Protein 2Y7C (pdb70)

GO terms:
  GO:0009307 DNA restriction-modification system (P, IDA)

Sequence (1734 aa):
MSAGKLPEGWVIAPVSTVTTLIRGVTYKKEQAINYLKDDYLPLIRANNIQNGKFDTTDLVFVPKNLVKESQKISPEDIVIAMSSGSKSVVGKSAHQHLPFECSFGAFCGVLRPEKLIFSGFIAHFTKSSLYRNKISSLSAGANINNIKPASFDLINIPIPPLAEQKIIAEKLDTLLAQVDSTKARFEQIPQILKRFRQAVLGGAVNGKLTEKWRNFEPQHSVFKKLNFESILTELRNGLSSKPNESGVGHPILRISSVRAGHVDQNDIRFLECSESELNRHKLQDGDLLFTRYNGSLEFVGVCGLLKKLQHQNLLYPDKLIRARLTKDALPEYIEIFFSSPSARNAMMNCVKTTSGQKGISGKDIKSQVVLLPPVKEQAEIVRRVEQLFAYADTIEKQVNNALARVNNLTQSILAKAFRGELTAQWRAENPDLISGENSAAALLEKIKAERAASGGKKASRKKSMNNNDLVAKLWKLCDNLRDGGVSYQNYVNELASLLFLKMCKETGQEAEYLPEGYRWDDLKSRIGQEQLQFYRKMLVHLGEDDKKLVQAVFHNVSTTITEPKQITALVSNMDSLDWYNGAHGKSRDDFGDMYEGLLQKNANETKSGAGQYFTPRPLIKTIIHLLKPQPREVVQDPAAGTAGFLIEADRYVKSQTNDLDDLDGDTQDFQIHRAFIGLELVPGTRRLALMNCLLHDIEGNLDHGGAIRLGNTLGSDGENLPKAHIVATNPPFGSAAGTNITRTFVHPTSNKQLCFMQHIIETLHPGGRAAVVVPDNVLFEGGKGTDIRRDLMDKCHLHTILRLPTGIFYAQGVKTNVLFFTKGTVANPNQDKNCTDDVWVYDLRTNMPSFGKRTPFTDEHLQPFERVYGEDPHGLSPRTEGEWSFNAEETEVADSEENKNTDQHLATSRWRKFSREWIRTAKSDSLDISWLKDKDSIDADSLPEPDVLAAEAMGELVQALSELDALMRELGASDEADLQRQLLEEAFGGVKEMNNNDLVAKLWKLCDNLRDGGVSYQNYVNELASLLFLKMCKETGQEAEYLPEGYRWDDLKSRIGQEQLQFYRKMLVHLGEDDKKLVQAVFHNVSTTITEPKQITALVSNMDSLDWYNGAHGKSRDDFGDMYEGLLQKNANETKSGAGQYFTPRPLIKTIIHLLKPQPREVVQDPAAGTAGFLIEADRYVKSQTNDLDDLDGDTQDFQIHRAFIGLELVPGTRRLALMNCLLHDIEGNLDHGGAIRLGNTLGSDGENLPKAHIVATNPPFGSAAGTNITRTFVHPTSNKQLCFMQHIIETLHPGGRAAVVVPDNVLFEGGKGTDIRRDLMDKCHLHTILRLPTGIFYAQGVKTNVLFFTKGTVANPNQDKNCTDDVWVYDLRTNMPSFGKRTPFTDEHLQPFERVYGEDPHGLSPRTEGEWSFNAEETEVADSEENKNTDQHLATSRWRKFSREWIRTAKSDSLDISWLKDKDSIDADSLPEPDVLAAEAMGELVQALSELDALMRELGASDEADLQRQLLEEAFGGVKEMTYNNVFDHAYEMLKENIRYDDIRDTDDLHDAIHMAADNAVPHYYADIFSVMASEGIDLEFEDSGLMPDTKDVIRILQARIYEQLTIDLWEDAEDLLNEYLEEVEEMTYNNVFDHAYEMLKENIRYDDIRDTDDLHDAIHMAADNAVPHYYADIFSVMASEGIDLEFEDSGLMPDTKDVIRILQARIYEQLTIDLWEDAEDLLNEYLEEVEE

Nearest PDB structures (foldseek):
  2y7h-assembly1_C  TM=9.717E-01  e=1.255E-92  Escherichia coli
  2ar0-assembly2_B  TM=6.757E-01  e=3.805E-83  Escherichia coli
  2okc-assembly1_A  TM=9.040E-01  e=1.571E-35  Bacteroides thetaiotaomicron VPI-5482
  2okc-assembly2_B  TM=9.062E-01  e=6.030E-34  Bacteroides thetaiotaomicron VPI-5482
  5ybb-assembly1_B  TM=7.138E-01  e=5.751E-27  Caldanaerobacter subterraneus subsp. tengcongensis MB4

Foldseek 3Di:
DPLDDFADQKDWDFVLVQFPDKDFWADFDPPDPVQQPPADAAEAELVQLVPPAREDGDGGTHVVSVVVTRKDWAAAQWKKWFWDDDPLEQIGIHGHHDGTHTYHGRMMTTGGDPLSAHSLLVNVVSVDVSVRVVRCVVPSDPPRSTQDSVNNRRDIDMGAHSLLSVVLSVVLVVLVVVLVVLVVVLVVLVVVLLVCLVCCFAENPDPAWDQDPPGIHRPQKDKDFQVVFKPKDAFADFDPPDCVQQPDPAAAAAVVVLVVAADAHHPGGTHPVRCVVVVFDWFAFQWKKKFFAPCDVKPFIGIYGYHDDVPHTHTYHRRMMTIDGPDLDHSLLVRSNRNRCVVRVVRCVVPPRDPPMRGDDPVSRRRDIHMHDGSVSSVVSSVVSVVSVVVSVVSVVVSVVSVVVSVVVCVVCSRVSSYPVVSPDQDDPDPVQCVPVVSVVVSNVVSVVVVVVVCVVDVSSRVD/DAQDPVLVLLVVLCVLVVVQQHDLLCSLVQVVVLVVLLVCVVVVPVVVVDPPCQGLCNLLVDAFPVNLVSVQVSLVVQLDDPCLLSNLLSNVRGDRGHGRNSVNVNNVSCNPPDCVVADPPRPPLVVLVSSVNSSQVLCLAQVNVVLQPHDPLLVLLLFLQLLVDEQPFAEEEAACQLPSNVLNNLVSHCVVCVNCVNDDPVSNVCSQAPRAAYEHADPSRVSNSLVNCVSSNRAYDSVQSGRYHYDACLAPVVVVDAAGQEYEYEDGDDQDDPHDNHDDFPQDDSRPQLSVVRSNLVRYQQFHKYKYKAFLCLQPPDDRSLVSLQQCQFQKAWAEKEWDAAPQGSPGPTTMMIIIITGAEPVGSGGRGNRYWKHKYFYLYALADNDDPVRHDHNVSCVQVSVQQANDSRSPHDHDQAAQPNNLLLWQWDQFPVLPVHWLRRSSTRIDMDTPVCCCPRVVRGRSDDTTRHDPDDDDPDDDRVCSSHSVSVVVQVVLVVVVVVVCVVVVDDPDPVVVVVSCVVSVVVSVD/DAQDPVLVLLVVLCVLVVVQQHDLLCSLVQVVVLVVLLVCVVVVPVVVVDPPCQGLCNLLVDAFPVNLVSVQVSLVVQLDDPCLLSNLLSNVRGDRGHGRNSVNVNNVSCNPPDCVVADPPRPPLVVLVSSVNSSQVLCLAQVNVVLQPHDPLLVLLLFLQLLVDEQPFAEEEAACQLPSNVLNNLVSHCVVCVNCVNDDPVSNVCSQAPRAAYEHADPSRVSNSLVNCVSSNRAYDSVQSGRYHYDACLAPVVVVDAAGQEYEYEDGDDQDDPHDNHDDFPQDDSRPQLSVVRSNLVRYQQFHKYKYKAFQCLQDPDDCSLVSLQQCQFQKAWAEKEWDAAPQGSPGPTTMMIIIITGAENVGSGGRGNRYWKHKYFYLYALADNDDPVRHDHNVSCVQVSVQQANDSRSPHDHDQAAQPNNLLLWQWDQFPVLPVHWLRRSSTRIDMDTPVCCCPRVVRGRSDDTTRHDPDDDDPDDDRVCSSHSVSVVVQVVLVVVVVVVCVVVVDDPDPVVVVVSCVVSVVVSVD/DELVQLLVQLLVQLLVVCVVVVDQDPVPSVVSQLVSNVVRQDDDQVVLVVHQVHPDFDLDDPDCVLADPDPPPSVRSSSRSSRSSSVVVSVCVVVSSVCVVPPDDD/DELVQLLVQLLVQLLVVCVVVVDQDPVPSVVSQLVSNVVRQDDDDVVLVVHQVHPDFDLDDPDCVLADPDPPPSVRSSSRSSRSSSVVSSVCVVVSSVCVVPPDDD

Structure (mmCIF, N/CA/C/O backbone):
data_2Y7C
#
_entry.id   2Y7C
#
_cell.length_a   1.000
_cell.length_b   1.000
_cell.length_c   1.000
_cell.angle_alpha   90.00
_cell.angle_beta   90.00
_cell.angle_gamma   90.00
#
_symmetry.space_group_name_H-M   'P 1'
#
loop_
_entity.id
_entity.type
_entity.pdbx_description
1 polymer 'TYPE-1 RESTRICTION ENZYME ECOKI SPECIFICITY PROTEIN'
2 polymer 'TYPE I RESTRICTION ENZYME ECOKI M PROTEIN'
3 polymer 'GENE 0.3 PROTEIN'
#
loop_
_atom_site.group_PDB
_atom_site.id
_atom_site.type_symbol
_atom_site.label_atom_id
_atom_site.label_alt_id
_atom_site.label_comp_id
_atom_site.label_asym_id
_atom_site.label_entity_id
_atom_site.label_seq_id
_atom_site.pdbx_PDB_ins_code
_atom_site.Cartn_x
_atom_site.Cartn_y
_atom_site.Cartn_z
_atom_site.occupancy
_atom_site.B_iso_or_equiv
_atom_site.auth_seq_id
_atom_site.auth_comp_id
_atom_site.auth_asym_id
_atom_site.auth_atom_id
_atom_site.pdbx_PDB_model_num
ATOM 1 N N . MET A 1 1 ? -36.290 19.064 36.730 1.00 55.28 1 MET A N 1
ATOM 2 C CA . MET A 1 1 ? -35.910 18.234 35.567 1.00 55.28 1 MET A CA 1
ATOM 3 C C . MET A 1 1 ? -35.412 19.114 34.470 1.00 55.28 1 MET A C 1
ATOM 4 O O . MET A 1 1 ? -36.002 20.152 34.174 1.00 55.28 1 MET A O 1
ATOM 9 N N . SER A 1 2 ? -34.285 18.722 33.851 1.00 37.39 2 SER A N 1
ATOM 10 C CA . SER A 1 2 ? -33.694 19.519 32.819 1.00 37.39 2 SER A CA 1
ATOM 11 C C . SER A 1 2 ? -32.751 18.613 32.101 1.00 37.39 2 SER A C 1
ATOM 12 O O . SER A 1 2 ? -33.139 17.544 31.632 1.00 37.39 2 SER A O 1
ATOM 15 N N . ALA A 1 3 ? -31.476 19.029 31.991 1.00 19.25 3 ALA A N 1
ATOM 16 C CA . ALA A 1 3 ? -30.513 18.208 31.326 1.00 19.25 3 ALA A CA 1
ATOM 17 C C . ALA A 1 3 ? -30.502 16.918 32.073 1.00 19.25 3 ALA A C 1
ATOM 18 O O . ALA A 1 3 ? -30.455 15.842 31.479 1.00 19.25 3 ALA A O 1
ATOM 20 N N . GLY A 1 4 ? -30.567 17.001 33.413 1.00 9.26 4 GLY A N 1
ATOM 21 C CA . GLY A 1 4 ? -30.602 15.822 34.222 1.00 9.26 4 GLY A CA 1
ATOM 22 C C . GLY A 1 4 ? -31.340 16.195 35.463 1.00 9.26 4 GLY A C 1
ATOM 23 O O . GLY A 1 4 ? -31.730 17.351 35.629 1.00 9.26 4 GLY A O 1
ATOM 24 N N . LYS A 1 5 ? -31.560 15.224 36.369 1.00 73.96 5 LYS A N 1
ATOM 25 C CA . LYS A 1 5 ? -32.249 15.568 37.574 1.00 73.96 5 LYS A CA 1
ATOM 26 C C . LYS A 1 5 ? -31.390 16.585 38.241 1.00 73.96 5 LYS A C 1
ATOM 27 O O . LYS A 1 5 ? -30.189 16.380 38.412 1.00 73.96 5 LYS A O 1
ATOM 33 N N . LEU A 1 6 ? -31.984 17.733 38.615 1.00 95.95 6 LEU A N 1
ATOM 34 C CA . LEU A 1 6 ? -31.165 18.742 39.208 1.00 95.95 6 LEU A CA 1
ATOM 35 C C . LEU A 1 6 ? -31.848 19.171 40.465 1.00 95.95 6 LEU A C 1
ATOM 36 O O . LEU A 1 6 ? -33.074 19.192 40.579 1.00 95.95 6 LEU A O 1
ATOM 41 N N . PRO A 1 7 ? -31.021 19.464 41.422 1.00 85.33 7 PRO A N 1
ATOM 42 C CA . PRO A 1 7 ? -31.493 19.857 42.719 1.00 85.33 7 PRO A CA 1
ATOM 43 C C . PRO A 1 7 ? -32.056 21.244 42.813 1.00 85.33 7 PRO A C 1
ATOM 44 O O . PRO A 1 7 ? -31.918 22.038 41.886 1.00 85.33 7 PRO A O 1
ATOM 48 N N . GLU A 1 8 ? -32.707 21.522 43.961 1.00 88.82 8 GLU A N 1
ATOM 49 C CA . GLU A 1 8 ? -33.397 22.734 44.299 1.00 88.82 8 GLU A CA 1
ATOM 50 C C . GLU A 1 8 ? -32.492 23.913 44.243 1.00 88.82 8 GLU A C 1
ATOM 51 O O . GLU A 1 8 ? -32.818 24.925 43.625 1.00 88.82 8 GLU A O 1
ATOM 57 N N . GLY A 1 9 ? -31.312 23.798 44.864 1.00 31.43 9 GLY A N 1
ATOM 58 C CA . GLY A 1 9 ? -30.439 24.921 44.989 1.00 31.43 9 GLY A CA 1
ATOM 59 C C . GLY A 1 9 ? -29.980 25.409 43.655 1.00 31.43 9 GLY A C 1
ATOM 60 O O . GLY A 1 9 ? -29.811 26.612 43.457 1.00 31.43 9 GLY A O 1
ATOM 61 N N . TRP A 1 10 ? -29.764 24.494 42.696 1.00 140.55 10 TRP A N 1
ATOM 62 C CA . TRP A 1 10 ? -29.012 24.913 41.553 1.00 140.55 10 TRP A CA 1
ATOM 63 C C . TRP A 1 10 ? -29.881 25.356 40.448 1.00 140.55 10 TRP A C 1
ATOM 64 O O . TRP A 1 10 ? -31.083 25.103 40.398 1.00 140.55 10 TRP A O 1
ATOM 75 N N . VAL A 1 11 ? -29.220 26.068 39.525 1.00 36.55 11 VAL A N 1
ATOM 76 C CA . VAL A 1 11 ? -29.821 26.581 38.348 1.00 36.55 11 VAL A CA 1
ATOM 77 C C . VAL A 1 11 ? -29.000 26.065 37.221 1.00 36.55 11 VAL A C 1
ATOM 78 O O . VAL A 1 11 ? -27.827 25.734 37.393 1.00 36.55 11 VAL A O 1
ATOM 82 N N . ILE A 1 12 ? -29.620 25.953 36.037 1.00 75.77 12 ILE A N 1
ATOM 83 C CA . ILE A 1 12 ? -28.884 25.513 34.900 1.00 75.77 12 ILE A CA 1
ATOM 84 C C . ILE A 1 12 ? -28.626 26.761 34.142 1.00 75.77 12 ILE A C 1
ATOM 85 O O . ILE A 1 12 ? -29.550 27.416 33.663 1.00 75.77 12 ILE A O 1
ATOM 90 N N . ALA A 1 13 ? -27.347 27.140 34.034 1.00 30.38 13 ALA A N 1
ATOM 91 C CA . ALA A 1 13 ? -27.055 28.354 33.349 1.00 30.38 13 ALA A CA 1
ATOM 92 C C . ALA A 1 13 ? -26.208 27.991 32.180 1.00 30.38 13 ALA A C 1
ATOM 93 O O . ALA A 1 13 ? -25.506 26.980 32.182 1.00 30.38 13 ALA A O 1
ATOM 95 N N . PRO A 1 14 ? -26.304 28.790 31.161 1.00 52.29 14 PRO A N 1
ATOM 96 C CA . PRO A 1 14 ? -25.504 28.539 29.999 1.00 52.29 14 PRO A CA 1
ATOM 97 C C . PRO A 1 14 ? -24.086 28.876 30.316 1.00 52.29 14 PRO A C 1
ATOM 98 O O . PRO A 1 14 ? -23.856 29.689 31.209 1.00 52.29 14 PRO A O 1
ATOM 102 N N . VAL A 1 15 ? -23.119 28.249 29.621 1.00 36.32 15 VAL A N 1
ATOM 103 C CA . VAL A 1 15 ? -21.745 28.550 29.880 1.00 36.32 15 VAL A CA 1
ATOM 104 C C . VAL A 1 15 ? -21.499 29.968 29.502 1.00 36.32 15 VAL A C 1
ATOM 105 O O . VAL A 1 15 ? -20.714 30.655 30.149 1.00 36.32 15 VAL A O 1
ATOM 109 N N . SER A 1 16 ? -22.169 30.452 28.443 1.00 27.36 16 SER A N 1
ATOM 110 C CA . SER A 1 16 ? -21.934 31.792 27.992 1.00 27.36 16 SER A CA 1
ATOM 111 C C . SER A 1 16 ? -22.251 32.757 29.092 1.00 27.36 16 SER A C 1
ATOM 112 O O . SER A 1 16 ? -21.478 33.680 29.348 1.00 27.36 16 SER A O 1
ATOM 115 N N . THR A 1 17 ? -23.389 32.574 29.788 1.00 96.86 17 THR A N 1
ATOM 116 C CA . THR A 1 17 ? -23.740 33.529 30.802 1.00 96.86 17 THR A CA 1
ATOM 117 C C . THR A 1 17 ? -22.703 33.516 31.884 1.00 96.86 17 THR A C 1
ATOM 118 O O . THR A 1 17 ? -22.244 34.564 32.333 1.00 96.86 17 THR A O 1
ATOM 122 N N . VAL A 1 18 ? -22.305 32.309 32.318 1.00 70.13 18 VAL A N 1
ATOM 123 C CA . VAL A 1 18 ? -21.358 32.110 33.376 1.00 70.13 18 VAL A CA 1
ATOM 124 C C . VAL A 1 18 ? -19.965 32.451 32.969 1.00 70.13 18 VAL A C 1
ATOM 125 O O . VAL A 1 18 ? -19.146 32.653 33.852 1.00 70.13 18 VAL A O 1
ATOM 129 N N . THR A 1 19 ? -19.627 32.481 31.662 1.00 112.91 19 THR A N 1
ATOM 130 C CA . THR A 1 19 ? -18.263 32.676 31.234 1.00 112.91 19 THR A CA 1
ATOM 131 C C . THR A 1 19 ? -18.035 34.092 30.794 1.00 112.91 19 THR A C 1
ATOM 132 O O . THR A 1 19 ? -18.882 34.700 30.142 1.00 112.91 19 THR A O 1
ATOM 136 N N . THR A 1 20 ? -16.871 34.662 31.182 1.00 108.55 20 THR A N 1
ATOM 137 C CA . THR A 1 20 ? -16.538 36.009 30.817 1.00 108.55 20 THR A CA 1
ATOM 138 C C . THR A 1 20 ? -16.283 36.116 29.341 1.00 108.55 20 THR A C 1
ATOM 139 O O . THR A 1 20 ? -16.837 36.997 28.684 1.00 108.55 20 THR A O 1
ATOM 143 N N . LEU A 1 21 ? -15.453 35.219 28.764 1.00 52.37 21 LEU A N 1
ATOM 144 C CA . LEU A 1 21 ? -15.152 35.364 27.364 1.00 52.37 21 LEU A CA 1
ATOM 145 C C . LEU A 1 21 ? -15.009 34.013 26.739 1.00 52.37 21 LEU A C 1
ATOM 146 O O . LEU A 1 21 ? -14.358 33.127 27.291 1.00 52.37 21 LEU A O 1
ATOM 151 N N . ILE A 1 22 ? -15.642 33.819 25.564 1.00 43.91 22 ILE A N 1
ATOM 152 C CA . ILE A 1 22 ? -15.470 32.602 24.825 1.00 43.91 22 ILE A CA 1
ATOM 153 C C . ILE A 1 22 ? -15.116 33.019 23.429 1.00 43.91 22 ILE A C 1
ATOM 154 O O . ILE A 1 22 ? -15.900 33.699 22.771 1.00 43.91 22 ILE A O 1
ATOM 159 N N . ARG A 1 23 ? -13.918 32.637 22.937 1.00 79.63 23 ARG A N 1
ATOM 160 C CA . ARG A 1 23 ? -13.555 33.045 21.607 1.00 79.63 23 ARG A CA 1
ATOM 161 C C . ARG A 1 23 ? -12.585 32.047 21.054 1.00 79.63 23 ARG A C 1
ATOM 162 O O . ARG A 1 23 ? -11.994 31.262 21.791 1.00 79.63 23 ARG A O 1
ATOM 170 N N . GLY A 1 24 ? -12.417 32.050 19.715 1.00 19.40 24 GLY A N 1
ATOM 171 C CA . GLY A 1 24 ? -11.510 31.143 19.071 1.00 19.40 24 GLY A CA 1
ATOM 172 C C . GLY A 1 24 ? -10.181 31.821 18.934 1.00 19.40 24 GLY A C 1
ATOM 173 O O . GLY A 1 24 ? -9.967 32.913 19.460 1.00 19.40 24 GLY A O 1
ATOM 174 N N . VAL A 1 25 ? -9.252 31.171 18.203 1.00 67.62 25 VAL A N 1
ATOM 175 C CA . VAL A 1 25 ? -7.932 31.693 17.977 1.00 67.62 25 VAL A CA 1
ATOM 176 C C . VAL A 1 25 ? -7.703 31.513 16.498 1.00 67.62 25 VAL A C 1
ATOM 177 O O . VAL A 1 25 ? -8.542 30.922 15.822 1.00 67.62 25 VAL A O 1
ATOM 181 N N . THR A 1 26 ? -6.593 32.034 15.925 1.00 109.16 26 THR A N 1
ATOM 182 C CA . THR A 1 26 ? -6.457 31.887 14.500 1.00 109.16 26 THR A CA 1
ATOM 183 C C . THR A 1 26 ? -5.099 31.347 14.149 1.00 109.16 26 THR A C 1
ATOM 184 O O . THR A 1 26 ? -4.317 30.966 15.018 1.00 109.16 26 THR A O 1
ATOM 188 N N . TYR A 1 27 ? -4.801 31.292 12.829 1.00 53.53 27 TYR A N 1
ATOM 189 C CA . TYR A 1 27 ? -3.574 30.720 12.341 1.00 53.53 27 TYR A CA 1
ATOM 190 C C . TYR A 1 27 ? -2.772 31.803 11.682 1.00 53.53 27 TYR A C 1
ATOM 191 O O . TYR A 1 27 ? -3.293 32.626 10.929 1.00 53.53 27 TYR A O 1
ATOM 200 N N . LYS A 1 28 ? -1.462 31.817 11.996 1.00 131.21 28 LYS A N 1
ATOM 201 C CA . LYS A 1 28 ? -0.471 32.751 11.539 1.00 131.21 28 LYS A CA 1
ATOM 202 C C . LYS A 1 28 ? -0.011 32.363 10.171 1.00 131.21 28 LYS A C 1
ATOM 203 O O . LYS A 1 28 ? -0.174 31.223 9.745 1.00 131.21 28 LYS A O 1
ATOM 209 N N . LYS A 1 29 ? 0.571 33.331 9.431 1.00 56.78 29 LYS A N 1
ATOM 210 C CA . LYS A 1 29 ? 1.069 33.011 8.126 1.00 56.78 29 LYS A CA 1
ATOM 211 C C . LYS A 1 29 ? 2.337 32.253 8.346 1.00 56.78 29 LYS A C 1
ATOM 212 O O . LYS A 1 29 ? 3.319 32.784 8.862 1.00 56.78 29 LYS A O 1
ATOM 218 N N . GLU A 1 30 ? 2.330 30.968 7.950 1.00 29.20 30 GLU A N 1
ATOM 219 C CA . GLU A 1 30 ? 3.441 30.086 8.154 1.00 29.20 30 GLU A CA 1
ATOM 220 C C . GLU A 1 30 ? 4.604 30.520 7.318 1.00 29.20 30 GLU A C 1
ATOM 221 O O . GLU A 1 30 ? 5.754 30.405 7.736 1.00 29.20 30 GLU A O 1
ATOM 227 N N . GLN A 1 31 ? 4.327 31.054 6.116 1.00 41.89 31 GLN A N 1
ATOM 228 C CA . GLN A 1 31 ? 5.378 31.355 5.189 1.00 41.89 31 GLN A CA 1
ATOM 229 C C . GLN A 1 31 ? 6.339 32.343 5.781 1.00 41.89 31 GLN A C 1
ATOM 230 O O . GLN A 1 31 ? 7.550 32.182 5.636 1.00 41.89 31 GLN A O 1
ATOM 236 N N . ALA A 1 32 ? 5.847 33.385 6.479 1.00 31.83 32 ALA A N 1
ATOM 237 C CA . ALA A 1 32 ? 6.774 34.369 6.966 1.00 31.83 32 ALA A CA 1
ATOM 238 C C . ALA A 1 32 ? 7.655 33.777 8.027 1.00 31.83 32 ALA A C 1
ATOM 239 O O . ALA A 1 32 ? 7.189 33.104 8.946 1.00 31.83 32 ALA A O 1
ATOM 241 N N . ILE A 1 33 ? 8.976 34.017 7.887 1.00 37.79 33 ILE A N 1
ATOM 242 C CA . ILE A 1 33 ? 10.001 33.579 8.796 1.00 37.79 33 ILE A CA 1
ATOM 243 C C . ILE A 1 33 ? 9.931 34.345 10.083 1.00 37.79 33 ILE A C 1
ATOM 244 O O . ILE A 1 33 ? 10.089 33.781 11.164 1.00 37.79 33 ILE A O 1
ATOM 249 N N . ASN A 1 34 ? 9.667 35.660 9.986 1.00 51.55 34 ASN A N 1
ATOM 250 C CA . ASN A 1 34 ? 9.718 36.556 11.107 1.00 51.55 34 ASN A CA 1
ATOM 251 C C . ASN A 1 34 ? 8.765 36.104 12.161 1.00 51.55 34 ASN A C 1
ATOM 252 O O . ASN A 1 34 ? 9.045 36.246 13.352 1.00 51.55 34 ASN A O 1
ATOM 257 N N . TYR A 1 35 ? 7.608 35.548 11.769 1.00 50.79 35 TYR A N 1
ATOM 258 C CA . TYR A 1 35 ? 6.663 35.204 12.787 1.00 50.79 35 TYR A CA 1
ATOM 259 C C . TYR A 1 35 ? 7.252 34.184 13.718 1.00 50.79 35 TYR A C 1
ATOM 260 O O . TYR A 1 35 ? 7.135 34.334 14.927 1.00 50.79 35 TYR A O 1
ATOM 269 N N . LEU A 1 36 ? 7.852 33.093 13.201 1.00 94.25 36 LEU A N 1
ATOM 270 C CA . LEU A 1 36 ? 8.435 32.076 14.043 1.00 94.25 36 LEU A CA 1
ATOM 271 C C . LEU A 1 36 ? 9.765 32.466 14.638 1.00 94.25 36 LEU A C 1
ATOM 272 O O . LEU A 1 36 ? 10.040 32.175 15.801 1.00 94.25 36 LEU A O 1
ATOM 277 N N . LYS A 1 37 ? 10.617 33.160 13.858 1.00 52.74 37 LYS A N 1
ATOM 278 C CA . LYS A 1 37 ? 11.996 33.392 14.206 1.00 52.74 37 LYS A CA 1
ATOM 279 C C . LYS A 1 37 ? 12.158 33.914 15.604 1.00 52.74 37 LYS A C 1
ATOM 280 O O . LYS A 1 37 ? 11.447 34.819 16.038 1.00 52.74 37 LYS A O 1
ATOM 286 N N . ASP A 1 38 ? 13.128 33.313 16.337 1.00 52.65 38 ASP A N 1
ATOM 287 C CA . ASP A 1 38 ? 13.532 33.681 17.670 1.00 52.65 38 ASP A CA 1
ATOM 288 C C . ASP A 1 38 ? 12.335 34.010 18.503 1.00 52.65 38 ASP A C 1
ATOM 289 O O . ASP A 1 38 ? 12.112 35.171 18.845 1.00 52.65 38 ASP A O 1
ATOM 294 N N . ASP A 1 39 ? 11.520 32.995 18.857 1.00 74.39 39 ASP A N 1
ATOM 295 C CA . ASP A 1 39 ? 10.319 33.284 19.584 1.00 74.39 39 ASP A CA 1
ATOM 296 C C . ASP A 1 39 ? 10.393 32.964 21.050 1.00 74.39 39 ASP A C 1
ATOM 297 O O . ASP A 1 39 ? 10.801 31.877 21.455 1.00 74.39 39 ASP A O 1
ATOM 302 N N . TYR A 1 40 ? 10.013 33.967 21.871 1.00 62.98 40 TYR A N 1
ATOM 303 C CA . TYR A 1 40 ? 9.825 33.923 23.293 1.00 62.98 40 TYR A CA 1
ATOM 304 C C . TYR A 1 40 ? 8.551 33.196 23.709 1.00 62.98 40 TYR A C 1
ATOM 305 O O . TYR A 1 40 ? 8.582 32.405 24.651 1.00 62.98 40 TYR A O 1
ATOM 314 N N . LEU A 1 41 ? 7.397 33.417 23.017 1.00 125.67 41 LEU A N 1
ATOM 315 C CA . LEU A 1 41 ? 6.106 32.977 23.528 1.00 125.67 41 LEU A CA 1
ATOM 316 C C . LEU A 1 41 ? 5.628 31.680 22.915 1.00 125.67 41 LEU A C 1
ATOM 317 O O . LEU A 1 41 ? 5.286 31.588 21.741 1.00 125.67 41 LEU A O 1
ATOM 322 N N . PRO A 1 42 ? 5.488 30.679 23.736 1.00 67.86 42 PRO A N 1
ATOM 323 C CA . PRO A 1 42 ? 5.118 29.360 23.285 1.00 67.86 42 PRO A CA 1
ATOM 324 C C . PRO A 1 42 ? 3.880 29.329 22.424 1.00 67.86 42 PRO A C 1
ATOM 325 O O . PRO A 1 42 ? 2.919 30.035 22.726 1.00 67.86 42 PRO A O 1
ATOM 329 N N . LEU A 1 43 ? 3.890 28.502 21.352 1.00 46.53 43 LEU A N 1
ATOM 330 C CA . LEU A 1 43 ? 2.781 28.339 20.444 1.00 46.53 43 LEU A CA 1
ATOM 331 C C . LEU A 1 43 ? 2.273 26.937 20.586 1.00 46.53 43 LEU A C 1
ATOM 332 O O . LEU A 1 43 ? 3.053 25.988 20.563 1.00 46.53 43 LEU A O 1
ATOM 337 N N . ILE A 1 44 ? 0.941 26.749 20.691 1.00 47.19 44 ILE A N 1
ATOM 338 C CA . ILE A 1 44 ? 0.481 25.410 20.929 1.00 47.19 44 ILE A CA 1
ATOM 339 C C . ILE A 1 44 ? -0.405 24.942 19.821 1.00 47.19 44 ILE A C 1
ATOM 340 O O . ILE A 1 44 ? -1.129 25.717 19.199 1.00 47.19 44 ILE A O 1
ATOM 345 N N . ARG A 1 45 ? -0.333 23.622 19.551 1.00 105.19 45 ARG A N 1
ATOM 346 C CA . ARG A 1 45 ? -1.123 22.967 18.551 1.00 105.19 45 ARG A CA 1
ATOM 347 C C . ARG A 1 45 ? -2.039 22.036 19.281 1.00 105.19 45 ARG A C 1
ATOM 348 O O . ARG A 1 45 ? -1.920 21.861 20.491 1.00 105.19 45 ARG A O 1
ATOM 356 N N . ALA A 1 46 ? -2.960 21.391 18.536 1.00 36.08 46 ALA A N 1
ATOM 357 C CA . ALA A 1 46 ? -4.007 20.567 19.077 1.00 36.08 46 ALA A CA 1
ATOM 358 C C . ALA A 1 46 ? -3.417 19.463 19.893 1.00 36.08 46 ALA A C 1
ATOM 359 O O . ALA A 1 46 ? -3.956 19.096 20.937 1.00 36.08 46 ALA A O 1
ATOM 361 N N . ASN A 1 47 ? -2.274 18.925 19.452 1.00 42.44 47 ASN A N 1
ATOM 362 C CA . ASN A 1 47 ? -1.664 17.808 20.110 1.00 42.44 47 ASN A CA 1
ATOM 363 C C . ASN A 1 47 ? -1.361 18.152 21.537 1.00 42.44 47 ASN A C 1
ATOM 364 O O . ASN A 1 47 ? -1.451 17.295 22.414 1.00 42.44 47 ASN A O 1
ATOM 369 N N . ASN A 1 48 ? -1.013 19.420 21.817 1.00 49.28 48 ASN A N 1
ATOM 370 C CA . ASN A 1 48 ? -0.573 19.781 23.134 1.00 49.28 48 ASN A CA 1
ATOM 371 C C . ASN A 1 48 ? -1.600 19.445 24.177 1.00 49.28 48 ASN A C 1
ATOM 372 O O . ASN A 1 48 ? -1.257 18.833 25.189 1.00 49.28 48 ASN A O 1
ATOM 377 N N . ILE A 1 49 ? -2.888 19.799 23.982 1.00 45.10 49 ILE A N 1
ATOM 378 C CA . ILE A 1 49 ? -3.829 19.506 25.032 1.00 45.10 49 ILE A CA 1
ATOM 379 C C . ILE A 1 49 ? -3.937 18.033 25.214 1.00 45.10 49 ILE A C 1
ATOM 380 O O . ILE A 1 49 ? -4.010 17.545 26.340 1.00 45.10 49 ILE A O 1
ATOM 385 N N . GLN A 1 50 ? -3.947 17.282 24.102 1.00 42.49 50 GLN A N 1
ATOM 386 C CA . GLN A 1 50 ? -4.160 15.872 24.193 1.00 42.49 50 GLN A CA 1
ATOM 387 C C . GLN A 1 50 ? -3.072 15.257 25.017 1.00 42.49 50 GLN A C 1
ATOM 388 O O . GLN A 1 50 ? -3.339 14.364 25.819 1.00 42.49 50 GLN A O 1
ATOM 394 N N . ASN A 1 51 ? -1.816 15.721 24.872 1.00 44.25 51 ASN A N 1
ATOM 395 C CA . ASN A 1 51 ? -0.779 15.063 25.614 1.00 44.25 51 ASN A CA 1
ATOM 396 C C . ASN A 1 51 ? -0.601 15.707 26.957 1.00 44.25 51 ASN A C 1
ATOM 397 O O . ASN A 1 51 ? 0.018 16.765 27.076 1.00 44.25 51 ASN A O 1
ATOM 402 N N . GLY A 1 52 ? -1.162 15.070 28.004 1.00 22.88 52 GLY A N 1
ATOM 403 C CA . GLY A 1 52 ? -0.954 15.454 29.374 1.00 22.88 52 GLY A CA 1
ATOM 404 C C . GLY A 1 52 ? -1.549 16.792 29.665 1.00 22.88 52 GLY A C 1
ATOM 405 O O . GLY A 1 52 ? -2.302 17.354 28.872 1.00 22.88 52 GLY A O 1
ATOM 406 N N . LYS A 1 53 ? -1.192 17.327 30.854 1.00 56.54 53 LYS A N 1
ATOM 407 C CA . LYS A 1 53 ? -1.611 18.618 31.314 1.00 56.54 53 LYS A CA 1
ATOM 408 C C . LYS A 1 53 ? -0.789 19.562 30.497 1.00 56.54 53 LYS A C 1
ATOM 409 O O . LYS A 1 53 ? 0.226 19.151 29.939 1.00 56.54 53 LYS A O 1
ATOM 415 N N . PHE A 1 54 ? -1.187 20.844 30.366 1.00 147.03 54 PHE A N 1
ATOM 416 C CA . PHE A 1 54 ? -0.405 21.615 29.445 1.00 147.03 54 PHE A CA 1
ATOM 417 C C . PHE A 1 54 ? 0.739 22.296 30.124 1.00 147.03 54 PHE A C 1
ATOM 418 O O . PHE A 1 54 ? 0.610 23.440 30.559 1.00 147.03 54 PHE A O 1
ATOM 426 N N . ASP A 1 55 ? 1.863 21.579 30.326 1.00 79.50 55 ASP A N 1
ATOM 427 C CA . ASP A 1 55 ? 3.077 22.216 30.749 1.00 79.50 55 ASP A CA 1
ATOM 428 C C . ASP A 1 55 ? 3.934 22.621 29.570 1.00 79.50 55 ASP A C 1
ATOM 429 O O . ASP A 1 55 ? 4.546 23.687 29.578 1.00 79.50 55 ASP A O 1
ATOM 434 N N . THR A 1 56 ? 3.977 21.779 28.503 1.00 47.35 56 THR A N 1
ATOM 435 C CA . THR A 1 56 ? 4.956 21.951 27.453 1.00 47.35 56 THR A CA 1
ATOM 436 C C . THR A 1 56 ? 4.320 22.336 26.154 1.00 47.35 56 THR A C 1
ATOM 437 O O . THR A 1 56 ? 3.158 22.033 25.893 1.00 47.35 56 THR A O 1
ATOM 441 N N . THR A 1 57 ? 5.116 23.023 25.299 1.00 107.64 57 THR A N 1
ATOM 442 C CA . THR A 1 57 ? 4.677 23.522 24.025 1.00 107.64 57 THR A CA 1
ATOM 443 C C . THR A 1 57 ? 5.545 22.961 22.930 1.00 107.64 57 THR A C 1
ATOM 444 O O . THR A 1 57 ? 6.771 23.052 22.982 1.00 107.64 57 THR A O 1
ATOM 448 N N . ASP A 1 58 ? 4.917 22.328 21.912 1.00 42.01 58 ASP A N 1
ATOM 449 C CA . ASP A 1 58 ? 5.648 21.763 20.808 1.00 42.01 58 ASP A CA 1
ATOM 450 C C . ASP A 1 58 ? 6.218 22.833 19.920 1.00 42.01 58 ASP A C 1
ATOM 451 O O . ASP A 1 58 ? 7.389 22.778 19.552 1.00 42.01 58 ASP A O 1
ATOM 456 N N . LEU A 1 59 ? 5.408 23.855 19.569 1.00 49.90 59 LEU A N 1
ATOM 457 C CA . LEU A 1 59 ? 5.860 24.857 18.642 1.00 49.90 59 LEU A CA 1
ATOM 458 C C . LEU A 1 59 ? 6.059 26.147 19.365 1.00 49.90 59 LEU A C 1
ATOM 459 O O . LEU A 1 59 ? 5.662 26.304 20.518 1.00 49.90 59 LEU A O 1
ATOM 464 N N . VAL A 1 60 ? 6.711 27.103 18.675 1.00 54.52 60 VAL A N 1
ATOM 465 C CA . VAL A 1 60 ? 7.073 28.358 19.261 1.00 54.52 60 VAL A CA 1
ATOM 466 C C . VAL A 1 60 ? 6.502 29.442 18.368 1.00 54.52 60 VAL A C 1
ATOM 467 O O . VAL A 1 60 ? 6.582 29.341 17.145 1.00 54.52 60 VAL A O 1
ATOM 471 N N . PHE A 1 61 ? 5.896 30.503 18.962 1.00 136.10 61 PHE A N 1
ATOM 472 C CA . PHE A 1 61 ? 5.180 31.528 18.223 1.00 136.10 61 PHE A CA 1
ATOM 473 C C . PHE A 1 61 ? 5.603 32.903 18.691 1.00 136.10 61 PHE A C 1
ATOM 474 O O . PHE A 1 61 ? 5.413 33.247 19.855 1.00 136.10 61 PHE A O 1
ATOM 482 N N . VAL A 1 62 ? 6.161 33.754 17.798 1.00 54.33 62 VAL A N 1
ATOM 483 C CA . VAL A 1 62 ? 6.703 35.036 18.208 1.00 54.33 62 VAL A CA 1
ATOM 484 C C . VAL A 1 62 ? 5.608 36.045 18.378 1.00 54.33 62 VAL A C 1
ATOM 485 O O . VAL A 1 62 ? 4.520 35.929 17.816 1.00 54.33 62 VAL A O 1
ATOM 489 N N . PRO A 1 63 ? 5.893 37.021 19.209 1.00 62.01 63 PRO A N 1
ATOM 490 C CA . PRO A 1 63 ? 4.982 38.105 19.444 1.00 62.01 63 PRO A CA 1
ATOM 491 C C . PRO A 1 63 ? 4.725 38.910 18.210 1.00 62.01 63 PRO A C 1
ATOM 492 O O . PRO A 1 63 ? 3.648 39.496 18.112 1.00 62.01 63 PRO A O 1
ATOM 496 N N . LYS A 1 64 ? 5.686 38.984 17.268 1.00 28.72 64 LYS A N 1
ATOM 497 C CA . LYS A 1 64 ? 5.399 39.703 16.061 1.00 28.72 64 LYS A CA 1
ATOM 498 C C . LYS A 1 64 ? 4.285 38.956 15.424 1.00 28.72 64 LYS A C 1
ATOM 499 O O . LYS A 1 64 ? 3.331 39.529 14.901 1.00 28.72 64 LYS A O 1
ATOM 505 N N . ASN A 1 65 ? 4.394 37.619 15.487 1.00 44.51 65 ASN A N 1
ATOM 506 C CA . ASN A 1 65 ? 3.419 36.749 14.914 1.00 44.51 65 ASN A CA 1
ATOM 507 C C . ASN A 1 65 ? 2.132 36.994 15.639 1.00 44.51 65 ASN A C 1
ATOM 508 O O . ASN A 1 65 ? 1.060 36.992 15.037 1.00 44.51 65 ASN A O 1
ATOM 513 N N . LEU A 1 66 ? 2.215 37.228 16.963 1.00 31.86 66 LEU A N 1
ATOM 514 C CA . LEU A 1 66 ? 1.040 37.420 17.768 1.00 31.86 66 LEU A CA 1
ATOM 515 C C . LEU A 1 66 ? 0.317 38.638 17.295 1.00 31.86 66 LEU A C 1
ATOM 516 O O . LEU A 1 66 ? -0.903 38.621 17.138 1.00 31.86 66 LEU A O 1
ATOM 521 N N . VAL A 1 67 ? 1.058 39.730 17.032 1.00 23.02 67 VAL A N 1
ATOM 522 C CA . VAL A 1 67 ? 0.426 40.955 16.641 1.00 23.02 67 VAL A CA 1
ATOM 523 C C . VAL A 1 67 ? -0.309 40.729 15.364 1.00 23.02 67 VAL A C 1
ATOM 524 O O . VAL A 1 67 ? -1.474 41.107 15.241 1.00 23.02 67 VAL A O 1
ATOM 528 N N . LYS A 1 68 ? 0.338 40.085 14.375 1.00 46.31 68 LYS A N 1
ATOM 529 C CA . LYS A 1 68 ? -0.355 39.894 13.138 1.00 46.31 68 LYS A CA 1
ATOM 530 C C . LYS A 1 68 ? -1.044 38.574 13.216 1.00 46.31 68 LYS A C 1
ATOM 531 O O . LYS A 1 68 ? -0.614 37.599 12.600 1.00 46.31 68 LYS A O 1
ATOM 537 N N . GLU A 1 69 ? -2.149 38.512 13.984 1.00 64.86 69 GLU A N 1
ATOM 538 C CA . GLU A 1 69 ? -2.863 37.275 14.062 1.00 64.86 69 GLU A CA 1
ATOM 539 C C . GLU A 1 69 ? -3.940 37.444 15.091 1.00 64.86 69 GLU A C 1
ATOM 540 O O . GLU A 1 69 ? -3.851 38.302 15.968 1.00 64.86 69 GLU A O 1
ATOM 546 N N . SER A 1 70 ? -5.004 36.626 14.983 1.00 32.28 70 SER A N 1
ATOM 547 C CA . SER A 1 70 ? -6.124 36.644 15.881 1.00 32.28 70 SER A CA 1
ATOM 548 C C . SER A 1 70 ? -5.708 36.071 17.201 1.00 32.28 70 SER A C 1
ATOM 549 O O . SER A 1 70 ? -6.345 36.319 18.223 1.00 32.28 70 SER A O 1
ATOM 552 N N . GLN A 1 71 ? -4.613 35.290 17.210 1.00 56.49 71 GLN A N 1
ATOM 553 C CA . GLN A 1 71 ? -4.156 34.619 18.396 1.00 56.49 71 GLN A CA 1
ATOM 554 C C . GLN A 1 71 ? -3.924 35.643 19.467 1.00 56.49 71 GLN A C 1
ATOM 555 O O . GLN A 1 71 ? -3.369 36.710 19.211 1.00 56.49 71 GLN A O 1
ATOM 561 N N . LYS A 1 72 ? -4.377 35.338 20.705 1.00 65.24 72 LYS A N 1
ATOM 562 C CA . LYS A 1 72 ? -4.241 36.252 21.806 1.00 65.24 72 LYS A CA 1
ATOM 563 C C . LYS A 1 72 ? -3.552 35.543 22.930 1.00 65.24 72 LYS A C 1
ATOM 564 O O . LYS A 1 72 ? -3.299 34.343 22.864 1.00 65.24 72 LYS A O 1
ATOM 570 N N . ILE A 1 73 ? -3.218 36.296 23.999 1.00 37.73 73 ILE A N 1
ATOM 571 C CA . ILE A 1 73 ? -2.525 35.733 25.123 1.00 37.73 73 ILE A CA 1
ATOM 572 C C . ILE A 1 73 ? -3.544 35.263 26.114 1.00 37.73 73 ILE A C 1
ATOM 573 O O . ILE A 1 73 ? -4.402 36.028 26.553 1.00 37.73 73 ILE A O 1
ATOM 578 N N . SER A 1 74 ? -3.481 33.965 26.478 1.00 33.04 74 SER A N 1
ATOM 579 C CA . SER A 1 74 ? -4.396 33.407 27.433 1.00 33.04 74 SER A CA 1
ATOM 580 C C . SER A 1 74 ? -3.820 33.576 28.802 1.00 33.04 74 SER A C 1
ATOM 581 O O . SER A 1 74 ? -2.606 33.668 28.971 1.00 33.04 74 SER A O 1
ATOM 584 N N . PRO A 1 75 ? -4.688 33.635 29.778 1.00 66.31 75 PRO A N 1
ATOM 585 C CA . PRO A 1 75 ? -4.270 33.761 31.153 1.00 66.31 75 PRO A CA 1
ATOM 586 C C . PRO A 1 75 ? -3.885 32.435 31.733 1.00 66.31 75 PRO A C 1
ATOM 587 O O . PRO A 1 75 ? -4.250 31.406 31.169 1.00 66.31 75 PRO A O 1
ATOM 591 N N . GLU A 1 76 ? -3.150 32.449 32.864 1.00 27.65 76 GLU A N 1
ATOM 592 C CA . GLU A 1 76 ? -2.720 31.249 33.522 1.00 27.65 76 GLU A CA 1
ATOM 593 C C . GLU A 1 76 ? -3.906 30.650 34.202 1.00 27.65 76 GLU A C 1
ATOM 594 O O . GLU A 1 76 ? -4.915 31.319 34.419 1.00 27.65 76 GLU A O 1
ATOM 600 N N . ASP A 1 77 ? -3.808 29.349 34.541 1.00 37.70 77 ASP A N 1
ATOM 601 C CA . ASP A 1 77 ? -4.881 28.664 35.199 1.00 37.70 77 ASP A CA 1
ATOM 602 C C . ASP A 1 77 ? -6.125 28.856 34.392 1.00 37.70 77 ASP A C 1
ATOM 603 O O . ASP A 1 77 ? -7.176 29.207 34.925 1.00 37.70 77 ASP A O 1
ATOM 608 N N . ILE A 1 78 ? -6.026 28.616 33.069 1.00 33.63 78 ILE A N 1
ATOM 609 C CA . ILE A 1 78 ? -7.149 28.778 32.192 1.00 33.63 78 ILE A CA 1
ATOM 610 C C . ILE A 1 78 ? -7.422 27.464 31.529 1.00 33.63 78 ILE A C 1
ATOM 611 O O . ILE A 1 78 ? -6.508 26.679 31.281 1.00 33.63 78 ILE A O 1
ATOM 616 N N . VAL A 1 79 ? -8.714 27.185 31.256 1.00 29.20 79 VAL A N 1
ATOM 617 C CA . VAL A 1 79 ? -9.115 25.965 30.611 1.00 29.20 79 VAL A CA 1
ATOM 618 C C . VAL A 1 79 ? -8.993 26.160 29.129 1.00 29.20 79 VAL A C 1
ATOM 619 O O . VAL A 1 79 ? -9.213 27.258 28.622 1.00 29.20 79 VAL A O 1
ATOM 623 N N . ILE A 1 80 ? -8.617 25.093 28.392 1.00 43.83 80 ILE A N 1
ATOM 624 C CA . ILE A 1 80 ? -8.462 25.228 26.970 1.00 43.83 80 ILE A CA 1
ATOM 625 C C . ILE A 1 80 ? -9.144 24.062 26.309 1.00 43.83 80 ILE A C 1
ATOM 626 O O . ILE A 1 80 ? -9.218 22.976 26.884 1.00 43.83 80 ILE A O 1
ATOM 631 N N . ALA A 1 81 ? -9.684 24.261 25.084 1.00 30.66 81 ALA A N 1
ATOM 632 C CA . ALA A 1 81 ? -10.388 23.198 24.410 1.00 30.66 81 ALA A CA 1
ATOM 633 C C . ALA A 1 81 ? -9.871 23.073 23.006 1.00 30.66 81 ALA A C 1
ATOM 634 O O . ALA A 1 81 ? -9.341 24.030 22.445 1.00 30.66 81 ALA A O 1
ATOM 636 N N . MET A 1 82 ? -9.996 21.861 22.409 1.00 89.04 82 MET A N 1
ATOM 637 C CA . MET A 1 82 ? -9.547 21.661 21.056 1.00 89.04 82 MET A CA 1
ATOM 638 C C . MET A 1 82 ? -10.750 21.399 20.203 1.00 89.04 82 MET A C 1
ATOM 639 O O . MET A 1 82 ? -11.497 20.448 20.429 1.00 89.04 82 MET A O 1
ATOM 644 N N . SER A 1 83 ? -10.985 22.275 19.205 1.00 33.27 83 SER A N 1
ATOM 645 C CA . SER A 1 83 ? -12.121 22.146 18.337 1.00 33.27 83 SER A CA 1
ATOM 646 C C . SER A 1 83 ? -11.991 20.938 17.464 1.00 33.27 83 SER A C 1
ATOM 647 O O . SER A 1 83 ? -12.865 20.072 17.459 1.00 33.27 83 SER A O 1
ATOM 650 N N . SER A 1 84 ? -10.882 20.846 16.707 1.00 31.92 84 SER A N 1
ATOM 651 C CA . SER A 1 84 ? -10.741 19.777 15.761 1.00 31.92 84 SER A CA 1
ATOM 652 C C . SER A 1 84 ? -10.192 18.560 16.425 1.00 31.92 84 SER A C 1
ATOM 653 O O . SER A 1 84 ? -9.548 18.635 17.470 1.00 31.92 84 SER A O 1
ATOM 656 N N . GLY A 1 85 ? -10.484 17.391 15.823 1.00 30.98 85 GLY A N 1
ATOM 657 C CA . GLY A 1 85 ? -9.962 16.135 16.268 1.00 30.98 85 GLY A CA 1
ATOM 658 C C . GLY A 1 85 ? -10.892 15.583 17.294 1.00 30.98 85 GLY A C 1
ATOM 659 O O . GLY A 1 85 ? -10.948 16.091 18.413 1.00 30.98 85 GLY A O 1
ATOM 660 N N . SER A 1 86 ? -11.641 14.517 16.942 1.00 52.95 86 SER A N 1
ATOM 661 C CA . SER A 1 86 ? -12.481 13.921 17.938 1.00 52.95 86 SER A CA 1
ATOM 662 C C . SER A 1 86 ? -13.349 12.884 17.294 1.00 52.95 86 SER A C 1
ATOM 663 O O . SER A 1 86 ? -13.235 12.617 16.098 1.00 52.95 86 SER A O 1
ATOM 666 N N . LYS A 1 87 ? -14.238 12.253 18.095 1.00 61.45 87 LYS A N 1
ATOM 667 C CA . LYS A 1 87 ? -15.126 11.267 17.557 1.00 61.45 87 LYS A CA 1
ATOM 668 C C . LYS A 1 87 ? -16.259 12.043 16.985 1.00 61.45 87 LYS A C 1
ATOM 669 O O . LYS A 1 87 ? -17.400 11.931 17.426 1.00 61.45 87 LYS A O 1
ATOM 675 N N . SER A 1 88 ? -15.919 12.850 15.970 1.00 83.61 88 SER A N 1
ATOM 676 C CA . SER A 1 88 ? -16.776 13.707 15.214 1.00 83.61 88 SER A CA 1
ATOM 677 C C . SER A 1 88 ? -17.209 14.888 16.040 1.00 83.61 88 SER A C 1
ATOM 678 O O . SER A 1 88 ? -17.637 15.875 15.442 1.00 83.61 88 SER A O 1
ATOM 681 N N . VAL A 1 89 ? -17.099 14.870 17.400 1.00 176.27 89 VAL A N 1
ATOM 682 C CA . VAL A 1 89 ? -17.470 16.094 18.078 1.00 176.27 89 VAL A CA 1
ATOM 683 C C . VAL A 1 89 ? -17.306 16.063 19.595 1.00 176.27 89 VAL A C 1
ATOM 684 O O . VAL A 1 89 ? -18.204 16.504 20.309 1.00 176.27 89 VAL A O 1
ATOM 688 N N . VAL A 1 90 ? -16.219 15.518 20.183 1.00 92.69 90 VAL A N 1
ATOM 689 C CA . VAL A 1 90 ? -16.110 15.611 21.628 1.00 92.69 90 VAL A CA 1
ATOM 690 C C . VAL A 1 90 ? -15.538 16.907 22.155 1.00 92.69 90 VAL A C 1
ATOM 691 O O . VAL A 1 90 ? -16.249 17.703 22.768 1.00 92.69 90 VAL A O 1
ATOM 695 N N . GLY A 1 91 ? -14.235 17.171 21.863 1.00 39.13 91 GLY A N 1
ATOM 696 C CA . GLY A 1 91 ? -13.494 18.302 22.387 1.00 39.13 91 GLY A CA 1
ATOM 697 C C . GLY A 1 91 ? -12.609 17.830 23.516 1.00 39.13 91 GLY A C 1
ATOM 698 O O . GLY A 1 91 ? -13.028 17.042 24.362 1.00 39.13 91 GLY A O 1
ATOM 699 N N . LYS A 1 92 ? -11.352 18.331 23.561 1.00 85.64 92 LYS A N 1
ATOM 700 C CA . LYS A 1 92 ? -10.387 17.976 24.575 1.00 85.64 92 LYS A CA 1
ATOM 701 C C . LYS A 1 92 ? -10.246 19.170 25.477 1.00 85.64 92 LYS A C 1
ATOM 702 O O . LYS A 1 92 ? -10.591 20.284 25.084 1.00 85.64 92 LYS A O 1
ATOM 708 N N . SER A 1 93 ? -9.756 18.972 26.724 1.00 32.24 93 SER A N 1
ATOM 709 C CA . SER A 1 93 ? -9.624 20.089 27.628 1.00 32.24 93 SER A CA 1
ATOM 710 C C . SER A 1 93 ? -8.292 20.014 28.324 1.00 32.24 93 SER A C 1
ATOM 711 O O . SER A 1 93 ? -7.673 18.953 28.384 1.00 32.24 93 SER A O 1
ATOM 714 N N . ALA A 1 94 ? -7.807 21.165 28.854 1.00 30.32 94 ALA A N 1
ATOM 715 C CA . ALA A 1 94 ? -6.546 21.195 29.551 1.00 30.32 94 ALA A CA 1
ATOM 716 C C . ALA A 1 94 ? -6.470 22.450 30.374 1.00 30.32 94 ALA A C 1
ATOM 717 O O . ALA A 1 94 ? -7.290 23.355 30.226 1.00 30.32 94 ALA A O 1
ATOM 719 N N . HIS A 1 95 ? -5.473 22.516 31.289 1.00 43.60 95 HIS A N 1
ATOM 720 C CA . HIS A 1 95 ? -5.267 23.651 32.149 1.00 43.60 95 HIS A CA 1
ATOM 721 C C . HIS A 1 95 ? -3.849 24.092 31.915 1.00 43.60 95 HIS A C 1
ATOM 722 O O . HIS A 1 95 ? -2.970 23.258 31.711 1.00 43.60 95 HIS A O 1
ATOM 729 N N . GLN A 1 96 ? -3.582 25.417 31.916 1.00 57.80 96 GLN A N 1
ATOM 730 C CA . GLN A 1 96 ? -2.238 25.846 31.629 1.00 57.80 96 GLN A CA 1
ATOM 731 C C . GLN A 1 96 ? -1.637 26.533 32.822 1.00 57.80 96 GLN A C 1
ATOM 732 O O . GLN A 1 96 ? -2.003 27.660 33.159 1.00 57.80 96 GLN A O 1
ATOM 738 N N . HIS A 1 97 ? -0.706 25.836 33.509 1.00 43.49 97 HIS A N 1
ATOM 739 C CA . HIS A 1 97 ? 0.002 26.364 34.648 1.00 43.49 97 HIS A CA 1
ATOM 740 C C . HIS A 1 97 ? 1.011 27.391 34.230 1.00 43.49 97 HIS A C 1
ATOM 741 O O . HIS A 1 97 ? 1.130 28.443 34.855 1.00 43.49 97 HIS A O 1
ATOM 748 N N . LEU A 1 98 ? 1.751 27.110 33.138 1.00 72.83 98 LEU A N 1
ATOM 749 C CA . LEU A 1 98 ? 2.830 27.942 32.681 1.00 72.83 98 LEU A CA 1
ATOM 750 C C . LEU A 1 98 ? 2.307 29.289 32.285 1.00 72.83 98 LEU A C 1
ATOM 751 O O . LEU A 1 98 ? 1.105 29.439 32.074 1.00 72.83 98 LEU A O 1
ATOM 756 N N . PRO A 1 99 ? 3.173 30.290 32.210 1.00 79.60 99 PRO A N 1
ATOM 757 C CA . PRO A 1 99 ? 2.758 31.642 31.962 1.00 79.60 99 PRO A CA 1
ATOM 758 C C . PRO A 1 99 ? 1.876 31.715 30.764 1.00 79.60 99 PRO A C 1
ATOM 759 O O . PRO A 1 99 ? 1.808 30.746 30.010 1.00 79.60 99 PRO A O 1
ATOM 763 N N . PHE A 1 100 ? 1.175 32.858 30.620 1.00 64.27 100 PHE A N 1
ATOM 764 C CA . PHE A 1 100 ? 0.212 33.118 29.590 1.00 64.27 100 PHE A CA 1
ATOM 765 C C . PHE A 1 100 ? 0.770 32.605 28.302 1.00 64.27 100 PHE A C 1
ATOM 766 O O . PHE A 1 100 ? 1.929 32.850 27.969 1.00 64.27 100 PHE A O 1
ATOM 774 N N . GLU A 1 101 ? -0.059 31.848 27.552 1.00 50.17 101 GLU A N 1
ATOM 775 C CA . GLU A 1 101 ? 0.396 31.217 26.348 1.00 50.17 101 GLU A CA 1
ATOM 776 C C . GLU A 1 101 ? -0.614 31.467 25.269 1.00 50.17 101 GLU A C 1
ATOM 777 O O . GLU A 1 101 ? -1.698 31.986 25.532 1.00 50.17 101 GLU A O 1
ATOM 783 N N . CYS A 1 102 ? -0.266 31.122 24.009 1.00 36.71 102 CYS A N 1
ATOM 784 C CA . CYS A 1 102 ? -1.157 31.357 22.904 1.00 36.71 102 CYS A CA 1
ATOM 785 C C . CYS A 1 102 ? -1.419 30.053 22.209 1.00 36.71 102 CYS A C 1
ATOM 786 O O . CYS A 1 102 ? -0.779 29.043 22.505 1.00 36.71 102 CYS A O 1
ATOM 789 N N . SER A 1 103 ? -2.388 30.041 21.267 1.00 45.79 103 SER A N 1
ATOM 790 C CA . SER A 1 103 ? -2.711 28.816 20.589 1.00 45.79 103 SER A CA 1
ATOM 791 C C . SER A 1 103 ? -3.187 29.137 19.202 1.00 45.79 103 SER A C 1
ATOM 792 O O . SER A 1 103 ? -3.070 30.270 18.743 1.00 45.79 103 SER A O 1
ATOM 795 N N . PHE A 1 104 ? -3.722 28.121 18.484 1.00 65.40 104 PHE A N 1
ATOM 796 C CA . PHE A 1 104 ? -4.176 28.314 17.138 1.00 65.40 104 PHE A CA 1
ATOM 797 C C . PHE A 1 104 ? -5.671 28.198 17.107 1.00 65.40 104 PHE A C 1
ATOM 798 O O . PHE A 1 104 ? -6.328 28.163 18.146 1.00 65.40 104 PHE A O 1
ATOM 806 N N . GLY A 1 105 ? -6.244 28.153 15.888 1.00 28.87 105 GLY A N 1
ATOM 807 C CA . GLY A 1 105 ? -7.664 28.213 15.675 1.00 28.87 105 GLY A CA 1
ATOM 808 C C . GLY A 1 105 ? -8.387 27.096 16.360 1.00 28.87 105 GLY A C 1
ATOM 809 O O . GLY A 1 105 ? -9.474 27.305 16.897 1.00 28.87 105 GLY A O 1
ATOM 810 N N . ALA A 1 106 ? -7.827 25.875 16.364 1.00 27.02 106 ALA A N 1
ATOM 811 C CA . ALA A 1 106 ? -8.560 24.781 16.931 1.00 27.02 106 ALA A CA 1
ATOM 812 C C . ALA A 1 106 ? -8.828 25.044 18.382 1.00 27.02 106 ALA A C 1
ATOM 813 O O . ALA A 1 106 ? -9.939 24.820 18.860 1.00 27.02 106 ALA A O 1
ATOM 815 N N . PHE A 1 107 ? -7.824 25.552 19.121 1.00 70.50 107 PHE A N 1
ATOM 816 C CA . PHE A 1 107 ? -7.982 25.764 20.533 1.00 70.50 107 PHE A CA 1
ATOM 817 C C . PHE A 1 107 ? -8.921 26.892 20.787 1.00 70.50 107 PHE A C 1
ATOM 818 O O . PHE A 1 107 ? -8.997 27.847 20.016 1.00 70.50 107 PHE A O 1
ATOM 826 N N . CYS A 1 108 ? -9.684 26.781 21.894 1.00 34.24 108 CYS A N 1
ATOM 827 C CA . CYS A 1 108 ? -10.569 27.834 22.292 1.00 34.24 108 CYS A CA 1
ATOM 828 C C . CYS A 1 108 ? -10.274 28.133 23.728 1.00 34.24 108 CYS A C 1
ATOM 829 O O . CYS A 1 108 ? -10.472 27.287 24.599 1.00 34.24 108 CYS A O 1
ATOM 832 N N . GLY A 1 109 ? -9.770 29.351 24.015 1.00 20.62 109 GLY A N 1
ATOM 833 C CA . GLY A 1 109 ? -9.491 29.700 25.378 1.00 20.62 109 GLY A CA 1
ATOM 834 C C . GLY A 1 109 ? -10.798 30.027 26.028 1.00 20.62 109 GLY A C 1
ATOM 835 O O . GLY A 1 109 ? -11.683 30.602 25.399 1.00 20.62 109 GLY A O 1
ATOM 836 N N . VAL A 1 110 ? -10.955 29.669 27.319 1.00 85.18 110 VAL A N 1
ATOM 837 C CA . VAL A 1 110 ? -12.179 30.005 27.989 1.00 85.18 110 VAL A CA 1
ATOM 838 C C . VAL A 1 110 ? -11.827 30.550 29.337 1.00 85.18 110 VAL A C 1
ATOM 839 O O . VAL A 1 110 ? -10.967 30.009 30.030 1.00 85.18 110 VAL A O 1
ATOM 843 N N . LEU A 1 111 ? -12.484 31.657 29.737 1.00 45.87 111 LEU A N 1
ATOM 844 C CA . LEU A 1 111 ? -12.218 32.231 31.027 1.00 45.87 111 LEU A CA 1
ATOM 845 C C . LEU A 1 111 ? -13.483 32.250 31.816 1.00 45.87 111 LEU A C 1
ATOM 846 O O . LEU A 1 111 ? -14.544 32.631 31.323 1.00 45.87 111 LEU A O 1
ATOM 851 N N . ARG A 1 112 ? -13.380 31.801 33.080 1.00 99.93 112 ARG A N 1
ATOM 852 C CA . ARG A 1 112 ? -14.466 31.806 34.007 1.00 99.93 112 ARG A CA 1
ATOM 853 C C . ARG A 1 112 ? -14.394 33.101 34.757 1.00 99.93 112 ARG A C 1
ATOM 854 O O . ARG A 1 112 ? -13.322 33.627 35.050 1.00 99.93 112 ARG A O 1
ATOM 862 N N . PRO A 1 113 ? -15.546 33.623 35.040 1.00 66.32 113 PRO A N 1
ATOM 863 C CA . PRO A 1 113 ? -15.633 34.818 35.823 1.00 66.32 113 PRO A CA 1
ATOM 864 C C . PRO A 1 113 ? -15.217 34.540 37.225 1.00 66.32 113 PRO A C 1
ATOM 865 O O . PRO A 1 113 ? -15.358 33.405 37.681 1.00 66.32 113 PRO A O 1
ATOM 869 N N . GLU A 1 114 ? -14.689 35.564 37.919 1.00 36.76 114 GLU A N 1
ATOM 870 C CA . GLU A 1 114 ? -14.179 35.355 39.237 1.00 36.76 114 GLU A CA 1
ATOM 871 C C . GLU A 1 114 ? -15.301 35.028 40.164 1.00 36.76 114 GLU A C 1
ATOM 872 O O . GLU A 1 114 ? -16.313 35.725 40.229 1.00 36.76 114 GLU A O 1
ATOM 878 N N . LYS A 1 115 ? -15.120 33.914 40.894 1.00 54.67 115 LYS A N 1
ATOM 879 C CA . LYS A 1 115 ? -16.014 33.418 41.898 1.00 54.67 115 LYS A CA 1
ATOM 880 C C . LYS A 1 115 ? -17.290 32.967 41.260 1.00 54.67 115 LYS A C 1
ATOM 881 O O . LYS A 1 115 ? -18.099 32.305 41.909 1.00 54.67 115 LYS A O 1
ATOM 887 N N . LEU A 1 116 ? -17.516 33.293 39.972 1.00 52.45 116 LEU A N 1
ATOM 888 C CA . LEU A 1 116 ? -18.731 32.823 39.379 1.00 52.45 116 LEU A CA 1
ATOM 889 C C . LEU A 1 116 ? -18.615 31.348 39.169 1.00 52.45 116 LEU A C 1
ATOM 890 O O . LEU A 1 116 ? -19.478 30.579 39.591 1.00 52.45 116 LEU A O 1
ATOM 895 N N . ILE A 1 117 ? -17.509 30.919 38.521 1.00 86.12 117 ILE A N 1
ATOM 896 C CA . ILE A 1 117 ? -17.297 29.527 38.250 1.00 86.12 117 ILE A CA 1
ATOM 897 C C . ILE A 1 117 ? -15.830 29.242 38.358 1.00 86.12 117 ILE A C 1
ATOM 898 O O . ILE A 1 117 ? -14.999 30.078 38.005 1.00 86.12 117 ILE A O 1
ATOM 903 N N . PHE A 1 118 ? -15.473 28.041 38.865 1.00 46.59 118 PHE A N 1
ATOM 904 C CA . PHE A 1 118 ? -14.094 27.665 39.025 1.00 46.59 118 PHE A CA 1
ATOM 905 C C . PHE A 1 118 ? -13.614 26.977 37.785 1.00 46.59 118 PHE A C 1
ATOM 906 O O . PHE A 1 118 ? -14.384 26.331 37.075 1.00 46.59 118 PHE A O 1
ATOM 914 N N . SER A 1 119 ? -12.306 27.136 37.487 1.00 26.23 119 SER A N 1
ATOM 915 C CA . SER A 1 119 ? -11.684 26.498 36.362 1.00 26.23 119 SER A CA 1
ATOM 916 C C . SER A 1 119 ? -11.656 25.028 36.627 1.00 26.23 119 SER A C 1
ATOM 917 O O . SER A 1 119 ? -11.933 24.216 35.746 1.00 26.23 119 SER A O 1
ATOM 920 N N . GLY A 1 120 ? -11.322 24.650 37.873 1.00 11.43 120 GLY A N 1
ATOM 921 C CA . GLY A 1 120 ? -11.197 23.262 38.206 1.00 11.43 120 GLY A CA 1
ATOM 922 C C . GLY A 1 120 ? -12.524 22.595 38.038 1.00 11.43 120 GLY A C 1
ATOM 923 O O . GLY A 1 120 ? -12.605 21.478 37.530 1.00 11.43 120 GLY A O 1
ATOM 924 N N . PHE A 1 121 ? -13.606 23.269 38.468 1.00 31.75 121 PHE A N 1
ATOM 925 C CA . PHE A 1 121 ? -14.909 22.675 38.407 1.00 31.75 121 PHE A CA 1
ATOM 926 C C . PHE A 1 121 ? -15.267 22.422 36.975 1.00 31.75 121 PHE A C 1
ATOM 927 O O . PHE A 1 121 ? -15.734 21.340 36.627 1.00 31.75 121 PHE A O 1
ATOM 935 N N . ILE A 1 122 ? -15.035 23.418 36.096 1.00 67.85 122 ILE A N 1
ATOM 936 C CA . ILE A 1 122 ? -15.419 23.300 34.718 1.00 67.85 122 ILE A CA 1
ATOM 937 C C . ILE A 1 122 ? -14.647 22.209 34.041 1.00 67.85 122 ILE A C 1
ATOM 938 O O . ILE A 1 122 ? -15.208 21.446 33.257 1.00 67.85 122 ILE A O 1
ATOM 943 N N . ALA A 1 123 ? -13.337 22.089 34.333 1.00 23.83 123 ALA A N 1
ATOM 944 C CA . ALA A 1 123 ? -12.525 21.145 33.619 1.00 23.83 123 ALA A CA 1
ATOM 945 C C . ALA A 1 123 ? -13.065 19.761 33.809 1.00 23.83 123 ALA A C 1
ATOM 946 O O . ALA A 1 123 ? -13.199 19.009 32.845 1.00 23.83 123 ALA A O 1
ATOM 948 N N . HIS A 1 124 ? -13.407 19.388 35.055 1.00 30.66 124 HIS A N 1
ATOM 949 C CA . HIS A 1 124 ? -13.918 18.069 35.297 1.00 30.66 124 HIS A CA 1
ATOM 950 C C . HIS A 1 124 ? -15.246 17.936 34.621 1.00 30.66 124 HIS A C 1
ATOM 951 O O . HIS A 1 124 ? -15.571 16.886 34.069 1.00 30.66 124 HIS A O 1
ATOM 958 N N . PHE A 1 125 ? -16.040 19.021 34.637 1.00 43.74 125 PHE A N 1
ATOM 959 C CA . PHE A 1 125 ? -17.387 18.989 34.145 1.00 43.74 125 PHE A CA 1
ATOM 960 C C . PHE A 1 125 ? -17.357 18.623 32.688 1.00 43.74 125 PHE A C 1
ATOM 961 O O . PHE A 1 125 ? -18.112 17.760 32.244 1.00 43.74 125 PHE A O 1
ATOM 969 N N . THR A 1 126 ? -16.467 19.265 31.904 1.00 91.40 126 THR A N 1
ATOM 970 C CA . THR A 1 126 ? -16.373 19.013 30.491 1.00 91.40 126 THR A CA 1
ATOM 971 C C . THR A 1 126 ? -15.913 17.606 30.276 1.00 91.40 126 THR A C 1
ATOM 972 O O . THR A 1 126 ? -16.362 16.929 29.351 1.00 91.40 126 THR A O 1
ATOM 976 N N . LYS A 1 127 ? -15.012 17.128 31.150 1.00 29.29 127 LYS A N 1
ATOM 977 C CA . LYS A 1 127 ? -14.421 15.827 31.031 1.00 29.29 127 LYS A CA 1
ATOM 978 C C . LYS A 1 127 ? -15.496 14.786 31.094 1.00 29.29 127 LYS A C 1
ATOM 979 O O . LYS A 1 127 ? -15.413 13.767 30.412 1.00 29.29 127 LYS A O 1
ATOM 985 N N . SER A 1 128 ? -16.546 15.023 31.903 1.00 29.15 128 SER A N 1
ATOM 986 C CA . SER A 1 128 ? -17.566 14.032 32.099 1.00 29.15 128 SER A CA 1
ATOM 987 C C . SER A 1 128 ? -18.127 13.596 30.781 1.00 29.15 128 SER A C 1
ATOM 988 O O . SER A 1 128 ? -18.195 14.363 29.820 1.00 29.15 128 SER A O 1
ATOM 991 N N . SER A 1 129 ? -18.523 12.307 30.722 1.00 22.54 129 SER A N 1
ATOM 992 C CA . SER A 1 129 ? -19.075 11.682 29.553 1.00 22.54 129 SER A CA 1
ATOM 993 C C . SER A 1 129 ? -20.421 12.274 29.282 1.00 22.54 129 SER A C 1
ATOM 994 O O . SER A 1 129 ? -20.868 12.319 28.137 1.00 22.54 129 SER A O 1
ATOM 997 N N . LEU A 1 130 ? -21.094 12.763 30.337 1.00 82.84 130 LEU A N 1
ATOM 998 C CA . LEU A 1 130 ? -22.403 13.326 30.186 1.00 82.84 130 LEU A CA 1
ATOM 999 C C . LEU A 1 130 ? -22.228 14.470 29.246 1.00 82.84 130 LEU A C 1
ATOM 1000 O O . LEU A 1 130 ? -23.066 14.727 28.384 1.00 82.84 130 LEU A O 1
ATOM 1005 N N . TYR A 1 131 ? -21.090 15.170 29.387 1.00 36.11 131 TYR A N 1
ATOM 1006 C CA . TYR A 1 131 ? -20.765 16.301 28.573 1.00 36.11 131 TYR A CA 1
ATOM 1007 C C . TYR A 1 131 ? -20.702 15.850 27.147 1.00 36.11 131 TYR A C 1
ATOM 1008 O O . TYR A 1 131 ? -21.218 16.518 26.252 1.00 36.11 131 TYR A O 1
ATOM 1017 N N . ARG A 1 132 ? -20.081 14.683 26.901 1.00 81.22 132 ARG A N 1
ATOM 1018 C CA . ARG A 1 132 ? -19.902 14.198 25.563 1.00 81.22 132 ARG A CA 1
ATOM 1019 C C . ARG A 1 132 ? -21.240 13.967 24.930 1.00 81.22 132 ARG A C 1
ATOM 1020 O O . ARG A 1 132 ? -21.453 14.313 23.769 1.00 81.22 132 ARG A O 1
ATOM 1028 N N . ASN A 1 133 ? -22.185 13.386 25.692 1.00 37.62 133 ASN A N 1
ATOM 1029 C CA . ASN A 1 133 ? -23.474 13.037 25.166 1.00 37.62 133 ASN A CA 1
ATOM 1030 C C . ASN A 1 133 ? -24.195 14.276 24.733 1.00 37.62 133 ASN A C 1
ATOM 1031 O O . ASN A 1 133 ? -24.841 14.294 23.687 1.00 37.62 133 ASN A O 1
ATOM 1036 N N . LYS A 1 134 ? -24.082 15.360 25.519 1.00 49.58 134 LYS A N 1
ATOM 1037 C CA . LYS A 1 134 ? -24.825 16.554 25.235 1.00 49.58 134 LYS A CA 1
ATOM 1038 C C . LYS A 1 134 ? -24.461 17.051 23.870 1.00 49.58 134 LYS A C 1
ATOM 1039 O O . LYS A 1 134 ? -25.334 17.364 23.062 1.00 49.58 134 LYS A O 1
ATOM 1045 N N . ILE A 1 135 ? -23.150 17.115 23.570 1.00 32.96 135 ILE A N 1
ATOM 1046 C CA . ILE A 1 135 ? -22.683 17.620 22.310 1.00 32.96 135 ILE A CA 1
ATOM 1047 C C . ILE A 1 135 ? -23.112 16.713 21.199 1.00 32.96 135 ILE A C 1
ATOM 1048 O O . ILE A 1 135 ? -23.504 17.172 20.128 1.00 32.96 135 ILE A O 1
ATOM 1053 N N . SER A 1 136 ? -23.067 15.390 21.433 1.00 30.19 136 SER A N 1
ATOM 1054 C CA . SER A 1 136 ? -23.357 14.444 20.395 1.00 30.19 136 SER A CA 1
ATOM 1055 C C . SER A 1 136 ? -24.745 14.684 19.897 1.00 30.19 136 SER A C 1
ATOM 1056 O O . SER A 1 136 ? -25.084 14.297 18.780 1.00 30.19 136 SER A O 1
ATOM 1059 N N . SER A 1 137 ? -25.583 15.354 20.705 1.00 22.81 137 SER A N 1
ATOM 1060 C CA . SER A 1 137 ? -26.942 15.577 20.305 1.00 22.81 137 SER A CA 1
ATOM 1061 C C . SER A 1 137 ? -26.937 16.359 19.030 1.00 22.81 137 SER A C 1
ATOM 1062 O O . SER A 1 137 ? -27.821 16.189 18.192 1.00 22.81 137 SER A O 1
ATOM 1065 N N . LEU A 1 138 ? -25.925 17.226 18.831 1.00 94.90 138 LEU A N 1
ATOM 1066 C CA . LEU A 1 138 ? -25.922 18.025 17.641 1.00 94.90 138 LEU A CA 1
ATOM 1067 C C . LEU A 1 138 ? -25.877 17.123 16.450 1.00 94.90 138 LEU A C 1
ATOM 1068 O O . LEU A 1 138 ? -26.659 17.318 15.520 1.00 94.90 138 LEU A O 1
ATOM 1073 N N . SER A 1 139 ? -24.961 16.125 16.469 1.00 151.46 139 SER A N 1
ATOM 1074 C CA . SER A 1 139 ? -24.760 15.122 15.449 1.00 151.46 139 SER A CA 1
ATOM 1075 C C . SER A 1 139 ? -23.498 15.474 14.727 1.00 151.46 139 SER A C 1
ATOM 1076 O O . SER A 1 139 ? -22.844 16.463 15.054 1.00 151.46 139 SER A O 1
ATOM 1079 N N . ALA A 1 140 ? -23.108 14.657 13.728 1.00 36.90 140 ALA A N 1
ATOM 1080 C CA . ALA A 1 140 ? -21.912 14.936 12.991 1.00 36.90 140 ALA A CA 1
ATOM 1081 C C . ALA A 1 140 ? -22.119 16.258 12.330 1.00 36.90 140 ALA A C 1
ATOM 1082 O O . ALA A 1 140 ? -21.239 17.117 12.351 1.00 36.90 140 ALA A O 1
ATOM 1084 N N . GLY A 1 141 ? -23.314 16.460 11.742 1.00 10.94 141 GLY A N 1
ATOM 1085 C CA . GLY A 1 141 ? -23.622 17.713 11.116 1.00 10.94 141 GLY A CA 1
ATOM 1086 C C . GLY A 1 141 ? -23.066 17.689 9.731 1.00 10.94 141 GLY A C 1
ATOM 1087 O O . GLY A 1 141 ? -22.389 16.741 9.338 1.00 10.94 141 GLY A O 1
ATOM 1088 N N . ALA A 1 142 ? -23.349 18.752 8.952 1.00 30.80 142 ALA A N 1
ATOM 1089 C CA . ALA A 1 142 ? -22.836 18.805 7.618 1.00 30.80 142 ALA A CA 1
ATOM 1090 C C . ALA A 1 142 ? -21.932 19.990 7.519 1.00 30.80 142 ALA A C 1
ATOM 1091 O O . ALA A 1 142 ? -22.278 21.097 7.926 1.00 30.80 142 ALA A O 1
ATOM 1093 N N . ASN A 1 143 ? -20.722 19.753 6.982 1.00 69.48 143 ASN A N 1
ATOM 1094 C CA . ASN A 1 143 ? -19.723 20.751 6.732 1.00 69.48 143 ASN A CA 1
ATOM 1095 C C . ASN A 1 143 ? -19.151 21.230 8.029 1.00 69.48 143 ASN A C 1
ATOM 1096 O O . ASN A 1 143 ? -18.033 21.740 8.068 1.00 69.48 143 ASN A O 1
ATOM 1101 N N . ILE A 1 144 ? -19.871 21.034 9.146 1.00 115.59 144 ILE A N 1
ATOM 1102 C CA . ILE A 1 144 ? -19.293 21.447 10.388 1.00 115.59 144 ILE A CA 1
ATOM 1103 C C . ILE A 1 144 ? -19.180 20.203 11.198 1.00 115.59 144 ILE A C 1
ATOM 1104 O O . ILE A 1 144 ? -20.101 19.848 11.931 1.00 115.59 144 ILE A O 1
ATOM 1109 N N . ASN A 1 145 ? -18.040 19.495 11.092 1.00 121.50 145 ASN A N 1
ATOM 1110 C CA . ASN A 1 145 ? -17.921 18.303 11.875 1.00 121.50 145 ASN A CA 1
ATOM 1111 C C . ASN A 1 145 ? -17.011 18.611 13.016 1.00 121.50 145 ASN A C 1
ATOM 1112 O O . ASN A 1 145 ? -16.033 17.905 13.262 1.00 121.50 145 ASN A O 1
ATOM 1117 N N . ASN A 1 146 ? -17.349 19.672 13.774 1.00 64.35 146 ASN A N 1
ATOM 1118 C CA . ASN A 1 146 ? -16.548 20.081 14.889 1.00 64.35 146 ASN A CA 1
ATOM 1119 C C . ASN A 1 146 ? -17.492 20.657 15.894 1.00 64.35 146 ASN A C 1
ATOM 1120 O O . ASN A 1 146 ? -18.708 20.600 15.715 1.00 64.35 146 ASN A O 1
ATOM 1125 N N . ILE A 1 147 ? -16.953 21.208 17.000 1.00 83.22 147 ILE A N 1
ATOM 1126 C CA . ILE A 1 147 ? -17.815 21.835 17.956 1.00 83.22 147 ILE A CA 1
ATOM 1127 C C . ILE A 1 147 ? -17.730 23.306 17.705 1.00 83.22 147 ILE A C 1
ATOM 1128 O O . ILE A 1 147 ? -16.669 23.917 17.814 1.00 83.22 147 ILE A O 1
ATOM 1133 N N . LYS A 1 148 ? -18.867 23.910 17.311 1.00 33.35 148 LYS A N 1
ATOM 1134 C CA . LYS A 1 148 ? -18.877 25.310 17.010 1.00 33.35 148 LYS A CA 1
ATOM 1135 C C . LYS A 1 148 ? -18.888 26.044 18.309 1.00 33.35 148 LYS A C 1
ATOM 1136 O O . LYS A 1 148 ? -19.648 25.721 19.221 1.00 33.35 148 LYS A O 1
ATOM 1142 N N . PRO A 1 149 ? -18.042 27.030 18.407 1.00 51.68 149 PRO A N 1
ATOM 1143 C CA . PRO A 1 149 ? -17.928 27.808 19.609 1.00 51.68 149 PRO A CA 1
ATOM 1144 C C . PRO A 1 149 ? -19.281 28.339 19.957 1.00 51.68 149 PRO A C 1
ATOM 1145 O O . PRO A 1 149 ? -19.574 28.487 21.143 1.00 51.68 149 PRO A O 1
ATOM 1149 N N . ALA A 1 150 ? -20.106 28.659 18.943 1.00 15.98 150 ALA A N 1
ATOM 1150 C CA . ALA A 1 150 ? -21.414 29.188 19.196 1.00 15.98 150 ALA A CA 1
ATOM 1151 C C . ALA A 1 150 ? -22.212 28.143 19.906 1.00 15.98 150 ALA A C 1
ATOM 1152 O O . ALA A 1 150 ? -22.920 28.435 20.869 1.00 15.98 150 ALA A O 1
ATOM 1154 N N . SER A 1 151 ? -22.096 26.885 19.448 1.00 17.08 151 SER A N 1
ATOM 1155 C CA . SER A 1 151 ? -22.840 25.804 20.025 1.00 17.08 151 SER A CA 1
ATOM 1156 C C . SER A 1 151 ? -22.366 25.602 21.429 1.00 17.08 151 SER A C 1
ATOM 1157 O O . SER A 1 151 ? -23.141 25.243 22.313 1.00 17.08 151 SER A O 1
ATOM 1160 N N . PHE A 1 152 ? -21.066 25.851 21.667 1.00 30.89 152 PHE A N 1
ATOM 1161 C CA . PHE A 1 152 ? -20.471 25.628 22.952 1.00 30.89 152 PHE A CA 1
ATOM 1162 C C . PHE A 1 152 ? -21.120 26.525 23.961 1.00 30.89 152 PHE A C 1
ATOM 1163 O O . PHE A 1 152 ? -21.435 26.097 25.069 1.00 30.89 152 PHE A O 1
ATOM 1171 N N . ASP A 1 153 ? -21.357 27.795 23.595 1.00 31.78 153 ASP A N 1
ATOM 1172 C CA . ASP A 1 153 ? -21.889 28.767 24.510 1.00 31.78 153 ASP A CA 1
ATOM 1173 C C . ASP A 1 153 ? -23.261 28.358 24.959 1.00 31.78 153 ASP A C 1
ATOM 1174 O O . ASP A 1 153 ? -23.634 28.581 26.110 1.00 31.78 153 ASP A O 1
ATOM 1179 N N . LEU A 1 154 ? -24.040 27.732 24.059 1.00 99.43 154 LEU A N 1
ATOM 1180 C CA . LEU A 1 154 ? -25.416 27.394 24.312 1.00 99.43 154 LEU A CA 1
ATOM 1181 C C . LEU A 1 154 ? -25.501 26.445 25.472 1.00 99.43 154 LEU A C 1
ATOM 1182 O O . LEU A 1 154 ? -26.410 26.571 26.291 1.00 99.43 154 LEU A O 1
ATOM 1187 N N . ILE A 1 155 ? -24.538 25.502 25.573 1.00 76.54 155 ILE A N 1
ATOM 1188 C CA . ILE A 1 155 ? -24.473 24.435 26.547 1.00 76.54 155 ILE A CA 1
ATOM 1189 C C . ILE A 1 155 ? -25.046 24.827 27.873 1.00 76.54 155 ILE A C 1
ATOM 1190 O O . ILE A 1 155 ? -24.817 25.929 28.369 1.00 76.54 155 ILE A O 1
ATOM 1195 N N . ASN A 1 156 ? -25.843 23.911 28.467 1.00 50.99 156 ASN A N 1
ATOM 1196 C CA . ASN A 1 156 ? -26.448 24.150 29.745 1.00 50.99 156 ASN A CA 1
ATOM 1197 C C . ASN A 1 156 ? -25.747 23.290 30.748 1.00 50.99 156 ASN A C 1
ATOM 1198 O O . ASN A 1 156 ? -25.641 22.076 30.575 1.00 50.99 156 ASN A O 1
ATOM 1203 N N . ILE A 1 157 ? -25.229 23.917 31.825 1.00 78.01 157 ILE A N 1
ATOM 1204 C CA . ILE A 1 157 ? -24.563 23.195 32.868 1.00 78.01 157 ILE A CA 1
ATOM 1205 C C . ILE A 1 157 ? -25.130 23.671 34.171 1.00 78.01 157 ILE A C 1
ATOM 1206 O O . ILE A 1 157 ? -25.521 24.829 34.305 1.00 78.01 157 ILE A O 1
ATOM 1211 N N . PRO A 1 158 ? -25.221 22.792 35.134 1.00 76.24 158 PRO A N 1
ATOM 1212 C CA . PRO A 1 158 ? -25.753 23.171 36.419 1.00 76.24 158 PRO A CA 1
ATOM 1213 C C . PRO A 1 158 ? -24.774 23.997 37.196 1.00 76.24 158 PRO A C 1
ATOM 1214 O O . PRO A 1 158 ? -23.571 23.822 37.009 1.00 76.24 158 PRO A O 1
ATOM 1218 N N . ILE A 1 159 ? -25.262 24.912 38.063 1.00 84.58 159 ILE A N 1
ATOM 1219 C CA . ILE A 1 159 ? -24.364 25.738 38.819 1.00 84.58 159 ILE A CA 1
ATOM 1220 C C . ILE A 1 159 ? -24.623 25.564 40.285 1.00 84.58 159 ILE A C 1
ATOM 1221 O O . ILE A 1 159 ? -25.725 25.773 40.791 1.00 84.58 159 ILE A O 1
ATOM 1226 N N . PRO A 1 160 ? -23.587 25.127 40.944 1.00 106.59 160 PRO A N 1
ATOM 1227 C CA . PRO A 1 160 ? -23.575 24.976 42.382 1.00 106.59 160 PRO A CA 1
ATOM 1228 C C . PRO A 1 160 ? -23.214 26.256 43.053 1.00 106.59 160 PRO A C 1
ATOM 1229 O O . PRO A 1 160 ? -22.769 27.202 42.408 1.00 106.59 160 PRO A O 1
ATOM 1233 N N . PRO A 1 161 ? -23.399 26.252 44.335 1.00 79.50 161 PRO A N 1
ATOM 1234 C CA . PRO A 1 161 ? -22.949 27.342 45.126 1.00 79.50 161 PRO A CA 1
ATOM 1235 C C . PRO A 1 161 ? -21.460 27.384 45.032 1.00 79.50 161 PRO A C 1
ATOM 1236 O O . PRO A 1 161 ? -20.838 26.347 44.799 1.00 79.50 161 PRO A O 1
ATOM 1240 N N . LEU A 1 162 ? -20.878 28.582 45.200 1.00 88.95 162 LEU A N 1
ATOM 1241 C CA . LEU A 1 162 ? -19.475 28.760 44.999 1.00 88.95 162 LEU A CA 1
ATOM 1242 C C . LEU A 1 162 ? -18.730 27.907 45.975 1.00 88.95 162 LEU A C 1
ATOM 1243 O O . LEU A 1 162 ? -17.750 27.256 45.613 1.00 88.95 162 LEU A O 1
ATOM 1248 N N . ALA A 1 163 ? -19.190 27.862 47.239 1.00 24.22 163 ALA A N 1
ATOM 1249 C CA . ALA A 1 163 ? -18.470 27.135 48.246 1.00 24.22 163 ALA A CA 1
ATOM 1250 C C . ALA A 1 163 ? -18.401 25.678 47.890 1.00 24.22 163 ALA A C 1
ATOM 1251 O O . ALA A 1 163 ? -17.339 25.065 47.980 1.00 24.22 163 ALA A O 1
ATOM 1253 N N . GLU A 1 164 ? -19.527 25.079 47.454 1.00 72.49 164 GLU A N 1
ATOM 1254 C CA . GLU A 1 164 ? -19.548 23.671 47.167 1.00 72.49 164 GLU A CA 1
ATOM 1255 C C . GLU A 1 164 ? -18.696 23.339 45.993 1.00 72.49 164 GLU A C 1
ATOM 1256 O O . GLU A 1 164 ? -18.107 22.260 45.945 1.00 72.49 164 GLU A O 1
ATOM 1262 N N . GLN A 1 165 ? -18.609 24.241 45.002 1.00 41.74 165 GLN A N 1
ATOM 1263 C CA . GLN A 1 165 ? -17.864 23.890 43.831 1.00 41.74 165 GLN A CA 1
ATOM 1264 C C . GLN A 1 165 ? -16.452 23.600 44.227 1.00 41.74 165 GLN A C 1
ATOM 1265 O O . GLN A 1 165 ? -15.849 22.655 43.719 1.00 41.74 165 GLN A O 1
ATOM 1271 N N . LYS A 1 166 ? -15.885 24.392 45.153 1.00 32.36 166 LYS A N 1
ATOM 1272 C CA . LYS A 1 166 ? -14.528 24.144 45.551 1.00 32.36 166 LYS A CA 1
ATOM 1273 C C . LYS A 1 166 ? -14.435 22.806 46.218 1.00 32.36 166 LYS A C 1
ATOM 1274 O O . LYS A 1 166 ? -13.520 22.035 45.936 1.00 32.36 166 LYS A O 1
ATOM 1280 N N . ILE A 1 167 ? -15.389 22.483 47.114 1.00 28.95 167 ILE A N 1
ATOM 1281 C CA . ILE A 1 167 ? -15.285 21.257 47.854 1.00 28.95 167 ILE A CA 1
ATOM 1282 C C . ILE A 1 167 ? -15.382 20.085 46.925 1.00 28.95 167 ILE A C 1
ATOM 1283 O O . ILE A 1 167 ? -14.612 19.134 47.038 1.00 28.95 167 ILE A O 1
ATOM 1288 N N . ILE A 1 168 ? -16.325 20.137 45.965 1.00 37.10 168 ILE A N 1
ATOM 1289 C CA . ILE A 1 168 ? -16.556 19.040 45.069 1.00 37.10 168 ILE A CA 1
ATOM 1290 C C . ILE A 1 168 ? -15.314 18.815 44.265 1.00 37.10 168 ILE A C 1
ATOM 1291 O O . ILE A 1 168 ? -14.837 17.689 44.132 1.00 37.10 168 ILE A O 1
ATOM 1296 N N . ALA A 1 169 ? -14.745 19.910 43.729 1.00 19.80 169 ALA A N 1
ATOM 1297 C CA . ALA A 1 169 ? -13.605 19.842 42.861 1.00 19.80 169 ALA A CA 1
ATOM 1298 C C . ALA A 1 169 ? -12.450 19.251 43.604 1.00 19.80 169 ALA A C 1
ATOM 1299 O O . ALA A 1 169 ? -11.710 18.434 43.060 1.00 19.80 169 ALA A O 1
ATOM 1301 N N . GLU A 1 170 ? -12.277 19.639 44.879 1.00 20.49 170 GLU A N 1
ATOM 1302 C CA . GLU A 1 170 ? -11.148 19.183 45.636 1.00 20.49 170 GLU A CA 1
ATOM 1303 C C . GLU A 1 170 ? -11.203 17.695 45.760 1.00 20.49 170 GLU A C 1
ATOM 1304 O O . GLU A 1 170 ? -10.184 17.017 45.636 1.00 20.49 170 GLU A O 1
ATOM 1310 N N . LYS A 1 171 ? -12.406 17.141 45.993 1.00 23.51 171 LYS A N 1
ATOM 1311 C CA . LYS A 1 171 ? -12.538 15.728 46.197 1.00 23.51 171 LYS A CA 1
ATOM 1312 C C . LYS A 1 171 ? -12.094 15.008 44.962 1.00 23.51 171 LYS A C 1
ATOM 1313 O O . LYS A 1 171 ? -11.356 14.028 45.039 1.00 23.51 171 LYS A O 1
ATOM 1319 N N . LEU A 1 172 ? -12.514 15.486 43.777 1.00 28.87 172 LEU A N 1
ATOM 1320 C CA . LEU A 1 172 ? -12.155 14.822 42.558 1.00 28.87 172 LEU A CA 1
ATOM 1321 C C . LEU A 1 172 ? -10.671 14.901 42.387 1.00 28.87 172 LEU A C 1
ATOM 1322 O O . LEU A 1 172 ? -10.034 13.940 41.959 1.00 28.87 172 LEU A O 1
ATOM 1327 N N . ASP A 1 173 ? -10.081 16.058 42.740 1.00 23.74 173 ASP A N 1
ATOM 1328 C CA . ASP A 1 173 ? -8.677 16.274 42.541 1.00 23.74 173 ASP A CA 1
ATOM 1329 C C . ASP A 1 173 ? -7.900 15.268 43.332 1.00 23.74 173 ASP A C 1
ATOM 1330 O O . ASP A 1 173 ? -6.929 14.699 42.834 1.00 23.74 173 ASP A O 1
ATOM 1335 N N . THR A 1 174 ? -8.315 14.999 44.583 1.00 84.97 174 THR A N 1
ATOM 1336 C CA . THR A 1 174 ? -7.557 14.097 45.401 1.00 84.97 174 THR A CA 1
ATOM 1337 C C . THR A 1 174 ? -7.567 12.738 44.774 1.00 84.97 174 THR A C 1
ATOM 1338 O O . THR A 1 174 ? -6.545 12.053 44.754 1.00 84.97 174 THR A O 1
ATOM 1342 N N . LEU A 1 175 ? -8.720 12.314 44.225 1.00 26.26 175 LEU A N 1
ATOM 1343 C CA . LEU A 1 175 ? -8.823 11.003 43.654 1.00 26.26 175 LEU A CA 1
ATOM 1344 C C . LEU A 1 175 ? -7.860 10.898 42.515 1.00 26.26 175 LEU A C 1
ATOM 1345 O O . LEU A 1 175 ? -7.173 9.888 42.364 1.00 26.26 175 LEU A O 1
ATOM 1350 N N . LEU A 1 176 ? -7.769 11.955 41.689 1.00 25.69 176 LEU A N 1
ATOM 1351 C CA . LEU A 1 176 ? -6.905 11.915 40.546 1.00 25.69 176 LEU A CA 1
ATOM 1352 C C . LEU A 1 176 ? -5.498 11.752 41.023 1.00 25.69 176 LEU A C 1
ATOM 1353 O O . LEU A 1 176 ? -4.713 11.020 40.428 1.00 25.69 176 LEU A O 1
ATOM 1358 N N . ALA A 1 177 ? -5.141 12.437 42.124 1.00 16.60 177 ALA A N 1
ATOM 1359 C CA . ALA A 1 177 ? -3.801 12.353 42.626 1.00 16.60 177 ALA A CA 1
ATOM 1360 C C . ALA A 1 177 ? -3.520 10.941 43.036 1.00 16.60 177 ALA A C 1
ATOM 1361 O O . ALA A 1 177 ? -2.436 10.418 42.785 1.00 16.60 177 ALA A O 1
ATOM 1363 N N . GLN A 1 178 ? -4.509 10.278 43.665 1.00 32.31 178 GLN A N 1
ATOM 1364 C CA . GLN A 1 178 ? -4.306 8.956 44.185 1.00 32.31 178 GLN A CA 1
ATOM 1365 C C . GLN A 1 178 ? -3.961 8.018 43.075 1.00 32.31 178 GLN A C 1
ATOM 1366 O O . GLN A 1 178 ? -3.040 7.212 43.206 1.00 32.31 178 GLN A O 1
ATOM 1372 N N . VAL A 1 179 ? -4.673 8.101 41.936 1.00 21.09 179 VAL A N 1
ATOM 1373 C CA . VAL A 1 179 ? -4.389 7.179 40.878 1.00 21.09 179 VAL A CA 1
ATOM 1374 C C . VAL A 1 179 ? -2.984 7.418 40.434 1.00 21.09 179 VAL A C 1
ATOM 1375 O O . VAL A 1 179 ? -2.249 6.479 40.134 1.00 21.09 179 VAL A O 1
ATOM 1379 N N . ASP A 1 180 ? -2.572 8.697 40.384 1.00 20.70 180 ASP A N 1
ATOM 1380 C CA . ASP A 1 180 ? -1.248 9.022 39.945 1.00 20.70 180 ASP A CA 1
ATOM 1381 C C . ASP A 1 180 ? -0.266 8.423 40.904 1.00 20.70 180 ASP A C 1
ATOM 1382 O O . ASP A 1 180 ? 0.753 7.866 40.495 1.00 20.70 180 ASP A O 1
ATOM 1387 N N . SER A 1 181 ? -0.562 8.505 42.216 1.00 22.22 181 SER A N 1
ATOM 1388 C CA . SER A 1 181 ? 0.345 8.030 43.223 1.00 22.22 181 SER A CA 1
ATOM 1389 C C . SER A 1 181 ? 0.562 6.559 43.060 1.00 22.22 181 SER A C 1
ATOM 1390 O O . SER A 1 181 ? 1.700 6.089 43.077 1.00 22.22 181 SER A O 1
ATOM 1393 N N . THR A 1 182 ? -0.526 5.789 42.880 1.00 84.99 182 THR A N 1
ATOM 1394 C CA . THR A 1 182 ? -0.393 4.365 42.772 1.00 84.99 182 THR A CA 1
ATOM 1395 C C . THR A 1 182 ? 0.417 4.060 41.557 1.00 84.99 182 THR A C 1
ATOM 1396 O O . THR A 1 182 ? 1.251 3.158 41.564 1.00 84.99 182 THR A O 1
ATOM 1400 N N . LYS A 1 183 ? 0.199 4.832 40.478 1.00 19.96 183 LYS A N 1
ATOM 1401 C CA . LYS A 1 183 ? 0.884 4.595 39.243 1.00 19.96 183 LYS A CA 1
ATOM 1402 C C . LYS A 1 183 ? 2.353 4.746 39.474 1.00 19.96 183 LYS A C 1
ATOM 1403 O O . LYS A 1 183 ? 3.151 3.969 38.950 1.00 19.96 183 LYS A O 1
ATOM 1409 N N . ALA A 1 184 ? 2.754 5.748 40.279 1.00 17.68 184 ALA A N 1
ATOM 1410 C CA . ALA A 1 184 ? 4.151 5.986 40.500 1.00 17.68 184 ALA A CA 1
ATOM 1411 C C . ALA A 1 184 ? 4.759 4.788 41.159 1.00 17.68 184 ALA A C 1
ATOM 1412 O O . ALA A 1 184 ? 5.833 4.335 40.767 1.00 17.68 184 ALA A O 1
ATOM 1414 N N . ARG A 1 185 ? 4.072 4.227 42.171 1.00 48.49 185 ARG A N 1
ATOM 1415 C CA . ARG A 1 185 ? 4.599 3.099 42.881 1.00 48.49 185 ARG A CA 1
ATOM 1416 C C . ARG A 1 185 ? 4.681 1.956 41.924 1.00 48.49 185 ARG A C 1
ATOM 1417 O O . ARG A 1 185 ? 5.640 1.184 41.933 1.00 48.49 185 ARG A O 1
ATOM 1425 N N . PHE A 1 186 ? 3.671 1.845 41.046 1.00 33.39 186 PHE A N 1
ATOM 1426 C CA . PHE A 1 186 ? 3.594 0.766 40.111 1.00 33.39 186 PHE A CA 1
ATOM 1427 C C . PHE A 1 186 ? 4.796 0.792 39.229 1.00 33.39 186 PHE A C 1
ATOM 1428 O O . PHE A 1 186 ? 5.430 -0.236 39.023 1.00 33.39 186 PHE A O 1
ATOM 1436 N N . GLU A 1 187 ? 5.174 1.966 38.699 1.00 19.54 187 GLU A N 1
ATOM 1437 C CA . GLU A 1 187 ? 6.291 1.992 37.797 1.00 19.54 187 GLU A CA 1
ATOM 1438 C C . GLU A 1 187 ? 7.519 1.544 38.523 1.00 19.54 187 GLU A C 1
ATOM 1439 O O . GLU A 1 187 ? 8.324 0.782 37.990 1.00 19.54 187 GLU A O 1
ATOM 1445 N N . GLN A 1 188 ? 7.680 1.996 39.777 1.00 37.78 188 GLN A N 1
ATOM 1446 C CA . GLN A 1 188 ? 8.870 1.719 40.525 1.00 37.78 188 GLN A CA 1
ATOM 1447 C C . GLN A 1 188 ? 9.012 0.252 40.782 1.00 37.78 188 GLN A C 1
ATOM 1448 O O . GLN A 1 188 ? 10.118 -0.281 40.718 1.00 37.78 188 GLN A O 1
ATOM 1454 N N . ILE A 1 189 ? 7.904 -0.458 41.063 1.00 102.62 189 ILE A N 1
ATOM 1455 C CA . ILE A 1 189 ? 8.061 -1.834 41.431 1.00 102.62 189 ILE A CA 1
ATOM 1456 C C . ILE A 1 189 ? 8.695 -2.665 40.344 1.00 102.62 189 ILE A C 1
ATOM 1457 O O . ILE A 1 189 ? 9.585 -3.442 40.684 1.00 102.62 189 ILE A O 1
ATOM 1462 N N . PRO A 1 190 ? 8.373 -2.603 39.076 1.00 64.17 190 PRO A N 1
ATOM 1463 C CA . PRO A 1 190 ? 9.137 -3.423 38.182 1.00 64.17 190 PRO A CA 1
ATOM 1464 C C . PRO A 1 190 ? 10.559 -2.987 38.084 1.00 64.17 190 PRO A C 1
ATOM 1465 O O . PRO A 1 190 ? 11.399 -3.809 37.725 1.00 64.17 190 PRO A O 1
ATOM 1469 N N . GLN A 1 191 ? 10.862 -1.705 38.362 1.00 33.25 191 GLN A N 1
ATOM 1470 C CA . GLN A 1 191 ? 12.238 -1.315 38.278 1.00 33.25 191 GLN A CA 1
ATOM 1471 C C . GLN A 1 191 ? 12.977 -2.054 39.343 1.00 33.25 191 GLN A C 1
ATOM 1472 O O . GLN A 1 191 ? 14.053 -2.603 39.109 1.00 33.25 191 GLN A O 1
ATOM 1478 N N . ILE A 1 192 ? 12.383 -2.104 40.549 1.00 25.30 192 ILE A N 1
ATOM 1479 C CA . ILE A 1 192 ? 12.989 -2.736 41.682 1.00 25.30 192 ILE A CA 1
ATOM 1480 C C . ILE A 1 192 ? 13.098 -4.201 41.407 1.00 25.30 192 ILE A C 1
ATOM 1481 O O . ILE A 1 192 ? 14.117 -4.827 41.696 1.00 25.30 192 ILE A O 1
ATOM 1486 N N . LEU A 1 193 ? 12.039 -4.781 40.815 1.00 81.79 193 LEU A N 1
ATOM 1487 C CA . LEU A 1 193 ? 11.984 -6.188 40.553 1.00 81.79 193 LEU A CA 1
ATOM 1488 C C . LEU A 1 193 ? 13.129 -6.507 39.647 1.00 81.79 193 LEU A C 1
ATOM 1489 O O . LEU A 1 193 ? 13.787 -7.535 39.801 1.00 81.79 193 LEU A O 1
ATOM 1494 N N . LYS A 1 194 ? 13.408 -5.615 38.682 1.00 115.22 194 LYS A N 1
ATOM 1495 C CA . LYS A 1 194 ? 14.451 -5.858 37.730 1.00 115.22 194 LYS A CA 1
ATOM 1496 C C . LYS A 1 194 ? 15.748 -5.983 38.468 1.00 115.22 194 LYS A C 1
ATOM 1497 O O . LYS A 1 194 ? 16.560 -6.856 38.167 1.00 115.22 194 LYS A O 1
ATOM 1503 N N . ARG A 1 195 ? 15.966 -5.114 39.474 1.00 46.67 195 ARG A N 1
ATOM 1504 C CA . ARG A 1 195 ? 17.201 -5.101 40.208 1.00 46.67 195 ARG A CA 1
ATOM 1505 C C . ARG A 1 195 ? 17.376 -6.395 40.942 1.00 46.67 195 ARG A C 1
ATOM 1506 O O . ARG A 1 195 ? 18.472 -6.952 40.965 1.00 46.67 195 ARG A O 1
ATOM 1514 N N . PHE A 1 196 ? 16.295 -6.923 41.546 1.00 44.52 196 PHE A N 1
ATOM 1515 C CA . PHE A 1 196 ? 16.409 -8.134 42.310 1.00 44.52 196 PHE A CA 1
ATOM 1516 C C . PHE A 1 196 ? 16.852 -9.216 41.389 1.00 44.52 196 PHE A C 1
ATOM 1517 O O . PHE A 1 196 ? 17.670 -10.062 41.750 1.00 44.52 196 PHE A O 1
ATOM 1525 N N . ARG A 1 197 ? 16.323 -9.197 40.158 1.00 79.86 197 ARG A N 1
ATOM 1526 C CA . ARG A 1 197 ? 16.566 -10.247 39.220 1.00 79.86 197 ARG A CA 1
ATOM 1527 C C . ARG A 1 197 ? 18.045 -10.414 39.053 1.00 79.86 197 ARG A C 1
ATOM 1528 O O . ARG A 1 197 ? 18.563 -11.521 39.181 1.00 79.86 197 ARG A O 1
ATOM 1536 N N . GLN A 1 198 ? 18.773 -9.316 38.777 1.00 37.16 198 GLN A N 1
ATOM 1537 C CA . GLN A 1 198 ? 20.185 -9.443 38.558 1.00 37.16 198 GLN A CA 1
ATOM 1538 C C . GLN A 1 198 ? 20.897 -9.832 39.819 1.00 37.16 198 GLN A C 1
ATOM 1539 O O . GLN A 1 198 ? 21.680 -10.783 39.829 1.00 37.16 198 GLN A O 1
ATOM 1545 N N . ALA A 1 199 ? 20.626 -9.112 40.925 1.00 33.04 199 ALA A N 1
ATOM 1546 C CA . ALA A 1 199 ? 21.360 -9.307 42.145 1.00 33.04 199 ALA A CA 1
ATOM 1547 C C . ALA A 1 199 ? 21.121 -10.653 42.749 1.00 33.04 199 ALA A C 1
ATOM 1548 O O . ALA A 1 199 ? 22.064 -11.349 43.123 1.00 33.04 199 ALA A O 1
ATOM 1550 N N . VAL A 1 200 ? 19.846 -11.067 42.843 1.00 30.55 200 VAL A N 1
ATOM 1551 C CA . VAL A 1 200 ? 19.532 -12.288 43.525 1.00 30.55 200 VAL A CA 1
ATOM 1552 C C . VAL A 1 200 ? 20.132 -13.451 42.811 1.00 30.55 200 VAL A C 1
ATOM 1553 O O . VAL A 1 200 ? 20.750 -14.314 43.434 1.00 30.55 200 VAL A O 1
ATOM 1557 N N . LEU A 1 201 ? 19.979 -13.507 41.477 1.00 45.16 201 LEU A N 1
ATOM 1558 C CA . LEU A 1 201 ? 20.438 -14.682 40.800 1.00 45.16 201 LEU A CA 1
ATOM 1559 C C . LEU A 1 201 ? 21.919 -14.837 40.967 1.00 45.16 201 LEU A C 1
ATOM 1560 O O . LEU A 1 201 ? 22.384 -15.852 41.482 1.00 45.16 201 LEU A O 1
ATOM 1565 N N . GLY A 1 202 ? 22.705 -13.826 40.548 1.00 31.08 202 GLY A N 1
ATOM 1566 C CA . GLY A 1 202 ? 24.130 -13.970 40.633 1.00 31.08 202 GLY A CA 1
ATOM 1567 C C . GLY A 1 202 ? 24.602 -13.935 42.054 1.00 31.08 202 GLY A C 1
ATOM 1568 O O . GLY A 1 202 ? 25.351 -14.807 42.492 1.00 31.08 202 GLY A O 1
ATOM 1569 N N . GLY A 1 203 ? 24.173 -12.904 42.808 1.00 60.22 203 GLY A N 1
ATOM 1570 C CA . GLY A 1 203 ? 24.653 -12.713 44.147 1.00 60.22 203 GLY A CA 1
ATOM 1571 C C . GLY A 1 203 ? 24.172 -13.785 45.067 1.00 60.22 203 GLY A C 1
ATOM 1572 O O . GLY A 1 203 ? 24.954 -14.347 45.831 1.00 60.22 203 GLY A O 1
ATOM 1573 N N . ALA A 1 204 ? 22.860 -14.097 45.037 1.00 207.61 204 ALA A N 1
ATOM 1574 C CA . ALA A 1 204 ? 22.360 -15.081 45.954 1.00 207.61 204 ALA A CA 1
ATOM 1575 C C . ALA A 1 204 ? 22.501 -14.519 47.338 1.00 207.61 204 ALA A C 1
ATOM 1576 O O . ALA A 1 204 ? 23.031 -13.425 47.524 1.00 207.61 204 ALA A O 1
ATOM 1578 N N . VAL A 1 205 ? 21.977 -15.230 48.357 1.00 86.49 205 VAL A N 1
ATOM 1579 C CA . VAL A 1 205 ? 22.175 -14.745 49.693 1.00 86.49 205 VAL A CA 1
ATOM 1580 C C . VAL A 1 205 ? 23.328 -15.519 50.261 1.00 86.49 205 VAL A C 1
ATOM 1581 O O . VAL A 1 205 ? 23.258 -16.738 50.414 1.00 86.49 205 VAL A O 1
ATOM 1585 N N . ASN A 1 206 ? 24.440 -14.820 50.570 1.00 150.81 206 ASN A N 1
ATOM 1586 C CA . ASN A 1 206 ? 25.620 -15.486 51.048 1.00 150.81 206 ASN A CA 1
ATOM 1587 C C . ASN A 1 206 ? 26.484 -14.483 51.742 1.00 150.81 206 ASN A C 1
ATOM 1588 O O . ASN A 1 206 ? 26.270 -14.156 52.908 1.00 150.81 206 ASN A O 1
ATOM 1593 N N . GLY A 1 207 ? 27.491 -13.955 51.012 1.00 45.05 207 GLY A N 1
ATOM 1594 C CA . GLY A 1 207 ? 28.426 -13.023 51.573 1.00 45.05 207 GLY A CA 1
ATOM 1595 C C . GLY A 1 207 ? 29.818 -13.476 51.248 1.00 45.05 207 GLY A C 1
ATOM 1596 O O . GLY A 1 207 ? 30.709 -12.646 51.082 1.00 45.05 207 GLY A O 1
ATOM 1597 N N . LYS A 1 208 ? 30.062 -14.797 51.143 1.00 41.64 208 LYS A N 1
ATOM 1598 C CA . LYS A 1 208 ? 31.379 -15.199 50.734 1.00 41.64 208 LYS A CA 1
ATOM 1599 C C . LYS A 1 208 ? 31.261 -15.646 49.314 1.00 41.64 208 LYS A C 1
ATOM 1600 O O . LYS A 1 208 ? 30.402 -16.461 48.983 1.00 41.64 208 LYS A O 1
ATOM 1606 N N . LEU A 1 209 ? 32.119 -15.103 48.425 1.00 80.47 209 LEU A N 1
ATOM 1607 C CA . LEU A 1 209 ? 32.026 -15.468 47.041 1.00 80.47 209 LEU A CA 1
ATOM 1608 C C . LEU A 1 209 ? 33.406 -15.722 46.515 1.00 80.47 209 LEU A C 1
ATOM 1609 O O . LEU A 1 209 ? 34.399 -15.332 47.127 1.00 80.47 209 LEU A O 1
ATOM 1614 N N . THR A 1 210 ? 33.491 -16.416 45.358 1.00 91.54 210 THR A N 1
ATOM 1615 C CA . THR A 1 210 ? 34.755 -16.710 44.745 1.00 91.54 210 THR A CA 1
ATOM 1616 C C . THR A 1 210 ? 34.618 -16.475 43.271 1.00 91.54 210 THR A C 1
ATOM 1617 O O . THR A 1 210 ? 33.521 -16.221 42.773 1.00 91.54 210 THR A O 1
ATOM 1621 N N . GLU A 1 211 ? 35.750 -16.530 42.539 1.00 22.55 211 GLU A N 1
ATOM 1622 C CA . GLU A 1 211 ? 35.717 -16.348 41.115 1.00 22.55 211 GLU A CA 1
ATOM 1623 C C . GLU A 1 211 ? 35.149 -17.597 40.528 1.00 22.55 211 GLU A C 1
ATOM 1624 O O . GLU A 1 211 ? 35.307 -18.682 41.088 1.00 22.55 211 GLU A O 1
ATOM 1630 N N . LYS A 1 212 ? 34.449 -17.472 39.384 1.00 34.09 212 LYS A N 1
ATOM 1631 C CA . LYS A 1 212 ? 33.844 -18.632 38.800 1.00 34.09 212 LYS A CA 1
ATOM 1632 C C . LYS A 1 212 ? 33.962 -18.534 37.317 1.00 34.09 212 LYS A C 1
ATOM 1633 O O . LYS A 1 212 ? 34.310 -17.488 36.772 1.00 34.09 212 LYS A O 1
ATOM 1639 N N . TRP A 1 213 ? 33.688 -19.656 36.624 1.00 38.19 213 TRP A N 1
ATOM 1640 C CA . TRP A 1 213 ? 33.763 -19.671 35.198 1.00 38.19 213 TRP A CA 1
ATOM 1641 C C . TRP A 1 213 ? 32.728 -18.696 34.736 1.00 38.19 213 TRP A C 1
ATOM 1642 O O . TRP A 1 213 ? 32.987 -17.862 33.869 1.00 38.19 213 TRP A O 1
ATOM 1653 N N . ARG A 1 214 ? 31.520 -18.769 35.332 1.00 73.17 214 ARG A N 1
ATOM 1654 C CA . ARG A 1 214 ? 30.472 -17.861 34.966 1.00 73.17 214 ARG A CA 1
ATOM 1655 C C . ARG A 1 214 ? 30.374 -16.804 36.019 1.00 73.17 214 ARG A C 1
ATOM 1656 O O . ARG A 1 214 ? 29.643 -16.962 36.996 1.00 73.17 214 ARG A O 1
ATOM 1664 N N . ASN A 1 215 ? 31.100 -15.687 35.814 1.00 173.49 215 ASN A N 1
ATOM 1665 C CA . ASN A 1 215 ? 31.069 -14.529 36.662 1.00 173.49 215 ASN A CA 1
ATOM 1666 C C . ASN A 1 215 ? 31.314 -14.887 38.099 1.00 173.49 215 ASN A C 1
ATOM 1667 O O . ASN A 1 215 ? 31.491 -16.049 38.462 1.00 173.49 215 ASN A O 1
ATOM 1672 N N . PHE A 1 216 ? 31.373 -13.843 38.951 1.00 91.00 216 PHE A N 1
ATOM 1673 C CA . PHE A 1 216 ? 31.598 -13.939 40.365 1.00 91.00 216 PHE A CA 1
ATOM 1674 C C . PHE A 1 216 ? 30.346 -14.544 40.930 1.00 91.00 216 PHE A C 1
ATOM 1675 O O . PHE A 1 216 ? 29.242 -14.176 40.531 1.00 91.00 216 PHE A O 1
ATOM 1683 N N . GLU A 1 217 ? 30.481 -15.508 41.868 1.00 51.92 217 GLU A N 1
ATOM 1684 C CA . GLU A 1 217 ? 29.315 -16.188 42.366 1.00 51.92 217 GLU A CA 1
ATOM 1685 C C . GLU A 1 217 ? 29.589 -16.598 43.787 1.00 51.92 217 GLU A C 1
ATOM 1686 O O . GLU A 1 217 ? 30.706 -16.447 44.279 1.00 51.92 217 GLU A O 1
ATOM 1692 N N . PRO A 1 218 ? 28.586 -17.088 44.475 1.00 59.88 218 PRO A N 1
ATOM 1693 C CA . PRO A 1 218 ? 28.803 -17.518 45.831 1.00 59.88 218 PRO A CA 1
ATOM 1694 C C . PRO A 1 218 ? 29.680 -18.726 45.917 1.00 59.88 218 PRO A C 1
ATOM 1695 O O . PRO A 1 218 ? 29.692 -19.533 44.988 1.00 59.88 218 PRO A O 1
ATOM 1699 N N . GLN A 1 219 ? 30.431 -18.844 47.028 1.00 31.39 219 GLN A N 1
ATOM 1700 C CA . GLN A 1 219 ? 31.364 -19.911 47.256 1.00 31.39 219 GLN A CA 1
ATOM 1701 C C . GLN A 1 219 ? 30.623 -21.205 47.379 1.00 31.39 219 GLN A C 1
ATOM 1702 O O . GLN A 1 219 ? 31.052 -22.225 46.845 1.00 31.39 219 GLN A O 1
ATOM 1708 N N . HIS A 1 220 ? 29.474 -21.189 48.080 1.00 29.32 220 HIS A N 1
ATOM 1709 C CA . HIS A 1 220 ? 28.718 -22.387 48.309 1.00 29.32 220 HIS A CA 1
ATOM 1710 C C . HIS A 1 220 ? 28.204 -22.928 47.012 1.00 29.32 220 HIS A C 1
ATOM 1711 O O . HIS A 1 220 ? 28.201 -24.140 46.801 1.00 29.32 220 HIS A O 1
ATOM 1718 N N . SER A 1 221 ? 27.771 -22.045 46.092 1.00 25.75 221 SER A N 1
ATOM 1719 C CA . SER A 1 221 ? 27.175 -22.512 44.869 1.00 25.75 221 SER A CA 1
ATOM 1720 C C . SER A 1 221 ? 28.185 -23.294 44.088 1.00 25.75 221 SER A C 1
ATOM 1721 O O . SER A 1 221 ? 29.388 -23.175 44.301 1.00 25.75 221 SER A O 1
ATOM 1724 N N . VAL A 1 222 ? 27.683 -24.145 43.165 1.00 31.10 222 VAL A N 1
ATOM 1725 C CA . VAL A 1 222 ? 28.518 -24.986 42.354 1.00 31.10 222 VAL A CA 1
ATOM 1726 C C . VAL A 1 222 ? 28.103 -24.760 40.928 1.00 31.10 222 VAL A C 1
ATOM 1727 O O . VAL A 1 222 ? 27.029 -24.215 40.670 1.00 31.10 222 VAL A O 1
ATOM 1731 N N . PHE A 1 223 ? 28.956 -25.154 39.957 1.00 47.43 223 PHE A N 1
ATOM 1732 C CA . PHE A 1 223 ? 28.653 -24.919 38.573 1.00 47.43 223 PHE A CA 1
ATOM 1733 C C . PHE A 1 223 ? 28.395 -26.213 37.865 1.00 47.43 223 PHE A C 1
ATOM 1734 O O . PHE A 1 223 ? 28.997 -27.239 38.172 1.00 47.43 223 PHE A O 1
ATOM 1742 N N . LYS A 1 224 ? 27.450 -26.181 36.898 1.00 37.22 224 LYS A N 1
ATOM 1743 C CA . LYS A 1 224 ? 27.130 -27.328 36.094 1.00 37.22 224 LYS A CA 1
ATOM 1744 C C . LYS A 1 224 ? 26.498 -26.839 34.825 1.00 37.22 224 LYS A C 1
ATOM 1745 O O . LYS A 1 224 ? 26.215 -25.649 34.678 1.00 37.22 224 LYS A O 1
ATOM 1751 N N . LYS A 1 225 ? 26.279 -27.756 33.858 1.00 30.84 225 LYS A N 1
ATOM 1752 C CA . LYS A 1 225 ? 25.662 -27.397 32.613 1.00 30.84 225 LYS A CA 1
ATOM 1753 C C . LYS A 1 225 ? 24.246 -27.878 32.664 1.00 30.84 225 LYS A C 1
ATOM 1754 O O . LYS A 1 225 ? 23.873 -28.651 33.545 1.00 30.84 225 LYS A O 1
ATOM 1760 N N . LEU A 1 226 ? 23.412 -27.404 31.716 1.00 33.12 226 LEU A N 1
ATOM 1761 C CA . LEU A 1 226 ? 22.016 -27.736 31.687 1.00 33.12 226 LEU A CA 1
ATOM 1762 C C . LEU A 1 226 ? 21.852 -29.202 31.469 1.00 33.12 226 LEU A C 1
ATOM 1763 O O . LEU A 1 226 ? 20.997 -29.835 32.088 1.00 33.12 226 LEU A O 1
ATOM 1768 N N . ASN A 1 227 ? 22.684 -29.795 30.594 1.00 44.09 227 ASN A N 1
ATOM 1769 C CA . ASN A 1 227 ? 22.506 -31.181 30.281 1.00 44.09 227 ASN A CA 1
ATOM 1770 C C . ASN A 1 227 ? 22.658 -31.980 31.532 1.00 44.09 227 ASN A C 1
ATOM 1771 O O . ASN A 1 227 ? 21.934 -32.951 31.743 1.00 44.09 227 ASN A O 1
ATOM 1776 N N . PHE A 1 228 ? 23.600 -31.589 32.411 1.00 40.28 228 PHE A N 1
ATOM 1777 C CA . PHE A 1 228 ? 23.814 -32.381 33.585 1.00 40.28 228 PHE A CA 1
ATOM 1778 C C . PHE A 1 228 ? 22.539 -32.447 34.373 1.00 40.28 228 PHE A C 1
ATOM 1779 O O . PHE A 1 228 ? 22.034 -33.532 34.662 1.00 40.28 228 PHE A O 1
ATOM 1787 N N . GLU A 1 229 ? 21.980 -31.275 34.730 1.00 44.87 229 GLU A N 1
ATOM 1788 C CA . GLU A 1 229 ? 20.818 -31.201 35.571 1.00 44.87 229 GLU A CA 1
ATOM 1789 C C . GLU A 1 229 ? 19.559 -31.644 34.881 1.00 44.87 229 GLU A C 1
ATOM 1790 O O . GLU A 1 229 ? 18.754 -32.363 35.474 1.00 44.87 229 GLU A O 1
ATOM 1796 N N . SER A 1 230 ? 19.353 -31.251 33.608 1.00 35.93 230 SER A N 1
ATOM 1797 C CA . SER A 1 230 ? 18.075 -31.507 32.994 1.00 35.93 230 SER A CA 1
ATOM 1798 C C . SER A 1 230 ? 18.251 -32.289 31.730 1.00 35.93 230 SER A C 1
ATOM 1799 O O . SER A 1 230 ? 19.364 -32.478 31.239 1.00 35.93 230 SER A O 1
ATOM 1802 N N . ILE A 1 231 ? 17.117 -32.783 31.186 1.00 30.53 231 ILE A N 1
ATOM 1803 C CA . ILE A 1 231 ? 17.098 -33.549 29.973 1.00 30.53 231 ILE A CA 1
ATOM 1804 C C . ILE A 1 231 ? 16.322 -32.756 28.967 1.00 30.53 231 ILE A C 1
ATOM 1805 O O . ILE A 1 231 ? 15.309 -32.141 29.295 1.00 30.53 231 ILE A O 1
ATOM 1810 N N . LEU A 1 232 ? 16.799 -32.736 27.706 1.00 88.37 232 LEU A N 1
ATOM 1811 C CA . LEU A 1 232 ? 16.168 -31.961 26.673 1.00 88.37 232 LEU A CA 1
ATOM 1812 C C . LEU A 1 232 ? 15.345 -32.896 25.839 1.00 88.37 232 LEU A C 1
ATOM 1813 O O . LEU A 1 232 ? 15.768 -34.012 25.541 1.00 88.37 232 LEU A O 1
ATOM 1818 N N . THR A 1 233 ? 14.121 -32.465 25.461 1.00 92.86 233 THR A N 1
ATOM 1819 C CA . THR A 1 233 ? 13.275 -33.273 24.623 1.00 92.86 233 THR A CA 1
ATOM 1820 C C . THR A 1 233 ? 12.899 -32.459 23.417 1.00 92.86 233 THR A C 1
ATOM 1821 O O . THR A 1 233 ? 12.648 -31.260 23.521 1.00 92.86 233 THR A O 1
ATOM 1825 N N . GLU A 1 234 ? 12.874 -33.105 22.228 1.00 66.22 234 GLU A N 1
ATOM 1826 C CA . GLU A 1 234 ? 12.533 -32.443 20.996 1.00 66.22 234 GLU A CA 1
ATOM 1827 C C . GLU A 1 234 ? 11.114 -32.800 20.665 1.00 66.22 234 GLU A C 1
ATOM 1828 O O . GLU A 1 234 ? 10.536 -33.682 21.297 1.00 66.22 234 GLU A O 1
ATOM 1834 N N . LEU A 1 235 ? 10.484 -32.115 19.682 1.00 121.93 235 LEU A N 1
ATOM 1835 C CA . LEU A 1 235 ? 9.093 -32.424 19.517 1.00 121.93 235 LEU A CA 1
ATOM 1836 C C . LEU A 1 235 ? 8.660 -32.223 18.080 1.00 121.93 235 LEU A C 1
ATOM 1837 O O . LEU A 1 235 ? 9.251 -31.424 17.355 1.00 121.93 235 LEU A O 1
ATOM 1842 N N . ARG A 1 236 ? 7.624 -32.978 17.621 1.00 61.98 236 ARG A N 1
ATOM 1843 C CA . ARG A 1 236 ? 7.129 -32.910 16.262 1.00 61.98 236 ARG A CA 1
ATOM 1844 C C . ARG A 1 236 ? 5.640 -32.656 16.269 1.00 61.98 236 ARG A C 1
ATOM 1845 O O . ARG A 1 236 ? 4.962 -32.875 17.272 1.00 61.98 236 ARG A O 1
ATOM 1853 N N . ASN A 1 237 ? 5.098 -32.174 15.123 1.00 54.08 237 ASN A N 1
ATOM 1854 C CA . ASN A 1 237 ? 3.709 -31.810 14.977 1.00 54.08 237 ASN A CA 1
ATOM 1855 C C . ASN A 1 237 ? 2.982 -32.904 14.250 1.00 54.08 237 ASN A C 1
ATOM 1856 O O . ASN A 1 237 ? 3.581 -33.670 13.497 1.00 54.08 237 ASN A O 1
ATOM 1861 N N . GLY A 1 238 ? 1.654 -33.005 14.475 1.00 16.39 238 GLY A N 1
ATOM 1862 C CA . GLY A 1 238 ? 0.851 -34.013 13.835 1.00 16.39 238 GLY A CA 1
ATOM 1863 C C . GLY A 1 238 ? 0.532 -33.553 12.446 1.00 16.39 238 GLY A C 1
ATOM 1864 O O . GLY A 1 238 ? 0.642 -32.370 12.128 1.00 16.39 238 GLY A O 1
ATOM 1865 N N . LEU A 1 239 ? 0.116 -34.497 11.578 1.00 93.65 239 LEU A N 1
ATOM 1866 C CA . LEU A 1 239 ? -0.199 -34.144 10.224 1.00 93.65 239 LEU A CA 1
ATOM 1867 C C . LEU A 1 239 ? -1.560 -33.512 10.274 1.00 93.65 239 LEU A C 1
ATOM 1868 O O . LEU A 1 239 ? -2.463 -34.015 10.940 1.00 93.65 239 LEU A O 1
ATOM 1873 N N . SER A 1 240 ? -1.736 -32.374 9.576 1.00 28.60 240 SER A N 1
ATOM 1874 C CA . SER A 1 240 ? -2.971 -31.639 9.581 1.00 28.60 240 SER A CA 1
ATOM 1875 C C . SER A 1 240 ? -4.038 -32.381 8.833 1.00 28.60 240 SER A C 1
ATOM 1876 O O . SER A 1 240 ? -5.224 -32.246 9.131 1.00 28.60 240 SER A O 1
ATOM 1879 N N . SER A 1 241 ? -3.638 -33.207 7.851 1.00 29.88 241 SER A N 1
ATOM 1880 C CA . SER A 1 241 ? -4.563 -33.855 6.967 1.00 29.88 241 SER A CA 1
ATOM 1881 C C . SER A 1 241 ? -5.505 -34.743 7.721 1.00 29.88 241 SER A C 1
ATOM 1882 O O . SER A 1 241 ? -6.689 -34.795 7.392 1.00 29.88 241 SER A O 1
ATOM 1885 N N . LYS A 1 242 ? -5.027 -35.456 8.758 1.00 41.06 242 LYS A N 1
ATOM 1886 C CA . LYS A 1 242 ? -5.898 -36.393 9.415 1.00 41.06 242 LYS A CA 1
ATOM 1887 C C . LYS A 1 242 ? -6.724 -35.689 10.447 1.00 41.06 242 LYS A C 1
ATOM 1888 O O . LYS A 1 242 ? -6.214 -35.008 11.335 1.00 41.06 242 LYS A O 1
ATOM 1894 N N . PRO A 1 243 ? -8.018 -35.822 10.295 1.00 65.55 243 PRO A N 1
ATOM 1895 C CA . PRO A 1 243 ? -8.978 -35.269 11.213 1.00 65.55 243 PRO A CA 1
ATOM 1896 C C . PRO A 1 243 ? -9.031 -36.028 12.500 1.00 65.55 243 PRO A C 1
ATOM 1897 O O . PRO A 1 243 ? -9.534 -35.490 13.484 1.00 65.55 243 PRO A O 1
ATOM 1901 N N . ASN A 1 244 ? -8.533 -37.278 12.516 1.00 36.72 244 ASN A N 1
ATOM 1902 C CA . ASN A 1 244 ? -8.602 -38.085 13.699 1.00 36.72 244 ASN A CA 1
ATOM 1903 C C . ASN A 1 244 ? -7.813 -37.387 14.754 1.00 36.72 244 ASN A C 1
ATOM 1904 O O . ASN A 1 244 ? -8.194 -37.355 15.922 1.00 36.72 244 ASN A O 1
ATOM 1909 N N . GLU A 1 245 ? -6.675 -36.803 14.344 1.00 31.68 245 GLU A N 1
ATOM 1910 C CA . GLU A 1 245 ? -5.808 -36.107 15.243 1.00 31.68 245 GLU A CA 1
ATOM 1911 C C . GLU A 1 245 ? -6.541 -34.905 15.769 1.00 31.68 245 GLU A C 1
ATOM 1912 O O . GLU A 1 245 ? -6.389 -34.540 16.935 1.00 31.68 245 GLU A O 1
ATOM 1918 N N . SER A 1 246 ? -7.370 -34.275 14.909 1.00 37.68 246 SER A N 1
ATOM 1919 C CA . SER A 1 246 ? -8.053 -33.035 15.181 1.00 37.68 246 SER A CA 1
ATOM 1920 C C . SER A 1 246 ? -9.043 -33.119 16.311 1.00 37.68 246 SER A C 1
ATOM 1921 O O . SER A 1 246 ? -9.148 -32.171 17.084 1.00 37.68 246 SER A O 1
ATOM 1924 N N . GLY A 1 247 ? -9.827 -34.209 16.449 1.00 35.81 247 GLY A N 1
ATOM 1925 C CA . GLY A 1 247 ? -10.742 -34.225 17.564 1.00 35.81 247 GLY A CA 1
ATOM 1926 C C . GLY A 1 247 ? -9.861 -34.250 18.770 1.00 35.81 247 GLY A C 1
ATOM 1927 O O . GLY A 1 247 ? -8.835 -34.927 18.752 1.00 35.81 247 GLY A O 1
ATOM 1928 N N . VAL A 1 248 ? -10.199 -33.539 19.871 1.00 121.48 248 VAL A N 1
ATOM 1929 C CA . VAL A 1 248 ? -9.179 -33.519 20.885 1.00 121.48 248 VAL A CA 1
ATOM 1930 C C . VAL A 1 248 ? -9.763 -33.597 22.286 1.00 121.48 248 VAL A C 1
ATOM 1931 O O . VAL A 1 248 ? -10.598 -34.459 22.558 1.00 121.48 248 VAL A O 1
ATOM 1935 N N . GLY A 1 249 ? -9.359 -32.685 23.203 1.00 215.58 249 GLY A N 1
ATOM 1936 C CA . GLY A 1 249 ? -9.596 -32.770 24.613 1.00 215.58 249 GLY A CA 1
ATOM 1937 C C . GLY A 1 249 ? -8.261 -32.743 25.335 1.00 215.58 249 GLY A C 1
ATOM 1938 O O . GLY A 1 249 ? -8.237 -32.770 26.564 1.00 215.58 249 GLY A O 1
ATOM 1939 N N . HIS A 1 250 ? -7.109 -32.703 24.608 1.00 86.35 250 HIS A N 1
ATOM 1940 C CA . HIS A 1 250 ? -5.803 -32.637 25.246 1.00 86.35 250 HIS A CA 1
ATOM 1941 C C . HIS A 1 250 ? -5.025 -31.475 24.678 1.00 86.35 250 HIS A C 1
ATOM 1942 O O . HIS A 1 250 ? -4.914 -31.338 23.463 1.00 86.35 250 HIS A O 1
ATOM 1949 N N . PRO A 1 251 ? -4.443 -30.656 25.527 1.00 74.07 251 PRO A N 1
ATOM 1950 C CA . PRO A 1 251 ? -3.760 -29.462 25.072 1.00 74.07 251 PRO A CA 1
ATOM 1951 C C . PRO A 1 251 ? -2.464 -29.644 24.328 1.00 74.07 251 PRO A C 1
ATOM 1952 O O . PRO A 1 251 ? -1.687 -30.529 24.683 1.00 74.07 251 PRO A O 1
ATOM 1956 N N . ILE A 1 252 ? -2.228 -28.806 23.289 1.00 100.26 252 ILE A N 1
ATOM 1957 C CA . ILE A 1 252 ? -0.995 -28.759 22.541 1.00 100.26 252 ILE A CA 1
ATOM 1958 C C . ILE A 1 252 ? -0.608 -27.305 22.491 1.00 100.26 252 ILE A C 1
ATOM 1959 O O . ILE A 1 252 ? -1.325 -26.500 21.904 1.00 100.26 252 ILE A O 1
ATOM 1964 N N . LEU A 1 253 ? 0.547 -26.911 23.070 1.00 104.56 253 LEU A N 1
ATOM 1965 C CA . LEU A 1 253 ? 0.812 -25.496 23.186 1.00 104.56 253 LEU A CA 1
ATOM 1966 C C . LEU A 1 253 ? 1.890 -25.038 22.252 1.00 104.56 253 LEU A C 1
ATOM 1967 O O . LEU A 1 253 ? 3.051 -25.419 22.389 1.00 104.56 253 LEU A O 1
ATOM 1972 N N . ARG A 1 254 ? 1.515 -24.144 21.308 1.00 62.11 254 ARG A N 1
ATOM 1973 C CA . ARG A 1 254 ? 2.396 -23.585 20.316 1.00 62.11 254 ARG A CA 1
ATOM 1974 C C . ARG A 1 254 ? 3.008 -22.328 20.854 1.00 62.11 254 ARG A C 1
ATOM 1975 O O . ARG A 1 254 ? 2.656 -21.855 21.931 1.00 62.11 254 ARG A O 1
ATOM 1983 N N . ILE A 1 255 ? 3.946 -21.746 20.083 1.00 40.50 255 ILE A N 1
ATOM 1984 C CA . ILE A 1 255 ? 4.659 -20.563 20.476 1.00 40.50 255 ILE A CA 1
ATOM 1985 C C . ILE A 1 255 ? 3.667 -19.473 20.722 1.00 40.50 255 ILE A C 1
ATOM 1986 O O . ILE A 1 255 ? 3.843 -18.664 21.631 1.00 40.50 255 ILE A O 1
ATOM 1991 N N . SER A 1 256 ? 2.594 -19.419 19.910 1.00 22.77 256 SER A N 1
ATOM 1992 C CA . SER A 1 256 ? 1.627 -18.368 20.041 1.00 22.77 256 SER A CA 1
ATOM 1993 C C . SER A 1 256 ? 1.074 -18.384 21.433 1.00 22.77 256 SER A C 1
ATOM 1994 O O . SER A 1 256 ? 0.917 -17.331 22.049 1.00 22.77 256 SER A O 1
ATOM 1997 N N . SER A 1 257 ? 0.773 -19.579 21.975 1.00 20.53 257 SER A N 1
ATOM 1998 C CA . SER A 1 257 ? 0.219 -19.649 23.297 1.00 20.53 257 SER A CA 1
ATOM 1999 C C . SER A 1 257 ? 1.236 -19.126 24.258 1.00 20.53 257 SER A C 1
ATOM 2000 O O . SER A 1 257 ? 0.895 -18.477 25.246 1.00 20.53 257 SER A O 1
ATOM 2003 N N . VAL A 1 258 ? 2.526 -19.386 23.975 1.00 19.90 258 VAL A N 1
ATOM 2004 C CA . VAL A 1 258 ? 3.595 -18.968 24.834 1.00 19.90 258 VAL A CA 1
ATOM 2005 C C . VAL A 1 258 ? 3.560 -17.478 24.908 1.00 19.90 258 VAL A C 1
ATOM 2006 O O . VAL A 1 258 ? 3.778 -16.893 25.968 1.00 19.90 258 VAL A O 1
ATOM 2010 N N . ARG A 1 259 ? 3.260 -16.825 23.774 1.00 55.31 259 ARG A N 1
ATOM 2011 C CA . ARG A 1 259 ? 3.222 -15.394 23.740 1.00 55.31 259 ARG A CA 1
ATOM 2012 C C . ARG A 1 259 ? 2.186 -14.954 24.722 1.00 55.31 259 ARG A C 1
ATOM 2013 O O . ARG A 1 259 ? 2.358 -13.950 25.411 1.00 55.31 259 ARG A O 1
ATOM 2021 N N . ALA A 1 260 ? 1.079 -15.714 24.827 1.00 23.26 260 ALA A N 1
ATOM 2022 C CA . ALA A 1 260 ? 0.013 -15.321 25.698 1.00 23.26 260 ALA A CA 1
ATOM 2023 C C . ALA A 1 260 ? 0.523 -15.234 27.104 1.00 23.26 260 ALA A C 1
ATOM 2024 O O . ALA A 1 260 ? 0.243 -14.258 27.800 1.00 23.26 260 ALA A O 1
ATOM 2026 N N . GLY A 1 261 ? 1.305 -16.230 27.571 1.00 20.23 261 GLY A N 1
ATOM 2027 C CA . GLY A 1 261 ? 1.778 -16.117 28.921 1.00 20.23 261 GLY A CA 1
ATOM 2028 C C . GLY A 1 261 ? 1.737 -17.466 29.572 1.00 20.23 261 GLY A C 1
ATOM 2029 O O . GLY A 1 261 ? 1.988 -18.487 28.935 1.00 20.23 261 GLY A O 1
ATOM 2030 N N . HIS A 1 262 ? 1.411 -17.482 30.882 1.00 50.21 262 HIS A N 1
ATOM 2031 C CA . HIS A 1 262 ? 1.356 -18.686 31.667 1.00 50.21 262 HIS A CA 1
ATOM 2032 C C . HIS A 1 262 ? 0.373 -19.578 30.977 1.00 50.21 262 HIS A C 1
ATOM 2033 O O . HIS A 1 262 ? -0.630 -19.099 30.452 1.00 50.21 262 HIS A O 1
ATOM 2040 N N . VAL A 1 263 ? 0.637 -20.906 30.930 1.00 73.88 263 VAL A N 1
ATOM 2041 C CA . VAL A 1 263 ? -0.246 -21.700 30.126 1.00 73.88 263 VAL A CA 1
ATOM 2042 C C . VAL A 1 263 ? -0.802 -22.906 30.825 1.00 73.88 263 VAL A C 1
ATOM 2043 O O . VAL A 1 263 ? -0.087 -23.860 31.136 1.00 73.88 263 VAL A O 1
ATOM 2047 N N . ASP A 1 264 ? -2.103 -22.852 31.179 1.00 67.09 264 ASP A N 1
ATOM 2048 C CA . ASP A 1 264 ? -2.807 -24.026 31.606 1.00 67.09 264 ASP A CA 1
ATOM 2049 C C . ASP A 1 264 ? -3.379 -24.734 30.401 1.00 67.09 264 ASP A C 1
ATOM 2050 O O . ASP A 1 264 ? -3.374 -25.964 30.328 1.00 67.09 264 ASP A O 1
ATOM 2055 N N . GLN A 1 265 ? -3.875 -23.950 29.408 1.00 60.54 265 GLN A N 1
ATOM 2056 C CA . GLN A 1 265 ? -4.615 -24.469 28.279 1.00 60.54 265 GLN A CA 1
ATOM 2057 C C . GLN A 1 265 ? -4.060 -23.905 27.001 1.00 60.54 265 GLN A C 1
ATOM 2058 O O . GLN A 1 265 ? -3.242 -22.987 27.021 1.00 60.54 265 GLN A O 1
ATOM 2064 N N . ASN A 1 266 ? -4.487 -24.476 25.847 1.00 44.82 266 ASN A N 1
ATOM 2065 C CA . ASN A 1 266 ? -4.057 -23.998 24.560 1.00 44.82 266 ASN A CA 1
ATOM 2066 C C . ASN A 1 266 ? -5.246 -23.887 23.654 1.00 44.82 266 ASN A C 1
ATOM 2067 O O . ASN A 1 266 ? -6.273 -24.531 23.867 1.00 44.82 266 ASN A O 1
ATOM 2072 N N . ASP A 1 267 ? -5.122 -23.034 22.615 1.00 30.49 267 ASP A N 1
ATOM 2073 C CA . ASP A 1 267 ? -6.151 -22.774 21.645 1.00 30.49 267 ASP A CA 1
ATOM 2074 C C . ASP A 1 267 ? -6.461 -24.029 20.886 1.00 30.49 267 ASP A C 1
ATOM 2075 O O . ASP A 1 267 ? -7.627 -24.371 20.697 1.00 30.49 267 ASP A O 1
ATOM 2080 N N . ILE A 1 268 ? -5.422 -24.764 20.445 1.00 37.40 268 ILE A N 1
ATOM 2081 C CA . ILE A 1 268 ? -5.650 -25.955 19.677 1.00 37.40 268 ILE A CA 1
ATOM 2082 C C . ILE A 1 268 ? -5.181 -27.091 20.517 1.00 37.40 268 ILE A C 1
ATOM 2083 O O . ILE A 1 268 ? -4.276 -26.937 21.335 1.00 37.40 268 ILE A O 1
ATOM 2088 N N . ARG A 1 269 ? -5.817 -28.266 20.356 1.00 75.77 269 ARG A N 1
ATOM 2089 C CA . ARG A 1 269 ? -5.483 -29.376 21.196 1.00 75.77 269 ARG A CA 1
ATOM 2090 C C . ARG A 1 269 ? -5.237 -30.586 20.327 1.00 75.77 269 ARG A C 1
ATOM 2091 O O . ARG A 1 269 ? -5.631 -30.592 19.162 1.00 75.77 269 ARG A O 1
ATOM 2099 N N . PHE A 1 270 ? -4.529 -31.631 20.843 1.00 99.58 270 PHE A N 1
ATOM 2100 C CA . PHE A 1 270 ? -4.267 -32.781 20.006 1.00 99.58 270 PHE A CA 1
ATOM 2101 C C . PHE A 1 270 ? -4.807 -34.016 20.702 1.00 99.58 270 PHE A C 1
ATOM 2102 O O . PHE A 1 270 ? -4.886 -34.079 21.928 1.00 99.58 270 PHE A O 1
ATOM 2110 N N . LEU A 1 271 ? -5.215 -35.037 19.918 1.00 120.10 271 LEU A N 1
ATOM 2111 C CA . LEU A 1 271 ? -5.885 -36.204 20.443 1.00 120.10 271 LEU A CA 1
ATOM 2112 C C . LEU A 1 271 ? -4.868 -37.224 20.896 1.00 120.10 271 LEU A C 1
ATOM 2113 O O . LEU A 1 271 ? -3.705 -37.182 20.502 1.00 120.10 271 LEU A O 1
ATOM 2118 N N . GLU A 1 272 ? -5.308 -38.159 21.772 1.00 38.03 272 GLU A N 1
ATOM 2119 C CA . GLU A 1 272 ?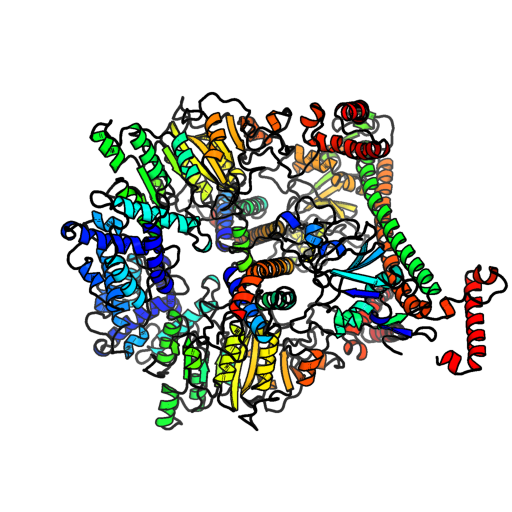 -4.528 -39.240 22.324 1.00 38.03 272 GLU A CA 1
ATOM 2120 C C . GLU A 1 272 ? -4.063 -40.112 21.201 1.00 38.03 272 GLU A C 1
ATOM 2121 O O . GLU A 1 272 ? -2.934 -40.599 21.208 1.00 38.03 272 GLU A O 1
ATOM 2127 N N . CYS A 1 273 ? -4.923 -40.340 20.192 1.00 20.11 273 CYS A N 1
ATOM 2128 C CA . CYS A 1 273 ? -4.522 -41.185 19.109 1.00 20.11 273 CYS A CA 1
ATOM 2129 C C . CYS A 1 273 ? -3.326 -40.544 18.490 1.00 20.11 273 CYS A C 1
ATOM 2130 O O . CYS A 1 273 ? -2.367 -41.219 18.118 1.00 20.11 273 CYS A O 1
ATOM 2133 N N . SER A 1 274 ? -3.352 -39.203 18.380 1.00 27.71 274 SER A N 1
ATOM 2134 C CA . SER A 1 274 ? -2.259 -38.496 17.784 1.00 27.71 274 SER A CA 1
ATOM 2135 C C . SER A 1 274 ? -1.021 -38.714 18.604 1.00 27.71 274 SER A C 1
ATOM 2136 O O . SER A 1 274 ? 0.051 -38.964 18.054 1.00 27.71 274 SER A O 1
ATOM 2139 N N . GLU A 1 275 ? -1.126 -38.651 19.948 1.00 40.43 275 GLU A N 1
ATOM 2140 C CA . GLU A 1 275 ? 0.066 -38.753 20.748 1.00 40.43 275 GLU A CA 1
ATOM 2141 C C . GLU A 1 275 ? 0.691 -40.099 20.578 1.00 40.43 275 GLU A C 1
ATOM 2142 O O . GLU A 1 275 ? 1.906 -40.205 20.433 1.00 40.43 275 GLU A O 1
ATOM 2148 N N . SER A 1 276 ? -0.122 -41.170 20.602 1.00 29.77 276 SER A N 1
ATOM 2149 C CA . SER A 1 276 ? 0.436 -42.487 20.529 1.00 29.77 276 SER A CA 1
ATOM 2150 C C . SER A 1 276 ? 1.094 -42.711 19.200 1.00 29.77 276 SER A C 1
ATOM 2151 O O . SER A 1 276 ? 2.265 -43.082 19.138 1.00 29.77 276 SER A O 1
ATOM 2154 N N . GLU A 1 277 ? 0.361 -42.473 18.095 1.00 35.10 277 GLU A N 1
ATOM 2155 C CA . GLU A 1 277 ? 0.900 -42.776 16.799 1.00 35.10 277 GLU A CA 1
ATOM 2156 C C . GLU A 1 277 ? 2.096 -41.922 16.520 1.00 35.10 277 GLU A C 1
ATOM 2157 O O . GLU A 1 277 ? 3.145 -42.421 16.116 1.00 35.10 277 GLU A O 1
ATOM 2163 N N . LEU A 1 278 ? 1.962 -40.605 16.749 1.00 94.52 278 LEU A N 1
ATOM 2164 C CA . LEU A 1 278 ? 2.999 -39.645 16.496 1.00 94.52 278 LEU A CA 1
ATOM 2165 C C . LEU A 1 278 ? 4.131 -39.832 17.463 1.00 94.52 278 LEU A C 1
ATOM 2166 O O . LEU A 1 278 ? 5.284 -39.561 17.128 1.00 94.52 278 LEU A O 1
ATOM 2171 N N . ASN A 1 279 ? 3.840 -40.331 18.680 1.00 66.06 279 ASN A N 1
ATOM 2172 C CA . ASN A 1 279 ? 4.846 -40.471 19.698 1.00 66.06 279 ASN A CA 1
ATOM 2173 C C . ASN A 1 279 ? 5.276 -39.118 20.172 1.00 66.06 279 ASN A C 1
ATOM 2174 O O . ASN A 1 279 ? 6.467 -38.840 20.302 1.00 66.06 279 ASN A O 1
ATOM 2179 N N . ARG A 1 280 ? 4.293 -38.236 20.446 1.00 55.42 280 ARG A N 1
ATOM 2180 C CA . ARG A 1 280 ? 4.562 -36.921 20.952 1.00 55.42 280 ARG A CA 1
ATOM 2181 C C . ARG A 1 280 ? 4.983 -37.070 22.381 1.00 55.42 280 ARG A C 1
ATOM 2182 O O . ARG A 1 280 ? 4.699 -38.083 23.018 1.00 55.42 280 ARG A O 1
ATOM 2190 N N . HIS A 1 281 ? 5.699 -36.061 22.919 1.00 32.48 281 HIS A N 1
ATOM 2191 C CA . HIS A 1 281 ? 6.149 -36.136 24.280 1.00 32.48 281 HIS A CA 1
ATOM 2192 C C . HIS A 1 281 ? 5.141 -35.444 25.144 1.00 32.48 281 HIS A C 1
ATOM 2193 O O . HIS A 1 281 ? 4.790 -34.288 24.913 1.00 32.48 281 HIS A O 1
ATOM 2200 N N . LYS A 1 282 ? 4.636 -36.168 26.163 1.00 37.99 282 LYS A N 1
ATOM 2201 C CA . LYS A 1 282 ? 3.668 -35.636 27.078 1.00 37.99 282 LYS A CA 1
ATOM 2202 C C . LYS A 1 282 ? 4.432 -34.927 28.151 1.00 37.99 282 LYS A C 1
ATOM 2203 O O . LYS A 1 282 ? 5.566 -35.294 28.455 1.00 37.99 282 LYS A O 1
ATOM 2209 N N . LEU A 1 283 ? 3.841 -33.872 28.747 1.00 54.28 283 LEU A N 1
ATOM 2210 C CA . LEU A 1 283 ? 4.578 -33.149 29.742 1.00 54.28 283 LEU A CA 1
ATOM 2211 C C . LEU A 1 283 ? 3.789 -33.180 31.012 1.00 54.28 283 LEU A C 1
ATOM 2212 O O . LEU A 1 283 ? 2.568 -33.019 30.999 1.00 54.28 283 LEU A O 1
ATOM 2217 N N . GLN A 1 284 ? 4.471 -33.412 32.151 1.00 80.04 284 GLN A N 1
ATOM 2218 C CA . GLN A 1 284 ? 3.800 -33.374 33.417 1.00 80.04 284 GLN A CA 1
ATOM 2219 C C . GLN A 1 284 ? 3.814 -31.957 33.888 1.00 80.04 284 GLN A C 1
ATOM 2220 O O . GLN A 1 284 ? 4.505 -31.111 33.323 1.00 80.04 284 GLN A O 1
ATOM 2226 N N . ASP A 1 285 ? 3.022 -31.657 34.935 1.00 31.22 285 ASP A N 1
ATOM 2227 C CA . ASP A 1 285 ? 2.914 -30.310 35.410 1.00 31.22 285 ASP A CA 1
ATOM 2228 C C . ASP A 1 285 ? 4.183 -29.895 36.063 1.00 31.22 285 ASP A C 1
ATOM 2229 O O . ASP A 1 285 ? 5.013 -30.718 36.448 1.00 31.22 285 ASP A O 1
ATOM 2234 N N . GLY A 1 286 ? 4.356 -28.565 36.174 1.00 13.18 286 GLY A N 1
ATOM 2235 C CA . GLY A 1 286 ? 5.485 -28.003 36.845 1.00 13.18 286 GLY A CA 1
ATOM 2236 C C . GLY A 1 286 ? 6.661 -28.098 35.935 1.00 13.18 286 GLY A C 1
ATOM 2237 O O . GLY A 1 286 ? 7.790 -27.828 36.340 1.00 13.18 286 GLY A O 1
ATOM 2238 N N . ASP A 1 287 ? 6.430 -28.486 34.668 1.00 62.65 287 ASP A N 1
ATOM 2239 C CA . ASP A 1 287 ? 7.546 -28.620 33.783 1.00 62.65 287 ASP A CA 1
ATOM 2240 C C . ASP A 1 287 ? 7.890 -27.267 33.244 1.00 62.65 287 ASP A C 1
ATOM 2241 O O . ASP A 1 287 ? 7.143 -26.306 33.420 1.00 62.65 287 ASP A O 1
ATOM 2246 N N . LEU A 1 288 ? 9.061 -27.165 32.581 1.00 50.47 288 LEU A N 1
ATOM 2247 C CA . LEU A 1 288 ? 9.535 -25.922 32.041 1.00 50.47 288 LEU A CA 1
ATOM 2248 C C . LEU A 1 288 ? 9.208 -25.912 30.578 1.00 50.47 288 LEU A C 1
ATOM 2249 O O . LEU A 1 288 ? 9.212 -26.958 29.930 1.00 50.47 288 LEU A O 1
ATOM 2254 N N . LEU A 1 289 ? 8.896 -24.720 30.021 1.00 59.81 289 LEU A N 1
ATOM 2255 C CA . LEU A 1 289 ? 8.521 -24.633 28.635 1.00 59.81 289 LEU A CA 1
ATOM 2256 C C . LEU A 1 289 ? 9.459 -23.639 27.992 1.00 59.81 289 LEU A C 1
ATOM 2257 O O . LEU A 1 289 ? 9.880 -22.685 28.643 1.00 59.81 289 LEU A O 1
ATOM 2262 N N . PHE A 1 290 ? 9.832 -23.838 26.703 1.00 58.05 290 PHE A N 1
ATOM 2263 C CA . PHE A 1 290 ? 10.752 -22.925 26.061 1.00 58.05 290 PHE A CA 1
ATOM 2264 C C . PHE A 1 290 ? 10.331 -22.760 24.621 1.00 58.05 290 PHE A C 1
ATOM 2265 O O . PHE A 1 290 ? 9.605 -23.598 24.090 1.00 58.05 290 PHE A O 1
ATOM 2273 N N . THR A 1 291 ? 10.770 -21.662 23.949 1.00 133.72 291 THR A N 1
ATOM 2274 C CA . THR A 1 291 ? 10.368 -21.416 22.581 1.00 133.72 291 THR A CA 1
ATOM 2275 C C . THR A 1 291 ? 11.522 -21.636 21.638 1.00 133.72 291 THR A C 1
ATOM 2276 O O . THR A 1 291 ? 12.584 -21.029 21.753 1.00 133.72 291 THR A O 1
ATOM 2280 N N . ARG A 1 292 ? 11.346 -22.617 20.735 1.00 117.79 292 ARG A N 1
ATOM 2281 C CA . ARG A 1 292 ? 12.253 -23.022 19.696 1.00 117.79 292 ARG A CA 1
ATOM 2282 C C . ARG A 1 292 ? 12.157 -22.247 18.405 1.00 117.79 292 ARG A C 1
ATOM 2283 O O . ARG A 1 292 ? 13.101 -22.288 17.621 1.00 117.79 292 ARG A O 1
ATOM 2291 N N . TYR A 1 293 ? 11.020 -21.592 18.078 1.00 139.20 293 TYR A N 1
ATOM 2292 C CA . TYR A 1 293 ? 10.962 -20.979 16.772 1.00 139.20 293 TYR A CA 1
ATOM 2293 C C . TYR A 1 293 ? 10.478 -19.576 16.801 1.00 139.20 293 TYR A C 1
ATOM 2294 O O . TYR A 1 293 ? 10.105 -19.023 17.834 1.00 139.20 293 TYR A O 1
ATOM 2303 N N . ASN A 1 294 ? 10.545 -18.960 15.599 1.00 63.07 294 ASN A N 1
ATOM 2304 C CA . ASN A 1 294 ? 10.210 -17.595 15.328 1.00 63.07 294 ASN A CA 1
ATOM 2305 C C . ASN A 1 294 ? 11.192 -16.780 16.089 1.00 63.07 294 ASN A C 1
ATOM 2306 O O . ASN A 1 294 ? 11.027 -15.571 16.252 1.00 63.07 294 ASN A O 1
ATOM 2311 N N . GLY A 1 295 ? 12.274 -17.454 16.528 1.00 34.14 295 GLY A N 1
ATOM 2312 C CA . GLY A 1 295 ? 13.302 -16.861 17.309 1.00 34.14 295 GLY A CA 1
ATOM 2313 C C . GLY A 1 295 ? 12.618 -16.126 18.402 1.00 34.14 295 GLY A C 1
ATOM 2314 O O . GLY A 1 295 ? 12.037 -16.698 19.324 1.00 34.14 295 GLY A O 1
ATOM 2315 N N . SER A 1 296 ? 12.703 -14.799 18.268 1.00 66.00 296 SER A N 1
ATOM 2316 C CA . SER A 1 296 ? 12.183 -13.780 19.117 1.00 66.00 296 SER A CA 1
ATOM 2317 C C . SER A 1 296 ? 12.834 -12.596 18.503 1.00 66.00 296 SER A C 1
ATOM 2318 O O . SER A 1 296 ? 12.777 -12.438 17.284 1.00 66.00 296 SER A O 1
ATOM 2321 N N . LEU A 1 297 ? 13.445 -11.705 19.297 1.00 79.67 297 LEU A N 1
ATOM 2322 C CA . LEU A 1 297 ? 14.221 -10.747 18.578 1.00 79.67 297 LEU A CA 1
ATOM 2323 C C . LEU A 1 297 ? 15.434 -11.533 18.198 1.00 79.67 297 LEU A C 1
ATOM 2324 O O . LEU A 1 297 ? 16.423 -11.559 18.929 1.00 79.67 297 LEU A O 1
ATOM 2329 N N . GLU A 1 298 ? 15.371 -12.200 17.027 1.00 184.69 298 GLU A N 1
ATOM 2330 C CA . GLU A 1 298 ? 16.423 -13.071 16.593 1.00 184.69 298 GLU A CA 1
ATOM 2331 C C . GLU A 1 298 ? 16.792 -13.989 17.715 1.00 184.69 298 GLU A C 1
ATOM 2332 O O . GLU A 1 298 ? 16.009 -14.219 18.634 1.00 184.69 298 GLU A O 1
ATOM 2338 N N . PHE A 1 299 ? 18.004 -14.565 17.626 1.00 98.19 299 PHE A N 1
ATOM 2339 C CA . PHE A 1 299 ? 18.514 -15.532 18.556 1.00 98.19 299 PHE A CA 1
ATOM 2340 C C . PHE A 1 299 ? 18.390 -14.971 19.950 1.00 98.19 299 PHE A C 1
ATOM 2341 O O . PHE A 1 299 ? 19.205 -14.150 20.366 1.00 98.19 299 PHE A O 1
ATOM 2349 N N . VAL A 1 300 ? 17.363 -15.449 20.706 1.00 52.31 300 VAL A N 1
ATOM 2350 C CA . VAL A 1 300 ? 17.070 -15.061 22.070 1.00 52.31 300 VAL A CA 1
ATOM 2351 C C . VAL A 1 300 ? 16.143 -16.153 22.576 1.00 52.31 300 VAL A C 1
ATOM 2352 O O . VAL A 1 300 ? 15.789 -17.045 21.809 1.00 52.31 300 VAL A O 1
ATOM 2356 N N . GLY A 1 301 ? 15.729 -16.141 23.869 1.00 24.62 301 GLY A N 1
ATOM 2357 C CA . GLY A 1 301 ? 14.888 -17.205 24.363 1.00 24.62 301 GLY A CA 1
ATOM 2358 C C . GLY A 1 301 ? 13.628 -16.659 24.983 1.00 24.62 301 GLY A C 1
ATOM 2359 O O . GLY A 1 301 ? 13.568 -15.499 25.388 1.00 24.62 301 GLY A O 1
ATOM 2360 N N . VAL A 1 302 ? 12.580 -17.518 25.059 1.00 36.57 302 VAL A N 1
ATOM 2361 C CA . VAL A 1 302 ? 11.308 -17.203 25.662 1.00 36.57 302 VAL A CA 1
ATOM 2362 C C . VAL A 1 302 ? 10.967 -18.357 26.566 1.00 36.57 302 VAL A C 1
ATOM 2363 O O . VAL A 1 302 ? 11.432 -19.473 26.337 1.00 36.57 302 VAL A O 1
ATOM 2367 N N . CYS A 1 303 ? 10.157 -18.134 27.632 1.00 39.19 303 CYS A N 1
ATOM 2368 C CA . CYS A 1 303 ? 9.886 -19.233 28.527 1.00 39.19 303 CYS A CA 1
ATOM 2369 C C . CYS A 1 303 ? 8.482 -19.141 29.070 1.00 39.19 303 CYS A C 1
ATOM 2370 O O . CYS A 1 303 ? 7.799 -18.132 28.895 1.00 39.19 303 CYS A O 1
ATOM 2373 N N . GLY A 1 304 ? 8.015 -20.229 29.733 1.00 18.65 304 GLY A N 1
ATOM 2374 C CA . GLY A 1 304 ? 6.711 -20.304 30.347 1.00 18.65 304 GLY A CA 1
ATOM 2375 C C . GLY A 1 304 ? 6.690 -21.542 31.203 1.00 18.65 304 GLY A C 1
ATOM 2376 O O . GLY A 1 304 ? 7.513 -22.437 31.021 1.00 18.65 304 GLY A O 1
ATOM 2377 N N . LEU A 1 305 ? 5.741 -21.629 32.165 1.00 97.46 305 LEU A N 1
ATOM 2378 C CA . LEU A 1 305 ? 5.688 -22.774 33.041 1.00 97.46 305 LEU A CA 1
ATOM 2379 C C . LEU A 1 305 ? 4.303 -23.354 32.908 1.00 97.46 305 LEU A C 1
ATOM 2380 O O . LEU A 1 305 ? 3.318 -22.616 32.905 1.00 97.46 305 LEU A O 1
ATOM 2385 N N . LEU A 1 306 ? 4.186 -24.693 32.771 1.00 77.66 306 LEU A N 1
ATOM 2386 C CA . LEU A 1 306 ? 2.900 -25.325 32.589 1.00 77.66 306 LEU A CA 1
ATOM 2387 C C . LEU A 1 306 ? 2.192 -25.456 33.908 1.00 77.66 306 LEU A C 1
ATOM 2388 O O . LEU A 1 306 ? 2.810 -25.707 34.941 1.00 77.66 306 LEU A O 1
ATOM 2393 N N . LYS A 1 307 ? 0.850 -25.304 33.897 1.00 43.51 307 LYS A N 1
ATOM 2394 C CA . LYS A 1 307 ? 0.084 -25.403 35.111 1.00 43.51 307 LYS A CA 1
ATOM 2395 C C . LYS A 1 307 ? -0.818 -26.594 35.031 1.00 43.51 307 LYS A C 1
ATOM 2396 O O . LYS A 1 307 ? -1.375 -26.887 33.974 1.00 43.51 307 LYS A O 1
ATOM 2402 N N . LYS A 1 308 ? -0.969 -27.331 36.153 1.00 100.97 308 LYS A N 1
ATOM 2403 C CA . LYS A 1 308 ? -1.922 -28.403 36.140 1.00 100.97 308 LYS A CA 1
ATOM 2404 C C . LYS A 1 308 ? -2.249 -28.765 37.554 1.00 100.97 308 LYS A C 1
ATOM 2405 O O . LYS A 1 308 ? -1.436 -28.600 38.461 1.00 100.97 308 LYS A O 1
ATOM 2411 N N . LEU A 1 309 ? -3.483 -29.258 37.760 1.00 137.41 309 LEU A N 1
ATOM 2412 C CA . LEU A 1 309 ? -3.896 -29.837 39.002 1.00 137.41 309 LEU A CA 1
ATOM 2413 C C . LEU A 1 309 ? -3.890 -31.273 38.565 1.00 137.41 309 LEU A C 1
ATOM 2414 O O . LEU A 1 309 ? -3.513 -31.536 37.425 1.00 137.41 309 LEU A O 1
ATOM 2419 N N . GLN A 1 310 ? -4.285 -32.265 39.380 1.00 91.71 310 GLN A N 1
ATOM 2420 C CA . GLN A 1 310 ? -4.143 -33.610 38.887 1.00 91.71 310 GLN A CA 1
ATOM 2421 C C . GLN A 1 310 ? -5.114 -33.864 37.762 1.00 91.71 310 GLN A C 1
ATOM 2422 O O . GLN A 1 310 ? -5.246 -34.995 37.300 1.00 91.71 310 GLN A O 1
ATOM 2428 N N . HIS A 1 311 ? -5.851 -32.834 37.309 1.00 81.16 311 HIS A N 1
ATOM 2429 C CA . HIS A 1 311 ? -6.762 -32.972 36.210 1.00 81.16 311 HIS A CA 1
ATOM 2430 C C . HIS A 1 311 ? -6.117 -32.920 34.845 1.00 81.16 311 HIS A C 1
ATOM 2431 O O . HIS A 1 311 ? -6.513 -33.683 33.966 1.00 81.16 311 HIS A O 1
ATOM 2438 N N . GLN A 1 312 ? -5.103 -32.052 34.608 1.00 69.45 312 GLN A N 1
ATOM 2439 C CA . GLN A 1 312 ? -4.674 -31.890 33.237 1.00 69.45 312 GLN A CA 1
ATOM 2440 C C . GLN A 1 312 ? -3.172 -31.884 33.106 1.00 69.45 312 GLN A C 1
ATOM 2441 O O . GLN A 1 312 ? -2.444 -31.820 34.094 1.00 69.45 312 GLN A O 1
ATOM 2447 N N . ASN A 1 313 ? -2.686 -32.001 31.845 1.00 75.83 313 ASN A N 1
ATOM 2448 C CA . ASN A 1 313 ? -1.288 -31.985 31.481 1.00 75.83 313 ASN A CA 1
ATOM 2449 C C . ASN A 1 313 ? -1.173 -31.449 30.071 1.00 75.83 313 ASN A C 1
ATOM 2450 O O . ASN A 1 313 ? -2.180 -31.339 29.374 1.00 75.83 313 ASN A O 1
ATOM 2455 N N . LEU A 1 314 ? 0.050 -31.077 29.615 1.00 103.39 314 LEU A N 1
ATOM 2456 C CA . LEU A 1 314 ? 0.165 -30.434 28.324 1.00 103.39 314 LEU A CA 1
ATOM 2457 C C . LEU A 1 314 ? 1.247 -31.043 27.467 1.00 103.39 314 LEU A C 1
ATOM 2458 O O . LEU A 1 314 ? 2.241 -31.569 27.967 1.00 103.39 314 LEU A O 1
ATOM 2463 N N . LEU A 1 315 ? 1.035 -30.994 26.127 1.00 117.26 315 LEU A N 1
ATOM 2464 C CA . LEU A 1 315 ? 1.942 -31.458 25.101 1.00 117.26 315 LEU A CA 1
ATOM 2465 C C . LEU A 1 315 ? 2.085 -30.282 24.154 1.00 117.26 315 LEU A C 1
ATOM 2466 O O . LEU A 1 315 ? 1.181 -29.451 24.083 1.00 117.26 315 LEU A O 1
ATOM 2471 N N . TYR A 1 316 ? 3.217 -30.148 23.418 1.00 77.88 316 TYR A N 1
ATOM 2472 C CA . TYR A 1 316 ? 3.397 -28.992 22.564 1.00 77.88 316 TYR A CA 1
ATOM 2473 C C . TYR A 1 316 ? 3.886 -29.397 21.192 1.00 77.88 316 TYR A C 1
ATOM 2474 O O . TYR A 1 316 ? 3.915 -30.578 20.868 1.00 77.88 316 TYR A O 1
ATOM 2483 N N . PRO A 1 317 ? 4.119 -28.423 20.332 1.00 85.69 317 PRO A N 1
ATOM 2484 C CA . PRO A 1 317 ? 4.644 -28.655 18.995 1.00 85.69 317 PRO A CA 1
ATOM 2485 C C . PRO A 1 317 ? 6.146 -28.599 18.884 1.00 85.69 317 PRO A C 1
ATOM 2486 O O . PRO A 1 317 ? 6.826 -28.448 19.898 1.00 85.69 317 PRO A O 1
ATOM 2490 N N . ASP A 1 318 ? 6.667 -28.704 17.637 1.00 59.25 318 ASP A N 1
ATOM 2491 C CA . ASP A 1 318 ? 8.073 -28.689 17.305 1.00 59.25 318 ASP A CA 1
ATOM 2492 C C . ASP A 1 318 ? 8.636 -27.371 17.705 1.00 59.25 318 ASP A C 1
ATOM 2493 O O . ASP A 1 318 ? 9.775 -27.271 18.159 1.00 59.25 318 ASP A O 1
ATOM 2498 N N . LYS A 1 319 ? 7.822 -26.319 17.542 1.00 61.53 319 LYS A N 1
ATOM 2499 C CA . LYS A 1 319 ? 8.235 -24.967 17.728 1.00 61.53 319 LYS A CA 1
ATOM 2500 C C . LYS A 1 319 ? 8.695 -24.780 19.135 1.00 61.53 319 LYS A C 1
ATOM 2501 O O . LYS A 1 319 ? 9.494 -23.891 19.408 1.00 61.53 319 LYS A O 1
ATOM 2507 N N . LEU A 1 320 ? 8.190 -25.595 20.078 1.00 107.54 320 LEU A N 1
ATOM 2508 C CA . LEU A 1 320 ? 8.523 -25.414 21.463 1.00 107.54 320 LEU A CA 1
ATOM 2509 C C . LEU A 1 320 ? 9.472 -26.512 21.893 1.00 107.54 320 LEU A C 1
ATOM 2510 O O . LEU A 1 320 ? 9.551 -27.552 21.240 1.00 107.54 320 LEU A O 1
ATOM 2515 N N . ILE A 1 321 ? 10.274 -26.270 22.963 1.00 45.39 321 ILE A N 1
ATOM 2516 C CA . ILE A 1 321 ? 11.206 -27.245 23.489 1.00 45.39 321 ILE A CA 1
ATOM 2517 C C . ILE A 1 321 ? 10.927 -27.401 24.960 1.00 45.39 321 ILE A C 1
ATOM 2518 O O . ILE A 1 321 ? 10.519 -26.447 25.622 1.00 45.39 321 ILE A O 1
ATOM 2523 N N . ARG A 1 322 ? 11.141 -28.616 25.517 1.00 74.02 322 ARG A N 1
ATOM 2524 C CA . ARG A 1 322 ? 10.798 -28.874 26.893 1.00 74.02 322 ARG A CA 1
ATOM 2525 C C . ARG A 1 322 ? 12.019 -29.285 27.662 1.00 74.02 322 ARG A C 1
ATOM 2526 O O . ARG A 1 322 ? 12.985 -29.793 27.095 1.00 74.02 322 ARG A O 1
ATOM 2534 N N . ALA A 1 323 ? 12.004 -29.048 28.995 1.00 29.84 323 ALA A N 1
ATOM 2535 C CA . ALA A 1 323 ? 13.099 -29.459 29.834 1.00 29.84 323 ALA A CA 1
ATOM 2536 C C . ALA A 1 323 ? 12.523 -30.138 31.043 1.00 29.84 323 ALA A C 1
ATOM 2537 O O . ALA A 1 323 ? 11.525 -29.690 31.603 1.00 29.84 323 ALA A O 1
ATOM 2539 N N . ARG A 1 324 ? 13.145 -31.257 31.477 1.00 85.68 324 ARG A N 1
ATOM 2540 C CA . ARG A 1 324 ? 12.670 -31.955 32.641 1.00 85.68 324 ARG A CA 1
ATOM 2541 C C . ARG A 1 324 ? 13.797 -32.053 33.622 1.00 85.68 324 ARG A C 1
ATOM 2542 O O . ARG A 1 324 ? 14.916 -32.418 33.265 1.00 85.68 324 ARG A O 1
ATOM 2550 N N . LEU A 1 325 ? 13.515 -31.720 34.900 1.00 36.53 325 LEU A N 1
ATOM 2551 C CA . LEU A 1 325 ? 14.517 -31.740 35.931 1.00 36.53 325 LEU A CA 1
ATOM 2552 C C . LEU A 1 325 ? 14.753 -33.152 36.360 1.00 36.53 325 LEU A C 1
ATOM 2553 O O . LEU A 1 325 ? 13.817 -33.942 36.474 1.00 36.53 325 LEU A O 1
ATOM 2558 N N . THR A 1 326 ? 16.033 -33.511 36.589 1.00 100.13 326 THR A N 1
ATOM 2559 C CA . THR A 1 326 ? 16.329 -34.821 37.085 1.00 100.13 326 THR A CA 1
ATOM 2560 C C . THR A 1 326 ? 15.832 -34.913 38.495 1.00 100.13 326 THR A C 1
ATOM 2561 O O . THR A 1 326 ? 15.181 -35.887 38.869 1.00 100.13 326 THR A O 1
ATOM 2565 N N . LYS A 1 327 ? 16.113 -33.878 39.316 1.00 93.81 327 LYS A N 1
ATOM 2566 C CA . LYS A 1 327 ? 15.693 -33.897 40.688 1.00 93.81 327 LYS A CA 1
ATOM 2567 C C . LYS A 1 327 ? 15.869 -32.525 41.266 1.00 93.81 327 LYS A C 1
ATOM 2568 O O . LYS A 1 327 ? 15.268 -31.565 40.785 1.00 93.81 327 LYS A O 1
ATOM 2574 N N . ASP A 1 328 ? 16.705 -32.433 42.327 1.00 62.27 328 ASP A N 1
ATOM 2575 C CA . ASP A 1 328 ? 17.016 -31.266 43.106 1.00 62.27 328 ASP A CA 1
ATOM 2576 C C . ASP A 1 328 ? 17.040 -30.065 42.218 1.00 62.27 328 ASP A C 1
ATOM 2577 O O . ASP A 1 328 ? 18.052 -29.750 41.595 1.00 62.27 328 ASP A O 1
ATOM 2582 N N . ALA A 1 329 ? 15.889 -29.366 42.149 1.00 33.78 329 ALA A N 1
ATOM 2583 C CA . ALA A 1 329 ? 15.792 -28.159 41.386 1.00 33.78 329 ALA A CA 1
ATOM 2584 C C . ALA A 1 329 ? 14.433 -27.586 41.634 1.00 33.78 329 ALA A C 1
ATOM 2585 O O . ALA A 1 329 ? 13.508 -28.303 42.012 1.00 33.78 329 ALA A O 1
ATOM 2587 N N . LEU A 1 330 ? 14.285 -26.259 41.446 1.00 100.43 330 LEU A N 1
ATOM 2588 C CA . LEU A 1 330 ? 13.002 -25.639 41.606 1.00 100.43 330 LEU A CA 1
ATOM 2589 C C . LEU A 1 330 ? 12.720 -24.977 40.288 1.00 100.43 330 LEU A C 1
ATOM 2590 O O . LEU A 1 330 ? 13.399 -24.032 39.890 1.00 100.43 330 LEU A O 1
ATOM 2595 N N . PRO A 1 331 ? 11.722 -25.473 39.609 1.00 61.50 331 PRO A N 1
ATOM 2596 C CA . PRO A 1 331 ? 11.372 -25.031 38.282 1.00 61.50 331 PRO A CA 1
ATOM 2597 C C . PRO A 1 331 ? 11.133 -23.558 38.162 1.00 61.50 331 PRO A C 1
ATOM 2598 O O . PRO A 1 331 ? 11.540 -22.976 37.158 1.00 61.50 331 PRO A O 1
ATOM 2602 N N . GLU A 1 332 ? 10.468 -22.930 39.149 1.00 61.59 332 GLU A N 1
ATOM 2603 C CA . GLU A 1 332 ? 10.161 -21.535 39.026 1.00 61.59 332 GLU A CA 1
ATOM 2604 C C . GLU A 1 332 ? 11.435 -20.753 38.994 1.00 61.59 332 GLU A C 1
ATOM 2605 O O . GLU A 1 332 ? 11.567 -19.801 38.227 1.00 61.59 332 GLU A O 1
ATOM 2611 N N . TYR A 1 333 ? 12.419 -21.150 39.820 1.00 32.74 333 TYR A N 1
ATOM 2612 C CA . TYR A 1 333 ? 13.659 -20.433 39.903 1.00 32.74 333 TYR A CA 1
ATOM 2613 C C . TYR A 1 333 ? 14.346 -20.472 38.575 1.00 32.74 333 TYR A C 1
ATOM 2614 O O . TYR A 1 333 ? 14.836 -19.454 38.090 1.00 32.74 333 TYR A O 1
ATOM 2623 N N . ILE A 1 334 ? 14.392 -21.654 37.940 1.00 31.82 334 ILE A N 1
ATOM 2624 C CA . ILE A 1 334 ? 15.098 -21.788 36.701 1.00 31.82 334 ILE A CA 1
ATOM 2625 C C . ILE A 1 334 ? 14.428 -20.959 35.643 1.00 31.82 334 ILE A C 1
ATOM 2626 O O . ILE A 1 334 ? 15.099 -20.307 34.844 1.00 31.82 334 ILE A O 1
ATOM 2631 N N . GLU A 1 335 ? 13.080 -20.949 35.624 1.00 25.09 335 GLU A N 1
ATOM 2632 C CA . GLU A 1 335 ? 12.352 -20.256 34.597 1.00 25.09 335 GLU A CA 1
ATOM 2633 C C . GLU A 1 335 ? 12.704 -18.806 34.625 1.00 25.09 335 GLU A C 1
ATOM 2634 O O . GLU A 1 335 ? 12.951 -18.202 33.582 1.00 25.09 335 GLU A O 1
ATOM 2640 N N . ILE A 1 336 ? 12.755 -18.203 35.826 1.00 64.13 336 ILE A N 1
ATOM 2641 C CA . ILE A 1 336 ? 13.043 -16.802 35.907 1.00 64.13 336 ILE A CA 1
ATOM 2642 C C . ILE A 1 336 ? 14.426 -16.580 35.381 1.00 64.13 336 ILE A C 1
ATOM 2643 O O . ILE A 1 336 ? 14.685 -15.603 34.679 1.00 64.13 336 ILE A O 1
ATOM 2648 N N . PHE A 1 337 ? 15.349 -17.508 35.695 1.00 35.02 337 PHE A N 1
ATOM 2649 C CA . PHE A 1 337 ? 16.726 -17.386 35.319 1.00 35.02 337 PHE A CA 1
ATOM 2650 C C . PHE A 1 337 ? 16.829 -17.320 33.824 1.00 35.02 337 PHE A C 1
ATOM 2651 O O . PHE A 1 337 ? 17.557 -16.485 33.290 1.00 35.02 337 PHE A O 1
ATOM 2659 N N . PHE A 1 338 ? 16.097 -18.187 33.098 1.00 39.39 338 PHE A N 1
ATOM 2660 C CA . PHE A 1 338 ? 16.220 -18.198 31.666 1.00 39.39 338 PHE A CA 1
ATOM 2661 C C . PHE A 1 338 ? 15.805 -16.876 31.103 1.00 39.39 338 PHE A C 1
ATOM 2662 O O . PHE A 1 338 ? 16.512 -16.291 30.284 1.00 39.39 338 PHE A O 1
ATOM 2670 N N . SER A 1 339 ? 14.649 -16.360 31.551 1.00 31.40 339 SER A N 1
ATOM 2671 C CA . SER A 1 339 ? 14.100 -15.164 30.982 1.00 31.40 339 SER A CA 1
ATOM 2672 C C . SER A 1 339 ? 14.994 -14.003 31.268 1.00 31.40 339 SER A C 1
ATOM 2673 O O . SER A 1 339 ? 14.913 -12.983 30.586 1.00 31.40 339 SER A O 1
ATOM 2676 N N . SER A 1 340 ? 15.883 -14.122 32.275 1.00 31.39 340 SER A N 1
ATOM 2677 C CA . SER A 1 340 ? 16.703 -12.999 32.632 1.00 31.39 340 SER A CA 1
ATOM 2678 C C . SER A 1 340 ? 17.490 -12.576 31.433 1.00 31.39 340 SER A C 1
ATOM 2679 O O . SER A 1 340 ? 17.833 -13.371 30.558 1.00 31.39 340 SER A O 1
ATOM 2682 N N . PRO A 1 341 ? 17.735 -11.296 31.383 1.00 53.58 341 PRO A N 1
ATOM 2683 C CA . PRO A 1 341 ? 18.472 -10.719 30.292 1.00 53.58 341 PRO A CA 1
ATOM 2684 C C . PRO A 1 341 ? 19.903 -11.147 30.266 1.00 53.58 341 PRO A C 1
ATOM 2685 O O . PRO A 1 341 ? 20.519 -11.074 29.202 1.00 53.58 341 PRO A O 1
ATOM 2689 N N . SER A 1 342 ? 20.461 -11.580 31.410 1.00 15.52 342 SER A N 1
ATOM 2690 C CA . SER A 1 342 ? 21.837 -11.980 31.421 1.00 15.52 342 SER A CA 1
ATOM 2691 C C . SER A 1 342 ? 21.958 -13.142 30.493 1.00 15.52 342 SER A C 1
ATOM 2692 O O . SER A 1 342 ? 22.921 -13.255 29.737 1.00 15.52 342 SER A O 1
ATOM 2695 N N . ALA A 1 343 ? 20.950 -14.030 30.524 1.00 17.30 343 ALA A N 1
ATOM 2696 C CA . ALA A 1 343 ? 20.948 -15.198 29.697 1.00 17.30 343 ALA A CA 1
ATOM 2697 C C . ALA A 1 343 ? 20.916 -14.764 28.268 1.00 17.30 343 ALA A C 1
ATOM 2698 O O . ALA A 1 343 ? 21.589 -15.345 27.418 1.00 17.30 343 ALA A O 1
ATOM 2700 N N . ARG A 1 344 ? 20.137 -13.709 27.969 1.00 79.85 344 ARG A N 1
ATOM 2701 C CA . ARG A 1 344 ? 19.969 -13.283 26.611 1.00 79.85 344 ARG A CA 1
ATOM 2702 C C . ARG A 1 344 ? 21.303 -12.906 26.046 1.00 79.85 344 ARG A C 1
ATOM 2703 O O . ARG A 1 344 ? 21.648 -13.304 24.935 1.00 79.85 344 ARG A O 1
ATOM 2711 N N . ASN A 1 345 ? 22.097 -12.134 26.812 1.00 40.14 345 ASN A N 1
ATOM 2712 C CA . ASN A 1 345 ? 23.358 -11.643 26.328 1.00 40.14 345 ASN A CA 1
ATOM 2713 C C . ASN A 1 345 ? 24.299 -12.779 26.077 1.00 40.14 345 ASN A C 1
ATOM 2714 O O . ASN A 1 345 ? 24.956 -12.830 25.038 1.00 40.14 345 ASN A O 1
ATOM 2719 N N . ALA A 1 346 ? 24.375 -13.739 27.016 1.00 20.23 346 ALA A N 1
ATOM 2720 C CA . ALA A 1 346 ? 25.333 -14.801 26.888 1.00 20.23 346 ALA A CA 1
ATOM 2721 C C . ALA A 1 346 ? 25.045 -15.585 25.648 1.00 20.23 346 ALA A C 1
ATOM 2722 O O . ALA A 1 346 ? 25.954 -15.918 24.889 1.00 20.23 346 ALA A O 1
ATOM 2724 N N . MET A 1 347 ? 23.758 -15.881 25.402 1.00 27.72 347 MET A N 1
ATOM 2725 C CA . MET A 1 347 ? 23.377 -16.681 24.275 1.00 27.72 347 MET A CA 1
ATOM 2726 C C . MET A 1 347 ? 23.755 -15.959 23.019 1.00 27.72 347 MET A C 1
ATOM 2727 O O . MET A 1 347 ? 24.293 -16.555 22.087 1.00 27.72 347 MET A O 1
ATOM 2732 N N . MET A 1 348 ? 23.494 -14.640 22.975 1.00 23.82 348 MET A N 1
ATOM 2733 C CA . MET A 1 348 ? 23.761 -13.858 21.800 1.00 23.82 348 MET A CA 1
ATOM 2734 C C . MET A 1 348 ? 25.233 -13.829 21.528 1.00 23.82 348 MET A C 1
ATOM 2735 O O . MET A 1 348 ? 25.659 -13.952 20.382 1.00 23.82 348 MET A O 1
ATOM 2740 N N . ASN A 1 349 ? 26.060 -13.667 22.576 1.00 36.04 349 ASN A N 1
ATOM 2741 C CA . ASN A 1 349 ? 27.471 -13.573 22.341 1.00 36.04 349 ASN A CA 1
ATOM 2742 C C . ASN A 1 349 ? 27.955 -14.868 21.776 1.00 36.04 349 ASN A C 1
ATOM 2743 O O . ASN A 1 349 ? 28.697 -14.887 20.796 1.00 36.04 349 ASN A O 1
ATOM 2748 N N . CYS A 1 350 ? 27.524 -15.996 22.371 1.00 22.04 350 CYS A N 1
ATOM 2749 C CA . CYS A 1 350 ? 28.017 -17.259 21.912 1.00 22.04 350 CYS A CA 1
ATOM 2750 C C . CYS A 1 350 ? 27.627 -17.427 20.482 1.00 22.04 350 CYS A C 1
ATOM 2751 O O . CYS A 1 350 ? 28.466 -17.739 19.639 1.00 22.04 350 CYS A O 1
ATOM 2754 N N . VAL A 1 351 ? 26.341 -17.201 20.158 1.00 32.05 351 VAL A N 1
ATOM 2755 C CA . VAL A 1 351 ? 25.948 -17.373 18.793 1.00 32.05 351 VAL A CA 1
ATOM 2756 C C . VAL A 1 351 ? 25.348 -16.097 18.307 1.00 32.05 351 VAL A C 1
ATOM 2757 O O . VAL A 1 351 ? 24.402 -15.576 18.897 1.00 32.05 351 VAL A O 1
ATOM 2761 N N . LYS A 1 352 ? 25.900 -15.569 17.200 1.00 38.54 352 LYS A N 1
ATOM 2762 C CA . LYS A 1 352 ? 25.401 -14.376 16.583 1.00 38.54 352 LYS A CA 1
ATOM 2763 C C . LYS A 1 352 ? 24.389 -14.832 15.588 1.00 38.54 352 LYS A C 1
ATOM 2764 O O . LYS A 1 352 ? 24.182 -16.031 15.415 1.00 38.54 352 LYS A O 1
ATOM 2770 N N . THR A 1 353 ? 23.705 -13.883 14.922 1.00 113.13 353 THR A N 1
ATOM 2771 C CA . THR A 1 353 ? 22.753 -14.314 13.945 1.00 113.13 353 THR A CA 1
ATOM 2772 C C . THR A 1 353 ? 23.521 -15.050 12.897 1.00 113.13 353 THR A C 1
ATOM 2773 O O . THR A 1 353 ? 24.506 -14.551 12.355 1.00 113.13 353 THR A O 1
ATOM 2777 N N . THR A 1 354 ? 23.090 -16.291 12.611 1.00 104.59 354 THR A N 1
ATOM 2778 C CA . THR A 1 354 ? 23.757 -17.111 11.647 1.00 104.59 354 THR A CA 1
ATOM 2779 C C . THR A 1 354 ? 22.685 -17.787 10.865 1.00 104.59 354 THR A C 1
ATOM 2780 O O . THR A 1 354 ? 21.516 -17.418 10.964 1.00 104.59 354 THR A O 1
ATOM 2784 N N . SER A 1 355 ? 23.063 -18.785 10.043 1.00 24.34 355 SER A N 1
ATOM 2785 C CA . SER A 1 355 ? 22.078 -19.472 9.265 1.00 24.34 355 SER A CA 1
ATOM 2786 C C . SER A 1 355 ? 21.090 -20.025 10.234 1.00 24.34 355 SER A C 1
ATOM 2787 O O . SER A 1 355 ? 19.890 -19.793 10.103 1.00 24.34 355 SER A O 1
ATOM 2790 N N . GLY A 1 356 ? 21.570 -20.769 11.248 1.00 27.65 356 GLY A N 1
ATOM 2791 C CA . GLY A 1 356 ? 20.650 -21.232 12.240 1.00 27.65 356 GLY A CA 1
ATOM 2792 C C . GLY A 1 356 ? 20.341 -20.040 13.078 1.00 27.65 356 GLY A C 1
ATOM 2793 O O . GLY A 1 356 ? 21.167 -19.597 13.875 1.00 27.65 356 GLY A O 1
ATOM 2794 N N . GLN A 1 357 ? 19.121 -19.495 12.938 1.00 71.03 357 GLN A N 1
ATOM 2795 C CA . GLN A 1 357 ? 18.791 -18.312 13.671 1.00 71.03 357 GLN A CA 1
ATOM 2796 C C . GLN A 1 357 ? 17.318 -18.341 13.916 1.00 71.03 357 GLN A C 1
ATOM 2797 O O . GLN A 1 357 ? 16.599 -19.132 13.310 1.00 71.03 357 GLN A O 1
ATOM 2803 N N . LYS A 1 358 ? 16.833 -17.479 14.830 1.00 115.11 358 LYS A N 1
ATOM 2804 C CA . LYS A 1 358 ? 15.438 -17.489 15.159 1.00 115.11 358 LYS A CA 1
ATOM 2805 C C . LYS A 1 358 ? 15.110 -18.826 15.739 1.00 115.11 358 LYS A C 1
ATOM 2806 O O . LYS A 1 358 ? 13.994 -19.322 15.586 1.00 115.11 358 LYS A O 1
ATOM 2812 N N . GLY A 1 359 ? 16.080 -19.444 16.444 1.00 14.65 359 GLY A N 1
ATOM 2813 C CA . GLY A 1 359 ? 15.816 -20.720 17.044 1.00 14.65 359 GLY A CA 1
ATOM 2814 C C . GLY A 1 359 ? 16.992 -21.074 17.898 1.00 14.65 359 GLY A C 1
ATOM 2815 O O . GLY A 1 359 ? 18.074 -20.511 17.751 1.00 14.65 359 GLY A O 1
ATOM 2816 N N . ILE A 1 360 ? 16.797 -22.038 18.821 1.00 28.20 360 ILE A N 1
ATOM 2817 C CA . ILE A 1 360 ? 17.852 -22.461 19.691 1.00 28.20 360 ILE A CA 1
ATOM 2818 C C . ILE A 1 360 ? 18.091 -23.911 19.431 1.00 28.20 360 ILE A C 1
ATOM 2819 O O . ILE A 1 360 ? 17.154 -24.703 19.352 1.00 28.20 360 ILE A O 1
ATOM 2824 N N . SER A 1 361 ? 19.371 -24.291 19.260 1.00 15.58 361 SER A N 1
ATOM 2825 C CA . SER A 1 361 ? 19.675 -25.668 19.014 1.00 15.58 361 SER A CA 1
ATOM 2826 C C . SER A 1 361 ? 19.654 -26.376 20.329 1.00 15.58 361 SER A C 1
ATOM 2827 O O . SER A 1 361 ? 19.788 -25.760 21.385 1.00 15.58 361 SER A O 1
ATOM 2830 N N . GLY A 1 362 ? 19.463 -27.708 20.285 1.00 10.68 362 GLY A N 1
ATOM 2831 C CA . GLY A 1 362 ? 19.421 -28.501 21.476 1.00 10.68 362 GLY A CA 1
ATOM 2832 C C . GLY A 1 362 ? 20.765 -28.442 22.128 1.00 10.68 362 GLY A C 1
ATOM 2833 O O . GLY A 1 362 ? 20.875 -28.395 23.352 1.00 10.68 362 GLY A O 1
ATOM 2834 N N . LYS A 1 363 ? 21.834 -28.457 21.314 1.00 16.89 363 LYS A N 1
ATOM 2835 C CA . LYS A 1 363 ? 23.163 -28.456 21.847 1.00 16.89 363 LYS A CA 1
ATOM 2836 C C . LYS A 1 363 ? 23.370 -27.192 22.617 1.00 16.89 363 LYS A C 1
ATOM 2837 O O . LYS A 1 363 ? 23.952 -27.206 23.702 1.00 16.89 363 LYS A O 1
ATOM 2843 N N . ASP A 1 364 ? 22.880 -26.061 22.081 1.00 22.33 364 ASP A N 1
ATOM 2844 C CA . ASP A 1 364 ? 23.106 -24.800 22.720 1.00 22.33 364 ASP A CA 1
ATOM 2845 C C . ASP A 1 364 ? 22.484 -24.809 24.082 1.00 22.33 364 ASP A C 1
ATOM 2846 O O . ASP A 1 364 ? 23.109 -24.389 25.054 1.00 22.33 364 ASP A O 1
ATOM 2851 N N . ILE A 1 365 ? 21.241 -25.312 24.198 1.00 29.44 365 ILE A N 1
ATOM 2852 C CA . ILE A 1 365 ? 20.568 -25.273 25.464 1.00 29.44 365 ILE A CA 1
ATOM 2853 C C . ILE A 1 365 ? 21.283 -26.136 26.460 1.00 29.44 365 ILE A C 1
ATOM 2854 O O . ILE A 1 365 ? 21.485 -25.731 27.605 1.00 29.44 365 ILE A O 1
ATOM 2859 N N . LYS A 1 366 ? 21.702 -27.347 26.052 1.00 26.33 366 LYS A N 1
ATOM 2860 C CA . LYS A 1 366 ? 22.317 -28.256 26.978 1.00 26.33 366 LYS A CA 1
ATOM 2861 C C . LYS A 1 366 ? 23.597 -27.679 27.501 1.00 26.33 366 LYS A C 1
ATOM 2862 O O . LYS A 1 366 ? 23.871 -27.745 28.700 1.00 26.33 366 LYS A O 1
ATOM 2868 N N . SER A 1 367 ? 24.408 -27.081 26.610 1.00 33.87 367 SER A N 1
ATOM 2869 C CA . SER A 1 367 ? 25.701 -26.564 26.964 1.00 33.87 367 SER A CA 1
ATOM 2870 C C . SER A 1 367 ? 25.553 -25.350 27.828 1.00 33.87 367 SER A C 1
ATOM 2871 O O . SER A 1 367 ? 26.520 -24.906 28.446 1.00 33.87 367 SER A O 1
ATOM 2874 N N . GLN A 1 368 ? 24.334 -24.787 27.914 1.00 49.38 368 GLN A N 1
ATOM 2875 C CA . GLN A 1 368 ? 24.151 -23.551 28.619 1.00 49.38 368 GLN A CA 1
ATOM 2876 C C . GLN A 1 368 ? 24.648 -23.658 30.031 1.00 49.38 368 GLN A C 1
ATOM 2877 O O . GLN A 1 368 ? 24.551 -24.701 30.676 1.00 49.38 368 GLN A O 1
ATOM 2883 N N . VAL A 1 369 ? 25.228 -22.536 30.512 1.00 41.58 369 VAL A N 1
ATOM 2884 C CA . VAL A 1 369 ? 25.814 -22.352 31.815 1.00 41.58 369 VAL A CA 1
ATOM 2885 C C . VAL A 1 369 ? 24.726 -22.069 32.807 1.00 41.58 369 VAL A C 1
ATOM 2886 O O . VAL A 1 369 ? 23.777 -21.348 32.505 1.00 41.58 369 VAL A O 1
ATOM 2890 N N . VAL A 1 370 ? 24.825 -22.654 34.026 1.00 87.67 370 VAL A N 1
ATOM 2891 C CA . VAL A 1 370 ? 23.837 -22.380 35.035 1.00 87.67 370 VAL A CA 1
ATOM 2892 C C . VAL A 1 370 ? 24.437 -22.615 36.394 1.00 87.67 370 VAL A C 1
ATOM 2893 O O . VAL A 1 370 ? 25.366 -23.406 36.549 1.00 87.67 370 VAL A O 1
ATOM 2897 N N . LEU A 1 371 ? 23.920 -21.896 37.417 1.00 98.93 371 LEU A N 1
ATOM 2898 C CA . LEU A 1 371 ? 24.368 -22.032 38.779 1.00 98.93 371 LEU A CA 1
ATOM 2899 C C . LEU A 1 371 ? 23.515 -23.062 39.454 1.00 98.93 371 LEU A C 1
ATOM 2900 O O . LEU A 1 371 ? 22.386 -23.312 39.034 1.00 98.93 371 LEU A O 1
ATOM 2905 N N . LEU A 1 372 ? 24.045 -23.714 40.515 1.00 109.04 372 LEU A N 1
ATOM 2906 C CA . LEU A 1 372 ? 23.250 -24.682 41.222 1.00 109.04 372 LEU A CA 1
ATOM 2907 C C . LEU A 1 372 ? 23.267 -24.330 42.679 1.00 109.04 372 LEU A C 1
ATOM 2908 O O . LEU A 1 372 ? 24.227 -24.613 43.397 1.00 109.04 372 LEU A O 1
ATOM 2913 N N . PRO A 1 373 ? 22.214 -23.699 43.119 1.00 63.97 373 PRO A N 1
ATOM 2914 C CA . PRO A 1 373 ? 22.095 -23.374 44.521 1.00 63.97 373 PRO A CA 1
ATOM 2915 C C . PRO A 1 373 ? 21.524 -24.543 45.263 1.00 63.97 373 PRO A C 1
ATOM 2916 O O . PRO A 1 373 ? 21.133 -25.519 44.625 1.00 63.97 373 PRO A O 1
ATOM 2920 N N . PRO A 1 374 ? 21.470 -24.470 46.565 1.00 74.68 374 PRO A N 1
ATOM 2921 C CA . PRO A 1 374 ? 20.873 -25.518 47.347 1.00 74.68 374 PRO A CA 1
ATOM 2922 C C . PRO A 1 374 ? 19.386 -25.457 47.168 1.00 74.68 374 PRO A C 1
ATOM 2923 O O . PRO A 1 374 ? 18.882 -24.421 46.740 1.00 74.68 374 PRO A O 1
ATOM 2927 N N . VAL A 1 375 ? 18.674 -26.555 47.488 1.00 31.34 375 VAL A N 1
ATOM 2928 C CA . VAL A 1 375 ? 17.259 -26.637 47.261 1.00 31.34 375 VAL A CA 1
ATOM 2929 C C . VAL A 1 375 ? 16.558 -25.560 48.027 1.00 31.34 375 VAL A C 1
ATOM 2930 O O . VAL A 1 375 ? 15.728 -24.837 47.478 1.00 31.34 375 VAL A O 1
ATOM 2934 N N . LYS A 1 376 ? 16.891 -25.412 49.321 1.00 60.14 376 LYS A N 1
ATOM 2935 C CA . LYS A 1 376 ? 16.179 -24.493 50.158 1.00 60.14 376 LYS A CA 1
ATOM 2936 C C . LYS A 1 376 ? 16.350 -23.096 49.661 1.00 60.14 376 LYS A C 1
ATOM 2937 O O . LYS A 1 376 ? 15.386 -22.336 49.589 1.00 60.14 376 LYS A O 1
ATOM 2943 N N . GLU A 1 377 ? 17.584 -22.723 49.277 1.00 23.51 377 GLU A N 1
ATOM 2944 C CA . GLU A 1 377 ? 17.829 -21.373 48.864 1.00 23.51 377 GLU A CA 1
ATOM 2945 C C . GLU A 1 377 ? 17.037 -21.090 47.628 1.00 23.51 377 GLU A C 1
ATOM 2946 O O . GLU A 1 377 ? 16.490 -20.002 47.468 1.00 23.51 377 GLU A O 1
ATOM 2952 N N . GLN A 1 378 ? 16.941 -22.081 46.722 1.00 23.65 378 GLN A N 1
ATOM 2953 C CA . GLN A 1 378 ? 16.264 -21.875 45.475 1.00 23.65 378 GLN A CA 1
ATOM 2954 C C . GLN A 1 378 ? 14.831 -21.546 45.747 1.00 23.65 378 GLN A C 1
ATOM 2955 O O . GLN A 1 378 ? 14.263 -20.655 45.115 1.00 23.65 378 GLN A O 1
ATOM 2961 N N . ALA A 1 379 ? 14.205 -22.253 46.706 1.00 18.76 379 ALA A N 1
ATOM 2962 C CA . ALA A 1 379 ? 12.817 -22.035 46.996 1.00 18.76 379 ALA A CA 1
ATOM 2963 C C . ALA A 1 379 ? 12.628 -20.637 47.496 1.00 18.76 379 ALA A C 1
ATOM 2964 O O . ALA A 1 379 ? 11.684 -19.953 47.105 1.00 18.76 379 ALA A O 1
ATOM 2966 N N . GLU A 1 380 ? 13.541 -20.171 48.367 1.00 22.05 380 GLU A N 1
ATOM 2967 C CA . GLU A 1 380 ? 13.396 -18.877 48.967 1.00 22.05 380 GLU A CA 1
ATOM 2968 C C . GLU A 1 380 ? 13.445 -17.822 47.907 1.00 22.05 380 GLU A C 1
ATOM 2969 O O . GLU A 1 380 ? 12.629 -16.901 47.906 1.00 22.05 380 GLU A O 1
ATOM 2975 N N . ILE A 1 381 ? 14.391 -17.938 46.957 1.00 23.41 381 ILE A N 1
ATOM 2976 C CA . ILE A 1 381 ? 14.530 -16.936 45.940 1.00 23.41 381 ILE A CA 1
ATOM 2977 C C . ILE A 1 381 ? 13.283 -16.914 45.112 1.00 23.41 381 ILE A C 1
ATOM 2978 O O . ILE A 1 381 ? 12.747 -15.848 44.809 1.00 23.41 381 ILE A O 1
ATOM 2983 N N . VAL A 1 382 ? 12.780 -18.105 44.737 1.00 21.72 382 VAL A N 1
ATOM 2984 C CA . VAL A 1 382 ? 11.635 -18.215 43.876 1.00 21.72 382 VAL A CA 1
ATOM 2985 C C . VAL A 1 382 ? 10.432 -17.618 44.531 1.00 21.72 382 VAL A C 1
ATOM 2986 O O . VAL A 1 382 ? 9.667 -16.895 43.894 1.00 21.72 382 VAL A O 1
ATOM 2990 N N . ARG A 1 383 ? 10.239 -17.890 45.833 1.00 79.75 383 ARG A N 1
ATOM 2991 C CA . ARG A 1 383 ? 9.047 -17.451 46.497 1.00 79.75 383 ARG A CA 1
ATOM 2992 C C . ARG A 1 383 ? 9.009 -15.956 46.444 1.00 79.75 383 ARG A C 1
ATOM 2993 O O . ARG A 1 383 ? 7.965 -15.360 46.182 1.00 79.75 383 ARG A O 1
ATOM 3001 N N . ARG A 1 384 ? 10.168 -15.314 46.678 1.00 56.35 384 ARG A N 1
ATOM 3002 C CA . ARG A 1 384 ? 10.250 -13.883 46.716 1.00 56.35 384 ARG A CA 1
ATOM 3003 C C . ARG A 1 384 ? 9.882 -13.312 45.381 1.00 56.35 384 ARG A C 1
ATOM 3004 O O . ARG A 1 384 ? 9.079 -12.384 45.296 1.00 56.35 384 ARG A O 1
ATOM 3012 N N . VAL A 1 385 ? 10.450 -13.870 44.293 1.00 24.88 385 VAL A N 1
ATOM 3013 C CA . VAL A 1 385 ? 10.226 -13.331 42.980 1.00 24.88 385 VAL A CA 1
ATOM 3014 C C . VAL A 1 385 ? 8.779 -13.447 42.615 1.00 24.88 385 VAL A C 1
ATOM 3015 O O . VAL A 1 385 ? 8.174 -12.488 42.138 1.00 24.88 385 VAL A O 1
ATOM 3019 N N . GLU A 1 386 ? 8.180 -14.627 42.850 1.00 20.73 386 GLU A N 1
ATOM 3020 C CA . GLU A 1 386 ? 6.823 -14.861 42.451 1.00 20.73 386 GLU A CA 1
ATOM 3021 C C . GLU A 1 386 ? 5.914 -13.951 43.210 1.00 20.73 386 GLU A C 1
ATOM 3022 O O . GLU A 1 386 ? 4.957 -13.413 42.656 1.00 20.73 386 GLU A O 1
ATOM 3028 N N . GLN A 1 387 ? 6.204 -13.742 44.506 1.00 30.96 387 GLN A N 1
ATOM 3029 C CA . GLN A 1 387 ? 5.351 -12.938 45.332 1.00 30.96 387 GLN A CA 1
ATOM 3030 C C . GLN A 1 387 ? 5.326 -11.539 44.802 1.00 30.96 387 GLN A C 1
ATOM 3031 O O . GLN A 1 387 ? 4.274 -10.902 44.770 1.00 30.96 387 GLN A O 1
ATOM 3037 N N . LEU A 1 388 ? 6.488 -11.026 44.354 1.00 80.99 388 LEU A N 1
ATOM 3038 C CA . LEU A 1 388 ? 6.572 -9.672 43.886 1.00 80.99 388 LEU A CA 1
ATOM 3039 C C . LEU A 1 388 ? 5.687 -9.539 42.685 1.00 80.99 388 LEU A C 1
ATOM 3040 O O . LEU A 1 388 ? 4.958 -8.557 42.552 1.00 80.99 388 LEU A O 1
ATOM 3045 N N . PHE A 1 389 ? 5.703 -10.541 41.787 1.00 32.59 389 PHE A N 1
ATOM 3046 C CA . PHE A 1 389 ? 4.911 -10.448 40.595 1.00 32.59 389 PHE A CA 1
ATOM 3047 C C . PHE A 1 389 ? 3.472 -10.344 40.979 1.00 32.59 389 PHE A C 1
ATOM 3048 O O . PHE A 1 389 ? 2.724 -9.566 40.389 1.00 32.59 389 PHE A O 1
ATOM 3056 N N . ALA A 1 390 ? 3.046 -11.122 41.987 1.00 17.58 390 ALA A N 1
ATOM 3057 C CA . ALA A 1 390 ? 1.673 -11.107 42.394 1.00 17.58 390 ALA A CA 1
ATOM 3058 C C . ALA A 1 390 ? 1.327 -9.726 42.855 1.00 17.58 390 ALA A C 1
ATOM 3059 O O . ALA A 1 390 ? 0.243 -9.224 42.568 1.00 17.58 390 ALA A O 1
ATOM 3061 N N . TYR A 1 391 ? 2.258 -9.064 43.568 1.00 28.28 391 TYR A N 1
ATOM 3062 C CA . TYR A 1 391 ? 1.995 -7.758 44.101 1.00 28.28 391 TYR A CA 1
ATOM 3063 C C . TYR A 1 391 ? 1.715 -6.813 42.977 1.00 28.28 391 TYR A C 1
ATOM 3064 O O . TYR A 1 391 ? 0.798 -5.997 43.055 1.00 28.28 391 TYR A O 1
ATOM 3073 N N . ALA A 1 392 ? 2.491 -6.897 41.886 1.00 18.31 392 ALA A N 1
ATOM 3074 C CA . ALA A 1 392 ? 2.282 -5.979 40.807 1.00 18.31 392 ALA A CA 1
ATOM 3075 C C . ALA A 1 392 ? 0.886 -6.171 40.309 1.00 18.31 392 ALA A C 1
ATOM 3076 O O . ALA A 1 392 ? 0.193 -5.208 39.984 1.00 18.31 392 ALA A O 1
ATOM 3078 N N . ASP A 1 393 ? 0.426 -7.431 40.236 1.00 21.17 393 ASP A N 1
ATOM 3079 C CA . ASP A 1 393 ? -0.889 -7.690 39.726 1.00 21.17 393 ASP A CA 1
ATOM 3080 C C . ASP A 1 393 ? -1.915 -7.073 40.625 1.00 21.17 393 ASP A C 1
ATOM 3081 O O . ASP A 1 393 ? -2.870 -6.457 40.151 1.00 21.17 393 ASP A O 1
ATOM 3086 N N . THR A 1 394 ? -1.740 -7.197 41.955 1.00 85.92 394 THR A N 1
ATOM 3087 C CA . THR A 1 394 ? -2.745 -6.715 42.859 1.00 85.92 394 THR A CA 1
ATOM 3088 C C . THR A 1 394 ? -2.880 -5.231 42.725 1.00 85.92 394 THR A C 1
ATOM 3089 O O . THR A 1 394 ? -3.993 -4.707 42.734 1.00 85.92 394 THR A O 1
ATOM 3093 N N . ILE A 1 395 ? -1.753 -4.510 42.583 1.00 27.54 395 ILE A N 1
ATOM 3094 C CA . ILE A 1 395 ? -1.831 -3.080 42.501 1.00 27.54 395 ILE A CA 1
ATOM 3095 C C . ILE A 1 395 ? -2.608 -2.710 41.280 1.00 27.54 395 ILE A C 1
ATOM 3096 O O . ILE A 1 395 ? -3.413 -1.782 41.310 1.00 27.54 395 ILE A O 1
ATOM 3101 N N . GLU A 1 396 ? -2.397 -3.438 40.166 1.00 24.37 396 GLU A N 1
ATOM 3102 C CA . GLU A 1 396 ? -3.088 -3.089 38.958 1.00 24.37 396 GLU A CA 1
ATOM 3103 C C . GLU A 1 396 ? -4.555 -3.163 39.228 1.00 24.37 396 GLU A C 1
ATOM 3104 O O . GLU A 1 396 ? -5.311 -2.275 38.840 1.00 24.37 396 GLU A O 1
ATOM 3110 N N . LYS A 1 397 ? -4.994 -4.229 39.921 1.00 17.82 397 LYS A N 1
ATOM 3111 C CA . LYS A 1 397 ? -6.389 -4.427 40.184 1.00 17.82 397 LYS A CA 1
ATOM 3112 C C . LYS A 1 397 ? -6.891 -3.310 41.041 1.00 17.82 397 LYS A C 1
ATOM 3113 O O . LYS A 1 397 ? -7.992 -2.806 40.828 1.00 17.82 397 LYS A O 1
ATOM 3119 N N . GLN A 1 398 ? -6.085 -2.878 42.026 1.00 26.81 398 GLN A N 1
ATOM 3120 C CA . GLN A 1 398 ? -6.526 -1.848 42.921 1.00 26.81 398 GLN A CA 1
ATOM 3121 C C . GLN A 1 398 ? -6.792 -0.615 42.121 1.00 26.81 398 GLN A C 1
ATOM 3122 O O . GLN A 1 398 ? -7.792 0.069 42.333 1.00 26.81 398 GLN A O 1
ATOM 3128 N N . VAL A 1 399 ? -5.906 -0.314 41.158 1.00 18.02 399 VAL A N 1
ATOM 3129 C CA . VAL A 1 399 ? -6.052 0.874 40.373 1.00 18.02 399 VAL A CA 1
ATOM 3130 C C . VAL A 1 399 ? -7.342 0.795 39.626 1.00 18.02 399 VAL A C 1
ATOM 3131 O O . VAL A 1 399 ? -8.075 1.779 39.531 1.00 18.02 399 VAL A O 1
ATOM 3135 N N . ASN A 1 400 ? -7.664 -0.394 39.086 1.00 38.80 400 ASN A N 1
ATOM 3136 C CA . ASN A 1 400 ? -8.841 -0.533 38.279 1.00 38.80 400 ASN A CA 1
ATOM 3137 C C . ASN A 1 400 ? -10.062 -0.216 39.084 1.00 38.80 400 ASN A C 1
ATOM 3138 O O . ASN A 1 400 ? -10.919 0.544 38.636 1.00 38.80 400 ASN A O 1
ATOM 3143 N N . ASN A 1 401 ? -10.171 -0.770 40.305 1.00 36.88 401 ASN A N 1
ATOM 3144 C CA . ASN A 1 401 ? -11.355 -0.537 41.080 1.00 36.88 401 ASN A CA 1
ATOM 3145 C C . ASN A 1 401 ? -11.450 0.911 41.439 1.00 36.88 401 ASN A C 1
ATOM 3146 O O . ASN A 1 401 ? -12.538 1.483 41.440 1.00 36.88 401 ASN A O 1
ATOM 3151 N N . ALA A 1 402 ? -10.307 1.554 41.736 1.00 16.49 402 ALA A N 1
ATOM 3152 C CA . ALA A 1 402 ? -10.333 2.934 42.126 1.00 16.49 402 ALA A CA 1
ATOM 3153 C C . ALA A 1 402 ? -10.908 3.726 40.999 1.00 16.49 402 ALA A C 1
ATOM 3154 O O . ALA A 1 402 ? -11.715 4.629 41.212 1.00 16.49 402 ALA A O 1
ATOM 3156 N N . LEU A 1 403 ? -10.521 3.391 39.756 1.00 22.18 403 LEU A N 1
ATOM 3157 C CA . LEU A 1 403 ? -10.998 4.130 38.627 1.00 22.18 403 LEU A CA 1
ATOM 3158 C C . LEU A 1 403 ? -12.484 3.983 38.572 1.00 22.18 403 LEU A C 1
ATOM 3159 O O . LEU A 1 403 ? -13.205 4.952 38.338 1.00 22.18 403 LEU A O 1
ATOM 3164 N N . ALA A 1 404 ? -12.981 2.755 38.806 1.00 15.51 404 ALA A N 1
ATOM 3165 C CA . ALA A 1 404 ? -14.388 2.493 38.745 1.00 15.51 404 ALA A CA 1
ATOM 3166 C C . ALA A 1 404 ? -15.070 3.301 39.801 1.00 15.51 404 ALA A C 1
ATOM 3167 O O . ALA A 1 404 ? -16.141 3.862 39.573 1.00 15.51 404 ALA A O 1
ATOM 3169 N N . ARG A 1 405 ? -14.444 3.397 40.987 1.00 44.50 405 ARG A N 1
ATOM 3170 C CA . ARG A 1 405 ? -15.028 4.090 42.098 1.00 44.50 405 ARG A CA 1
ATOM 3171 C C . ARG A 1 405 ? -15.253 5.516 41.718 1.00 44.50 405 ARG A C 1
ATOM 3172 O O . ARG A 1 405 ? -16.298 6.090 42.020 1.00 44.50 405 ARG A O 1
ATOM 3180 N N . VAL A 1 406 ? -14.279 6.123 41.020 1.00 18.25 406 VAL A N 1
ATOM 3181 C CA . VAL A 1 406 ? -14.401 7.507 40.675 1.00 18.25 406 VAL A CA 1
ATOM 3182 C C . VAL A 1 406 ? -15.623 7.680 39.834 1.00 18.25 406 VAL A C 1
ATOM 3183 O O . VAL A 1 406 ? -16.388 8.623 40.024 1.00 18.25 406 VAL A O 1
ATOM 3187 N N . ASN A 1 407 ? -15.851 6.749 38.889 1.00 38.71 407 ASN A N 1
ATOM 3188 C CA . ASN A 1 407 ? -16.963 6.878 37.993 1.00 38.71 407 ASN A CA 1
ATOM 3189 C C . ASN A 1 407 ? -18.237 6.870 38.783 1.00 38.71 407 ASN A C 1
ATOM 3190 O O . ASN A 1 407 ? -19.125 7.688 38.550 1.00 38.71 407 ASN A O 1
ATOM 3195 N N . ASN A 1 408 ? -18.363 5.944 39.749 1.00 40.20 408 ASN A N 1
ATOM 3196 C CA . ASN A 1 408 ? -19.583 5.850 40.499 1.00 40.20 408 ASN A CA 1
ATOM 3197 C C . ASN A 1 408 ? -19.774 7.084 41.328 1.00 40.20 408 ASN A C 1
ATOM 3198 O O . ASN A 1 408 ? -20.856 7.668 41.346 1.00 40.20 408 ASN A O 1
ATOM 3203 N N . LEU A 1 409 ? -18.706 7.527 42.017 1.00 85.64 409 LEU A N 1
ATOM 3204 C CA . LEU A 1 409 ? -18.793 8.635 42.927 1.00 85.64 409 LEU A CA 1
ATOM 3205 C C . LEU A 1 409 ? -19.151 9.860 42.152 1.00 85.64 409 LEU A C 1
ATOM 3206 O O . LEU A 1 409 ? -19.966 10.667 42.599 1.00 85.64 409 LEU A O 1
ATOM 3211 N N . THR A 1 410 ? -18.567 10.028 40.953 1.00 89.56 410 THR A N 1
ATOM 3212 C CA . THR A 1 410 ? -18.801 11.234 40.215 1.00 89.56 410 THR A CA 1
ATOM 3213 C C . THR A 1 410 ? -20.261 11.347 39.909 1.00 89.56 410 THR A C 1
ATOM 3214 O O . THR A 1 410 ? -20.825 12.438 39.966 1.00 89.56 410 THR A O 1
ATOM 3218 N N . GLN A 1 411 ? -20.917 10.218 39.581 1.00 40.69 411 GLN A N 1
ATOM 3219 C CA . GLN A 1 411 ? -22.304 10.260 39.214 1.00 40.69 411 GLN A CA 1
ATOM 3220 C C . GLN A 1 411 ? -23.132 10.768 40.357 1.00 40.69 411 GLN A C 1
ATOM 3221 O O . GLN A 1 411 ? -23.980 11.639 40.168 1.00 40.69 411 GLN A O 1
ATOM 3227 N N . SER A 1 412 ? -22.906 10.245 41.577 1.00 30.78 412 SER A N 1
ATOM 3228 C CA . SER A 1 412 ? -23.709 10.631 42.707 1.00 30.78 412 SER A CA 1
ATOM 3229 C C . SER A 1 412 ? -23.469 12.062 43.074 1.00 30.78 412 SER A C 1
ATOM 3230 O O . SER A 1 412 ? -24.411 12.839 43.224 1.00 30.78 412 SER A O 1
ATOM 3233 N N . ILE A 1 413 ? -22.186 12.448 43.207 1.00 61.78 413 ILE A N 1
ATOM 3234 C CA . ILE A 1 413 ? -21.805 13.755 43.663 1.00 61.78 413 ILE A CA 1
ATOM 3235 C C . ILE A 1 413 ? -22.247 14.791 42.704 1.00 61.78 413 ILE A C 1
ATOM 3236 O O . ILE A 1 413 ? -22.492 15.920 43.115 1.00 61.78 413 ILE A O 1
ATOM 3241 N N . LEU A 1 414 ? -22.281 14.480 41.396 1.00 44.08 414 LEU A N 1
ATOM 3242 C CA . LEU A 1 414 ? -22.721 15.506 40.508 1.00 44.08 414 LEU A CA 1
ATOM 3243 C C . LEU A 1 414 ? -24.096 15.884 40.940 1.00 44.08 414 LEU A C 1
ATOM 3244 O O . LEU A 1 414 ? -24.373 17.064 41.108 1.00 44.08 414 LEU A O 1
ATOM 3249 N N . ALA A 1 415 ? -24.986 14.913 41.195 1.00 42.20 415 ALA A N 1
ATOM 3250 C CA . ALA A 1 415 ? -26.303 15.303 41.607 1.00 42.20 415 ALA A CA 1
ATOM 3251 C C . ALA A 1 415 ? -26.310 15.914 42.987 1.00 42.20 415 ALA A C 1
ATOM 3252 O O . ALA A 1 415 ? -26.886 16.980 43.193 1.00 42.20 415 ALA A O 1
ATOM 3254 N N . LYS A 1 416 ? -25.649 15.247 43.962 1.00 103.85 416 LYS A N 1
ATOM 3255 C CA . LYS A 1 416 ? -25.671 15.613 45.360 1.00 103.85 416 LYS A CA 1
ATOM 3256 C C . LYS A 1 416 ? -24.926 16.872 45.673 1.00 103.85 416 LYS A C 1
ATOM 3257 O O . LYS A 1 416 ? -25.362 17.680 46.491 1.00 103.85 416 LYS A O 1
ATOM 3263 N N . ALA A 1 417 ? -23.770 17.071 45.037 1.00 42.97 417 ALA A N 1
ATOM 3264 C CA . ALA A 1 417 ? -22.970 18.237 45.240 1.00 42.97 417 ALA A CA 1
ATOM 3265 C C . ALA A 1 417 ? -23.833 19.359 44.812 1.00 42.97 417 ALA A C 1
ATOM 3266 O O . ALA A 1 417 ? -23.779 20.437 45.395 1.00 42.97 417 ALA A O 1
ATOM 3268 N N . PHE A 1 418 ? -24.655 19.088 43.780 1.00 112.98 418 PHE A N 1
ATOM 3269 C CA . PHE A 1 418 ? -25.607 19.999 43.226 1.00 112.98 418 PHE A CA 1
ATOM 3270 C C . PHE A 1 418 ? -26.690 20.243 44.239 1.00 112.98 418 PHE A C 1
ATOM 3271 O O . PHE A 1 418 ? -27.512 21.136 44.080 1.00 112.98 418 PHE A O 1
ATOM 3279 N N . ARG A 1 419 ? -26.885 19.399 45.257 1.00 97.16 419 ARG A N 1
ATOM 3280 C CA . ARG A 1 419 ? -27.901 19.878 46.159 1.00 97.16 419 ARG A CA 1
ATOM 3281 C C . ARG A 1 419 ? -27.290 20.840 47.146 1.00 97.16 419 ARG A C 1
ATOM 3282 O O . ARG A 1 419 ? -26.111 20.752 47.484 1.00 97.16 419 ARG A O 1
ATOM 3290 N N . GLY A 1 420 ? -28.108 21.789 47.649 1.00 25.87 420 GLY A N 1
ATOM 3291 C CA . GLY A 1 420 ? -27.690 22.804 48.578 1.00 25.87 420 GLY A CA 1
ATOM 3292 C C . GLY A 1 420 ? -27.237 22.135 49.832 1.00 25.87 420 GLY A C 1
ATOM 3293 O O . GLY A 1 420 ? -26.376 22.646 50.547 1.00 25.87 420 GLY A O 1
ATOM 3294 N N . GLU A 1 421 ? -27.815 20.958 50.124 1.00 34.69 421 GLU A N 1
ATOM 3295 C CA . GLU A 1 421 ? -27.535 20.251 51.338 1.00 34.69 421 GLU A CA 1
ATOM 3296 C C . GLU A 1 421 ? -26.057 20.043 51.432 1.00 34.69 421 GLU A C 1
ATOM 3297 O O . GLU A 1 421 ? -25.495 20.090 52.524 1.00 34.69 421 GLU A O 1
ATOM 3303 N N . LEU A 1 422 ? -25.385 19.818 50.289 1.00 89.00 422 LEU A N 1
ATOM 3304 C CA . LEU A 1 422 ? -23.973 19.570 50.301 1.00 89.00 422 LEU A CA 1
ATOM 3305 C C . LEU A 1 422 ? -23.211 20.746 50.842 1.00 89.00 422 LEU A C 1
ATOM 3306 O O . LEU A 1 422 ? -22.244 20.545 51.575 1.00 89.00 422 LEU A O 1
ATOM 3311 N N . THR A 1 423 ? -23.607 21.999 50.523 1.00 39.51 423 THR A N 1
ATOM 3312 C CA . THR A 1 423 ? -22.851 23.102 51.069 1.00 39.51 423 THR A CA 1
ATOM 3313 C C . THR A 1 423 ? -22.944 23.029 52.560 1.00 39.51 423 THR A C 1
ATOM 3314 O O . THR A 1 423 ? -21.936 23.056 53.265 1.00 39.51 423 THR A O 1
ATOM 3318 N N . ALA A 1 424 ? -24.181 22.910 53.072 1.00 20.26 424 ALA A N 1
ATOM 3319 C CA . ALA A 1 424 ? -24.382 22.935 54.486 1.00 20.26 424 ALA A CA 1
ATOM 3320 C C . ALA A 1 424 ? -23.872 21.664 55.067 1.00 20.26 424 ALA A C 1
ATOM 3321 O O . ALA A 1 424 ? -23.907 20.611 54.435 1.00 20.26 424 ALA A O 1
ATOM 3323 N N . GLN A 1 425 ? -23.353 21.747 56.304 1.00 28.80 425 GLN A N 1
ATOM 3324 C CA . GLN A 1 425 ? -22.898 20.573 56.978 1.00 28.80 425 GLN A CA 1
ATOM 3325 C C . GLN A 1 425 ? -24.087 20.017 57.685 1.00 28.80 425 GLN A C 1
ATOM 3326 O O . GLN A 1 425 ? -25.088 20.704 57.873 1.00 28.80 425 GLN A O 1
ATOM 3332 N N . TRP A 1 426 ? -24.013 18.735 58.081 1.00 52.56 426 TRP A N 1
ATOM 3333 C CA . TRP A 1 426 ? -25.141 18.154 58.740 1.00 52.56 426 TRP A CA 1
ATOM 3334 C C . TRP A 1 426 ? -25.248 18.784 60.085 1.00 52.56 426 TRP A C 1
ATOM 3335 O O . TRP A 1 426 ? -24.245 19.082 60.732 1.00 52.56 426 TRP A O 1
ATOM 3346 N N . ARG A 1 427 ? -26.494 19.025 60.530 1.00 56.24 427 ARG A N 1
ATOM 3347 C CA . ARG A 1 427 ? -26.711 19.667 61.790 1.00 56.24 427 ARG A CA 1
ATOM 3348 C C . ARG A 1 427 ? -26.263 18.729 62.859 1.00 56.24 427 ARG A C 1
ATOM 3349 O O . ARG A 1 427 ? -26.726 17.593 62.938 1.00 56.24 427 ARG A O 1
ATOM 3357 N N . ALA A 1 428 ? -25.318 19.185 63.704 1.00 30.03 428 ALA A N 1
ATOM 3358 C CA . ALA A 1 428 ? -24.891 18.359 64.791 1.00 30.03 428 ALA A CA 1
ATOM 3359 C C . ALA A 1 428 ? -24.259 19.254 65.800 1.00 30.03 428 ALA A C 1
ATOM 3360 O O . ALA A 1 428 ? -23.498 20.159 65.456 1.00 30.03 428 ALA A O 1
ATOM 3362 N N . GLU A 1 429 ? -24.588 19.039 67.086 1.00 25.45 429 GLU A N 1
ATOM 3363 C CA . GLU A 1 429 ? -23.990 19.823 68.122 1.00 25.45 429 GLU A CA 1
ATOM 3364 C C . GLU A 1 429 ? -22.560 19.414 68.259 1.00 25.45 429 GLU A C 1
ATOM 3365 O O . GLU A 1 429 ? -21.678 20.256 68.424 1.00 25.45 429 GLU A O 1
ATOM 3371 N N . ASN A 1 430 ? -22.289 18.097 68.173 1.00 30.68 430 ASN A N 1
ATOM 3372 C CA . ASN A 1 430 ? -20.949 17.632 68.376 1.00 30.68 430 ASN A CA 1
ATOM 3373 C C . ASN A 1 430 ? -20.457 16.995 67.118 1.00 30.68 430 ASN A C 1
ATOM 3374 O O . ASN A 1 430 ? -21.209 16.416 66.336 1.00 30.68 430 ASN A O 1
ATOM 3379 N N . PRO A 1 431 ? -19.179 17.147 66.921 1.00 53.08 431 PRO A N 1
ATOM 3380 C CA . PRO A 1 431 ? -18.521 16.560 65.786 1.00 53.08 431 PRO A CA 1
ATOM 3381 C C . PRO A 1 431 ? -18.463 15.074 65.934 1.00 53.08 431 PRO A C 1
ATOM 3382 O O . PRO A 1 431 ? -18.172 14.387 64.958 1.00 53.08 431 PRO A O 1
ATOM 3386 N N . ASP A 1 432 ? -18.723 14.564 67.148 1.00 30.55 432 ASP A N 1
ATOM 3387 C CA . ASP A 1 432 ? -18.646 13.160 67.426 1.00 30.55 432 ASP A CA 1
ATOM 3388 C C . ASP A 1 432 ? -19.681 12.443 66.624 1.00 30.55 432 ASP A C 1
ATOM 3389 O O . ASP A 1 432 ? -19.500 11.279 66.271 1.00 30.55 432 ASP A O 1
ATOM 3394 N N . LEU A 1 433 ? -20.797 13.119 66.306 1.00 34.88 433 LEU A N 1
ATOM 3395 C CA . LEU A 1 433 ? -21.867 12.455 65.621 1.00 34.88 433 LEU A CA 1
ATOM 3396 C C . LEU A 1 433 ? -21.338 11.894 64.333 1.00 34.88 433 LEU A C 1
ATOM 3397 O O . LEU A 1 433 ? -21.579 10.732 64.013 1.00 34.88 433 LEU A O 1
ATOM 3402 N N . ILE A 1 434 ? -20.592 12.711 63.569 1.00 35.46 434 ILE A N 1
ATOM 3403 C CA . ILE A 1 434 ? -20.044 12.298 62.308 1.00 35.46 434 ILE A CA 1
ATOM 3404 C C . ILE A 1 434 ? -18.971 11.269 62.502 1.00 35.46 434 ILE A C 1
ATOM 3405 O O . ILE A 1 434 ? -18.859 10.330 61.716 1.00 35.46 434 ILE A O 1
ATOM 3410 N N . SER A 1 435 ? -18.162 11.412 63.568 1.00 34.44 435 SER A N 1
ATOM 3411 C CA . SER A 1 435 ? -16.982 10.608 63.742 1.00 34.44 435 SER A CA 1
ATOM 3412 C C . SER A 1 435 ? -17.289 9.147 63.631 1.00 34.44 435 SER A C 1
ATOM 3413 O O . SER A 1 435 ? -16.605 8.433 62.898 1.00 34.44 435 SER A O 1
ATOM 3416 N N . GLY A 1 436 ? -18.327 8.646 64.326 1.00 15.49 436 GLY A N 1
ATOM 3417 C CA . GLY A 1 436 ? -18.578 7.236 64.229 1.00 15.49 436 GLY A CA 1
ATOM 3418 C C . GLY A 1 436 ? -18.949 6.951 62.811 1.00 15.49 436 GLY A C 1
ATOM 3419 O O . GLY A 1 436 ? -19.593 7.767 62.154 1.00 15.49 436 GLY A O 1
ATOM 3420 N N . GLU A 1 437 ? -18.541 5.774 62.297 1.00 23.76 437 GLU A N 1
ATOM 3421 C CA . GLU A 1 437 ? -18.855 5.457 60.937 1.00 23.76 437 GLU A CA 1
ATOM 3422 C C . GLU A 1 437 ? -20.340 5.359 60.822 1.00 23.76 437 GLU A C 1
ATOM 3423 O O . GLU A 1 437 ? -20.953 5.992 59.964 1.00 23.76 437 GLU A O 1
ATOM 3429 N N . ASN A 1 438 ? -20.957 4.560 61.713 1.00 25.11 438 ASN A N 1
ATOM 3430 C CA . ASN A 1 438 ? -22.375 4.363 61.700 1.00 25.11 438 ASN A CA 1
ATOM 3431 C C . ASN A 1 438 ? -23.053 5.616 62.149 1.00 25.11 438 ASN A C 1
ATOM 3432 O O . ASN A 1 438 ? -24.065 6.028 61.583 1.00 25.11 438 ASN A O 1
ATOM 3437 N N . SER A 1 439 ? -22.484 6.268 63.178 1.00 21.85 439 SER A N 1
ATOM 3438 C CA . SER A 1 439 ? -23.103 7.410 63.781 1.00 21.85 439 SER A CA 1
ATOM 3439 C C . SER A 1 439 ? -23.260 8.497 62.769 1.00 21.85 439 SER A C 1
ATOM 3440 O O . SER A 1 439 ? -24.295 9.163 62.725 1.00 21.85 439 SER A O 1
ATOM 3443 N N . ALA A 1 440 ? -22.248 8.698 61.910 1.00 16.87 440 ALA A N 1
ATOM 3444 C CA . ALA A 1 440 ? -22.321 9.774 60.969 1.00 16.87 440 ALA A CA 1
ATOM 3445 C C . ALA A 1 440 ? -23.495 9.550 60.074 1.00 16.87 440 ALA A C 1
ATOM 3446 O O . ALA A 1 440 ? -24.255 10.475 59.792 1.00 16.87 440 ALA A O 1
ATOM 3448 N N . ALA A 1 441 ? -23.689 8.298 59.624 1.00 15.23 441 ALA A N 1
ATOM 3449 C CA . ALA A 1 441 ? -24.761 8.010 58.718 1.00 15.23 441 ALA A CA 1
ATOM 3450 C C . ALA A 1 441 ? -26.060 8.298 59.397 1.00 15.23 441 ALA A C 1
ATOM 3451 O O . ALA A 1 441 ? -26.963 8.885 58.804 1.00 15.23 441 ALA A O 1
ATOM 3453 N N . ALA A 1 442 ? -26.177 7.909 60.680 1.00 15.06 442 ALA A N 1
ATOM 3454 C CA . ALA A 1 442 ? -27.408 8.080 61.391 1.00 15.06 442 ALA A CA 1
ATOM 3455 C C . ALA A 1 442 ? -27.723 9.537 61.480 1.00 15.06 442 ALA A C 1
ATOM 3456 O O . ALA A 1 442 ? -28.868 9.945 61.293 1.00 15.06 442 ALA A O 1
ATOM 3458 N N . LEU A 1 443 ? -26.701 10.368 61.745 1.00 24.36 443 LEU A N 1
ATOM 3459 C CA . LEU A 1 443 ? -26.925 11.772 61.911 1.00 24.36 443 LEU A CA 1
ATOM 3460 C C . LEU A 1 443 ? -27.455 12.321 60.626 1.00 24.36 443 LEU A C 1
ATOM 3461 O O . LEU A 1 443 ? -28.367 13.147 60.620 1.00 24.36 443 LEU A O 1
ATOM 3466 N N . LEU A 1 444 ? -26.903 11.850 59.496 1.00 79.07 444 LEU A N 1
ATOM 3467 C CA . LEU A 1 444 ? -27.287 12.349 58.210 1.00 79.07 444 LEU A CA 1
ATOM 3468 C C . LEU A 1 444 ? -28.744 12.068 58.032 1.00 79.07 444 LEU A C 1
ATOM 3469 O O . LEU A 1 444 ? -29.502 12.933 57.598 1.00 79.07 444 LEU A O 1
ATOM 3474 N N . GLU A 1 445 ? -29.177 10.848 58.392 1.00 19.79 445 GLU A N 1
ATOM 3475 C CA . GLU A 1 445 ? -30.540 10.466 58.168 1.00 19.79 445 GLU A CA 1
ATOM 3476 C C . GLU A 1 445 ? -31.449 11.345 58.963 1.00 19.79 445 GLU A C 1
ATOM 3477 O O . GLU A 1 445 ? -32.463 11.820 58.453 1.00 19.79 445 GLU A O 1
ATOM 3483 N N . LYS A 1 446 ? -31.099 11.608 60.234 1.00 17.23 446 LYS A N 1
ATOM 3484 C CA . LYS A 1 446 ? -31.963 12.389 61.070 1.00 17.23 446 LYS A CA 1
ATOM 3485 C C . LYS A 1 446 ? -32.089 13.766 60.505 1.00 17.23 446 LYS A C 1
ATOM 3486 O O . LYS A 1 446 ? -33.183 14.327 60.457 1.00 17.23 446 LYS A O 1
ATOM 3492 N N . ILE A 1 447 ? -30.968 14.340 60.038 1.00 68.37 447 ILE A N 1
ATOM 3493 C CA . ILE A 1 447 ? -30.992 15.685 59.544 1.00 68.37 447 ILE A CA 1
ATOM 3494 C C . ILE A 1 447 ? -31.895 15.742 58.357 1.00 68.37 447 ILE A C 1
ATOM 3495 O O . ILE A 1 447 ? -32.707 16.657 58.228 1.00 68.37 447 ILE A O 1
ATOM 3500 N N . LYS A 1 448 ? -31.790 14.744 57.465 1.00 22.05 448 LYS A N 1
ATOM 3501 C CA . LYS A 1 448 ? -32.559 14.760 56.256 1.00 22.05 448 LYS A CA 1
ATOM 3502 C C . LYS A 1 448 ? -34.014 14.771 56.592 1.00 22.05 448 LYS A C 1
ATOM 3503 O O . LYS A 1 448 ? -34.776 15.566 56.043 1.00 22.05 448 LYS A O 1
ATOM 3509 N N . ALA A 1 449 ? -34.439 13.900 57.524 1.00 19.37 449 ALA A N 1
ATOM 3510 C CA . ALA A 1 449 ? -35.837 13.809 57.829 1.00 19.37 449 ALA A CA 1
ATOM 3511 C C . ALA A 1 449 ? -36.314 15.106 58.398 1.00 19.37 449 ALA A C 1
ATOM 3512 O O . ALA A 1 449 ? -37.363 15.616 58.008 1.00 19.37 449 ALA A O 1
ATOM 3514 N N . GLU A 1 450 ? -35.537 15.691 59.327 1.00 18.52 450 GLU A N 1
ATOM 3515 C CA . GLU A 1 450 ? -35.965 16.894 59.979 1.00 18.52 450 GLU A CA 1
ATOM 3516 C C . GLU A 1 450 ? -36.049 18.001 58.981 1.00 18.52 450 GLU A C 1
ATOM 3517 O O . GLU A 1 450 ? -37.010 18.768 58.974 1.00 18.52 450 GLU A O 1
ATOM 3523 N N . ARG A 1 451 ? -35.048 18.098 58.090 1.00 19.03 451 ARG A N 1
ATOM 3524 C CA . ARG A 1 451 ? -35.011 19.178 57.151 1.00 19.03 451 ARG A CA 1
ATOM 3525 C C . ARG A 1 451 ? -36.208 19.086 56.263 1.00 19.03 451 ARG A C 1
ATOM 3526 O O . ARG A 1 451 ? -36.858 20.091 55.977 1.00 19.03 451 ARG A O 1
ATOM 3534 N N . ALA A 1 452 ? -36.544 17.863 55.819 1.00 14.26 452 ALA A N 1
ATOM 3535 C CA . ALA A 1 452 ? -37.647 17.692 54.920 1.00 14.26 452 ALA A CA 1
ATOM 3536 C C . ALA A 1 452 ? -38.897 18.142 55.604 1.00 14.26 452 ALA A C 1
ATOM 3537 O O . ALA A 1 452 ? -39.734 18.811 55.000 1.00 14.26 452 ALA A O 1
ATOM 3539 N N . ALA A 1 453 ? -39.047 17.800 56.895 1.00 15.11 453 ALA A N 1
ATOM 3540 C CA . ALA A 1 453 ? -40.249 18.143 57.596 1.00 15.11 453 ALA A CA 1
ATOM 3541 C C . ALA A 1 453 ? -40.384 19.631 57.624 1.00 15.11 453 ALA A C 1
ATOM 3542 O O . ALA A 1 453 ? -41.465 20.167 57.386 1.00 15.11 453 ALA A O 1
ATOM 3544 N N . SER A 1 454 ? -39.277 20.343 57.898 1.00 15.15 454 SER A N 1
ATOM 3545 C CA . SER A 1 454 ? -39.328 21.774 57.977 1.00 15.15 454 SER A CA 1
ATOM 3546 C C . SER A 1 454 ? -39.667 22.303 56.621 1.00 15.15 454 SER A C 1
ATOM 3547 O O . SER A 1 454 ? -40.397 23.284 56.488 1.00 15.15 454 SER A O 1
ATOM 3550 N N . GLY A 1 455 ? -39.153 21.636 55.574 1.00 20.49 455 GLY A N 1
ATOM 3551 C CA . GLY A 1 455 ? -39.366 22.033 54.212 1.00 20.49 455 GLY A CA 1
ATOM 3552 C C . GLY A 1 455 ? -40.827 21.945 53.924 1.00 20.49 455 GLY A C 1
ATOM 3553 O O . GLY A 1 455 ? -41.365 22.711 53.127 1.00 20.49 455 GLY A O 1
ATOM 3554 N N . GLY A 1 456 ? -41.506 20.996 54.586 1.00 27.33 456 GLY A N 1
ATOM 3555 C CA . GLY A 1 456 ? -42.890 20.715 54.354 1.00 27.33 456 GLY A CA 1
ATOM 3556 C C . GLY A 1 456 ? -43.694 21.955 54.576 1.00 27.33 456 GLY A C 1
ATOM 3557 O O . GLY A 1 456 ? -44.750 22.119 53.968 1.00 27.33 456 GLY A O 1
ATOM 3558 N N . LYS A 1 457 ? -43.223 22.852 55.463 1.00 29.78 457 LYS A N 1
ATOM 3559 C CA . LYS A 1 457 ? -43.980 24.027 55.786 1.00 29.78 457 LYS A CA 1
ATOM 3560 C C . LYS A 1 457 ? -44.304 24.761 54.525 1.00 29.78 457 LYS A C 1
ATOM 3561 O O . LYS A 1 457 ? -45.455 25.137 54.309 1.00 29.78 457 LYS A O 1
ATOM 3567 N N . LYS A 1 458 ? -43.316 24.977 53.636 1.00 30.60 458 LYS A N 1
ATOM 3568 C CA . LYS A 1 458 ? -43.673 25.656 52.426 1.00 30.60 458 LYS A CA 1
ATOM 3569 C C . LYS A 1 458 ? -43.289 24.801 51.266 1.00 30.60 458 LYS A C 1
ATOM 3570 O O . LYS A 1 458 ? -42.231 24.175 51.247 1.00 30.60 458 LYS A O 1
ATOM 3576 N N . ALA A 1 459 ? -44.177 24.759 50.257 1.00 18.84 459 ALA A N 1
ATOM 3577 C CA . ALA A 1 459 ? -43.970 23.983 49.072 1.00 18.84 459 ALA A CA 1
ATOM 3578 C C . ALA A 1 459 ? -42.776 24.534 48.367 1.00 18.84 459 ALA A C 1
ATOM 3579 O O . ALA A 1 459 ? -41.977 23.793 47.799 1.00 18.84 459 ALA A O 1
ATOM 3581 N N . SER A 1 460 ? -42.618 25.866 48.418 1.00 25.30 460 SER A N 1
ATOM 3582 C CA . SER A 1 460 ? -41.583 26.532 47.688 1.00 25.30 460 SER A CA 1
ATOM 3583 C C . SER A 1 460 ? -40.250 25.996 48.092 1.00 25.30 460 SER A C 1
ATOM 3584 O O . SER A 1 460 ? -39.343 25.935 47.264 1.00 25.30 460 SER A O 1
ATOM 3587 N N . ARG A 1 461 ? -40.093 25.583 49.363 1.00 51.31 461 ARG A N 1
ATOM 3588 C CA . ARG A 1 461 ? -38.800 25.125 49.776 1.00 51.31 461 ARG A CA 1
ATOM 3589 C C . ARG A 1 461 ? -38.413 23.964 48.919 1.00 51.31 461 ARG A C 1
ATOM 3590 O O . ARG A 1 461 ? -37.330 23.958 48.341 1.00 51.31 461 ARG A O 1
ATOM 3598 N N . LYS A 1 462 ? -39.288 22.951 48.807 1.00 30.49 462 LYS A N 1
ATOM 3599 C CA . LYS A 1 462 ? -39.000 21.806 47.990 1.00 30.49 462 LYS A CA 1
ATOM 3600 C C . LYS A 1 462 ? -39.073 22.168 46.534 1.00 30.49 462 LYS A C 1
ATOM 3601 O O . LYS A 1 462 ? -38.221 21.776 45.738 1.00 30.49 462 LYS A O 1
ATOM 3607 N N . LYS A 1 463 ? -40.103 22.954 46.170 1.00 34.91 463 LYS A N 1
ATOM 3608 C CA . LYS A 1 463 ? -40.431 23.278 44.808 1.00 34.91 463 LYS A CA 1
ATOM 3609 C C . LYS A 1 463 ? -39.352 24.039 44.113 1.00 34.91 463 LYS A C 1
ATOM 3610 O O . LYS A 1 463 ? -39.021 23.725 42.971 1.00 34.91 463 LYS A O 1
ATOM 3616 N N . SER A 1 464 ? -38.778 25.064 44.768 1.00 14.32 464 SER A N 1
ATOM 3617 C CA . SER A 1 464 ? -37.827 25.898 44.090 1.00 14.32 464 SER A CA 1
ATOM 3618 C C . SER A 1 464 ? -36.682 25.080 43.505 1.00 14.32 464 SER A C 1
ATOM 3619 O O . SER A 1 464 ? -36.619 23.844 43.753 1.00 14.32 464 SER A O 1
ATOM 3623 N N . MET B 2 1 ? -23.693 -25.445 -21.843 1.00 125.72 1 MET B N 1
ATOM 3624 C CA . MET B 2 1 ? -23.360 -24.025 -21.595 1.00 125.72 1 MET B CA 1
ATOM 3625 C C . MET B 2 1 ? -22.067 -23.925 -20.862 1.00 125.72 1 MET B C 1
ATOM 3626 O O . MET B 2 1 ? -21.329 -22.952 -21.006 1.00 125.72 1 MET B O 1
ATOM 3631 N N . ASN B 2 2 ? -21.749 -24.963 -20.069 1.00 36.33 2 ASN B N 1
ATOM 3632 C CA . ASN B 2 2 ? -20.530 -24.962 -19.320 1.00 36.33 2 ASN B CA 1
ATOM 3633 C C . ASN B 2 2 ? -19.423 -25.035 -20.313 1.00 36.33 2 ASN B C 1
ATOM 3634 O O . ASN B 2 2 ? -19.649 -25.325 -21.488 1.00 36.33 2 ASN B O 1
ATOM 3639 N N . ASN B 2 3 ? -18.189 -24.726 -19.872 1.00 47.21 3 ASN B N 1
ATOM 3640 C CA . ASN B 2 3 ? -17.095 -24.795 -20.791 1.00 47.21 3 ASN B CA 1
ATOM 3641 C C . ASN B 2 3 ? -16.956 -26.231 -21.158 1.00 47.21 3 ASN B C 1
ATOM 3642 O O . ASN B 2 3 ? -17.113 -27.118 -20.320 1.00 47.21 3 ASN B O 1
ATOM 3647 N N . ASN B 2 4 ? -16.665 -26.493 -22.444 1.00 75.57 4 ASN B N 1
ATOM 3648 C CA . ASN B 2 4 ? -16.548 -27.849 -22.884 1.00 75.57 4 ASN B CA 1
ATOM 3649 C C . ASN B 2 4 ? -15.316 -27.970 -23.708 1.00 75.57 4 ASN B C 1
ATOM 3650 O O . ASN B 2 4 ? -14.332 -27.263 -23.501 1.00 75.57 4 ASN B O 1
ATOM 3655 N N . ASP B 2 5 ? -15.430 -29.006 -24.555 1.00 10.00 5 ASP B N 1
ATOM 3656 C CA . ASP B 2 5 ? -14.449 -29.418 -25.562 1.00 10.00 5 ASP B CA 1
ATOM 3657 C C . ASP B 2 5 ? -14.030 -28.232 -26.426 1.00 10.00 5 ASP B C 1
ATOM 3658 O O . ASP B 2 5 ? -12.872 -28.124 -26.830 1.00 10.00 5 ASP B O 1
ATOM 3663 N N . LEU B 2 6 ? -14.992 -27.356 -26.712 1.00 10.00 6 LEU B N 1
ATOM 3664 C CA . LEU B 2 6 ? -14.736 -26.172 -27.524 1.00 10.00 6 LEU B CA 1
ATOM 3665 C C . LEU B 2 6 ? -13.946 -25.155 -26.708 1.00 10.00 6 LEU B C 1
ATOM 3666 O O . LEU B 2 6 ? -12.992 -24.554 -27.201 1.00 10.00 6 LEU B O 1
ATOM 3671 N N . VAL B 2 7 ? -14.351 -24.971 -25.453 1.00 10.00 7 VAL B N 1
ATOM 3672 C CA . VAL B 2 7 ? -13.683 -24.036 -24.561 1.00 10.00 7 VAL B CA 1
ATOM 3673 C C . VAL B 2 7 ? -12.256 -24.475 -24.277 1.00 10.00 7 VAL B C 1
ATOM 3674 O O . VAL B 2 7 ? -11.348 -23.647 -24.158 1.00 10.00 7 VAL B O 1
ATOM 3678 N N . ALA B 2 8 ? -12.050 -25.780 -24.159 1.00 10.00 8 ALA B N 1
ATOM 3679 C CA . ALA B 2 8 ? -10.714 -26.291 -23.901 1.00 10.00 8 ALA B CA 1
ATOM 3680 C C . ALA B 2 8 ? -9.853 -26.115 -25.153 1.00 10.00 8 ALA B C 1
ATOM 3681 O O . ALA B 2 8 ? -8.647 -25.869 -25.064 1.00 10.00 8 ALA B O 1
ATOM 3683 N N . LYS B 2 9 ? -10.496 -26.221 -26.314 1.00 10.00 9 LYS B N 1
ATOM 3684 C CA . LYS B 2 9 ? -9.830 -26.084 -27.611 1.00 10.00 9 LYS B CA 1
ATOM 3685 C C . LYS B 2 9 ? -9.430 -24.628 -27.873 1.00 10.00 9 LYS B C 1
ATOM 3686 O O . LYS B 2 9 ? -8.400 -24.350 -28.489 1.00 10.00 9 LYS B O 1
ATOM 3692 N N . LEU B 2 10 ? -10.259 -23.704 -27.399 1.00 10.00 10 LEU B N 1
ATOM 3693 C CA . LEU B 2 10 ? -9.993 -22.288 -27.541 1.00 10.00 10 LEU B CA 1
ATOM 3694 C C . LEU B 2 10 ? -8.891 -21.908 -26.578 1.00 10.00 10 LEU B C 1
ATOM 3695 O O . LEU B 2 10 ? -8.061 -21.061 -26.878 1.00 10.00 10 LEU B O 1
ATOM 3700 N N . TRP B 2 11 ? -8.889 -22.548 -25.416 1.00 10.00 11 TRP B N 1
ATOM 3701 C CA . TRP B 2 11 ? -7.892 -22.285 -24.390 1.00 10.00 11 TRP B CA 1
ATOM 3702 C C . TRP B 2 11 ? -6.479 -22.593 -24.895 1.00 10.00 11 TRP B C 1
ATOM 3703 O O . TRP B 2 11 ? -5.562 -21.800 -24.698 1.00 10.00 11 TRP B O 1
ATOM 3714 N N . LYS B 2 12 ? -6.309 -23.751 -25.531 1.00 10.00 12 LYS B N 1
ATOM 3715 C CA . LYS B 2 12 ? -5.003 -24.160 -26.040 1.00 10.00 12 LYS B CA 1
ATOM 3716 C C . LYS B 2 12 ? -4.405 -23.127 -26.974 1.00 10.00 12 LYS B C 1
ATOM 3717 O O . LYS B 2 12 ? -3.194 -22.921 -26.990 1.00 10.00 12 LYS B O 1
ATOM 3723 N N . LEU B 2 13 ? -5.254 -22.476 -27.752 1.00 10.00 13 LEU B N 1
ATOM 3724 C CA . LEU B 2 13 ? -4.794 -21.459 -28.672 1.00 10.00 13 LEU B CA 1
ATOM 3725 C C . LEU B 2 13 ? -4.245 -20.260 -27.897 1.00 10.00 13 LEU B C 1
ATOM 3726 O O . LEU B 2 13 ? -3.269 -19.638 -28.316 1.00 10.00 13 LEU B O 1
ATOM 3731 N N . CYS B 2 14 ? -4.874 -19.931 -26.773 1.00 10.00 14 CYS B N 1
ATOM 3732 C CA . CYS B 2 14 ? -4.426 -18.798 -25.965 1.00 10.00 14 CYS B CA 1
ATOM 3733 C C . CYS B 2 14 ? -2.993 -18.978 -25.475 1.00 10.00 14 CYS B C 1
ATOM 3734 O O . CYS B 2 14 ? -2.375 -18.045 -24.962 1.00 10.00 14 CYS B O 1
ATOM 3737 N N . ASP B 2 15 ? -2.471 -20.184 -25.637 1.00 10.00 15 ASP B N 1
ATOM 3738 C CA . ASP B 2 15 ? -1.110 -20.460 -25.221 1.00 10.00 15 ASP B CA 1
ATOM 3739 C C . ASP B 2 15 ? -0.168 -19.691 -26.143 1.00 10.00 15 ASP B C 1
ATOM 3740 O O . ASP B 2 15 ? 0.926 -19.295 -25.746 1.00 10.00 15 ASP B O 1
ATOM 3745 N N . ASN B 2 16 ? -0.600 -19.481 -27.380 1.00 10.00 16 ASN B N 1
ATOM 3746 C CA . ASN B 2 16 ? 0.201 -18.753 -28.344 1.00 10.00 16 ASN B CA 1
ATOM 3747 C C . ASN B 2 16 ? 0.150 -17.278 -28.010 1.00 10.00 16 ASN B C 1
ATOM 3748 O O . ASN B 2 16 ? 1.142 -16.560 -28.134 1.00 10.00 16 ASN B O 1
ATOM 3753 N N . LEU B 2 17 ? -1.025 -16.833 -27.580 1.00 10.00 17 LEU B N 1
ATOM 3754 C CA . LEU B 2 17 ? -1.239 -15.442 -27.207 1.00 10.00 17 LEU B CA 1
ATOM 3755 C C . LEU B 2 17 ? -0.439 -15.108 -25.960 1.00 10.00 17 LEU B C 1
ATOM 3756 O O . LEU B 2 17 ? 0.144 -14.025 -25.839 1.00 10.00 17 LEU B O 1
ATOM 3761 N N . ARG B 2 18 ? -0.440 -16.045 -25.021 1.00 10.00 18 ARG B N 1
ATOM 3762 C CA . ARG B 2 18 ? 0.291 -15.881 -23.777 1.00 10.00 18 ARG B CA 1
ATOM 3763 C C . ARG B 2 18 ? 1.770 -15.692 -24.087 1.00 10.00 18 ARG B C 1
ATOM 3764 O O . ARG B 2 18 ? 2.409 -14.739 -23.634 1.00 10.00 18 ARG B O 1
ATOM 3772 N N . ASP B 2 19 ? 2.303 -16.609 -24.881 1.00 10.00 19 ASP B N 1
ATOM 3773 C CA . ASP B 2 19 ? 3.699 -16.562 -25.251 1.00 10.00 19 ASP B CA 1
ATOM 3774 C C . ASP B 2 19 ? 3.929 -15.635 -26.438 1.00 10.00 19 ASP B C 1
ATOM 3775 O O . ASP B 2 19 ? 4.985 -15.665 -27.061 1.00 10.00 19 ASP B O 1
ATOM 3780 N N . GLY B 2 20 ? 2.933 -14.811 -26.751 1.00 10.00 20 GLY B N 1
ATOM 3781 C CA . GLY B 2 20 ? 3.066 -13.885 -27.862 1.00 10.00 20 GLY B CA 1
ATOM 3782 C C . GLY B 2 20 ? 3.078 -12.444 -27.380 1.00 10.00 20 GLY B C 1
ATOM 3783 O O . GLY B 2 20 ? 3.272 -11.507 -28.156 1.00 10.00 20 GLY B O 1
ATOM 3784 N N . GLY B 2 21 ? 2.874 -12.281 -26.075 1.00 10.00 21 GLY B N 1
ATOM 3785 C CA . GLY B 2 21 ? 2.861 -10.960 -25.475 1.00 10.00 21 GLY B CA 1
ATOM 3786 C C . GLY B 2 21 ? 1.473 -10.548 -25.020 1.00 10.00 21 GLY B C 1
ATOM 3787 O O . GLY B 2 21 ? 1.304 -9.535 -24.340 1.00 10.00 21 GLY B O 1
ATOM 3788 N N . VAL B 2 22 ? 0.471 -11.341 -25.382 1.00 10.00 22 VAL B N 1
ATOM 3789 C CA . VAL B 2 22 ? -0.897 -11.023 -25.021 1.00 10.00 22 VAL B CA 1
ATOM 3790 C C . VAL B 2 22 ? -1.218 -11.371 -23.571 1.00 10.00 22 VAL B C 1
ATOM 3791 O O . VAL B 2 22 ? -0.779 -12.396 -23.052 1.00 10.00 22 VAL B O 1
ATOM 3795 N N . SER B 2 23 ? -1.977 -10.492 -22.922 1.00 10.00 23 SER B N 1
ATOM 3796 C CA . SER B 2 23 ? -2.382 -10.683 -21.534 1.00 10.00 23 SER B CA 1
ATOM 3797 C C . SER B 2 23 ? -3.591 -11.612 -21.455 1.00 10.00 23 SER B C 1
ATOM 3798 O O . SER B 2 23 ? -4.261 -11.843 -22.458 1.00 10.00 23 SER B O 1
ATOM 3801 N N . TYR B 2 24 ? -3.866 -12.144 -20.269 1.00 10.00 24 TYR B N 1
ATOM 3802 C CA . TYR B 2 24 ? -4.999 -13.039 -20.071 1.00 10.00 24 TYR B CA 1
ATOM 3803 C C . TYR B 2 24 ? -6.316 -12.283 -20.230 1.00 10.00 24 TYR B C 1
ATOM 3804 O O . TYR B 2 24 ? -7.375 -12.880 -20.431 1.00 10.00 24 TYR B O 1
ATOM 3813 N N . GLN B 2 25 ? -6.248 -10.960 -20.140 1.00 10.00 25 GLN B N 1
ATOM 3814 C CA . GLN B 2 25 ? -7.436 -10.133 -20.263 1.00 10.00 25 GLN B CA 1
ATOM 3815 C C . GLN B 2 25 ? -7.853 -9.935 -21.713 1.00 10.00 25 GLN B C 1
ATOM 3816 O O . GLN B 2 25 ? -9.030 -9.752 -22.000 1.00 10.00 25 GLN B O 1
ATOM 3822 N N . ASN B 2 26 ? -6.899 -9.989 -22.636 1.00 10.00 26 ASN B N 1
ATOM 3823 C CA . ASN B 2 26 ? -7.228 -9.785 -24.042 1.00 10.00 26 ASN B CA 1
ATOM 3824 C C . ASN B 2 26 ? -7.306 -11.040 -24.892 1.00 10.00 26 ASN B C 1
ATOM 3825 O O . ASN B 2 26 ? -7.474 -10.956 -26.106 1.00 10.00 26 ASN B O 1
ATOM 3830 N N . TYR B 2 27 ? -7.191 -12.199 -24.255 1.00 10.00 27 TYR B N 1
ATOM 3831 C CA . TYR B 2 27 ? -7.254 -13.455 -24.967 1.00 10.00 27 TYR B CA 1
ATOM 3832 C C . TYR B 2 27 ? -8.463 -13.508 -25.896 1.00 10.00 27 TYR B C 1
ATOM 3833 O O . TYR B 2 27 ? -8.328 -13.609 -27.119 1.00 10.00 27 TYR B O 1
ATOM 3842 N N . VAL B 2 28 ? -9.647 -13.428 -25.304 1.00 10.00 28 VAL B N 1
ATOM 3843 C CA . VAL B 2 28 ? -10.895 -13.478 -26.049 1.00 10.00 28 VAL B CA 1
ATOM 3844 C C . VAL B 2 28 ? -10.928 -12.485 -27.202 1.00 10.00 28 VAL B C 1
ATOM 3845 O O . VAL B 2 28 ? -11.299 -12.848 -28.318 1.00 10.00 28 VAL B O 1
ATOM 3849 N N . ASN B 2 29 ? -10.527 -11.240 -26.940 1.00 10.00 29 ASN B N 1
ATOM 3850 C CA . ASN B 2 29 ? -10.520 -10.194 -27.969 1.00 10.00 29 ASN B CA 1
ATOM 385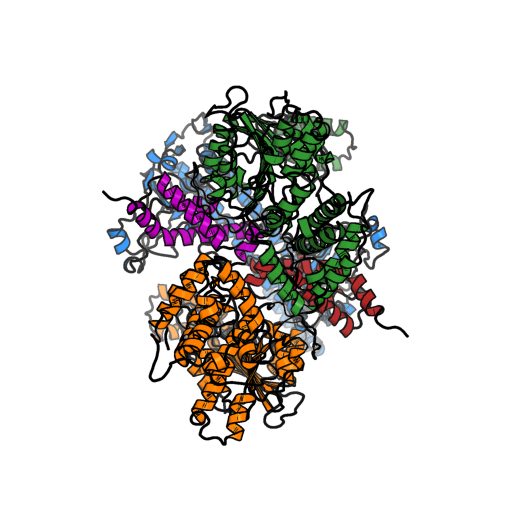1 C C . ASN B 2 29 ? -9.682 -10.591 -29.165 1.00 10.00 29 ASN B C 1
ATOM 3852 O O . ASN B 2 29 ? -10.098 -10.418 -30.306 1.00 10.00 29 ASN B O 1
ATOM 3857 N N . GLU B 2 30 ? -8.491 -11.115 -28.884 1.00 10.00 30 GLU B N 1
ATOM 3858 C CA . GLU B 2 30 ? -7.566 -11.549 -29.927 1.00 10.00 30 GLU B CA 1
ATOM 3859 C C . GLU B 2 30 ? -8.175 -12.672 -30.749 1.00 10.00 30 GLU B C 1
ATOM 3860 O O . GLU B 2 30 ? -8.121 -12.650 -31.975 1.00 10.00 30 GLU B O 1
ATOM 3866 N N . LEU B 2 31 ? -8.748 -13.652 -30.052 1.00 10.00 31 LEU B N 1
ATOM 3867 C CA . LEU B 2 31 ? -9.383 -14.808 -30.675 1.00 10.00 31 LEU B CA 1
ATOM 3868 C C . LEU B 2 31 ? -10.624 -14.465 -31.489 1.00 10.00 31 LEU B C 1
ATOM 3869 O O . LEU B 2 31 ? -10.807 -14.968 -32.598 1.00 10.00 31 LEU B O 1
ATOM 3874 N N . ALA B 2 32 ? -11.481 -13.619 -30.929 1.00 10.00 32 ALA B N 1
ATOM 3875 C CA . ALA B 2 32 ? -12.711 -13.228 -31.597 1.00 10.00 32 ALA B CA 1
ATOM 3876 C C . ALA B 2 32 ? -12.434 -12.664 -32.975 1.00 10.00 32 ALA B C 1
ATOM 3877 O O . ALA B 2 32 ? -13.105 -13.029 -33.947 1.00 10.00 32 ALA B O 1
ATOM 3879 N N . SER B 2 33 ? -11.456 -11.766 -33.048 1.00 10.00 33 SER B N 1
ATOM 3880 C CA . SER B 2 33 ? -11.066 -11.139 -34.311 1.00 10.00 33 SER B CA 1
ATOM 3881 C C . SER B 2 33 ? -10.721 -12.199 -35.348 1.00 10.00 33 SER B C 1
ATOM 3882 O O . SER B 2 33 ? -11.353 -12.301 -36.404 1.00 10.00 33 SER B O 1
ATOM 3885 N N . LEU B 2 34 ? -9.704 -12.990 -35.039 1.00 10.00 34 LEU B N 1
ATOM 3886 C CA . LEU B 2 34 ? -9.274 -14.025 -35.951 1.00 10.00 34 LEU B CA 1
ATOM 3887 C C . LEU B 2 34 ? -10.390 -14.976 -36.300 1.00 10.00 34 LEU B C 1
ATOM 3888 O O . LEU B 2 34 ? -10.575 -15.298 -37.464 1.00 10.00 34 LEU B O 1
ATOM 3893 N N . LEU B 2 35 ? -11.134 -15.433 -35.299 1.00 10.00 35 LEU B N 1
ATOM 3894 C CA . LEU B 2 35 ? -12.219 -16.367 -35.565 1.00 10.00 35 LEU B CA 1
ATOM 3895 C C . LEU B 2 35 ? -13.249 -15.802 -36.515 1.00 10.00 35 LEU B C 1
ATOM 3896 O O . LEU B 2 35 ? -13.767 -16.514 -37.374 1.00 10.00 35 LEU B O 1
ATOM 3901 N N . PHE B 2 36 ? -13.544 -14.521 -36.357 1.00 10.00 36 PHE B N 1
ATOM 3902 C CA . PHE B 2 36 ? -14.526 -13.863 -37.203 1.00 10.00 36 PHE B CA 1
ATOM 3903 C C . PHE B 2 36 ? -14.100 -13.886 -38.664 1.00 10.00 36 PHE B C 1
ATOM 3904 O O . PHE B 2 36 ? -14.878 -14.262 -39.539 1.00 10.00 36 PHE B O 1
ATOM 3912 N N . LEU B 2 37 ? -12.866 -13.467 -38.921 1.00 10.00 37 LEU B N 1
ATOM 3913 C CA . LEU B 2 37 ? -12.323 -13.454 -40.280 1.00 10.00 37 LEU B CA 1
ATOM 3914 C C . LEU B 2 37 ? -12.352 -14.869 -40.870 1.00 10.00 37 LEU B C 1
ATOM 3915 O O . LEU B 2 37 ? -12.711 -15.058 -42.027 1.00 10.00 37 LEU B O 1
ATOM 3920 N N . LYS B 2 38 ? -11.971 -15.849 -40.049 1.00 10.00 38 LYS B N 1
ATOM 3921 C CA . LYS B 2 38 ? -11.940 -17.250 -40.443 1.00 10.00 38 LYS B CA 1
ATOM 3922 C C . LYS B 2 38 ? -13.343 -17.748 -40.767 1.00 10.00 38 LYS B C 1
ATOM 3923 O O . LYS B 2 38 ? -13.546 -18.474 -41.743 1.00 10.00 38 LYS B O 1
ATOM 3929 N N . MET B 2 39 ? -14.313 -17.352 -39.946 1.00 10.00 39 MET B N 1
ATOM 3930 C CA . MET B 2 39 ? -15.704 -17.748 -40.152 1.00 10.00 39 MET B CA 1
ATOM 3931 C C . MET B 2 39 ? -16.291 -17.116 -41.410 1.00 10.00 39 MET B C 1
ATOM 3932 O O . MET B 2 39 ? -17.073 -17.742 -42.119 1.00 10.00 39 MET B O 1
ATOM 3937 N N . CYS B 2 40 ? -15.926 -15.868 -41.685 1.00 10.00 40 CYS B N 1
ATOM 3938 C CA . CYS B 2 40 ? -16.449 -15.216 -42.873 1.00 10.00 40 CYS B CA 1
ATOM 3939 C C . CYS B 2 40 ? -16.022 -15.976 -44.099 1.00 10.00 40 CYS B C 1
ATOM 3940 O O . CYS B 2 40 ? -16.769 -16.080 -45.068 1.00 10.00 40 CYS B O 1
ATOM 3943 N N . LYS B 2 41 ? -14.815 -16.509 -44.076 1.00 10.00 41 LYS B N 1
ATOM 3944 C CA . LYS B 2 41 ? -14.373 -17.251 -45.225 1.00 10.00 41 LYS B CA 1
ATOM 3945 C C . LYS B 2 41 ? -15.213 -18.531 -45.279 1.00 10.00 41 LYS B C 1
ATOM 3946 O O . LYS B 2 41 ? -15.832 -18.812 -46.301 1.00 10.00 41 LYS B O 1
ATOM 3952 N N . GLU B 2 42 ? -15.273 -19.270 -44.171 1.00 10.00 42 GLU B N 1
ATOM 3953 C CA . GLU B 2 42 ? -16.025 -20.520 -44.101 1.00 10.00 42 GLU B CA 1
ATOM 3954 C C . GLU B 2 42 ? -17.472 -20.369 -44.534 1.00 10.00 42 GLU B C 1
ATOM 3955 O O . GLU B 2 42 ? -18.129 -21.329 -44.936 1.00 10.00 42 GLU B O 1
ATOM 3961 N N . THR B 2 43 ? -17.967 -19.150 -44.437 1.00 10.00 43 THR B N 1
ATOM 3962 C CA . THR B 2 43 ? -19.328 -18.855 -44.826 1.00 10.00 43 THR B CA 1
ATOM 3963 C C . THR B 2 43 ? -19.481 -19.015 -46.330 1.00 10.00 43 THR B C 1
ATOM 3964 O O . THR B 2 43 ? -20.546 -19.384 -46.825 1.00 10.00 43 THR B O 1
ATOM 3968 N N . GLY B 2 44 ? -18.407 -18.720 -47.061 1.00 10.00 44 GLY B N 1
ATOM 3969 C CA . GLY B 2 44 ? -18.441 -18.835 -48.508 1.00 10.00 44 GLY B CA 1
ATOM 3970 C C . GLY B 2 44 ? -18.916 -17.577 -49.211 1.00 10.00 44 GLY B C 1
ATOM 3971 O O . GLY B 2 44 ? -19.176 -17.591 -50.417 1.00 10.00 44 GLY B O 1
ATOM 3972 N N . GLN B 2 45 ? -19.030 -16.487 -48.461 1.00 10.00 45 GLN B N 1
ATOM 3973 C CA . GLN B 2 45 ? -19.471 -15.221 -49.031 1.00 10.00 45 GLN B CA 1
ATOM 3974 C C . GLN B 2 45 ? -18.726 -14.066 -48.384 1.00 10.00 45 GLN B C 1
ATOM 3975 O O . GLN B 2 45 ? -19.283 -12.983 -48.232 1.00 10.00 45 GLN B O 1
ATOM 3981 N N . GLU B 2 46 ? -17.475 -14.301 -47.998 1.00 10.00 46 GLU B N 1
ATOM 3982 C CA . GLU B 2 46 ? -16.659 -13.269 -47.358 1.00 10.00 46 GLU B CA 1
ATOM 3983 C C . GLU B 2 46 ? -16.615 -12.013 -48.215 1.00 10.00 46 GLU B C 1
ATOM 3984 O O . GLU B 2 46 ? -16.313 -10.927 -47.731 1.00 10.00 46 GLU B O 1
ATOM 3990 N N . ALA B 2 47 ? -16.933 -12.179 -49.491 1.00 10.00 47 ALA B N 1
ATOM 3991 C CA . ALA B 2 47 ? -16.937 -11.074 -50.430 1.00 10.00 47 ALA B CA 1
ATOM 3992 C C . ALA B 2 47 ? -17.996 -10.040 -50.065 1.00 10.00 47 ALA B C 1
ATOM 3993 O O . ALA B 2 47 ? -17.912 -8.881 -50.467 1.00 10.00 47 ALA B O 1
ATOM 3995 N N . GLU B 2 48 ? -18.987 -10.466 -49.294 1.00 10.00 4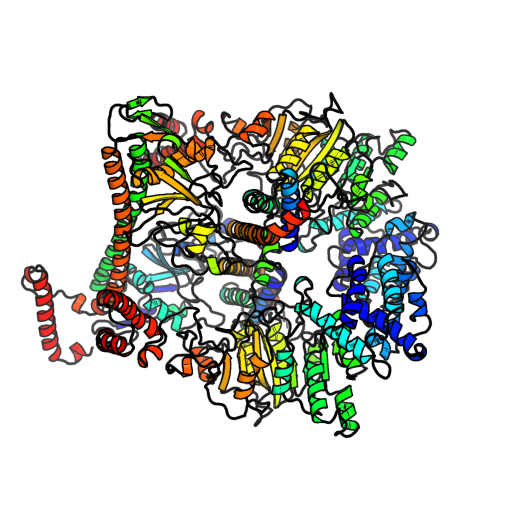8 GLU B N 1
ATOM 3996 C CA . GLU B 2 48 ? -20.074 -9.594 -48.883 1.00 10.00 48 GLU B CA 1
ATOM 3997 C C . GLU B 2 48 ? -19.811 -8.896 -47.556 1.00 10.00 48 GLU B C 1
ATOM 3998 O O . GLU B 2 48 ? -20.349 -7.824 -47.295 1.00 10.00 48 GLU B O 1
ATOM 4004 N N . TYR B 2 49 ? -18.970 -9.507 -46.727 1.00 10.00 49 TYR B N 1
ATOM 4005 C CA . TYR B 2 49 ? -18.643 -8.966 -45.412 1.00 10.00 49 TYR B CA 1
ATOM 4006 C C . TYR B 2 49 ? -17.339 -8.146 -45.368 1.00 10.00 49 TYR B C 1
ATOM 4007 O O . TYR B 2 49 ? -17.321 -6.999 -44.924 1.00 10.00 49 TYR B O 1
ATOM 4016 N N . LEU B 2 50 ? -16.248 -8.750 -45.834 1.00 10.00 50 LEU B N 1
ATOM 4017 C CA . LEU B 2 50 ? -14.938 -8.103 -45.822 1.00 10.00 50 LEU B CA 1
ATOM 4018 C C . LEU B 2 50 ? -14.504 -7.561 -47.174 1.00 10.00 50 LEU B C 1
ATOM 4019 O O . LEU B 2 50 ? -14.811 -8.132 -48.215 1.00 10.00 50 LEU B O 1
ATOM 4024 N N . PRO B 2 51 ? -13.746 -6.463 -47.165 1.00 10.00 51 PRO B N 1
ATOM 4025 C CA . PRO B 2 51 ? -13.248 -5.825 -48.380 1.00 10.00 51 PRO B CA 1
ATOM 4026 C C . PRO B 2 51 ? -12.131 -6.621 -49.007 1.00 10.00 51 PRO B C 1
ATOM 4027 O O . PRO B 2 51 ? -11.360 -7.255 -48.305 1.00 10.00 51 PRO B O 1
ATOM 4031 N N . GLU B 2 52 ? -12.047 -6.586 -50.327 1.00 10.00 52 GLU B N 1
ATOM 4032 C CA . GLU B 2 52 ? -11.002 -7.306 -51.033 1.00 10.00 52 GLU B CA 1
ATOM 4033 C C . GLU B 2 52 ? -9.619 -6.851 -50.539 1.00 10.00 52 GLU B C 1
ATOM 4034 O O . GLU B 2 52 ? -9.438 -5.693 -50.173 1.00 10.00 52 GLU B O 1
ATOM 4040 N N . GLY B 2 53 ? -8.658 -7.773 -50.502 1.00 10.00 53 GLY B N 1
ATOM 4041 C CA . GLY B 2 53 ? -7.323 -7.421 -50.050 1.00 10.00 53 GLY B CA 1
ATOM 4042 C C . GLY B 2 53 ? -7.131 -7.587 -48.560 1.00 10.00 53 GLY B C 1
ATOM 4043 O O . GLY B 2 53 ? -6.001 -7.627 -48.066 1.00 10.00 53 GLY B O 1
ATOM 4044 N N . TYR B 2 54 ? -8.235 -7.696 -47.832 1.00 10.00 54 TYR B N 1
ATOM 4045 C CA . TYR B 2 54 ? -8.175 -7.853 -46.383 1.00 10.00 54 TYR B CA 1
ATOM 4046 C C . TYR B 2 54 ? -9.096 -8.969 -45.909 1.00 10.00 54 TYR B C 1
ATOM 4047 O O . TYR B 2 54 ? -10.027 -8.728 -45.150 1.00 10.00 54 TYR B O 1
ATOM 4056 N N . ARG B 2 55 ? -8.825 -10.191 -46.351 1.00 10.00 55 ARG B N 1
ATOM 4057 C CA . ARG B 2 55 ? -9.628 -11.331 -45.958 1.00 10.00 55 ARG B CA 1
ATOM 4058 C C . ARG B 2 55 ? -8.762 -12.413 -45.339 1.00 10.00 55 ARG B C 1
ATOM 4059 O O . ARG B 2 55 ? -7.547 -12.292 -45.312 1.00 10.00 55 ARG B O 1
ATOM 4067 N N . TRP B 2 56 ? -9.395 -13.473 -44.854 1.00 10.00 56 TRP B N 1
ATOM 4068 C CA . TRP B 2 56 ? -8.678 -14.552 -44.212 1.00 10.00 56 TRP B CA 1
ATOM 4069 C C . TRP B 2 56 ? -7.455 -15.041 -44.980 1.00 10.00 56 TRP B C 1
ATOM 4070 O O . TRP B 2 56 ? -6.392 -15.218 -44.397 1.00 10.00 56 TRP B O 1
ATOM 4081 N N . ASP B 2 57 ? -7.588 -15.264 -46.285 1.00 10.00 57 ASP B N 1
ATOM 4082 C CA . ASP B 2 57 ? -6.445 -15.737 -47.060 1.00 10.00 57 ASP B CA 1
ATOM 4083 C C . ASP B 2 57 ? -5.276 -14.737 -47.060 1.00 10.00 57 ASP B C 1
ATOM 4084 O O . ASP B 2 57 ? -4.118 -15.134 -47.030 1.00 10.00 57 ASP B O 1
ATOM 4089 N N . ASP B 2 58 ? -5.586 -13.450 -47.072 1.00 10.00 58 ASP B N 1
ATOM 4090 C CA . ASP B 2 58 ? -4.557 -12.422 -47.080 1.00 10.00 58 ASP B CA 1
ATOM 4091 C C . ASP B 2 58 ? -3.731 -12.400 -45.794 1.00 10.00 58 ASP B C 1
ATOM 4092 O O . ASP B 2 58 ? -2.572 -12.008 -45.793 1.00 10.00 58 ASP B O 1
ATOM 4097 N N . LEU B 2 59 ? -4.334 -12.825 -44.695 1.00 10.00 59 LEU B N 1
ATOM 4098 C CA . LEU B 2 59 ? -3.655 -12.854 -43.411 1.00 10.00 59 LEU B CA 1
ATOM 4099 C C . LEU B 2 59 ? -3.010 -14.226 -43.191 1.00 10.00 59 LEU B C 1
ATOM 4100 O O . LEU B 2 59 ? -1.833 -14.334 -42.836 1.00 10.00 59 LEU B O 1
ATOM 4105 N N . LYS B 2 60 ? -3.807 -15.270 -43.404 1.00 10.00 60 LYS B N 1
ATOM 4106 C CA . LYS B 2 60 ? -3.392 -16.653 -43.246 1.00 10.00 60 LYS B CA 1
ATOM 4107 C C . LYS B 2 60 ? -2.211 -17.064 -44.131 1.00 10.00 60 LYS B C 1
ATOM 4108 O O . LYS B 2 60 ? -1.389 -17.880 -43.720 1.00 10.00 60 LYS B O 1
ATOM 4114 N N . SER B 2 61 ? -2.113 -16.503 -45.333 1.00 10.00 61 SER B N 1
ATOM 4115 C CA . SER B 2 61 ? -1.038 -16.863 -46.249 1.00 10.00 61 SER B CA 1
ATOM 4116 C C . SER B 2 61 ? 0.301 -16.242 -45.898 1.00 10.00 61 SER B C 1
ATOM 4117 O O . SER B 2 61 ? 1.350 -16.800 -46.211 1.00 10.00 61 SER B O 1
ATOM 4120 N N . ARG B 2 62 ? 0.262 -15.088 -45.252 1.00 10.00 62 ARG B N 1
ATOM 4121 C CA . ARG B 2 62 ? 1.476 -14.378 -44.875 1.00 10.00 62 ARG B CA 1
ATOM 4122 C C . ARG B 2 62 ? 2.186 -15.062 -43.711 1.00 10.00 62 ARG B C 1
ATOM 4123 O O . ARG B 2 62 ? 1.638 -15.976 -43.115 1.00 10.00 62 ARG B O 1
ATOM 4131 N N . ILE B 2 63 ? 3.409 -14.633 -43.389 1.00 10.00 63 ILE B N 1
ATOM 4132 C CA . ILE B 2 63 ? 4.160 -15.251 -42.294 1.00 10.00 63 ILE B CA 1
ATOM 4133 C C . ILE B 2 63 ? 5.123 -14.259 -41.647 1.00 10.00 63 ILE B C 1
ATOM 4134 O O . ILE B 2 63 ? 5.554 -13.298 -42.285 1.00 10.00 63 ILE B O 1
ATOM 4139 N N . GLY B 2 64 ? 5.450 -14.499 -40.379 1.00 10.00 64 GLY B N 1
ATOM 4140 C CA . GLY B 2 64 ? 6.386 -13.652 -39.670 1.00 10.00 64 GLY B CA 1
ATOM 4141 C C . GLY B 2 64 ? 5.999 -12.199 -39.515 1.00 10.00 64 GLY B C 1
ATOM 4142 O O . GLY B 2 64 ? 4.818 -11.872 -39.466 1.00 10.00 64 GLY B O 1
ATOM 4143 N N . GLN B 2 65 ? 6.997 -11.326 -39.433 1.00 10.00 65 GLN B N 1
ATOM 4144 C CA . GLN B 2 65 ? 6.746 -9.903 -39.274 1.00 10.00 65 GLN B CA 1
ATOM 4145 C C . GLN B 2 65 ? 5.926 -9.348 -40.416 1.00 10.00 65 GLN B C 1
ATOM 4146 O O . GLN B 2 65 ? 5.148 -8.414 -40.240 1.00 10.00 65 GLN B O 1
ATOM 4152 N N . GLU B 2 66 ? 6.107 -9.920 -41.595 1.00 10.00 66 GLU B N 1
ATOM 4153 C CA . GLU B 2 66 ? 5.370 -9.473 -42.762 1.00 10.00 66 GLU B CA 1
ATOM 4154 C C . GLU B 2 66 ? 3.872 -9.628 -42.485 1.00 10.00 66 GLU B C 1
ATOM 4155 O O . GLU B 2 66 ? 3.050 -8.885 -43.008 1.00 10.00 66 GLU B O 1
ATOM 4161 N N . GLN B 2 67 ? 3.541 -10.599 -41.636 1.00 10.00 67 GLN B N 1
ATOM 4162 C CA . GLN B 2 67 ? 2.167 -10.905 -41.245 1.00 10.00 67 GLN B CA 1
ATOM 4163 C C . GLN B 2 67 ? 1.636 -10.010 -40.112 1.00 10.00 67 GLN B C 1
ATOM 4164 O O . GLN B 2 67 ? 0.495 -9.554 -40.158 1.00 10.00 67 GLN B O 1
ATOM 4170 N N . LEU B 2 68 ? 2.466 -9.775 -39.101 1.00 10.00 68 LEU B N 1
ATOM 4171 C CA . LEU B 2 68 ? 2.087 -8.939 -37.967 1.00 10.00 68 LEU B CA 1
ATOM 4172 C C . LEU B 2 68 ? 1.845 -7.520 -38.442 1.00 10.00 68 LEU B C 1
ATOM 4173 O O . LEU B 2 68 ? 0.907 -6.862 -38.008 1.00 10.00 68 LEU B O 1
ATOM 4178 N N . GLN B 2 69 ? 2.704 -7.041 -39.326 1.00 10.00 69 GLN B N 1
ATOM 4179 C CA . GLN B 2 69 ? 2.542 -5.696 -39.844 1.00 10.00 69 GLN B CA 1
ATOM 4180 C C . GLN B 2 69 ? 1.330 -5.631 -40.753 1.00 10.00 69 GLN B C 1
ATOM 4181 O O . GLN B 2 69 ? 0.597 -4.649 -40.749 1.00 10.00 69 GLN B O 1
ATOM 4187 N N . PHE B 2 70 ? 1.094 -6.678 -41.529 1.00 10.00 70 PHE B N 1
ATOM 4188 C CA . PHE B 2 70 ? -0.050 -6.659 -42.413 1.00 10.00 70 PHE B CA 1
ATOM 4189 C C . PHE B 2 70 ? -1.295 -6.711 -41.568 1.00 10.00 70 PHE B C 1
ATOM 4190 O O . PHE B 2 70 ? -2.287 -6.060 -41.864 1.00 10.00 70 PHE B O 1
ATOM 4198 N N . TYR B 2 71 ? -1.241 -7.499 -40.504 1.00 10.00 71 TYR B N 1
ATOM 4199 C CA . TYR B 2 71 ? -2.384 -7.638 -39.625 1.00 10.00 71 TYR B CA 1
ATOM 4200 C C . TYR B 2 71 ? -2.753 -6.290 -39.004 1.00 10.00 71 TYR B C 1
ATOM 4201 O O . TYR B 2 71 ? -3.930 -5.931 -38.928 1.00 10.00 71 TYR B O 1
ATOM 4210 N N . ARG B 2 72 ? -1.740 -5.542 -38.578 1.00 10.00 72 ARG B N 1
ATOM 4211 C CA . ARG B 2 72 ? -1.958 -4.223 -37.992 1.00 10.00 72 ARG B CA 1
ATOM 4212 C C . ARG B 2 72 ? -2.693 -3.317 -38.966 1.00 10.00 72 ARG B C 1
ATOM 4213 O O . ARG B 2 72 ? -3.748 -2.769 -38.657 1.00 10.00 72 ARG B O 1
ATOM 4221 N N . LYS B 2 73 ? -2.112 -3.156 -40.150 1.00 10.00 73 LYS B N 1
ATOM 4222 C CA . LYS B 2 73 ? -2.703 -2.333 -41.191 1.00 10.00 73 LYS B CA 1
ATOM 4223 C C . LYS B 2 73 ? -4.124 -2.795 -41.492 1.00 10.00 73 LYS B C 1
ATOM 4224 O O . LYS B 2 73 ? -5.005 -1.997 -41.824 1.00 10.00 73 LYS B O 1
ATOM 4230 N N . MET B 2 74 ? -4.342 -4.095 -41.370 1.00 10.00 74 MET B N 1
ATOM 4231 C CA . MET B 2 74 ? -5.641 -4.676 -41.647 1.00 10.00 74 MET B CA 1
ATOM 4232 C C . MET B 2 74 ? -6.624 -4.325 -40.548 1.00 10.00 74 MET B C 1
ATOM 4233 O O . MET B 2 74 ? -7.780 -4.041 -40.833 1.00 10.00 74 MET B O 1
ATOM 4238 N N . LEU B 2 75 ? -6.172 -4.331 -39.296 1.00 10.00 75 LEU B N 1
ATOM 4239 C CA . LEU B 2 75 ? -7.050 -3.990 -38.181 1.00 10.00 75 LEU B CA 1
ATOM 4240 C C . LEU B 2 75 ? -7.521 -2.552 -38.320 1.00 10.00 75 LEU B C 1
ATOM 4241 O O . LEU B 2 75 ? -8.654 -2.213 -37.986 1.00 10.00 75 LEU B O 1
ATOM 4246 N N . VAL B 2 76 ? -6.640 -1.704 -38.825 1.00 10.00 76 VAL B N 1
ATOM 4247 C CA . VAL B 2 76 ? -6.979 -0.305 -38.988 1.00 10.00 76 VAL B CA 1
ATOM 4248 C C . VAL B 2 76 ? -7.832 -0.079 -40.212 1.00 10.00 76 VAL B C 1
ATOM 4249 O O . VAL B 2 76 ? -8.780 0.703 -40.189 1.00 10.00 76 VAL B O 1
ATOM 4253 N N . HIS B 2 77 ? -7.497 -0.772 -41.285 1.00 10.00 77 HIS B N 1
ATOM 4254 C CA . HIS B 2 77 ? -8.249 -0.606 -42.511 1.00 10.00 77 HIS B CA 1
ATOM 4255 C C . HIS B 2 77 ? -9.702 -1.040 -42.369 1.00 10.00 77 HIS B C 1
ATOM 4256 O O . HIS B 2 77 ? -10.584 -0.429 -42.955 1.00 10.00 77 HIS B O 1
ATOM 4263 N N . LEU B 2 78 ? -9.950 -2.089 -41.597 1.00 10.00 78 LEU B N 1
ATOM 4264 C CA . LEU B 2 78 ? -11.302 -2.594 -41.425 1.00 10.00 78 LEU B CA 1
ATOM 4265 C C . LEU B 2 78 ? -12.133 -1.715 -40.515 1.00 10.00 78 LEU B C 1
ATOM 4266 O O . LEU B 2 78 ? -13.328 -1.548 -40.731 1.00 10.00 78 LEU B O 1
ATOM 4271 N N . GLY B 2 79 ? -11.498 -1.155 -39.496 1.00 10.00 79 GLY B N 1
ATOM 4272 C CA . GLY B 2 79 ? -12.213 -0.317 -38.557 1.00 10.00 79 GLY B CA 1
ATOM 4273 C C . GLY B 2 79 ? -12.465 1.100 -39.031 1.00 10.00 79 GLY B C 1
ATOM 4274 O O . GLY B 2 79 ? -12.883 1.943 -38.247 1.00 10.00 79 GLY B O 1
ATOM 4275 N N . GLU B 2 80 ? -12.214 1.367 -40.309 1.00 10.00 80 GLU B N 1
ATOM 4276 C CA . GLU B 2 80 ? -12.429 2.700 -40.845 1.00 10.00 80 GLU B CA 1
ATOM 4277 C C . GLU B 2 80 ? -12.947 2.697 -42.274 1.00 10.00 80 GLU B C 1
ATOM 4278 O O . GLU B 2 80 ? -12.164 2.579 -43.217 1.00 10.00 80 GLU B O 1
ATOM 4284 N N . ASP B 2 81 ? -14.258 2.835 -42.429 1.00 10.00 81 ASP B N 1
ATOM 4285 C CA . ASP B 2 81 ? -14.887 2.868 -43.750 1.00 10.00 81 ASP B CA 1
ATOM 4286 C C . ASP B 2 81 ? -16.391 3.084 -43.617 1.00 10.00 81 ASP B C 1
ATOM 4287 O O . ASP B 2 81 ? -16.947 3.021 -42.517 1.00 10.00 81 ASP B O 1
ATOM 4292 N N . ASP B 2 82 ? -17.050 3.331 -44.741 1.00 10.00 82 ASP B N 1
ATOM 4293 C CA . ASP B 2 82 ? -18.491 3.576 -44.738 1.00 10.00 82 ASP B CA 1
ATOM 4294 C C . ASP B 2 82 ? -19.319 2.305 -44.489 1.00 10.00 82 ASP B C 1
ATOM 4295 O O . ASP B 2 82 ? -20.485 2.377 -44.073 1.00 10.00 82 ASP B O 1
ATOM 4300 N N . LYS B 2 83 ? -18.707 1.145 -44.754 1.00 10.00 83 LYS B N 1
ATOM 4301 C CA . LYS B 2 83 ? -19.354 -0.157 -44.559 1.00 10.00 83 LYS B CA 1
ATOM 4302 C C . LYS B 2 83 ? -19.478 -0.423 -43.073 1.00 10.00 83 LYS B C 1
ATOM 4303 O O . LYS B 2 83 ? -19.236 -1.532 -42.594 1.00 10.00 83 LYS B O 1
ATOM 4309 N N . LYS B 2 84 ? -19.868 0.625 -42.364 1.00 10.00 84 LYS B N 1
ATOM 4310 C CA . LYS B 2 84 ? -20.030 0.601 -40.928 1.00 10.00 84 LYS B CA 1
ATOM 4311 C C . LYS B 2 84 ? -20.510 -0.738 -40.361 1.00 10.00 84 LYS B C 1
ATOM 4312 O O . LYS B 2 84 ? -20.326 -0.999 -39.172 1.00 10.00 84 LYS B O 1
ATOM 4318 N N . LEU B 2 85 ? -21.108 -1.585 -41.191 1.00 10.00 85 LEU B N 1
ATOM 4319 C CA . LEU B 2 85 ? -21.581 -2.866 -40.688 1.00 10.00 85 LEU B CA 1
ATOM 4320 C C . LEU B 2 85 ? -20.411 -3.606 -40.061 1.00 10.00 85 LEU B C 1
ATOM 4321 O O . LEU B 2 85 ? -20.407 -3.884 -38.864 1.00 10.00 85 LEU B O 1
ATOM 4326 N N . VAL B 2 86 ? -19.414 -3.906 -40.877 1.00 10.00 86 VAL B N 1
ATOM 4327 C CA . VAL B 2 86 ? -18.237 -4.602 -40.397 1.00 10.00 86 VAL B CA 1
ATOM 4328 C C . VAL B 2 86 ? -17.418 -3.664 -39.533 1.00 10.00 86 VAL B C 1
ATOM 4329 O O . VAL B 2 86 ? -16.837 -4.072 -38.533 1.00 10.00 86 VAL B O 1
ATOM 4333 N N . GLN B 2 87 ? -17.379 -2.398 -39.928 1.00 10.00 87 GLN B N 1
ATOM 4334 C CA . GLN B 2 87 ? -16.620 -1.395 -39.204 1.00 10.00 87 GLN B CA 1
ATOM 4335 C C . GLN B 2 87 ? -16.963 -1.375 -37.701 1.00 10.00 87 GLN B C 1
ATOM 4336 O O . GLN B 2 87 ? -16.097 -1.183 -36.855 1.00 10.00 87 GLN B O 1
ATOM 4342 N N . ALA B 2 88 ? -18.115 -1.619 -37.441 1.00 10.00 88 ALA B N 1
ATOM 4343 C CA . ALA B 2 88 ? -18.492 -1.520 -36.060 1.00 10.00 88 ALA B CA 1
ATOM 4344 C C . ALA B 2 88 ? -17.713 -2.529 -35.282 1.00 10.00 88 ALA B C 1
ATOM 4345 O O . ALA B 2 88 ? -17.258 -2.252 -34.174 1.00 10.00 88 ALA B O 1
ATOM 4347 N N . VAL B 2 89 ? -17.477 -3.702 -35.892 1.00 10.00 89 VAL B N 1
ATOM 4348 C CA . VAL B 2 89 ? -16.860 -4.836 -35.222 1.00 10.00 89 VAL B CA 1
ATOM 4349 C C . VAL B 2 89 ? -15.351 -4.685 -35.040 1.00 10.00 89 VAL B C 1
ATOM 4350 O O . VAL B 2 89 ? -14.752 -5.359 -34.209 1.00 10.00 89 VAL B O 1
ATOM 4354 N N . PHE B 2 90 ? -14.746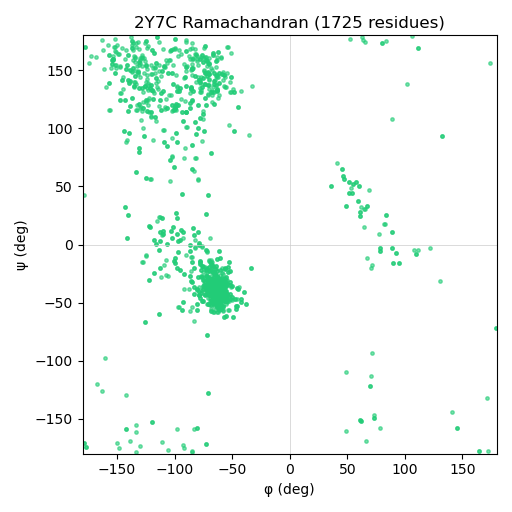 -3.787 -35.812 1.00 10.00 90 PHE B N 1
ATOM 4355 C CA . PHE B 2 90 ? -13.299 -3.556 -35.742 1.00 10.00 90 PHE B CA 1
ATOM 4356 C C . PHE B 2 90 ? -12.918 -2.118 -35.400 1.00 10.00 90 PHE B C 1
ATOM 4357 O O . PHE B 2 90 ? -11.765 -1.705 -35.567 1.00 10.00 90 PHE B O 1
ATOM 4365 N N . HIS B 2 91 ? -13.899 -1.360 -34.921 1.00 10.00 91 HIS B N 1
ATOM 4366 C CA . HIS B 2 91 ? -13.697 0.026 -34.539 1.00 10.00 91 HIS B CA 1
ATOM 4367 C C . HIS B 2 91 ? -12.912 0.085 -33.231 1.00 10.00 91 HIS B C 1
ATOM 4368 O O . HIS B 2 91 ? -13.302 -0.531 -32.234 1.00 10.00 91 HIS B O 1
ATOM 4375 N N . ASN B 2 92 ? -11.801 0.822 -33.244 1.00 10.00 92 ASN B N 1
ATOM 4376 C CA . ASN B 2 92 ? -10.931 0.955 -32.070 1.00 10.00 92 ASN B CA 1
ATOM 4377 C C . ASN B 2 92 ? -10.380 -0.395 -31.648 1.00 10.00 92 ASN B C 1
ATOM 4378 O O . ASN B 2 92 ? -10.026 -0.594 -30.487 1.00 10.00 92 ASN B O 1
ATOM 4383 N N . VAL B 2 93 ? -10.316 -1.326 -32.593 1.00 10.00 93 VAL B N 1
ATOM 4384 C CA . VAL B 2 93 ? -9.809 -2.659 -32.306 1.00 10.00 93 VAL B CA 1
ATOM 4385 C C . VAL B 2 93 ? -8.355 -2.755 -32.729 1.00 10.00 93 VAL B C 1
ATOM 4386 O O . VAL B 2 93 ? -7.977 -2.298 -33.808 1.00 10.00 93 VAL B O 1
ATOM 4390 N N . SER B 2 94 ? -7.535 -3.352 -31.880 1.00 10.00 94 SER B N 1
ATOM 4391 C CA . SER B 2 94 ? -6.124 -3.520 -32.196 1.00 10.00 94 SER B CA 1
ATOM 4392 C C . SER B 2 94 ? -5.574 -4.754 -31.483 1.00 10.00 94 SER B C 1
ATOM 4393 O O . SER B 2 94 ? -6.026 -5.106 -30.395 1.00 10.00 94 SER B O 1
ATOM 4396 N N . THR B 2 95 ? -4.618 -5.429 -32.105 1.00 10.00 95 THR B N 1
ATOM 4397 C CA . THR B 2 95 ? -4.052 -6.627 -31.496 1.00 10.00 95 THR B CA 1
ATOM 4398 C C . THR B 2 95 ? -2.929 -6.301 -30.521 1.00 10.00 95 THR B C 1
ATOM 4399 O O . THR B 2 95 ? -2.245 -5.288 -30.655 1.00 10.00 95 THR B O 1
ATOM 4403 N N . THR B 2 96 ? -2.745 -7.161 -29.535 1.00 10.00 96 THR B N 1
ATOM 4404 C CA . THR B 2 96 ? -1.695 -6.952 -28.553 1.00 10.00 96 THR B CA 1
ATOM 4405 C C . THR B 2 96 ? -0.604 -8.004 -28.726 1.00 10.00 96 THR B C 1
ATOM 4406 O O . THR B 2 96 ? 0.152 -8.295 -27.802 1.00 10.00 96 THR B O 1
ATOM 4410 N N . ILE B 2 97 ? -0.521 -8.568 -29.924 1.00 10.00 97 ILE B N 1
ATOM 4411 C CA . ILE B 2 97 ? 0.477 -9.574 -30.221 1.00 10.00 97 ILE B CA 1
ATOM 4412 C C . ILE B 2 97 ? 1.770 -8.900 -30.644 1.00 10.00 97 ILE B C 1
ATOM 4413 O O . ILE B 2 97 ? 1.757 -7.955 -31.441 1.00 10.00 97 ILE B O 1
ATOM 4418 N N . THR B 2 98 ? 2.887 -9.384 -30.109 1.00 10.00 98 THR B N 1
ATOM 4419 C CA . THR B 2 98 ? 4.194 -8.820 -30.429 1.00 10.00 98 THR B CA 1
ATOM 4420 C C . THR B 2 98 ? 5.143 -9.868 -31.002 1.00 10.00 98 THR B C 1
ATOM 4421 O O . THR B 2 98 ? 6.013 -9.539 -31.807 1.00 10.00 98 THR B O 1
ATOM 4425 N N . GLU B 2 99 ? 4.975 -11.122 -30.584 1.00 10.00 99 GLU B N 1
ATOM 4426 C CA . GLU B 2 99 ? 5.811 -12.212 -31.081 1.00 10.00 99 GLU B CA 1
ATOM 4427 C C . GLU B 2 99 ? 5.313 -12.724 -32.431 1.00 10.00 99 GLU B C 1
ATOM 4428 O O . GLU B 2 99 ? 4.306 -13.435 -32.494 1.00 10.00 99 GLU B O 1
ATOM 4434 N N . PRO B 2 100 ? 6.018 -12.378 -33.526 1.00 10.00 100 PRO B N 1
ATOM 4435 C CA . PRO B 2 100 ? 5.648 -12.796 -34.881 1.00 10.00 100 PRO B CA 1
ATOM 4436 C C . PRO B 2 100 ? 5.493 -14.308 -35.065 1.00 10.00 100 PRO B C 1
ATOM 4437 O O . PRO B 2 100 ? 4.694 -14.762 -35.885 1.00 10.00 100 PRO B O 1
ATOM 4441 N N . LYS B 2 101 ? 6.237 -15.101 -34.312 1.00 10.00 101 LYS B N 1
ATOM 4442 C CA . LYS B 2 101 ? 6.110 -16.546 -34.455 1.00 10.00 101 LYS B CA 1
ATOM 4443 C C . LYS B 2 101 ? 4.789 -17.022 -33.849 1.00 10.00 101 LYS B C 1
ATOM 4444 O O . LYS B 2 101 ? 4.233 -18.034 -34.277 1.00 10.00 101 LYS B O 1
ATOM 4450 N N . GLN B 2 102 ? 4.282 -16.267 -32.874 1.00 10.00 102 GLN B N 1
ATOM 4451 C CA . GLN B 2 102 ? 3.039 -16.599 -32.186 1.00 10.00 102 GLN B CA 1
ATOM 4452 C C . GLN B 2 102 ? 1.768 -16.394 -33.001 1.00 10.00 102 GLN B C 1
ATOM 4453 O O . GLN B 2 102 ? 0.816 -17.170 -32.896 1.00 10.00 102 GLN B O 1
ATOM 4459 N N . ILE B 2 103 ? 1.736 -15.336 -33.797 1.00 10.00 103 ILE B N 1
ATOM 4460 C CA . ILE B 2 103 ? 0.560 -15.083 -34.612 1.00 10.00 103 ILE B CA 1
ATOM 4461 C C . ILE B 2 103 ? 0.476 -16.155 -35.694 1.00 10.00 103 ILE B C 1
ATOM 4462 O O . ILE B 2 103 ? -0.592 -16.710 -35.947 1.00 10.00 103 ILE B O 1
ATOM 4467 N N . THR B 2 104 ? 1.610 -16.456 -36.310 1.00 10.00 104 THR B N 1
ATOM 4468 C CA . THR B 2 104 ? 1.653 -17.470 -37.347 1.00 10.00 104 THR B CA 1
ATOM 4469 C C . THR B 2 104 ? 1.153 -18.799 -36.776 1.00 10.00 104 THR B C 1
ATOM 4470 O O . THR B 2 104 ? 0.438 -19.549 -37.436 1.00 10.00 104 THR B O 1
ATOM 4474 N N . ALA B 2 105 ? 1.516 -19.069 -35.529 1.00 10.00 105 ALA B N 1
ATOM 4475 C CA . ALA B 2 105 ? 1.109 -20.294 -34.852 1.00 10.00 105 ALA B CA 1
ATOM 4476 C C . ALA B 2 105 ? -0.370 -20.285 -34.488 1.00 10.00 105 ALA B C 1
ATOM 4477 O O . ALA B 2 105 ? -1.000 -21.334 -34.362 1.00 10.00 105 ALA B O 1
ATOM 4479 N N . LEU B 2 106 ? -0.919 -19.094 -34.299 1.00 10.00 106 LEU B N 1
ATOM 4480 C CA . LEU B 2 106 ? -2.312 -18.953 -33.913 1.00 10.00 106 LEU B CA 1
ATOM 4481 C C . LEU B 2 106 ? -3.239 -19.095 -35.103 1.00 10.00 106 LEU B C 1
ATOM 4482 O O . LEU B 2 106 ? -4.143 -19.924 -35.107 1.00 10.00 106 LEU B O 1
ATOM 4487 N N . VAL B 2 107 ? -3.008 -18.265 -36.115 1.00 10.00 107 VAL B N 1
ATOM 4488 C CA . VAL B 2 107 ? -3.832 -18.282 -37.308 1.00 10.00 107 VAL B CA 1
ATOM 4489 C C . VAL B 2 107 ? -3.924 -19.667 -37.918 1.00 10.00 107 VAL B C 1
ATOM 4490 O O . VAL B 2 107 ? -5.002 -20.103 -38.294 1.00 10.00 107 VAL B O 1
ATOM 4494 N N . SER B 2 108 ? -2.798 -20.358 -38.013 1.00 10.00 108 SER B N 1
ATOM 4495 C CA . SER B 2 108 ? -2.803 -21.695 -38.595 1.00 10.00 108 SER B CA 1
ATOM 4496 C C . SER B 2 108 ? -3.455 -22.697 -37.664 1.00 10.00 108 SER B C 1
ATOM 4497 O O . SER B 2 108 ? -4.055 -23.679 -38.103 1.00 10.00 108 SER B O 1
ATOM 4500 N N . ASN B 2 109 ? -3.334 -22.447 -36.371 1.00 10.00 109 ASN B N 1
ATOM 4501 C CA . ASN B 2 109 ? -3.919 -23.336 -35.398 1.00 10.00 109 ASN B CA 1
ATOM 4502 C C . ASN B 2 109 ? -5.424 -23.403 -35.556 1.00 10.00 109 ASN B C 1
ATOM 4503 O O . ASN B 2 109 ? -5.993 -24.476 -35.730 1.00 10.00 109 ASN B O 1
ATOM 4508 N N . MET B 2 110 ? -6.075 -22.255 -35.516 1.00 10.00 110 MET B N 1
ATOM 4509 C CA . MET B 2 110 ? -7.518 -22.250 -35.645 1.00 10.00 110 MET B CA 1
ATOM 4510 C C . MET B 2 110 ? -7.993 -22.417 -37.065 1.00 10.00 110 MET B C 1
ATOM 4511 O O . MET B 2 110 ? -9.163 -22.709 -37.302 1.00 10.00 110 MET B O 1
ATOM 4516 N N . ASP B 2 111 ? -7.095 -22.210 -38.014 1.00 10.00 111 ASP B N 1
ATOM 4517 C CA . ASP B 2 111 ? -7.460 -22.376 -39.402 1.00 10.00 111 ASP B CA 1
ATOM 4518 C C . ASP B 2 111 ? -7.828 -23.848 -39.560 1.00 10.00 111 ASP B C 1
ATOM 4519 O O . ASP B 2 111 ? -8.718 -24.201 -40.329 1.00 10.00 111 ASP B O 1
ATOM 4524 N N . SER B 2 112 ? -7.150 -24.707 -38.811 1.00 10.00 112 SER B N 1
ATOM 4525 C CA . SER B 2 112 ? -7.440 -26.123 -38.885 1.00 10.00 112 SER B CA 1
ATOM 4526 C C . SER B 2 112 ? -8.354 -26.592 -37.752 1.00 10.00 112 SER B C 1
ATOM 4527 O O . SER B 2 112 ? -8.315 -27.754 -37.365 1.00 10.00 112 SER B O 1
ATOM 4530 N N . LEU B 2 113 ? -9.175 -25.685 -37.227 1.00 10.00 113 LEU B N 1
ATOM 4531 C CA . LEU B 2 113 ? -10.103 -26.030 -36.154 1.00 10.00 113 LEU B CA 1
ATOM 4532 C C . LEU B 2 113 ? -11.416 -26.477 -36.782 1.00 10.00 113 LEU B C 1
ATOM 4533 O O . LEU B 2 113 ? -11.639 -26.266 -37.980 1.00 10.00 113 LEU B O 1
ATOM 4538 N N . ASP B 2 114 ? -12.275 -27.094 -35.979 1.00 10.00 114 ASP B N 1
ATOM 4539 C CA . ASP B 2 114 ? -13.576 -27.579 -36.439 1.00 10.00 114 ASP B CA 1
ATOM 4540 C C . ASP B 2 114 ? -14.693 -26.630 -35.985 1.00 10.00 114 ASP B C 1
ATOM 4541 O O . ASP B 2 114 ? -14.453 -25.717 -35.193 1.00 10.00 114 ASP B O 1
ATOM 4546 N N . TRP B 2 115 ? -15.652 -26.949 -36.603 1.00 10.00 115 TRP B N 1
ATOM 4547 C CA . TRP B 2 115 ? -16.927 -26.407 -36.218 1.00 10.00 115 TRP B CA 1
ATOM 4548 C C . TRP B 2 115 ? -17.239 -27.125 -34.951 1.00 10.00 115 TRP B C 1
ATOM 4549 O O . TRP B 2 115 ? -18.400 -27.134 -34.569 1.00 10.00 115 TRP B O 1
ATOM 4560 N N . TYR B 2 116 ? -15.841 -27.635 -34.152 1.00 10.00 116 TYR B N 1
ATOM 4561 C CA . TYR B 2 116 ? -16.036 -28.734 -33.236 1.00 10.00 116 TYR B CA 1
ATOM 4562 C C . TYR B 2 116 ? -17.276 -28.508 -32.466 1.00 10.00 116 TYR B C 1
ATOM 4563 O O . TYR B 2 116 ? -18.132 -29.388 -32.393 1.00 10.00 116 TYR B O 1
ATOM 4572 N N . ASN B 2 117 ? -17.446 -27.317 -31.889 1.00 10.00 117 ASN B N 1
ATOM 4573 C CA . ASN B 2 117 ? -18.751 -27.172 -31.351 1.00 10.00 117 ASN B CA 1
ATOM 4574 C C . ASN B 2 117 ? -19.531 -26.599 -32.478 1.00 10.00 117 ASN B C 1
ATOM 4575 O O . ASN B 2 117 ? -19.263 -25.491 -32.941 1.00 10.00 117 ASN B O 1
ATOM 4580 N N . GLY B 2 118 ? -20.500 -27.377 -32.979 1.00 10.00 118 GLY B N 1
ATOM 4581 C CA . GLY B 2 118 ? -21.275 -26.950 -34.098 1.00 10.00 118 GLY B CA 1
ATOM 4582 C C . GLY B 2 118 ? -22.664 -27.425 -33.837 1.00 10.00 118 GLY B C 1
ATOM 4583 O O . GLY B 2 118 ? -23.041 -27.659 -32.691 1.00 10.00 118 GLY B O 1
ATOM 4584 N N . ALA B 2 119 ? -23.472 -27.532 -34.907 1.00 10.00 119 ALA B N 1
ATOM 4585 C CA . ALA B 2 119 ? -24.826 -27.985 -34.783 1.00 10.00 119 ALA B CA 1
ATOM 4586 C C . ALA B 2 119 ? -25.357 -28.038 -36.173 1.00 10.00 119 ALA B C 1
ATOM 4587 O O . ALA B 2 119 ? -24.608 -27.861 -37.132 1.00 10.00 119 ALA B O 1
ATOM 4589 N N . HIS B 2 120 ? -26.659 -28.330 -36.332 1.00 10.00 120 HIS B N 1
ATOM 4590 C CA . HIS B 2 120 ? -27.176 -28.319 -37.666 1.00 10.00 120 HIS B CA 1
ATOM 4591 C C . HIS B 2 120 ? -27.025 -26.914 -38.142 1.00 10.00 120 HIS B C 1
ATOM 4592 O O . HIS B 2 120 ? -27.372 -25.966 -37.436 1.00 10.00 120 HIS B O 1
ATOM 4599 N N . GLY B 2 121 ? -26.479 -26.745 -39.359 1.00 10.00 121 GLY B N 1
ATOM 4600 C CA . GLY B 2 121 ? -26.258 -25.423 -39.859 1.00 10.00 121 GLY B CA 1
ATOM 4601 C C . GLY B 2 121 ? -25.003 -24.955 -39.204 1.00 10.00 121 GLY B C 1
ATOM 4602 O O . GLY B 2 121 ? -24.467 -25.629 -38.324 1.00 10.00 121 GLY B O 1
ATOM 4603 N N . LYS B 2 122 ? -24.492 -23.777 -39.597 1.00 10.00 122 LYS B N 1
ATOM 4604 C CA . LYS B 2 122 ? -23.296 -23.322 -38.963 1.00 10.00 122 LYS B CA 1
ATOM 4605 C C . LYS B 2 122 ? -23.667 -22.936 -37.572 1.00 10.00 122 LYS B C 1
ATOM 4606 O O . LYS B 2 122 ? -24.711 -22.323 -37.351 1.00 10.00 122 LYS B O 1
ATOM 4612 N N . SER B 2 123 ? -22.835 -23.306 -36.578 1.00 10.00 123 SER B N 1
ATOM 4613 C CA . SER B 2 123 ? -23.184 -22.876 -35.263 1.00 10.00 123 SER B CA 1
ATOM 4614 C C . SER B 2 123 ? -22.310 -21.717 -34.950 1.00 10.00 123 SER B C 1
ATOM 4615 O O . SER B 2 123 ? -21.349 -21.821 -34.192 1.00 10.00 123 SER B O 1
ATOM 4618 N N . ARG B 2 124 ? -22.647 -20.564 -35.550 1.00 10.00 124 ARG B N 1
ATOM 4619 C CA . ARG B 2 124 ? -21.930 -19.361 -35.292 1.00 10.00 124 ARG B CA 1
ATOM 4620 C C . ARG B 2 124 ? -22.248 -18.994 -33.887 1.00 10.00 124 ARG B C 1
ATOM 4621 O O . ARG B 2 124 ? -21.414 -18.455 -33.161 1.00 10.00 124 ARG B O 1
ATOM 4629 N N . ASP B 2 125 ? -23.491 -19.307 -33.471 1.00 10.00 125 ASP B N 1
ATOM 4630 C CA . ASP B 2 125 ? -23.970 -18.951 -32.173 1.00 10.00 125 ASP B CA 1
ATOM 4631 C C . ASP B 2 125 ? -23.113 -19.597 -31.142 1.00 10.00 125 ASP B C 1
ATOM 4632 O O . ASP B 2 125 ? -22.798 -18.998 -30.117 1.00 10.00 125 ASP B O 1
ATOM 4637 N N . ASP B 2 126 ? -22.703 -20.845 -31.404 1.00 10.00 126 ASP B N 1
ATOM 4638 C CA . ASP B 2 126 ? -21.944 -21.584 -30.446 1.00 10.00 126 ASP B CA 1
ATOM 4639 C C . ASP B 2 126 ? -20.626 -20.922 -30.187 1.00 10.00 126 ASP B C 1
ATOM 4640 O O . ASP B 2 126 ? -20.211 -20.799 -29.037 1.00 10.00 126 ASP B O 1
ATOM 4645 N N . PHE B 2 127 ? -19.934 -20.453 -31.243 1.00 10.00 127 PHE B N 1
ATOM 4646 C CA . PHE B 2 127 ? -18.633 -19.876 -31.041 1.00 10.00 127 PHE B CA 1
ATOM 4647 C C . PHE B 2 127 ? -18.786 -18.687 -30.157 1.00 10.00 127 PHE B C 1
ATOM 4648 O O . PHE B 2 127 ? -18.002 -18.488 -29.229 1.00 10.00 127 PHE B O 1
ATOM 4656 N N . GLY B 2 128 ? -19.814 -17.865 -30.427 1.00 10.00 128 GLY B N 1
ATOM 4657 C CA . GLY B 2 128 ? -20.030 -16.677 -29.653 1.00 10.00 128 GLY B CA 1
ATOM 4658 C C . GLY B 2 128 ? -20.338 -17.058 -28.237 1.00 10.00 128 GLY B C 1
ATOM 4659 O O . GLY B 2 128 ? -19.884 -16.400 -27.303 1.00 10.00 128 GLY B O 1
ATOM 4660 N N . ASP B 2 129 ? -21.146 -18.118 -28.038 1.00 10.00 129 ASP B N 1
ATOM 4661 C CA . ASP B 2 129 ? -21.526 -18.518 -26.709 1.00 10.00 129 ASP B CA 1
ATOM 4662 C C . ASP B 2 129 ? -20.316 -18.984 -25.958 1.00 10.00 129 ASP B C 1
ATOM 4663 O O . ASP B 2 129 ? -20.123 -18.636 -24.795 1.00 10.00 129 ASP B O 1
ATOM 4668 N N . MET B 2 130 ? -19.460 -19.790 -26.614 1.00 10.00 130 MET B N 1
ATOM 4669 C CA . MET B 2 130 ? -18.293 -20.337 -25.979 1.00 10.00 130 MET B CA 1
ATOM 4670 C C . MET B 2 130 ? -17.382 -19.209 -25.631 1.00 10.00 130 MET B C 1
ATOM 4671 O O . MET B 2 130 ? -16.742 -19.198 -24.581 1.00 10.00 130 MET B O 1
ATOM 4676 N N . TYR B 2 131 ? -17.324 -18.222 -26.532 1.00 10.00 131 TYR B N 1
ATOM 4677 C CA . TYR B 2 131 ? -16.512 -17.048 -26.459 1.00 10.00 131 TYR B CA 1
ATOM 4678 C C . TYR B 2 131 ? -16.897 -16.310 -25.208 1.00 10.00 131 TYR B C 1
ATOM 4679 O O . TYR B 2 131 ? -16.032 -15.880 -24.446 1.00 10.00 131 TYR B O 1
ATOM 4688 N N . GLU B 2 132 ? -18.214 -16.161 -24.955 1.00 10.00 132 GLU B N 1
ATOM 4689 C CA . GLU B 2 132 ? -18.663 -15.450 -23.791 1.00 10.00 132 GLU B CA 1
ATOM 4690 C C . GLU B 2 132 ? -18.266 -16.210 -22.564 1.00 10.00 132 GLU B C 1
ATOM 4691 O O . GLU B 2 132 ? -17.768 -15.629 -21.600 1.00 10.00 132 GLU B O 1
ATOM 4697 N N . GLY B 2 133 ? -18.451 -17.545 -22.576 1.00 10.00 133 GLY B N 1
ATOM 4698 C CA . GLY B 2 133 ? -18.183 -18.350 -21.416 1.00 10.00 133 GLY B CA 1
ATOM 4699 C C . GLY B 2 133 ? -16.731 -18.258 -21.054 1.00 10.00 133 GLY B C 1
ATOM 4700 O O . GLY B 2 133 ? -16.379 -18.187 -19.880 1.00 10.00 133 GLY B O 1
ATOM 4701 N N . LEU B 2 134 ? -15.843 -18.285 -22.065 1.00 10.00 134 LEU B N 1
ATOM 4702 C CA . LEU B 2 134 ? -14.423 -18.243 -21.845 1.00 10.00 134 LEU B CA 1
ATOM 4703 C C . LEU B 2 134 ? -14.054 -16.925 -21.253 1.00 10.00 134 LEU B C 1
ATOM 4704 O O . LEU B 2 134 ? -13.151 -16.822 -20.427 1.00 10.00 134 LEU B O 1
ATOM 4709 N N . LEU B 2 135 ? -14.756 -15.878 -21.699 1.00 10.00 135 LEU B N 1
ATOM 4710 C CA . LEU B 2 135 ? -14.533 -14.530 -21.287 1.00 10.00 135 LEU B CA 1
ATOM 4711 C C . LEU B 2 135 ? -14.843 -14.469 -19.819 1.00 10.00 135 LEU B C 1
ATOM 4712 O O . LEU B 2 135 ? -14.157 -13.774 -19.069 1.00 10.00 135 LEU B O 1
ATOM 4717 N N . GLN B 2 136 ? -15.875 -15.221 -19.379 1.00 10.00 136 GLN B N 1
ATOM 4718 C CA . GLN B 2 136 ? -16.313 -15.278 -18.010 1.00 10.00 136 GLN B CA 1
ATOM 4719 C C . GLN B 2 136 ? -15.205 -15.829 -17.166 1.00 10.00 136 GLN B C 1
ATOM 4720 O O . GLN B 2 136 ? -14.961 -15.338 -16.067 1.00 10.00 136 GLN B O 1
ATOM 4726 N N . LYS B 2 137 ? -14.483 -16.855 -17.648 1.00 10.00 137 LYS B N 1
ATOM 4727 C CA . LYS B 2 137 ? -13.437 -17.397 -16.829 1.00 10.00 137 LYS B CA 1
ATOM 4728 C C . LYS B 2 137 ? -12.438 -16.310 -16.556 1.00 10.00 137 LYS B C 1
ATOM 4729 O O . LYS B 2 137 ? -11.915 -16.202 -15.450 1.00 10.00 137 LYS B O 1
ATOM 4735 N N . ASN B 2 138 ? -12.128 -15.488 -17.575 1.00 10.00 138 ASN B N 1
ATOM 4736 C CA . ASN B 2 138 ? -11.191 -14.405 -17.445 1.00 10.00 138 ASN B CA 1
ATOM 4737 C C . ASN B 2 138 ? -11.762 -13.347 -16.554 1.00 10.00 138 ASN B C 1
ATOM 4738 O O . ASN B 2 138 ? -11.084 -12.808 -15.681 1.00 10.00 138 ASN B O 1
ATOM 4743 N N . ALA B 2 139 ? -13.051 -13.053 -16.743 1.00 10.00 139 ALA B N 1
ATOM 4744 C CA . ALA B 2 139 ? -13.704 -12.036 -15.983 1.00 10.00 139 ALA B CA 1
ATOM 4745 C C . ALA B 2 139 ? -13.597 -12.454 -14.541 1.00 10.00 139 ALA B C 1
ATOM 4746 O O . ALA B 2 139 ? -13.580 -11.619 -13.641 1.00 10.00 139 ALA B O 1
ATOM 4748 N N . ASN B 2 140 ? -13.618 -13.769 -14.262 1.00 10.00 140 ASN B N 1
ATOM 4749 C CA . ASN B 2 140 ? -13.536 -14.307 -12.929 1.00 10.00 140 ASN B CA 1
ATOM 4750 C C . ASN B 2 140 ? -12.129 -14.276 -12.356 1.00 10.00 140 ASN B C 1
ATOM 4751 O O . ASN B 2 140 ? -11.970 -14.294 -11.135 1.00 10.00 140 ASN B O 1
ATOM 4756 N N . GLU B 2 141 ? -11.074 -14.318 -13.206 1.00 10.00 141 GLU B N 1
ATOM 4757 C CA . GLU B 2 141 ? -9.707 -14.414 -12.741 1.00 10.00 141 GLU B CA 1
ATOM 4758 C C . GLU B 2 141 ? -9.209 -13.099 -12.213 1.00 10.00 141 GLU B C 1
ATOM 4759 O O . GLU B 2 141 ? -9.398 -12.047 -12.821 1.00 10.00 141 GLU B O 1
ATOM 4765 N N . THR B 2 142 ? -8.532 -13.153 -11.047 1.00 10.00 142 THR B N 1
ATOM 4766 C CA . THR B 2 142 ? -8.011 -12.006 -10.352 1.00 10.00 142 THR B CA 1
ATOM 4767 C C . THR B 2 142 ? -6.914 -11.333 -11.131 1.00 10.00 142 THR B C 1
ATOM 4768 O O . THR B 2 142 ? -6.998 -10.143 -11.431 1.00 10.00 142 THR B O 1
ATOM 4772 N N . LYS B 2 143 ? -5.838 -12.074 -11.455 1.00 10.00 143 LYS B N 1
ATOM 4773 C CA . LYS B 2 143 ? -4.690 -11.508 -12.112 1.00 10.00 143 LYS B CA 1
ATOM 4774 C C . LYS B 2 143 ? -5.080 -10.598 -13.241 1.00 10.00 143 LYS B C 1
ATOM 4775 O O . LYS B 2 143 ? -4.449 -9.565 -13.454 1.00 10.00 143 LYS B O 1
ATOM 4781 N N . SER B 2 144 ? -6.134 -10.967 -13.990 1.00 10.00 144 SER B N 1
ATOM 4782 C CA . SER B 2 144 ? -6.536 -10.291 -15.195 1.00 10.00 144 SER B CA 1
ATOM 4783 C C . SER B 2 144 ? -6.925 -8.854 -14.980 1.00 10.00 144 SER B C 1
ATOM 4784 O O . SER B 2 144 ? -6.521 -7.986 -15.752 1.00 10.00 144 SER B O 1
ATOM 4787 N N . GLY B 2 145 ? -7.729 -8.544 -13.947 1.00 10.00 145 GLY B N 1
ATOM 4788 C CA . GLY B 2 145 ? -8.161 -7.184 -13.756 1.00 10.00 145 GLY B CA 1
ATOM 4789 C C . GLY B 2 145 ? -9.481 -6.996 -14.467 1.00 10.00 145 GLY B C 1
ATOM 4790 O O . GLY B 2 145 ? -10.133 -5.962 -14.334 1.00 10.00 145 GLY B O 1
ATOM 4791 N N . ALA B 2 146 ? -9.897 -8.018 -15.232 1.00 10.00 146 ALA B N 1
ATOM 4792 C CA . ALA B 2 146 ? -11.115 -8.093 -16.005 1.00 10.00 146 ALA B CA 1
ATOM 4793 C C . ALA B 2 146 ? -12.304 -8.104 -15.090 1.00 10.00 146 ALA B C 1
ATOM 4794 O O . ALA B 2 146 ? -13.420 -7.758 -15.479 1.00 10.00 146 ALA B O 1
ATOM 4796 N N . GLY B 2 147 ? -12.074 -8.541 -13.848 1.00 10.00 147 GLY B N 1
ATOM 4797 C CA . GLY B 2 147 ? -13.064 -8.758 -12.838 1.00 10.00 147 GLY B CA 1
ATOM 4798 C C . GLY B 2 147 ? -13.829 -7.510 -12.625 1.00 10.00 147 GLY B C 1
ATOM 4799 O O . GLY B 2 147 ? -14.917 -7.581 -12.043 1.00 10.00 147 GLY B O 1
ATOM 4800 N N . GLN B 2 148 ? -13.248 -6.356 -13.039 1.00 10.00 148 GLN B N 1
ATOM 4801 C CA . GLN B 2 148 ? -13.903 -5.142 -12.787 1.00 10.00 148 GLN B CA 1
ATOM 4802 C C . GLN B 2 148 ? -15.256 -5.271 -13.376 1.00 10.00 148 GLN B C 1
ATOM 4803 O O . GLN B 2 148 ? -16.240 -5.155 -12.651 1.00 10.00 148 GLN B O 1
ATOM 4809 N N . TYR B 2 149 ? -15.292 -5.772 -14.726 1.00 10.00 149 TYR B N 1
ATOM 4810 C CA . TYR B 2 149 ? -16.644 -5.930 -15.276 1.00 10.00 149 TYR B CA 1
ATOM 4811 C C . TYR B 2 149 ? -17.174 -7.371 -15.249 1.00 10.00 149 TYR B C 1
ATOM 4812 O O . TYR B 2 149 ? -17.366 -8.006 -16.287 1.00 10.00 149 TYR B O 1
ATOM 4821 N N . PHE B 2 150 ? -17.393 -7.874 -14.040 1.00 10.00 150 PHE B N 1
ATOM 4822 C CA . PHE B 2 150 ? -17.932 -9.210 -13.829 1.00 10.00 150 PHE B CA 1
ATOM 4823 C C . PHE B 2 150 ? -19.069 -9.073 -12.838 1.00 10.00 150 PHE B C 1
ATOM 4824 O O . PHE B 2 150 ? -18.924 -8.394 -11.827 1.00 10.00 150 PHE B O 1
ATOM 4832 N N . THR B 2 151 ? -20.196 -9.713 -13.113 1.00 10.00 151 THR B N 1
ATOM 4833 C CA . THR B 2 151 ? -21.328 -9.645 -12.209 1.00 10.00 151 THR B CA 1
ATOM 4834 C C . THR B 2 151 ? -21.908 -11.048 -12.091 1.00 10.00 151 THR B C 1
ATOM 4835 O O . THR B 2 151 ? -22.195 -11.692 -13.090 1.00 10.00 151 THR B O 1
ATOM 4839 N N . PRO B 2 152 ? -22.056 -11.555 -10.864 1.00 10.00 152 PRO B N 1
ATOM 4840 C CA . PRO B 2 152 ? -22.614 -12.894 -10.692 1.00 10.00 152 PRO B CA 1
ATOM 4841 C C . PRO B 2 152 ? -23.853 -13.121 -11.566 1.00 10.00 152 PRO B C 1
ATOM 4842 O O . PRO B 2 152 ? -24.853 -12.428 -11.437 1.00 10.00 152 PRO B O 1
ATOM 4846 N N . ARG B 2 153 ? -23.761 -14.095 -12.466 1.00 10.00 153 ARG B N 1
ATOM 4847 C CA . ARG B 2 153 ? -24.841 -14.460 -13.371 1.00 10.00 153 ARG B CA 1
ATOM 4848 C C . ARG B 2 153 ? -26.162 -14.550 -12.605 1.00 10.00 153 ARG B C 1
ATOM 4849 O O . ARG B 2 153 ? -27.148 -13.913 -12.963 1.00 10.00 153 ARG B O 1
ATOM 4857 N N . PRO B 2 154 ? -26.190 -15.324 -11.516 1.00 10.00 154 PRO B N 1
ATOM 4858 C CA . PRO B 2 154 ? -27.454 -15.417 -10.780 1.00 10.00 154 PRO B CA 1
ATOM 4859 C C . PRO B 2 154 ? -28.032 -14.066 -10.303 1.00 10.00 154 PRO B C 1
ATOM 4860 O O . PRO B 2 154 ? -29.228 -13.955 -10.046 1.00 10.00 154 PRO B O 1
ATOM 4864 N N . LEU B 2 155 ? -27.169 -13.055 -10.201 1.00 10.00 155 LEU B N 1
ATOM 4865 C CA . LEU B 2 155 ? -27.564 -11.725 -9.761 1.00 10.00 155 LEU B CA 1
ATOM 4866 C C . LEU B 2 155 ? -28.227 -11.029 -10.945 1.00 10.00 155 LEU B C 1
ATOM 4867 O O . LEU B 2 155 ? -29.271 -10.382 -10.817 1.00 10.00 155 LEU B O 1
ATOM 4872 N N . ILE B 2 156 ? -27.619 -11.179 -12.111 1.00 10.00 156 ILE B N 1
ATOM 4873 C CA . ILE B 2 156 ? -28.176 -10.584 -13.301 1.00 10.00 156 ILE B CA 1
ATOM 4874 C C . ILE B 2 156 ? -29.556 -11.190 -13.539 1.00 10.00 156 ILE B C 1
ATOM 4875 O O . ILE B 2 156 ? -30.550 -10.474 -13.627 1.00 10.00 156 ILE B O 1
ATOM 4880 N N . LYS B 2 157 ? -29.616 -12.507 -13.636 1.00 10.00 157 LYS B N 1
ATOM 4881 C CA . LYS B 2 157 ? -30.891 -13.158 -13.840 1.00 10.00 157 LYS B CA 1
ATOM 4882 C C . LYS B 2 157 ? -31.934 -12.596 -12.870 1.00 10.00 157 LYS B C 1
ATOM 4883 O O . LYS B 2 157 ? -33.011 -12.158 -13.282 1.00 10.00 157 LYS B O 1
ATOM 4889 N N . THR B 2 158 ? -31.605 -12.593 -11.583 1.00 10.00 158 THR B N 1
ATOM 4890 C CA . THR B 2 158 ? -32.520 -12.108 -10.541 1.00 10.00 158 THR B CA 1
ATOM 4891 C C . THR B 2 158 ? -32.946 -10.658 -10.717 1.00 10.00 158 THR B C 1
ATOM 4892 O O . THR B 2 158 ? -34.111 -10.310 -10.535 1.00 10.00 158 THR B O 1
ATOM 4896 N N . ILE B 2 159 ? -31.989 -9.806 -11.048 1.00 10.00 159 ILE B N 1
ATOM 4897 C CA . ILE B 2 159 ? -32.303 -8.421 -11.239 1.00 10.00 159 ILE B CA 1
ATOM 4898 C C . ILE B 2 159 ? -33.305 -8.268 -12.387 1.00 10.00 159 ILE B C 1
ATOM 4899 O O . ILE B 2 159 ? -34.326 -7.609 -12.224 1.00 10.00 159 ILE B O 1
ATOM 4904 N N . ILE B 2 160 ? -33.058 -8.902 -13.529 1.00 10.00 160 ILE B N 1
ATOM 4905 C CA . ILE B 2 160 ? -33.992 -8.778 -14.645 1.00 10.00 160 ILE B CA 1
ATOM 4906 C C . ILE B 2 160 ? -35.345 -9.426 -14.362 1.00 10.00 160 ILE B C 1
ATOM 4907 O O . ILE B 2 160 ? -36.389 -8.983 -14.847 1.00 10.00 160 ILE B O 1
ATOM 4912 N N . HIS B 2 161 ? -35.315 -10.482 -13.566 1.00 10.00 161 HIS B N 1
ATOM 4913 C CA . HIS B 2 161 ? -36.525 -11.204 -13.203 1.00 10.00 161 HIS B CA 1
ATOM 4914 C C . HIS B 2 161 ? -37.446 -10.332 -12.354 1.00 10.00 161 HIS B C 1
ATOM 4915 O O . HIS B 2 161 ? -38.655 -10.419 -12.476 1.00 10.00 161 HIS B O 1
ATOM 4922 N N . LEU B 2 162 ? -36.865 -9.505 -11.488 1.00 10.00 162 LEU B N 1
ATOM 4923 C CA . LEU B 2 162 ? -37.650 -8.640 -10.634 1.00 10.00 162 LEU B CA 1
ATOM 4924 C C . LEU B 2 162 ? -38.059 -7.346 -11.351 1.00 10.00 162 LEU B C 1
ATOM 4925 O O . LEU B 2 162 ? -38.995 -6.673 -10.928 1.00 10.00 162 LEU B O 1
ATOM 4930 N N . LEU B 2 163 ? -37.362 -6.984 -12.424 1.00 10.00 163 LEU B N 1
ATOM 4931 C CA . LEU B 2 163 ? -37.701 -5.773 -13.162 1.00 10.00 163 LEU B CA 1
ATOM 4932 C C . LEU B 2 163 ? -38.769 -6.108 -14.177 1.00 10.00 163 LEU B C 1
ATOM 4933 O O . LEU B 2 163 ? -39.557 -5.250 -14.557 1.00 10.00 163 LEU B O 1
ATOM 4938 N N . LYS B 2 164 ? -38.792 -7.370 -14.609 1.00 10.00 164 LYS B N 1
ATOM 4939 C CA . LYS B 2 164 ? -39.759 -7.858 -15.604 1.00 10.00 164 LYS B CA 1
ATOM 4940 C C . LYS B 2 164 ? -39.924 -6.915 -16.796 1.00 10.00 164 LYS B C 1
ATOM 4941 O O . LYS B 2 164 ? -40.999 -6.348 -17.007 1.00 10.00 164 LYS B O 1
ATOM 4947 N N . PRO B 2 165 ? -38.859 -6.732 -17.592 1.00 10.00 165 PRO B N 1
ATOM 4948 C CA . PRO B 2 165 ? -38.978 -5.833 -18.742 1.00 10.00 165 PRO B CA 1
ATOM 4949 C C . PRO B 2 165 ? -40.003 -6.318 -19.788 1.00 10.00 165 PRO B C 1
ATOM 4950 O O . PRO B 2 165 ? -40.025 -7.486 -20.180 1.00 10.00 165 PRO B O 1
ATOM 4954 N N . GLN B 2 166 ? -40.853 -5.407 -20.237 1.00 10.00 166 GLN B N 1
ATOM 4955 C CA . GLN B 2 166 ? -41.865 -5.742 -21.226 1.00 10.00 166 GLN B CA 1
ATOM 4956 C C . GLN B 2 166 ? -41.470 -5.205 -22.594 1.00 10.00 166 GLN B C 1
ATOM 4957 O O . GLN B 2 166 ? -40.660 -4.290 -22.697 1.00 10.00 166 GLN B O 1
ATOM 4963 N N . PRO B 2 167 ? -42.031 -5.777 -23.673 1.00 10.00 167 PRO B N 1
ATOM 4964 C CA . PRO B 2 167 ? -41.619 -5.220 -24.966 1.00 10.00 167 PRO B CA 1
ATOM 4965 C C . PRO B 2 167 ? -42.071 -3.766 -25.062 1.00 10.00 167 PRO B C 1
ATOM 4966 O O . PRO B 2 167 ? -42.984 -3.347 -24.351 1.00 10.00 167 PRO B O 1
ATOM 4970 N N . ARG B 2 168 ? -41.405 -3.000 -25.921 1.00 10.00 168 ARG B N 1
ATOM 4971 C CA . ARG B 2 168 ? -41.691 -1.570 -26.114 1.00 10.00 168 ARG B CA 1
ATOM 4972 C C . ARG B 2 168 ? -41.093 -0.705 -25.013 1.00 10.00 168 ARG B C 1
ATOM 4973 O O . ARG B 2 168 ? -41.201 0.517 -25.055 1.00 10.00 168 ARG B O 1
ATOM 4981 N N . GLU B 2 169 ? -40.467 -1.350 -24.027 1.00 10.00 169 GLU B N 1
ATOM 4982 C CA . GLU B 2 169 ? -39.805 -0.634 -22.948 1.00 10.00 169 GLU B CA 1
ATOM 4983 C C . GLU B 2 169 ? -38.321 -0.560 -23.296 1.00 10.00 169 GLU B C 1
ATOM 4984 O O . GLU B 2 169 ? -37.702 -1.554 -23.692 1.00 10.00 169 GLU B O 1
ATOM 4990 N N . VAL B 2 170 ? -37.767 0.637 -23.177 1.00 10.00 170 VAL B N 1
ATOM 4991 C CA . VAL B 2 170 ? -36.370 0.894 -23.459 1.00 10.00 170 VAL B CA 1
ATOM 4992 C C . VAL B 2 170 ? -35.564 0.613 -22.188 1.00 10.00 170 VAL B C 1
ATOM 4993 O O . VAL B 2 170 ? -35.752 1.269 -21.153 1.00 10.00 170 VAL B O 1
ATOM 4997 N N . VAL B 2 171 ? -34.675 -0.369 -22.276 1.00 10.00 171 VAL B N 1
ATOM 4998 C CA . VAL B 2 171 ? -33.824 -0.762 -21.161 1.00 10.00 171 VAL B CA 1
ATOM 4999 C C . VAL B 2 171 ? -32.422 -0.197 -21.369 1.00 10.00 171 VAL B C 1
ATOM 5000 O O . VAL B 2 171 ? -31.755 -0.511 -22.350 1.00 10.00 171 VAL B O 1
ATOM 5004 N N . GLN B 2 172 ? -31.958 0.629 -20.440 1.00 10.00 172 GLN B N 1
ATOM 5005 C CA . GLN B 2 172 ? -30.638 1.221 -20.573 1.00 10.00 172 GLN B CA 1
ATOM 5006 C C . GLN B 2 172 ? -29.598 0.673 -19.589 1.00 10.00 172 GLN B C 1
ATOM 5007 O O . GLN B 2 172 ? -29.938 0.186 -18.512 1.00 10.00 172 GLN B O 1
ATOM 5013 N N . ASP B 2 173 ? -28.327 0.736 -19.985 1.00 10.00 173 ASP B N 1
ATOM 5014 C CA . ASP B 2 173 ? -27.216 0.319 -19.126 1.00 10.00 173 ASP B CA 1
ATOM 5015 C C . ASP B 2 173 ? -26.047 1.300 -19.286 1.00 10.00 173 ASP B C 1
ATOM 5016 O O . ASP B 2 173 ? -25.243 1.161 -20.206 1.00 10.00 173 ASP B O 1
ATOM 5021 N N . PRO B 2 174 ? -25.945 2.298 -18.375 1.00 10.00 174 PRO B N 1
ATOM 5022 C CA . PRO B 2 174 ? -24.907 3.333 -18.364 1.00 10.00 174 PRO B CA 1
ATOM 5023 C C . PRO B 2 174 ? -23.506 2.753 -18.338 1.00 10.00 174 PRO B C 1
ATOM 5024 O O . PRO B 2 174 ? -22.559 3.373 -18.823 1.00 10.00 174 PRO B O 1
ATOM 5028 N N . ALA B 2 175 ? -23.379 1.573 -17.738 1.00 10.00 175 ALA B N 1
ATOM 5029 C CA . ALA B 2 175 ? -22.089 0.909 -17.633 1.00 10.00 175 ALA B CA 1
ATOM 5030 C C . ALA B 2 175 ? -22.212 -0.477 -18.225 1.00 10.00 175 ALA B C 1
ATOM 5031 O O . ALA B 2 175 ? -21.942 -1.478 -17.560 1.00 10.00 175 ALA B O 1
ATOM 5033 N N . ALA B 2 176 ? -22.618 -0.516 -19.489 1.00 10.00 176 ALA B N 1
ATOM 5034 C CA . ALA B 2 176 ? -22.823 -1.753 -20.229 1.00 10.00 176 ALA B CA 1
ATOM 5035 C C . ALA B 2 176 ? -21.823 -2.864 -19.958 1.00 10.00 176 ALA B C 1
ATOM 5036 O O . ALA B 2 176 ? -22.208 -4.001 -19.679 1.00 10.00 176 ALA B O 1
ATOM 5038 N N . GLY B 2 177 ? -20.535 -2.540 -20.044 1.00 10.00 177 GLY B N 1
ATOM 5039 C CA . GLY B 2 177 ? -19.521 -3.554 -19.839 1.00 10.00 177 GLY B CA 1
ATOM 5040 C C . GLY B 2 177 ? -19.617 -4.460 -21.046 1.00 10.00 177 GLY B C 1
ATOM 5041 O O . GLY B 2 177 ? -19.495 -3.995 -22.181 1.00 10.00 177 GLY B O 1
ATOM 5042 N N . THR B 2 178 ? -19.857 -5.744 -20.823 1.00 10.00 178 THR B N 1
ATOM 5043 C CA . THR B 2 178 ? -19.990 -6.665 -21.943 1.00 10.00 178 THR B CA 1
ATOM 5044 C C . THR B 2 178 ? -21.461 -6.893 -22.270 1.00 10.00 178 THR B C 1
ATOM 5045 O O . THR B 2 178 ? -21.814 -7.909 -22.862 1.00 10.00 178 THR B O 1
ATOM 5049 N N . ALA B 2 179 ? -22.310 -5.948 -21.885 1.00 10.00 179 ALA B N 1
ATOM 5050 C CA . ALA B 2 179 ? -23.740 -6.018 -22.144 1.00 10.00 179 ALA B CA 1
ATOM 5051 C C . ALA B 2 179 ? -24.462 -7.167 -21.430 1.00 10.00 179 ALA B C 1
ATOM 5052 O O . ALA B 2 179 ? -25.471 -7.682 -21.912 1.00 10.00 179 ALA B O 1
ATOM 5054 N N . GLY B 2 180 ? -23.964 -7.550 -20.264 1.00 10.00 180 GLY B N 1
ATOM 5055 C CA . GLY B 2 180 ? -24.591 -8.631 -19.530 1.00 10.00 180 GLY B CA 1
ATOM 5056 C C . GLY B 2 180 ? -26.048 -8.414 -19.185 1.00 10.00 180 GLY B C 1
ATOM 5057 O O . GLY B 2 180 ? -26.848 -9.325 -19.364 1.00 10.00 180 GLY B O 1
ATOM 5058 N N . PHE B 2 181 ? -26.404 -7.230 -18.681 1.00 10.00 181 PHE B N 1
ATOM 5059 C CA . PHE B 2 181 ? -27.796 -6.969 -18.300 1.00 10.00 181 PHE B CA 1
ATOM 5060 C C . PHE B 2 181 ? -28.720 -6.850 -19.483 1.00 10.00 181 PHE B C 1
ATOM 5061 O O . PHE B 2 181 ? -29.858 -7.292 -19.424 1.00 10.00 181 PHE B O 1
ATOM 5069 N N . LEU B 2 182 ? -28.238 -6.234 -20.551 1.00 10.00 182 LEU B N 1
ATOM 5070 C CA . LEU B 2 182 ? -29.053 -6.065 -21.725 1.00 10.00 182 LEU B CA 1
ATOM 5071 C C . LEU B 2 182 ? -29.358 -7.408 -22.365 1.00 10.00 182 LEU B C 1
ATOM 5072 O O . LEU B 2 182 ? -30.500 -7.684 -22.736 1.00 10.00 182 LEU B O 1
ATOM 5077 N N . ILE B 2 183 ? -28.342 -8.252 -22.490 1.00 10.00 183 ILE B N 1
ATOM 5078 C CA . ILE B 2 183 ? -28.556 -9.547 -23.107 1.00 10.00 183 ILE B CA 1
ATOM 5079 C C . ILE B 2 183 ? -29.611 -10.298 -22.311 1.00 10.00 183 ILE B C 1
ATOM 5080 O O . ILE B 2 183 ? -30.535 -10.859 -22.882 1.00 10.00 183 ILE B O 1
ATOM 5085 N N . GLU B 2 184 ? -29.496 -10.277 -20.989 1.00 10.00 184 GLU B N 1
ATOM 5086 C CA . GLU B 2 184 ? -30.450 -10.965 -20.134 1.00 10.00 184 GLU B CA 1
ATOM 5087 C C . GLU B 2 184 ? -31.838 -10.352 -20.215 1.00 10.00 184 GLU B C 1
ATOM 5088 O O . GLU B 2 184 ? -32.834 -11.051 -20.143 1.00 10.00 184 GLU B O 1
ATOM 5094 N N . ALA B 2 185 ? -31.910 -9.039 -20.345 1.00 10.00 185 ALA B N 1
ATOM 5095 C CA . ALA B 2 185 ? -33.201 -8.398 -20.421 1.00 10.00 185 ALA B CA 1
ATOM 5096 C C . ALA B 2 185 ? -33.859 -8.821 -21.715 1.00 10.00 185 ALA B C 1
ATOM 5097 O O . ALA B 2 185 ? -35.057 -9.064 -21.770 1.00 10.00 185 ALA B O 1
ATOM 5099 N N . ASP B 2 186 ? -33.068 -8.923 -22.769 1.00 10.00 186 ASP B N 1
ATOM 5100 C CA . ASP B 2 186 ? -33.592 -9.322 -24.056 1.00 10.00 186 ASP B CA 1
ATOM 5101 C C . ASP B 2 186 ? -34.043 -10.778 -23.986 1.00 10.00 186 ASP B C 1
ATOM 5102 O O . ASP B 2 186 ? -35.092 -11.129 -24.516 1.00 10.00 186 ASP B O 1
ATOM 5107 N N . ARG B 2 187 ? -33.261 -11.619 -23.311 1.00 10.00 187 ARG B N 1
ATOM 5108 C CA . ARG B 2 187 ? -33.593 -13.039 -23.179 1.00 10.00 187 ARG B CA 1
ATOM 5109 C C . ARG B 2 187 ? -34.934 -13.206 -22.463 1.00 10.00 187 ARG B C 1
ATOM 5110 O O . ARG B 2 187 ? -35.759 -14.038 -22.842 1.00 10.00 187 ARG B O 1
ATOM 5118 N N . TYR B 2 188 ? -35.136 -12.416 -21.420 1.00 10.00 188 TYR B N 1
ATOM 5119 C CA . TYR B 2 188 ? -36.365 -12.458 -20.658 1.00 10.00 188 TYR B CA 1
ATOM 5120 C C . TYR B 2 188 ? -37.529 -12.051 -21.558 1.00 10.00 188 TYR B C 1
ATOM 5121 O O . TYR B 2 188 ? -38.567 -12.710 -21.586 1.00 10.00 188 TYR B O 1
ATOM 5130 N N . VAL B 2 189 ? -37.366 -10.965 -22.305 1.00 10.00 189 VAL B N 1
ATOM 5131 C CA . VAL B 2 189 ? -38.458 -10.535 -23.171 1.00 10.00 189 VAL B CA 1
ATOM 5132 C C . VAL B 2 189 ? -38.786 -11.604 -24.200 1.00 10.00 189 VAL B C 1
ATOM 5133 O O . VAL B 2 189 ? -39.951 -11.885 -24.456 1.00 10.00 189 VAL B O 1
ATOM 5137 N N . LYS B 2 190 ? -37.764 -12.221 -24.779 1.00 10.00 190 LYS B N 1
ATOM 5138 C CA . LYS B 2 190 ? -38.023 -13.261 -25.758 1.00 10.00 190 LYS B CA 1
ATOM 5139 C C . LYS B 2 190 ? -38.704 -14.476 -25.134 1.00 10.00 190 LYS B C 1
ATOM 5140 O O . LYS B 2 190 ? -39.513 -15.134 -25.775 1.00 10.00 190 LYS B O 1
ATOM 5146 N N . SER B 2 191 ? -38.400 -14.765 -23.875 1.00 10.00 191 SER B N 1
ATOM 5147 C CA . SER B 2 191 ? -38.997 -15.916 -23.222 1.00 10.00 191 SER B CA 1
ATOM 5148 C C . SER B 2 191 ? -40.470 -15.698 -22.887 1.00 10.00 191 SER B C 1
ATOM 5149 O O . SER B 2 191 ? -41.145 -16.601 -22.393 1.00 10.00 191 SER B O 1
ATOM 5152 N N . GLN B 2 192 ? -40.972 -14.501 -23.142 1.00 10.00 192 GLN B N 1
ATOM 5153 C CA . GLN B 2 192 ? -42.358 -14.198 -22.820 1.00 10.00 192 GLN B CA 1
ATOM 5154 C C . GLN B 2 192 ? -43.136 -13.856 -24.069 1.00 10.00 192 GLN B C 1
ATOM 5155 O O . GLN B 2 192 ? -44.308 -13.496 -23.996 1.00 10.00 192 GLN B O 1
ATOM 5161 N N . THR B 2 193 ? -42.483 -13.969 -25.218 1.00 10.00 193 THR B N 1
ATOM 5162 C CA . THR B 2 193 ? -43.127 -13.637 -26.480 1.00 10.00 193 THR B CA 1
ATOM 5163 C C . THR B 2 193 ? -42.753 -14.601 -27.600 1.00 10.00 193 THR B C 1
ATOM 5164 O O . THR B 2 193 ? -42.815 -14.237 -28.772 1.00 10.00 193 THR B O 1
ATOM 5168 N N . ASN B 2 194 ? -42.379 -15.824 -27.250 1.00 10.00 194 ASN B N 1
ATOM 5169 C CA . ASN B 2 194 ? -41.990 -16.786 -28.272 1.00 10.00 194 ASN B CA 1
ATOM 5170 C C . ASN B 2 194 ? -40.945 -16.192 -29.199 1.00 10.00 194 ASN B C 1
ATOM 5171 O O . ASN B 2 194 ? -41.123 -16.194 -30.412 1.00 10.00 194 ASN B O 1
ATOM 5176 N N . ASP B 2 195 ? -39.865 -15.684 -28.629 1.00 10.00 195 ASP B N 1
ATOM 5177 C CA . ASP B 2 195 ? -38.795 -15.083 -29.413 1.00 10.00 195 ASP B CA 1
ATOM 5178 C C . ASP B 2 195 ? -39.278 -13.992 -30.351 1.00 10.00 195 ASP B C 1
ATOM 5179 O O . ASP B 2 195 ? -38.882 -13.931 -31.515 1.00 10.00 195 ASP B O 1
ATOM 5184 N N . LEU B 2 196 ? -40.144 -13.139 -29.818 1.00 10.00 196 LEU B N 1
ATOM 5185 C CA . LEU B 2 196 ? -40.678 -12.011 -30.558 1.00 10.00 196 LEU B CA 1
ATOM 5186 C C . LEU B 2 196 ? -41.782 -12.357 -31.536 1.00 10.00 196 LEU B C 1
ATOM 5187 O O . LEU B 2 196 ? -42.382 -11.464 -32.126 1.00 10.00 196 LEU B O 1
ATOM 5192 N N . ASP B 2 197 ? -42.053 -13.648 -31.700 1.00 10.00 197 ASP B N 1
ATOM 5193 C CA . ASP B 2 197 ? -43.075 -14.098 -32.642 1.00 10.00 197 ASP B CA 1
ATOM 5194 C C . ASP B 2 197 ? -44.505 -13.746 -32.242 1.00 10.00 197 ASP B C 1
ATOM 5195 O O . ASP B 2 197 ? -45.405 -13.812 -33.069 1.00 10.00 197 ASP B O 1
ATOM 5200 N N . ASP B 2 198 ? -44.717 -13.370 -30.988 1.00 10.00 198 ASP B N 1
ATOM 5201 C CA . ASP B 2 198 ? -46.057 -13.012 -30.533 1.00 10.00 198 ASP B CA 1
ATOM 5202 C C . ASP B 2 198 ? -46.320 -11.549 -30.816 1.00 10.00 198 ASP B C 1
ATOM 5203 O O . ASP B 2 198 ? -47.426 -11.055 -30.612 1.00 10.00 198 ASP B O 1
ATOM 5208 N N . LEU B 2 199 ? -45.296 -10.859 -31.287 1.00 10.00 199 LEU B N 1
ATOM 5209 C CA . LEU B 2 199 ? -45.401 -9.435 -31.542 1.00 10.00 199 LEU B CA 1
ATOM 5210 C C . LEU B 2 199 ? -45.415 -9.089 -33.023 1.00 10.00 199 LEU B C 1
ATOM 5211 O O . LEU B 2 199 ? -44.843 -9.800 -33.856 1.00 10.00 199 LEU B O 1
ATOM 5216 N N . ASP B 2 200 ? -46.051 -7.969 -33.352 1.00 10.00 200 ASP B N 1
ATOM 5217 C CA . ASP B 2 200 ? -46.098 -7.546 -34.740 1.00 10.00 200 ASP B CA 1
ATOM 5218 C C . ASP B 2 200 ? -44.732 -7.075 -35.190 1.00 10.00 200 ASP B C 1
ATOM 5219 O O . ASP B 2 200 ? -43.957 -6.533 -34.398 1.00 10.00 200 ASP B O 1
ATOM 5224 N N . GLY B 2 201 ? -44.454 -7.286 -36.468 1.00 10.00 201 GLY B N 1
ATOM 5225 C CA . GLY B 2 201 ? -43.178 -6.905 -37.042 1.00 10.00 201 GLY B CA 1
ATOM 5226 C C . GLY B 2 201 ? -42.628 -5.582 -36.558 1.00 10.00 201 GLY B C 1
ATOM 5227 O O . GLY B 2 201 ? -41.435 -5.477 -36.307 1.00 10.00 201 GLY B O 1
ATOM 5228 N N . ASP B 2 202 ? -43.478 -4.568 -36.411 1.00 10.00 202 ASP B N 1
ATOM 5229 C CA . ASP B 2 202 ? -42.985 -3.272 -35.977 1.00 10.00 202 ASP B CA 1
ATOM 5230 C C . ASP B 2 202 ? -42.431 -3.280 -34.564 1.00 10.00 202 ASP B C 1
ATOM 5231 O O . ASP B 2 202 ? -41.442 -2.606 -34.269 1.00 10.00 202 ASP B O 1
ATOM 5236 N N . THR B 2 203 ? -43.084 -4.018 -33.685 1.00 10.00 203 THR B N 1
ATOM 5237 C CA . THR B 2 203 ? -42.623 -4.102 -32.321 1.00 10.00 203 THR B CA 1
ATOM 5238 C C . THR B 2 203 ? -41.336 -4.914 -32.303 1.00 10.00 203 THR B C 1
ATOM 5239 O O . THR B 2 203 ? -40.448 -4.676 -31.480 1.00 10.00 203 THR B O 1
ATOM 5243 N N . GLN B 2 204 ? -41.236 -5.868 -33.224 1.00 10.00 204 GLN B N 1
ATOM 5244 C CA . GLN B 2 204 ? -40.050 -6.705 -33.310 1.00 10.00 204 GLN B CA 1
ATOM 5245 C C . GLN B 2 204 ? -38.876 -5.833 -33.695 1.00 10.00 204 GLN B C 1
ATOM 5246 O O . GLN B 2 204 ? -37.772 -6.007 -33.185 1.00 10.00 204 GLN B O 1
ATOM 5252 N N . ASP B 2 205 ? -39.127 -4.896 -34.599 1.00 10.00 205 ASP B N 1
ATOM 5253 C CA . ASP B 2 205 ? -38.081 -3.995 -35.027 1.00 10.00 205 ASP B CA 1
ATOM 5254 C C . ASP B 2 205 ? -37.633 -3.102 -33.882 1.00 10.00 205 ASP B C 1
ATOM 5255 O O . ASP B 2 205 ? -36.449 -2.755 -33.767 1.00 10.00 205 ASP B O 1
ATOM 5260 N N . PHE B 2 206 ? -38.584 -2.737 -33.031 1.00 10.00 206 PHE B N 1
ATOM 5261 C CA . PHE B 2 206 ? -38.312 -1.895 -31.880 1.00 10.00 206 PHE B CA 1
ATOM 5262 C C . PHE B 2 206 ? -37.377 -2.634 -30.932 1.00 10.00 206 PHE B C 1
ATOM 5263 O O . PHE B 2 206 ? -36.384 -2.079 -30.476 1.00 10.00 206 PHE B O 1
ATOM 5271 N N . GLN B 2 207 ? -37.719 -3.883 -30.636 1.00 10.00 207 GLN B N 1
ATOM 5272 C CA . GLN B 2 207 ? -36.920 -4.718 -29.756 1.00 10.00 207 GLN B CA 1
ATOM 5273 C C . GLN B 2 207 ? -35.533 -4.981 -30.321 1.00 10.00 207 GLN B C 1
ATOM 5274 O O . GLN B 2 207 ? -34.577 -5.182 -29.582 1.00 10.00 207 GLN B O 1
ATOM 5280 N N . ILE B 2 208 ? -35.431 -4.988 -31.635 1.00 10.00 208 ILE B N 1
ATOM 5281 C CA . ILE B 2 208 ? -34.171 -5.249 -32.277 1.00 10.00 208 ILE B CA 1
ATOM 5282 C C . ILE B 2 208 ? -33.282 -4.036 -32.379 1.00 10.00 208 ILE B C 1
ATOM 5283 O O . ILE B 2 208 ? -32.062 -4.146 -32.235 1.00 10.00 208 ILE B O 1
ATOM 5288 N N . HIS B 2 209 ? -33.884 -2.879 -32.606 1.00 10.00 209 HIS B N 1
ATOM 5289 C CA . HIS B 2 209 ? -33.141 -1.638 -32.779 1.00 10.00 209 HIS B CA 1
ATOM 5290 C C . HIS B 2 209 ? -33.277 -0.569 -31.736 1.00 10.00 209 HIS B C 1
ATOM 5291 O O . HIS B 2 209 ? -32.425 0.299 -31.676 1.00 10.00 209 HIS B O 1
ATOM 5298 N N . ARG B 2 210 ? -34.332 -0.580 -30.935 1.00 10.00 210 ARG B N 1
ATOM 5299 C CA . ARG B 2 210 ? -34.483 0.496 -29.964 1.00 10.00 210 ARG B CA 1
ATOM 5300 C C . ARG B 2 210 ? -34.714 0.109 -28.512 1.00 10.00 210 ARG B C 1
ATOM 5301 O O . ARG B 2 210 ? -34.569 0.939 -27.626 1.00 10.00 210 ARG B O 1
ATOM 5309 N N . ALA B 2 211 ? -35.061 -1.143 -28.266 1.00 10.00 211 ALA B N 1
ATOM 5310 C CA . ALA B 2 211 ? -35.348 -1.581 -26.916 1.00 10.00 211 ALA B CA 1
ATOM 5311 C C . ALA B 2 211 ? -34.181 -1.537 -25.956 1.00 10.00 211 ALA B C 1
ATOM 5312 O O . ALA B 2 211 ? -34.365 -1.240 -24.785 1.00 10.00 211 ALA B O 1
ATOM 5314 N N . PHE B 2 212 ? -32.981 -1.839 -26.435 1.00 10.00 212 PHE B N 1
ATOM 5315 C CA . PHE B 2 212 ? -31.824 -1.865 -25.552 1.00 10.00 212 PHE B CA 1
ATOM 5316 C C . PHE B 2 212 ? -30.714 -0.924 -25.952 1.00 10.00 212 PHE B C 1
ATOM 5317 O O . PHE B 2 212 ? -30.329 -0.832 -27.115 1.00 10.00 212 PHE B O 1
ATOM 5325 N N . ILE B 2 213 ? -30.198 -0.216 -24.958 1.00 10.00 213 ILE B N 1
ATOM 5326 C CA . ILE B 2 213 ? -29.143 0.724 -25.192 1.00 10.00 213 ILE B CA 1
ATOM 5327 C C . ILE B 2 213 ? -28.114 0.644 -24.083 1.00 10.00 213 ILE B C 1
ATOM 5328 O O . ILE B 2 213 ? -28.456 0.474 -22.918 1.00 10.00 213 ILE B O 1
ATOM 5333 N N . GLY B 2 214 ? -26.846 0.752 -24.470 1.00 10.00 214 GLY B N 1
ATOM 5334 C CA . GLY B 2 214 ? -25.765 0.703 -23.512 1.00 10.00 214 GLY B CA 1
ATOM 5335 C C . GLY B 2 214 ? -24.746 1.771 -23.834 1.00 10.00 214 GLY B C 1
ATOM 5336 O O . GLY B 2 214 ? -24.809 2.405 -24.883 1.00 10.00 214 GLY B O 1
ATOM 5337 N N . LEU B 2 215 ? -23.818 1.985 -22.908 1.00 10.00 215 LEU B N 1
ATOM 5338 C CA . LEU B 2 215 ? -22.754 2.954 -23.066 1.00 10.00 215 LEU B CA 1
ATOM 5339 C C . LEU B 2 215 ? -21.527 2.396 -22.328 1.00 10.00 215 LEU B C 1
ATOM 5340 O O . LEU B 2 215 ? -21.605 2.068 -21.152 1.00 10.00 215 LEU B O 1
ATOM 5345 N N . GLU B 2 216 ? -20.410 2.265 -23.041 1.00 10.00 216 GLU B N 1
ATOM 5346 C CA . GLU B 2 216 ? -19.168 1.741 -22.461 1.00 10.00 216 GLU B CA 1
ATOM 5347 C C . GLU B 2 216 ? -18.011 2.694 -22.757 1.00 10.00 216 GLU B C 1
ATOM 5348 O O . GLU B 2 216 ? -17.854 3.167 -23.889 1.00 10.00 216 GLU B O 1
ATOM 5354 N N . LEU B 2 217 ? -17.201 2.965 -21.736 1.00 10.00 217 LEU B N 1
ATOM 5355 C CA . LEU B 2 217 ? -16.067 3.874 -21.878 1.00 10.00 217 LEU B CA 1
ATOM 5356 C C . LEU B 2 217 ? -14.885 3.253 -22.611 1.00 10.00 217 LEU B C 1
ATOM 5357 O O . LEU B 2 217 ? -14.318 3.855 -23.527 1.00 10.00 217 LEU B O 1
ATOM 5362 N N . VAL B 2 218 ? -14.518 2.051 -22.189 1.00 10.00 218 VAL B N 1
ATOM 5363 C CA . VAL B 2 218 ? -13.384 1.359 -22.770 1.00 10.00 218 VAL B CA 1
ATOM 5364 C C . VAL B 2 218 ? -13.706 0.727 -24.117 1.00 10.00 218 VAL B C 1
ATOM 5365 O O . VAL B 2 218 ? -14.410 -0.285 -24.191 1.00 10.00 218 VAL B O 1
ATOM 5369 N N . PRO B 2 219 ? -13.165 1.298 -25.197 1.00 10.00 219 PRO B N 1
ATOM 5370 C CA . PRO B 2 219 ? -13.406 0.783 -26.543 1.00 10.00 219 PRO B CA 1
ATOM 5371 C C . PRO B 2 219 ? -13.171 -0.712 -26.701 1.00 10.00 219 PRO B C 1
ATOM 5372 O O . PRO B 2 219 ? -13.884 -1.380 -27.450 1.00 10.00 219 PRO B O 1
ATOM 5376 N N . GLY B 2 220 ? -12.173 -1.234 -25.999 1.00 10.00 220 GLY B N 1
ATOM 5377 C CA . GLY B 2 220 ? -11.881 -2.654 -26.092 1.00 10.00 220 GLY B CA 1
ATOM 5378 C C . GLY B 2 220 ? -13.057 -3.452 -25.576 1.00 10.00 220 GLY B C 1
ATOM 5379 O O . GLY B 2 220 ? -13.497 -4.411 -26.205 1.00 10.00 220 GLY B O 1
ATOM 5380 N N . THR B 2 221 ? -13.576 -3.050 -24.423 1.00 10.00 221 THR B N 1
ATOM 5381 C CA . THR B 2 221 ? -14.710 -3.733 -23.838 1.00 10.00 221 THR B CA 1
ATOM 5382 C C . THR B 2 221 ? -15.959 -3.537 -24.685 1.00 10.00 221 THR B C 1
ATOM 5383 O O . THR B 2 221 ? -16.713 -4.482 -24.918 1.00 10.00 221 THR B O 1
ATOM 5387 N N . ARG B 2 222 ? -16.179 -2.320 -25.155 1.00 10.00 222 ARG B N 1
ATOM 5388 C CA . ARG B 2 222 ? -17.351 -2.048 -25.978 1.00 10.00 222 ARG B CA 1
ATOM 5389 C C . ARG B 2 222 ? -17.386 -2.965 -27.202 1.00 10.00 222 ARG B C 1
ATOM 5390 O O . ARG B 2 222 ? -18.455 -3.365 -27.661 1.00 10.00 222 ARG B O 1
ATOM 5398 N N . ARG B 2 223 ? -16.209 -3.291 -27.736 1.00 10.00 223 ARG B N 1
ATOM 5399 C CA . ARG B 2 223 ? -16.114 -4.166 -28.899 1.00 10.00 223 ARG B CA 1
ATOM 5400 C C . ARG B 2 223 ? -16.659 -5.543 -28.531 1.00 10.00 223 ARG B C 1
ATOM 5401 O O . ARG B 2 223 ? -17.541 -6.075 -29.198 1.00 10.00 223 ARG B O 1
ATOM 5409 N N . LEU B 2 224 ? -16.122 -6.110 -27.468 1.00 10.00 224 LEU B N 1
ATOM 5410 C CA . LEU B 2 224 ? -16.589 -7.391 -27.012 1.00 10.00 224 LEU B CA 1
ATOM 5411 C C . LEU B 2 224 ? -18.089 -7.329 -26.805 1.00 10.00 224 LEU B C 1
ATOM 5412 O O . LEU B 2 224 ? -18.802 -8.251 -27.178 1.00 10.00 224 LEU B O 1
ATOM 5417 N N . ALA B 2 225 ? -18.571 -6.241 -26.204 1.00 10.00 225 ALA B N 1
ATOM 5418 C CA . ALA B 2 225 ? -20.017 -6.063 -25.934 1.00 10.00 225 ALA B CA 1
ATOM 5419 C C . ALA B 2 225 ? -20.845 -6.030 -27.222 1.00 10.00 225 ALA B C 1
ATOM 5420 O O . ALA B 2 225 ? -21.953 -6.558 -27.273 1.00 10.00 225 ALA B O 1
ATOM 5422 N N . LEU B 2 226 ? -20.275 -5.393 -28.244 1.00 10.00 226 LEU B N 1
ATOM 5423 C CA . LEU B 2 226 ? -20.906 -5.256 -29.536 1.00 10.00 226 LEU B CA 1
ATOM 5424 C C . LEU B 2 226 ? -21.062 -6.603 -30.207 1.00 10.00 226 LEU B C 1
ATOM 5425 O O . LEU B 2 226 ? -22.079 -6.889 -30.845 1.00 10.00 226 LEU B O 1
ATOM 5430 N N . MET B 2 227 ? -20.037 -7.431 -30.078 1.00 10.00 227 MET B N 1
ATOM 5431 C CA . MET B 2 227 ? -20.068 -8.767 -30.669 1.00 10.00 227 MET B CA 1
ATOM 5432 C C . MET B 2 227 ? -21.105 -9.610 -29.929 1.00 10.00 227 MET B C 1
ATOM 5433 O O . MET B 2 227 ? -21.785 -10.453 -30.518 1.00 10.00 227 MET B O 1
ATOM 5438 N N . ASN B 2 228 ? -21.225 -9.361 -28.629 1.00 10.00 228 ASN B N 1
ATOM 5439 C CA . ASN B 2 228 ? -22.163 -10.082 -27.793 1.00 10.00 228 ASN B CA 1
ATOM 5440 C C . ASN B 2 228 ? -23.608 -9.857 -28.236 1.00 10.00 228 ASN B C 1
ATOM 5441 O O . ASN B 2 228 ? -24.356 -10.813 -28.418 1.00 10.00 228 ASN B O 1
ATOM 5446 N N . CYS B 2 229 ? -23.993 -8.597 -28.425 1.00 10.00 229 CYS B N 1
ATOM 5447 C CA . CYS B 2 229 ? -25.354 -8.255 -28.846 1.00 10.00 229 CYS B CA 1
ATOM 5448 C C . CYS B 2 229 ? -25.650 -8.754 -30.232 1.00 10.00 229 CYS B C 1
ATOM 5449 O O . CYS B 2 229 ? -26.730 -9.245 -30.506 1.00 10.00 229 CYS B O 1
ATOM 5452 N N . LEU B 2 230 ? -24.668 -8.578 -31.104 1.00 10.00 230 LEU B N 1
ATOM 5453 C CA . LEU B 2 230 ? -24.759 -8.970 -32.493 1.00 10.00 230 LEU B CA 1
ATOM 5454 C C . LEU B 2 230 ? -25.130 -10.452 -32.637 1.00 10.00 230 LEU B C 1
ATOM 5455 O O . LEU B 2 230 ? -26.041 -10.799 -33.383 1.00 10.00 230 LEU B O 1
ATOM 5460 N N . LEU B 2 231 ? -24.436 -11.325 -31.920 1.00 10.00 231 LEU B N 1
ATOM 5461 C CA . LEU B 2 231 ? -24.747 -12.743 -31.987 1.00 10.00 231 LEU B CA 1
ATOM 5462 C C . LEU B 2 231 ? -26.015 -13.052 -31.187 1.00 10.00 231 LEU B C 1
ATOM 5463 O O . LEU B 2 231 ? -26.466 -14.189 -31.127 1.00 10.00 231 LEU B O 1
ATOM 5468 N N . HIS B 2 232 ? -26.587 -12.038 -30.557 1.00 10.00 232 HIS B N 1
ATOM 5469 C CA . HIS B 2 232 ? -27.811 -12.248 -29.797 1.00 10.00 232 HIS B CA 1
ATOM 5470 C C . HIS B 2 232 ? -28.952 -11.559 -30.528 1.00 10.00 232 HIS B C 1
ATOM 5471 O O . HIS B 2 232 ? -30.067 -11.440 -30.017 1.00 10.00 232 HIS B O 1
ATOM 5478 N N . ASP B 2 233 ? -28.638 -11.109 -31.739 1.00 10.00 233 ASP B N 1
ATOM 5479 C CA . ASP B 2 233 ? -29.595 -10.461 -32.611 1.00 10.00 233 ASP B CA 1
ATOM 5480 C C . ASP B 2 233 ? -30.084 -9.112 -32.120 1.00 10.00 233 ASP B C 1
ATOM 5481 O O . ASP B 2 233 ? -31.234 -8.741 -32.353 1.00 10.00 233 ASP B O 1
ATOM 5486 N N . ILE B 2 234 ? -29.201 -8.384 -31.445 1.00 10.00 234 ILE B N 1
ATOM 5487 C CA . ILE B 2 234 ? -29.512 -7.063 -30.929 1.00 10.00 234 ILE B CA 1
ATOM 5488 C C . ILE B 2 234 ? -28.709 -6.083 -31.768 1.00 10.00 234 ILE B C 1
ATOM 5489 O O . ILE B 2 234 ? -27.516 -5.882 -31.527 1.00 10.00 234 ILE B O 1
ATOM 5494 N N . GLU B 2 235 ? -29.369 -5.484 -32.756 1.00 10.00 235 GLU B N 1
ATOM 5495 C CA . GLU B 2 235 ? -28.699 -4.560 -33.669 1.00 10.00 235 GLU B CA 1
ATOM 5496 C C . GLU B 2 235 ? -28.593 -3.112 -33.192 1.00 10.00 235 GLU B C 1
ATOM 5497 O O . GLU B 2 235 ? -27.619 -2.414 -33.493 1.00 10.00 235 GLU B O 1
ATOM 5503 N N . GLY B 2 236 ? -29.569 -2.646 -32.435 1.00 10.00 236 GLY B N 1
ATOM 5504 C CA . GLY B 2 236 ? -29.468 -1.279 -31.974 1.00 10.00 236 GLY B CA 1
ATOM 5505 C C . GLY B 2 236 ? -29.446 -0.262 -33.099 1.00 10.00 236 GLY B C 1
ATOM 5506 O O . GLY B 2 236 ? -29.990 -0.496 -34.173 1.00 10.00 236 GLY B O 1
ATOM 5507 N N . ASN B 2 237 ? -28.805 0.867 -32.852 1.00 10.00 237 ASN B N 1
ATOM 5508 C CA . ASN B 2 237 ? -28.748 1.963 -33.812 1.00 10.00 237 ASN B CA 1
ATOM 5509 C C . ASN B 2 237 ? -27.433 2.046 -34.595 1.00 10.00 237 ASN B C 1
ATOM 5510 O O . ASN B 2 237 ? -26.374 2.302 -34.029 1.00 10.00 237 ASN B O 1
ATOM 5515 N N . LEU B 2 238 ? -27.523 1.859 -35.905 1.00 10.00 238 LEU B N 1
ATOM 5516 C CA . LEU B 2 238 ? -26.351 1.896 -36.774 1.00 10.00 238 LEU B CA 1
ATOM 5517 C C . LEU B 2 238 ? -25.581 3.188 -36.733 1.00 10.00 238 LEU B C 1
ATOM 5518 O O . LEU B 2 238 ? -24.394 3.212 -37.042 1.00 10.00 238 LEU B O 1
ATOM 5523 N N . ASP B 2 239 ? -26.248 4.271 -36.372 1.00 10.00 239 ASP B N 1
ATOM 5524 C CA . ASP B 2 239 ? -25.581 5.563 -36.300 1.00 10.00 239 ASP B CA 1
ATOM 5525 C C . ASP B 2 239 ? -24.513 5.592 -35.228 1.00 10.00 239 ASP B C 1
ATOM 5526 O O . ASP B 2 239 ? -23.561 6.365 -35.304 1.00 10.00 239 ASP B O 1
ATOM 5531 N N . HIS B 2 240 ? -24.672 4.739 -34.224 1.00 10.00 240 HIS B N 1
ATOM 5532 C CA . HIS B 2 240 ? -23.731 4.702 -33.124 1.00 10.00 240 HIS B CA 1
ATOM 5533 C C . HIS B 2 240 ? -22.932 3.418 -33.073 1.00 10.00 240 HIS B C 1
ATOM 5534 O O . HIS B 2 240 ? -22.241 3.155 -32.089 1.00 10.00 240 HIS B O 1
ATOM 5541 N N . GLY B 2 241 ? -23.030 2.615 -34.127 1.00 10.00 241 GLY B N 1
ATOM 5542 C CA . GLY B 2 241 ? -22.302 1.366 -34.168 1.00 10.00 241 GLY B CA 1
ATOM 5543 C C . GLY B 2 241 ? -23.106 0.170 -33.702 1.00 10.00 241 GLY B C 1
ATOM 5544 O O . GLY B 2 241 ? -22.708 -0.965 -33.967 1.00 10.00 241 GLY B O 1
ATOM 5545 N N . GLY B 2 242 ? -24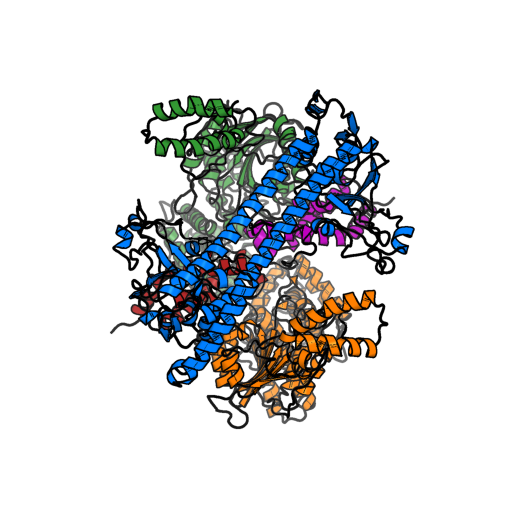.229 0.395 -33.022 1.00 10.00 242 GLY B N 1
ATOM 5546 C CA . GLY B 2 242 ? -25.025 -0.728 -32.551 1.00 10.00 242 GLY B CA 1
ATOM 5547 C C . GLY B 2 242 ? -25.690 -0.454 -31.225 1.00 10.00 242 GLY B C 1
ATOM 5548 O O . GLY B 2 242 ? -25.873 0.704 -30.846 1.00 10.00 242 GLY B O 1
ATOM 5549 N N . ALA B 2 243 ? -26.052 -1.504 -30.501 1.00 10.00 243 ALA B N 1
ATOM 5550 C CA . ALA B 2 243 ? -26.708 -1.319 -29.217 1.00 10.00 243 ALA B CA 1
ATOM 5551 C C . ALA B 2 243 ? -25.842 -0.630 -28.158 1.00 10.00 243 ALA B C 1
ATOM 5552 O O . ALA B 2 243 ? -26.334 0.180 -27.378 1.00 10.00 243 ALA B O 1
ATOM 5554 N N . ILE B 2 244 ? -24.554 -0.958 -28.111 1.00 10.00 244 ILE B N 1
ATOM 5555 C CA . ILE B 2 244 ? -23.690 -0.330 -27.129 1.00 10.00 244 ILE B CA 1
ATOM 5556 C C . ILE B 2 244 ? -22.941 0.829 -27.762 1.00 10.00 244 ILE B C 1
ATOM 5557 O O . ILE B 2 244 ? -22.199 0.659 -28.725 1.00 10.00 244 ILE B O 1
ATOM 5562 N N . ARG B 2 245 ? -23.153 2.022 -27.224 1.00 10.00 245 ARG B N 1
ATOM 5563 C CA . ARG B 2 245 ? -22.471 3.187 -27.733 1.00 10.00 245 ARG B CA 1
ATOM 5564 C C . ARG B 2 245 ? -21.156 3.356 -26.976 1.00 10.00 245 ARG B C 1
ATOM 5565 O O . ARG B 2 245 ? -21.027 2.937 -25.819 1.00 10.00 245 ARG B O 1
ATOM 5573 N N . LEU B 2 246 ? -20.184 3.975 -27.636 1.00 10.00 246 LEU B N 1
ATOM 5574 C CA . LEU B 2 246 ? -18.865 4.211 -27.062 1.00 10.00 246 LEU B CA 1
ATOM 5575 C C . LEU B 2 246 ? -18.765 5.633 -26.523 1.00 10.00 246 LEU B C 1
ATOM 5576 O O . LEU B 2 246 ? -18.938 6.599 -27.269 1.00 10.00 246 LEU B O 1
ATOM 5581 N N . GLY B 2 247 ? -18.481 5.751 -25.228 1.00 10.00 247 GLY B N 1
ATOM 5582 C CA . GLY B 2 247 ? -18.369 7.058 -24.611 1.00 10.00 247 GLY B CA 1
ATOM 5583 C C . GLY B 2 247 ? -18.413 7.085 -23.087 1.00 10.00 247 GLY B C 1
ATOM 5584 O O . GLY B 2 247 ? -18.513 6.053 -22.420 1.00 10.00 247 GLY B O 1
ATOM 5585 N N . ASN B 2 248 ? -18.355 8.300 -22.544 1.00 10.00 248 ASN B N 1
ATOM 5586 C CA . ASN B 2 248 ? -18.359 8.538 -21.105 1.00 10.00 248 ASN B CA 1
ATOM 5587 C C . ASN B 2 248 ? -19.726 8.944 -20.537 1.00 10.00 248 ASN B C 1
ATOM 5588 O O . ASN B 2 248 ? -20.276 9.992 -20.878 1.00 10.00 248 ASN B O 1
ATOM 5593 N N . THR B 2 249 ? -20.256 8.102 -19.651 1.00 10.00 249 THR B N 1
ATOM 5594 C CA . THR B 2 249 ? -21.550 8.351 -19.033 1.00 10.00 249 THR B CA 1
ATOM 5595 C C . THR B 2 249 ? -21.508 9.623 -18.203 1.00 10.00 249 THR B C 1
ATOM 5596 O O . THR B 2 249 ? -22.524 10.297 -18.026 1.00 10.00 249 THR B O 1
ATOM 5600 N N . LEU B 2 250 ? -20.326 9.961 -17.702 1.00 10.00 250 LEU B N 1
ATOM 5601 C CA . LEU B 2 250 ? -20.164 11.172 -16.904 1.00 10.00 250 LEU B CA 1
ATOM 5602 C C . LEU B 2 250 ? -19.709 12.346 -17.784 1.00 10.00 250 LEU B C 1
ATOM 5603 O O . LEU B 2 250 ? -19.308 13.399 -17.285 1.00 10.00 250 LEU B O 1
ATOM 5608 N N . GLY B 2 251 ? -19.789 12.157 -19.094 1.00 10.00 251 GLY B N 1
ATOM 5609 C CA . GLY B 2 251 ? -19.400 13.205 -20.013 1.00 10.00 251 GLY B CA 1
ATOM 5610 C C . GLY B 2 251 ? -20.545 13.643 -20.904 1.00 10.00 251 GLY B C 1
ATOM 5611 O O . GLY B 2 251 ? -21.719 13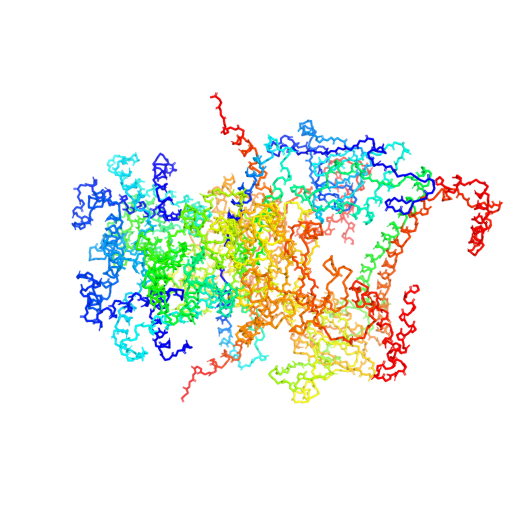.536 -20.545 1.00 10.00 251 GLY B O 1
ATOM 5612 N N . SER B 2 252 ? -20.200 14.133 -22.085 1.00 10.00 252 SER B N 1
ATOM 5613 C CA . SER B 2 252 ? -21.191 14.603 -23.032 1.00 10.00 252 SER B CA 1
ATOM 5614 C C . SER B 2 252 ? -22.067 13.464 -23.506 1.00 10.00 252 SER B C 1
ATOM 5615 O O . SER B 2 252 ? -23.276 13.619 -23.680 1.00 10.00 252 SER B O 1
ATOM 5618 N N . ASP B 2 253 ? -21.452 12.308 -23.712 1.00 10.00 253 ASP B N 1
ATOM 5619 C CA . ASP B 2 253 ? -22.170 11.134 -24.180 1.00 10.00 253 ASP B CA 1
ATOM 5620 C C . ASP B 2 253 ? -23.261 10.709 -23.238 1.00 10.00 253 ASP B C 1
ATOM 5621 O O . ASP B 2 253 ? -24.296 10.212 -23.665 1.00 10.00 253 ASP B O 1
ATOM 5626 N N . GLY B 2 254 ? -23.001 10.892 -21.951 1.00 10.00 254 GLY B N 1
ATOM 5627 C CA . GLY B 2 254 ? -23.975 10.533 -20.948 1.00 10.00 254 GLY B CA 1
ATOM 5628 C C . GLY B 2 254 ? -25.274 11.291 -21.101 1.00 10.00 254 GLY B C 1
ATOM 5629 O O . GLY B 2 254 ? -26.330 10.682 -21.080 1.00 10.00 254 GLY B O 1
ATOM 5630 N N . GLU B 2 255 ? -25.216 12.612 -21.254 1.00 10.00 255 GLU B N 1
ATOM 5631 C CA . GLU B 2 255 ? -26.446 13.366 -21.385 1.00 10.00 255 GLU B CA 1
ATOM 5632 C C . GLU B 2 255 ? -27.070 13.289 -22.762 1.00 10.00 255 GLU B C 1
ATOM 5633 O O . GLU B 2 255 ? -28.238 13.646 -22.944 1.00 10.00 255 GLU B O 1
ATOM 5639 N N . ASN B 2 256 ? -26.305 12.808 -23.733 1.00 10.00 256 ASN B N 1
ATOM 5640 C CA . ASN B 2 256 ? -26.814 12.664 -25.088 1.00 10.00 256 ASN B CA 1
ATOM 5641 C C . ASN B 2 256 ? -27.514 11.322 -25.242 1.00 10.00 256 ASN B C 1
ATOM 5642 O O . ASN B 2 256 ? -28.041 10.992 -26.298 1.00 10.00 256 ASN B O 1
ATOM 5647 N N . LEU B 2 257 ? -27.525 10.549 -24.172 1.00 10.00 257 LEU B N 1
ATOM 5648 C CA . LEU B 2 257 ? -28.140 9.237 -24.195 1.00 10.00 257 LEU B CA 1
ATOM 5649 C C . LEU B 2 257 ? -29.653 9.400 -24.080 1.00 10.00 257 LEU B C 1
ATOM 5650 O O . LEU B 2 257 ? -30.129 10.262 -23.356 1.00 10.00 257 LEU B O 1
ATOM 5655 N N . PRO B 2 258 ? -30.435 8.583 -24.797 1.00 10.00 258 PRO B N 1
ATOM 5656 C CA . PRO B 2 258 ? -31.896 8.696 -24.721 1.00 10.00 258 PRO B CA 1
ATOM 5657 C C . PRO B 2 258 ? -32.480 8.188 -23.412 1.00 10.00 258 PRO B C 1
ATOM 5658 O O . PRO B 2 258 ? -31.941 7.257 -22.814 1.00 10.00 258 PRO B O 1
ATOM 5662 N N . LYS B 2 259 ? -33.583 8.804 -22.970 1.00 10.00 259 LYS B N 1
ATOM 5663 C CA . LYS B 2 259 ? -34.258 8.400 -21.735 1.00 10.00 259 LYS B CA 1
ATOM 5664 C C . LYS B 2 259 ? -34.582 6.906 -21.774 1.00 10.00 259 LYS B C 1
ATOM 5665 O O . LYS B 2 259 ? -34.470 6.266 -22.818 1.00 10.00 259 LYS B O 1
ATOM 5671 N N . ALA B 2 260 ? -35.010 6.354 -20.642 1.00 10.00 260 ALA B N 1
ATOM 5672 C CA . ALA B 2 260 ? -35.306 4.935 -20.584 1.00 10.00 260 ALA B CA 1
ATOM 5673 C C . ALA B 2 260 ? -36.434 4.566 -19.627 1.00 10.00 260 ALA B C 1
ATOM 5674 O O . ALA B 2 260 ? -36.674 5.267 -18.645 1.00 10.00 260 ALA B O 1
ATOM 5676 N N . HIS B 2 261 ? -37.121 3.455 -19.894 1.00 10.00 261 HIS B N 1
ATOM 5677 C CA . HIS B 2 261 ? -38.206 3.022 -19.006 1.00 10.00 261 HIS B CA 1
ATOM 5678 C C . HIS B 2 261 ? -37.642 2.195 -17.854 1.00 10.00 261 HIS B C 1
ATOM 5679 O O . HIS B 2 261 ? -38.160 2.226 -16.734 1.00 10.00 261 HIS B O 1
ATOM 5686 N N . ILE B 2 262 ? -36.560 1.482 -18.148 1.00 10.00 262 ILE B N 1
ATOM 5687 C CA . ILE B 2 262 ? -35.898 0.599 -17.200 1.00 10.00 262 ILE B CA 1
ATOM 5688 C C . ILE B 2 262 ? -34.374 0.789 -17.224 1.00 10.00 262 ILE B C 1
ATOM 5689 O O . ILE B 2 262 ? -33.796 1.048 -18.275 1.00 10.00 262 ILE B O 1
ATOM 5694 N N . VAL B 2 263 ? -33.724 0.657 -16.075 1.00 10.00 263 VAL B N 1
ATOM 5695 C CA . VAL B 2 263 ? -32.268 0.783 -16.003 1.00 10.00 263 VAL B CA 1
ATOM 5696 C C . VAL B 2 263 ? -31.736 -0.302 -15.070 1.00 10.00 263 VAL B C 1
ATOM 5697 O O . VAL B 2 263 ? -32.101 -0.342 -13.895 1.00 10.00 263 VAL B O 1
ATOM 5701 N N . ALA B 2 264 ? -30.893 -1.192 -15.585 1.00 10.00 264 ALA B N 1
ATOM 5702 C CA . ALA B 2 264 ? -30.297 -2.255 -14.770 1.00 10.00 264 ALA B CA 1
ATOM 5703 C C . ALA B 2 264 ? -28.818 -2.115 -15.041 1.00 10.00 264 ALA B C 1
ATOM 5704 O O . ALA B 2 264 ? -28.375 -2.284 -16.170 1.00 10.00 264 ALA B O 1
ATOM 5706 N N . THR B 2 265 ? -28.048 -1.818 -14.014 1.00 10.00 265 THR B N 1
ATOM 5707 C CA . THR B 2 265 ? -26.639 -1.595 -14.239 1.00 10.00 265 THR B CA 1
ATOM 5708 C C . THR B 2 265 ? -25.797 -1.879 -12.991 1.00 10.00 265 THR B C 1
ATOM 5709 O O . THR B 2 265 ? -26.307 -1.902 -11.869 1.00 10.00 265 THR B O 1
ATOM 5713 N N . ASN B 2 266 ? -24.510 -2.134 -13.210 1.00 10.00 266 ASN B N 1
ATOM 5714 C CA . ASN B 2 266 ? -23.556 -2.390 -12.136 1.00 10.00 266 ASN B CA 1
ATOM 5715 C C . ASN B 2 266 ? -22.386 -1.469 -12.473 1.00 10.00 266 ASN B C 1
ATOM 5716 O O . ASN B 2 266 ? -21.390 -1.919 -13.032 1.00 10.00 266 ASN B O 1
ATOM 5721 N N . PRO B 2 267 ? -22.496 -0.164 -12.149 1.00 10.00 267 PRO B N 1
ATOM 5722 C CA . PRO B 2 267 ? -21.406 0.763 -12.455 1.00 10.00 267 PRO B CA 1
ATOM 5723 C C . PRO B 2 267 ? -20.097 0.389 -11.777 1.00 10.00 267 PRO B C 1
ATOM 5724 O O . PRO B 2 267 ? -20.086 -0.365 -10.812 1.00 10.00 267 PRO B O 1
ATOM 5728 N N . PRO B 2 268 ? -18.965 0.919 -12.288 1.00 10.00 268 PRO B N 1
ATOM 5729 C CA . PRO B 2 268 ? -17.636 0.646 -11.745 1.00 10.00 268 PRO B CA 1
ATOM 5730 C C . PRO B 2 268 ? -17.449 1.035 -10.289 1.00 10.00 268 PRO B C 1
ATOM 5731 O O . PRO B 2 268 ? -18.021 2.013 -9.797 1.00 10.00 268 PRO B O 1
ATOM 5735 N N . PHE B 2 269 ? -16.621 0.248 -9.613 1.00 10.00 269 PHE B N 1
ATOM 5736 C CA . PHE B 2 269 ? -16.308 0.472 -8.212 1.00 10.00 269 PHE B CA 1
ATOM 5737 C C . PHE B 2 269 ? -15.005 1.265 -8.135 1.00 10.00 269 PHE B C 1
ATOM 5738 O O . PHE B 2 269 ? -14.283 1.416 -9.130 1.00 10.00 269 PHE B O 1
ATOM 5746 N N . GLY B 2 270 ? -14.717 1.778 -6.943 1.00 10.00 270 GLY B N 1
ATOM 5747 C CA . GLY B 2 270 ? -13.505 2.548 -6.725 1.00 10.00 270 GLY B CA 1
ATOM 5748 C C . GLY B 2 270 ? -13.575 3.916 -7.356 1.00 10.00 270 GLY B C 1
ATOM 5749 O O . GLY B 2 270 ? -14.645 4.517 -7.431 1.00 10.00 270 GLY B O 1
ATOM 5750 N N . SER B 2 271 ? -12.435 4.414 -7.816 1.00 10.00 271 SER B N 1
ATOM 5751 C CA . SER B 2 271 ? -12.408 5.728 -8.438 1.00 10.00 271 SER B CA 1
ATOM 5752 C C . SER B 2 271 ? -12.575 5.622 -9.956 1.00 10.00 271 SER B C 1
ATOM 5753 O O . SER B 2 271 ? -12.475 6.628 -10.666 1.00 10.00 271 SER B O 1
ATOM 5756 N N . ALA B 2 272 ? -12.827 4.400 -10.434 1.00 10.00 272 ALA B N 1
ATOM 5757 C CA . ALA B 2 272 ? -13.025 4.101 -11.864 1.00 10.00 272 ALA B CA 1
ATOM 5758 C C . ALA B 2 272 ? -11.800 4.398 -12.756 1.00 10.00 272 ALA B C 1
ATOM 5759 O O . ALA B 2 272 ? -10.763 4.870 -12.276 1.00 10.00 272 ALA B O 1
ATOM 5761 N N . ALA B 2 273 ? -11.925 4.122 -14.056 1.00 10.00 273 ALA B N 1
ATOM 5762 C CA . ALA B 2 273 ? -10.834 4.363 -14.996 1.00 10.00 273 ALA B CA 1
ATOM 5763 C C . ALA B 2 273 ? -10.788 5.835 -15.398 1.00 10.00 273 ALA B C 1
ATOM 5764 O O . ALA B 2 273 ? -11.290 6.700 -14.678 1.00 10.00 273 ALA B O 1
ATOM 5766 N N . GLY B 2 274 ? -10.178 6.119 -16.549 1.00 10.00 274 GLY B N 1
ATOM 5767 C CA . GLY B 2 274 ? -10.071 7.489 -17.024 1.00 10.00 274 GLY B CA 1
ATOM 5768 C C . GLY B 2 274 ? -11.412 8.077 -17.428 1.00 10.00 274 GLY B C 1
ATOM 5769 O O . GLY B 2 274 ? -11.743 8.160 -18.617 1.00 10.00 274 GLY B O 1
ATOM 5770 N N . THR B 2 275 ? -12.186 8.495 -16.432 1.00 10.00 275 THR B N 1
ATOM 5771 C CA . THR B 2 275 ? -13.500 9.085 -16.666 1.00 10.00 275 THR B CA 1
ATOM 5772 C C . THR B 2 275 ? -13.621 10.448 -15.983 1.00 10.00 275 THR B C 1
ATOM 5773 O O . THR B 2 275 ? -13.969 10.544 -14.806 1.00 10.00 275 THR B O 1
ATOM 5777 N N . ASN B 2 276 ? -13.313 11.498 -16.733 1.00 10.00 276 ASN B N 1
ATOM 5778 C CA . ASN B 2 276 ? -13.402 12.857 -16.219 1.00 10.00 276 ASN B CA 1
ATOM 5779 C C . ASN B 2 276 ? -14.859 13.306 -16.195 1.00 10.00 276 ASN B C 1
ATOM 5780 O O . ASN B 2 276 ? -15.584 13.163 -17.185 1.00 10.00 276 ASN B O 1
ATOM 5785 N N . ILE B 2 277 ? -15.283 13.852 -15.060 1.00 10.00 277 ILE B N 1
ATOM 5786 C CA . ILE B 2 277 ? -16.655 14.307 -14.900 1.00 10.00 277 ILE B CA 1
ATOM 5787 C C . ILE B 2 277 ? -16.839 15.692 -15.503 1.00 10.00 277 ILE B C 1
ATOM 5788 O O . ILE B 2 277 ? -16.947 16.677 -14.788 1.00 10.00 277 ILE B O 1
ATOM 5793 N N . THR B 2 278 ? -16.882 15.760 -16.825 1.00 10.00 278 THR B N 1
ATOM 5794 C CA . THR B 2 278 ? -17.045 17.032 -17.510 1.00 10.00 278 THR B CA 1
ATOM 5795 C C . THR B 2 278 ? -18.512 17.300 -17.807 1.00 10.00 278 THR B C 1
ATOM 5796 O O . THR B 2 278 ? -18.855 17.740 -18.901 1.00 10.00 278 THR B O 1
ATOM 5800 N N . ARG B 2 279 ? -19.378 17.032 -16.838 1.00 10.00 279 ARG B N 1
ATOM 5801 C CA . ARG B 2 279 ? -20.809 17.230 -17.023 1.00 10.00 279 ARG B CA 1
ATOM 5802 C C . ARG B 2 279 ? -21.361 17.792 -15.725 1.00 10.00 279 ARG B C 1
ATOM 5803 O O . ARG B 2 279 ? -20.934 17.403 -14.644 1.00 10.00 279 ARG B O 1
ATOM 5811 N N . THR B 2 280 ? -22.299 18.713 -15.810 1.00 10.00 280 THR B N 1
ATOM 5812 C CA . THR B 2 280 ? -22.822 19.267 -14.581 1.00 10.00 280 THR B CA 1
ATOM 5813 C C . THR B 2 280 ? -24.017 18.474 -14.085 1.00 10.00 280 THR B C 1
ATOM 5814 O O . THR B 2 280 ? -24.876 18.084 -14.871 1.00 10.00 280 THR B O 1
ATOM 5818 N N . PHE B 2 281 ? -24.054 18.216 -12.781 1.00 10.00 281 PHE B N 1
ATOM 5819 C CA . PHE B 2 281 ? -25.163 17.484 -12.193 1.00 10.00 281 PHE B CA 1
ATOM 5820 C C . PHE B 2 281 ? -25.858 18.339 -11.150 1.00 10.00 281 PHE B C 1
ATOM 5821 O O . PHE B 2 281 ? -25.344 19.366 -10.723 1.00 10.00 281 PHE B O 1
ATOM 5829 N N . VAL B 2 282 ? -27.031 17.895 -10.729 1.00 10.00 282 VAL B N 1
ATOM 5830 C CA . VAL B 2 282 ? -27.790 18.628 -9.739 1.00 10.00 282 VAL B CA 1
ATOM 5831 C C . VAL B 2 282 ? -26.948 18.869 -8.478 1.00 10.00 282 VAL B C 1
ATOM 5832 O O . VAL B 2 282 ? -27.148 19.853 -7.763 1.00 10.00 282 VAL B O 1
ATOM 5836 N N . HIS B 2 283 ? -26.008 17.970 -8.218 1.00 10.00 283 HIS B N 1
ATOM 5837 C CA . HIS B 2 283 ? -25.120 18.080 -7.060 1.00 10.00 283 HIS B CA 1
ATOM 5838 C C . HIS B 2 283 ? -23.730 17.603 -7.450 1.00 10.00 283 HIS B C 1
ATOM 5839 O O . HIS B 2 283 ? -23.404 16.431 -7.286 1.00 10.00 283 HIS B O 1
ATOM 5846 N N . PRO B 2 284 ? -22.893 18.512 -7.969 1.00 10.00 284 PRO B N 1
ATOM 5847 C CA . PRO B 2 284 ? -21.525 18.175 -8.388 1.00 10.00 284 PRO B CA 1
ATOM 5848 C C . PRO B 2 284 ? -20.771 17.376 -7.326 1.00 10.00 284 PRO B C 1
ATOM 5849 O O . PRO B 2 284 ? -20.739 17.758 -6.156 1.00 10.00 284 PRO B O 1
ATOM 5853 N N . THR B 2 285 ? -20.153 16.277 -7.733 1.00 10.00 285 THR B N 1
ATOM 5854 C CA . THR B 2 285 ? -19.431 15.429 -6.788 1.00 10.00 285 THR B CA 1
ATOM 5855 C C . THR B 2 285 ? -18.098 14.992 -7.356 1.00 10.00 285 THR B C 1
ATOM 5856 O O . THR B 2 285 ? -17.810 15.235 -8.519 1.00 10.00 285 THR B O 1
ATOM 5860 N N . SER B 2 286 ? -17.290 14.332 -6.532 1.00 10.00 286 SER B N 1
ATOM 5861 C CA . SER B 2 286 ? -15.995 13.859 -6.973 1.00 10.00 286 SER B CA 1
ATOM 5862 C C . SER B 2 286 ? -16.100 12.382 -7.161 1.00 10.00 286 SER B C 1
ATOM 5863 O O . SER B 2 286 ? -15.373 11.790 -7.954 1.00 10.00 286 SER B O 1
ATOM 5866 N N . ASN B 2 287 ? -17.016 11.788 -6.421 1.00 10.00 287 ASN B N 1
ATOM 5867 C CA . ASN B 2 287 ? -17.221 10.365 -6.470 1.00 10.00 287 ASN B CA 1
ATOM 5868 C C . ASN B 2 287 ? -17.839 9.967 -7.791 1.00 10.00 287 ASN B C 1
ATOM 5869 O O . ASN B 2 287 ? -18.791 10.594 -8.253 1.00 10.00 287 ASN B O 1
ATOM 5874 N N . LYS B 2 288 ? -17.300 8.917 -8.397 1.00 10.00 288 LYS B N 1
ATOM 5875 C CA . LYS B 2 288 ? -17.799 8.452 -9.685 1.00 10.00 288 LYS B CA 1
ATOM 5876 C C . LYS B 2 288 ? -19.130 7.716 -9.583 1.00 10.00 288 LYS B C 1
ATOM 5877 O O . LYS B 2 288 ? -19.963 7.805 -10.486 1.00 10.00 288 LYS B O 1
ATOM 5883 N N . GLN B 2 289 ? -19.327 6.992 -8.490 1.00 10.00 289 GLN B N 1
ATOM 5884 C CA . GLN B 2 289 ? -20.552 6.227 -8.316 1.00 10.00 289 GLN B CA 1
ATOM 5885 C C . GLN B 2 289 ? -21.772 7.109 -8.090 1.00 10.00 289 GLN B C 1
ATOM 5886 O O . GLN B 2 289 ? -22.837 6.856 -8.656 1.00 10.00 289 GLN B O 1
ATOM 5892 N N . LEU B 2 290 ? -21.620 8.151 -7.277 1.00 10.00 290 LEU B N 1
ATOM 5893 C CA . LEU B 2 290 ? -22.719 9.068 -7.017 1.00 10.00 290 LEU B CA 1
ATOM 5894 C C . LEU B 2 290 ? -23.079 9.875 -8.267 1.00 10.00 290 LEU B C 1
ATOM 5895 O O . LEU B 2 290 ? -24.150 10.464 -8.348 1.00 10.00 290 LEU B O 1
ATOM 5900 N N . CYS B 2 291 ? -22.169 9.901 -9.237 1.00 10.00 291 CYS B N 1
ATOM 5901 C CA . CYS B 2 291 ? -22.417 10.610 -10.487 1.00 10.00 291 CYS B CA 1
ATOM 5902 C C . CYS B 2 291 ? -23.302 9.732 -11.320 1.00 10.00 291 CYS B C 1
ATOM 5903 O O . CYS B 2 291 ? -24.240 10.213 -11.951 1.00 10.00 291 CYS B O 1
ATOM 5906 N N . PHE B 2 292 ? -22.988 8.446 -11.336 1.00 10.00 292 PHE B N 1
ATOM 5907 C CA . PHE B 2 292 ? -23.800 7.521 -12.084 1.00 10.00 292 PHE B CA 1
ATOM 5908 C C . PHE B 2 292 ? -25.226 7.562 -11.569 1.00 10.00 292 PHE B C 1
ATOM 5909 O O . PHE B 2 292 ? -26.169 7.553 -12.340 1.00 10.00 292 PHE B O 1
ATOM 5917 N N . MET B 2 293 ? -25.374 7.620 -10.259 1.00 10.00 293 MET B N 1
ATOM 5918 C CA . MET B 2 293 ? -26.690 7.666 -9.669 1.00 10.00 293 MET B CA 1
ATOM 5919 C C . MET B 2 293 ? -27.469 8.878 -10.211 1.00 10.00 293 MET B C 1
ATOM 5920 O O . MET B 2 293 ? -28.637 8.771 -10.577 1.00 10.00 293 MET B O 1
ATOM 5925 N N . GLN B 2 294 ? -26.811 10.027 -10.280 1.00 10.00 294 GLN B N 1
ATOM 5926 C CA . GLN B 2 294 ? -27.457 11.224 -10.773 1.00 10.00 294 GLN B CA 1
ATOM 5927 C C . GLN B 2 294 ? -27.876 11.075 -12.225 1.00 10.00 294 GLN B C 1
ATOM 5928 O O . GLN B 2 294 ? -28.937 11.560 -12.632 1.00 10.00 294 GLN B O 1
ATOM 5934 N N . HIS B 2 295 ? -27.054 10.388 -13.010 1.00 10.00 295 HIS B N 1
ATOM 5935 C CA . HIS B 2 295 ? -27.368 10.136 -14.406 1.00 10.00 295 HIS B CA 1
ATOM 5936 C C . HIS B 2 295 ? -28.595 9.233 -14.510 1.00 10.00 295 HIS B C 1
ATOM 5937 O O . HIS B 2 295 ? -29.524 9.511 -15.263 1.00 10.00 295 HIS B O 1
ATOM 5944 N N . ILE B 2 296 ? -28.562 8.129 -13.770 1.00 10.00 296 ILE B N 1
ATOM 5945 C CA . ILE B 2 296 ? -29.651 7.172 -13.772 1.00 10.00 296 ILE B CA 1
ATOM 5946 C C . ILE B 2 296 ? -30.979 7.817 -13.372 1.00 10.00 296 ILE B C 1
ATOM 5947 O O . ILE B 2 296 ? -32.028 7.504 -13.946 1.00 10.00 296 ILE B O 1
ATOM 5952 N N . ILE B 2 297 ? -30.944 8.737 -12.412 1.00 10.00 297 ILE B N 1
ATOM 5953 C CA . ILE B 2 297 ? -32.161 9.416 -11.986 1.00 10.00 297 ILE B CA 1
ATOM 5954 C C . ILE B 2 297 ? -32.717 10.299 -13.100 1.00 10.00 297 ILE B C 1
ATOM 5955 O O . ILE B 2 297 ? -33.934 10.415 -13.261 1.00 10.00 297 ILE B O 1
ATOM 5960 N N . GLU B 2 298 ? -31.807 10.895 -13.865 1.00 10.00 298 GLU B N 1
ATOM 5961 C CA . GLU B 2 298 ? -32.100 11.786 -14.982 1.00 10.00 298 GLU B CA 1
ATOM 5962 C C . GLU B 2 298 ? -32.691 11.126 -16.235 1.00 10.00 298 GLU B C 1
ATOM 5963 O O . GLU B 2 298 ? -33.704 11.595 -16.752 1.00 10.00 298 GLU B O 1
ATOM 5969 N N . THR B 2 299 ? -32.059 10.061 -16.735 1.00 10.00 299 THR B N 1
ATOM 5970 C CA . THR B 2 299 ? -32.550 9.378 -17.938 1.00 10.00 299 THR B CA 1
ATOM 5971 C C . THR B 2 299 ? -33.856 8.642 -17.798 1.00 10.00 299 THR B C 1
ATOM 5972 O O . THR B 2 299 ? -34.521 8.364 -18.786 1.00 10.00 299 THR B O 1
ATOM 5976 N N . LEU B 2 300 ? -34.216 8.278 -16.581 1.00 10.00 300 LEU B N 1
ATOM 5977 C CA . LEU B 2 300 ? -35.446 7.541 -16.411 1.00 10.00 300 LEU B CA 1
ATOM 5978 C C . LEU B 2 300 ? -36.696 8.342 -16.755 1.00 10.00 300 LEU B C 1
ATOM 5979 O O . LEU B 2 300 ? -36.852 9.469 -16.314 1.00 10.00 300 LEU B O 1
ATOM 5984 N N . HIS B 2 301 ? -37.574 7.759 -17.562 1.00 10.00 301 HIS B N 1
ATOM 5985 C CA . HIS B 2 301 ? -38.826 8.411 -17.897 1.00 10.00 301 HIS B CA 1
ATOM 5986 C C . HIS B 2 301 ? -39.620 8.462 -16.607 1.00 10.00 301 HIS B C 1
ATOM 5987 O O . HIS B 2 301 ? -39.312 7.751 -15.648 1.00 10.00 301 HIS B O 1
ATOM 5994 N N . PRO B 2 302 ? -40.652 9.312 -16.550 1.00 10.00 302 PRO B N 1
ATOM 5995 C CA . PRO B 2 302 ? -41.454 9.376 -15.328 1.00 10.00 302 PRO B CA 1
ATOM 5996 C C . PRO B 2 302 ? -42.089 7.988 -15.175 1.00 10.00 302 PRO B C 1
ATOM 5997 O O . PRO B 2 302 ? -42.614 7.439 -16.143 1.00 10.00 302 PRO B O 1
ATOM 6001 N N . GLY B 2 303 ? -42.021 7.420 -13.979 1.00 10.00 303 GLY B N 1
ATOM 6002 C CA . GLY B 2 303 ? -42.587 6.107 -13.787 1.00 10.00 303 GLY B CA 1
ATOM 6003 C C . GLY B 2 303 ? -41.569 5.017 -14.088 1.00 10.00 303 GLY B C 1
ATOM 6004 O O . GLY B 2 303 ? -41.850 3.830 -13.923 1.00 10.00 303 GLY B O 1
ATOM 6005 N N . GLY B 2 304 ? -40.384 5.420 -14.528 1.00 10.00 304 GLY B N 1
ATOM 6006 C CA . GLY B 2 304 ? -39.344 4.458 -14.821 1.00 10.00 304 GLY B CA 1
ATOM 6007 C C . GLY B 2 304 ? -38.933 3.690 -13.582 1.00 10.00 304 GLY B C 1
ATOM 6008 O O . GLY B 2 304 ? -39.270 4.067 -12.449 1.00 10.00 304 GLY B O 1
ATOM 6009 N N . ARG B 2 305 ? -38.207 2.598 -13.792 1.00 10.00 305 ARG B N 1
ATOM 6010 C CA . ARG B 2 305 ? -37.747 1.777 -12.685 1.00 10.00 305 ARG B CA 1
ATOM 6011 C C . ARG B 2 305 ? -36.322 1.332 -12.918 1.00 10.00 305 ARG B C 1
ATOM 6012 O O . ARG B 2 305 ? -35.879 1.177 -14.050 1.00 10.00 305 ARG B O 1
ATOM 6020 N N . ALA B 2 306 ? -35.588 1.140 -11.837 1.00 10.00 306 ALA B N 1
ATOM 6021 C CA . ALA B 2 306 ? -34.208 0.739 -11.958 1.00 10.00 306 ALA B CA 1
ATOM 6022 C C . ALA B 2 306 ? -33.756 -0.134 -10.797 1.00 10.00 306 ALA B C 1
ATOM 6023 O O . ALA B 2 306 ? -34.413 -0.208 -9.757 1.00 10.00 306 ALA B O 1
ATOM 6025 N N . ALA B 2 307 ? -32.631 -0.802 -11.020 1.00 10.00 307 ALA B N 1
ATOM 6026 C CA . ALA B 2 307 ? -31.967 -1.680 -10.056 1.00 10.00 307 ALA B CA 1
ATOM 6027 C C . ALA B 2 307 ? -30.497 -1.350 -10.292 1.00 10.00 307 ALA B C 1
ATOM 6028 O O . ALA B 2 307 ? -29.961 -1.592 -11.373 1.00 10.00 307 ALA B O 1
ATOM 6030 N N . VAL B 2 308 ? -29.856 -0.780 -9.284 1.00 10.00 308 VAL B N 1
ATOM 6031 C CA . VAL B 2 308 ? -28.466 -0.387 -9.418 1.00 10.00 308 VAL B CA 1
ATOM 6032 C C . VAL B 2 308 ? -27.564 -0.994 -8.350 1.00 10.00 308 VAL B C 1
ATOM 6033 O O . VAL B 2 308 ? -27.805 -0.844 -7.146 1.00 10.00 308 VAL B O 1
ATOM 6037 N N . VAL B 2 309 ? -26.524 -1.685 -8.812 1.00 10.00 309 VAL B N 1
ATOM 6038 C CA . VAL B 2 309 ? -25.555 -2.303 -7.917 1.00 10.00 309 VAL B CA 1
ATOM 6039 C C . VAL B 2 309 ? -24.597 -1.223 -7.463 1.00 10.00 309 VAL B C 1
ATOM 6040 O O . VAL B 2 309 ? -23.905 -0.624 -8.285 1.00 10.00 309 VAL B O 1
ATOM 6044 N N . VAL B 2 310 ? -24.526 -0.989 -6.158 1.00 10.00 310 VAL B N 1
ATOM 6045 C CA . VAL B 2 310 ? -23.646 0.049 -5.637 1.00 10.00 310 VAL B CA 1
ATOM 6046 C C . VAL B 2 310 ? -22.809 -0.375 -4.421 1.00 10.00 310 VAL B C 1
ATOM 6047 O O . VAL B 2 310 ? -23.126 -1.356 -3.752 1.00 10.00 310 VAL B O 1
ATOM 6051 N N . PRO B 2 311 ? -21.716 0.362 -4.136 1.00 10.00 311 PRO B N 1
ATOM 6052 C CA . PRO B 2 311 ? -20.824 0.091 -3.004 1.00 10.00 311 PRO B CA 1
ATOM 6053 C C . PRO B 2 311 ? -21.381 0.720 -1.732 1.00 10.00 311 PRO B C 1
ATOM 6054 O O . PRO B 2 311 ? -22.178 1.646 -1.797 1.00 10.00 311 PRO B O 1
ATOM 6058 N N . ASP B 2 312 ? -20.938 0.246 -0.582 1.00 10.00 312 ASP B N 1
ATOM 6059 C CA . ASP B 2 312 ? -21.421 0.803 0.667 1.00 10.00 312 ASP B CA 1
ATOM 6060 C C . ASP B 2 312 ? -21.164 2.309 0.796 1.00 10.00 312 ASP B C 1
ATOM 6061 O O . ASP B 2 312 ? -21.943 3.006 1.427 1.00 10.00 312 ASP B O 1
ATOM 6066 N N . ASN B 2 313 ? -20.091 2.807 0.189 1.00 10.00 313 ASN B N 1
ATOM 6067 C CA . ASN B 2 313 ? -19.743 4.233 0.269 1.00 10.00 313 ASN B CA 1
ATOM 6068 C C . ASN B 2 313 ? -20.900 5.178 -0.074 1.00 10.00 313 ASN B C 1
ATOM 6069 O O . ASN B 2 313 ? -21.172 6.131 0.650 1.00 10.00 313 ASN B O 1
ATOM 6074 N N . VAL B 2 314 ? -21.570 4.898 -1.186 1.00 10.00 314 VAL B N 1
ATOM 6075 C CA . VAL B 2 314 ? -22.711 5.669 -1.665 1.00 10.00 314 VAL B CA 1
ATOM 6076 C C . VAL B 2 314 ? -23.768 5.831 -0.578 1.00 10.00 314 VAL B C 1
ATOM 6077 O O . VAL B 2 314 ? -24.476 6.842 -0.504 1.00 10.00 314 VAL B O 1
ATOM 6081 N N . LEU B 2 315 ? -23.874 4.821 0.269 1.00 10.00 315 LEU B N 1
ATOM 6082 C CA . LEU B 2 315 ? -24.854 4.838 1.340 1.00 10.00 315 LEU B CA 1
ATOM 6083 C C . LEU B 2 315 ? -24.431 5.642 2.561 1.00 10.00 315 LEU B C 1
ATOM 6084 O O . LEU B 2 315 ? -25.256 6.325 3.164 1.00 10.00 315 LEU B O 1
ATOM 6089 N N . PHE B 2 316 ? -23.153 5.565 2.925 1.00 10.00 316 PHE B N 1
ATOM 6090 C CA . PHE B 2 316 ? -22.674 6.270 4.110 1.00 10.00 316 PHE B CA 1
ATOM 6091 C C . PHE B 2 316 ? -21.722 7.458 3.919 1.00 10.00 316 PHE B C 1
ATOM 6092 O O . PHE B 2 316 ? -21.187 7.973 4.896 1.00 10.00 316 PHE B O 1
ATOM 6100 N N . GLU B 2 317 ? -21.509 7.889 2.684 1.00 10.00 317 GLU B N 1
ATOM 6101 C CA . GLU B 2 317 ? -20.615 9.005 2.425 1.00 10.00 317 GLU B CA 1
ATOM 6102 C C . GLU B 2 317 ? -21.229 10.338 2.815 1.00 10.00 317 GLU B C 1
ATOM 6103 O O . GLU B 2 317 ? -22.404 10.581 2.556 1.00 10.00 317 GLU B O 1
ATOM 6109 N N . GLY B 2 318 ? -20.440 11.207 3.439 1.00 10.00 318 GLY B N 1
ATOM 6110 C CA . GLY B 2 318 ? -20.953 12.507 3.832 1.00 10.00 318 GLY B CA 1
ATOM 6111 C C . GLY B 2 318 ? -20.591 13.590 2.830 1.00 10.00 318 GLY B C 1
ATOM 6112 O O . GLY B 2 318 ? -20.293 13.295 1.666 1.00 10.00 318 GLY B O 1
ATOM 6113 N N . GLY B 2 319 ? -20.608 14.843 3.276 1.00 10.00 319 GLY B N 1
ATOM 6114 C CA . GLY B 2 319 ? -20.271 15.948 2.384 1.00 10.00 319 GLY B CA 1
ATOM 6115 C C . GLY B 2 319 ? -21.343 16.214 1.340 1.00 10.00 319 GLY B C 1
ATOM 6116 O O . GLY B 2 319 ? -22.293 16.953 1.596 1.00 10.00 319 GLY B O 1
ATOM 6117 N N . LYS B 2 320 ? -21.202 15.625 0.163 1.00 10.00 320 LYS B N 1
ATOM 6118 C CA . LYS B 2 320 ? -22.189 15.827 -0.873 1.00 10.00 320 LYS B CA 1
ATOM 6119 C C . LYS B 2 320 ? -22.990 14.544 -1.024 1.00 10.00 320 LYS B C 1
ATOM 6120 O O . LYS B 2 320 ? -24.047 14.530 -1.661 1.00 10.00 320 LYS B O 1
ATOM 6126 N N . GLY B 2 321 ? -22.489 13.468 -0.425 1.00 10.00 321 GLY B N 1
ATOM 6127 C CA . GLY B 2 321 ? -23.166 12.181 -0.499 1.00 10.00 321 GLY B CA 1
ATOM 6128 C C . GLY B 2 321 ? -24.544 12.212 0.128 1.00 10.00 321 GLY B C 1
ATOM 6129 O O . GLY B 2 321 ? -25.455 11.512 -0.301 1.00 10.00 321 GLY B O 1
ATOM 6130 N N . THR B 2 322 ? -24.692 13.031 1.158 1.00 10.00 322 THR B N 1
ATOM 6131 C CA . THR B 2 322 ? -25.961 13.164 1.839 1.00 10.00 322 THR B CA 1
ATOM 6132 C C . THR B 2 322 ? -26.966 13.912 0.971 1.00 10.00 322 THR B C 1
ATOM 6133 O O . THR B 2 322 ? -28.149 13.589 0.962 1.00 10.00 322 THR B O 1
ATOM 6137 N N . ASP B 2 323 ? -26.480 14.912 0.244 1.00 10.00 323 ASP B N 1
ATOM 6138 C CA . ASP B 2 323 ? -27.322 15.707 -0.638 1.00 10.00 323 ASP B CA 1
ATOM 6139 C C . ASP B 2 323 ? -27.871 14.872 -1.785 1.00 10.00 323 ASP B C 1
ATOM 6140 O O . ASP B 2 323 ? -29.041 14.977 -2.131 1.00 10.00 323 ASP B O 1
ATOM 6145 N N . ILE B 2 324 ? -27.010 14.054 -2.378 1.00 10.00 324 ILE B N 1
ATOM 6146 C CA . ILE B 2 324 ? -27.402 13.208 -3.495 1.00 10.00 324 ILE B CA 1
ATOM 6147 C C . ILE B 2 324 ? -28.352 12.094 -3.065 1.00 10.00 324 ILE B C 1
ATOM 6148 O O . ILE B 2 324 ? -29.217 11.665 -3.827 1.00 10.00 324 ILE B O 1
ATOM 6153 N N . ARG B 2 325 ? -28.197 11.632 -1.836 1.00 10.00 325 ARG B N 1
ATOM 6154 C CA . ARG B 2 325 ? -29.037 10.572 -1.317 1.00 10.00 325 ARG B CA 1
ATOM 6155 C C . ARG B 2 325 ? -30.417 11.116 -1.021 1.00 10.00 325 ARG B C 1
ATOM 6156 O O . ARG B 2 325 ? -31.413 10.415 -1.148 1.00 10.00 325 ARG B O 1
ATOM 6164 N N . ARG B 2 326 ? -30.463 12.378 -0.622 1.00 10.00 326 ARG B N 1
ATOM 6165 C CA . ARG B 2 326 ? -31.727 13.050 -0.337 1.00 10.00 326 ARG B CA 1
ATOM 6166 C C . ARG B 2 326 ? -32.413 13.384 -1.659 1.00 10.00 326 ARG B C 1
ATOM 6167 O O . ARG B 2 326 ? -33.632 13.437 -1.744 1.00 10.00 326 ARG B O 1
ATOM 6175 N N . ASP B 2 327 ? -31.603 13.625 -2.681 1.00 10.00 327 ASP B N 1
ATOM 6176 C CA . ASP B 2 327 ? -32.100 13.953 -4.001 1.00 10.00 327 ASP B CA 1
ATOM 6177 C C . ASP B 2 327 ? -32.727 12.689 -4.578 1.00 10.00 327 ASP B C 1
ATOM 6178 O O . ASP B 2 327 ? -33.807 12.733 -5.153 1.00 10.00 327 ASP B O 1
ATOM 6183 N N . LEU B 2 328 ? -32.054 11.560 -4.399 1.00 10.00 328 LEU B N 1
ATOM 6184 C CA . LEU B 2 328 ? -32.561 10.298 -4.892 1.00 10.00 328 LEU B CA 1
ATOM 6185 C C . LEU B 2 328 ? -33.917 9.967 -4.272 1.00 10.00 328 LEU B C 1
ATOM 6186 O O . LEU B 2 328 ? -34.860 9.631 -4.977 1.00 10.00 328 LEU B O 1
ATOM 6191 N N . MET B 2 329 ? -34.011 10.056 -2.949 1.00 10.00 329 MET B N 1
ATOM 6192 C CA . MET B 2 329 ? -35.264 9.764 -2.262 1.00 10.00 329 MET B CA 1
ATOM 6193 C C . MET B 2 329 ? -36.321 10.836 -2.479 1.00 10.00 329 MET B C 1
ATOM 6194 O O . MET B 2 329 ? -37.463 10.688 -2.054 1.00 10.00 329 MET B O 1
ATOM 6199 N N . ASP B 2 330 ? -35.945 11.925 -3.135 1.00 10.00 330 ASP B N 1
ATOM 6200 C CA . ASP B 2 330 ? -36.919 12.965 -3.409 1.00 10.00 330 ASP B CA 1
ATOM 6201 C C . ASP B 2 330 ? -37.487 12.691 -4.793 1.00 10.00 330 ASP B C 1
ATOM 6202 O O . ASP B 2 330 ? -38.683 12.520 -4.952 1.00 10.00 330 ASP B O 1
ATOM 6207 N N . LYS B 2 331 ? -36.599 12.615 -5.783 1.00 10.00 331 LYS B N 1
ATOM 6208 C CA . LYS B 2 331 ? -36.973 12.400 -7.169 1.00 10.00 331 LYS B CA 1
ATOM 6209 C C . LYS B 2 331 ? -37.385 10.975 -7.531 1.00 10.00 331 LYS B C 1
ATOM 6210 O O . LYS B 2 331 ? -38.039 10.745 -8.564 1.00 10.00 331 LYS B O 1
ATOM 6216 N N . CYS B 2 332 ? -36.997 10.034 -6.681 1.00 10.00 332 CYS B N 1
ATOM 6217 C CA . CYS B 2 332 ? -37.302 8.623 -6.883 1.00 10.00 332 CYS B CA 1
ATOM 6218 C C . CYS B 2 332 ? -37.937 8.001 -5.669 1.00 10.00 332 CYS B C 1
ATOM 6219 O O . CYS B 2 332 ? -37.825 8.496 -4.547 1.00 10.00 332 CYS B O 1
ATOM 6222 N N . HIS B 2 333 ? -38.580 6.874 -5.913 1.00 10.00 333 HIS B N 1
ATOM 6223 C CA . HIS B 2 333 ? -39.229 6.124 -4.872 1.00 10.00 333 HIS B CA 1
ATOM 6224 C C . HIS B 2 333 ? -38.382 4.884 -4.596 1.00 10.00 333 HIS B C 1
ATOM 6225 O O . HIS B 2 333 ? -38.606 3.810 -5.170 1.00 10.00 333 HIS B O 1
ATOM 6232 N N . LEU B 2 334 ? -37.373 5.049 -3.744 1.00 10.00 334 LEU B N 1
ATOM 6233 C CA . LEU B 2 334 ? -36.490 3.946 -3.376 1.00 10.00 334 LEU B CA 1
ATOM 6234 C C . LEU B 2 334 ? -37.323 3.073 -2.478 1.00 10.00 334 LEU B C 1
ATOM 6235 O O . LEU B 2 334 ? -37.774 3.511 -1.428 1.00 10.00 334 LEU B O 1
ATOM 6240 N N . HIS B 2 335 ? -37.526 1.831 -2.872 1.00 10.00 335 HIS B N 1
ATOM 6241 C CA . HIS B 2 335 ? -38.349 0.954 -2.061 1.00 10.00 335 HIS B CA 1
ATOM 6242 C C . HIS B 2 335 ? -37.637 -0.261 -1.501 1.00 10.00 335 HIS B C 1
ATOM 6243 O O . HIS B 2 335 ? -38.052 -0.804 -0.486 1.00 10.00 335 HIS B O 1
ATOM 6250 N N . THR B 2 336 ? -36.561 -0.692 -2.148 1.00 10.00 336 THR B N 1
ATOM 6251 C CA . THR B 2 336 ? -35.870 -1.877 -1.682 1.00 10.00 336 THR B CA 1
ATOM 6252 C C . THR B 2 336 ? -34.350 -1.778 -1.734 1.00 10.00 336 THR B C 1
ATOM 6253 O O . THR B 2 336 ? -33.779 -1.247 -2.688 1.00 10.00 336 THR B O 1
ATOM 6257 N N . ILE B 2 337 ? -33.705 -2.293 -0.694 1.00 10.00 337 ILE B N 1
ATOM 6258 C CA . ILE B 2 337 ? -32.259 -2.300 -0.641 1.00 10.00 337 ILE B CA 1
ATOM 6259 C C . ILE B 2 337 ? -31.779 -3.692 -0.267 1.00 10.00 337 ILE B C 1
ATOM 6260 O O . ILE B 2 337 ? -32.133 -4.222 0.787 1.00 10.00 337 ILE B O 1
ATOM 6265 N N . LEU B 2 338 ? -30.984 -4.286 -1.148 1.00 10.00 338 LEU B N 1
ATOM 6266 C CA . LEU B 2 338 ? -30.436 -5.615 -0.928 1.00 10.00 338 LEU B CA 1
ATOM 6267 C C . LEU B 2 338 ? -28.953 -5.502 -0.590 1.00 10.00 338 LEU B C 1
ATOM 6268 O O . LEU B 2 338 ? -28.155 -5.035 -1.411 1.00 10.00 338 LEU B O 1
ATOM 6273 N N . ARG B 2 339 ? -28.584 -5.927 0.614 1.00 10.00 339 ARG B N 1
ATOM 6274 C CA . ARG B 2 339 ? -27.194 -5.874 1.055 1.00 10.00 339 ARG B CA 1
ATOM 6275 C C . ARG B 2 339 ? -26.545 -7.205 0.719 1.00 10.00 339 ARG B C 1
ATOM 6276 O O . ARG B 2 339 ? -26.811 -8.205 1.367 1.00 10.00 339 ARG B O 1
ATOM 6284 N N . LEU B 2 340 ? -25.696 -7.202 -0.298 1.00 10.00 340 LEU B N 1
ATOM 6285 C CA . LEU B 2 340 ? -25.041 -8.416 -0.756 1.00 10.00 340 LEU B CA 1
ATOM 6286 C C . LEU B 2 340 ? -23.957 -8.973 0.162 1.00 10.00 340 LEU B C 1
ATOM 6287 O O . LEU B 2 340 ? -23.404 -8.260 0.990 1.00 10.00 340 LEU B O 1
ATOM 6292 N N . PRO B 2 341 ? -23.652 -10.282 0.033 1.00 10.00 341 PRO B N 1
ATOM 6293 C CA . PRO B 2 341 ? -22.625 -10.923 0.860 1.00 10.00 341 PRO B CA 1
ATOM 6294 C C . PRO B 2 341 ? -21.259 -10.450 0.405 1.00 10.00 341 PRO B C 1
ATOM 6295 O O . PRO B 2 341 ? -21.143 -9.544 -0.418 1.00 10.00 341 PRO B O 1
ATOM 6299 N N . THR B 2 342 ? -20.218 -11.071 0.940 1.00 10.00 342 THR B N 1
ATOM 6300 C CA . THR B 2 342 ? -18.865 -10.726 0.530 1.00 10.00 342 THR B CA 1
ATOM 6301 C C . THR B 2 342 ? -18.215 -11.940 -0.113 1.00 10.00 342 THR B C 1
ATOM 6302 O O . THR B 2 342 ? -18.573 -13.085 0.183 1.00 10.00 342 THR B O 1
ATOM 6306 N N . GLY B 2 343 ? -17.275 -11.671 -1.012 1.00 10.00 343 GLY B N 1
ATOM 6307 C CA . GLY B 2 343 ? -16.577 -12.741 -1.702 1.00 10.00 343 GLY B CA 1
ATOM 6308 C C . GLY B 2 343 ? -17.318 -13.318 -2.899 1.00 10.00 343 GLY B C 1
ATOM 6309 O O . GLY B 2 343 ? -16.993 -14.421 -3.354 1.00 10.00 343 GLY B O 1
ATOM 6310 N N . ILE B 2 344 ? -18.308 -12.589 -3.404 1.00 10.00 344 ILE B N 1
ATOM 6311 C CA . ILE B 2 344 ? -19.072 -13.039 -4.563 1.00 10.00 344 ILE B CA 1
ATOM 6312 C C . ILE B 2 344 ? -18.525 -12.335 -5.789 1.00 10.00 344 ILE B C 1
ATOM 6313 O O . ILE B 2 344 ? -18.863 -12.683 -6.909 1.00 10.00 344 ILE B O 1
ATOM 6318 N N . PHE B 2 345 ? -17.685 -11.334 -5.557 1.00 10.00 345 PHE B N 1
ATOM 6319 C CA . PHE B 2 345 ? -17.071 -10.580 -6.642 1.00 10.00 345 PHE B CA 1
ATOM 6320 C C . PHE B 2 345 ? -15.611 -10.967 -6.777 1.00 10.00 345 PHE B C 1
ATOM 6321 O O . PHE B 2 345 ? -14.948 -11.276 -5.781 1.00 10.00 345 PHE B O 1
ATOM 6329 N N . TYR B 2 346 ? -15.111 -10.935 -8.012 1.00 10.00 346 TYR B N 1
ATOM 6330 C CA . TYR B 2 346 ? -13.715 -11.271 -8.278 1.00 10.00 346 TYR B CA 1
ATOM 6331 C C . TYR B 2 346 ? -12.802 -10.461 -7.368 1.00 10.00 346 TYR B C 1
ATOM 6332 O O . TYR B 2 346 ? -11.667 -10.860 -7.111 1.00 10.00 346 TYR B O 1
ATOM 6341 N N . ALA B 2 347 ? -13.309 -9.324 -6.882 1.00 10.00 347 ALA B N 1
ATOM 6342 C CA . ALA B 2 347 ? -12.551 -8.494 -5.959 1.00 10.00 347 ALA B CA 1
ATOM 6343 C C . ALA B 2 347 ? -12.542 -9.292 -4.653 1.00 10.00 347 ALA B C 1
ATOM 6344 O O . ALA B 2 347 ? -12.205 -10.475 -4.660 1.00 10.00 347 ALA B O 1
ATOM 6346 N N . GLN B 2 348 ? -12.930 -8.681 -3.541 1.00 10.00 348 GLN B N 1
ATOM 6347 C CA . GLN B 2 348 ? -12.939 -9.425 -2.281 1.00 10.00 348 GLN B CA 1
ATOM 6348 C C . GLN B 2 348 ? -13.390 -8.568 -1.095 1.00 10.00 348 GLN B C 1
ATOM 6349 O O . GLN B 2 348 ? -14.489 -8.748 -0.562 1.00 10.00 348 GLN B O 1
ATOM 6355 N N . GLY B 2 349 ? -12.519 -7.643 -0.689 1.00 10.00 349 GLY B N 1
ATOM 6356 C CA . GLY B 2 349 ? -12.819 -6.774 0.432 1.00 10.00 349 GLY B CA 1
ATOM 6357 C C . GLY B 2 349 ? -13.726 -5.616 0.064 1.00 10.00 349 GLY B C 1
ATOM 6358 O O . GLY B 2 349 ? -13.381 -4.446 0.265 1.00 10.00 349 GLY B O 1
ATOM 6359 N N . VAL B 2 350 ? -14.887 -5.939 -0.491 1.00 10.00 350 VAL B N 1
ATOM 6360 C CA . VAL B 2 350 ? -15.847 -4.917 -0.880 1.00 10.00 350 VAL B CA 1
ATOM 6361 C C . VAL B 2 350 ? -17.218 -5.249 -0.343 1.00 10.00 350 VAL B C 1
ATOM 6362 O O . VAL B 2 350 ? -17.506 -6.395 -0.005 1.00 10.00 350 VAL B O 1
ATOM 6366 N N . LYS B 2 351 ? -18.057 -4.231 -0.251 1.00 10.00 351 LYS B N 1
ATOM 6367 C CA . LYS B 2 351 ? -19.411 -4.404 0.229 1.00 10.00 351 LYS B CA 1
ATOM 6368 C C . LYS B 2 351 ? -20.331 -3.799 -0.815 1.00 10.00 351 LYS B C 1
ATOM 6369 O O . LYS B 2 351 ? -20.221 -2.614 -1.148 1.00 10.00 351 LYS B O 1
ATOM 6375 N N . THR B 2 352 ? -21.245 -4.603 -1.330 1.00 10.00 352 THR B N 1
ATOM 6376 C CA . THR B 2 352 ? -22.137 -4.120 -2.368 1.00 10.00 352 THR B CA 1
ATOM 6377 C C . THR B 2 352 ? -23.616 -4.278 -2.066 1.00 10.00 352 THR B C 1
ATOM 6378 O O . THR B 2 352 ? -24.022 -5.146 -1.296 1.00 10.00 352 THR B O 1
ATOM 6382 N N . ASN B 2 353 ? -24.418 -3.419 -2.676 1.00 10.00 353 ASN B N 1
ATOM 6383 C CA . ASN B 2 353 ? -25.856 -3.491 -2.485 1.00 10.00 353 ASN B CA 1
ATOM 6384 C C . ASN B 2 353 ? -26.549 -3.307 -3.832 1.00 10.00 353 ASN B C 1
ATOM 6385 O O . ASN B 2 353 ? -25.908 -3.068 -4.857 1.00 10.00 353 ASN B O 1
ATOM 6390 N N . VAL B 2 354 ? -27.865 -3.450 -3.818 1.00 10.00 354 VAL B N 1
ATOM 6391 C CA . VAL B 2 354 ? -28.673 -3.254 -5.014 1.00 10.00 354 VAL B CA 1
ATOM 6392 C C . VAL B 2 354 ? -29.840 -2.383 -4.620 1.00 10.00 354 VAL B C 1
ATOM 6393 O O . VAL B 2 354 ? -30.637 -2.788 -3.795 1.00 10.00 354 VAL B O 1
ATOM 6397 N N . LEU B 2 355 ? -29.937 -1.183 -5.182 1.00 10.00 355 LEU B N 1
ATOM 6398 C CA . LEU B 2 355 ? -31.045 -0.290 -4.866 1.00 10.00 355 LEU B CA 1
ATOM 6399 C C . LEU B 2 355 ? -32.123 -0.472 -5.920 1.00 10.00 355 LEU B C 1
ATOM 6400 O O . LEU B 2 355 ? -31.829 -0.530 -7.117 1.00 10.00 355 LEU B O 1
ATOM 6405 N N . PHE B 2 356 ? -33.368 -0.568 -5.469 1.00 10.00 356 PHE B N 1
ATOM 6406 C CA . PHE B 2 356 ? -34.499 -0.712 -6.375 1.00 10.00 356 PHE B CA 1
ATOM 6407 C C . PHE B 2 356 ? -35.387 0.497 -6.161 1.00 10.00 356 PHE B C 1
ATOM 6408 O O . PHE B 2 356 ? -35.800 0.770 -5.043 1.00 10.00 356 PHE B O 1
ATOM 6416 N N . PHE B 2 357 ? -35.691 1.219 -7.233 1.00 10.00 357 PHE B N 1
ATOM 6417 C CA . PHE B 2 357 ? -36.513 2.409 -7.101 1.00 10.00 357 PHE B CA 1
ATOM 6418 C C . PHE B 2 357 ? -37.199 2.790 -8.383 1.00 10.00 357 PHE B C 1
ATOM 6419 O O . PHE B 2 357 ? -36.809 2.352 -9.455 1.00 10.00 357 PHE B O 1
ATOM 6427 N N . THR B 2 358 ? -38.210 3.639 -8.245 1.00 10.00 358 THR B N 1
ATOM 6428 C CA . THR B 2 358 ? -39.019 4.129 -9.353 1.00 10.00 358 THR B CA 1
ATOM 6429 C C . THR B 2 358 ? -38.848 5.651 -9.516 1.00 10.00 358 THR B C 1
ATOM 6430 O O . THR B 2 358 ? -38.710 6.371 -8.531 1.00 10.00 358 THR B O 1
ATOM 6434 N N . LYS B 2 359 ? -38.836 6.123 -10.763 1.00 10.00 359 LYS B N 1
ATOM 6435 C CA . LYS B 2 359 ? -38.731 7.552 -11.046 1.00 10.00 359 LYS B CA 1
ATOM 6436 C C . LYS B 2 359 ? -40.120 8.144 -10.720 1.00 10.00 359 LYS B C 1
ATOM 6437 O O . LYS B 2 359 ? -41.093 7.850 -11.405 1.00 10.00 359 LYS B O 1
ATOM 6443 N N . GLY B 2 360 ? -40.210 8.974 -9.681 1.00 10.00 360 GLY B N 1
ATOM 6444 C CA . GLY B 2 360 ? -41.503 9.513 -9.298 1.00 10.00 360 GLY B CA 1
ATOM 6445 C C . GLY B 2 360 ? -42.258 8.372 -8.642 1.00 10.00 360 GLY B C 1
ATOM 6446 O O . GLY B 2 360 ? -41.639 7.498 -8.026 1.00 10.00 360 GLY B O 1
ATOM 6447 N N . THR B 2 361 ? -43.578 8.354 -8.748 1.00 10.00 361 THR B N 1
ATOM 6448 C CA . THR B 2 361 ? -44.330 7.253 -8.153 1.00 10.00 361 THR B CA 1
ATOM 6449 C C . THR B 2 361 ? -45.315 6.707 -9.190 1.00 10.00 361 THR B C 1
ATOM 6450 O O . THR B 2 361 ? -45.665 7.384 -10.144 1.00 10.00 361 THR B O 1
ATOM 6454 N N . VAL B 2 362 ? -45.732 5.463 -9.027 1.00 10.00 362 VAL B N 1
ATOM 6455 C CA . VAL B 2 362 ? -46.670 4.878 -9.963 1.00 10.00 362 VAL B CA 1
ATOM 6456 C C . VAL B 2 362 ? -47.909 5.765 -10.074 1.00 10.00 362 VAL B C 1
ATOM 6457 O O . VAL B 2 362 ? -48.400 6.023 -11.172 1.00 10.00 362 VAL B O 1
ATOM 6461 N N . ALA B 2 363 ? -48.400 6.262 -8.947 1.00 10.00 363 ALA B N 1
ATOM 6462 C CA . ALA B 2 363 ? -49.583 7.109 -8.971 1.00 10.00 363 ALA B CA 1
ATOM 6463 C C . ALA B 2 363 ? -49.318 8.474 -9.606 1.00 10.00 363 ALA B C 1
ATOM 6464 O O . ALA B 2 363 ? -50.158 8.999 -10.325 1.00 10.00 363 ALA B O 1
ATOM 6466 N N . ASN B 2 364 ? -48.153 9.046 -9.316 1.00 10.00 364 ASN B N 1
ATOM 6467 C CA . ASN B 2 364 ? -47.782 10.354 -9.837 1.00 10.00 364 ASN B CA 1
ATOM 6468 C C . ASN B 2 364 ? -46.388 10.286 -10.433 1.00 10.00 364 ASN B C 1
ATOM 6469 O O . ASN B 2 364 ? -45.397 10.622 -9.781 1.00 10.00 364 ASN B O 1
ATOM 6474 N N . PRO B 2 365 ? -46.303 9.829 -11.687 1.00 10.00 365 PRO B N 1
ATOM 6475 C CA . PRO B 2 365 ? -45.070 9.674 -12.449 1.00 10.00 365 PRO B CA 1
ATOM 6476 C C . PRO B 2 365 ? -44.216 10.918 -12.508 1.00 10.00 365 PRO B C 1
ATOM 6477 O O . PRO B 2 365 ? -43.045 10.854 -12.872 1.00 10.00 365 PRO B O 1
ATOM 6481 N N . ASN B 2 366 ? -44.774 12.066 -12.158 1.00 10.00 366 ASN B N 1
ATOM 6482 C CA . ASN B 2 366 ? -43.981 13.285 -12.263 1.00 10.00 366 ASN B CA 1
ATOM 6483 C C . ASN B 2 366 ? -43.640 13.938 -10.955 1.00 10.00 366 ASN B C 1
ATOM 6484 O O . ASN B 2 366 ? -43.013 14.988 -10.954 1.00 10.00 366 ASN B O 1
ATOM 6489 N N . GLN B 2 367 ? -44.039 13.317 -9.850 1.00 10.00 367 GLN B N 1
ATOM 6490 C CA . GLN B 2 367 ? -43.765 13.870 -8.537 1.00 10.00 367 GLN B CA 1
ATOM 6491 C C . GLN B 2 367 ? -42.284 14.218 -8.371 1.00 10.00 367 GLN B C 1
ATOM 6492 O O . GLN B 2 367 ? -41.392 13.426 -8.674 1.00 10.00 367 GLN B O 1
ATOM 6498 N N . ASP B 2 368 ? -42.042 15.424 -7.883 1.00 10.00 368 ASP B N 1
ATOM 6499 C CA . ASP B 2 368 ? -40.697 15.949 -7.683 1.00 10.00 368 ASP B CA 1
ATOM 6500 C C . ASP B 2 368 ? -40.131 15.777 -6.288 1.00 10.00 368 ASP B C 1
ATOM 6501 O O . ASP B 2 368 ? -38.913 15.827 -6.096 1.00 10.00 368 ASP B O 1
ATOM 6506 N N . LYS B 2 369 ? -41.013 15.595 -5.315 1.00 10.00 369 LYS B N 1
ATOM 6507 C CA . LYS B 2 369 ? -40.589 15.493 -3.949 1.00 10.00 369 LYS B CA 1
ATOM 6508 C C . LYS B 2 369 ? -41.336 14.464 -3.125 1.00 10.00 369 LYS B C 1
ATOM 6509 O O . LYS B 2 369 ? -42.406 13.984 -3.508 1.00 10.00 369 LYS B O 1
ATOM 6515 N N . ASN B 2 370 ? -40.739 14.115 -1.994 1.00 10.00 370 ASN B N 1
ATOM 6516 C CA . ASN B 2 370 ? -41.320 13.163 -1.059 1.00 10.00 370 ASN B CA 1
ATOM 6517 C C . ASN B 2 370 ? -41.813 11.869 -1.681 1.00 10.00 370 ASN B C 1
ATOM 6518 O O . ASN B 2 370 ? -42.770 11.275 -1.199 1.00 10.00 370 ASN B O 1
ATOM 6523 N N . CYS B 2 371 ? -41.140 11.414 -2.728 1.00 10.00 371 CYS B N 1
ATOM 6524 C CA . CYS B 2 371 ? -41.533 10.189 -3.393 1.00 10.00 371 CYS B CA 1
ATOM 6525 C C . CYS B 2 371 ? -41.312 8.948 -2.553 1.00 10.00 371 CYS B C 1
ATOM 6526 O O . CYS B 2 371 ? -42.093 7.997 -2.603 1.00 10.00 371 CYS B O 1
ATOM 6529 N N . THR B 2 372 ? -40.240 8.955 -1.790 1.00 10.00 372 THR B N 1
ATOM 6530 C CA . THR B 2 372 ? -39.922 7.825 -0.952 1.00 10.00 372 THR B CA 1
ATOM 6531 C C . THR B 2 372 ? -40.635 7.936 0.373 1.00 10.00 372 THR B C 1
ATOM 6532 O O . THR B 2 372 ? -40.662 9.001 0.984 1.00 10.00 372 THR B O 1
ATOM 6536 N N . ASP B 2 373 ? -41.222 6.828 0.811 1.00 10.00 373 ASP B N 1
ATOM 6537 C CA . ASP B 2 373 ? -41.909 6.777 2.094 1.00 10.00 373 ASP B CA 1
ATOM 6538 C C . ASP B 2 373 ? -41.357 5.620 2.940 1.00 10.00 373 ASP B C 1
ATOM 6539 O O . ASP B 2 373 ? -40.731 5.845 3.968 1.00 10.00 373 ASP B O 1
ATOM 6544 N N . ASP B 2 374 ? -41.578 4.390 2.510 1.00 10.00 374 ASP B N 1
ATOM 6545 C CA . ASP B 2 374 ? -41.073 3.254 3.242 1.00 10.00 374 ASP B CA 1
ATOM 6546 C C . ASP B 2 374 ? -39.989 2.543 2.462 1.00 10.00 374 ASP B C 1
ATOM 6547 O O . ASP B 2 374 ? -40.169 2.222 1.282 1.00 10.00 374 ASP B O 1
ATOM 6552 N N . VAL B 2 375 ? -38.867 2.283 3.116 1.00 10.00 375 VAL B N 1
ATOM 6553 C CA . VAL B 2 375 ? -37.783 1.581 2.452 1.00 10.00 375 VAL B CA 1
ATOM 6554 C C . VAL B 2 375 ? -37.592 0.209 3.077 1.00 10.00 375 VAL B C 1
ATOM 6555 O O . VAL B 2 375 ? -37.401 0.094 4.286 1.00 10.00 375 VAL B O 1
ATOM 6559 N N . TRP B 2 376 ? -37.661 -0.826 2.244 1.00 10.00 376 TRP B N 1
ATOM 6560 C CA . TRP B 2 376 ? -37.460 -2.203 2.685 1.00 10.00 376 TRP B CA 1
ATOM 6561 C C . TRP B 2 376 ? -36.029 -2.621 2.438 1.00 10.00 376 TRP B C 1
ATOM 6562 O O . TRP B 2 376 ? -35.497 -2.426 1.344 1.00 10.00 376 TRP B O 1
ATOM 6573 N N . VAL B 2 377 ? -35.412 -3.212 3.455 1.00 10.00 377 VAL B N 1
ATOM 6574 C CA . VAL B 2 377 ? -34.030 -3.655 3.356 1.00 10.00 377 VAL B CA 1
ATOM 6575 C C . VAL B 2 377 ? -33.940 -5.154 3.596 1.00 10.00 377 VAL B C 1
ATOM 6576 O O . VAL B 2 377 ? -34.595 -5.680 4.490 1.00 10.00 377 VAL B O 1
ATOM 6580 N N . TYR B 2 378 ? -33.141 -5.843 2.789 1.00 10.00 378 TYR B N 1
ATOM 6581 C CA . TYR B 2 378 ? -32.964 -7.287 2.950 1.00 10.00 378 TYR B CA 1
ATOM 6582 C C . TYR B 2 378 ? -31.506 -7.600 3.207 1.00 10.00 378 TYR B C 1
ATOM 6583 O O . TYR B 2 378 ? -30.677 -7.476 2.306 1.00 10.00 378 TYR B O 1
ATOM 6592 N N . ASP B 2 379 ? -31.193 -8.019 4.431 1.00 10.00 379 ASP B N 1
ATOM 6593 C CA . ASP B 2 379 ? -29.820 -8.345 4.804 1.00 10.00 379 ASP B CA 1
ATOM 6594 C C . ASP B 2 379 ? -29.439 -9.729 4.310 1.00 10.00 379 ASP B C 1
ATOM 6595 O O . ASP B 2 379 ? -29.797 -10.719 4.930 1.00 10.00 379 ASP B O 1
ATOM 6600 N N . LEU B 2 380 ? -28.722 -9.806 3.204 1.00 10.00 380 LEU B N 1
ATOM 6601 C CA . LEU B 2 380 ? -28.296 -11.094 2.695 1.00 10.00 380 LEU B CA 1
ATOM 6602 C C . LEU B 2 380 ? -26.759 -11.162 2.820 1.00 10.00 380 LEU B C 1
ATOM 6603 O O . LEU B 2 380 ? -26.096 -11.913 2.098 1.00 10.00 380 LEU B O 1
ATOM 6608 N N . ARG B 2 381 ? -26.205 -10.368 3.737 1.00 10.00 381 ARG B N 1
ATOM 6609 C CA . ARG B 2 381 ? -24.759 -10.310 3.940 1.00 10.00 381 ARG B CA 1
ATOM 6610 C C . ARG B 2 381 ? -24.254 -10.845 5.279 1.00 10.00 381 ARG B C 1
ATOM 6611 O O . ARG B 2 381 ? -23.456 -11.787 5.323 1.00 10.00 381 ARG B O 1
ATOM 6619 N N . THR B 2 382 ? -24.706 -10.244 6.373 1.00 10.00 382 THR B N 1
ATOM 6620 C CA . THR B 2 382 ? -24.227 -10.671 7.682 1.00 10.00 382 THR B CA 1
ATOM 6621 C C . THR B 2 382 ? -24.620 -12.099 7.989 1.00 10.00 382 THR B C 1
ATOM 6622 O O . THR B 2 382 ? -25.739 -12.531 7.704 1.00 10.00 382 THR B O 1
ATOM 6626 N N . ASN B 2 383 ? -23.658 -12.835 8.540 1.00 10.00 383 ASN B N 1
ATOM 6627 C CA . ASN B 2 383 ? -23.858 -14.226 8.917 1.00 10.00 383 ASN B CA 1
ATOM 6628 C C . ASN B 2 383 ? -24.232 -15.096 7.714 1.00 10.00 383 ASN B C 1
ATOM 6629 O O . ASN B 2 383 ? -25.199 -15.848 7.755 1.00 10.00 383 ASN B O 1
ATOM 6634 N N . MET B 2 384 ? -23.449 -14.989 6.652 1.00 10.00 384 MET B N 1
ATOM 6635 C CA . MET B 2 384 ? -23.676 -15.746 5.442 1.00 10.00 384 MET B CA 1
ATOM 6636 C C . MET B 2 384 ? -22.500 -16.672 5.215 1.00 10.00 384 MET B C 1
ATOM 6637 O O . MET B 2 384 ? -21.400 -16.410 5.690 1.00 10.00 384 MET B O 1
ATOM 6642 N N . PRO B 2 385 ? -22.716 -17.764 4.470 1.00 10.00 385 PRO B N 1
ATOM 6643 C CA . PRO B 2 385 ? -21.666 -18.741 4.164 1.00 10.00 385 PRO B CA 1
ATOM 6644 C C . PRO B 2 385 ? -20.571 -18.142 3.301 1.00 10.00 385 PRO B C 1
ATOM 6645 O O . PRO B 2 385 ? -20.843 -17.684 2.208 1.00 10.00 385 PRO B O 1
ATOM 6649 N N . SER B 2 386 ? -19.336 -18.155 3.797 1.00 10.00 386 SER B N 1
ATOM 6650 C CA . SER B 2 386 ? -18.184 -17.612 3.062 1.00 10.00 386 SER B CA 1
ATOM 6651 C C . SER B 2 386 ? -18.122 -18.109 1.609 1.00 10.00 386 SER B C 1
ATOM 6652 O O . SER B 2 386 ? -17.611 -19.197 1.342 1.00 10.00 386 SER B O 1
ATOM 6655 N N . PHE B 2 387 ? -18.620 -17.306 0.672 1.00 10.00 387 PHE B N 1
ATOM 6656 C CA . PHE B 2 387 ? -18.636 -17.706 -0.732 1.00 10.00 387 PHE B CA 1
ATOM 6657 C C . PHE B 2 387 ? -17.264 -17.765 -1.406 1.00 10.00 387 PHE B C 1
ATOM 6658 O O . PHE B 2 387 ? -16.362 -16.991 -1.088 1.00 10.00 387 PHE B O 1
ATOM 6666 N N . GLY B 2 388 ? -17.126 -18.698 -2.341 1.00 10.00 388 GLY B N 1
ATOM 6667 C CA . GLY B 2 388 ? -15.884 -18.865 -3.065 1.00 10.00 388 GLY B CA 1
ATOM 6668 C C . GLY B 2 388 ? -16.068 -19.979 -4.072 1.00 10.00 388 GLY B C 1
ATOM 6669 O O . GLY B 2 388 ? -17.193 -20.442 -4.264 1.00 10.00 388 GLY B O 1
ATOM 6670 N N . LYS B 2 389 ? -14.988 -20.418 -4.719 1.00 10.00 389 LYS B N 1
ATOM 6671 C CA . LYS B 2 389 ? -15.093 -21.498 -5.698 1.00 10.00 389 LYS B CA 1
ATOM 6672 C C . LYS B 2 389 ? -15.568 -22.747 -4.975 1.00 10.00 389 LYS B C 1
ATOM 6673 O O . LYS B 2 389 ? -16.112 -23.668 -5.582 1.00 10.00 389 LYS B O 1
ATOM 6679 N N . ARG B 2 390 ? -15.338 -22.775 -3.669 1.00 10.00 390 ARG B N 1
ATOM 6680 C CA . ARG B 2 390 ? -15.758 -23.900 -2.841 1.00 10.00 390 ARG B CA 1
ATOM 6681 C C . ARG B 2 390 ? -17.242 -23.726 -2.532 1.00 10.00 390 ARG B C 1
ATOM 6682 O O . ARG B 2 390 ? -18.037 -24.641 -2.738 1.00 10.00 390 ARG B O 1
ATOM 6690 N N . THR B 2 391 ? -17.594 -22.538 -2.042 1.00 10.00 391 THR B N 1
ATOM 6691 C CA . THR B 2 391 ? -18.978 -22.200 -1.695 1.00 10.00 391 THR B CA 1
ATOM 6692 C C . THR B 2 391 ? -19.473 -21.194 -2.741 1.00 10.00 391 THR B C 1
ATOM 6693 O O . THR B 2 391 ? -19.345 -19.978 -2.553 1.00 10.00 391 THR B O 1
ATOM 6697 N N . PRO B 2 392 ? -20.028 -21.691 -3.860 1.00 10.00 392 PRO B N 1
ATOM 6698 C CA . PRO B 2 392 ? -20.549 -20.872 -4.964 1.00 10.00 392 PRO B CA 1
ATOM 6699 C C . PRO B 2 392 ? -21.848 -20.149 -4.625 1.00 10.00 392 PRO B C 1
ATOM 6700 O O . PRO B 2 392 ? -22.693 -20.672 -3.896 1.00 10.00 392 PRO B O 1
ATOM 6704 N N . PHE B 2 393 ? -21.992 -18.945 -5.167 1.00 10.00 393 PHE B N 1
ATOM 6705 C CA . PHE B 2 393 ? -23.178 -18.117 -4.972 1.00 10.00 393 PHE B CA 1
ATOM 6706 C C . PHE B 2 393 ? -24.138 -18.492 -6.095 1.00 10.00 393 PHE B C 1
ATOM 6707 O O . PHE B 2 393 ? -23.846 -18.254 -7.267 1.00 10.00 393 PHE B O 1
ATOM 6715 N N . THR B 2 394 ? -25.276 -19.085 -5.748 1.00 10.00 394 THR B N 1
ATOM 6716 C CA . THR B 2 394 ? -26.256 -19.506 -6.753 1.00 10.00 394 THR B CA 1
ATOM 6717 C C . THR B 2 394 ? -27.586 -18.772 -6.663 1.00 10.00 394 THR B C 1
ATOM 6718 O O . THR B 2 394 ? -27.791 -17.941 -5.789 1.00 10.00 394 THR B O 1
ATOM 6722 N N . ASP B 2 395 ? -28.491 -19.108 -7.568 1.00 10.00 395 ASP B N 1
ATOM 6723 C CA . ASP B 2 395 ? -29.806 -18.498 -7.604 1.00 10.00 395 ASP B CA 1
ATOM 6724 C C . ASP B 2 395 ? -30.583 -18.874 -6.361 1.00 10.00 395 ASP B C 1
ATOM 6725 O O . ASP B 2 395 ? -31.519 -18.183 -5.968 1.00 10.00 395 ASP B O 1
ATOM 6730 N N . GLU B 2 396 ? -30.206 -19.987 -5.752 1.00 10.00 396 GLU B N 1
ATOM 6731 C CA . GLU B 2 396 ? -30.868 -20.455 -4.548 1.00 10.00 396 GLU B CA 1
ATOM 6732 C C . GLU B 2 396 ? -30.746 -19.433 -3.413 1.00 10.00 396 GLU B C 1
ATOM 6733 O O . GLU B 2 396 ? -31.658 -19.269 -2.597 1.00 10.00 396 GLU B O 1
ATOM 6739 N N . HIS B 2 397 ? -29.613 -18.750 -3.354 1.00 10.00 397 HIS B N 1
ATOM 6740 C CA . HIS B 2 397 ? -29.384 -17.762 -2.307 1.00 10.00 397 HIS B CA 1
ATOM 6741 C C . HIS B 2 397 ? -30.245 -16.509 -2.465 1.00 10.00 397 HIS B C 1
ATOM 6742 O O . HIS B 2 397 ? -30.451 -15.763 -1.512 1.00 10.00 397 HIS B O 1
ATOM 6749 N N . LEU B 2 398 ? -30.748 -16.294 -3.671 1.00 10.00 398 LEU B N 1
ATOM 6750 C CA . LEU B 2 398 ? -31.561 -15.124 -3.952 1.00 10.00 398 LEU B CA 1
ATOM 6751 C C . LEU B 2 398 ? -33.080 -15.369 -3.970 1.00 10.00 398 LEU B C 1
ATOM 6752 O O . LEU B 2 398 ? -33.860 -14.416 -3.922 1.00 10.00 398 LEU B O 1
ATOM 6757 N N . GLN B 2 399 ? -33.498 -16.629 -4.016 1.00 10.00 399 GLN B N 1
ATOM 6758 C CA . GLN B 2 399 ? -34.930 -16.958 -4.037 1.00 10.00 399 GLN B CA 1
ATOM 6759 C C . GLN B 2 399 ? -35.750 -16.415 -2.850 1.00 10.00 399 GLN B C 1
ATOM 6760 O O . GLN B 2 399 ? -36.880 -15.962 -3.030 1.00 10.00 399 GLN B O 1
ATOM 6766 N N . PRO B 2 400 ? -35.209 -16.478 -1.618 1.00 10.00 400 PRO B N 1
ATOM 6767 C CA . PRO B 2 400 ? -35.977 -15.964 -0.479 1.00 10.00 400 PRO B CA 1
ATOM 6768 C C . PRO B 2 400 ? -36.281 -14.486 -0.646 1.00 10.00 400 PRO B C 1
ATOM 6769 O O . PRO B 2 400 ? -37.408 -14.039 -0.432 1.00 10.00 400 PRO B O 1
ATOM 6773 N N . PHE B 2 401 ? -35.249 -13.731 -1.017 1.00 10.00 401 PHE B N 1
ATOM 6774 C CA . PHE B 2 401 ? -35.389 -12.303 -1.206 1.00 10.00 401 PHE B CA 1
ATOM 6775 C C . PHE B 2 401 ? -36.385 -12.011 -2.330 1.00 10.00 401 PHE B C 1
ATOM 6776 O O . PHE B 2 401 ? -37.263 -11.170 -2.176 1.00 10.00 401 PHE B O 1
ATOM 6784 N N . GLU B 2 402 ? -36.259 -12.697 -3.452 1.00 10.00 402 GLU B N 1
ATOM 6785 C CA . GLU B 2 402 ? -37.180 -12.433 -4.519 1.00 10.00 402 GLU B CA 1
ATOM 6786 C C . GLU B 2 402 ? -38.615 -12.817 -4.154 1.00 10.00 402 GLU B C 1
ATOM 6787 O O . GLU B 2 402 ? -39.568 -12.261 -4.700 1.00 10.00 402 GLU B O 1
ATOM 6793 N N . ARG B 2 403 ? -38.786 -13.756 -3.226 1.00 10.00 403 ARG B N 1
ATOM 6794 C CA . ARG B 2 403 ? -40.132 -14.130 -2.796 1.00 10.00 403 ARG B CA 1
ATOM 6795 C C . ARG B 2 403 ? -40.781 -12.987 -2.032 1.00 10.00 403 ARG B C 1
ATOM 6796 O O . ARG B 2 403 ? -41.854 -12.526 -2.409 1.00 10.00 403 ARG B O 1
ATOM 6804 N N . VAL B 2 404 ? -40.136 -12.532 -0.958 1.00 10.00 404 VAL B N 1
ATOM 6805 C CA . VAL B 2 404 ? -40.686 -11.447 -0.157 1.00 10.00 404 VAL B CA 1
ATOM 6806 C C . VAL B 2 404 ? -40.824 -10.164 -0.957 1.00 10.00 404 VAL B C 1
ATOM 6807 O O . VAL B 2 404 ? -41.737 -9.379 -0.713 1.00 10.00 404 VAL B O 1
ATOM 6811 N N . TYR B 2 405 ? -39.923 -9.954 -1.910 1.00 10.00 405 TYR B N 1
ATOM 6812 C CA . TYR B 2 405 ? -39.931 -8.760 -2.756 1.00 10.00 405 TYR B CA 1
ATOM 6813 C C . TYR B 2 405 ? -41.289 -8.463 -3.381 1.00 10.00 405 TYR B C 1
ATOM 6814 O O . TYR B 2 405 ? -41.729 -7.315 -3.394 1.00 10.00 405 TYR B O 1
ATOM 6823 N N . GLY B 2 406 ? -41.930 -9.504 -3.916 1.00 10.00 406 GLY B N 1
ATOM 6824 C CA . GLY B 2 406 ? -43.231 -9.345 -4.544 1.00 10.00 406 GLY B CA 1
ATOM 6825 C C . GLY B 2 406 ? -43.132 -9.561 -6.040 1.00 10.00 406 GLY B C 1
ATOM 6826 O O . GLY B 2 406 ? -42.028 -9.613 -6.576 1.00 10.00 406 GLY B O 1
ATOM 6827 N N . GLU B 2 407 ? -44.266 -9.673 -6.723 1.00 10.00 407 GLU B N 1
ATOM 6828 C CA . GLU B 2 407 ? -44.246 -9.903 -8.164 1.00 10.00 407 GLU B CA 1
ATOM 6829 C C . GLU B 2 407 ? -44.415 -8.610 -8.962 1.00 10.00 407 GLU B C 1
ATOM 6830 O O . GLU B 2 407 ? -44.297 -8.594 -10.188 1.00 10.00 407 GLU B O 1
ATOM 6836 N N . ASP B 2 408 ? -44.684 -7.524 -8.254 1.00 10.00 408 ASP B N 1
ATOM 6837 C CA . ASP B 2 408 ? -44.838 -6.244 -8.880 1.00 10.00 408 ASP B CA 1
ATOM 6838 C C . ASP B 2 408 ? -43.467 -5.608 -9.052 1.00 10.00 408 ASP B C 1
ATOM 6839 O O . ASP B 2 408 ? -42.724 -5.426 -8.081 1.00 10.00 408 ASP B O 1
ATOM 6844 N N . PRO B 2 409 ? -43.116 -5.245 -10.296 1.00 10.00 409 PRO B N 1
ATOM 6845 C CA . PRO B 2 409 ? -41.838 -4.629 -10.646 1.00 10.00 409 PRO B CA 1
ATOM 6846 C C . PRO B 2 409 ? -41.596 -3.263 -10.013 1.00 10.00 409 PRO B C 1
ATOM 6847 O O . PRO B 2 409 ? -40.478 -2.752 -10.040 1.00 10.00 409 PRO B O 1
ATOM 6851 N N . HIS B 2 410 ? -42.640 -2.677 -9.437 1.00 10.00 410 HIS B N 1
ATOM 6852 C CA . HIS B 2 410 ? -42.504 -1.386 -8.779 1.00 10.00 410 HIS B CA 1
ATOM 6853 C C . HIS B 2 410 ? -42.467 -1.558 -7.280 1.00 10.00 410 HIS B C 1
ATOM 6854 O O . HIS B 2 410 ? -42.565 -0.587 -6.548 1.00 10.00 410 HIS B O 1
ATOM 6861 N N . GLY B 2 411 ? -42.316 -2.800 -6.832 1.00 10.00 411 GLY B N 1
ATOM 6862 C CA . GLY B 2 411 ? -42.259 -3.067 -5.411 1.00 10.00 411 GLY B CA 1
ATOM 6863 C C . GLY B 2 411 ? -43.500 -2.623 -4.657 1.00 10.00 411 GLY B C 1
ATOM 6864 O O . GLY B 2 411 ? -43.421 -2.133 -3.522 1.00 10.00 411 GLY B O 1
ATOM 6865 N N . LEU B 2 412 ? -44.651 -2.794 -5.289 1.00 10.00 412 LEU B N 1
ATOM 6866 C CA . LEU B 2 412 ? -45.901 -2.404 -4.680 1.00 10.00 412 LEU B CA 1
ATOM 6867 C C . LEU B 2 412 ? -46.706 -3.609 -4.223 1.00 10.00 412 LEU B C 1
ATOM 6868 O O . LEU B 2 412 ? -47.809 -3.468 -3.694 1.00 10.00 412 LEU B O 1
ATOM 6873 N N . SER B 2 413 ? -46.164 -4.800 -4.427 1.00 10.00 413 SER B N 1
ATOM 6874 C CA . SER B 2 413 ? -46.857 -5.995 -3.978 1.00 10.00 413 SER B CA 1
ATOM 6875 C C . SER B 2 413 ? -46.898 -5.959 -2.452 1.00 10.00 413 SER B C 1
ATOM 6876 O O . SER B 2 413 ? -45.980 -5.434 -1.821 1.00 10.00 413 SER B O 1
ATOM 6879 N N . PRO B 2 414 ? -47.962 -6.505 -1.838 1.00 10.00 414 PRO B N 1
ATOM 6880 C CA . PRO B 2 414 ? -48.030 -6.482 -0.370 1.00 10.00 414 PRO B CA 1
ATOM 6881 C C . PRO B 2 414 ? -46.804 -7.129 0.273 1.00 10.00 414 PRO B C 1
ATOM 6882 O O . PRO B 2 414 ? -46.350 -8.181 -0.167 1.00 10.00 414 PRO B O 1
ATOM 6886 N N . ARG B 2 415 ? -46.263 -6.471 1.295 1.00 10.00 415 ARG B N 1
ATOM 6887 C CA . ARG B 2 415 ? -45.081 -6.937 2.012 1.00 10.00 415 ARG B CA 1
ATOM 6888 C C . ARG B 2 415 ? -45.299 -6.895 3.520 1.00 10.00 415 ARG B C 1
ATOM 6889 O O . ARG B 2 415 ? -46.011 -6.031 4.046 1.00 10.00 415 ARG B O 1
ATOM 6897 N N . THR B 2 416 ? -44.660 -7.827 4.223 1.00 10.00 416 THR B N 1
ATOM 6898 C CA . THR B 2 416 ? -44.766 -7.910 5.678 1.00 10.00 416 THR B CA 1
ATOM 6899 C C . THR B 2 416 ? -43.414 -8.322 6.218 1.00 10.00 416 THR B C 1
ATOM 6900 O O . THR B 2 416 ? -42.875 -9.340 5.808 1.00 10.00 416 THR B O 1
ATOM 6904 N N . GLU B 2 417 ? -42.863 -7.529 7.131 1.00 10.00 417 GLU B N 1
ATOM 6905 C CA . GLU B 2 417 ? -41.561 -7.849 7.703 1.00 10.00 417 GLU B CA 1
ATOM 6906 C C . GLU B 2 417 ? -41.569 -9.286 8.195 1.00 10.00 417 GLU B C 1
ATOM 6907 O O . GLU B 2 417 ? -42.584 -9.769 8.692 1.00 10.00 417 GLU B O 1
ATOM 6913 N N . GLY B 2 418 ? -40.443 -9.972 8.051 1.00 10.00 418 GLY B N 1
ATOM 6914 C CA . GLY B 2 418 ? -40.389 -11.343 8.507 1.00 10.00 418 GLY B CA 1
ATOM 6915 C C . GLY B 2 418 ? -39.801 -12.326 7.525 1.00 10.00 418 GLY B C 1
ATOM 6916 O O . GLY B 2 418 ? -40.498 -12.857 6.664 1.00 10.00 418 GLY B O 1
ATOM 6917 N N . GLU B 2 419 ? -38.506 -12.566 7.654 1.00 10.00 419 GLU B N 1
ATOM 6918 C CA . GLU B 2 419 ? -37.826 -13.518 6.797 1.00 10.00 419 GLU B CA 1
ATOM 6919 C C . GLU B 2 419 ? -36.594 -13.970 7.550 1.00 10.00 419 GLU B C 1
ATOM 6920 O O . GLU B 2 419 ? -35.702 -13.173 7.825 1.00 10.00 419 GLU B O 1
ATOM 6926 N N . TRP B 2 420 ? -36.553 -15.254 7.892 1.00 10.00 420 TRP B N 1
ATOM 6927 C CA . TRP B 2 420 ? -35.437 -15.783 8.664 1.00 10.00 420 TRP B CA 1
ATOM 6928 C C . TRP B 2 420 ? -34.668 -16.905 7.990 1.00 10.00 420 TRP B C 1
ATOM 6929 O O . TRP B 2 420 ? -34.519 -17.990 8.552 1.00 10.00 420 TRP B O 1
ATOM 6940 N N . SER B 2 421 ? -34.161 -16.651 6.797 1.00 10.00 421 SER B N 1
ATOM 6941 C CA . SER B 2 421 ? -33.402 -17.669 6.090 1.00 10.00 421 SER B CA 1
ATOM 6942 C C . SER B 2 421 ? -31.947 -17.667 6.533 1.00 10.00 421 SER B C 1
ATOM 6943 O O . SER B 2 421 ? -31.567 -16.915 7.429 1.00 10.00 421 SER B O 1
ATOM 6946 N N . PHE B 2 422 ? -31.149 -18.536 5.921 1.00 10.00 422 PHE B N 1
ATOM 6947 C CA . PHE B 2 422 ? -29.730 -18.657 6.237 1.00 10.00 422 PHE B CA 1
ATOM 6948 C C . PHE B 2 422 ? -29.399 -18.443 7.714 1.00 10.00 422 PHE B C 1
ATOM 6949 O O . PHE B 2 422 ? -28.517 -17.661 8.055 1.00 10.00 422 PHE B O 1
ATOM 6957 N N . ASN B 2 423 ? -30.120 -19.150 8.578 1.00 10.00 423 ASN B N 1
ATOM 6958 C CA . ASN B 2 423 ? -29.909 -19.073 10.024 1.00 10.00 423 ASN B CA 1
ATOM 6959 C C . ASN B 2 423 ? -29.984 -17.663 10.551 1.00 10.00 423 ASN B C 1
ATOM 6960 O O . ASN B 2 423 ? -29.083 -17.207 11.255 1.00 10.00 423 ASN B O 1
ATOM 6965 N N . ALA B 2 424 ? -31.061 -16.975 10.220 1.00 10.00 424 ALA B N 1
ATOM 6966 C CA . ALA B 2 424 ? -31.237 -15.606 10.672 1.00 10.00 424 ALA B CA 1
ATOM 6967 C C . ALA B 2 424 ? -31.517 -15.578 12.169 1.00 10.00 424 ALA B C 1
ATOM 6968 O O . ALA B 2 424 ? -31.141 -14.633 12.863 1.00 10.00 424 ALA B O 1
ATOM 6970 N N . GLU B 2 425 ? -32.173 -16.629 12.656 1.00 10.00 425 GLU B N 1
ATOM 6971 C CA . GLU B 2 425 ? -32.532 -16.727 14.071 1.00 10.00 425 GLU B CA 1
ATOM 6972 C C . GLU B 2 425 ? -31.338 -16.952 14.987 1.00 10.00 425 GLU B C 1
ATOM 6973 O O . GLU B 2 425 ? -31.392 -16.631 16.176 1.00 10.00 425 GLU B O 1
ATOM 6979 N N . GLU B 2 426 ? -30.256 -17.494 14.429 1.00 10.00 426 GLU B N 1
ATOM 6980 C CA . GLU B 2 426 ? -29.048 -17.768 15.195 1.00 10.00 426 GLU B CA 1
ATOM 6981 C C . GLU B 2 426 ? -28.013 -16.665 15.034 1.00 10.00 426 GLU B C 1
ATOM 6982 O O . GLU B 2 426 ? -26.869 -16.812 15.475 1.00 10.00 426 GLU B O 1
ATOM 6988 N N . THR B 2 427 ? -28.407 -15.560 14.405 1.00 10.00 427 THR B N 1
ATOM 6989 C CA . THR B 2 427 ? -27.487 -14.446 14.193 1.00 10.00 427 THR B CA 1
ATOM 6990 C C . THR B 2 427 ? -27.578 -13.463 15.345 1.00 10.00 427 THR B C 1
ATOM 6991 O O . THR B 2 427 ? -28.650 -13.249 15.908 1.00 10.00 427 THR B O 1
ATOM 6995 N N . GLU B 2 428 ? -26.440 -12.885 15.701 1.00 10.00 428 GLU B N 1
ATOM 6996 C CA . GLU B 2 428 ? -26.379 -11.907 16.784 1.00 10.00 428 GLU B CA 1
ATOM 6997 C C . GLU B 2 428 ? -27.044 -10.594 16.377 1.00 10.00 428 GLU B C 1
ATOM 6998 O O . GLU B 2 428 ? -26.736 -10.033 15.320 1.00 10.00 428 GLU B O 1
ATOM 7004 N N . VAL B 2 429 ? -27.951 -10.103 17.219 1.00 10.00 429 VAL B N 1
ATOM 7005 C CA . VAL B 2 429 ? -28.669 -8.855 16.963 1.00 10.00 429 VAL B CA 1
ATOM 7006 C C . VAL B 2 429 ? -27.851 -7.657 17.461 1.00 10.00 429 VAL B C 1
ATOM 7007 O O . VAL B 2 429 ? -27.334 -7.676 18.574 1.00 10.00 429 VAL B O 1
ATOM 7011 N N . ALA B 2 430 ? -27.740 -6.619 16.639 1.00 10.00 430 ALA B N 1
ATOM 7012 C CA . ALA B 2 430 ? -26.989 -5.428 17.029 1.00 10.00 430 ALA B CA 1
ATOM 7013 C C . ALA B 2 430 ? -27.856 -4.474 17.833 1.00 10.00 430 ALA B C 1
ATOM 7014 O O . ALA B 2 430 ? -29.074 -4.421 17.658 1.00 10.00 430 ALA B O 1
ATOM 7016 N N . ASP B 2 431 ? -27.222 -3.721 18.718 1.00 10.00 431 ASP B N 1
ATOM 7017 C CA . ASP B 2 431 ? -27.931 -2.759 19.541 1.00 10.00 431 ASP B CA 1
ATOM 7018 C C . ASP B 2 431 ? -27.768 -1.390 18.897 1.00 10.00 431 ASP B C 1
ATOM 7019 O O . ASP B 2 431 ? -26.757 -0.714 19.104 1.00 10.00 431 ASP B O 1
ATOM 7024 N N . SER B 2 432 ? -28.763 -0.992 18.108 1.00 10.00 432 SER B N 1
ATOM 7025 C CA . SER B 2 432 ? -28.732 0.294 17.417 1.00 10.00 432 SER B CA 1
ATOM 7026 C C . SER B 2 432 ? -30.135 0.802 17.172 1.00 10.00 432 SER B C 1
ATOM 7027 O O . SER B 2 432 ? -31.105 0.078 17.382 1.00 10.00 432 SER B O 1
ATOM 7030 N N . GLU B 2 433 ? -30.236 2.049 16.735 1.00 10.00 433 GLU B N 1
ATOM 7031 C CA . GLU B 2 433 ? -31.536 2.646 16.480 1.00 10.00 433 GLU B CA 1
ATOM 7032 C C . GLU B 2 433 ? -32.468 1.723 15.694 1.00 10.00 433 GLU B C 1
ATOM 7033 O O . GLU B 2 433 ? -33.674 1.681 15.939 1.00 10.00 433 GLU B O 1
ATOM 7039 N N . GLU B 2 434 ? -31.912 0.982 14.752 1.00 10.00 434 GLU B N 1
ATOM 7040 C CA . GLU B 2 434 ? -32.720 0.092 13.942 1.00 10.00 434 GLU B CA 1
ATOM 7041 C C . GLU B 2 434 ? -33.507 -0.910 14.784 1.00 10.00 434 GLU B C 1
ATOM 7042 O O . GLU B 2 434 ? -34.683 -1.152 14.532 1.00 10.00 434 GLU B O 1
ATOM 7048 N N . ASN B 2 435 ? -32.867 -1.477 15.802 1.00 10.00 435 ASN B N 1
ATOM 7049 C CA . ASN B 2 435 ? -33.535 -2.454 16.652 1.00 10.00 435 ASN B CA 1
ATOM 7050 C C . ASN B 2 435 ? -34.196 -1.878 17.888 1.00 10.00 435 ASN B C 1
ATOM 7051 O O . ASN B 2 435 ? -34.618 -2.616 18.779 1.00 10.00 435 ASN B O 1
ATOM 7056 N N . LYS B 2 436 ? -34.288 -0.559 17.957 1.00 10.00 436 LYS B N 1
ATOM 7057 C CA . LYS B 2 436 ? -34.912 0.077 19.102 1.00 10.00 436 LYS B CA 1
ATOM 7058 C C . LYS B 2 436 ? -36.417 -0.218 19.117 1.00 10.00 436 LYS B C 1
ATOM 7059 O O . LYS B 2 436 ? -37.101 -0.075 18.101 1.00 10.00 436 LYS B O 1
ATOM 7065 N N . ASN B 2 437 ? -36.923 -0.648 20.274 1.00 10.00 437 ASN B N 1
ATOM 7066 C CA . ASN B 2 437 ? -38.343 -0.963 20.429 1.00 10.00 437 ASN B CA 1
ATOM 7067 C C . ASN B 2 437 ? -38.776 -2.088 19.498 1.00 10.00 437 ASN B C 1
ATOM 7068 O O . ASN B 2 437 ? -39.940 -2.158 19.094 1.00 10.00 437 ASN B O 1
ATOM 7073 N N . THR B 2 438 ? -37.842 -2.968 19.161 1.00 10.00 438 THR B N 1
ATOM 7074 C CA . THR B 2 438 ? -38.134 -4.089 18.270 1.00 10.00 438 THR B CA 1
ATOM 7075 C C . THR B 2 438 ? -38.116 -5.419 19.032 1.00 10.00 438 THR B C 1
ATOM 7076 O O . THR B 2 438 ? -37.176 -5.703 19.780 1.00 10.00 438 THR B O 1
ATOM 7080 N N . ASP B 2 439 ? -39.144 -6.235 18.829 1.00 10.00 439 ASP B N 1
ATOM 7081 C CA . ASP B 2 439 ? -39.235 -7.523 19.503 1.00 10.00 439 ASP B CA 1
ATOM 7082 C C . ASP B 2 439 ? -38.213 -8.524 19.008 1.00 10.00 439 ASP B C 1
ATOM 7083 O O . ASP B 2 439 ? -37.740 -8.453 17.877 1.00 10.00 439 ASP B O 1
ATOM 7088 N N . GLN B 2 440 ? -37.895 -9.469 19.877 1.00 10.00 440 GLN B N 1
ATOM 7089 C CA . GLN B 2 440 ? -36.920 -10.508 19.609 1.00 10.00 440 GLN B CA 1
ATOM 7090 C C . GLN B 2 440 ? -36.991 -11.139 18.223 1.00 10.00 440 GLN B C 1
ATOM 7091 O O . GLN B 2 440 ? -35.966 -11.301 17.560 1.00 10.00 440 GLN B O 1
ATOM 7097 N N . HIS B 2 441 ? -38.193 -11.498 17.781 1.00 10.00 441 HIS B N 1
ATOM 7098 C CA . HIS B 2 441 ? -38.365 -12.149 16.482 1.00 10.00 441 HIS B CA 1
ATOM 7099 C C . HIS B 2 441 ? -37.995 -11.281 15.285 1.00 10.00 441 HIS B C 1
ATOM 7100 O O . HIS B 2 441 ? -37.286 -11.724 14.387 1.00 10.00 441 HIS B O 1
ATOM 7107 N N . LEU B 2 442 ? -38.465 -10.041 15.285 1.00 10.00 442 LEU B N 1
ATOM 7108 C CA . LEU B 2 442 ? -38.193 -9.123 14.193 1.00 10.00 442 LEU B CA 1
ATOM 7109 C C . LEU B 2 442 ? -36.724 -8.709 14.118 1.00 10.00 442 LEU B C 1
ATOM 7110 O O . LEU B 2 442 ? -36.157 -8.596 13.037 1.00 10.00 442 LEU B O 1
ATOM 7115 N N . ALA B 2 443 ? -36.110 -8.471 15.269 1.00 10.00 443 ALA B N 1
ATOM 7116 C CA . ALA B 2 443 ? -34.720 -8.047 15.321 1.00 10.00 443 ALA B CA 1
ATOM 7117 C C . ALA B 2 443 ? -33.771 -9.070 14.725 1.00 10.00 443 ALA B C 1
ATOM 7118 O O . ALA B 2 443 ? -32.583 -8.814 14.624 1.00 10.00 443 ALA B O 1
ATOM 7120 N N . THR B 2 444 ? -34.280 -10.232 14.345 1.00 10.00 444 THR B N 1
ATOM 7121 C CA . THR B 2 444 ? -33.411 -11.239 13.759 1.00 10.00 444 THR B CA 1
ATOM 7122 C C . THR B 2 444 ? -33.801 -11.519 12.321 1.00 10.00 444 THR B C 1
ATOM 7123 O O . THR B 2 444 ? -33.196 -12.357 11.660 1.00 10.00 444 THR B O 1
ATOM 7127 N N . SER B 2 445 ? -34.819 -10.814 11.846 1.00 10.00 445 SER B N 1
ATOM 7128 C CA . SER B 2 445 ? -35.307 -10.983 10.482 1.00 10.00 445 SER B CA 1
ATOM 7129 C C . SER B 2 445 ? -34.371 -10.323 9.483 1.00 10.00 445 SER B C 1
ATOM 7130 O O . SER B 2 445 ? -33.806 -9.266 9.761 1.00 10.00 445 SER B O 1
ATOM 7133 N N . ARG B 2 446 ? -34.197 -10.950 8.326 1.00 10.00 446 ARG B N 1
ATOM 7134 C CA . ARG B 2 446 ? -33.342 -10.399 7.280 1.00 10.00 446 ARG B CA 1
ATOM 7135 C C . ARG B 2 446 ? -34.152 -9.407 6.436 1.00 10.00 446 ARG B C 1
ATOM 7136 O O . ARG B 2 446 ? -33.586 -8.662 5.642 1.00 10.00 446 ARG B O 1
ATOM 7144 N N . TRP B 2 447 ? -35.469 -9.397 6.639 1.00 10.00 447 TRP B N 1
ATOM 7145 C CA . TRP B 2 447 ? -36.392 -8.535 5.908 1.00 10.00 447 TRP B CA 1
ATOM 7146 C C . TRP B 2 447 ? -37.085 -7.572 6.868 1.00 10.00 447 TRP B C 1
ATOM 7147 O O . TRP B 2 447 ? -37.921 -7.979 7.685 1.0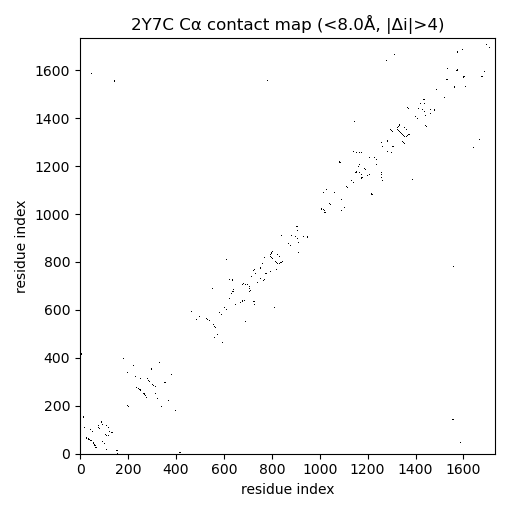0 10.00 447 TRP B O 1
ATOM 7158 N N . ARG B 2 448 ? -36.729 -6.294 6.762 1.00 10.00 448 ARG B N 1
ATOM 7159 C CA . ARG B 2 448 ? -37.300 -5.246 7.611 1.00 10.00 448 ARG B CA 1
ATOM 7160 C C . ARG B 2 448 ? -37.543 -3.929 6.868 1.00 10.00 448 ARG B C 1
ATOM 7161 O O . ARG B 2 448 ? -36.842 -3.617 5.911 1.00 10.00 448 ARG B O 1
ATOM 7169 N N . LYS B 2 449 ? -38.544 -3.164 7.304 1.00 10.00 449 LYS B N 1
ATOM 7170 C CA . LYS B 2 449 ? -38.869 -1.888 6.666 1.00 10.00 449 LYS B CA 1
ATOM 7171 C C . LYS B 2 449 ? -38.538 -0.715 7.582 1.00 10.00 449 LYS B C 1
ATOM 7172 O O . LYS B 2 449 ? -38.607 -0.825 8.805 1.00 10.00 449 LYS B O 1
ATOM 7178 N N . PHE B 2 450 ? -38.177 0.410 6.972 1.00 10.00 450 PHE B N 1
ATOM 7179 C CA . PHE B 2 450 ? -37.845 1.608 7.722 1.00 10.00 450 PHE B CA 1
ATOM 7180 C C . PHE B 2 450 ? -38.506 2.828 7.071 1.00 10.00 450 PHE B C 1
ATOM 7181 O O . PHE B 2 450 ? -38.508 2.980 5.849 1.00 10.00 450 PHE B O 1
ATOM 7189 N N . SER B 2 451 ? -39.075 3.695 7.896 1.00 10.00 451 SER B N 1
ATOM 7190 C CA . SER B 2 451 ? -39.758 4.866 7.379 1.00 10.00 451 SER B CA 1
ATOM 7191 C C . SER B 2 451 ? -38.822 5.987 6.939 1.00 10.00 451 SER B C 1
ATOM 7192 O O . SER B 2 451 ? -37.660 6.049 7.345 1.00 10.00 451 SER B O 1
ATOM 7195 N N . ARG B 2 452 ? -39.342 6.875 6.103 1.00 10.00 452 ARG B N 1
ATOM 7196 C CA . ARG B 2 452 ? -38.568 7.994 5.609 1.00 10.00 452 ARG B CA 1
ATOM 7197 C C . ARG B 2 452 ? -38.180 8.916 6.761 1.00 10.00 452 ARG B C 1
ATOM 7198 O O . ARG B 2 452 ? -37.047 9.385 6.842 1.00 10.00 452 ARG B O 1
ATOM 7206 N N . GLU B 2 453 ? -39.131 9.177 7.648 1.00 10.00 453 GLU B N 1
ATOM 7207 C CA . GLU B 2 453 ? -38.865 10.044 8.776 1.00 10.00 453 GLU B CA 1
ATOM 7208 C C . GLU B 2 453 ? -37.815 9.419 9.668 1.00 10.00 453 GLU B C 1
ATOM 7209 O O . GLU B 2 453 ? -36.997 10.122 10.242 1.00 10.00 453 GLU B O 1
ATOM 7215 N N . TRP B 2 454 ? -37.831 8.095 9.785 1.00 10.00 454 TRP B N 1
ATOM 7216 C CA . TRP B 2 454 ? -36.843 7.429 10.626 1.00 10.00 454 TRP B CA 1
ATOM 7217 C C . TRP B 2 454 ? -35.466 7.609 10.000 1.00 10.00 454 TRP B C 1
ATOM 7218 O O . TRP B 2 454 ? -34.531 8.024 10.671 1.00 10.00 454 TRP B O 1
ATOM 7229 N N . ILE B 2 455 ? -35.341 7.297 8.714 1.00 10.00 455 ILE B N 1
ATOM 7230 C CA . ILE B 2 455 ? -34.070 7.461 8.032 1.00 10.00 455 ILE B CA 1
ATOM 7231 C C . ILE B 2 455 ? -33.582 8.897 8.172 1.00 10.00 455 ILE B C 1
ATOM 7232 O O . ILE B 2 455 ? -32.395 9.141 8.368 1.00 10.00 455 ILE B O 1
ATOM 7237 N N . ARG B 2 456 ? -34.504 9.847 8.075 1.00 10.00 456 ARG B N 1
ATOM 7238 C CA . ARG B 2 456 ? -34.152 11.258 8.194 1.00 10.00 456 ARG B CA 1
ATOM 7239 C C . ARG B 2 456 ? -33.585 11.591 9.567 1.00 10.00 456 ARG B C 1
ATOM 7240 O O . ARG B 2 456 ? -32.510 12.165 9.676 1.00 10.00 456 ARG B O 1
ATOM 7248 N N . THR B 2 457 ? -34.336 11.220 10.597 1.00 10.00 457 THR B N 1
ATOM 7249 C CA . THR B 2 457 ? -33.984 11.454 11.989 1.00 10.00 457 THR B CA 1
ATOM 7250 C C . THR B 2 457 ? -32.846 10.601 12.525 1.00 10.00 457 THR B C 1
ATOM 7251 O O . THR B 2 457 ? -31.712 11.067 12.687 1.00 10.00 457 THR B O 1
ATOM 7255 N N . ALA B 2 458 ? -33.163 9.348 12.830 1.00 10.00 458 ALA B N 1
ATOM 7256 C CA . ALA B 2 458 ? -32.184 8.414 13.363 1.00 10.00 458 ALA B CA 1
ATOM 7257 C C . ALA B 2 458 ? -30.945 8.322 12.499 1.00 10.00 458 ALA B C 1
ATOM 7258 O O . ALA B 2 458 ? -29.834 8.566 12.967 1.00 10.00 458 ALA B O 1
ATOM 7260 N N . LYS B 2 459 ? -31.142 7.990 11.230 1.00 10.00 459 LYS B N 1
ATOM 7261 C CA . LYS B 2 459 ? -30.023 7.825 10.320 1.00 10.00 459 LYS B CA 1
ATOM 7262 C C . LYS B 2 459 ? -29.445 9.073 9.677 1.00 10.00 459 LYS B C 1
ATOM 7263 O O . LYS B 2 459 ? -28.460 8.996 8.947 1.00 10.00 459 LYS B O 1
ATOM 7269 N N . SER B 2 460 ? -30.038 10.224 9.954 1.00 10.00 460 SER B N 1
ATOM 7270 C CA . SER B 2 460 ? -29.532 11.468 9.378 1.00 10.00 460 SER B CA 1
ATOM 7271 C C . SER B 2 460 ? -29.381 11.300 7.867 1.00 10.00 460 SER B C 1
ATOM 7272 O O . SER B 2 460 ? -28.387 11.711 7.268 1.00 10.00 460 SER B O 1
ATOM 7275 N N . ASP B 2 461 ? -30.393 10.699 7.259 1.00 10.00 461 ASP B N 1
ATOM 7276 C CA . ASP B 2 461 ? -30.395 10.474 5.831 1.00 10.00 461 ASP B CA 1
ATOM 7277 C C . ASP B 2 461 ? -29.216 9.673 5.311 1.00 10.00 461 ASP B C 1
ATOM 7278 O O . ASP B 2 461 ? -28.494 10.090 4.399 1.00 10.00 461 ASP B O 1
ATOM 7283 N N . SER B 2 462 ? -29.030 8.505 5.912 1.00 10.00 462 SER B N 1
ATOM 7284 C CA . SER B 2 462 ? -27.994 7.582 5.509 1.00 10.00 462 SER B CA 1
ATOM 7285 C C . SER B 2 462 ? -28.721 6.283 5.246 1.00 10.00 462 SER B C 1
ATOM 7286 O O . SER B 2 462 ? -29.590 5.888 6.022 1.00 10.00 462 SER B O 1
ATOM 7289 N N . LEU B 2 463 ? -28.371 5.616 4.159 1.00 10.00 463 LEU B N 1
ATOM 7290 C CA . LEU B 2 463 ? -29.022 4.365 3.828 1.00 10.00 463 LEU B CA 1
ATOM 7291 C C . LEU B 2 463 ? -28.184 3.150 4.195 1.00 10.00 463 LEU B C 1
ATOM 7292 O O . LEU B 2 463 ? -28.457 2.047 3.747 1.00 10.00 463 LEU B O 1
ATOM 7297 N N . ASP B 2 464 ? -27.165 3.365 5.017 1.00 10.00 464 ASP B N 1
ATOM 7298 C CA . ASP B 2 464 ? -26.309 2.279 5.465 1.00 10.00 464 ASP B CA 1
ATOM 7299 C C . ASP B 2 464 ? -27.007 1.670 6.673 1.00 10.00 464 ASP B C 1
ATOM 7300 O O . ASP B 2 464 ? -26.511 1.728 7.794 1.00 10.00 464 ASP B O 1
ATOM 7305 N N . ILE B 2 465 ? -28.180 1.092 6.415 1.00 10.00 465 ILE B N 1
ATOM 7306 C CA . ILE B 2 465 ? -29.016 0.486 7.440 1.00 10.00 465 ILE B CA 1
ATOM 7307 C C . ILE B 2 465 ? -28.664 -0.965 7.718 1.00 10.00 465 ILE B C 1
ATOM 7308 O O . ILE B 2 465 ? -28.722 -1.817 6.826 1.00 10.00 465 ILE B O 1
ATOM 7313 N N . SER B 2 466 ? -28.332 -1.239 8.972 1.00 10.00 466 SER B N 1
ATOM 7314 C CA . SER B 2 466 ? -27.944 -2.577 9.394 1.00 10.00 466 SER B CA 1
ATOM 7315 C C . SER B 2 466 ? -28.424 -2.831 10.809 1.00 10.00 466 SER B C 1
ATOM 7316 O O . SER B 2 466 ? -28.364 -1.938 11.641 1.00 10.00 466 SER B O 1
ATOM 7319 N N . TRP B 2 467 ? -28.887 -4.045 11.091 1.00 10.00 467 TRP B N 1
ATOM 7320 C CA . TRP B 2 467 ? -29.372 -4.363 12.425 1.00 10.00 467 TRP B CA 1
ATOM 7321 C C . TRP B 2 467 ? -28.973 -5.769 12.854 1.00 10.00 467 TRP B C 1
ATOM 7322 O O . TRP B 2 467 ? -29.631 -6.381 13.679 1.00 10.00 467 TRP B O 1
ATOM 7333 N N . LEU B 2 468 ? -27.940 -7.025 12.100 1.00 76.40 468 LEU B N 1
ATOM 7334 C CA . LEU B 2 468 ? -27.488 -8.268 12.688 1.00 76.40 468 LEU B CA 1
ATOM 7335 C C . LEU B 2 468 ? -25.998 -8.433 12.796 1.00 76.40 468 LEU B C 1
ATOM 7336 O O . LEU B 2 468 ? -25.251 -8.150 11.861 1.00 76.40 468 LEU B O 1
ATOM 7341 N N . LYS B 2 469 ? -25.545 -8.865 14.000 1.00 85.44 469 LYS B N 1
ATOM 7342 C CA . LYS B 2 469 ? -24.184 -9.234 14.299 1.00 85.44 469 LYS B CA 1
ATOM 7343 C C . LYS B 2 469 ? -23.826 -10.594 13.759 1.00 85.44 469 LYS B C 1
ATOM 7344 O O . LYS B 2 469 ? -22.732 -10.780 13.230 1.00 85.44 469 LYS B O 1
ATOM 7350 N N . ASP B 2 470 ? -24.740 -11.582 13.886 1.00 73.39 470 ASP B N 1
ATOM 7351 C CA . ASP B 2 470 ? -24.477 -12.947 13.496 1.00 73.39 470 ASP B CA 1
ATOM 7352 C C . ASP B 2 470 ? -23.149 -13.363 14.049 1.00 73.39 470 ASP B C 1
ATOM 7353 O O . ASP B 2 470 ? -22.259 -13.794 13.315 1.00 73.39 470 ASP B O 1
ATOM 7358 N N . LYS B 2 471 ? -22.990 -13.255 15.383 1.00 99.45 471 LYS B N 1
ATOM 7359 C CA . LYS B 2 471 ? -21.749 -13.590 16.019 1.00 99.45 471 LYS B CA 1
ATOM 7360 C C . LYS B 2 471 ? -21.485 -15.044 15.795 1.00 99.45 471 LYS B C 1
ATOM 7361 O O . LYS B 2 471 ? -22.401 -15.862 15.761 1.00 99.45 471 LYS B O 1
ATOM 7367 N N . ASP B 2 472 ? -20.200 -15.405 15.618 1.00 28.94 472 ASP B N 1
ATOM 7368 C CA . ASP B 2 472 ? -19.890 -16.785 15.401 1.00 28.94 472 ASP B CA 1
ATOM 7369 C C . ASP B 2 472 ? -19.468 -17.361 16.710 1.00 28.94 472 ASP B C 1
ATOM 7370 O O . ASP B 2 472 ? -18.286 -17.361 17.046 1.00 28.94 472 ASP B O 1
ATOM 7375 N N . SER B 2 473 ? -20.440 -17.861 17.497 1.00 23.37 473 SER B N 1
ATOM 7376 C CA . SER B 2 473 ? -20.102 -18.464 18.750 1.00 23.37 473 SER B CA 1
ATOM 7377 C C . SER B 2 473 ? -21.174 -19.453 19.060 1.00 23.37 473 SER B C 1
ATOM 7378 O O . SER B 2 473 ? -22.273 -19.379 18.517 1.00 23.37 473 SER B O 1
ATOM 7381 N N . ILE B 2 474 ? -20.871 -20.426 19.940 1.00 72.81 474 ILE B N 1
ATOM 7382 C CA . ILE B 2 474 ? -21.887 -21.368 20.295 1.00 72.81 474 ILE B CA 1
ATOM 7383 C C . ILE B 2 474 ? -22.238 -21.119 21.727 1.00 72.81 474 ILE B C 1
ATOM 7384 O O . ILE B 2 474 ? -21.410 -21.259 22.627 1.00 72.81 474 ILE B O 1
ATOM 7389 N N . ASP B 2 475 ? -23.492 -20.696 21.966 1.00 44.72 475 ASP B N 1
ATOM 7390 C CA . ASP B 2 475 ? -23.913 -20.412 23.305 1.00 44.72 475 ASP B CA 1
ATOM 7391 C C . ASP B 2 475 ? -25.284 -20.993 23.447 1.00 44.72 475 ASP B C 1
ATOM 7392 O O . ASP B 2 475 ? -26.034 -21.074 22.476 1.00 44.72 475 ASP B O 1
ATOM 7397 N N . ALA B 2 476 ? -25.644 -21.439 24.666 1.00 19.09 476 ALA B N 1
ATOM 7398 C CA . ALA B 2 476 ? -26.956 -21.978 24.854 1.00 19.09 476 ALA B CA 1
ATOM 7399 C C . ALA B 2 476 ? -27.912 -20.863 24.597 1.00 19.09 476 ALA B C 1
ATOM 7400 O O . ALA B 2 476 ? -27.622 -19.702 24.877 1.00 19.09 476 ALA B O 1
ATOM 7402 N N . ASP B 2 477 ? -29.086 -21.192 24.027 1.00 49.78 477 ASP B N 1
ATOM 7403 C CA . ASP B 2 477 ? -30.032 -20.168 23.704 1.00 49.78 477 ASP B CA 1
ATOM 7404 C C . ASP B 2 477 ? -31.146 -20.176 24.706 1.00 49.78 477 ASP B C 1
ATOM 7405 O O . ASP B 2 477 ? -32.269 -20.572 24.406 1.00 49.78 477 ASP B O 1
ATOM 7410 N N . SER B 2 478 ? -30.867 -19.718 25.939 1.00 38.71 478 SER B N 1
ATOM 7411 C CA . SER B 2 478 ? -31.931 -19.666 26.897 1.00 38.71 478 SER B CA 1
ATOM 7412 C C . SER B 2 478 ? -32.011 -18.254 27.373 1.00 38.71 478 SER B C 1
ATOM 7413 O O . SER B 2 478 ? -31.073 -17.749 27.989 1.00 38.71 478 SER B O 1
ATOM 7416 N N . LEU B 2 479 ? -33.131 -17.564 27.088 1.00 104.39 479 LEU B N 1
ATOM 7417 C CA . LEU B 2 479 ? -33.213 -16.212 27.553 1.00 104.39 479 LEU B CA 1
ATOM 7418 C C . LEU B 2 479 ? -34.647 -15.840 27.742 1.00 104.39 479 LEU B C 1
ATOM 7419 O O . LEU B 2 479 ? -35.560 -16.464 27.204 1.00 104.39 479 LEU B O 1
ATOM 7424 N N . PRO B 2 480 ? -34.841 -14.826 28.540 1.00 120.09 480 PRO B N 1
ATOM 7425 C CA . PRO B 2 480 ? -36.164 -14.308 28.748 1.00 120.09 480 PRO B CA 1
ATOM 7426 C C . PRO B 2 480 ? -36.554 -13.516 27.543 1.00 120.09 480 PRO B C 1
ATOM 7427 O O . PRO B 2 480 ? -35.667 -13.076 26.812 1.00 120.09 480 PRO B O 1
ATOM 7431 N N . GLU B 2 481 ? -37.867 -13.332 27.303 1.00 27.49 481 GLU B N 1
ATOM 7432 C CA . GLU B 2 481 ? -38.296 -12.594 26.154 1.00 27.49 481 GLU B CA 1
ATOM 7433 C C . GLU B 2 481 ? -37.853 -11.169 26.281 1.00 27.49 481 GLU B C 1
ATOM 7434 O O . GLU B 2 481 ? -37.376 -10.586 25.308 1.00 27.49 481 GLU B O 1
ATOM 7440 N N . PRO B 2 482 ? -37.985 -10.575 27.435 1.00 83.84 482 PRO B N 1
ATOM 7441 C CA . PRO B 2 482 ? -37.577 -9.205 27.558 1.00 83.84 482 PRO B CA 1
ATOM 7442 C C . PRO B 2 482 ? -36.106 -9.056 27.375 1.00 83.84 482 PRO B C 1
ATOM 7443 O O . PRO B 2 482 ? -35.665 -7.996 26.932 1.00 83.84 482 PRO B O 1
ATOM 7447 N N . ASP B 2 483 ? -35.327 -10.092 27.728 1.00 27.63 483 ASP B N 1
ATOM 7448 C CA . ASP B 2 483 ? -33.905 -10.010 27.583 1.00 27.63 483 ASP B CA 1
ATOM 7449 C C . ASP B 2 483 ? -33.582 -9.940 26.125 1.00 27.63 483 ASP B C 1
ATOM 7450 O O . ASP B 2 483 ? -32.767 -9.125 25.694 1.00 27.63 483 ASP B O 1
ATOM 7455 N N . VAL B 2 484 ? -34.246 -10.792 25.326 1.00 29.08 484 VAL B N 1
ATOM 7456 C CA . VAL B 2 484 ? -33.986 -10.876 23.920 1.00 29.08 484 VAL B CA 1
ATOM 7457 C C . VAL B 2 484 ? -34.385 -9.591 23.266 1.00 29.08 484 VAL B C 1
ATOM 7458 O O . VAL B 2 484 ? -33.714 -9.118 22.351 1.00 29.08 484 VAL B O 1
ATOM 7462 N N . LEU B 2 485 ? -35.494 -8.985 23.731 1.00 38.66 485 LEU B N 1
ATOM 7463 C CA . LEU B 2 485 ? -35.995 -7.798 23.103 1.00 38.66 485 LEU B CA 1
ATOM 7464 C C . LEU B 2 485 ? -34.944 -6.737 23.174 1.00 38.66 485 LEU B C 1
ATOM 7465 O O . LEU B 2 485 ? -34.674 -6.065 22.181 1.00 38.66 485 LEU B O 1
ATOM 7470 N N . ALA B 2 486 ? -34.302 -6.561 24.347 1.00 44.37 486 ALA B N 1
ATOM 7471 C CA . ALA B 2 486 ? -33.312 -5.530 24.417 1.00 44.37 486 ALA B CA 1
ATOM 7472 C C . ALA B 2 486 ? -31.986 -6.149 24.112 1.00 44.37 486 ALA B C 1
ATOM 7473 O O . ALA B 2 486 ? -31.476 -6.972 24.871 1.00 44.37 486 ALA B O 1
ATOM 7475 N N . ALA B 2 487 ? -31.387 -5.749 22.975 1.00 32.28 487 ALA B N 1
ATOM 7476 C CA . ALA B 2 487 ? -30.131 -6.301 22.558 1.00 32.28 487 ALA B CA 1
ATOM 7477 C C . ALA B 2 487 ? -29.077 -5.924 23.550 1.00 32.28 487 ALA B C 1
ATOM 7478 O O . ALA B 2 487 ? -28.250 -6.748 23.938 1.00 32.28 487 ALA B O 1
ATOM 7480 N N . GLU B 2 488 ? -29.098 -4.655 23.989 1.00 92.15 488 GLU B N 1
ATOM 7481 C CA . GLU B 2 488 ? -28.129 -4.116 24.903 1.00 92.15 488 GLU B CA 1
ATOM 7482 C C . GLU B 2 488 ? -28.253 -4.803 26.226 1.00 92.15 488 GLU B C 1
ATOM 7483 O O . GLU B 2 488 ? -27.255 -5.069 26.896 1.00 92.15 488 GLU B O 1
ATOM 7489 N N . ALA B 2 489 ? -29.494 -5.126 26.621 1.00 37.24 489 ALA B N 1
ATOM 7490 C CA . ALA B 2 489 ? -29.789 -5.718 27.893 1.00 37.24 489 ALA B CA 1
ATOM 7491 C C . ALA B 2 489 ? -29.076 -7.024 27.992 1.00 37.24 489 ALA B C 1
ATOM 7492 O O . ALA B 2 489 ? -28.665 -7.436 29.073 1.00 37.24 489 ALA B O 1
ATOM 7494 N N . MET B 2 490 ? -28.885 -7.700 26.848 1.00 36.66 490 MET B N 1
ATOM 7495 C CA . MET B 2 490 ? -28.349 -9.028 26.846 1.00 36.66 490 MET B CA 1
ATOM 7496 C C . MET B 2 490 ? -27.033 -9.046 27.555 1.00 36.66 490 MET B C 1
ATOM 7497 O O . MET B 2 490 ? -26.762 -9.971 28.315 1.00 36.66 490 MET B O 1
ATOM 7502 N N . GLY B 2 491 ? -26.179 -8.029 27.352 1.00 20.05 491 GLY B N 1
ATOM 7503 C CA . GLY B 2 491 ? -24.888 -8.092 27.971 1.00 20.05 491 GLY B CA 1
ATOM 7504 C C . GLY B 2 491 ? -25.041 -8.166 29.461 1.00 20.05 491 GLY B C 1
ATOM 7505 O O . GLY B 2 491 ? -24.365 -8.958 30.113 1.00 20.05 491 GLY B O 1
ATOM 7506 N N . GLU B 2 492 ? -25.925 -7.336 30.045 1.00 68.94 492 GLU B N 1
ATOM 7507 C CA . GLU B 2 492 ? -26.072 -7.344 31.473 1.00 68.94 492 GLU B CA 1
ATOM 7508 C C . GLU B 2 492 ? -26.673 -8.637 31.928 1.00 68.94 492 GLU B C 1
ATOM 7509 O O . GLU B 2 492 ? -26.200 -9.238 32.892 1.00 68.94 492 GLU B O 1
ATOM 7515 N N . LEU B 2 493 ? -27.723 -9.114 31.236 1.00 76.36 493 LEU B N 1
ATOM 7516 C CA . LEU B 2 493 ? -28.371 -10.323 31.655 1.00 76.36 493 LEU B CA 1
ATOM 7517 C C . LEU B 2 493 ? -27.428 -11.473 31.531 1.00 76.36 493 LEU B C 1
ATOM 7518 O O . LEU B 2 493 ? -27.353 -12.313 32.423 1.00 76.36 493 LEU B O 1
ATOM 7523 N N . VAL B 2 494 ? -26.658 -11.521 30.429 1.00 30.31 494 VAL B N 1
ATOM 7524 C CA . VAL B 2 494 ? -25.767 -12.617 30.172 1.00 30.31 494 VAL B CA 1
ATOM 7525 C C . VAL B 2 494 ? -24.744 -12.693 31.256 1.00 30.31 494 VAL B C 1
ATOM 7526 O O . VAL B 2 494 ? -24.331 -13.783 31.649 1.00 30.31 494 VAL B O 1
ATOM 7530 N N . GLN B 2 495 ? -24.315 -11.534 31.782 1.00 66.14 495 GLN B N 1
ATOM 7531 C CA . GLN B 2 495 ? -23.270 -11.521 32.762 1.00 66.14 495 GLN B CA 1
ATOM 7532 C C . GLN B 2 495 ? -23.712 -12.344 33.932 1.00 66.14 495 GLN B C 1
ATOM 7533 O O . GLN B 2 495 ? -22.926 -13.102 34.497 1.00 66.14 495 GLN B O 1
ATOM 7539 N N . ALA B 2 496 ? -24.997 -12.233 34.312 1.00 25.40 496 ALA B N 1
ATOM 7540 C CA . ALA B 2 496 ? -25.529 -12.954 35.434 1.00 25.40 496 ALA B CA 1
ATOM 7541 C C . ALA B 2 496 ? -25.419 -14.420 35.165 1.00 25.40 496 ALA B C 1
ATOM 7542 O O . ALA B 2 496 ? -25.148 -15.203 36.073 1.00 25.40 496 ALA B O 1
ATOM 7544 N N . LEU B 2 497 ? -25.633 -14.831 33.900 1.00 85.20 497 LEU B N 1
ATOM 7545 C CA . LEU B 2 497 ? -25.602 -16.221 33.543 1.00 85.20 497 LEU B CA 1
ATOM 7546 C C . LEU B 2 497 ? -24.242 -16.797 33.791 1.00 85.20 497 LEU B C 1
ATOM 7547 O O . LEU B 2 497 ? -24.124 -17.947 34.211 1.00 85.20 497 LEU B O 1
ATOM 7552 N N . SER B 2 498 ? -23.172 -16.018 33.548 1.00 26.42 498 SER B N 1
ATOM 7553 C CA . SER B 2 498 ? -21.843 -16.544 33.676 1.00 26.42 498 SER B CA 1
ATOM 7554 C C . SER B 2 498 ? -21.623 -17.059 35.064 1.00 26.42 498 SER B C 1
ATOM 7555 O O . SER B 2 498 ? -21.080 -18.149 35.242 1.00 26.42 498 SER B O 1
ATOM 7558 N N . GLU B 2 499 ? -22.037 -16.291 36.088 1.00 75.57 499 GLU B N 1
ATOM 7559 C CA . GLU B 2 499 ? -21.824 -16.681 37.454 1.00 75.57 499 GLU B CA 1
ATOM 7560 C C . GLU B 2 499 ? -22.643 -17.902 37.741 1.00 75.57 499 GLU B C 1
ATOM 7561 O O . GLU B 2 499 ? -22.204 -18.805 38.448 1.00 75.57 499 GLU B O 1
ATOM 7567 N N . LEU B 2 500 ? -23.858 -17.965 37.167 1.00 35.61 500 LEU B N 1
ATOM 7568 C CA . LEU B 2 500 ? -24.785 -19.029 37.428 1.00 35.61 500 LEU B CA 1
ATOM 7569 C C . LEU B 2 500 ? -24.189 -20.337 37.010 1.00 35.61 500 LEU B C 1
ATOM 7570 O O . LEU B 2 500 ? -24.337 -21.339 37.707 1.00 35.61 500 LEU B O 1
ATOM 7575 N N . ASP B 2 501 ? -23.486 -20.360 35.865 1.00 22.07 501 ASP B N 1
ATOM 7576 C CA . ASP B 2 501 ? -22.932 -21.585 35.368 1.00 22.07 501 ASP B CA 1
ATOM 7577 C C . ASP B 2 501 ? -21.953 -22.118 36.365 1.00 22.07 501 ASP B C 1
ATOM 7578 O O . ASP B 2 501 ? -21.907 -23.321 36.611 1.00 22.07 501 ASP B O 1
ATOM 7583 N N . ALA B 2 502 ? -21.150 -21.231 36.979 1.00 20.53 502 ALA B N 1
ATOM 7584 C CA . ALA B 2 502 ? -20.146 -21.679 37.899 1.00 20.53 502 ALA B CA 1
ATOM 7585 C C . ALA B 2 502 ? -20.806 -22.373 39.049 1.00 20.53 502 ALA B C 1
ATOM 7586 O O . ALA B 2 502 ? -20.364 -23.437 39.476 1.00 20.53 502 ALA B O 1
ATOM 7588 N N . LEU B 2 503 ? -21.901 -21.788 39.573 1.00 28.24 503 LEU B N 1
ATOM 7589 C CA . LEU B 2 503 ? -22.580 -22.351 40.705 1.00 28.24 503 LEU B CA 1
ATOM 7590 C C . LEU B 2 503 ? -23.165 -23.670 40.318 1.00 28.24 503 LEU B C 1
ATOM 7591 O O . LEU B 2 503 ? -23.130 -24.626 41.090 1.00 28.24 503 LEU B O 1
ATOM 7596 N N . MET B 2 504 ? -23.706 -23.755 39.089 1.00 23.62 504 MET B N 1
ATOM 7597 C CA . MET B 2 504 ? -24.360 -24.945 38.635 1.00 23.62 504 MET B CA 1
ATOM 7598 C C . MET B 2 504 ? -23.373 -26.067 38.615 1.00 23.62 504 MET B C 1
ATOM 7599 O O . MET B 2 504 ? -23.711 -27.201 38.946 1.00 23.62 504 MET B O 1
ATOM 7604 N N . ARG B 2 505 ? -22.120 -25.777 38.226 1.00 42.71 505 ARG B N 1
ATOM 7605 C CA . ARG B 2 505 ? -21.136 -26.815 38.133 1.00 42.71 505 ARG B CA 1
ATOM 7606 C C . ARG B 2 505 ? -20.942 -27.428 39.483 1.00 42.71 505 ARG B C 1
ATOM 7607 O O . ARG B 2 505 ? -20.864 -28.649 39.610 1.00 42.71 505 ARG B O 1
ATOM 7615 N N . GLU B 2 506 ? -20.868 -26.597 40.537 1.00 17.59 506 GLU B N 1
ATOM 7616 C CA . GLU B 2 506 ? -20.660 -27.129 41.852 1.00 17.59 506 GLU B CA 1
ATOM 7617 C C . GLU B 2 506 ? -21.843 -27.975 42.209 1.00 17.59 506 GLU B C 1
ATOM 7618 O O . GLU B 2 506 ? -21.694 -29.056 42.777 1.00 17.59 506 GLU B O 1
ATOM 7624 N N . LEU B 2 507 ? -23.054 -27.500 41.866 1.00 27.13 507 LEU B N 1
ATOM 7625 C CA . LEU B 2 507 ? -24.260 -28.208 42.188 1.00 27.13 507 LEU B CA 1
ATOM 7626 C C . LEU B 2 507 ? -24.278 -29.511 41.454 1.00 27.13 507 LEU B C 1
ATOM 7627 O O . LEU B 2 507 ? -24.660 -30.537 42.013 1.00 27.13 507 LEU B O 1
ATOM 7632 N N . GLY B 2 508 ? -23.845 -29.515 40.180 1.00 12.81 508 GLY B N 1
ATOM 7633 C CA . GLY B 2 508 ? -23.874 -30.742 39.441 1.00 12.81 508 GLY B CA 1
ATOM 7634 C C . GLY B 2 508 ? -25.249 -30.908 38.886 1.00 12.81 508 GLY B C 1
ATOM 7635 O O . GLY B 2 508 ? -25.693 -32.022 38.617 1.00 12.81 508 GLY B O 1
ATOM 7636 N N . ALA B 2 509 ? -25.964 -29.783 38.695 1.00 17.98 509 ALA B N 1
ATOM 7637 C CA . ALA B 2 509 ? -27.293 -29.863 38.168 1.00 17.98 509 ALA B CA 1
ATOM 7638 C C . ALA B 2 509 ? -27.193 -30.465 36.805 1.00 17.98 509 ALA B C 1
ATOM 7639 O O . ALA B 2 509 ? -26.204 -30.278 36.097 1.00 17.98 509 ALA B O 1
ATOM 7641 N N . SER B 2 510 ? -28.229 -31.234 36.416 1.00 19.66 510 SER B N 1
ATOM 7642 C CA . SER B 2 510 ? -28.227 -31.899 35.145 1.00 19.66 510 SER B CA 1
ATOM 7643 C C . SER B 2 510 ? -28.529 -30.897 34.083 1.00 19.66 510 SER B C 1
ATOM 7644 O O . SER B 2 510 ? -29.021 -29.804 34.356 1.00 19.66 510 SER B O 1
ATOM 7647 N N . ASP B 2 511 ? -28.217 -31.254 32.821 1.00 40.08 511 ASP B N 1
ATOM 7648 C CA . ASP B 2 511 ? -28.466 -30.358 31.735 1.00 40.08 511 ASP B CA 1
ATOM 7649 C C . ASP B 2 511 ? -29.883 -30.532 31.293 1.00 40.08 511 ASP B C 1
ATOM 7650 O O . ASP B 2 511 ? -30.191 -31.292 30.375 1.00 40.08 511 ASP B O 1
ATOM 7655 N N . GLU B 2 512 ? -30.808 -29.816 31.960 1.00 27.73 512 GLU B N 1
ATOM 7656 C CA . GLU B 2 512 ? -32.182 -29.917 31.579 1.00 27.73 512 GLU B CA 1
ATOM 7657 C C . GLU B 2 512 ? -32.744 -28.535 31.564 1.00 27.73 512 GLU B C 1
ATOM 7658 O O . GLU B 2 512 ? -32.270 -27.648 32.273 1.00 27.73 512 GLU B O 1
ATOM 7664 N N . ALA B 2 513 ? -33.770 -28.318 30.721 1.00 17.59 513 ALA B N 1
ATOM 7665 C CA . ALA B 2 513 ? -34.381 -27.032 30.572 1.00 17.59 513 ALA B CA 1
ATOM 7666 C C . ALA B 2 513 ? -35.015 -26.636 31.866 1.00 17.59 513 ALA B C 1
ATOM 7667 O O . ALA B 2 513 ? -34.916 -25.483 32.287 1.00 17.59 513 ALA B O 1
ATOM 7669 N N . ASP B 2 514 ? -35.669 -27.595 32.546 1.00 19.10 514 ASP B N 1
ATOM 7670 C CA . ASP B 2 514 ? -36.378 -27.285 33.752 1.00 19.10 514 ASP B CA 1
ATOM 7671 C C . ASP B 2 514 ? -35.415 -26.755 34.763 1.00 19.10 514 ASP B C 1
ATOM 7672 O O . ASP B 2 514 ? -35.711 -25.785 35.459 1.00 19.10 514 ASP B O 1
ATOM 7677 N N . LEU B 2 515 ? -34.222 -27.367 34.863 1.00 66.86 515 LEU B N 1
ATOM 7678 C CA . LEU B 2 515 ? -33.273 -26.931 35.843 1.00 66.86 515 LEU B CA 1
ATOM 7679 C C . LEU B 2 515 ? -32.865 -25.524 35.548 1.00 66.86 515 LEU B C 1
ATOM 7680 O O . LEU B 2 515 ? -32.738 -24.709 36.460 1.00 66.86 515 LEU B O 1
ATOM 7685 N N . GLN B 2 516 ? -32.654 -25.194 34.262 1.00 64.29 516 GLN B N 1
ATOM 7686 C CA . GLN B 2 516 ? -32.209 -23.876 33.908 1.00 64.29 516 GLN B CA 1
ATOM 7687 C C . GLN B 2 516 ? -33.268 -22.889 34.279 1.00 64.29 516 GLN B C 1
ATOM 7688 O O . GLN B 2 516 ? -32.971 -21.816 34.803 1.00 64.29 516 GLN B O 1
ATOM 7694 N N . ARG B 2 517 ? -34.543 -23.236 34.028 1.00 46.38 517 ARG B N 1
ATOM 7695 C CA . ARG B 2 517 ? -35.620 -22.325 34.280 1.00 46.38 517 ARG B CA 1
ATOM 7696 C C . ARG B 2 517 ? -35.688 -22.018 35.743 1.00 46.38 517 ARG B C 1
ATOM 7697 O O . ARG B 2 517 ? -35.898 -20.867 36.128 1.00 46.38 517 ARG B O 1
ATOM 7705 N N . GLN B 2 518 ? -35.496 -23.034 36.601 1.00 24.39 518 GLN B N 1
ATOM 7706 C CA . GLN B 2 518 ? -35.629 -22.827 38.012 1.00 24.39 518 GLN B CA 1
ATOM 7707 C C . GLN B 2 518 ? -34.609 -21.832 38.472 1.00 24.39 518 GLN B C 1
ATOM 7708 O O . GLN B 2 518 ? -34.929 -20.915 39.229 1.00 24.39 518 GLN B O 1
ATOM 7714 N N . LEU B 2 519 ? -33.351 -21.979 38.016 1.00 31.96 519 LEU B N 1
ATOM 7715 C CA . LEU B 2 519 ? -32.288 -21.111 38.437 1.00 31.96 519 LEU B CA 1
ATOM 7716 C C . LEU B 2 519 ? -32.543 -19.725 37.934 1.00 31.96 519 LEU B C 1
ATOM 7717 O O . LEU B 2 519 ? -32.358 -18.746 38.657 1.00 31.96 519 LEU B O 1
ATOM 7722 N N . LEU B 2 520 ? -33.002 -19.617 36.676 1.00 40.67 520 LEU B N 1
ATOM 7723 C CA . LEU B 2 520 ? -33.206 -18.354 36.031 1.00 40.67 520 LEU B CA 1
ATOM 7724 C C . LEU B 2 520 ? -34.256 -17.601 36.777 1.00 40.67 520 LEU B C 1
ATOM 7725 O O . LEU B 2 520 ? -34.213 -16.376 36.858 1.00 40.67 520 LEU B O 1
ATOM 7730 N N . GLU B 2 521 ? -35.231 -18.325 37.352 1.00 34.62 521 GLU B N 1
ATOM 7731 C CA . GLU B 2 521 ? -36.318 -17.667 38.009 1.00 34.62 521 GLU B CA 1
ATOM 7732 C C . GLU B 2 521 ? -35.772 -16.775 39.082 1.00 34.62 521 GLU B C 1
ATOM 7733 O O . GLU B 2 521 ? -36.184 -15.622 39.189 1.00 34.62 521 GLU B O 1
ATOM 7739 N N . GLU B 2 522 ? -34.862 -17.293 39.934 1.00 41.59 522 GLU B N 1
ATOM 7740 C CA . GLU B 2 522 ? -34.300 -16.487 40.984 1.00 41.59 522 GLU B CA 1
ATOM 7741 C C . GLU B 2 522 ? -33.279 -15.507 40.471 1.00 41.59 522 GLU B C 1
ATOM 7742 O O . GLU B 2 522 ? -33.337 -14.319 40.787 1.00 41.59 522 GLU B O 1
ATOM 7748 N N . ALA B 2 523 ? -32.321 -15.984 39.647 1.00 30.11 523 ALA B N 1
ATOM 7749 C CA . ALA B 2 523 ? -31.216 -15.178 39.200 1.00 30.11 523 ALA B CA 1
ATOM 7750 C C . ALA B 2 523 ? -31.692 -14.040 38.355 1.00 30.11 523 ALA B C 1
ATOM 7751 O O . ALA B 2 523 ? -31.246 -12.904 38.518 1.00 30.11 523 ALA B O 1
ATOM 7753 N N . PHE B 2 524 ? -32.630 -14.320 37.436 1.00 42.55 524 PHE B N 1
ATOM 7754 C CA . PHE B 2 524 ? -33.127 -13.342 36.514 1.00 42.55 524 PHE B CA 1
ATOM 7755 C C . PHE B 2 524 ? -33.782 -12.235 37.275 1.00 42.55 524 PHE B C 1
ATOM 7756 O O . PHE B 2 524 ? -33.540 -11.058 37.010 1.00 42.55 524 PHE B O 1
ATOM 7764 N N . GLY B 2 525 ? -34.616 -12.591 38.264 1.00 15.99 525 GLY B N 1
ATOM 7765 C CA . GLY B 2 525 ? -35.351 -11.623 39.023 1.00 15.99 525 GLY B CA 1
ATOM 7766 C C . GLY B 2 525 ? -34.406 -10.735 39.770 1.00 15.99 525 GLY B C 1
ATOM 7767 O O . GLY B 2 525 ? -34.645 -9.536 39.902 1.00 15.99 525 GLY B O 1
ATOM 7768 N N . GLY B 2 526 ? -33.302 -11.307 40.283 1.00 13.86 526 GLY B N 1
ATOM 7769 C CA . GLY B 2 526 ? -32.400 -10.548 41.100 1.00 13.86 526 GLY B CA 1
ATOM 7770 C C . GLY B 2 526 ? -31.854 -9.392 40.324 1.00 13.86 526 GLY B C 1
ATOM 7771 O O . GLY B 2 526 ? -31.727 -8.290 40.853 1.00 13.86 526 GLY B O 1
ATOM 7772 N N . VAL B 2 527 ? -31.510 -9.613 39.043 1.00 20.14 527 VAL B N 1
ATOM 7773 C CA . VAL B 2 527 ? -30.926 -8.570 38.251 1.00 20.14 527 VAL B CA 1
ATOM 7774 C C . VAL B 2 527 ? -31.905 -7.451 38.119 1.00 20.14 527 VAL B C 1
ATOM 7775 O O . VAL B 2 527 ? -31.533 -6.282 38.176 1.00 20.14 527 VAL B O 1
ATOM 7779 N N . LYS B 2 528 ? -33.199 -7.787 37.962 1.00 46.68 528 LYS B N 1
ATOM 7780 C CA . LYS B 2 528 ? -34.188 -6.775 37.751 1.00 46.68 528 LYS B CA 1
ATOM 7781 C C . LYS B 2 528 ? -34.159 -5.844 38.914 1.00 46.68 528 LYS B C 1
ATOM 7782 O O . LYS B 2 528 ? -34.266 -4.630 38.745 1.00 46.68 528 LYS B O 1
ATOM 7788 N N . GLU B 2 529 ? -34.000 -6.387 40.136 1.00 9.17 529 GLU B N 1
ATOM 7789 C CA . GLU B 2 529 ? -33.976 -5.555 41.303 1.00 9.17 529 GLU B CA 1
ATOM 7790 C C . GLU B 2 529 ? -32.923 -4.465 41.129 1.00 9.17 529 GLU B C 1
ATOM 7791 O O . GLU B 2 529 ? -32.097 -4.563 40.182 1.00 9.17 529 GLU B O 1
ATOM 7798 N N . MET C 2 1 ? 23.742 24.992 -22.160 1.00 125.72 1 MET C N 1
ATOM 7799 C CA . MET C 2 1 ? 23.409 23.571 -21.910 1.00 125.72 1 MET C CA 1
ATOM 7800 C C . MET C 2 1 ? 22.128 23.471 -21.159 1.00 125.72 1 MET C C 1
ATOM 7801 O O . MET C 2 1 ? 21.385 22.500 -21.293 1.00 125.72 1 MET C O 1
ATOM 7806 N N . ASN C 2 2 ? 21.823 24.509 -20.357 1.00 36.33 2 ASN C N 1
ATOM 7807 C CA . ASN C 2 2 ? 20.616 24.508 -19.591 1.00 36.33 2 ASN C CA 1
ATOM 7808 C C . ASN C 2 2 ? 19.495 24.584 -20.567 1.00 36.33 2 ASN C C 1
ATOM 7809 O O . ASN C 2 2 ? 19.703 24.876 -21.745 1.00 36.33 2 ASN C O 1
ATOM 7814 N N . ASN C 2 3 ? 18.266 24.276 -20.110 1.00 47.21 3 ASN C N 1
ATOM 7815 C CA . ASN C 2 3 ? 17.160 24.348 -21.011 1.00 47.21 3 ASN C CA 1
ATOM 7816 C C . ASN C 2 3 ? 17.016 25.784 -21.373 1.00 47.21 3 ASN C C 1
ATOM 7817 O O . ASN C 2 3 ? 17.186 26.669 -20.536 1.00 47.21 3 ASN C O 1
ATOM 7822 N N . ASN C 2 4 ? 16.705 26.051 -22.653 1.00 75.57 4 ASN C N 1
ATOM 7823 C CA . ASN C 2 4 ? 16.583 27.406 -23.090 1.00 75.57 4 ASN C CA 1
ATOM 7824 C C . ASN C 2 4 ? 15.340 27.531 -23.894 1.00 75.57 4 ASN C C 1
ATOM 7825 O O . ASN C 2 4 ? 14.358 26.825 -23.674 1.00 75.57 4 ASN C O 1
ATOM 7830 N N . ASP C 2 5 ? 15.422 28.600 -24.610 1.00 10.00 5 ASP C N 1
ATOM 7831 C CA . ASP C 2 5 ? 14.441 29.009 -25.616 1.00 10.00 5 ASP C CA 1
ATOM 7832 C C . ASP C 2 5 ? 14.022 27.823 -26.478 1.00 10.00 5 ASP C C 1
ATOM 7833 O O . ASP C 2 5 ? 12.865 27.711 -26.883 1.00 10.00 5 ASP C O 1
ATOM 7838 N N . LEU C 2 6 ? 14.983 26.947 -26.762 1.00 10.00 6 LEU C N 1
ATOM 7839 C CA . LEU C 2 6 ? 14.730 25.759 -27.574 1.00 10.00 6 LEU C CA 1
ATOM 7840 C C . LEU C 2 6 ? 13.939 24.744 -26.756 1.00 10.00 6 LEU C C 1
ATOM 7841 O O . LEU C 2 6 ? 12.983 24.142 -27.248 1.00 10.00 6 LEU C O 1
ATOM 7846 N N . VAL C 2 7 ? 14.344 24.565 -25.501 1.00 10.00 7 VAL C N 1
ATOM 7847 C CA . VAL C 2 7 ? 13.674 23.629 -24.604 1.00 10.00 7 VAL C CA 1
ATOM 7848 C C . VAL C 2 7 ? 12.245 24.069 -24.324 1.00 10.00 7 VAL C C 1
ATOM 7849 O O . VAL C 2 7 ? 11.338 23.242 -24.204 1.00 10.00 7 VAL C O 1
ATOM 7853 N N . ALA C 2 8 ? 12.041 25.373 -24.207 1.00 10.00 8 ALA C N 1
ATOM 7854 C CA . ALA C 2 8 ? 10.704 25.887 -23.952 1.00 10.00 8 ALA C CA 1
ATOM 7855 C C . ALA C 2 8 ? 9.845 25.708 -25.204 1.00 10.00 8 ALA C C 1
ATOM 7856 O O . ALA C 2 8 ? 8.638 25.463 -25.116 1.00 10.00 8 ALA C O 1
ATOM 7858 N N . LYS C 2 9 ? 10.487 25.812 -26.364 1.00 10.00 9 LYS C N 1
ATOM 7859 C CA . LYS C 2 9 ? 9.821 25.672 -27.664 1.00 10.00 9 LYS C CA 1
ATOM 7860 C C . LYS C 2 9 ? 9.423 24.216 -27.922 1.00 10.00 9 LYS C C 1
ATOM 7861 O O . LYS C 2 9 ? 8.392 23.938 -28.539 1.00 10.00 9 LYS C O 1
ATOM 7867 N N . LEU C 2 10 ? 10.251 23.294 -27.446 1.00 10.00 10 LEU C N 1
ATOM 7868 C CA . LEU C 2 10 ? 9.984 21.877 -27.586 1.00 10.00 10 LEU C CA 1
ATOM 7869 C C . LEU C 2 10 ? 8.882 21.501 -26.622 1.00 10.00 10 LEU C C 1
ATOM 7870 O O . LEU C 2 10 ? 8.051 20.652 -26.921 1.00 10.00 10 LEU C O 1
ATOM 7875 N N . TRP C 2 11 ? 8.880 22.141 -25.459 1.00 10.00 11 TRP C N 1
ATOM 7876 C CA . TRP C 2 11 ? 7.880 21.881 -24.435 1.00 10.00 11 TRP C CA 1
ATOM 7877 C C . TRP C 2 11 ? 6.470 22.187 -24.941 1.00 10.00 11 TRP C C 1
ATOM 7878 O O . TRP C 2 11 ? 5.553 21.395 -24.744 1.00 10.00 11 TRP C O 1
ATOM 7889 N N . LYS C 2 12 ? 6.299 23.344 -25.580 1.00 10.00 12 LYS C N 1
ATOM 7890 C CA . LYS C 2 12 ? 4.995 23.752 -26.091 1.00 10.00 12 LYS C CA 1
ATOM 7891 C C . LYS C 2 12 ? 4.397 22.718 -27.023 1.00 10.00 12 LYS C C 1
ATOM 7892 O O . LYS C 2 12 ? 3.186 22.512 -27.039 1.00 10.00 12 LYS C O 1
ATOM 7898 N N . LEU C 2 13 ? 5.246 22.067 -27.799 1.00 10.00 13 LEU C N 1
ATOM 7899 C CA . LEU C 2 13 ? 4.786 21.047 -28.719 1.00 10.00 13 LEU C CA 1
ATOM 7900 C C . LEU C 2 13 ? 4.239 19.850 -27.942 1.00 10.00 13 LEU C C 1
ATOM 7901 O O . LEU C 2 13 ? 3.260 19.226 -28.359 1.00 10.00 13 LEU C O 1
ATOM 7906 N N . CYS C 2 14 ? 4.866 19.522 -26.813 1.00 10.00 14 CYS C N 1
ATOM 7907 C CA . CYS C 2 14 ? 4.416 18.390 -26.006 1.00 10.00 14 CYS C CA 1
ATOM 7908 C C . CYS C 2 14 ? 2.984 18.573 -25.517 1.00 10.00 14 CYS C C 1
ATOM 7909 O O . CYS C 2 14 ? 2.364 17.641 -25.001 1.00 10.00 14 CYS C O 1
ATOM 7912 N N . ASP C 2 15 ? 2.462 19.777 -25.681 1.00 10.00 15 ASP C N 1
ATOM 7913 C CA . ASP C 2 15 ? 1.100 20.055 -25.266 1.00 10.00 15 ASP C CA 1
ATOM 7914 C C . ASP C 2 15 ? 0.159 19.285 -26.187 1.00 10.00 15 ASP C C 1
ATOM 7915 O O . ASP C 2 15 ? -0.935 18.888 -25.789 1.00 10.00 15 ASP C O 1
ATOM 7920 N N . ASN C 2 16 ? 0.592 19.071 -27.423 1.00 10.00 16 ASN C N 1
ATOM 7921 C CA . ASN C 2 16 ? -0.209 18.341 -28.388 1.00 10.00 16 ASN C CA 1
ATOM 7922 C C . ASN C 2 16 ? -0.160 16.867 -28.051 1.00 10.00 16 ASN C C 1
ATOM 7923 O O . ASN C 2 16 ? -1.149 16.150 -28.172 1.00 10.00 16 ASN C O 1
ATOM 7928 N N . LEU C 2 17 ? 1.016 16.424 -27.619 1.00 10.00 17 LEU C N 1
ATOM 7929 C CA . LEU C 2 17 ? 1.230 15.034 -27.241 1.00 10.00 17 LEU C CA 1
ATOM 7930 C C . LEU C 2 17 ? 0.429 14.700 -25.996 1.00 10.00 17 LEU C C 1
ATOM 7931 O O . LEU C 2 17 ? -0.156 13.619 -25.873 1.00 10.00 17 LEU C O 1
ATOM 7936 N N . ARG C 2 18 ? 0.428 15.640 -25.060 1.00 10.00 18 ARG C N 1
ATOM 7937 C CA . ARG C 2 18 ? -0.302 15.478 -23.813 1.00 10.00 18 ARG C CA 1
ATOM 7938 C C . ARG C 2 18 ? -1.781 15.290 -24.125 1.00 10.00 18 ARG C C 1
ATOM 7939 O O . ARG C 2 18 ? -2.418 14.337 -23.670 1.00 10.00 18 ARG C O 1
ATOM 7947 N N . ASP C 2 19 ? -2.313 16.206 -24.921 1.00 10.00 19 ASP C N 1
ATOM 7948 C CA . ASP C 2 19 ? -3.711 16.156 -25.292 1.00 10.00 19 ASP C CA 1
ATOM 7949 C C . ASP C 2 19 ? -3.938 15.227 -26.479 1.00 10.00 19 ASP C C 1
ATOM 7950 O O . ASP C 2 19 ? -4.994 15.257 -27.100 1.00 10.00 19 ASP C O 1
ATOM 7955 N N . GLY C 2 20 ? -2.943 14.403 -26.788 1.00 10.00 20 GLY C N 1
ATOM 7956 C CA . GLY C 2 20 ? -3.075 13.474 -27.898 1.00 10.00 20 GLY C CA 1
ATOM 7957 C C . GLY C 2 20 ? -3.088 12.036 -27.411 1.00 10.00 20 GLY C C 1
ATOM 7958 O O . GLY C 2 20 ? -3.281 11.097 -28.187 1.00 10.00 20 GLY C O 1
ATOM 7959 N N . GLY C 2 21 ? -2.886 11.874 -26.108 1.00 10.00 21 GLY C N 1
ATOM 7960 C CA . GLY C 2 21 ? -2.872 10.555 -25.505 1.00 10.00 21 GLY C CA 1
ATOM 7961 C C . GLY C 2 21 ? -1.483 10.143 -25.047 1.00 10.00 21 GLY C C 1
ATOM 7962 O O . GLY C 2 21 ? -1.316 9.131 -24.366 1.00 10.00 21 GLY C O 1
ATOM 7963 N N . VAL C 2 22 ? -0.482 10.935 -25.409 1.00 10.00 22 VAL C N 1
ATOM 7964 C CA . VAL C 2 22 ? 0.886 10.617 -25.049 1.00 10.00 22 VAL C CA 1
ATOM 7965 C C . VAL C 2 22 ? 1.205 10.969 -23.599 1.00 10.00 22 VAL C C 1
ATOM 7966 O O . VAL C 2 22 ? 0.766 11.994 -23.083 1.00 10.00 22 VAL C O 1
ATOM 7970 N N . SER C 2 23 ? 1.964 10.090 -22.948 1.00 10.00 23 SER C N 1
ATOM 7971 C CA . SER C 2 23 ? 2.367 10.284 -21.562 1.00 10.00 23 SER C CA 1
ATOM 7972 C C . SER C 2 23 ? 3.579 11.214 -21.483 1.00 10.00 23 SER C C 1
ATOM 7973 O O . SER C 2 23 ? 4.249 11.443 -22.485 1.00 10.00 23 SER C O 1
ATOM 7976 N N . TYR C 2 24 ? 3.851 11.747 -20.298 1.00 10.00 24 TYR C N 1
ATOM 7977 C CA . TYR C 2 24 ? 4.985 12.642 -20.101 1.00 10.00 24 TYR C CA 1
ATOM 7978 C C . TYR C 2 24 ? 6.302 11.885 -20.259 1.00 10.00 24 TYR C C 1
ATOM 7979 O O . TYR C 2 24 ? 7.363 12.482 -20.458 1.00 10.00 24 TYR C O 1
ATOM 7988 N N . GLN C 2 25 ? 6.235 10.562 -20.166 1.00 10.00 25 GLN C N 1
ATOM 7989 C CA . GLN C 2 25 ? 7.422 9.736 -20.285 1.00 10.00 25 GLN C CA 1
ATOM 7990 C C . GLN C 2 25 ? 7.840 9.535 -21.735 1.00 10.00 25 GLN C C 1
ATOM 7991 O O . GLN C 2 25 ? 9.016 9.353 -22.019 1.00 10.00 25 GLN C O 1
ATOM 7997 N N . ASN C 2 26 ? 6.887 9.586 -22.658 1.00 10.00 26 ASN C N 1
ATOM 7998 C CA . ASN C 2 26 ? 7.216 9.381 -24.066 1.00 10.00 26 ASN C CA 1
ATOM 7999 C C . ASN C 2 26 ? 7.296 10.634 -24.917 1.00 10.00 26 ASN C C 1
ATOM 8000 O O . ASN C 2 26 ? 7.462 10.549 -26.131 1.00 10.00 26 ASN C O 1
ATOM 8005 N N . TYR C 2 27 ? 7.179 11.795 -24.281 1.00 10.00 27 TYR C N 1
ATOM 8006 C CA . TYR C 2 27 ? 7.243 13.050 -24.997 1.00 10.00 27 TYR C CA 1
ATOM 8007 C C . TYR C 2 27 ? 8.452 13.100 -25.925 1.00 10.00 27 TYR C C 1
ATOM 8008 O O . TYR C 2 27 ? 8.319 13.198 -27.146 1.00 10.00 27 TYR C O 1
ATOM 8017 N N . VAL C 2 28 ? 9.635 13.021 -25.330 1.00 10.00 28 VAL C N 1
ATOM 8018 C CA . VAL C 2 28 ? 10.885 13.069 -26.078 1.00 10.00 28 VAL C CA 1
ATOM 8019 C C . VAL C 2 28 ? 10.917 12.075 -27.229 1.00 10.00 28 VAL C C 1
ATOM 8020 O O . VAL C 2 28 ? 11.290 12.435 -28.343 1.00 10.00 28 VAL C O 1
ATOM 8024 N N . ASN C 2 29 ? 10.516 10.831 -26.964 1.00 10.00 29 ASN C N 1
ATOM 8025 C CA . ASN C 2 29 ? 10.512 9.782 -27.988 1.00 10.00 29 ASN C CA 1
ATOM 8026 C C . ASN C 2 29 ? 9.673 10.176 -29.186 1.00 10.00 29 ASN C C 1
ATOM 8027 O O . ASN C 2 29 ? 10.088 10.002 -30.329 1.00 10.00 29 ASN C O 1
ATOM 8032 N N . GLU C 2 30 ? 8.483 10.702 -28.909 1.00 10.00 30 GLU C N 1
ATOM 8033 C CA . GLU C 2 30 ? 7.556 11.134 -29.954 1.00 10.00 30 GLU C CA 1
ATOM 8034 C C . GLU C 2 30 ? 8.166 12.255 -30.776 1.00 10.00 30 GLU C C 1
ATOM 8035 O O . GLU C 2 30 ? 8.114 12.230 -32.002 1.00 10.00 30 GLU C O 1
ATOM 8041 N N . LEU C 2 31 ? 8.740 13.238 -30.079 1.00 10.00 31 LEU C N 1
ATOM 8042 C CA . LEU C 2 31 ? 9.375 14.391 -30.707 1.00 10.00 31 LEU C CA 1
ATOM 8043 C C . LEU C 2 31 ? 10.614 14.046 -31.518 1.00 10.00 31 LEU C C 1
ATOM 8044 O O . LEU C 2 31 ? 10.801 14.547 -32.629 1.00 10.00 31 LEU C O 1
ATOM 8049 N N . ALA C 2 32 ? 11.473 13.202 -30.955 1.00 10.00 32 ALA C N 1
ATOM 8050 C CA . ALA C 2 32 ? 12.704 12.809 -31.624 1.00 10.00 32 ALA C CA 1
ATOM 8051 C C . ALA C 2 32 ? 12.429 12.241 -33.001 1.00 10.00 32 ALA C C 1
ATOM 8052 O O . ALA C 2 32 ? 13.097 12.607 -33.971 1.00 10.00 32 ALA C O 1
ATOM 8054 N N . SER C 2 33 ? 11.448 11.346 -33.071 1.00 10.00 33 SER C N 1
ATOM 8055 C CA . SER C 2 33 ? 11.059 10.717 -34.332 1.00 10.00 33 SER C CA 1
ATOM 8056 C C . SER C 2 33 ? 10.716 11.774 -35.373 1.00 10.00 33 SER C C 1
ATOM 8057 O O . SER C 2 33 ? 11.348 11.872 -36.428 1.00 10.00 33 SER C O 1
ATOM 8060 N N . LEU C 2 34 ? 9.699 12.565 -35.066 1.00 10.00 34 LEU C N 1
ATOM 8061 C CA . LEU C 2 34 ? 9.269 13.597 -35.981 1.00 10.00 34 LEU C CA 1
ATOM 8062 C C . LEU C 2 34 ? 10.384 14.548 -36.331 1.00 10.00 34 LEU C C 1
ATOM 8063 O O . LEU C 2 34 ? 10.571 14.867 -37.495 1.00 10.00 34 LEU C O 1
ATOM 8068 N N . LEU C 2 35 ? 11.129 15.007 -35.330 1.00 10.00 35 LEU C N 1
ATOM 8069 C CA . LEU C 2 35 ? 12.213 15.941 -35.595 1.00 10.00 35 LEU C CA 1
ATOM 8070 C C . LEU C 2 35 ? 13.243 15.374 -36.547 1.00 10.00 35 LEU C C 1
ATOM 8071 O O . LEU C 2 35 ? 13.764 16.082 -37.405 1.00 10.00 35 LEU C O 1
ATOM 8076 N N . PHE C 2 36 ? 13.541 14.093 -36.385 1.00 10.00 36 PHE C N 1
ATOM 8077 C CA . PHE C 2 36 ? 14.522 13.434 -37.229 1.00 10.00 36 PHE C CA 1
ATOM 8078 C C . PHE C 2 36 ? 14.097 13.454 -38.690 1.00 10.00 36 PHE C C 1
ATOM 8079 O O . PHE C 2 36 ? 14.875 13.828 -39.566 1.00 10.00 36 PHE C O 1
ATOM 8087 N N . LEU C 2 37 ? 12.862 13.033 -38.947 1.00 10.00 37 LEU C N 1
ATOM 8088 C CA . LEU C 2 37 ? 12.318 13.019 -40.307 1.00 10.00 37 LEU C CA 1
ATOM 8089 C C . LEU C 2 37 ? 12.350 14.431 -40.897 1.00 10.00 37 LEU C C 1
ATOM 8090 O O . LEU C 2 37 ? 12.710 14.618 -42.057 1.00 10.00 37 LEU C O 1
ATOM 8095 N N . LYS C 2 38 ? 11.968 15.414 -40.081 1.00 10.00 38 LYS C N 1
ATOM 8096 C CA . LYS C 2 38 ? 11.937 16.815 -40.477 1.00 10.00 38 LYS C CA 1
ATOM 8097 C C . LYS C 2 38 ? 13.342 17.312 -40.800 1.00 10.00 38 LYS C C 1
ATOM 8098 O O . LYS C 2 38 ? 13.544 18.036 -41.779 1.00 10.00 38 LYS C O 1
ATOM 8104 N N . MET C 2 39 ? 14.310 16.918 -39.978 1.00 10.00 39 MET C N 1
ATOM 8105 C CA . MET C 2 39 ? 15.701 17.312 -40.184 1.00 10.00 39 MET C CA 1
ATOM 8106 C C . MET C 2 39 ? 16.289 16.677 -41.439 1.00 10.00 39 MET C C 1
ATOM 8107 O O . MET C 2 39 ? 17.072 17.302 -42.150 1.00 10.00 39 MET C O 1
ATOM 8112 N N . CYS C 2 40 ? 15.923 15.431 -41.715 1.00 10.00 40 CYS C N 1
ATOM 8113 C CA . CYS C 2 40 ? 16.448 14.774 -42.901 1.00 10.00 40 CYS C CA 1
ATOM 8114 C C . CYS C 2 40 ? 16.023 15.533 -44.128 1.00 10.00 40 CYS C C 1
ATOM 8115 O O . CYS C 2 40 ? 16.768 15.634 -45.098 1.00 10.00 40 CYS C O 1
ATOM 8118 N N . LYS C 2 41 ? 14.814 16.066 -44.105 1.00 10.00 41 LYS C N 1
ATOM 8119 C CA . LYS C 2 41 ? 14.372 16.809 -45.258 1.00 10.00 41 LYS C CA 1
ATOM 8120 C C . LYS C 2 41 ? 15.213 18.086 -45.314 1.00 10.00 41 LYS C C 1
ATOM 8121 O O . LYS C 2 41 ? 15.833 18.364 -46.333 1.00 10.00 41 LYS C O 1
ATOM 8127 N N . GLU C 2 42 ? 15.273 18.827 -44.206 1.00 10.00 42 GLU C N 1
ATOM 8128 C CA . GLU C 2 42 ? 16.026 20.077 -44.140 1.00 10.00 42 GLU C CA 1
ATOM 8129 C C . GLU C 2 42 ? 17.472 19.926 -44.571 1.00 10.00 42 GLU C C 1
ATOM 8130 O O . GLU C 2 42 ? 18.130 20.885 -44.973 1.00 10.00 42 GLU C O 1
ATOM 8136 N N . THR C 2 43 ? 17.968 18.707 -44.474 1.00 10.00 43 THR C N 1
ATOM 8137 C CA . THR C 2 43 ? 19.328 18.412 -44.859 1.00 10.00 43 THR C CA 1
ATOM 8138 C C . THR C 2 43 ? 19.482 18.566 -46.364 1.00 10.00 43 THR C C 1
ATOM 8139 O O . THR C 2 43 ? 20.548 18.935 -46.858 1.00 10.00 43 THR C O 1
ATOM 8143 N N . GLY C 2 44 ? 18.409 18.270 -47.092 1.00 10.00 44 GLY C N 1
ATOM 8144 C CA . GLY C 2 44 ? 18.443 18.384 -48.541 1.00 10.00 44 GLY C CA 1
ATOM 8145 C C . GLY C 2 44 ? 18.919 17.124 -49.243 1.00 10.00 44 GLY C C 1
ATOM 8146 O O . GLY C 2 44 ? 19.178 17.134 -50.447 1.00 10.00 44 GLY C O 1
ATOM 8147 N N . GLN C 2 45 ? 19.032 16.035 -48.490 1.00 10.00 45 GLN C N 1
ATOM 8148 C CA . GLN C 2 45 ? 19.473 14.768 -49.056 1.00 10.00 45 GLN C CA 1
ATOM 8149 C C . GLN C 2 45 ? 18.727 13.615 -48.409 1.00 10.00 45 GLN C C 1
ATOM 8150 O O . GLN C 2 45 ? 19.282 12.532 -48.253 1.00 10.00 45 GLN C O 1
ATOM 8156 N N . GLU C 2 46 ? 17.476 13.850 -48.023 1.00 10.00 46 GLU C N 1
ATOM 8157 C CA . GLU C 2 46 ? 16.659 12.819 -47.382 1.00 10.00 46 GLU C CA 1
ATOM 8158 C C . GLU C 2 46 ? 16.617 11.563 -48.236 1.00 10.00 46 GLU C C 1
ATOM 8159 O O . GLU C 2 46 ? 16.314 10.477 -47.750 1.00 10.00 46 GLU C O 1
ATOM 8165 N N . ALA C 2 47 ? 16.934 11.728 -49.511 1.00 10.00 47 ALA C N 1
ATOM 8166 C CA . ALA C 2 47 ? 16.937 10.618 -50.449 1.00 10.00 47 ALA C CA 1
ATOM 8167 C C . ALA C 2 47 ? 17.998 9.586 -50.082 1.00 10.00 47 ALA C C 1
ATOM 8168 O O . ALA C 2 47 ? 17.913 8.426 -50.483 1.00 10.00 47 ALA C O 1
ATOM 8170 N N . GLU C 2 48 ? 18.989 10.012 -49.309 1.00 10.00 48 GLU C N 1
ATOM 8171 C CA . GLU C 2 48 ? 20.075 9.142 -48.899 1.00 10.00 48 GLU C CA 1
ATOM 8172 C C . GLU C 2 48 ? 19.812 8.447 -47.571 1.00 10.00 48 GLU C C 1
ATOM 8173 O O . GLU C 2 48 ? 20.349 7.375 -47.306 1.00 10.00 48 GLU C O 1
ATOM 8179 N N . TYR C 2 49 ? 18.969 9.060 -46.742 1.00 10.00 49 TYR C N 1
ATOM 8180 C CA . TYR C 2 49 ? 18.642 8.520 -45.427 1.00 10.00 49 TYR C CA 1
ATOM 8181 C C . TYR C 2 49 ? 17.337 7.701 -45.382 1.00 10.00 49 TYR C C 1
ATOM 8182 O O . TYR C 2 49 ? 17.320 6.555 -44.936 1.00 10.00 49 TYR C O 1
ATOM 8191 N N . LEU C 2 50 ? 16.248 8.304 -45.850 1.00 10.00 50 LEU C N 1
ATOM 8192 C CA . LEU C 2 50 ? 14.936 7.658 -45.837 1.00 10.00 50 LEU C CA 1
ATOM 8193 C C . LEU C 2 50 ? 14.504 7.111 -47.187 1.00 10.00 50 LEU C C 1
ATOM 8194 O O . LEU C 2 50 ? 14.813 7.682 -48.230 1.00 10.00 50 LEU C O 1
ATOM 8199 N N . PRO C 2 51 ? 13.746 6.013 -47.177 1.00 10.00 51 PRO C N 1
ATOM 8200 C CA . PRO C 2 51 ? 13.249 5.375 -48.391 1.00 10.00 51 PRO C CA 1
ATOM 8201 C C . PRO C 2 51 ? 12.133 6.170 -49.021 1.00 10.00 51 PRO C C 1
ATOM 8202 O O . PRO C 2 51 ? 11.360 6.805 -48.319 1.00 10.00 51 PRO C O 1
ATOM 8206 N N . GLU C 2 52 ? 12.048 6.133 -50.341 1.00 10.00 52 GLU C N 1
ATOM 8207 C CA . GLU C 2 52 ? 11.004 6.852 -51.051 1.00 10.00 52 GLU C CA 1
ATOM 8208 C C . GLU C 2 52 ? 9.621 6.398 -50.555 1.00 10.00 52 GLU C C 1
ATOM 8209 O O . GLU C 2 52 ? 9.439 5.240 -50.187 1.00 10.00 52 GLU C O 1
ATOM 8215 N N . GLY C 2 53 ? 8.660 7.318 -50.519 1.00 10.00 53 GLY C N 1
ATOM 8216 C CA . GLY C 2 53 ? 7.325 6.970 -50.069 1.00 10.00 53 GLY C CA 1
ATOM 8217 C C . GLY C 2 53 ? 7.131 7.137 -48.578 1.00 10.00 53 GLY C C 1
ATOM 8218 O O . GLY C 2 53 ? 6.001 7.176 -48.085 1.00 10.00 53 GLY C O 1
ATOM 8219 N N . TYR C 2 54 ? 8.235 7.248 -47.851 1.00 10.00 54 TYR C N 1
ATOM 8220 C CA . TYR C 2 54 ? 8.175 7.407 -46.402 1.00 10.00 54 TYR C CA 1
ATOM 8221 C C . TYR C 2 54 ? 9.095 8.522 -45.929 1.00 10.00 54 TYR C C 1
ATOM 8222 O O . TYR C 2 54 ? 10.025 8.283 -45.169 1.00 10.00 54 TYR C O 1
ATOM 8231 N N . ARG C 2 55 ? 8.824 9.745 -46.372 1.00 10.00 55 ARG C N 1
ATOM 8232 C CA . ARG C 2 55 ? 9.627 10.886 -45.981 1.00 10.00 55 ARG C CA 1
ATOM 8233 C C . ARG C 2 55 ? 8.761 11.967 -45.365 1.00 10.00 55 ARG C C 1
ATOM 8234 O O . ARG C 2 55 ? 7.547 11.849 -45.339 1.00 10.00 55 ARG C O 1
ATOM 8242 N N . TRP C 2 56 ? 9.394 13.030 -44.881 1.00 10.00 56 TRP C N 1
ATOM 8243 C CA . TRP C 2 56 ? 8.678 14.111 -44.242 1.00 10.00 56 TRP C CA 1
ATOM 8244 C C . TRP C 2 56 ? 7.455 14.595 -45.011 1.00 10.00 56 TRP C C 1
ATOM 8245 O O . TRP C 2 56 ? 6.391 14.776 -44.431 1.00 10.00 56 TRP C O 1
ATOM 8256 N N . ASP C 2 57 ? 7.589 14.818 -46.317 1.00 10.00 57 ASP C N 1
ATOM 8257 C CA . ASP C 2 57 ? 6.447 15.290 -47.094 1.00 10.00 57 ASP C CA 1
ATOM 8258 C C . ASP C 2 57 ? 5.277 14.291 -47.093 1.00 10.00 57 ASP C C 1
ATOM 8259 O O . ASP C 2 57 ? 4.117 14.687 -47.065 1.00 10.00 57 ASP C O 1
ATOM 8264 N N . ASP C 2 58 ? 5.587 13.003 -47.101 1.00 10.00 58 ASP C N 1
ATOM 8265 C CA . ASP C 2 58 ? 4.557 11.976 -47.110 1.00 10.00 58 ASP C CA 1
ATOM 8266 C C . ASP C 2 58 ? 3.730 11.955 -45.822 1.00 10.00 58 ASP C C 1
ATOM 8267 O O . ASP C 2 58 ? 2.571 11.565 -45.822 1.00 10.00 58 ASP C O 1
ATOM 8272 N N . LEU C 2 59 ? 4.334 12.382 -44.725 1.00 10.00 59 LEU C N 1
ATOM 8273 C CA . LEU C 2 59 ? 3.654 12.413 -43.441 1.00 10.00 59 LEU C CA 1
ATOM 8274 C C . LEU C 2 59 ? 3.009 13.787 -43.224 1.00 10.00 59 LEU C C 1
ATOM 8275 O O . LEU C 2 59 ? 1.832 13.895 -42.869 1.00 10.00 59 LEU C O 1
ATOM 8280 N N . LYS C 2 60 ? 3.805 14.830 -43.439 1.00 10.00 60 LYS C N 1
ATOM 8281 C CA . LYS C 2 60 ? 3.390 16.213 -43.284 1.00 10.00 60 LYS C CA 1
ATOM 8282 C C . LYS C 2 60 ? 2.212 16.623 -44.170 1.00 10.00 60 LYS C C 1
ATOM 8283 O O . LYS C 2 60 ? 1.388 17.441 -43.760 1.00 10.00 60 LYS C O 1
ATOM 8289 N N . SER C 2 61 ? 2.113 16.059 -45.369 1.00 10.00 61 SER C N 1
ATOM 8290 C CA . SER C 2 61 ? 1.040 16.420 -46.288 1.00 10.00 61 SER C CA 1
ATOM 8291 C C . SER C 2 61 ? -0.300 15.799 -45.938 1.00 10.00 61 SER C C 1
ATOM 8292 O O . SER C 2 61 ? -1.350 16.355 -46.250 1.00 10.00 61 SER C O 1
ATOM 8295 N N . ARG C 2 62 ? -0.262 14.645 -45.287 1.00 10.00 62 ARG C N 1
ATOM 8296 C CA . ARG C 2 62 ? -1.476 13.935 -44.909 1.00 10.00 62 ARG C CA 1
ATOM 8297 C C . ARG C 2 62 ? -2.188 14.622 -43.748 1.00 10.00 62 ARG C C 1
ATOM 8298 O O . ARG C 2 62 ? -1.641 15.535 -43.153 1.00 10.00 62 ARG C O 1
ATOM 8306 N N . ILE C 2 63 ? -3.410 14.195 -43.426 1.00 10.00 63 ILE C N 1
ATOM 8307 C CA . ILE C 2 63 ? -4.160 14.814 -42.332 1.00 10.00 63 ILE C CA 1
ATOM 8308 C C . ILE C 2 63 ? -5.125 13.824 -41.685 1.00 10.00 63 ILE C C 1
ATOM 8309 O O . ILE C 2 63 ? -5.556 12.863 -42.320 1.00 10.00 63 ILE C O 1
ATOM 8314 N N . GLY C 2 64 ? -5.452 14.067 -40.417 1.00 10.00 64 GLY C N 1
ATOM 8315 C CA . GLY C 2 64 ? -6.389 13.222 -39.707 1.00 10.00 64 GLY C CA 1
ATOM 8316 C C . GLY C 2 64 ? -6.002 11.768 -39.549 1.00 10.00 64 GLY C C 1
ATOM 8317 O O . GLY C 2 64 ? -4.822 11.441 -39.501 1.00 10.00 64 GLY C O 1
ATOM 8318 N N . GLN C 2 65 ? -7.001 10.896 -39.466 1.00 10.00 65 GLN C N 1
ATOM 8319 C CA . GLN C 2 65 ? -6.748 9.471 -39.303 1.00 10.00 65 GLN C CA 1
ATOM 8320 C C . GLN C 2 65 ? -5.930 8.914 -40.445 1.00 10.00 65 GLN C C 1
ATOM 8321 O O . GLN C 2 65 ? -5.151 7.983 -40.266 1.00 10.00 65 GLN C O 1
ATOM 8327 N N . GLU C 2 66 ? -6.109 9.484 -41.624 1.00 10.00 66 GLU C N 1
ATOM 8328 C CA . GLU C 2 66 ? -5.372 9.037 -42.789 1.00 10.00 66 GLU C CA 1
ATOM 8329 C C . GLU C 2 66 ? -3.873 9.191 -42.511 1.00 10.00 66 GLU C C 1
ATOM 8330 O O . GLU C 2 66 ? -3.052 8.447 -43.036 1.00 10.00 66 GLU C O 1
ATOM 8336 N N . GLN C 2 67 ? -3.544 10.166 -41.665 1.00 10.00 67 GLN C N 1
ATOM 8337 C CA . GLN C 2 67 ? -2.168 10.473 -41.274 1.00 10.00 67 GLN C CA 1
ATOM 8338 C C . GLN C 2 67 ? -1.639 9.579 -40.139 1.00 10.00 67 GLN C C 1
ATOM 8339 O O . GLN C 2 67 ? -0.498 9.124 -40.183 1.00 10.00 67 GLN C O 1
ATOM 8345 N N . LEU C 2 68 ? -2.469 9.344 -39.125 1.00 10.00 68 LEU C N 1
ATOM 8346 C CA . LEU C 2 68 ? -2.092 8.513 -37.990 1.00 10.00 68 LEU C CA 1
ATOM 8347 C C . LEU C 2 68 ? -1.849 7.092 -38.464 1.00 10.00 68 LEU C C 1
ATOM 8348 O O . LEU C 2 68 ? -0.912 6.435 -38.027 1.00 10.00 68 LEU C O 1
ATOM 8353 N N . GLN C 2 69 ? -2.708 6.609 -39.348 1.00 10.00 69 GLN C N 1
ATOM 8354 C CA . GLN C 2 69 ? -2.544 5.265 -39.863 1.00 10.00 69 GLN C CA 1
ATOM 8355 C C . GLN C 2 69 ? -1.332 5.199 -40.771 1.00 10.00 69 GLN C C 1
ATOM 8356 O O . GLN C 2 69 ? -0.599 4.216 -40.765 1.00 10.00 69 GLN C O 1
ATOM 8362 N N . PHE C 2 70 ? -1.097 6.245 -41.548 1.00 10.00 70 PHE C N 1
ATOM 8363 C CA . PHE C 2 70 ? 0.047 6.224 -42.430 1.00 10.00 70 PHE C CA 1
ATOM 8364 C C . PHE C 2 70 ? 1.293 6.278 -41.584 1.00 10.00 70 PHE C C 1
ATOM 8365 O O . PHE C 2 70 ? 2.283 5.627 -41.883 1.00 10.00 70 PHE C O 1
ATOM 8373 N N . TYR C 2 71 ? 1.239 7.066 -40.525 1.00 10.00 71 TYR C N 1
ATOM 8374 C CA . TYR C 2 71 ? 2.382 7.207 -39.644 1.00 10.00 71 TYR C CA 1
ATOM 8375 C C . TYR C 2 71 ? 2.750 5.861 -39.023 1.00 10.00 71 TYR C C 1
ATOM 8376 O O . TYR C 2 71 ? 3.927 5.501 -38.946 1.00 10.00 71 TYR C O 1
ATOM 8385 N N . ARG C 2 72 ? 1.738 5.112 -38.595 1.00 10.00 72 ARG C N 1
ATOM 8386 C CA . ARG C 2 72 ? 1.954 3.796 -38.006 1.00 10.00 72 ARG C CA 1
ATOM 8387 C C . ARG C 2 72 ? 2.692 2.889 -38.981 1.00 10.00 72 ARG C C 1
ATOM 8388 O O . ARG C 2 72 ? 3.748 2.343 -38.669 1.00 10.00 72 ARG C O 1
ATOM 8396 N N . LYS C 2 73 ? 2.109 2.722 -40.161 1.00 10.00 73 LYS C N 1
ATOM 8397 C CA . LYS C 2 73 ? 2.701 1.896 -41.199 1.00 10.00 73 LYS C CA 1
ATOM 8398 C C . LYS C 2 73 ? 4.122 2.359 -41.500 1.00 10.00 73 LYS C C 1
ATOM 8399 O O . LYS C 2 73 ? 5.002 1.561 -41.833 1.00 10.00 73 LYS C O 1
ATOM 8405 N N . MET C 2 74 ? 4.338 3.661 -41.383 1.00 10.00 74 MET C N 1
ATOM 8406 C CA . MET C 2 74 ? 5.637 4.240 -41.658 1.00 10.00 74 MET C CA 1
ATOM 8407 C C . MET C 2 74 ? 6.621 3.892 -40.559 1.00 10.00 74 MET C C 1
ATOM 8408 O O . MET C 2 74 ? 7.776 3.608 -40.842 1.00 10.00 74 MET C O 1
ATOM 8413 N N . LEU C 2 75 ? 6.166 3.902 -39.307 1.00 10.00 75 LEU C N 1
ATOM 8414 C CA . LEU C 2 75 ? 7.043 3.564 -38.191 1.00 10.00 75 LEU C CA 1
ATOM 8415 C C . LEU C 2 75 ? 7.516 2.124 -38.326 1.00 10.00 75 LEU C C 1
ATOM 8416 O O . LEU C 2 75 ? 8.649 1.789 -37.993 1.00 10.00 75 LEU C O 1
ATOM 8421 N N . VAL C 2 76 ? 6.636 1.275 -38.831 1.00 10.00 76 VAL C N 1
ATOM 8422 C CA . VAL C 2 76 ? 6.975 -0.121 -38.989 1.00 10.00 76 VAL C CA 1
ATOM 8423 C C . VAL C 2 76 ? 7.828 -0.352 -40.211 1.00 10.00 76 VAL C C 1
ATOM 8424 O O . VAL C 2 76 ? 8.776 -1.134 -40.189 1.00 10.00 76 VAL C O 1
ATOM 8428 N N . HIS C 2 77 ? 7.496 0.338 -41.288 1.00 10.00 77 HIS C N 1
ATOM 8429 C CA . HIS C 2 77 ? 8.247 0.170 -42.512 1.00 10.00 77 HIS C CA 1
ATOM 8430 C C . HIS C 2 77 ? 9.701 0.604 -42.370 1.00 10.00 77 HIS C C 1
ATOM 8431 O O . HIS C 2 77 ? 10.583 -0.009 -42.954 1.00 10.00 77 HIS C O 1
ATOM 8438 N N . LEU C 2 78 ? 9.951 1.654 -41.598 1.00 10.00 78 LEU C N 1
ATOM 8439 C CA . LEU C 2 78 ? 11.301 2.157 -41.427 1.00 10.00 78 LEU C CA 1
ATOM 8440 C C . LEU C 2 78 ? 12.133 1.279 -40.516 1.00 10.00 78 LEU C C 1
ATOM 8441 O O . LEU C 2 78 ? 13.325 1.114 -40.731 1.00 10.00 78 LEU C O 1
ATOM 8446 N N . GLY C 2 79 ? 11.495 0.723 -39.495 1.00 10.00 79 GLY C N 1
ATOM 8447 C CA . GLY C 2 79 ? 12.210 -0.115 -38.555 1.00 10.00 79 GLY C CA 1
ATOM 8448 C C . GLY C 2 79 ? 12.460 -1.531 -39.028 1.00 10.00 79 GLY C C 1
ATOM 8449 O O . GLY C 2 79 ? 12.878 -2.375 -38.241 1.00 10.00 79 GLY C O 1
ATOM 8450 N N . GLU C 2 80 ? 12.210 -1.802 -40.302 1.00 10.00 80 GLU C N 1
ATOM 8451 C CA . GLU C 2 80 ? 12.425 -3.135 -40.839 1.00 10.00 80 GLU C CA 1
ATOM 8452 C C . GLU C 2 80 ? 12.944 -3.134 -42.266 1.00 10.00 80 GLU C C 1
ATOM 8453 O O . GLU C 2 80 ? 12.161 -3.020 -43.209 1.00 10.00 80 GLU C O 1
ATOM 8459 N N . ASP C 2 81 ? 14.254 -3.272 -42.420 1.00 10.00 81 ASP C N 1
ATOM 8460 C CA . ASP C 2 81 ? 14.884 -3.309 -43.741 1.00 10.00 81 ASP C CA 1
ATOM 8461 C C . ASP C 2 81 ? 16.387 -3.525 -43.608 1.00 10.00 81 ASP C C 1
ATOM 8462 O O . ASP C 2 81 ? 16.943 -3.460 -42.507 1.00 10.00 81 ASP C O 1
ATOM 8467 N N . ASP C 2 82 ? 17.046 -3.775 -44.731 1.00 10.00 82 ASP C N 1
ATOM 8468 C CA . ASP C 2 82 ? 18.487 -4.019 -44.728 1.00 10.00 82 ASP C CA 1
ATOM 8469 C C . ASP C 2 82 ? 19.316 -2.747 -44.479 1.00 10.00 82 ASP C C 1
ATOM 8470 O O . ASP C 2 82 ? 20.481 -2.819 -44.061 1.00 10.00 82 ASP C O 1
ATOM 8475 N N . LYS C 2 83 ? 18.703 -1.589 -44.747 1.00 10.00 83 LYS C N 1
ATOM 8476 C CA . LYS C 2 83 ? 19.350 -0.287 -44.555 1.00 10.00 83 LYS C CA 1
ATOM 8477 C C . LYS C 2 83 ? 19.474 -0.017 -43.069 1.00 10.00 83 LYS C C 1
ATOM 8478 O O . LYS C 2 83 ? 19.232 1.092 -42.592 1.00 10.00 83 LYS C O 1
ATOM 8484 N N . LYS C 2 84 ? 19.865 -1.064 -42.358 1.00 10.00 84 LYS C N 1
ATOM 8485 C CA . LYS C 2 84 ? 20.025 -1.037 -40.922 1.00 10.00 84 LYS C CA 1
ATOM 8486 C C . LYS C 2 84 ? 20.505 0.302 -40.358 1.00 10.00 84 LYS C C 1
ATOM 8487 O O . LYS C 2 84 ? 20.322 0.566 -39.169 1.00 10.00 84 LYS C O 1
ATOM 8493 N N . LEU C 2 85 ? 21.104 1.148 -41.189 1.00 10.00 85 LEU C N 1
ATOM 8494 C CA . LEU C 2 85 ? 21.576 2.431 -40.688 1.00 10.00 85 LEU C CA 1
ATOM 8495 C C . LEU C 2 85 ? 20.408 3.171 -40.064 1.00 10.00 85 LEU C C 1
ATOM 8496 O O . LEU C 2 85 ? 20.403 3.452 -38.867 1.00 10.00 85 LEU C O 1
ATOM 8501 N N . VAL C 2 86 ? 19.409 3.470 -40.882 1.00 10.00 86 VAL C N 1
ATOM 8502 C CA . VAL C 2 86 ? 18.233 4.170 -40.401 1.00 10.00 86 VAL C CA 1
ATOM 8503 C C . VAL C 2 86 ? 17.411 3.230 -39.536 1.00 10.00 86 VAL C C 1
ATOM 8504 O O . VAL C 2 86 ? 16.831 3.641 -38.537 1.00 10.00 86 VAL C O 1
ATOM 8508 N N . GLN C 2 87 ? 17.374 1.964 -39.929 1.00 10.00 87 GLN C N 1
ATOM 8509 C CA . GLN C 2 87 ? 16.616 0.962 -39.203 1.00 10.00 87 GLN C CA 1
ATOM 8510 C C . GLN C 2 87 ? 16.958 0.945 -37.701 1.00 10.00 87 GLN C C 1
ATOM 8511 O O . GLN C 2 87 ? 16.093 0.755 -36.852 1.00 10.00 87 GLN C O 1
ATOM 8517 N N . ALA C 2 88 ? 18.108 1.187 -37.441 1.00 10.00 88 ALA C N 1
ATOM 8518 C CA . ALA C 2 88 ? 18.487 1.091 -36.059 1.00 10.00 88 ALA C CA 1
ATOM 8519 C C . ALA C 2 88 ? 17.707 2.103 -35.283 1.00 10.00 88 ALA C C 1
ATOM 8520 O O . ALA C 2 88 ? 17.252 1.830 -34.173 1.00 10.00 88 ALA C O 1
ATOM 8522 N N . VAL C 2 89 ? 17.473 3.275 -35.896 1.00 10.00 89 VAL C N 1
ATOM 8523 C CA . VAL C 2 89 ? 16.854 4.412 -35.229 1.00 10.00 89 VAL C CA 1
ATOM 8524 C C . VAL C 2 89 ? 15.344 4.260 -35.047 1.00 10.00 89 VAL C C 1
ATOM 8525 O O . VAL C 2 89 ? 14.746 4.936 -34.217 1.00 10.00 89 VAL C O 1
ATOM 8529 N N . PHE C 2 90 ? 14.740 3.360 -35.819 1.00 10.00 90 PHE C N 1
ATOM 8530 C CA . PHE C 2 90 ? 13.295 3.130 -35.745 1.00 10.00 90 PHE C CA 1
ATOM 8531 C C . PHE C 2 90 ? 12.910 1.693 -35.402 1.00 10.00 90 PHE C C 1
ATOM 8532 O O . PHE C 2 90 ? 11.760 1.281 -35.568 1.00 10.00 90 PHE C O 1
ATOM 8540 N N . HIS C 2 91 ? 13.892 0.935 -34.921 1.00 10.00 91 HIS C N 1
ATOM 8541 C CA . HIS C 2 91 ? 13.691 -0.449 -34.537 1.00 10.00 91 HIS C CA 1
ATOM 8542 C C . HIS C 2 91 ? 12.905 -0.505 -33.228 1.00 10.00 91 HIS C C 1
ATOM 8543 O O . HIS C 2 91 ? 13.295 0.114 -32.234 1.00 10.00 91 HIS C O 1
ATOM 8550 N N . ASN C 2 92 ? 11.794 -1.242 -33.238 1.00 10.00 92 ASN C N 1
ATOM 8551 C CA . ASN C 2 92 ? 10.924 -1.373 -32.068 1.00 10.00 92 ASN C CA 1
ATOM 8552 C C . ASN C 2 92 ? 10.372 -0.023 -31.648 1.00 10.00 92 ASN C C 1
ATOM 8553 O O . ASN C 2 92 ? 10.018 0.178 -30.486 1.00 10.00 92 ASN C O 1
ATOM 8558 N N . VAL C 2 93 ? 10.310 0.906 -32.593 1.00 10.00 93 VAL C N 1
ATOM 8559 C CA . VAL C 2 93 ? 9.803 2.240 -32.309 1.00 10.00 93 VAL C CA 1
ATOM 8560 C C . VAL C 2 93 ? 8.348 2.336 -32.735 1.00 10.00 93 VAL C C 1
ATOM 8561 O O . VAL C 2 93 ? 7.972 1.876 -33.811 1.00 10.00 93 VAL C O 1
ATOM 8565 N N . SER C 2 94 ? 7.528 2.934 -31.885 1.00 10.00 94 SER C N 1
ATOM 8566 C CA . SER C 2 94 ? 6.116 3.103 -32.201 1.00 10.00 94 SER C CA 1
ATOM 8567 C C . SER C 2 94 ? 5.566 4.338 -31.495 1.00 10.00 94 SER C C 1
ATOM 8568 O O . SER C 2 94 ? 6.018 4.693 -30.406 1.00 10.00 94 SER C O 1
ATOM 8571 N N . THR C 2 95 ? 4.613 5.012 -32.116 1.00 10.00 95 THR C N 1
ATOM 8572 C CA . THR C 2 95 ? 4.047 6.210 -31.508 1.00 10.00 95 THR C CA 1
ATOM 8573 C C . THR C 2 95 ? 2.922 5.886 -30.534 1.00 10.00 95 THR C C 1
ATOM 8574 O O . THR C 2 95 ? 2.239 4.874 -30.666 1.00 10.00 95 THR C O 1
ATOM 8578 N N . THR C 2 96 ? 2.738 6.749 -29.549 1.00 10.00 96 THR C N 1
ATOM 8579 C CA . THR C 2 96 ? 1.687 6.543 -28.568 1.00 10.00 96 THR C CA 1
ATOM 8580 C C . THR C 2 96 ? 0.596 7.592 -28.743 1.00 10.00 96 THR C C 1
ATOM 8581 O O . THR C 2 96 ? -0.159 7.886 -27.820 1.00 10.00 96 THR C O 1
ATOM 8585 N N . ILE C 2 97 ? 0.513 8.156 -29.943 1.00 10.00 97 ILE C N 1
ATOM 8586 C CA . ILE C 2 97 ? -0.484 9.160 -30.242 1.00 10.00 97 ILE C CA 1
ATOM 8587 C C . ILE C 2 97 ? -1.776 8.487 -30.664 1.00 10.00 97 ILE C C 1
ATOM 8588 O O . ILE C 2 97 ? -1.762 7.539 -31.458 1.00 10.00 97 ILE C O 1
ATOM 8593 N N . THR C 2 98 ? -2.893 8.970 -30.128 1.00 10.00 98 THR C N 1
ATOM 8594 C CA . THR C 2 98 ? -4.201 8.406 -30.450 1.00 10.00 98 THR C CA 1
ATOM 8595 C C . THR C 2 98 ? -5.149 9.453 -31.025 1.00 10.00 98 THR C C 1
ATOM 8596 O O . THR C 2 98 ? -6.019 9.123 -31.830 1.00 10.00 98 THR C O 1
ATOM 8600 N N . GLU C 2 99 ? -4.982 10.707 -30.610 1.00 10.00 99 GLU C N 1
ATOM 8601 C CA . GLU C 2 99 ? -5.818 11.796 -31.110 1.00 10.00 99 GLU C CA 1
ATOM 8602 C C . GLU C 2 99 ? -5.318 12.306 -32.459 1.00 10.00 99 GLU C C 1
ATOM 8603 O O . GLU C 2 99 ? -4.312 13.016 -32.523 1.00 10.00 99 GLU C O 1
ATOM 8609 N N . PRO C 2 100 ? -6.023 11.960 -33.553 1.00 10.00 100 PRO C N 1
ATOM 8610 C CA . PRO C 2 100 ? -5.652 12.374 -34.908 1.00 10.00 100 PRO C CA 1
ATOM 8611 C C . PRO C 2 100 ? -5.498 13.886 -35.096 1.00 10.00 100 PRO C C 1
ATOM 8612 O O . PRO C 2 100 ? -4.699 14.338 -35.917 1.00 10.00 100 PRO C O 1
ATOM 8616 N N . LYS C 2 101 ? -6.244 14.682 -34.346 1.00 10.00 101 LYS C N 1
ATOM 8617 C CA . LYS C 2 101 ? -6.113 16.123 -34.491 1.00 10.00 101 LYS C CA 1
ATOM 8618 C C . LYS C 2 101 ? -4.794 16.602 -33.885 1.00 10.00 101 LYS C C 1
ATOM 8619 O O . LYS C 2 101 ? -4.238 17.612 -34.314 1.00 10.00 101 LYS C O 1
ATOM 8625 N N . GLN C 2 102 ? -4.290 15.847 -32.909 1.00 10.00 102 GLN C N 1
ATOM 8626 C CA . GLN C 2 102 ? -3.045 16.181 -32.222 1.00 10.00 102 GLN C CA 1
ATOM 8627 C C . GLN C 2 102 ? -1.775 15.974 -33.036 1.00 10.00 102 GLN C C 1
ATOM 8628 O O . GLN C 2 102 ? -0.822 16.751 -32.933 1.00 10.00 102 GLN C O 1
ATOM 8634 N N . ILE C 2 103 ? -1.744 14.915 -33.831 1.00 10.00 103 ILE C N 1
ATOM 8635 C CA . ILE C 2 103 ? -0.565 14.662 -34.643 1.00 10.00 103 ILE C CA 1
ATOM 8636 C C . ILE C 2 103 ? -0.479 15.730 -35.728 1.00 10.00 103 ILE C C 1
ATOM 8637 O O . ILE C 2 103 ? 0.589 16.286 -35.982 1.00 10.00 103 ILE C O 1
ATOM 8642 N N . THR C 2 104 ? -1.615 16.031 -36.344 1.00 10.00 104 THR C N 1
ATOM 8643 C CA . THR C 2 104 ? -1.656 17.041 -37.383 1.00 10.00 104 THR C CA 1
ATOM 8644 C C . THR C 2 104 ? -1.158 18.371 -36.815 1.00 10.00 104 THR C C 1
ATOM 8645 O O . THR C 2 104 ? -0.442 19.121 -37.478 1.00 10.00 104 THR C O 1
ATOM 8649 N N . ALA C 2 105 ? -1.521 18.644 -35.569 1.00 10.00 105 ALA C N 1
ATOM 8650 C CA . ALA C 2 105 ? -1.114 19.871 -34.896 1.00 10.00 105 ALA C CA 1
ATOM 8651 C C . ALA C 2 105 ? 0.366 19.864 -34.528 1.00 10.00 105 ALA C C 1
ATOM 8652 O O . ALA C 2 105 ? 0.997 20.913 -34.406 1.00 10.00 105 ALA C O 1
ATOM 8654 N N . LEU C 2 106 ? 0.914 18.673 -34.339 1.00 10.00 106 LEU C N 1
ATOM 8655 C CA . LEU C 2 106 ? 2.307 18.534 -33.951 1.00 10.00 106 LEU C CA 1
ATOM 8656 C C . LEU C 2 106 ? 3.233 18.671 -35.140 1.00 10.00 106 LEU C C 1
ATOM 8657 O O . LEU C 2 106 ? 4.139 19.501 -35.146 1.00 10.00 106 LEU C O 1
ATOM 8662 N N . VAL C 2 107 ? 3.005 17.840 -36.150 1.00 10.00 107 VAL C N 1
ATOM 8663 C CA . VAL C 2 107 ? 3.829 17.853 -37.344 1.00 10.00 107 VAL C CA 1
ATOM 8664 C C . VAL C 2 107 ? 3.921 19.235 -37.957 1.00 10.00 107 VAL C C 1
ATOM 8665 O O . VAL C 2 107 ? 4.999 19.672 -38.333 1.00 10.00 107 VAL C O 1
ATOM 8669 N N . SER C 2 108 ? 2.793 19.930 -38.054 1.00 10.00 108 SER C N 1
ATOM 8670 C CA . SER C 2 108 ? 2.799 21.263 -38.639 1.00 10.00 108 SER C CA 1
ATOM 8671 C C . SER C 2 108 ? 3.452 22.267 -37.709 1.00 10.00 108 SER C C 1
ATOM 8672 O O . SER C 2 108 ? 4.053 23.249 -38.148 1.00 10.00 108 SER C O 1
ATOM 8675 N N . ASN C 2 109 ? 3.330 22.020 -36.416 1.00 10.00 109 ASN C N 1
ATOM 8676 C CA . ASN C 2 109 ? 3.916 22.913 -35.443 1.00 10.00 109 ASN C CA 1
ATOM 8677 C C . ASN C 2 109 ? 5.419 22.977 -35.603 1.00 10.00 109 ASN C C 1
ATOM 8678 O O . ASN C 2 109 ? 5.989 24.052 -35.777 1.00 10.00 109 ASN C O 1
ATOM 8683 N N . MET C 2 110 ? 6.070 21.831 -35.560 1.00 10.00 110 MET C N 1
ATOM 8684 C CA . MET C 2 110 ? 7.514 21.826 -35.688 1.00 10.00 110 MET C CA 1
ATOM 8685 C C . MET C 2 110 ? 7.989 21.991 -37.109 1.00 10.00 110 MET C C 1
ATOM 8686 O O . MET C 2 110 ? 9.160 22.281 -37.344 1.00 10.00 110 MET C O 1
ATOM 8691 N N . ASP C 2 111 ? 7.090 21.779 -38.058 1.00 10.00 111 ASP C N 1
ATOM 8692 C CA . ASP C 2 111 ? 7.458 21.942 -39.445 1.00 10.00 111 ASP C CA 1
ATOM 8693 C C . ASP C 2 111 ? 7.824 23.415 -39.605 1.00 10.00 111 ASP C C 1
ATOM 8694 O O . ASP C 2 111 ? 8.714 23.766 -40.377 1.00 10.00 111 ASP C O 1
ATOM 8699 N N . SER C 2 112 ? 7.147 24.276 -38.858 1.00 10.00 112 SER C N 1
ATOM 8700 C CA . SER C 2 112 ? 7.437 25.692 -38.937 1.00 10.00 112 SER C CA 1
ATOM 8701 C C . SER C 2 112 ? 8.351 26.162 -37.804 1.00 10.00 112 SER C C 1
ATOM 8702 O O . SER C 2 112 ? 8.313 27.328 -37.419 1.00 10.00 112 SER C O 1
ATOM 8705 N N . LEU C 2 113 ? 9.173 25.258 -37.275 1.00 10.00 113 LEU C N 1
ATOM 8706 C CA . LEU C 2 113 ? 10.100 25.605 -36.203 1.00 10.00 113 LEU C CA 1
ATOM 8707 C C . LEU C 2 113 ? 11.413 26.049 -36.833 1.00 10.00 113 LEU C C 1
ATOM 8708 O O . LEU C 2 113 ? 11.636 25.837 -38.031 1.00 10.00 113 LEU C O 1
ATOM 8713 N N . ASP C 2 114 ? 12.272 26.668 -36.031 1.00 10.00 114 ASP C N 1
ATOM 8714 C CA . ASP C 2 114 ? 13.571 27.152 -36.492 1.00 10.00 114 ASP C CA 1
ATOM 8715 C C . ASP C 2 114 ? 14.689 26.204 -36.036 1.00 10.00 114 ASP C C 1
ATOM 8716 O O . ASP C 2 114 ? 14.449 25.293 -35.241 1.00 10.00 114 ASP C O 1
ATOM 8721 N N . TRP C 2 115 ? 15.649 26.522 -36.654 1.00 10.00 115 TRP C N 1
ATOM 8722 C CA . TRP C 2 115 ? 16.923 25.979 -36.266 1.00 10.00 115 TRP C CA 1
ATOM 8723 C C . TRP C 2 115 ? 17.234 26.700 -35.000 1.00 10.00 115 TRP C C 1
ATOM 8724 O O . TRP C 2 115 ? 18.395 26.712 -34.618 1.00 10.00 115 TRP C O 1
ATOM 8735 N N . TYR C 2 116 ? 15.836 27.212 -34.205 1.00 10.00 116 TYR C N 1
ATOM 8736 C CA . TYR C 2 116 ? 16.031 28.314 -33.290 1.00 10.00 116 TYR C CA 1
ATOM 8737 C C . TYR C 2 116 ? 17.272 28.089 -32.519 1.00 10.00 116 TYR C C 1
ATOM 8738 O O . TYR C 2 116 ? 18.128 28.968 -32.446 1.00 10.00 116 TYR C O 1
ATOM 8747 N N . ASN C 2 117 ? 17.441 26.900 -31.939 1.00 10.00 117 ASN C N 1
ATOM 8748 C CA . ASN C 2 117 ? 18.746 26.756 -31.401 1.00 10.00 117 ASN C CA 1
ATOM 8749 C C . ASN C 2 117 ? 19.525 26.179 -32.525 1.00 10.00 117 ASN C C 1
ATOM 8750 O O . ASN C 2 117 ? 19.257 25.071 -32.987 1.00 10.00 117 ASN C O 1
ATOM 8755 N N . GLY C 2 118 ? 20.496 26.958 -33.029 1.00 10.00 118 GLY C N 1
ATOM 8756 C CA . GLY C 2 118 ? 21.269 26.527 -34.147 1.00 10.00 118 GLY C CA 1
ATOM 8757 C C . GLY C 2 118 ? 22.661 27.002 -33.887 1.00 10.00 118 GLY C C 1
ATOM 8758 O O . GLY C 2 118 ? 23.036 27.238 -32.740 1.00 10.00 118 GLY C O 1
ATOM 8759 N N . ALA C 2 119 ? 23.470 27.108 -34.954 1.00 10.00 119 ALA C N 1
ATOM 8760 C CA . ALA C 2 119 ? 24.822 27.561 -34.832 1.00 10.00 119 ALA C CA 1
ATOM 8761 C C . ALA C 2 119 ? 25.352 27.610 -36.223 1.00 10.00 119 ALA C C 1
ATOM 8762 O O . ALA C 2 119 ? 24.605 27.431 -37.182 1.00 10.00 119 ALA C O 1
ATOM 8764 N N . HIS C 2 120 ? 26.655 27.902 -36.381 1.00 10.00 120 HIS C N 1
ATOM 8765 C CA . HIS C 2 120 ? 27.174 27.889 -37.714 1.00 10.00 120 HIS C CA 1
ATOM 8766 C C . HIS C 2 120 ? 27.022 26.482 -38.189 1.00 10.00 120 HIS C C 1
ATOM 8767 O O . HIS C 2 120 ? 27.368 25.536 -37.481 1.00 10.00 120 HIS C O 1
ATOM 8774 N N . GLY C 2 121 ? 26.477 26.312 -39.405 1.00 10.00 121 GLY C N 1
ATOM 8775 C CA . GLY C 2 121 ? 26.255 24.988 -39.902 1.00 10.00 121 GLY C CA 1
ATOM 8776 C C . GLY C 2 121 ? 24.999 24.521 -39.247 1.00 10.00 121 GLY C C 1
ATOM 8777 O O . GLY C 2 121 ? 24.463 25.196 -38.368 1.00 10.00 121 GLY C O 1
ATOM 8778 N N . LYS C 2 122 ? 24.491 23.344 -39.639 1.00 10.00 122 LYS C N 1
ATOM 8779 C CA . LYS C 2 122 ? 23.292 22.889 -39.005 1.00 10.00 122 LYS C CA 1
ATOM 8780 C C . LYS C 2 122 ? 23.662 22.505 -37.612 1.00 10.00 122 LYS C C 1
ATOM 8781 O O . LYS C 2 122 ? 24.708 21.894 -37.389 1.00 10.00 122 LYS C O 1
ATOM 8787 N N . SER C 2 123 ? 22.831 22.879 -36.620 1.00 10.00 123 SER C N 1
ATOM 8788 C CA . SER C 2 123 ? 23.181 22.450 -35.304 1.00 10.00 123 SER C CA 1
ATOM 8789 C C . SER C 2 123 ? 22.305 21.292 -34.987 1.00 10.00 123 SER C C 1
ATOM 8790 O O . SER C 2 123 ? 21.343 21.398 -34.229 1.00 10.00 123 SER C O 1
ATOM 8793 N N . ARG C 2 124 ? 22.643 20.138 -35.585 1.00 10.00 124 ARG C N 1
ATOM 8794 C CA . ARG C 2 124 ? 21.925 18.936 -35.325 1.00 10.00 124 ARG C CA 1
ATOM 8795 C C . ARG C 2 124 ? 22.243 18.571 -33.920 1.00 10.00 124 ARG C C 1
ATOM 8796 O O . ARG C 2 124 ? 21.409 18.033 -33.193 1.00 10.00 124 ARG C O 1
ATOM 8804 N N . ASP C 2 125 ? 23.487 18.885 -33.504 1.00 10.00 125 ASP C N 1
ATOM 8805 C CA . ASP C 2 125 ? 23.965 18.531 -32.204 1.00 10.00 125 ASP C CA 1
ATOM 8806 C C . ASP C 2 125 ? 23.108 19.181 -31.176 1.00 10.00 125 ASP C C 1
ATOM 8807 O O . ASP C 2 125 ? 22.790 18.585 -30.150 1.00 10.00 125 ASP C O 1
ATOM 8812 N N . ASP C 2 126 ? 22.696 20.427 -31.442 1.00 10.00 126 ASP C N 1
ATOM 8813 C CA . ASP C 2 126 ? 21.937 21.168 -30.485 1.00 10.00 126 ASP C CA 1
ATOM 8814 C C . ASP C 2 126 ? 20.620 20.507 -30.226 1.00 10.00 126 ASP C C 1
ATOM 8815 O O . ASP C 2 126 ? 20.205 20.386 -29.073 1.00 10.00 126 ASP C O 1
ATOM 8820 N N . PHE C 2 127 ? 19.928 20.034 -31.279 1.00 10.00 127 PHE C N 1
ATOM 8821 C CA . PHE C 2 127 ? 18.628 19.460 -31.075 1.00 10.00 127 PHE C CA 1
ATOM 8822 C C . PHE C 2 127 ? 18.780 18.273 -30.189 1.00 10.00 127 PHE C C 1
ATOM 8823 O O . PHE C 2 127 ? 17.996 18.075 -29.262 1.00 10.00 127 PHE C O 1
ATOM 8831 N N . GLY C 2 128 ? 19.809 17.449 -30.459 1.00 10.00 128 GLY C N 1
ATOM 8832 C CA . GLY C 2 128 ? 20.023 16.263 -29.680 1.00 10.00 128 GLY C CA 1
ATOM 8833 C C . GLY C 2 128 ? 20.331 16.647 -28.266 1.00 10.00 128 GLY C C 1
ATOM 8834 O O . GLY C 2 128 ? 19.877 15.989 -27.332 1.00 10.00 128 GLY C O 1
ATOM 8835 N N . ASP C 2 129 ? 21.139 17.707 -28.072 1.00 10.00 129 ASP C N 1
ATOM 8836 C CA . ASP C 2 129 ? 21.519 18.110 -26.742 1.00 10.00 129 ASP C CA 1
ATOM 8837 C C . ASP C 2 129 ? 20.310 18.580 -25.991 1.00 10.00 129 ASP C C 1
ATOM 8838 O O . ASP C 2 129 ? 20.116 18.232 -24.826 1.00 10.00 129 ASP C O 1
ATOM 8843 N N . MET C 2 130 ? 19.453 19.382 -26.650 1.00 10.00 130 MET C N 1
ATOM 8844 C CA . MET C 2 130 ? 18.287 19.929 -26.016 1.00 10.00 130 MET C CA 1
ATOM 8845 C C . MET C 2 130 ? 17.374 18.803 -25.665 1.00 10.00 130 MET C C 1
ATOM 8846 O O . MET C 2 130 ? 16.734 18.796 -24.616 1.00 10.00 130 MET C O 1
ATOM 8851 N N . TYR C 2 131 ? 17.317 17.813 -26.564 1.00 10.00 131 TYR C N 1
ATOM 8852 C CA . TYR C 2 131 ? 16.505 16.640 -26.490 1.00 10.00 131 TYR C CA 1
ATOM 8853 C C . TYR C 2 131 ? 16.889 15.905 -25.238 1.00 10.00 131 TYR C C 1
ATOM 8854 O O . TYR C 2 131 ? 16.023 15.476 -24.475 1.00 10.00 131 TYR C O 1
ATOM 8863 N N . GLU C 2 132 ? 18.207 15.756 -24.984 1.00 10.00 132 GLU C N 1
ATOM 8864 C CA . GLU C 2 132 ? 18.656 15.047 -23.815 1.00 10.00 132 GLU C CA 1
ATOM 8865 C C . GLU C 2 132 ? 18.259 15.812 -22.592 1.00 10.00 132 GLU C C 1
ATOM 8866 O O . GLU C 2 132 ? 17.759 15.231 -21.628 1.00 10.00 132 GLU C O 1
ATOM 8872 N N . GLY C 2 133 ? 18.442 17.146 -22.608 1.00 10.00 133 GLY C N 1
ATOM 8873 C CA . GLY C 2 133 ? 18.173 17.951 -21.450 1.00 10.00 133 GLY C CA 1
ATOM 8874 C C . GLY C 2 133 ? 16.722 17.863 -21.087 1.00 10.00 133 GLY C C 1
ATOM 8875 O O . GLY C 2 133 ? 16.371 17.792 -19.913 1.00 10.00 133 GLY C O 1
ATOM 8876 N N . LEU C 2 134 ? 15.835 17.887 -22.099 1.00 10.00 134 LEU C N 1
ATOM 8877 C CA . LEU C 2 134 ? 14.412 17.846 -21.878 1.00 10.00 134 LEU C CA 1
ATOM 8878 C C . LEU C 2 134 ? 14.044 16.530 -21.285 1.00 10.00 134 LEU C C 1
ATOM 8879 O O . LEU C 2 134 ? 13.142 16.426 -20.458 1.00 10.00 134 LEU C O 1
ATOM 8884 N N . LEU C 2 135 ? 14.749 15.480 -21.728 1.00 10.00 135 LEU C N 1
ATOM 8885 C CA . LEU C 2 135 ? 14.523 14.132 -21.312 1.00 10.00 135 LEU C CA 1
ATOM 8886 C C . LEU C 2 135 ? 14.834 14.075 -19.845 1.00 10.00 135 LEU C C 1
ATOM 8887 O O . LEU C 2 135 ? 14.147 13.383 -19.095 1.00 10.00 135 LEU C O 1
ATOM 8892 N N . GLN C 2 136 ? 15.866 14.828 -19.406 1.00 10.00 136 GLN C N 1
ATOM 8893 C CA . GLN C 2 136 ? 16.303 14.889 -18.038 1.00 10.00 136 GLN C CA 1
ATOM 8894 C C . GLN C 2 136 ? 15.194 15.440 -17.196 1.00 10.00 136 GLN C C 1
ATOM 8895 O O . GLN C 2 136 ? 14.953 14.951 -16.094 1.00 10.00 136 GLN C O 1
ATOM 8901 N N . LYS C 2 137 ? 14.473 16.466 -17.678 1.00 10.00 137 LYS C N 1
ATOM 8902 C CA . LYS C 2 137 ? 13.425 17.010 -16.862 1.00 10.00 137 LYS C CA 1
ATOM 8903 C C . LYS C 2 137 ? 12.427 15.922 -16.586 1.00 10.00 137 LYS C C 1
ATOM 8904 O O . LYS C 2 137 ? 11.905 15.816 -15.481 1.00 10.00 137 LYS C O 1
ATOM 8910 N N . ASN C 2 138 ? 12.118 15.098 -17.603 1.00 10.00 138 ASN C N 1
ATOM 8911 C CA . ASN C 2 138 ? 11.181 14.016 -17.472 1.00 10.00 138 ASN C CA 1
ATOM 8912 C C . ASN C 2 138 ? 11.749 12.961 -16.578 1.00 10.00 138 ASN C C 1
ATOM 8913 O O . ASN C 2 138 ? 11.073 12.423 -15.704 1.00 10.00 138 ASN C O 1
ATOM 8918 N N . ALA C 2 139 ? 13.040 12.666 -16.767 1.00 10.00 139 ALA C N 1
ATOM 8919 C CA . ALA C 2 139 ? 13.692 11.650 -16.004 1.00 10.00 139 ALA C CA 1
ATOM 8920 C C . ALA C 2 139 ? 13.587 12.070 -14.563 1.00 10.00 139 ALA C C 1
ATOM 8921 O O . ALA C 2 139 ? 13.567 11.238 -13.661 1.00 10.00 139 ALA C O 1
ATOM 8923 N N . ASN C 2 140 ? 13.607 13.386 -14.288 1.00 10.00 140 ASN C N 1
ATOM 8924 C CA . ASN C 2 140 ? 13.523 13.929 -12.955 1.00 10.00 140 ASN C CA 1
ATOM 8925 C C . ASN C 2 140 ? 12.118 13.896 -12.383 1.00 10.00 140 ASN C C 1
ATOM 8926 O O . ASN C 2 140 ? 11.957 13.919 -11.162 1.00 10.00 140 ASN C O 1
ATOM 8931 N N . GLU C 2 141 ? 11.062 13.937 -13.232 1.00 10.00 141 GLU C N 1
ATOM 8932 C CA . GLU C 2 141 ? 9.695 14.034 -12.769 1.00 10.00 141 GLU C CA 1
ATOM 8933 C C . GLU C 2 141 ? 9.197 12.720 -12.238 1.00 10.00 141 GLU C C 1
ATOM 8934 O O . GLU C 2 141 ? 9.387 11.667 -12.844 1.00 10.00 141 GLU C O 1
ATOM 8940 N N . THR C 2 142 ? 8.519 12.777 -11.073 1.00 10.00 142 THR C N 1
ATOM 8941 C CA . THR C 2 142 ? 7.998 11.630 -10.376 1.00 10.00 142 THR C CA 1
ATOM 8942 C C . THR C 2 142 ? 6.902 10.957 -11.152 1.00 10.00 142 THR C C 1
ATOM 8943 O O . THR C 2 142 ? 6.985 9.763 -11.446 1.00 10.00 142 THR C O 1
ATOM 8947 N N . LYS C 2 143 ? 5.826 11.696 -11.483 1.00 10.00 143 LYS C N 1
ATOM 8948 C CA . LYS C 2 143 ? 4.680 11.130 -12.139 1.00 10.00 143 LYS C CA 1
ATOM 8949 C C . LYS C 2 143 ? 5.071 10.217 -13.266 1.00 10.00 143 LYS C C 1
ATOM 8950 O O . LYS C 2 143 ? 4.441 9.183 -13.475 1.00 10.00 143 LYS C O 1
ATOM 8956 N N . SER C 2 144 ? 6.126 10.584 -14.015 1.00 10.00 144 SER C N 1
ATOM 8957 C CA . SER C 2 144 ? 6.527 9.905 -15.219 1.00 10.00 144 SER C CA 1
ATOM 8958 C C . SER C 2 144 ? 6.917 8.468 -15.000 1.00 10.00 144 SER C C 1
ATOM 8959 O O . SER C 2 144 ? 6.513 7.598 -15.769 1.00 10.00 144 SER C O 1
ATOM 8962 N N . GLY C 2 145 ? 7.722 8.161 -13.964 1.00 10.00 145 GLY C N 1
ATOM 8963 C CA . GLY C 2 145 ? 8.153 6.800 -13.768 1.00 10.00 145 GLY C CA 1
ATOM 8964 C C . GLY C 2 145 ? 9.473 6.611 -14.479 1.00 10.00 145 GLY C C 1
ATOM 8965 O O . GLY C 2 145 ? 10.126 5.579 -14.343 1.00 10.00 145 GLY C O 1
ATOM 8966 N N . ALA C 2 146 ? 9.889 7.634 -15.246 1.00 10.00 146 ALA C N 1
ATOM 8967 C CA . ALA C 2 146 ? 11.108 7.703 -16.018 1.00 10.00 146 ALA C CA 1
ATOM 8968 C C . ALA C 2 146 ? 12.296 7.717 -15.103 1.00 10.00 146 ALA C C 1
ATOM 8969 O O . ALA C 2 146 ? 13.413 7.372 -15.492 1.00 10.00 146 ALA C O 1
ATOM 8971 N N . GLY C 2 147 ? 12.066 8.158 -13.863 1.00 10.00 147 GLY C N 1
ATOM 8972 C CA . GLY C 2 147 ? 13.057 8.379 -12.854 1.00 10.00 147 GLY C CA 1
ATOM 8973 C C . GLY C 2 147 ? 13.820 7.132 -12.637 1.00 10.00 147 GLY C C 1
ATOM 8974 O O . GLY C 2 147 ? 14.907 7.205 -12.056 1.00 10.00 147 GLY C O 1
ATOM 8975 N N . GLN C 2 148 ? 13.239 5.977 -13.047 1.00 10.00 148 GLN C N 1
ATOM 8976 C CA . GLN C 2 148 ? 13.894 4.764 -12.791 1.00 10.00 148 GLN C CA 1
ATOM 8977 C C . GLN C 2 148 ? 15.248 4.890 -13.382 1.00 10.00 148 GLN C C 1
ATOM 8978 O O . GLN C 2 148 ? 16.231 4.777 -12.653 1.00 10.00 148 GLN C O 1
ATOM 8984 N N . TYR C 2 149 ? 15.284 5.389 -14.733 1.00 10.00 149 TYR C N 1
ATOM 8985 C CA . TYR C 2 149 ? 16.636 5.543 -15.283 1.00 10.00 149 TYR C CA 1
ATOM 8986 C C . TYR C 2 149 ? 17.168 6.985 -15.259 1.00 10.00 149 TYR C C 1
ATOM 8987 O O . TYR C 2 149 ? 17.358 7.618 -16.298 1.00 10.00 149 TYR C O 1
ATOM 8996 N N . PHE C 2 150 ? 17.385 7.492 -14.052 1.00 10.00 150 PHE C N 1
ATOM 8997 C CA . PHE C 2 150 ? 17.923 8.828 -13.844 1.00 10.00 150 PHE C CA 1
ATOM 8998 C C . PHE C 2 150 ? 19.060 8.694 -12.851 1.00 10.00 150 PHE C C 1
ATOM 8999 O O . PHE C 2 150 ? 18.914 8.018 -11.839 1.00 10.00 150 PHE C O 1
ATOM 9007 N N . THR C 2 151 ? 20.185 9.334 -13.128 1.00 10.00 151 THR C N 1
ATOM 9008 C CA . THR C 2 151 ? 21.318 9.269 -12.223 1.00 10.00 151 THR C CA 1
ATOM 9009 C C . THR C 2 151 ? 21.900 10.670 -12.109 1.00 10.00 151 THR C C 1
ATOM 9010 O O . THR C 2 151 ? 22.184 11.314 -13.111 1.00 10.00 151 THR C O 1
ATOM 9014 N N . PRO C 2 152 ? 22.045 11.182 -10.884 1.00 10.00 152 PRO C N 1
ATOM 9015 C CA . PRO C 2 152 ? 22.603 12.521 -10.714 1.00 10.00 152 PRO C CA 1
ATOM 9016 C C . PRO C 2 152 ? 23.844 12.747 -11.591 1.00 10.00 152 PRO C C 1
ATOM 9017 O O . PRO C 2 152 ? 24.842 12.053 -11.458 1.00 10.00 152 PRO C O 1
ATOM 9021 N N . ARG C 2 153 ? 23.749 13.718 -12.492 1.00 10.00 153 ARG C N 1
ATOM 9022 C CA . ARG C 2 153 ? 24.831 14.080 -13.399 1.00 10.00 153 ARG C CA 1
ATOM 9023 C C . ARG C 2 153 ? 26.154 14.173 -12.630 1.00 10.00 153 ARG C C 1
ATOM 9024 O O . ARG C 2 153 ? 27.140 13.535 -12.986 1.00 10.00 153 ARG C O 1
ATOM 9032 N N . PRO C 2 154 ? 26.180 14.950 -11.543 1.00 10.00 154 PRO C N 1
ATOM 9033 C CA . PRO C 2 154 ? 27.445 15.044 -10.807 1.00 10.00 154 PRO C CA 1
ATOM 9034 C C . PRO C 2 154 ? 28.021 13.693 -10.325 1.00 10.00 154 PRO C C 1
ATOM 9035 O O . PRO C 2 154 ? 29.218 13.583 -10.068 1.00 10.00 154 PRO C O 1
ATOM 9039 N N . LEU C 2 155 ? 27.158 12.684 -10.222 1.00 10.00 155 LEU C N 1
ATOM 9040 C CA . LEU C 2 155 ? 27.553 11.355 -9.778 1.00 10.00 155 LEU C CA 1
ATOM 9041 C C . LEU C 2 155 ? 28.217 10.659 -10.959 1.00 10.00 155 LEU C C 1
ATOM 9042 O O . LEU C 2 155 ? 29.260 10.008 -10.831 1.00 10.00 155 LEU C O 1
ATOM 9047 N N . ILE C 2 156 ? 27.608 10.804 -12.127 1.00 10.00 156 ILE C N 1
ATOM 9048 C CA . ILE C 2 156 ? 28.167 10.204 -13.316 1.00 10.00 156 ILE C CA 1
ATOM 9049 C C . ILE C 2 156 ? 29.548 10.811 -13.553 1.00 10.00 156 ILE C C 1
ATOM 9050 O O . ILE C 2 156 ? 30.542 10.093 -13.639 1.00 10.00 156 ILE C O 1
ATOM 9055 N N . LYS C 2 157 ? 29.607 12.127 -13.655 1.00 10.00 157 LYS C N 1
ATOM 9056 C CA . LYS C 2 157 ? 30.881 12.778 -13.859 1.00 10.00 157 LYS C CA 1
ATOM 9057 C C . LYS C 2 157 ? 31.924 12.219 -12.888 1.00 10.00 157 LYS C C 1
ATOM 9058 O O . LYS C 2 157 ? 33.003 11.779 -13.297 1.00 10.00 157 LYS C O 1
ATOM 9064 N N . THR C 2 158 ? 31.595 12.218 -11.600 1.00 10.00 158 THR C N 1
ATOM 9065 C CA . THR C 2 158 ? 32.510 11.736 -10.557 1.00 10.00 158 THR C CA 1
ATOM 9066 C C . THR C 2 158 ? 32.935 10.285 -10.728 1.00 10.00 158 THR C C 1
ATOM 9067 O O . THR C 2 158 ? 34.098 9.939 -10.545 1.00 10.00 158 THR C O 1
ATOM 9071 N N . ILE C 2 159 ? 31.980 9.433 -11.058 1.00 10.00 159 ILE C N 1
ATOM 9072 C CA . ILE C 2 159 ? 32.292 8.045 -11.244 1.00 10.00 159 ILE C CA 1
ATOM 9073 C C . ILE C 2 159 ? 33.296 7.891 -12.392 1.00 10.00 159 ILE C C 1
ATOM 9074 O O . ILE C 2 159 ? 34.317 7.234 -12.225 1.00 10.00 159 ILE C O 1
ATOM 9079 N N . ILE C 2 160 ? 33.049 8.523 -13.536 1.00 10.00 160 ILE C N 1
ATOM 9080 C CA . ILE C 2 160 ? 33.983 8.395 -14.653 1.00 10.00 160 ILE C CA 1
ATOM 9081 C C . ILE C 2 160 ? 35.337 9.044 -14.369 1.00 10.00 160 ILE C C 1
ATOM 9082 O O . ILE C 2 160 ? 36.382 8.600 -14.853 1.00 10.00 160 ILE C O 1
ATOM 9087 N N . HIS C 2 161 ? 35.306 10.104 -13.577 1.00 10.00 161 HIS C N 1
ATOM 9088 C CA . HIS C 2 161 ? 36.514 10.826 -13.215 1.00 10.00 161 HIS C CA 1
ATOM 9089 C C . HIS C 2 161 ? 37.436 9.957 -12.363 1.00 10.00 161 HIS C C 1
ATOM 9090 O O . HIS C 2 161 ? 38.646 10.045 -12.484 1.00 10.00 161 HIS C O 1
ATOM 9097 N N . LEU C 2 162 ? 36.854 9.132 -11.495 1.00 10.00 162 LEU C N 1
ATOM 9098 C CA . LEU C 2 162 ? 37.638 8.268 -10.636 1.00 10.00 162 LEU C CA 1
ATOM 9099 C C . LEU C 2 162 ? 38.050 6.973 -11.351 1.00 10.00 162 LEU C C 1
ATOM 9100 O O . LEU C 2 162 ? 38.986 6.300 -10.928 1.00 10.00 162 LEU C O 1
ATOM 9105 N N . LEU C 2 163 ? 37.354 6.608 -12.423 1.00 10.00 163 LEU C N 1
ATOM 9106 C CA . LEU C 2 163 ? 37.693 5.395 -13.158 1.00 10.00 163 LEU C CA 1
ATOM 9107 C C . LEU C 2 163 ? 38.761 5.726 -14.174 1.00 10.00 163 LEU C C 1
ATOM 9108 O O . LEU C 2 163 ? 39.548 4.867 -14.550 1.00 10.00 163 LEU C O 1
ATOM 9113 N N . LYS C 2 164 ? 38.784 6.987 -14.608 1.00 10.00 164 LYS C N 1
ATOM 9114 C CA . LYS C 2 164 ? 39.752 7.474 -15.605 1.00 10.00 164 LYS C CA 1
ATOM 9115 C C . LYS C 2 164 ? 39.915 6.527 -16.795 1.00 10.00 164 LYS C C 1
ATOM 9116 O O . LYS C 2 164 ? 40.992 5.959 -17.005 1.00 10.00 164 LYS C O 1
ATOM 9122 N N . PRO C 2 165 ? 38.853 6.342 -17.588 1.00 10.00 165 PRO C N 1
ATOM 9123 C CA . PRO C 2 165 ? 38.972 5.439 -18.740 1.00 10.00 165 PRO C CA 1
ATOM 9124 C C . PRO C 2 165 ? 39.998 5.921 -19.783 1.00 10.00 165 PRO C C 1
ATOM 9125 O O . PRO C 2 165 ? 40.021 7.090 -20.178 1.00 10.00 165 PRO C O 1
ATOM 9129 N N . GLN C 2 166 ? 40.848 5.010 -20.231 1.00 10.00 166 GLN C N 1
ATOM 9130 C CA . GLN C 2 166 ? 41.858 5.343 -21.221 1.00 10.00 166 GLN C CA 1
ATOM 9131 C C . GLN C 2 166 ? 41.466 4.801 -22.587 1.00 10.00 166 GLN C C 1
ATOM 9132 O O . GLN C 2 166 ? 40.656 3.887 -22.688 1.00 10.00 166 GLN C O 1
ATOM 9138 N N . PRO C 2 167 ? 42.028 5.370 -23.668 1.00 10.00 167 PRO C N 1
ATOM 9139 C CA . PRO C 2 167 ? 41.614 4.811 -24.958 1.00 10.00 167 PRO C CA 1
ATOM 9140 C C . PRO C 2 167 ? 42.066 3.357 -25.050 1.00 10.00 167 PRO C C 1
ATOM 9141 O O . PRO C 2 167 ? 42.981 2.939 -24.338 1.00 10.00 167 PRO C O 1
ATOM 9145 N N . ARG C 2 168 ? 41.402 2.589 -25.909 1.00 10.00 168 ARG C N 1
ATOM 9146 C CA . ARG C 2 168 ? 41.688 1.156 -26.099 1.00 10.00 168 ARG C CA 1
ATOM 9147 C C . ARG C 2 168 ? 41.090 0.295 -24.993 1.00 10.00 168 ARG C C 1
ATOM 9148 O O . ARG C 2 168 ? 41.196 -0.928 -25.034 1.00 10.00 168 ARG C O 1
ATOM 9156 N N . GLU C 2 169 ? 40.463 0.942 -24.008 1.00 10.00 169 GLU C N 1
ATOM 9157 C CA . GLU C 2 169 ? 39.801 0.231 -22.930 1.00 10.00 169 GLU C CA 1
ATOM 9158 C C . GLU C 2 169 ? 38.318 0.154 -23.277 1.00 10.00 169 GLU C C 1
ATOM 9159 O O . GLU C 2 169 ? 37.700 1.148 -23.677 1.00 10.00 169 GLU C O 1
ATOM 9165 N N . VAL C 2 170 ? 37.764 -1.042 -23.154 1.00 10.00 170 VAL C N 1
ATOM 9166 C CA . VAL C 2 170 ? 36.366 -1.301 -23.437 1.00 10.00 170 VAL C CA 1
ATOM 9167 C C . VAL C 2 170 ? 35.560 -1.016 -22.168 1.00 10.00 170 VAL C C 1
ATOM 9168 O O . VAL C 2 170 ? 35.747 -1.669 -21.131 1.00 10.00 170 VAL C O 1
ATOM 9172 N N . VAL C 2 171 ? 34.670 -0.036 -22.260 1.00 10.00 171 VAL C N 1
ATOM 9173 C CA . VAL C 2 171 ? 33.821 0.361 -21.144 1.00 10.00 171 VAL C CA 1
ATOM 9174 C C . VAL C 2 171 ? 32.418 -0.205 -21.352 1.00 10.00 171 VAL C C 1
ATOM 9175 O O . VAL C 2 171 ? 31.750 0.106 -22.333 1.00 10.00 171 VAL C O 1
ATOM 9179 N N . GLN C 2 172 ? 31.954 -1.027 -20.421 1.00 10.00 172 GLN C N 1
ATOM 9180 C CA . GLN C 2 172 ? 30.633 -1.619 -20.554 1.00 10.00 172 GLN C CA 1
ATOM 9181 C C . GLN C 2 172 ? 29.594 -1.069 -19.572 1.00 10.00 172 GLN C C 1
ATOM 9182 O O . GLN C 2 172 ? 29.934 -0.580 -18.494 1.00 10.00 172 GLN C O 1
ATOM 9188 N N . ASP C 2 173 ? 28.322 -1.134 -19.968 1.00 10.00 173 ASP C N 1
ATOM 9189 C CA . ASP C 2 173 ? 27.210 -0.712 -19.112 1.00 10.00 173 ASP C CA 1
ATOM 9190 C C . ASP C 2 173 ? 26.042 -1.695 -19.268 1.00 10.00 173 ASP C C 1
ATOM 9191 O O . ASP C 2 173 ? 25.237 -1.561 -20.187 1.00 10.00 173 ASP C O 1
ATOM 9196 N N . PRO C 2 174 ? 25.940 -2.690 -18.355 1.00 10.00 174 PRO C N 1
ATOM 9197 C CA . PRO C 2 174 ? 24.902 -3.726 -18.341 1.00 10.00 174 PRO C CA 1
ATOM 9198 C C . PRO C 2 174 ? 23.500 -3.147 -18.316 1.00 10.00 174 PRO C C 1
ATOM 9199 O O . PRO C 2 174 ? 22.553 -3.769 -18.800 1.00 10.00 174 PRO C O 1
ATOM 9203 N N . ALA C 2 175 ? 23.372 -1.964 -17.721 1.00 10.00 175 ALA C N 1
ATOM 9204 C CA . ALA C 2 175 ? 22.084 -1.300 -17.616 1.00 10.00 175 ALA C CA 1
ATOM 9205 C C . ALA C 2 175 ? 22.207 0.083 -18.211 1.00 10.00 175 ALA C C 1
ATOM 9206 O O . ALA C 2 175 ? 21.936 1.087 -17.551 1.00 10.00 175 ALA C O 1
ATOM 9208 N N . ALA C 2 176 ? 22.613 0.120 -19.476 1.00 10.00 176 ALA C N 1
ATOM 9209 C CA . ALA C 2 176 ? 22.818 1.353 -20.221 1.00 10.00 176 ALA C CA 1
ATOM 9210 C C . ALA C 2 176 ? 21.818 2.467 -19.953 1.00 10.00 176 ALA C C 1
ATOM 9211 O O . ALA C 2 176 ? 22.203 3.605 -19.676 1.00 10.00 176 ALA C O 1
ATOM 9213 N N . GLY C 2 177 ? 20.530 2.142 -20.039 1.00 10.00 177 GLY C N 1
ATOM 9214 C CA . GLY C 2 177 ? 19.516 3.156 -19.838 1.00 10.00 177 GLY C CA 1
ATOM 9215 C C . GLY C 2 177 ? 19.613 4.060 -21.047 1.00 10.00 177 GLY C C 1
ATOM 9216 O O . GLY C 2 177 ? 19.491 3.591 -22.179 1.00 10.00 177 GLY C O 1
ATOM 9217 N N . THR C 2 178 ? 19.851 5.343 -20.827 1.00 10.00 178 THR C N 1
ATOM 9218 C CA . THR C 2 178 ? 19.986 6.262 -21.950 1.00 10.00 178 THR C CA 1
ATOM 9219 C C . THR C 2 178 ? 21.457 6.489 -22.278 1.00 10.00 178 THR C C 1
ATOM 9220 O O . THR C 2 178 ? 21.810 7.502 -22.871 1.00 10.00 178 THR C O 1
ATOM 9224 N N . ALA C 2 179 ? 22.306 5.544 -21.890 1.00 10.00 179 ALA C N 1
ATOM 9225 C CA . ALA C 2 179 ? 23.737 5.613 -22.146 1.00 10.00 179 ALA C CA 1
ATOM 9226 C C . ALA C 2 179 ? 24.457 6.766 -21.437 1.00 10.00 179 ALA C C 1
ATOM 9227 O O . ALA C 2 179 ? 25.467 7.279 -21.918 1.00 10.00 179 ALA C O 1
ATOM 9229 N N . GLY C 2 180 ? 23.959 7.152 -20.271 1.00 10.00 180 GLY C N 1
ATOM 9230 C CA . GLY C 2 180 ? 24.584 8.234 -19.538 1.00 10.00 180 GLY C CA 1
ATOM 9231 C C . GLY C 2 180 ? 26.041 8.019 -19.193 1.00 10.00 180 GLY C C 1
ATOM 9232 O O . GLY C 2 180 ? 26.841 8.929 -19.375 1.00 10.00 180 GLY C O 1
ATOM 9233 N N . PHE C 2 181 ? 26.396 6.837 -18.686 1.00 10.00 181 PHE C N 1
ATOM 9234 C CA . PHE C 2 181 ? 27.790 6.575 -18.305 1.00 10.00 181 PHE C CA 1
ATOM 9235 C C . PHE C 2 181 ? 28.713 6.453 -19.486 1.00 10.00 181 PHE C C 1
ATOM 9236 O O . PHE C 2 181 ? 29.852 6.896 -19.427 1.00 10.00 181 PHE C O 1
ATOM 9244 N N . LEU C 2 182 ? 28.232 5.836 -20.552 1.00 10.00 182 LEU C N 1
ATOM 9245 C CA . LEU C 2 182 ? 29.048 5.662 -21.727 1.00 10.00 182 LEU C CA 1
ATOM 9246 C C . LEU C 2 182 ? 29.354 7.004 -22.368 1.00 10.00 182 LEU C C 1
ATOM 9247 O O . LEU C 2 182 ? 30.496 7.279 -22.741 1.00 10.00 182 LEU C O 1
ATOM 9252 N N . ILE C 2 183 ? 28.339 7.849 -22.497 1.00 10.00 183 ILE C N 1
ATOM 9253 C CA . ILE C 2 183 ? 28.552 9.140 -23.118 1.00 10.00 183 ILE C CA 1
ATOM 9254 C C . ILE C 2 183 ? 29.606 9.893 -22.322 1.00 10.00 183 ILE C C 1
ATOM 9255 O O . ILE C 2 183 ? 30.531 10.453 -22.896 1.00 10.00 183 ILE C O 1
ATOM 9260 N N . GLU C 2 184 ? 29.490 9.878 -21.000 1.00 10.00 184 GLU C N 1
ATOM 9261 C CA . GLU C 2 184 ? 30.444 10.567 -20.146 1.00 10.00 184 GLU C CA 1
ATOM 9262 C C . GLU C 2 184 ? 31.832 9.953 -20.227 1.00 10.00 184 GLU C C 1
ATOM 9263 O O . GLU C 2 184 ? 32.828 10.655 -20.155 1.00 10.00 184 GLU C O 1
ATOM 9269 N N . ALA C 2 185 ? 31.906 8.641 -20.353 1.00 10.00 185 ALA C N 1
ATOM 9270 C CA . ALA C 2 185 ? 33.196 8.000 -20.426 1.00 10.00 185 ALA C CA 1
ATOM 9271 C C . ALA C 2 185 ? 33.855 8.419 -21.721 1.00 10.00 185 ALA C C 1
ATOM 9272 O O . ALA C 2 185 ? 35.052 8.661 -21.776 1.00 10.00 185 ALA C O 1
ATOM 9274 N N . ASP C 2 186 ? 33.062 8.519 -22.776 1.00 10.00 186 ASP C N 1
ATOM 9275 C CA . ASP C 2 186 ? 33.588 8.914 -24.064 1.00 10.00 186 ASP C CA 1
ATOM 9276 C C . ASP C 2 186 ? 34.038 10.370 -23.997 1.00 10.00 186 ASP C C 1
ATOM 9277 O O . ASP C 2 186 ? 35.088 10.719 -24.528 1.00 10.00 186 ASP C O 1
ATOM 9282 N N . ARG C 2 187 ? 33.257 11.212 -23.325 1.00 10.00 187 ARG C N 1
ATOM 9283 C CA . ARG C 2 187 ? 33.587 12.635 -23.198 1.00 10.00 187 ARG C CA 1
ATOM 9284 C C . ARG C 2 187 ? 34.930 12.804 -22.482 1.00 10.00 187 ARG C C 1
ATOM 9285 O O . ARG C 2 187 ? 35.756 13.633 -22.861 1.00 10.00 187 ARG C O 1
ATOM 9293 N N . TYR C 2 188 ? 35.130 12.013 -21.436 1.00 10.00 188 TYR C N 1
ATOM 9294 C CA . TYR C 2 188 ? 36.360 12.058 -20.672 1.00 10.00 188 TYR C CA 1
ATOM 9295 C C . TYR C 2 188 ? 37.524 11.651 -21.571 1.00 10.00 188 TYR C C 1
ATOM 9296 O O . TYR C 2 188 ? 38.562 12.307 -21.600 1.00 10.00 188 TYR C O 1
ATOM 9305 N N . VAL C 2 189 ? 37.361 10.562 -22.314 1.00 10.00 189 VAL C N 1
ATOM 9306 C CA . VAL C 2 189 ? 38.454 10.130 -23.179 1.00 10.00 189 VAL C CA 1
ATOM 9307 C C . VAL C 2 189 ? 38.781 11.196 -24.212 1.00 10.00 189 VAL C C 1
ATOM 9308 O O . VAL C 2 189 ? 39.947 11.476 -24.467 1.00 10.00 189 VAL C O 1
ATOM 9312 N N . LYS C 2 190 ? 37.761 11.810 -24.794 1.00 10.00 190 LYS C N 1
ATOM 9313 C CA . LYS C 2 190 ? 38.021 12.850 -25.775 1.00 10.00 190 LYS C CA 1
ATOM 9314 C C . LYS C 2 190 ? 38.700 14.066 -25.153 1.00 10.00 190 LYS C C 1
ATOM 9315 O O . LYS C 2 190 ? 39.508 14.721 -25.797 1.00 10.00 190 LYS C O 1
ATOM 9321 N N . SER C 2 191 ? 38.396 14.358 -23.894 1.00 10.00 191 SER C N 1
ATOM 9322 C CA . SER C 2 191 ? 38.993 15.512 -23.244 1.00 10.00 191 SER C CA 1
ATOM 9323 C C . SER C 2 191 ? 40.464 15.293 -22.910 1.00 10.00 191 SER C C 1
ATOM 9324 O O . SER C 2 191 ? 41.139 16.198 -22.418 1.00 10.00 191 SER C O 1
ATOM 9327 N N . GLN C 2 192 ? 40.969 14.096 -23.161 1.00 10.00 192 GLN C N 1
ATOM 9328 C CA . GLN C 2 192 ? 42.352 13.795 -22.839 1.00 10.00 192 GLN C CA 1
ATOM 9329 C C . GLN C 2 192 ? 43.131 13.449 -24.086 1.00 10.00 192 GLN C C 1
ATOM 9330 O O . GLN C 2 192 ? 44.303 13.090 -24.010 1.00 10.00 192 GLN C O 1
ATOM 9336 N N . THR C 2 193 ? 42.477 13.559 -25.235 1.00 10.00 193 THR C N 1
ATOM 9337 C CA . THR C 2 193 ? 43.125 13.222 -26.495 1.00 10.00 193 THR C CA 1
ATOM 9338 C C . THR C 2 193 ? 42.752 14.182 -27.618 1.00 10.00 193 THR C C 1
ATOM 9339 O O . THR C 2 193 ? 42.812 13.817 -28.789 1.00 10.00 193 THR C O 1
ATOM 9343 N N . ASN C 2 194 ? 42.376 15.407 -27.273 1.00 10.00 194 ASN C N 1
ATOM 9344 C CA . ASN C 2 194 ? 41.989 16.369 -28.296 1.00 10.00 194 ASN C CA 1
ATOM 9345 C C . ASN C 2 194 ? 40.943 15.771 -29.221 1.00 10.00 194 ASN C C 1
ATOM 9346 O O . ASN C 2 194 ? 41.121 15.770 -30.436 1.00 10.00 194 ASN C O 1
ATOM 9351 N N . ASP C 2 195 ? 39.861 15.262 -28.652 1.00 10.00 195 ASP C N 1
ATOM 9352 C CA . ASP C 2 195 ? 38.791 14.661 -29.433 1.00 10.00 195 ASP C CA 1
ATOM 9353 C C . ASP C 2 195 ? 39.277 13.566 -30.368 1.00 10.00 195 ASP C C 1
ATOM 9354 O O . ASP C 2 195 ? 38.880 13.502 -31.533 1.00 10.00 195 ASP C O 1
ATOM 9359 N N . LEU C 2 196 ? 40.142 12.715 -29.834 1.00 10.00 196 LEU C N 1
ATOM 9360 C CA . LEU C 2 196 ? 40.677 11.586 -30.571 1.00 10.00 196 LEU C CA 1
ATOM 9361 C C . LEU C 2 196 ? 41.781 11.929 -31.550 1.00 10.00 196 LEU C C 1
ATOM 9362 O O . LEU C 2 196 ? 42.382 11.035 -32.134 1.00 10.00 196 LEU C O 1
ATOM 9367 N N . ASP C 2 197 ? 42.052 13.220 -31.716 1.00 10.00 197 ASP C N 1
ATOM 9368 C CA . ASP C 2 197 ? 43.073 13.666 -32.660 1.00 10.00 197 ASP C CA 1
ATOM 9369 C C . ASP C 2 197 ? 44.505 13.316 -32.259 1.00 10.00 197 ASP C C 1
ATOM 9370 O O . ASP C 2 197 ? 45.404 13.380 -33.083 1.00 10.00 197 ASP C O 1
ATOM 9375 N N . ASP C 2 198 ? 44.715 12.944 -31.001 1.00 10.00 198 ASP C N 1
ATOM 9376 C CA . ASP C 2 198 ? 46.056 12.589 -30.545 1.00 10.00 198 ASP C CA 1
ATOM 9377 C C . ASP C 2 198 ? 46.318 11.124 -30.822 1.00 10.00 198 ASP C C 1
ATOM 9378 O O . ASP C 2 198 ? 47.426 10.628 -30.619 1.00 10.00 198 ASP C O 1
ATOM 9383 N N . LEU C 2 199 ? 45.295 10.432 -31.291 1.00 10.00 199 LEU C N 1
ATOM 9384 C CA . LEU C 2 199 ? 45.401 9.007 -31.546 1.00 10.00 199 LEU C CA 1
ATOM 9385 C C . LEU C 2 199 ? 45.416 8.657 -33.024 1.00 10.00 199 LEU C C 1
ATOM 9386 O O . LEU C 2 199 ? 44.844 9.367 -33.860 1.00 10.00 199 LEU C O 1
ATOM 9391 N N . ASP C 2 200 ? 46.051 7.535 -33.350 1.00 10.00 200 ASP C N 1
ATOM 9392 C CA . ASP C 2 200 ? 46.098 7.109 -34.738 1.00 10.00 200 ASP C CA 1
ATOM 9393 C C . ASP C 2 200 ? 44.733 6.636 -35.184 1.00 10.00 200 ASP C C 1
ATOM 9394 O O . ASP C 2 200 ? 43.957 6.098 -34.393 1.00 10.00 200 ASP C O 1
ATOM 9399 N N . GLY C 2 201 ? 44.456 6.845 -36.465 1.00 10.00 201 GLY C N 1
ATOM 9400 C CA . GLY C 2 201 ? 43.180 6.462 -37.039 1.00 10.00 201 GLY C CA 1
ATOM 9401 C C . GLY C 2 201 ? 42.629 5.141 -36.550 1.00 10.00 201 GLY C C 1
ATOM 9402 O O . GLY C 2 201 ? 41.438 5.035 -36.301 1.00 10.00 201 GLY C O 1
ATOM 9403 N N . ASP C 2 202 ? 43.480 4.127 -36.402 1.00 10.00 202 ASP C N 1
ATOM 9404 C CA . ASP C 2 202 ? 42.987 2.831 -35.964 1.00 10.00 202 ASP C CA 1
ATOM 9405 C C . ASP C 2 202 ? 42.433 2.843 -34.550 1.00 10.00 202 ASP C C 1
ATOM 9406 O O . ASP C 2 202 ? 41.442 2.170 -34.254 1.00 10.00 202 ASP C O 1
ATOM 9411 N N . THR C 2 203 ? 43.086 3.585 -33.673 1.00 10.00 203 THR C N 1
ATOM 9412 C CA . THR C 2 203 ? 42.623 3.672 -32.311 1.00 10.00 203 THR C CA 1
ATOM 9413 C C . THR C 2 203 ? 41.336 4.485 -32.296 1.00 10.00 203 THR C C 1
ATOM 9414 O O . THR C 2 203 ? 40.447 4.248 -31.471 1.00 10.00 203 THR C O 1
ATOM 9418 N N . GLN C 2 204 ? 41.237 5.435 -33.217 1.00 10.00 204 GLN C N 1
ATOM 9419 C CA . GLN C 2 204 ? 40.050 6.272 -33.307 1.00 10.00 204 GLN C CA 1
ATOM 9420 C C . GLN C 2 204 ? 38.878 5.399 -33.691 1.00 10.00 204 GLN C C 1
ATOM 9421 O O . GLN C 2 204 ? 37.774 5.574 -33.182 1.00 10.00 204 GLN C O 1
ATOM 9427 N N . ASP C 2 205 ? 39.127 4.459 -34.592 1.00 10.00 205 ASP C N 1
ATOM 9428 C CA . ASP C 2 205 ? 38.082 3.556 -35.019 1.00 10.00 205 ASP C CA 1
ATOM 9429 C C . ASP C 2 205 ? 37.633 2.669 -33.870 1.00 10.00 205 ASP C C 1
ATOM 9430 O O . ASP C 2 205 ? 36.450 2.320 -33.757 1.00 10.00 205 ASP C O 1
ATOM 9435 N N . PHE C 2 206 ? 38.585 2.305 -33.019 1.00 10.00 206 PHE C N 1
ATOM 9436 C CA . PHE C 2 206 ? 38.313 1.465 -31.866 1.00 10.00 206 PHE C CA 1
ATOM 9437 C C . PHE C 2 206 ? 37.377 2.207 -30.919 1.00 10.00 206 PHE C C 1
ATOM 9438 O O . PHE C 2 206 ? 36.384 1.654 -30.463 1.00 10.00 206 PHE C O 1
ATOM 9446 N N . GLN C 2 207 ? 37.719 3.456 -30.626 1.00 10.00 207 GLN C N 1
ATOM 9447 C CA . GLN C 2 207 ? 36.921 4.293 -29.749 1.00 10.00 207 GLN C CA 1
ATOM 9448 C C . GLN C 2 207 ? 35.533 4.555 -30.316 1.00 10.00 207 GLN C C 1
ATOM 9449 O O . GLN C 2 207 ? 34.576 4.760 -29.578 1.00 10.00 207 GLN C O 1
ATOM 9455 N N . ILE C 2 208 ? 35.429 4.558 -31.630 1.00 10.00 208 ILE C N 1
ATOM 9456 C CA . ILE C 2 208 ? 34.171 4.818 -32.273 1.00 10.00 208 ILE C CA 1
ATOM 9457 C C . ILE C 2 208 ? 33.282 3.603 -32.373 1.00 10.00 208 ILE C C 1
ATOM 9458 O O . ILE C 2 208 ? 32.064 3.715 -32.228 1.00 10.00 208 ILE C O 1
ATOM 9463 N N . HIS C 2 209 ? 33.886 2.447 -32.595 1.00 10.00 209 HIS C N 1
ATOM 9464 C CA . HIS C 2 209 ? 33.142 1.206 -32.765 1.00 10.00 209 HIS C CA 1
ATOM 9465 C C . HIS C 2 209 ? 33.278 0.139 -31.719 1.00 10.00 209 HIS C C 1
ATOM 9466 O O . HIS C 2 209 ? 32.427 -0.728 -31.658 1.00 10.00 209 HIS C O 1
ATOM 9473 N N . ARG C 2 210 ? 34.331 0.152 -30.919 1.00 10.00 210 ARG C N 1
ATOM 9474 C CA . ARG C 2 210 ? 34.483 -0.921 -29.945 1.00 10.00 210 ARG C CA 1
ATOM 9475 C C . ARG C 2 210 ? 34.712 -0.530 -28.492 1.00 10.00 210 ARG C C 1
ATOM 9476 O O . ARG C 2 210 ? 34.567 -1.357 -27.604 1.00 10.00 210 ARG C O 1
ATOM 9484 N N . ALA C 2 211 ? 35.059 0.723 -28.250 1.00 10.00 211 ALA C N 1
ATOM 9485 C CA . ALA C 2 211 ? 35.347 1.164 -26.901 1.00 10.00 211 ALA C CA 1
ATOM 9486 C C . ALA C 2 211 ? 34.177 1.124 -25.943 1.00 10.00 211 ALA C C 1
ATOM 9487 O O . ALA C 2 211 ? 34.362 0.829 -24.769 1.00 10.00 211 ALA C O 1
ATOM 9489 N N . PHE C 2 212 ? 32.979 1.425 -26.421 1.00 10.00 212 PHE C N 1
ATOM 9490 C CA . PHE C 2 212 ? 31.822 1.452 -25.539 1.00 10.00 212 PHE C CA 1
ATOM 9491 C C . PHE C 2 212 ? 30.710 0.509 -25.936 1.00 10.00 212 PHE C C 1
ATOM 9492 O O . PHE C 2 212 ? 30.327 0.414 -27.100 1.00 10.00 212 PHE C O 1
ATOM 9500 N N . ILE C 2 213 ? 30.196 -0.196 -24.942 1.00 10.00 213 ILE C N 1
ATOM 9501 C CA . ILE C 2 213 ? 29.141 -1.137 -25.174 1.00 10.00 213 ILE C CA 1
ATOM 9502 C C . ILE C 2 213 ? 28.111 -1.053 -24.066 1.00 10.00 213 ILE C C 1
ATOM 9503 O O . ILE C 2 213 ? 28.453 -0.880 -22.900 1.00 10.00 213 ILE C O 1
ATOM 9508 N N . GLY C 2 214 ? 26.842 -1.165 -24.453 1.00 10.00 214 GLY C N 1
ATOM 9509 C CA . GLY C 2 214 ? 25.760 -1.111 -23.496 1.00 10.00 214 GLY C CA 1
ATOM 9510 C C . GLY C 2 214 ? 24.742 -2.180 -23.814 1.00 10.00 214 GLY C C 1
ATOM 9511 O O . GLY C 2 214 ? 24.806 -2.815 -24.863 1.00 10.00 214 GLY C O 1
ATOM 9512 N N . LEU C 2 215 ? 23.815 -2.391 -22.889 1.00 10.00 215 LEU C N 1
ATOM 9513 C CA . LEU C 2 215 ? 22.752 -3.362 -23.044 1.00 10.00 215 LEU C CA 1
ATOM 9514 C C . LEU C 2 215 ? 21.522 -2.801 -22.311 1.00 10.00 215 LEU C C 1
ATOM 9515 O O . LEU C 2 215 ? 21.600 -2.469 -21.135 1.00 10.00 215 LEU C O 1
ATOM 9520 N N . GLU C 2 216 ? 20.406 -2.672 -23.020 1.00 10.00 216 GLU C N 1
ATOM 9521 C CA . GLU C 2 216 ? 19.163 -2.148 -22.445 1.00 10.00 216 GLU C CA 1
ATOM 9522 C C . GLU C 2 216 ? 18.008 -3.100 -22.740 1.00 10.00 216 GLU C C 1
ATOM 9523 O O . GLU C 2 216 ? 17.851 -3.575 -23.868 1.00 10.00 216 GLU C O 1
ATOM 9529 N N . LEU C 2 217 ? 17.194 -3.369 -21.719 1.00 10.00 217 LEU C N 1
ATOM 9530 C CA . LEU C 2 217 ? 16.061 -4.279 -21.857 1.00 10.00 217 LEU C CA 1
ATOM 9531 C C . LEU C 2 217 ? 14.882 -3.661 -22.592 1.00 10.00 217 LEU C C 1
ATOM 9532 O O . LEU C 2 217 ? 14.316 -4.264 -23.507 1.00 10.00 217 LEU C O 1
ATOM 9537 N N . VAL C 2 218 ? 14.514 -2.456 -22.172 1.00 10.00 218 VAL C N 1
ATOM 9538 C CA . VAL C 2 218 ? 13.382 -1.766 -22.757 1.00 10.00 218 VAL C CA 1
ATOM 9539 C C . VAL C 2 218 ? 13.703 -1.137 -24.104 1.00 10.00 218 VAL C C 1
ATOM 9540 O O . VAL C 2 218 ? 14.405 -0.125 -24.182 1.00 10.00 218 VAL C O 1
ATOM 9544 N N . PRO C 2 219 ? 13.163 -1.712 -25.184 1.00 10.00 219 PRO C N 1
ATOM 9545 C CA . PRO C 2 219 ? 13.404 -1.199 -26.530 1.00 10.00 219 PRO C CA 1
ATOM 9546 C C . PRO C 2 219 ? 13.169 0.294 -26.694 1.00 10.00 219 PRO C C 1
ATOM 9547 O O . PRO C 2 219 ? 13.881 0.961 -27.444 1.00 10.00 219 PRO C O 1
ATOM 9551 N N . GLY C 2 220 ? 12.171 0.817 -25.994 1.00 10.00 220 GLY C N 1
ATOM 9552 C CA . GLY C 2 220 ? 11.878 2.239 -26.091 1.00 10.00 220 GLY C CA 1
ATOM 9553 C C . GLY C 2 220 ? 13.054 3.038 -25.577 1.00 10.00 220 GLY C C 1
ATOM 9554 O O . GLY C 2 220 ? 13.496 3.994 -26.208 1.00 10.00 220 GLY C O 1
ATOM 9555 N N . THR C 2 221 ? 13.574 2.638 -24.423 1.00 10.00 221 THR C N 1
ATOM 9556 C CA . THR C 2 221 ? 14.707 3.324 -23.838 1.00 10.00 221 THR C CA 1
ATOM 9557 C C . THR C 2 221 ? 15.955 3.125 -24.685 1.00 10.00 221 THR C C 1
ATOM 9558 O O . THR C 2 221 ? 16.710 4.069 -24.921 1.00 10.00 221 THR C O 1
ATOM 9562 N N . ARG C 2 222 ? 16.176 1.906 -25.150 1.00 10.00 222 ARG C N 1
ATOM 9563 C CA . ARG C 2 222 ? 17.348 1.633 -25.973 1.00 10.00 222 ARG C CA 1
ATOM 9564 C C . ARG C 2 222 ? 17.383 2.548 -27.200 1.00 10.00 222 ARG C C 1
ATOM 9565 O O . ARG C 2 222 ? 18.455 2.946 -27.657 1.00 10.00 222 ARG C O 1
ATOM 9573 N N . ARG C 2 223 ? 16.207 2.871 -27.735 1.00 10.00 223 ARG C N 1
ATOM 9574 C CA . ARG C 2 223 ? 16.111 3.743 -28.901 1.00 10.00 223 ARG C CA 1
ATOM 9575 C C . ARG C 2 223 ? 16.657 5.121 -28.537 1.00 10.00 223 ARG C C 1
ATOM 9576 O O . ARG C 2 223 ? 17.540 5.653 -29.204 1.00 10.00 223 ARG C O 1
ATOM 9584 N N . LEU C 2 224 ? 16.120 5.692 -27.473 1.00 10.00 224 LEU C N 1
ATOM 9585 C CA . LEU C 2 224 ? 16.586 6.973 -27.022 1.00 10.00 224 LEU C CA 1
ATOM 9586 C C . LEU C 2 224 ? 18.087 6.912 -26.813 1.00 10.00 224 LEU C C 1
ATOM 9587 O O . LEU C 2 224 ? 18.800 7.833 -27.190 1.00 10.00 224 LEU C O 1
ATOM 9592 N N . ALA C 2 225 ? 18.569 5.827 -26.211 1.00 10.00 225 ALA C N 1
ATOM 9593 C CA . ALA C 2 225 ? 20.016 5.647 -25.938 1.00 10.00 225 ALA C CA 1
ATOM 9594 C C . ALA C 2 225 ? 20.842 5.611 -27.226 1.00 10.00 225 ALA C C 1
ATOM 9595 O O . ALA C 2 225 ? 21.951 6.139 -27.279 1.00 10.00 225 ALA C O 1
ATOM 9597 N N . LEU C 2 226 ? 20.272 4.973 -28.247 1.00 10.00 226 LEU C N 1
ATOM 9598 C CA . LEU C 2 226 ? 20.906 4.831 -29.539 1.00 10.00 226 LEU C CA 1
ATOM 9599 C C . LEU C 2 226 ? 21.061 6.178 -30.213 1.00 10.00 226 LEU C C 1
ATOM 9600 O O . LEU C 2 226 ? 22.078 6.461 -30.851 1.00 10.00 226 LEU C O 1
ATOM 9605 N N . MET C 2 227 ? 20.036 7.005 -30.086 1.00 10.00 227 MET C N 1
ATOM 9606 C CA . MET C 2 227 ? 20.068 8.338 -30.683 1.00 10.00 227 MET C CA 1
ATOM 9607 C C . MET C 2 227 ? 21.102 9.185 -29.944 1.00 10.00 227 MET C C 1
ATOM 9608 O O . MET C 2 227 ? 21.784 10.027 -30.535 1.00 10.00 227 MET C O 1
ATOM 9613 N N . ASN C 2 228 ? 21.223 8.940 -28.642 1.00 10.00 228 ASN C N 1
ATOM 9614 C CA . ASN C 2 228 ? 22.160 9.663 -27.807 1.00 10.00 228 ASN C CA 1
ATOM 9615 C C . ASN C 2 228 ? 23.604 9.435 -28.249 1.00 10.00 228 ASN C C 1
ATOM 9616 O O . ASN C 2 228 ? 24.354 10.391 -28.432 1.00 10.00 228 ASN C O 1
ATOM 9621 N N . CYS C 2 229 ? 23.991 8.176 -28.436 1.00 10.00 229 CYS C N 1
ATOM 9622 C CA . CYS C 2 229 ? 25.353 7.833 -28.855 1.00 10.00 229 CYS C CA 1
ATOM 9623 C C . CYS C 2 229 ? 25.649 8.328 -30.242 1.00 10.00 229 CYS C C 1
ATOM 9624 O O . CYS C 2 229 ? 26.729 8.819 -30.517 1.00 10.00 229 CYS C O 1
ATOM 9627 N N . LEU C 2 230 ? 24.668 8.149 -31.113 1.00 10.00 230 LEU C N 1
ATOM 9628 C CA . LEU C 2 230 ? 24.759 8.539 -32.505 1.00 10.00 230 LEU C CA 1
ATOM 9629 C C . LEU C 2 230 ? 25.130 10.018 -32.652 1.00 10.00 230 LEU C C 1
ATOM 9630 O O . LEU C 2 230 ? 26.041 10.365 -33.399 1.00 10.00 230 LEU C O 1
ATOM 9635 N N . LEU C 2 231 ? 24.435 10.894 -31.937 1.00 10.00 231 LEU C N 1
ATOM 9636 C CA . LEU C 2 231 ? 24.747 12.311 -32.008 1.00 10.00 231 LEU C CA 1
ATOM 9637 C C . LEU C 2 231 ? 26.014 12.622 -31.209 1.00 10.00 231 LEU C C 1
ATOM 9638 O O . LEU C 2 231 ? 26.465 13.761 -31.150 1.00 10.00 231 LEU C O 1
ATOM 9643 N N . HIS C 2 232 ? 26.587 11.611 -30.577 1.00 10.00 232 HIS C N 1
ATOM 9644 C CA . HIS C 2 232 ? 27.809 11.825 -29.816 1.00 10.00 232 HIS C CA 1
ATOM 9645 C C . HIS C 2 232 ? 28.950 11.133 -30.542 1.00 10.00 232 HIS C C 1
ATOM 9646 O O . HIS C 2 232 ? 30.065 11.014 -30.031 1.00 10.00 232 HIS C O 1
ATOM 9653 N N . ASP C 2 233 ? 28.637 10.679 -31.753 1.00 10.00 233 ASP C N 1
ATOM 9654 C CA . ASP C 2 233 ? 29.595 10.029 -32.624 1.00 10.00 233 ASP C CA 1
ATOM 9655 C C . ASP C 2 233 ? 30.083 8.682 -32.129 1.00 10.00 233 ASP C C 1
ATOM 9656 O O . ASP C 2 233 ? 31.233 8.311 -32.360 1.00 10.00 233 ASP C O 1
ATOM 9661 N N . ILE C 2 234 ? 29.202 7.957 -31.451 1.00 10.00 234 ILE C N 1
ATOM 9662 C CA . ILE C 2 234 ? 29.511 6.634 -30.932 1.00 10.00 234 ILE C CA 1
ATOM 9663 C C . ILE C 2 234 ? 28.709 5.653 -31.770 1.00 10.00 234 ILE C C 1
ATOM 9664 O O . ILE C 2 234 ? 27.516 5.452 -31.529 1.00 10.00 234 ILE C O 1
ATOM 9669 N N . GLU C 2 235 ? 29.366 5.052 -32.754 1.00 10.00 235 GLU C N 1
ATOM 9670 C CA . GLU C 2 235 ? 28.700 4.125 -33.666 1.00 10.00 235 GLU C CA 1
ATOM 9671 C C . GLU C 2 235 ? 28.595 2.677 -33.184 1.00 10.00 235 GLU C C 1
ATOM 9672 O O . GLU C 2 235 ? 27.621 1.979 -33.486 1.00 10.00 235 GLU C O 1
ATOM 9678 N N . GLY C 2 236 ? 29.569 2.213 -32.427 1.00 10.00 236 GLY C N 1
ATOM 9679 C CA . GLY C 2 236 ? 29.468 0.847 -31.962 1.00 10.00 236 GLY C CA 1
ATOM 9680 C C . GLY C 2 236 ? 29.449 -0.171 -33.085 1.00 10.00 236 GLY C C 1
ATOM 9681 O O . GLY C 2 236 ? 29.991 0.058 -34.157 1.00 10.00 236 GLY C O 1
ATOM 9682 N N . ASN C 2 237 ? 28.806 -1.300 -32.834 1.00 10.00 237 ASN C N 1
ATOM 9683 C CA . ASN C 2 237 ? 28.749 -2.397 -33.791 1.00 10.00 237 ASN C CA 1
ATOM 9684 C C . ASN C 2 237 ? 27.436 -2.484 -34.573 1.00 10.00 237 ASN C C 1
ATOM 9685 O O . ASN C 2 237 ? 26.376 -2.739 -34.007 1.00 10.00 237 ASN C O 1
ATOM 9690 N N . LEU C 2 238 ? 27.525 -2.300 -35.886 1.00 10.00 238 LEU C N 1
ATOM 9691 C CA . LEU C 2 238 ? 26.356 -2.339 -36.756 1.00 10.00 238 LEU C CA 1
ATOM 9692 C C . LEU C 2 238 ? 25.583 -3.632 -36.711 1.00 10.00 238 LEU C C 1
ATOM 9693 O O . LEU C 2 238 ? 24.397 -3.656 -37.020 1.00 10.00 238 LEU C O 1
ATOM 9698 N N . ASP C 2 239 ? 26.252 -4.714 -36.347 1.00 10.00 239 ASP C N 1
ATOM 9699 C CA . ASP C 2 239 ? 25.582 -6.005 -36.270 1.00 10.00 239 ASP C CA 1
ATOM 9700 C C . ASP C 2 239 ? 24.515 -6.033 -35.199 1.00 10.00 239 ASP C C 1
ATOM 9701 O O . ASP C 2 239 ? 23.563 -6.806 -35.272 1.00 10.00 239 ASP C O 1
ATOM 9706 N N . HIS C 2 240 ? 24.674 -5.177 -34.198 1.00 10.00 240 HIS C N 1
ATOM 9707 C CA . HIS C 2 240 ? 23.732 -5.137 -33.098 1.00 10.00 240 HIS C CA 1
ATOM 9708 C C . HIS C 2 240 ? 22.933 -3.851 -33.049 1.00 10.00 240 HIS C C 1
ATOM 9709 O O . HIS C 2 240 ? 22.241 -3.587 -32.066 1.00 10.00 240 HIS C O 1
ATOM 9716 N N . GLY C 2 241 ? 23.033 -3.051 -34.107 1.00 10.00 241 GLY C N 1
ATOM 9717 C CA . GLY C 2 241 ? 22.302 -1.805 -34.150 1.00 10.00 241 GLY C CA 1
ATOM 9718 C C . GLY C 2 241 ? 23.107 -0.606 -33.690 1.00 10.00 241 GLY C C 1
ATOM 9719 O O . GLY C 2 241 ? 22.710 0.528 -33.955 1.00 10.00 241 GLY C O 1
ATOM 9720 N N . GLY C 2 242 ? 24.228 -0.828 -33.008 1.00 10.00 242 GLY C N 1
ATOM 9721 C CA . GLY C 2 242 ? 25.027 0.296 -32.541 1.00 10.00 242 GLY C CA 1
ATOM 9722 C C . GLY C 2 242 ? 25.690 0.025 -31.210 1.00 10.00 242 GLY C C 1
ATOM 9723 O O . GLY C 2 242 ? 25.872 -1.132 -30.830 1.00 10.00 242 GLY C O 1
ATOM 9724 N N . ALA C 2 243 ? 26.051 1.078 -30.491 1.00 10.00 243 ALA C N 1
ATOM 9725 C CA . ALA C 2 243 ? 26.708 0.897 -29.205 1.00 10.00 243 ALA C CA 1
ATOM 9726 C C . ALA C 2 243 ? 25.840 0.207 -28.147 1.00 10.00 243 ALA C C 1
ATOM 9727 O O . ALA C 2 243 ? 26.333 -0.599 -27.363 1.00 10.00 243 ALA C O 1
ATOM 9729 N N . ILE C 2 244 ? 24.553 0.538 -28.099 1.00 10.00 244 ILE C N 1
ATOM 9730 C CA . ILE C 2 244 ? 23.688 -0.090 -27.116 1.00 10.00 244 ILE C CA 1
ATOM 9731 C C . ILE C 2 244 ? 22.939 -1.250 -27.746 1.00 10.00 244 ILE C C 1
ATOM 9732 O O . ILE C 2 244 ? 22.199 -1.082 -28.711 1.00 10.00 244 ILE C O 1
ATOM 9737 N N . ARG C 2 245 ? 23.152 -2.440 -27.204 1.00 10.00 245 ARG C N 1
ATOM 9738 C CA . ARG C 2 245 ? 22.469 -3.607 -27.710 1.00 10.00 245 ARG C CA 1
ATOM 9739 C C . ARG C 2 245 ? 21.155 -3.773 -26.952 1.00 10.00 245 ARG C C 1
ATOM 9740 O O . ARG C 2 245 ? 21.026 -3.353 -25.798 1.00 10.00 245 ARG C O 1
ATOM 9748 N N . LEU C 2 246 ? 20.184 -4.393 -27.612 1.00 10.00 246 LEU C N 1
ATOM 9749 C CA . LEU C 2 246 ? 18.863 -4.628 -27.040 1.00 10.00 246 LEU C CA 1
ATOM 9750 C C . LEU C 2 246 ? 18.764 -6.050 -26.496 1.00 10.00 246 LEU C C 1
ATOM 9751 O O . LEU C 2 246 ? 18.936 -7.018 -27.241 1.00 10.00 246 LEU C O 1
ATOM 9756 N N . GLY C 2 247 ? 18.479 -6.164 -25.201 1.00 10.00 247 GLY C N 1
ATOM 9757 C CA . GLY C 2 247 ? 18.368 -7.469 -24.580 1.00 10.00 247 GLY C CA 1
ATOM 9758 C C . GLY C 2 247 ? 18.410 -7.492 -23.057 1.00 10.00 247 GLY C C 1
ATOM 9759 O O . GLY C 2 247 ? 18.509 -6.459 -22.393 1.00 10.00 247 GLY C O 1
ATOM 9760 N N . ASN C 2 248 ? 18.352 -8.705 -22.509 1.00 10.00 248 ASN C N 1
ATOM 9761 C CA . ASN C 2 248 ? 18.355 -8.939 -21.070 1.00 10.00 248 ASN C CA 1
ATOM 9762 C C . ASN C 2 248 ? 19.722 -9.343 -20.500 1.00 10.00 248 ASN C C 1
ATOM 9763 O O . ASN C 2 248 ? 20.273 -10.393 -20.838 1.00 10.00 248 ASN C O 1
ATOM 9768 N N . THR C 2 249 ? 20.252 -8.501 -19.615 1.00 10.00 249 THR C N 1
ATOM 9769 C CA . THR C 2 249 ? 21.544 -8.747 -18.998 1.00 10.00 249 THR C CA 1
ATOM 9770 C C . THR C 2 249 ? 21.503 -10.016 -18.165 1.00 10.00 249 THR C C 1
ATOM 9771 O O . THR C 2 249 ? 22.518 -10.691 -17.984 1.00 10.00 249 THR C O 1
ATOM 9775 N N . LEU C 2 250 ? 20.321 -10.352 -17.662 1.00 10.00 250 LEU C N 1
ATOM 9776 C CA . LEU C 2 250 ? 20.157 -11.563 -16.862 1.00 10.00 250 LEU C CA 1
ATOM 9777 C C . LEU C 2 250 ? 19.703 -12.739 -17.737 1.00 10.00 250 LEU C C 1
ATOM 9778 O O . LEU C 2 250 ? 19.302 -13.788 -17.237 1.00 10.00 250 LEU C O 1
ATOM 9783 N N . GLY C 2 251 ? 19.785 -12.552 -19.049 1.00 10.00 251 GLY C N 1
ATOM 9784 C CA . GLY C 2 251 ? 19.396 -13.603 -19.965 1.00 10.00 251 GLY C CA 1
ATOM 9785 C C . GLY C 2 251 ? 20.541 -14.044 -20.856 1.00 10.00 251 GLY C C 1
ATOM 9786 O O . GLY C 2 251 ? 21.715 -13.934 -20.496 1.00 10.00 251 GLY C O 1
ATOM 9787 N N . SER C 2 252 ? 20.198 -14.537 -22.035 1.00 10.00 252 SER C N 1
ATOM 9788 C CA . SER C 2 252 ? 21.188 -15.009 -22.979 1.00 10.00 252 SER C CA 1
ATOM 9789 C C . SER C 2 252 ? 22.064 -13.872 -23.456 1.00 10.00 252 SER C C 1
ATOM 9790 O O . SER C 2 252 ? 23.273 -14.027 -23.629 1.00 10.00 252 SER C O 1
ATOM 9793 N N . ASP C 2 253 ? 21.449 -12.716 -23.668 1.00 10.00 253 ASP C N 1
ATOM 9794 C CA . ASP C 2 253 ? 22.167 -11.544 -24.135 1.00 10.00 253 ASP C CA 1
ATOM 9795 C C . ASP C 2 253 ? 23.260 -11.116 -23.196 1.00 10.00 253 ASP C C 1
ATOM 9796 O O . ASP C 2 253 ? 24.293 -10.621 -23.622 1.00 10.00 253 ASP C O 1
ATOM 9801 N N . GLY C 2 254 ? 22.999 -11.295 -21.907 1.00 10.00 254 GLY C N 1
ATOM 9802 C CA . GLY C 2 254 ? 23.972 -10.931 -20.904 1.00 10.00 254 GLY C CA 1
ATOM 9803 C C . GLY C 2 254 ? 25.272 -11.693 -21.055 1.00 10.00 254 GLY C C 1
ATOM 9804 O O . GLY C 2 254 ? 26.328 -11.081 -21.036 1.00 10.00 254 GLY C O 1
ATOM 9805 N N . GLU C 2 255 ? 25.212 -13.013 -21.204 1.00 10.00 255 GLU C N 1
ATOM 9806 C CA . GLU C 2 255 ? 26.443 -13.767 -21.334 1.00 10.00 255 GLU C CA 1
ATOM 9807 C C . GLU C 2 255 ? 27.068 -13.694 -22.711 1.00 10.00 255 GLU C C 1
ATOM 9808 O O . GLU C 2 255 ? 28.235 -14.052 -22.889 1.00 10.00 255 GLU C O 1
ATOM 9814 N N . ASN C 2 256 ? 26.301 -13.216 -23.682 1.00 10.00 256 ASN C N 1
ATOM 9815 C CA . ASN C 2 256 ? 26.812 -13.076 -25.039 1.00 10.00 256 ASN C CA 1
ATOM 9816 C C . ASN C 2 256 ? 27.514 -11.734 -25.196 1.00 10.00 256 ASN C C 1
ATOM 9817 O O . ASN C 2 256 ? 28.041 -11.408 -26.253 1.00 10.00 256 ASN C O 1
ATOM 9822 N N . LEU C 2 257 ? 27.523 -10.959 -24.129 1.00 10.00 257 LEU C N 1
ATOM 9823 C CA . LEU C 2 257 ? 28.138 -9.647 -24.153 1.00 10.00 257 LEU C CA 1
ATOM 9824 C C . LEU C 2 257 ? 29.650 -9.809 -24.037 1.00 10.00 257 LEU C C 1
ATOM 9825 O O . LEU C 2 257 ? 30.126 -10.667 -23.311 1.00 10.00 257 LEU C O 1
ATOM 9830 N N . PRO C 2 258 ? 30.432 -8.994 -24.757 1.00 10.00 258 PRO C N 1
ATOM 9831 C CA . PRO C 2 258 ? 31.892 -9.106 -24.681 1.00 10.00 258 PRO C CA 1
ATOM 9832 C C . PRO C 2 258 ? 32.477 -8.596 -23.371 1.00 10.00 258 PRO C C 1
ATOM 9833 O O . PRO C 2 258 ? 31.937 -7.663 -22.778 1.00 10.00 258 PRO C O 1
ATOM 9837 N N . LYS C 2 259 ? 33.579 -9.208 -22.929 1.00 10.00 259 LYS C N 1
ATOM 9838 C CA . LYS C 2 259 ? 34.253 -8.802 -21.694 1.00 10.00 259 LYS C CA 1
ATOM 9839 C C . LYS C 2 259 ? 34.579 -7.307 -21.736 1.00 10.00 259 LYS C C 1
ATOM 9840 O O . LYS C 2 259 ? 34.467 -6.671 -22.782 1.00 10.00 259 LYS C O 1
ATOM 9846 N N . ALA C 2 260 ? 35.005 -6.753 -20.606 1.00 10.00 260 ALA C N 1
ATOM 9847 C CA . ALA C 2 260 ? 35.301 -5.335 -20.550 1.00 10.00 260 ALA C CA 1
ATOM 9848 C C . ALA C 2 260 ? 36.427 -4.962 -19.594 1.00 10.00 260 ALA C C 1
ATOM 9849 O O . ALA C 2 260 ? 36.668 -5.662 -18.612 1.00 10.00 260 ALA C O 1
ATOM 9851 N N . HIS C 2 261 ? 37.116 -3.851 -19.866 1.00 10.00 261 HIS C N 1
ATOM 9852 C CA . HIS C 2 261 ? 38.200 -3.417 -18.977 1.00 10.00 261 HIS C CA 1
ATOM 9853 C C . HIS C 2 261 ? 37.638 -2.588 -17.828 1.00 10.00 261 HIS C C 1
ATOM 9854 O O . HIS C 2 261 ? 38.153 -2.615 -16.708 1.00 10.00 261 HIS C O 1
ATOM 9861 N N . ILE C 2 262 ? 36.555 -1.875 -18.124 1.00 10.00 262 ILE C N 1
ATOM 9862 C CA . ILE C 2 262 ? 35.891 -0.990 -17.180 1.00 10.00 262 ILE C CA 1
ATOM 9863 C C . ILE C 2 262 ? 34.368 -1.179 -17.205 1.00 10.00 262 ILE C C 1
ATOM 9864 O O . ILE C 2 262 ? 33.791 -1.441 -18.254 1.00 10.00 262 ILE C O 1
ATOM 9869 N N . VAL C 2 263 ? 33.717 -1.045 -16.055 1.00 10.00 263 VAL C N 1
ATOM 9870 C CA . VAL C 2 263 ? 32.261 -1.169 -15.984 1.00 10.00 263 VAL C CA 1
ATOM 9871 C C . VAL C 2 263 ? 31.728 -0.082 -15.054 1.00 10.00 263 VAL C C 1
ATOM 9872 O O . VAL C 2 263 ? 32.094 -0.040 -13.879 1.00 10.00 263 VAL C O 1
ATOM 9876 N N . ALA C 2 264 ? 30.886 0.805 -15.572 1.00 10.00 264 ALA C N 1
ATOM 9877 C CA . ALA C 2 264 ? 30.289 1.870 -14.760 1.00 10.00 264 ALA C CA 1
ATOM 9878 C C . ALA C 2 264 ? 28.811 1.731 -15.031 1.00 10.00 264 ALA C C 1
ATOM 9879 O O . ALA C 2 264 ? 28.369 1.896 -16.162 1.00 10.00 264 ALA C O 1
ATOM 9881 N N . THR C 2 265 ? 28.040 1.436 -14.002 1.00 10.00 265 THR C N 1
ATOM 9882 C CA . THR C 2 265 ? 26.632 1.213 -14.232 1.00 10.00 265 THR C CA 1
ATOM 9883 C C . THR C 2 265 ? 25.788 1.500 -12.981 1.00 10.00 265 THR C C 1
ATOM 9884 O O . THR C 2 265 ? 26.297 1.526 -11.860 1.00 10.00 265 THR C O 1
ATOM 9888 N N . ASN C 2 266 ? 24.503 1.755 -13.202 1.00 10.00 266 ASN C N 1
ATOM 9889 C CA . ASN C 2 266 ? 23.547 2.013 -12.129 1.00 10.00 266 ASN C CA 1
ATOM 9890 C C . ASN C 2 266 ? 22.376 1.093 -12.464 1.00 10.00 266 ASN C C 1
ATOM 9891 O O . ASN C 2 266 ? 21.381 1.540 -13.025 1.00 10.00 266 ASN C O 1
ATOM 9896 N N . PRO C 2 267 ? 22.488 -0.211 -12.137 1.00 10.00 267 PRO C N 1
ATOM 9897 C CA . PRO C 2 267 ? 21.398 -1.140 -12.443 1.00 10.00 267 PRO C CA 1
ATOM 9898 C C . PRO C 2 267 ? 20.089 -0.766 -11.765 1.00 10.00 267 PRO C C 1
ATOM 9899 O O . PRO C 2 267 ? 20.076 -0.007 -10.801 1.00 10.00 267 PRO C O 1
ATOM 9903 N N . PRO C 2 268 ? 18.956 -1.298 -12.274 1.00 10.00 268 PRO C N 1
ATOM 9904 C CA . PRO C 2 268 ? 17.627 -1.022 -11.731 1.00 10.00 268 PRO C CA 1
ATOM 9905 C C . PRO C 2 268 ? 17.439 -1.406 -10.276 1.00 10.00 268 PRO C C 1
ATOM 9906 O O . PRO C 2 268 ? 18.010 -2.383 -9.782 1.00 10.00 268 PRO C O 1
ATOM 9910 N N . PHE C 2 269 ? 16.613 -0.619 -9.603 1.00 10.00 269 PHE C N 1
ATOM 9911 C CA . PHE C 2 269 ? 16.296 -0.838 -8.201 1.00 10.00 269 PHE C CA 1
ATOM 9912 C C . PHE C 2 269 ? 14.975 -1.596 -8.121 1.00 10.00 269 PHE C C 1
ATOM 9913 O O . PHE C 2 269 ? 14.201 -1.645 -9.090 1.00 10.00 269 PHE C O 1
ATOM 9921 N N . GLY C 2 270 ? 14.724 -2.194 -6.960 1.00 10.00 270 GLY C N 1
ATOM 9922 C CA . GLY C 2 270 ? 13.499 -2.941 -6.743 1.00 10.00 270 GLY C CA 1
ATOM 9923 C C . GLY C 2 270 ? 13.547 -4.311 -7.373 1.00 10.00 270 GLY C C 1
ATOM 9924 O O . GLY C 2 270 ? 14.625 -4.854 -7.614 1.00 10.00 270 GLY C O 1
ATOM 9925 N N . SER C 2 271 ? 12.377 -4.878 -7.640 1.00 10.00 271 SER C N 1
ATOM 9926 C CA . SER C 2 271 ? 12.329 -6.201 -8.246 1.00 10.00 271 SER C CA 1
ATOM 9927 C C . SER C 2 271 ? 12.513 -6.120 -9.763 1.00 10.00 271 SER C C 1
ATOM 9928 O O . SER C 2 271 ? 12.419 -7.136 -10.457 1.00 10.00 271 SER C O 1
ATOM 9931 N N . ALA C 2 272 ? 12.771 -4.906 -10.259 1.00 10.00 272 ALA C N 1
ATOM 9932 C CA . ALA C 2 272 ? 12.987 -4.631 -11.691 1.00 10.00 272 ALA C CA 1
ATOM 9933 C C . ALA C 2 272 ? 11.765 -4.914 -12.587 1.00 10.00 272 ALA C C 1
ATOM 9934 O O . ALA C 2 272 ? 10.729 -5.397 -12.116 1.00 10.00 272 ALA C O 1
ATOM 9936 N N . ALA C 2 273 ? 11.887 -4.610 -13.879 1.00 10.00 273 ALA C N 1
ATOM 9937 C CA . ALA C 2 273 ? 10.798 -4.836 -14.826 1.00 10.00 273 ALA C CA 1
ATOM 9938 C C . ALA C 2 273 ? 10.757 -6.298 -15.259 1.00 10.00 273 ALA C C 1
ATOM 9939 O O . ALA C 2 273 ? 11.262 -7.178 -14.553 1.00 10.00 273 ALA C O 1
ATOM 9941 N N . GLY C 2 274 ? 10.150 -6.563 -16.416 1.00 10.00 274 GLY C N 1
ATOM 9942 C CA . GLY C 2 274 ? 10.047 -7.921 -16.918 1.00 10.00 274 GLY C CA 1
ATOM 9943 C C . GLY C 2 274 ? 11.390 -8.499 -17.333 1.00 10.00 274 GLY C C 1
ATOM 9944 O O . GLY C 2 274 ? 11.721 -8.553 -18.520 1.00 10.00 274 GLY C O 1
ATOM 9945 N N . THR C 2 275 ? 12.164 -8.931 -16.344 1.00 10.00 275 THR C N 1
ATOM 9946 C CA . THR C 2 275 ? 13.482 -9.516 -16.590 1.00 10.00 275 THR C CA 1
ATOM 9947 C C . THR C 2 275 ? 13.607 -10.889 -15.937 1.00 10.00 275 THR C C 1
ATOM 9948 O O . THR C 2 275 ? 13.956 -11.009 -14.760 1.00 10.00 275 THR C O 1
ATOM 9952 N N . ASN C 2 276 ? 13.303 -11.926 -16.708 1.00 10.00 276 ASN C N 1
ATOM 9953 C CA . ASN C 2 276 ? 13.395 -13.294 -16.219 1.00 10.00 276 ASN C CA 1
ATOM 9954 C C . ASN C 2 276 ? 14.855 -13.740 -16.206 1.00 10.00 276 ASN C C 1
ATOM 9955 O O . ASN C 2 276 ? 15.579 -13.572 -17.191 1.00 10.00 276 ASN C O 1
ATOM 9960 N N . ILE C 2 277 ? 15.280 -14.307 -15.081 1.00 10.00 277 ILE C N 1
ATOM 9961 C CA . ILE C 2 277 ? 16.651 -14.760 -14.929 1.00 10.00 277 ILE C CA 1
ATOM 9962 C C . ILE C 2 277 ? 16.842 -16.131 -15.560 1.00 10.00 277 ILE C C 1
ATOM 9963 O O . ILE C 2 277 ? 16.954 -17.129 -14.865 1.00 10.00 277 ILE C O 1
ATOM 9968 N N . THR C 2 278 ? 16.885 -16.171 -16.884 1.00 10.00 278 THR C N 1
ATOM 9969 C CA . THR C 2 278 ? 17.054 -17.431 -17.594 1.00 10.00 278 THR C CA 1
ATOM 9970 C C . THR C 2 278 ? 18.523 -17.687 -17.896 1.00 10.00 278 THR C C 1
ATOM 9971 O O . THR C 2 278 ? 18.868 -18.103 -18.999 1.00 10.00 278 THR C O 1
ATOM 9975 N N . ARG C 2 279 ? 19.386 -17.435 -16.921 1.00 10.00 279 ARG C N 1
ATOM 9976 C CA . ARG C 2 279 ? 20.820 -17.626 -17.110 1.00 10.00 279 ARG C CA 1
ATOM 9977 C C . ARG C 2 279 ? 21.371 -18.210 -15.824 1.00 10.00 279 ARG C C 1
ATOM 9978 O O . ARG C 2 279 ? 20.942 -17.845 -14.735 1.00 10.00 279 ARG C O 1
ATOM 9986 N N . THR C 2 280 ? 22.312 -19.128 -15.927 1.00 10.00 280 THR C N 1
ATOM 9987 C CA . THR C 2 280 ? 22.838 -19.703 -14.710 1.00 10.00 280 THR C CA 1
ATOM 9988 C C . THR C 2 280 ? 24.029 -18.918 -14.197 1.00 10.00 280 THR C C 1
ATOM 9989 O O . THR C 2 280 ? 24.887 -18.509 -14.975 1.00 10.00 280 THR C O 1
ATOM 9993 N N . PHE C 2 281 ? 24.067 -18.685 -12.887 1.00 10.00 281 PHE C N 1
ATOM 9994 C CA . PHE C 2 281 ? 25.174 -17.962 -12.283 1.00 10.00 281 PHE C CA 1
ATOM 9995 C C . PHE C 2 281 ? 25.870 -18.835 -11.258 1.00 10.00 281 PHE C C 1
ATOM 9996 O O . PHE C 2 281 ? 25.359 -19.872 -10.854 1.00 10.00 281 PHE C O 1
ATOM 10004 N N . VAL C 2 282 ? 27.042 -18.396 -10.829 1.00 10.00 282 VAL C N 1
ATOM 10005 C CA . VAL C 2 282 ? 27.801 -19.145 -9.852 1.00 10.00 282 VAL C CA 1
ATOM 10006 C C . VAL C 2 282 ? 26.961 -19.414 -8.599 1.00 10.00 282 VAL C C 1
ATOM 10007 O O . VAL C 2 282 ? 27.165 -20.413 -7.903 1.00 10.00 282 VAL C O 1
ATOM 10011 N N . HIS C 2 283 ? 26.017 -18.526 -8.321 1.00 10.00 283 HIS C N 1
ATOM 10012 C CA . HIS C 2 283 ? 25.129 -18.660 -7.165 1.00 10.00 283 HIS C CA 1
ATOM 10013 C C . HIS C 2 283 ? 23.733 -18.206 -7.554 1.00 10.00 283 HIS C C 1
ATOM 10014 O O . HIS C 2 283 ? 23.393 -17.036 -7.403 1.00 10.00 283 HIS C O 1
ATOM 10021 N N . PRO C 2 284 ? 22.901 -19.130 -8.055 1.00 10.00 284 PRO C N 1
ATOM 10022 C CA . PRO C 2 284 ? 21.530 -18.816 -8.471 1.00 10.00 284 PRO C CA 1
ATOM 10023 C C . PRO C 2 284 ? 20.772 -18.009 -7.414 1.00 10.00 284 PRO C C 1
ATOM 10024 O O . PRO C 2 284 ? 20.751 -18.375 -6.239 1.00 10.00 284 PRO C O 1
ATOM 10028 N N . THR C 2 285 ? 20.139 -16.925 -7.834 1.00 10.00 285 THR C N 1
ATOM 10029 C CA . THR C 2 285 ? 19.412 -16.070 -6.897 1.00 10.00 285 THR C CA 1
ATOM 10030 C C . THR C 2 285 ? 18.086 -15.631 -7.475 1.00 10.00 285 THR C C 1
ATOM 10031 O O . THR C 2 285 ? 17.765 -15.955 -8.611 1.00 10.00 285 THR C O 1
ATOM 10035 N N . SER C 2 286 ? 17.319 -14.876 -6.694 1.00 10.00 286 SER C N 1
ATOM 10036 C CA . SER C 2 286 ? 16.036 -14.389 -7.152 1.00 10.00 286 SER C CA 1
ATOM 10037 C C . SER C 2 286 ? 16.145 -12.908 -7.300 1.00 10.00 286 SER C C 1
ATOM 10038 O O . SER C 2 286 ? 15.453 -12.299 -8.111 1.00 10.00 286 SER C O 1
ATOM 10041 N N . ASN C 2 287 ? 17.027 -12.330 -6.510 1.00 10.00 287 ASN C N 1
ATOM 10042 C CA . ASN C 2 287 ? 17.233 -10.907 -6.515 1.00 10.00 287 ASN C CA 1
ATOM 10043 C C . ASN C 2 287 ? 17.813 -10.464 -7.840 1.00 10.00 287 ASN C C 1
ATOM 10044 O O . ASN C 2 287 ? 18.696 -11.120 -8.388 1.00 10.00 287 ASN C O 1
ATOM 10049 N N . LYS C 2 288 ? 17.317 -9.345 -8.354 1.00 10.00 288 LYS C N 1
ATOM 10050 C CA . LYS C 2 288 ? 17.785 -8.833 -9.635 1.00 10.00 288 LYS C CA 1
ATOM 10051 C C . LYS C 2 288 ? 19.116 -8.097 -9.537 1.00 10.00 288 LYS C C 1
ATOM 10052 O O . LYS C 2 288 ? 19.950 -8.193 -10.439 1.00 10.00 288 LYS C O 1
ATOM 10058 N N . GLN C 2 289 ? 19.314 -7.365 -8.450 1.00 10.00 289 GLN C N 1
ATOM 10059 C CA . GLN C 2 289 ? 20.541 -6.602 -8.281 1.00 10.00 289 GLN C CA 1
ATOM 10060 C C . GLN C 2 289 ? 21.759 -7.483 -8.051 1.00 10.00 289 GLN C C 1
ATOM 10061 O O . GLN C 2 289 ? 22.823 -7.230 -8.617 1.00 10.00 289 GLN C O 1
ATOM 10067 N N . LEU C 2 290 ? 21.606 -8.523 -7.237 1.00 10.00 290 LEU C N 1
ATOM 10068 C CA . LEU C 2 290 ? 22.705 -9.440 -6.973 1.00 10.00 290 LEU C CA 1
ATOM 10069 C C . LEU C 2 290 ? 23.065 -10.247 -8.222 1.00 10.00 290 LEU C C 1
ATOM 10070 O O . LEU C 2 290 ? 24.135 -10.837 -8.304 1.00 10.00 290 LEU C O 1
ATOM 10075 N N . CYS C 2 291 ? 22.158 -10.275 -9.194 1.00 10.00 291 CYS C N 1
ATOM 10076 C CA . CYS C 2 291 ? 22.404 -10.984 -10.443 1.00 10.00 291 CYS C CA 1
ATOM 10077 C C . CYS C 2 291 ? 23.290 -10.112 -11.276 1.00 10.00 291 CYS C C 1
ATOM 10078 O O . CYS C 2 291 ? 24.229 -10.592 -11.905 1.00 10.00 291 CYS C O 1
ATOM 10081 N N . PHE C 2 292 ? 22.977 -8.824 -11.295 1.00 10.00 292 PHE C N 1
ATOM 10082 C CA . PHE C 2 292 ? 23.789 -7.901 -12.044 1.00 10.00 292 PHE C CA 1
ATOM 10083 C C . PHE C 2 292 ? 25.214 -7.941 -11.529 1.00 10.00 292 PHE C C 1
ATOM 10084 O O . PHE C 2 292 ? 26.156 -7.933 -12.297 1.00 10.00 292 PHE C O 1
ATOM 10092 N N . MET C 2 293 ? 25.364 -7.996 -10.218 1.00 10.00 293 MET C N 1
ATOM 10093 C CA . MET C 2 293 ? 26.680 -8.042 -9.629 1.00 10.00 293 MET C CA 1
ATOM 10094 C C . MET C 2 293 ? 27.457 -9.256 -10.166 1.00 10.00 293 MET C C 1
ATOM 10095 O O . MET C 2 293 ? 28.625 -9.150 -10.532 1.00 10.00 293 MET C O 1
ATOM 10100 N N . GLN C 2 294 ? 26.800 -10.404 -10.233 1.00 10.00 294 GLN C N 1
ATOM 10101 C CA . GLN C 2 294 ? 27.445 -11.601 -10.725 1.00 10.00 294 GLN C CA 1
ATOM 10102 C C . GLN C 2 294 ? 27.867 -11.455 -12.177 1.00 10.00 294 GLN C C 1
ATOM 10103 O O . GLN C 2 294 ? 28.927 -11.940 -12.582 1.00 10.00 294 GLN C O 1
ATOM 10109 N N . HIS C 2 295 ? 27.043 -10.769 -12.964 1.00 10.00 295 HIS C N 1
ATOM 10110 C CA . HIS C 2 295 ? 27.359 -10.521 -14.359 1.00 10.00 295 HIS C CA 1
ATOM 10111 C C . HIS C 2 295 ? 28.587 -9.616 -14.462 1.00 10.00 295 HIS C C 1
ATOM 10112 O O . HIS C 2 295 ? 29.516 -9.896 -15.215 1.00 10.00 295 HIS C O 1
ATOM 10119 N N . ILE C 2 296 ? 28.552 -8.511 -13.726 1.00 10.00 296 ILE C N 1
ATOM 10120 C CA . ILE C 2 296 ? 29.641 -7.555 -13.727 1.00 10.00 296 ILE C CA 1
ATOM 10121 C C . ILE C 2 296 ? 30.970 -8.201 -13.325 1.00 10.00 296 ILE C C 1
ATOM 10122 O O . ILE C 2 296 ? 32.018 -7.888 -13.900 1.00 10.00 296 ILE C O 1
ATOM 10127 N N . ILE C 2 297 ? 30.935 -9.117 -12.364 1.00 10.00 297 ILE C N 1
ATOM 10128 C CA . ILE C 2 297 ? 32.151 -9.797 -11.937 1.00 10.00 297 ILE C CA 1
ATOM 10129 C C . ILE C 2 297 ? 32.708 -10.683 -13.048 1.00 10.00 297 ILE C C 1
ATOM 10130 O O . ILE C 2 297 ? 33.925 -10.797 -13.210 1.00 10.00 297 ILE C O 1
ATOM 10135 N N . GLU C 2 298 ? 31.798 -11.278 -13.813 1.00 10.00 298 GLU C N 1
ATOM 10136 C CA . GLU C 2 298 ? 32.091 -12.172 -14.930 1.00 10.00 298 GLU C CA 1
ATOM 10137 C C . GLU C 2 298 ? 32.682 -11.515 -16.184 1.00 10.00 298 GLU C C 1
ATOM 10138 O O . GLU C 2 298 ? 33.696 -11.983 -16.698 1.00 10.00 298 GLU C O 1
ATOM 10144 N N . THR C 2 299 ? 32.051 -10.450 -16.685 1.00 10.00 299 THR C N 1
ATOM 10145 C CA . THR C 2 299 ? 32.543 -9.769 -17.889 1.00 10.00 299 THR C CA 1
ATOM 10146 C C . THR C 2 299 ? 33.848 -9.032 -17.749 1.00 10.00 299 THR C C 1
ATOM 10147 O O . THR C 2 299 ? 34.515 -8.757 -18.738 1.00 10.00 299 THR C O 1
ATOM 10151 N N . LEU C 2 300 ? 34.208 -8.667 -16.533 1.00 10.00 300 LEU C N 1
ATOM 10152 C CA . LEU C 2 300 ? 35.438 -7.929 -16.363 1.00 10.00 300 LEU C CA 1
ATOM 10153 C C . LEU C 2 300 ? 36.689 -8.731 -16.705 1.00 10.00 300 LEU C C 1
ATOM 10154 O O . LEU C 2 300 ? 36.844 -9.857 -16.263 1.00 10.00 300 LEU C O 1
ATOM 10159 N N . HIS C 2 301 ? 37.567 -8.150 -17.512 1.00 10.00 301 HIS C N 1
ATOM 10160 C CA . HIS C 2 301 ? 38.820 -8.802 -17.845 1.00 10.00 301 HIS C CA 1
ATOM 10161 C C . HIS C 2 301 ? 39.613 -8.850 -16.554 1.00 10.00 301 HIS C C 1
ATOM 10162 O O . HIS C 2 301 ? 39.304 -8.136 -15.597 1.00 10.00 301 HIS C O 1
ATOM 10169 N N . PRO C 2 302 ? 40.644 -9.701 -16.497 1.00 10.00 302 PRO C N 1
ATOM 10170 C CA . PRO C 2 302 ? 41.446 -9.763 -15.272 1.00 10.00 302 PRO C CA 1
ATOM 10171 C C . PRO C 2 302 ? 42.081 -8.374 -15.121 1.00 10.00 302 PRO C C 1
ATOM 10172 O O . PRO C 2 302 ? 42.607 -7.827 -16.090 1.00 10.00 302 PRO C O 1
ATOM 10176 N N . GLY C 2 303 ? 42.012 -7.803 -13.929 1.00 10.00 303 GLY C N 1
ATOM 10177 C CA . GLY C 2 303 ? 42.577 -6.489 -13.737 1.00 10.00 303 GLY C CA 1
ATOM 10178 C C . GLY C 2 303 ? 41.560 -5.401 -14.040 1.00 10.00 303 GLY C C 1
ATOM 10179 O O . GLY C 2 303 ? 41.841 -4.213 -13.878 1.00 10.00 303 GLY C O 1
ATOM 10180 N N . GLY C 2 304 ? 40.376 -5.804 -14.481 1.00 10.00 304 GLY C N 1
ATOM 10181 C CA . GLY C 2 304 ? 39.335 -4.843 -14.777 1.00 10.00 304 GLY C CA 1
ATOM 10182 C C . GLY C 2 304 ? 38.922 -4.072 -13.538 1.00 10.00 304 GLY C C 1
ATOM 10183 O O . GLY C 2 304 ? 39.259 -4.447 -12.405 1.00 10.00 304 GLY C O 1
ATOM 10184 N N . ARG C 2 305 ? 38.198 -2.983 -13.750 1.00 10.00 305 ARG C N 1
ATOM 10185 C CA . ARG C 2 305 ? 37.737 -2.157 -12.645 1.00 10.00 305 ARG C CA 1
ATOM 10186 C C . ARG C 2 305 ? 36.311 -1.716 -12.881 1.00 10.00 305 ARG C C 1
ATOM 10187 O O . ARG C 2 305 ? 35.869 -1.561 -14.012 1.00 10.00 305 ARG C O 1
ATOM 10195 N N . ALA C 2 306 ? 35.577 -1.519 -11.800 1.00 10.00 306 ALA C N 1
ATOM 10196 C CA . ALA C 2 306 ? 34.197 -1.118 -11.922 1.00 10.00 306 ALA C CA 1
ATOM 10197 C C . ALA C 2 306 ? 33.747 -0.245 -10.762 1.00 10.00 306 ALA C C 1
ATOM 10198 O O . ALA C 2 306 ? 34.402 -0.168 -9.723 1.00 10.00 306 ALA C O 1
ATOM 10200 N N . ALA C 2 307 ? 32.619 0.424 -10.989 1.00 10.00 307 ALA C N 1
ATOM 10201 C CA . ALA C 2 307 ? 31.957 1.304 -10.027 1.00 10.00 307 ALA C CA 1
ATOM 10202 C C . ALA C 2 307 ? 30.487 0.973 -10.262 1.00 10.00 307 ALA C C 1
ATOM 10203 O O . ALA C 2 307 ? 29.948 1.213 -11.345 1.00 10.00 307 ALA C O 1
ATOM 10205 N N . VAL C 2 308 ? 29.844 0.404 -9.254 1.00 10.00 308 VAL C N 1
ATOM 10206 C CA . VAL C 2 308 ? 28.453 0.011 -9.390 1.00 10.00 308 VAL C CA 1
ATOM 10207 C C . VAL C 2 308 ? 27.551 0.620 -8.322 1.00 10.00 308 VAL C C 1
ATOM 10208 O O . VAL C 2 308 ? 27.792 0.474 -7.118 1.00 10.00 308 VAL C O 1
ATOM 10212 N N . VAL C 2 309 ? 26.512 1.312 -8.787 1.00 10.00 309 VAL C N 1
ATOM 10213 C CA . VAL C 2 309 ? 25.542 1.930 -7.893 1.00 10.00 309 VAL C CA 1
ATOM 10214 C C . VAL C 2 309 ? 24.584 0.850 -7.438 1.00 10.00 309 VAL C C 1
ATOM 10215 O O . VAL C 2 309 ? 23.892 0.250 -8.262 1.00 10.00 309 VAL C O 1
ATOM 10219 N N . VAL C 2 310 ? 24.512 0.620 -6.133 1.00 10.00 310 VAL C N 1
ATOM 10220 C CA . VAL C 2 310 ? 23.632 -0.418 -5.611 1.00 10.00 310 VAL C CA 1
ATOM 10221 C C . VAL C 2 310 ? 22.795 0.009 -4.398 1.00 10.00 310 VAL C C 1
ATOM 10222 O O . VAL C 2 310 ? 23.110 0.992 -3.729 1.00 10.00 310 VAL C O 1
ATOM 10226 N N . PRO C 2 311 ? 21.700 -0.730 -4.109 1.00 10.00 311 PRO C N 1
ATOM 10227 C CA . PRO C 2 311 ? 20.806 -0.453 -2.981 1.00 10.00 311 PRO C CA 1
ATOM 10228 C C . PRO C 2 311 ? 21.363 -1.081 -1.706 1.00 10.00 311 PRO C C 1
ATOM 10229 O O . PRO C 2 311 ? 22.161 -2.007 -1.769 1.00 10.00 311 PRO C O 1
ATOM 10233 N N . ASP C 2 312 ? 20.922 -0.605 -0.556 1.00 10.00 312 ASP C N 1
ATOM 10234 C CA . ASP C 2 312 ? 21.401 -1.160 0.693 1.00 10.00 312 ASP C CA 1
ATOM 10235 C C . ASP C 2 312 ? 21.164 -2.669 0.816 1.00 10.00 312 ASP C C 1
ATOM 10236 O O . ASP C 2 312 ? 22.002 -3.374 1.353 1.00 10.00 312 ASP C O 1
ATOM 10241 N N . ASN C 2 313 ? 20.039 -3.164 0.304 1.00 10.00 313 ASN C N 1
ATOM 10242 C CA . ASN C 2 313 ? 19.705 -4.591 0.389 1.00 10.00 313 ASN C CA 1
ATOM 10243 C C . ASN C 2 313 ? 20.866 -5.523 0.026 1.00 10.00 313 ASN C C 1
ATOM 10244 O O . ASN C 2 313 ? 21.146 -6.488 0.732 1.00 10.00 313 ASN C O 1
ATOM 10249 N N . VAL C 2 314 ? 21.528 -5.224 -1.087 1.00 10.00 314 VAL C N 1
ATOM 10250 C CA . VAL C 2 314 ? 22.672 -5.981 -1.582 1.00 10.00 314 VAL C CA 1
ATOM 10251 C C . VAL C 2 314 ? 23.733 -6.157 -0.503 1.00 10.00 314 VAL C C 1
ATOM 10252 O O . VAL C 2 314 ? 24.447 -7.165 -0.451 1.00 10.00 314 VAL C O 1
ATOM 10256 N N . LEU C 2 315 ? 23.839 -5.158 0.360 1.00 10.00 315 LEU C N 1
ATOM 10257 C CA . LEU C 2 315 ? 24.825 -5.190 1.425 1.00 10.00 315 LEU C CA 1
ATOM 10258 C C . LEU C 2 315 ? 24.414 -6.015 2.636 1.00 10.00 315 LEU C C 1
ATOM 10259 O O . LEU C 2 315 ? 25.242 -6.704 3.223 1.00 10.00 315 LEU C O 1
ATOM 10264 N N . PHE C 2 316 ? 23.137 -5.950 3.006 1.00 10.00 316 PHE C N 1
ATOM 10265 C CA . PHE C 2 316 ? 22.666 -6.675 4.183 1.00 10.00 316 PHE C CA 1
ATOM 10266 C C . PHE C 2 316 ? 21.647 -7.805 3.983 1.00 10.00 316 PHE C C 1
ATOM 10267 O O . PHE C 2 316 ? 20.959 -8.179 4.927 1.00 10.00 316 PHE C O 1
ATOM 10275 N N . GLU C 2 317 ? 21.548 -8.345 2.777 1.00 10.00 317 GLU C N 1
ATOM 10276 C CA . GLU C 2 317 ? 20.602 -9.417 2.513 1.00 10.00 317 GLU C CA 1
ATOM 10277 C C . GLU C 2 317 ? 21.178 -10.787 2.823 1.00 10.00 317 GLU C C 1
ATOM 10278 O O . GLU C 2 317 ? 22.279 -11.110 2.386 1.00 10.00 317 GLU C O 1
ATOM 10284 N N . GLY C 2 318 ? 20.440 -11.596 3.572 1.00 10.00 318 GLY C N 1
ATOM 10285 C CA . GLY C 2 318 ? 20.920 -12.929 3.900 1.00 10.00 318 GLY C CA 1
ATOM 10286 C C . GLY C 2 318 ? 20.639 -13.926 2.789 1.00 10.00 318 GLY C C 1
ATOM 10287 O O . GLY C 2 318 ? 20.426 -13.537 1.635 1.00 10.00 318 GLY C O 1
ATOM 10288 N N . GLY C 2 319 ? 20.631 -15.211 3.130 1.00 10.00 319 GLY C N 1
ATOM 10289 C CA . GLY C 2 319 ? 20.365 -16.239 2.132 1.00 10.00 319 GLY C CA 1
ATOM 10290 C C . GLY C 2 319 ? 21.500 -16.397 1.130 1.00 10.00 319 GLY C C 1
ATOM 10291 O O . GLY C 2 319 ? 22.594 -16.826 1.489 1.00 10.00 319 GLY C O 1
ATOM 10292 N N . LYS C 2 320 ? 21.249 -16.057 -0.125 1.00 10.00 320 LYS C N 1
ATOM 10293 C CA . LYS C 2 320 ? 22.282 -16.169 -1.130 1.00 10.00 320 LYS C CA 1
ATOM 10294 C C . LYS C 2 320 ? 23.039 -14.853 -1.187 1.00 10.00 320 LYS C C 1
ATOM 10295 O O . LYS C 2 320 ? 24.079 -14.748 -1.838 1.00 10.00 320 LYS C O 1
ATOM 10301 N N . GLY C 2 321 ? 22.516 -13.850 -0.488 1.00 10.00 321 GLY C N 1
ATOM 10302 C CA . GLY C 2 321 ? 23.148 -12.537 -0.467 1.00 10.00 321 GLY C CA 1
ATOM 10303 C C . GLY C 2 321 ? 24.526 -12.566 0.164 1.00 10.00 321 GLY C C 1
ATOM 10304 O O . GLY C 2 321 ? 25.438 -11.866 -0.267 1.00 10.00 321 GLY C O 1
ATOM 10305 N N . THR C 2 322 ? 24.673 -13.384 1.191 1.00 10.00 322 THR C N 1
ATOM 10306 C CA . THR C 2 322 ? 25.941 -13.516 1.875 1.00 10.00 322 THR C CA 1
ATOM 10307 C C . THR C 2 322 ? 26.948 -14.264 1.011 1.00 10.00 322 THR C C 1
ATOM 10308 O O . THR C 2 322 ? 28.130 -13.942 1.000 1.00 10.00 322 THR C O 1
ATOM 10312 N N . ASP C 2 323 ? 26.463 -15.266 0.285 1.00 10.00 323 ASP C N 1
ATOM 10313 C CA . ASP C 2 323 ? 27.304 -16.061 -0.597 1.00 10.00 323 ASP C CA 1
ATOM 10314 C C . ASP C 2 323 ? 27.855 -15.228 -1.743 1.00 10.00 323 ASP C C 1
ATOM 10315 O O . ASP C 2 323 ? 29.025 -15.335 -2.090 1.00 10.00 323 ASP C O 1
ATOM 10320 N N . ILE C 2 324 ? 26.994 -14.413 -2.340 1.00 10.00 324 ILE C N 1
ATOM 10321 C CA . ILE C 2 324 ? 27.388 -13.569 -3.456 1.00 10.00 324 ILE C CA 1
ATOM 10322 C C . ILE C 2 324 ? 28.337 -12.453 -3.029 1.00 10.00 324 ILE C C 1
ATOM 10323 O O . ILE C 2 324 ? 29.204 -12.026 -3.790 1.00 10.00 324 ILE C O 1
ATOM 10328 N N . ARG C 2 325 ? 28.180 -11.991 -1.799 1.00 10.00 325 ARG C N 1
ATOM 10329 C CA . ARG C 2 325 ? 29.020 -10.927 -1.282 1.00 10.00 325 ARG C CA 1
ATOM 10330 C C . ARG C 2 325 ? 30.399 -11.471 -0.986 1.00 10.00 325 ARG C C 1
ATOM 10331 O O . ARG C 2 325 ? 31.394 -10.771 -1.111 1.00 10.00 325 ARG C O 1
ATOM 10339 N N . ARG C 2 326 ? 30.447 -12.734 -0.584 1.00 10.00 326 ARG C N 1
ATOM 10340 C CA . ARG C 2 326 ? 31.710 -13.404 -0.294 1.00 10.00 326 ARG C CA 1
ATOM 10341 C C . ARG C 2 326 ? 32.396 -13.740 -1.618 1.00 10.00 326 ARG C C 1
ATOM 10342 O O . ARG C 2 326 ? 33.615 -13.792 -1.700 1.00 10.00 326 ARG C O 1
ATOM 10350 N N . ASP C 2 327 ? 31.587 -13.983 -2.640 1.00 10.00 327 ASP C N 1
ATOM 10351 C CA . ASP C 2 327 ? 32.087 -14.313 -3.957 1.00 10.00 327 ASP C CA 1
ATOM 10352 C C . ASP C 2 327 ? 32.712 -13.051 -4.537 1.00 10.00 327 ASP C C 1
ATOM 10353 O O . ASP C 2 327 ? 33.793 -13.093 -5.110 1.00 10.00 327 ASP C O 1
ATOM 10358 N N . LEU C 2 328 ? 32.039 -11.921 -4.359 1.00 10.00 328 LEU C N 1
ATOM 10359 C CA . LEU C 2 328 ? 32.546 -10.659 -4.856 1.00 10.00 328 LEU C CA 1
ATOM 10360 C C . LEU C 2 328 ? 33.902 -10.326 -4.233 1.00 10.00 328 LEU C C 1
ATOM 10361 O O . LEU C 2 328 ? 34.847 -9.991 -4.939 1.00 10.00 328 LEU C O 1
ATOM 10366 N N . MET C 2 329 ? 33.995 -10.415 -2.909 1.00 10.00 329 MET C N 1
ATOM 10367 C CA . MET C 2 329 ? 35.247 -10.121 -2.223 1.00 10.00 329 MET C CA 1
ATOM 10368 C C . MET C 2 329 ? 36.303 -11.194 -2.438 1.00 10.00 329 MET C C 1
ATOM 10369 O O . MET C 2 329 ? 37.445 -11.044 -2.013 1.00 10.00 329 MET C O 1
ATOM 10374 N N . ASP C 2 330 ? 35.930 -12.281 -3.091 1.00 10.00 330 ASP C N 1
ATOM 10375 C CA . ASP C 2 330 ? 36.904 -13.323 -3.366 1.00 10.00 330 ASP C CA 1
ATOM 10376 C C . ASP C 2 330 ? 37.474 -13.052 -4.746 1.00 10.00 330 ASP C C 1
ATOM 10377 O O . ASP C 2 330 ? 38.671 -12.881 -4.905 1.00 10.00 330 ASP C O 1
ATOM 10382 N N . LYS C 2 331 ? 36.587 -12.977 -5.736 1.00 10.00 331 LYS C N 1
ATOM 10383 C CA . LYS C 2 331 ? 36.959 -12.764 -7.125 1.00 10.00 331 LYS C CA 1
ATOM 10384 C C . LYS C 2 331 ? 37.375 -11.342 -7.487 1.00 10.00 331 LYS C C 1
ATOM 10385 O O . LYS C 2 331 ? 38.029 -11.110 -8.520 1.00 10.00 331 LYS C O 1
ATOM 10391 N N . CYS C 2 332 ? 36.986 -10.397 -6.639 1.00 10.00 332 CYS C N 1
ATOM 10392 C CA . CYS C 2 332 ? 37.287 -8.986 -6.842 1.00 10.00 332 CYS C CA 1
ATOM 10393 C C . CYS C 2 332 ? 37.924 -8.361 -5.629 1.00 10.00 332 CYS C C 1
ATOM 10394 O O . CYS C 2 332 ? 37.812 -8.854 -4.508 1.00 10.00 332 CYS C O 1
ATOM 10397 N N . HIS C 2 333 ? 38.565 -7.238 -5.875 1.00 10.00 333 HIS C N 1
ATOM 10398 C CA . HIS C 2 333 ? 39.215 -6.484 -4.834 1.00 10.00 333 HIS C CA 1
ATOM 10399 C C . HIS C 2 333 ? 38.367 -5.243 -4.563 1.00 10.00 333 HIS C C 1
ATOM 10400 O O . HIS C 2 333 ? 38.591 -4.170 -5.138 1.00 10.00 333 HIS C O 1
ATOM 10407 N N . LEU C 2 334 ? 37.359 -5.408 -3.710 1.00 10.00 334 LEU C N 1
ATOM 10408 C CA . LEU C 2 334 ? 36.474 -4.304 -3.346 1.00 10.00 334 LEU C CA 1
ATOM 10409 C C . LEU C 2 334 ? 37.306 -3.429 -2.447 1.00 10.00 334 LEU C C 1
ATOM 10410 O O . LEU C 2 334 ? 37.757 -3.866 -1.397 1.00 10.00 334 LEU C O 1
ATOM 10415 N N . HIS C 2 335 ? 37.508 -2.187 -2.843 1.00 10.00 335 HIS C N 1
ATOM 10416 C CA . HIS C 2 335 ? 38.332 -1.310 -2.032 1.00 10.00 335 HIS C CA 1
ATOM 10417 C C . HIS C 2 335 ? 37.618 -0.093 -1.474 1.00 10.00 335 HIS C C 1
ATOM 10418 O O . HIS C 2 335 ? 38.032 0.449 -0.461 1.00 10.00 335 HIS C O 1
ATOM 10425 N N . THR C 2 336 ? 36.542 0.335 -2.122 1.00 10.00 336 THR C N 1
ATOM 10426 C CA . THR C 2 336 ? 35.851 1.522 -1.658 1.00 10.00 336 THR C CA 1
ATOM 10427 C C . THR C 2 336 ? 34.331 1.422 -1.713 1.00 10.00 336 THR C C 1
ATOM 10428 O O . THR C 2 336 ? 33.762 0.888 -2.666 1.00 10.00 336 THR C O 1
ATOM 10432 N N . ILE C 2 337 ? 33.685 1.938 -0.676 1.00 10.00 337 ILE C N 1
ATOM 10433 C CA . ILE C 2 337 ? 32.239 1.944 -0.623 1.00 10.00 337 ILE C CA 1
ATOM 10434 C C . ILE C 2 337 ? 31.760 3.338 -0.253 1.00 10.00 337 ILE C C 1
ATOM 10435 O O . ILE C 2 337 ? 32.111 3.870 0.801 1.00 10.00 337 ILE C O 1
ATOM 10440 N N . LEU C 2 338 ? 30.965 3.929 -1.134 1.00 10.00 338 LEU C N 1
ATOM 10441 C CA . LEU C 2 338 ? 30.417 5.258 -0.916 1.00 10.00 338 LEU C CA 1
ATOM 10442 C C . LEU C 2 338 ? 28.932 5.148 -0.579 1.00 10.00 338 LEU C C 1
ATOM 10443 O O . LEU C 2 338 ? 28.135 4.678 -1.402 1.00 10.00 338 LEU C O 1
ATOM 10448 N N . ARG C 2 339 ? 28.563 5.573 0.622 1.00 10.00 339 ARG C N 1
ATOM 10449 C CA . ARG C 2 339 ? 27.172 5.520 1.063 1.00 10.00 339 ARG C CA 1
ATOM 10450 C C . ARG C 2 339 ? 26.523 6.850 0.724 1.00 10.00 339 ARG C C 1
ATOM 10451 O O . ARG C 2 339 ? 26.787 7.854 1.371 1.00 10.00 339 ARG C O 1
ATOM 10459 N N . LEU C 2 340 ? 25.676 6.847 -0.293 1.00 10.00 340 LEU C N 1
ATOM 10460 C CA . LEU C 2 340 ? 25.021 8.059 -0.754 1.00 10.00 340 LEU C CA 1
ATOM 10461 C C . LEU C 2 340 ? 23.935 8.620 0.162 1.00 10.00 340 LEU C C 1
ATOM 10462 O O . LEU C 2 340 ? 23.383 7.906 0.992 1.00 10.00 340 LEU C O 1
ATOM 10467 N N . PRO C 2 341 ? 23.630 9.927 0.031 1.00 10.00 341 PRO C N 1
ATOM 10468 C CA . PRO C 2 341 ? 22.603 10.568 0.857 1.00 10.00 341 PRO C CA 1
ATOM 10469 C C . PRO C 2 341 ? 21.236 10.095 0.401 1.00 10.00 341 PRO C C 1
ATOM 10470 O O . PRO C 2 341 ? 21.121 9.187 -0.422 1.00 10.00 341 PRO C O 1
ATOM 10474 N N . THR C 2 342 ? 20.194 10.716 0.934 1.00 10.00 342 THR C N 1
ATOM 10475 C CA . THR C 2 342 ? 18.844 10.372 0.525 1.00 10.00 342 THR C CA 1
ATOM 10476 C C . THR C 2 342 ? 18.194 11.583 -0.122 1.00 10.00 342 THR C C 1
ATOM 10477 O O . THR C 2 342 ? 18.551 12.730 0.171 1.00 10.00 342 THR C O 1
ATOM 10481 N N . GLY C 2 343 ? 17.254 11.314 -1.023 1.00 10.00 343 GLY C N 1
ATOM 10482 C CA . GLY C 2 343 ? 16.557 12.383 -1.717 1.00 10.00 343 GLY C CA 1
ATOM 10483 C C . GLY C 2 343 ? 17.299 12.957 -2.911 1.00 10.00 343 GLY C C 1
ATOM 10484 O O . GLY C 2 343 ? 16.974 14.060 -3.369 1.00 10.00 343 GLY C O 1
ATOM 10485 N N . ILE C 2 344 ? 18.291 12.228 -3.415 1.00 10.00 344 ILE C N 1
ATOM 10486 C CA . ILE C 2 344 ? 19.054 12.677 -4.572 1.00 10.00 344 ILE C CA 1
ATOM 10487 C C . ILE C 2 344 ? 18.507 11.969 -5.798 1.00 10.00 344 ILE C C 1
ATOM 10488 O O . ILE C 2 344 ? 18.848 12.318 -6.920 1.00 10.00 344 ILE C O 1
ATOM 10493 N N . PHE C 2 345 ? 17.668 10.969 -5.564 1.00 10.00 345 PHE C N 1
ATOM 10494 C CA . PHE C 2 345 ? 17.056 10.214 -6.650 1.00 10.00 345 PHE C CA 1
ATOM 10495 C C . PHE C 2 345 ? 15.597 10.599 -6.787 1.00 10.00 345 PHE C C 1
ATOM 10496 O O . PHE C 2 345 ? 14.930 10.911 -5.791 1.00 10.00 345 PHE C O 1
ATOM 10504 N N . TYR C 2 346 ? 15.097 10.566 -8.023 1.00 10.00 346 TYR C N 1
ATOM 10505 C CA . TYR C 2 346 ? 13.701 10.902 -8.291 1.00 10.00 346 TYR C CA 1
ATOM 10506 C C . TYR C 2 346 ? 12.788 10.091 -7.381 1.00 10.00 346 TYR C C 1
ATOM 10507 O O . TYR C 2 346 ? 11.653 10.491 -7.125 1.00 10.00 346 TYR C O 1
ATOM 10516 N N . ALA C 2 347 ? 13.293 8.956 -6.893 1.00 10.00 347 ALA C N 1
ATOM 10517 C CA . ALA C 2 347 ? 12.535 8.130 -5.967 1.00 10.00 347 ALA C CA 1
ATOM 10518 C C . ALA C 2 347 ? 12.524 8.927 -4.664 1.00 10.00 347 ALA C C 1
ATOM 10519 O O . ALA C 2 347 ? 12.188 10.112 -4.671 1.00 10.00 347 ALA C O 1
ATOM 10521 N N . GLN C 2 348 ? 12.911 8.319 -3.550 1.00 10.00 348 GLN C N 1
ATOM 10522 C CA . GLN C 2 348 ? 12.919 9.063 -2.291 1.00 10.00 348 GLN C CA 1
ATOM 10523 C C . GLN C 2 348 ? 13.373 8.211 -1.104 1.00 10.00 348 GLN C C 1
ATOM 10524 O O . GLN C 2 348 ? 14.476 8.395 -0.572 1.00 10.00 348 GLN C O 1
ATOM 10530 N N . GLY C 2 349 ? 12.506 7.285 -0.695 1.00 10.00 349 GLY C N 1
ATOM 10531 C CA . GLY C 2 349 ? 12.812 6.418 0.428 1.00 10.00 349 GLY C CA 1
ATOM 10532 C C . GLY C 2 349 ? 13.719 5.262 0.059 1.00 10.00 349 GLY C C 1
ATOM 10533 O O . GLY C 2 349 ? 13.385 4.092 0.282 1.00 10.00 349 GLY C O 1
ATOM 10534 N N . VAL C 2 350 ? 14.871 5.584 -0.518 1.00 10.00 350 VAL C N 1
ATOM 10535 C CA . VAL C 2 350 ? 15.828 4.563 -0.910 1.00 10.00 350 VAL C CA 1
ATOM 10536 C C . VAL C 2 350 ? 17.204 4.901 -0.383 1.00 10.00 350 VAL C C 1
ATOM 10537 O O . VAL C 2 350 ? 17.505 6.057 -0.095 1.00 10.00 350 VAL C O 1
ATOM 10541 N N . LYS C 2 351 ? 18.027 3.875 -0.239 1.00 10.00 351 LYS C N 1
ATOM 10542 C CA . LYS C 2 351 ? 19.378 4.052 0.243 1.00 10.00 351 LYS C CA 1
ATOM 10543 C C . LYS C 2 351 ? 20.300 3.443 -0.801 1.00 10.00 351 LYS C C 1
ATOM 10544 O O . LYS C 2 351 ? 20.192 2.259 -1.131 1.00 10.00 351 LYS C O 1
ATOM 10550 N N . THR C 2 352 ? 21.216 4.246 -1.317 1.00 10.00 352 THR C N 1
ATOM 10551 C CA . THR C 2 352 ? 22.108 3.762 -2.353 1.00 10.00 352 THR C CA 1
ATOM 10552 C C . THR C 2 352 ? 23.586 3.923 -2.049 1.00 10.00 352 THR C C 1
ATOM 10553 O O . THR C 2 352 ? 23.992 4.790 -1.284 1.00 10.00 352 THR C O 1
ATOM 10557 N N . ASN C 2 353 ? 24.387 3.060 -2.658 1.00 10.00 353 ASN C N 1
ATOM 10558 C CA . ASN C 2 353 ? 25.825 3.134 -2.466 1.00 10.00 353 ASN C CA 1
ATOM 10559 C C . ASN C 2 353 ? 26.519 2.948 -3.811 1.00 10.00 353 ASN C C 1
ATOM 10560 O O . ASN C 2 353 ? 25.879 2.705 -4.839 1.00 10.00 353 ASN C O 1
ATOM 10565 N N . VAL C 2 354 ? 27.836 3.088 -3.797 1.00 10.00 354 VAL C N 1
ATOM 10566 C CA . VAL C 2 354 ? 28.645 2.894 -4.994 1.00 10.00 354 VAL C CA 1
ATOM 10567 C C . VAL C 2 354 ? 29.814 2.022 -4.595 1.00 10.00 354 VAL C C 1
ATOM 10568 O O . VAL C 2 354 ? 30.610 2.429 -3.771 1.00 10.00 354 VAL C O 1
ATOM 10572 N N . LEU C 2 355 ? 29.909 0.821 -5.156 1.00 10.00 355 LEU C N 1
ATOM 10573 C CA . LEU C 2 355 ? 31.019 -0.072 -4.838 1.00 10.00 355 LEU C CA 1
ATOM 10574 C C . LEU C 2 355 ? 32.096 0.109 -5.890 1.00 10.00 355 LEU C C 1
ATOM 10575 O O . LEU C 2 355 ? 31.804 0.164 -7.089 1.00 10.00 355 LEU C O 1
ATOM 10580 N N . PHE C 2 356 ? 33.340 0.206 -5.439 1.00 10.00 356 PHE C N 1
ATOM 10581 C CA . PHE C 2 356 ? 34.472 0.346 -6.345 1.00 10.00 356 PHE C CA 1
ATOM 10582 C C . PHE C 2 356 ? 35.362 -0.859 -6.128 1.00 10.00 356 PHE C C 1
ATOM 10583 O O . PHE C 2 356 ? 35.774 -1.131 -5.009 1.00 10.00 356 PHE C O 1
ATOM 10591 N N . PHE C 2 357 ? 35.664 -1.585 -7.199 1.00 10.00 357 PHE C N 1
ATOM 10592 C CA . PHE C 2 357 ? 36.489 -2.774 -7.065 1.00 10.00 357 PHE C CA 1
ATOM 10593 C C . PHE C 2 357 ? 37.174 -3.158 -8.345 1.00 10.00 357 PHE C C 1
ATOM 10594 O O . PHE C 2 357 ? 36.783 -2.721 -9.418 1.00 10.00 357 PHE C O 1
ATOM 10602 N N . THR C 2 358 ? 38.186 -4.006 -8.204 1.00 10.00 358 THR C N 1
ATOM 10603 C CA . THR C 2 358 ? 38.995 -4.498 -9.312 1.00 10.00 358 THR C CA 1
ATOM 10604 C C . THR C 2 358 ? 38.824 -6.021 -9.472 1.00 10.00 358 THR C C 1
ATOM 10605 O O . THR C 2 358 ? 38.688 -6.740 -8.485 1.00 10.00 358 THR C O 1
ATOM 10609 N N . LYS C 2 359 ? 38.814 -6.494 -10.717 1.00 10.00 359 LYS C N 1
ATOM 10610 C CA . LYS C 2 359 ? 38.708 -7.925 -10.998 1.00 10.00 359 LYS C CA 1
ATOM 10611 C C . LYS C 2 359 ? 40.097 -8.515 -10.669 1.00 10.00 359 LYS C C 1
ATOM 10612 O O . LYS C 2 359 ? 41.071 -8.222 -11.355 1.00 10.00 359 LYS C O 1
ATOM 10618 N N . GLY C 2 360 ? 40.187 -9.343 -9.631 1.00 10.00 360 GLY C N 1
ATOM 10619 C CA . GLY C 2 360 ? 41.481 -9.881 -9.244 1.00 10.00 360 GLY C CA 1
ATOM 10620 C C . GLY C 2 360 ? 42.234 -8.740 -8.590 1.00 10.00 360 GLY C C 1
ATOM 10621 O O . GLY C 2 360 ? 41.614 -7.866 -7.976 1.00 10.00 360 GLY C O 1
ATOM 10622 N N . THR C 2 361 ? 43.555 -8.722 -8.694 1.00 10.00 361 THR C N 1
ATOM 10623 C CA . THR C 2 361 ? 44.305 -7.618 -8.102 1.00 10.00 361 THR C CA 1
ATOM 10624 C C . THR C 2 361 ? 45.291 -7.074 -9.139 1.00 10.00 361 THR C C 1
ATOM 10625 O O . THR C 2 361 ? 45.641 -7.755 -10.092 1.00 10.00 361 THR C O 1
ATOM 10629 N N . VAL C 2 362 ? 45.708 -5.832 -8.979 1.00 10.00 362 VAL C N 1
ATOM 10630 C CA . VAL C 2 362 ? 46.646 -5.247 -9.916 1.00 10.00 362 VAL C CA 1
ATOM 10631 C C . VAL C 2 362 ? 47.887 -6.136 -10.021 1.00 10.00 362 VAL C C 1
ATOM 10632 O O . VAL C 2 362 ? 48.378 -6.395 -11.121 1.00 10.00 362 VAL C O 1
ATOM 10636 N N . ALA C 2 363 ? 48.377 -6.630 -8.893 1.00 10.00 363 ALA C N 1
ATOM 10637 C CA . ALA C 2 363 ? 49.559 -7.475 -8.917 1.00 10.00 363 ALA C CA 1
ATOM 10638 C C . ALA C 2 363 ? 49.295 -8.841 -9.550 1.00 10.00 363 ALA C C 1
ATOM 10639 O O . ALA C 2 363 ? 50.135 -9.369 -10.267 1.00 10.00 363 ALA C O 1
ATOM 10641 N N . ASN C 2 364 ? 48.130 -9.413 -9.257 1.00 10.00 364 ASN C N 1
ATOM 10642 C CA . ASN C 2 364 ? 47.762 -10.725 -9.777 1.00 10.00 364 ASN C CA 1
ATOM 10643 C C . ASN C 2 364 ? 46.367 -10.656 -10.373 1.00 10.00 364 ASN C C 1
ATOM 10644 O O . ASN C 2 364 ? 45.376 -10.991 -9.723 1.00 10.00 364 ASN C O 1
ATOM 10649 N N . PRO C 2 365 ? 46.281 -10.202 -11.630 1.00 10.00 365 PRO C N 1
ATOM 10650 C CA . PRO C 2 365 ? 45.047 -10.048 -12.393 1.00 10.00 365 PRO C CA 1
ATOM 10651 C C . PRO C 2 365 ? 44.193 -11.294 -12.449 1.00 10.00 365 PRO C C 1
ATOM 10652 O O . PRO C 2 365 ? 43.024 -11.230 -12.814 1.00 10.00 365 PRO C O 1
ATOM 10656 N N . ASN C 2 366 ? 44.753 -12.439 -12.099 1.00 10.00 366 ASN C N 1
ATOM 10657 C CA . ASN C 2 366 ? 43.959 -13.658 -12.200 1.00 10.00 366 ASN C CA 1
ATOM 10658 C C . ASN C 2 366 ? 43.617 -14.310 -10.893 1.00 10.00 366 ASN C C 1
ATOM 10659 O O . ASN C 2 366 ? 42.991 -15.360 -10.890 1.00 10.00 366 ASN C O 1
ATOM 10664 N N . GLN C 2 367 ? 44.014 -13.686 -9.788 1.00 10.00 367 GLN C N 1
ATOM 10665 C CA . GLN C 2 367 ? 43.742 -14.236 -8.474 1.00 10.00 367 GLN C CA 1
ATOM 10666 C C . GLN C 2 367 ? 42.260 -14.584 -8.306 1.00 10.00 367 GLN C C 1
ATOM 10667 O O . GLN C 2 367 ? 41.370 -13.794 -8.612 1.00 10.00 367 GLN C O 1
ATOM 10673 N N . ASP C 2 368 ? 42.019 -15.791 -7.819 1.00 10.00 368 ASP C N 1
ATOM 10674 C CA . ASP C 2 368 ? 40.674 -16.315 -7.619 1.00 10.00 368 ASP C CA 1
ATOM 10675 C C . ASP C 2 368 ? 40.104 -16.139 -6.223 1.00 10.00 368 ASP C C 1
ATOM 10676 O O . ASP C 2 368 ? 38.889 -16.192 -6.032 1.00 10.00 368 ASP C O 1
ATOM 10681 N N . LYS C 2 369 ? 40.987 -15.958 -5.250 1.00 10.00 369 LYS C N 1
ATOM 10682 C CA . LYS C 2 369 ? 40.564 -15.852 -3.884 1.00 10.00 369 LYS C CA 1
ATOM 10683 C C . LYS C 2 369 ? 41.309 -14.821 -3.063 1.00 10.00 369 LYS C C 1
ATOM 10684 O O . LYS C 2 369 ? 42.378 -14.341 -3.446 1.00 10.00 369 LYS C O 1
ATOM 10690 N N . ASN C 2 370 ? 40.714 -14.470 -1.932 1.00 10.00 370 ASN C N 1
ATOM 10691 C CA . ASN C 2 370 ? 41.292 -13.518 -0.999 1.00 10.00 370 ASN C CA 1
ATOM 10692 C C . ASN C 2 370 ? 41.784 -12.222 -1.622 1.00 10.00 370 ASN C C 1
ATOM 10693 O O . ASN C 2 370 ? 42.742 -11.628 -1.142 1.00 10.00 370 ASN C O 1
ATOM 10698 N N . CYS C 2 371 ? 41.112 -11.769 -2.672 1.00 10.00 371 CYS C N 1
ATOM 10699 C CA . CYS C 2 371 ? 41.506 -10.546 -3.340 1.00 10.00 371 CYS C CA 1
ATOM 10700 C C . CYS C 2 371 ? 41.286 -9.305 -2.501 1.00 10.00 371 CYS C C 1
ATOM 10701 O O . CYS C 2 371 ? 42.065 -8.353 -2.552 1.00 10.00 371 CYS C O 1
ATOM 10704 N N . THR C 2 372 ? 40.210 -9.308 -1.738 1.00 10.00 372 THR C N 1
ATOM 10705 C CA . THR C 2 372 ? 39.892 -8.178 -0.903 1.00 10.00 372 THR C CA 1
ATOM 10706 C C . THR C 2 372 ? 40.605 -8.286 0.424 1.00 10.00 372 THR C C 1
ATOM 10707 O O . THR C 2 372 ? 40.633 -9.350 1.037 1.00 10.00 372 THR C O 1
ATOM 10711 N N . ASP C 2 373 ? 41.192 -7.177 0.860 1.00 10.00 373 ASP C N 1
ATOM 10712 C CA . ASP C 2 373 ? 41.879 -7.124 2.141 1.00 10.00 373 ASP C CA 1
ATOM 10713 C C . ASP C 2 373 ? 41.324 -5.965 2.984 1.00 10.00 373 ASP C C 1
ATOM 10714 O O . ASP C 2 373 ? 40.697 -6.189 4.015 1.00 10.00 373 ASP C O 1
ATOM 10719 N N . ASP C 2 374 ? 41.547 -4.736 2.553 1.00 10.00 374 ASP C N 1
ATOM 10720 C CA . ASP C 2 374 ? 41.041 -3.598 3.283 1.00 10.00 374 ASP C CA 1
ATOM 10721 C C . ASP C 2 374 ? 39.958 -2.888 2.500 1.00 10.00 374 ASP C C 1
ATOM 10722 O O . ASP C 2 374 ? 40.140 -2.570 1.321 1.00 10.00 374 ASP C O 1
ATOM 10727 N N . VAL C 2 375 ? 38.835 -2.628 3.154 1.00 10.00 375 VAL C N 1
ATOM 10728 C CA . VAL C 2 375 ? 37.752 -1.926 2.488 1.00 10.00 375 VAL C CA 1
ATOM 10729 C C . VAL C 2 375 ? 37.561 -0.554 3.111 1.00 10.00 375 VAL C C 1
ATOM 10730 O O . VAL C 2 375 ? 37.367 -0.437 4.319 1.00 10.00 375 VAL C O 1
ATOM 10734 N N . TRP C 2 376 ? 37.629 0.480 2.276 1.00 10.00 376 TRP C N 1
ATOM 10735 C CA . TRP C 2 376 ? 37.428 1.859 2.715 1.00 10.00 376 TRP C CA 1
ATOM 10736 C C . TRP C 2 376 ? 35.998 2.274 2.465 1.00 10.00 376 TRP C C 1
ATOM 10737 O O . TRP C 2 376 ? 35.466 2.077 1.371 1.00 10.00 376 TRP C O 1
ATOM 10748 N N . VAL C 2 377 ? 35.380 2.867 3.480 1.00 10.00 377 VAL C N 1
ATOM 10749 C CA . VAL C 2 377 ? 33.998 3.310 3.383 1.00 10.00 377 VAL C CA 1
ATOM 10750 C C . VAL C 2 377 ? 33.908 4.810 3.618 1.00 10.00 377 VAL C C 1
ATOM 10751 O O . VAL C 2 377 ? 34.563 5.337 4.511 1.00 10.00 377 VAL C O 1
ATOM 10755 N N . TYR C 2 378 ? 33.109 5.498 2.807 1.00 10.00 378 TYR C N 1
ATOM 10756 C CA . TYR C 2 378 ? 32.931 6.941 2.967 1.00 10.00 378 TYR C CA 1
ATOM 10757 C C . TYR C 2 378 ? 31.472 7.254 3.221 1.00 10.00 378 TYR C C 1
ATOM 10758 O O . TYR C 2 378 ? 30.643 7.127 2.320 1.00 10.00 378 TYR C O 1
ATOM 10767 N N . ASP C 2 379 ? 31.159 7.676 4.444 1.00 10.00 379 ASP C N 1
ATOM 10768 C CA . ASP C 2 379 ? 29.784 8.003 4.816 1.00 10.00 379 ASP C CA 1
ATOM 10769 C C . ASP C 2 379 ? 29.405 9.385 4.319 1.00 10.00 379 ASP C C 1
ATOM 10770 O O . ASP C 2 379 ? 29.763 10.376 4.937 1.00 10.00 379 ASP C O 1
ATOM 10775 N N . LEU C 2 380 ? 28.687 9.460 3.213 1.00 10.00 380 LEU C N 1
ATOM 10776 C CA . LEU C 2 380 ? 28.263 10.747 2.701 1.00 10.00 380 LEU C CA 1
ATOM 10777 C C . LEU C 2 380 ? 26.726 10.814 2.826 1.00 10.00 380 LEU C C 1
ATOM 10778 O O . LEU C 2 380 ? 26.064 11.565 2.101 1.00 10.00 380 LEU C O 1
ATOM 10783 N N . ARG C 2 381 ? 26.171 10.023 3.743 1.00 10.00 381 ARG C N 1
ATOM 10784 C CA . ARG C 2 381 ? 24.724 9.965 3.944 1.00 10.00 381 ARG C CA 1
ATOM 10785 C C . ARG C 2 381 ? 24.218 10.503 5.283 1.00 10.00 381 ARG C C 1
ATOM 10786 O O . ARG C 2 381 ? 23.420 11.445 5.323 1.00 10.00 381 ARG C O 1
ATOM 10794 N N . THR C 2 382 ? 24.670 9.903 6.378 1.00 10.00 382 THR C N 1
ATOM 10795 C CA . THR C 2 382 ? 24.191 10.334 7.685 1.00 10.00 382 THR C CA 1
ATOM 10796 C C . THR C 2 382 ? 24.582 11.761 7.990 1.00 10.00 382 THR C C 1
ATOM 10797 O O . THR C 2 382 ? 25.703 12.194 7.704 1.00 10.00 382 THR C O 1
ATOM 10801 N N . ASN C 2 383 ? 23.621 12.499 8.541 1.00 10.00 383 ASN C N 1
ATOM 10802 C CA . ASN C 2 383 ? 23.819 13.891 8.913 1.00 10.00 383 ASN C CA 1
ATOM 10803 C C . ASN C 2 383 ? 24.195 14.757 7.711 1.00 10.00 383 ASN C C 1
ATOM 10804 O O . ASN C 2 383 ? 25.161 15.509 7.751 1.00 10.00 383 ASN C O 1
ATOM 10809 N N . MET C 2 384 ? 23.411 14.649 6.646 1.00 10.00 384 MET C N 1
ATOM 10810 C CA . MET C 2 384 ? 23.640 15.404 5.435 1.00 10.00 384 MET C CA 1
ATOM 10811 C C . MET C 2 384 ? 22.464 16.329 5.207 1.00 10.00 384 MET C C 1
ATOM 10812 O O . MET C 2 384 ? 21.364 16.067 5.682 1.00 10.00 384 MET C O 1
ATOM 10817 N N . PRO C 2 385 ? 22.681 17.420 4.459 1.00 10.00 385 PRO C N 1
ATOM 10818 C CA . PRO C 2 385 ? 21.631 18.395 4.151 1.00 10.00 385 PRO C CA 1
ATOM 10819 C C . PRO C 2 385 ? 20.536 17.798 3.288 1.00 10.00 385 PRO C C 1
ATOM 10820 O O . PRO C 2 385 ? 20.810 17.335 2.194 1.00 10.00 385 PRO C O 1
ATOM 10824 N N . SER C 2 386 ? 19.301 17.809 3.784 1.00 10.00 386 SER C N 1
ATOM 10825 C CA . SER C 2 386 ? 18.150 17.264 3.049 1.00 10.00 386 SER C CA 1
ATOM 10826 C C . SER C 2 386 ? 18.089 17.757 1.594 1.00 10.00 386 SER C C 1
ATOM 10827 O O . SER C 2 386 ? 17.579 18.847 1.326 1.00 10.00 386 SER C O 1
ATOM 10830 N N . PHE C 2 387 ? 18.585 16.954 0.661 1.00 10.00 387 PHE C N 1
ATOM 10831 C CA . PHE C 2 387 ? 18.602 17.351 -0.743 1.00 10.00 387 PHE C CA 1
ATOM 10832 C C . PHE C 2 387 ? 17.233 17.408 -1.419 1.00 10.00 387 PHE C C 1
ATOM 10833 O O . PHE C 2 387 ? 16.331 16.635 -1.101 1.00 10.00 387 PHE C O 1
ATOM 10841 N N . GLY C 2 388 ? 17.095 18.339 -2.356 1.00 10.00 388 GLY C N 1
ATOM 10842 C CA . GLY C 2 388 ? 15.853 18.503 -3.082 1.00 10.00 388 GLY C CA 1
ATOM 10843 C C . GLY C 2 388 ? 16.038 19.615 -4.091 1.00 10.00 388 GLY C C 1
ATOM 10844 O O . GLY C 2 388 ? 17.163 20.079 -4.282 1.00 10.00 388 GLY C O 1
ATOM 10845 N N . LYS C 2 389 ? 14.957 20.054 -4.738 1.00 10.00 389 LYS C N 1
ATOM 10846 C CA . LYS C 2 389 ? 15.064 21.133 -5.720 1.00 10.00 389 LYS C CA 1
ATOM 10847 C C . LYS C 2 389 ? 15.536 22.384 -4.997 1.00 10.00 389 LYS C C 1
ATOM 10848 O O . LYS C 2 389 ? 16.083 23.303 -5.608 1.00 10.00 389 LYS C O 1
ATOM 10854 N N . ARG C 2 390 ? 15.307 22.415 -3.693 1.00 10.00 390 ARG C N 1
ATOM 10855 C CA . ARG C 2 390 ? 15.727 23.541 -2.869 1.00 10.00 390 ARG C CA 1
ATOM 10856 C C . ARG C 2 390 ? 17.209 23.370 -2.558 1.00 10.00 390 ARG C C 1
ATOM 10857 O O . ARG C 2 390 ? 18.005 24.281 -2.765 1.00 10.00 390 ARG C O 1
ATOM 10865 N N . THR C 2 391 ? 17.561 22.180 -2.063 1.00 10.00 391 THR C N 1
ATOM 10866 C CA . THR C 2 391 ? 18.946 21.844 -1.716 1.00 10.00 391 THR C CA 1
ATOM 10867 C C . THR C 2 391 ? 19.441 20.836 -2.760 1.00 10.00 391 THR C C 1
ATOM 10868 O O . THR C 2 391 ? 19.314 19.621 -2.569 1.00 10.00 391 THR C O 1
ATOM 10872 N N . PRO C 2 392 ? 19.999 21.332 -3.881 1.00 10.00 392 PRO C N 1
ATOM 10873 C CA . PRO C 2 392 ? 20.520 20.509 -4.981 1.00 10.00 392 PRO C CA 1
ATOM 10874 C C . PRO C 2 392 ? 21.818 19.787 -4.641 1.00 10.00 392 PRO C C 1
ATOM 10875 O O . PRO C 2 392 ? 22.662 20.312 -3.910 1.00 10.00 392 PRO C O 1
ATOM 10879 N N . PHE C 2 393 ? 21.963 18.582 -5.181 1.00 10.00 393 PHE C N 1
ATOM 10880 C CA . PHE C 2 393 ? 23.148 17.755 -4.983 1.00 10.00 393 PHE C CA 1
ATOM 10881 C C . PHE C 2 393 ? 24.108 18.129 -6.106 1.00 10.00 393 PHE C C 1
ATOM 10882 O O . PHE C 2 393 ? 23.818 17.887 -7.277 1.00 10.00 393 PHE C O 1
ATOM 10890 N N . THR C 2 394 ? 25.245 18.722 -5.759 1.00 10.00 394 THR C N 1
ATOM 10891 C CA . THR C 2 394 ? 26.228 19.141 -6.763 1.00 10.00 394 THR C CA 1
ATOM 10892 C C . THR C 2 394 ? 27.557 18.406 -6.673 1.00 10.00 394 THR C C 1
ATOM 10893 O O . THR C 2 394 ? 27.763 17.579 -5.798 1.00 10.00 394 THR C O 1
ATOM 10897 N N . ASP C 2 395 ? 28.464 18.739 -7.577 1.00 10.00 395 ASP C N 1
ATOM 10898 C CA . ASP C 2 395 ? 29.780 18.130 -7.610 1.00 10.00 395 ASP C CA 1
ATOM 10899 C C . ASP C 2 395 ? 30.555 18.511 -6.369 1.00 10.00 395 ASP C C 1
ATOM 10900 O O . ASP C 2 395 ? 31.489 17.819 -5.974 1.00 10.00 395 ASP C O 1
ATOM 10905 N N . GLU C 2 396 ? 30.176 19.624 -5.761 1.00 10.00 396 GLU C N 1
ATOM 10906 C CA . GLU C 2 396 ? 30.838 20.093 -4.558 1.00 10.00 396 GLU C CA 1
ATOM 10907 C C . GLU C 2 396 ? 30.715 19.073 -3.420 1.00 10.00 396 GLU C C 1
ATOM 10908 O O . GLU C 2 396 ? 31.626 18.912 -2.604 1.00 10.00 396 GLU C O 1
ATOM 10914 N N . HIS C 2 397 ? 29.582 18.391 -3.364 1.00 10.00 397 HIS C N 1
ATOM 10915 C CA . HIS C 2 397 ? 29.353 17.403 -2.313 1.00 10.00 397 HIS C CA 1
ATOM 10916 C C . HIS C 2 397 ? 30.213 16.153 -2.468 1.00 10.00 397 HIS C C 1
ATOM 10917 O O . HIS C 2 397 ? 30.418 15.408 -1.513 1.00 10.00 397 HIS C O 1
ATOM 10924 N N . LEU C 2 398 ? 30.719 15.934 -3.674 1.00 10.00 398 LEU C N 1
ATOM 10925 C CA . LEU C 2 398 ? 31.532 14.766 -3.953 1.00 10.00 398 LEU C CA 1
ATOM 10926 C C . LEU C 2 398 ? 33.050 15.010 -3.969 1.00 10.00 398 LEU C C 1
ATOM 10927 O O . LEU C 2 398 ? 33.830 14.059 -3.919 1.00 10.00 398 LEU C O 1
ATOM 10932 N N . GLN C 2 399 ? 33.468 16.269 -4.015 1.00 10.00 399 GLN C N 1
ATOM 10933 C CA . GLN C 2 399 ? 34.900 16.599 -4.038 1.00 10.00 399 GLN C CA 1
ATOM 10934 C C . GLN C 2 399 ? 35.719 16.057 -2.849 1.00 10.00 399 GLN C C 1
ATOM 10935 O O . GLN C 2 399 ? 36.851 15.606 -3.029 1.00 10.00 399 GLN C O 1
ATOM 10941 N N . PRO C 2 400 ? 35.178 16.123 -1.617 1.00 10.00 400 PRO C N 1
ATOM 10942 C CA . PRO C 2 400 ? 35.945 15.611 -0.478 1.00 10.00 400 PRO C CA 1
ATOM 10943 C C . PRO C 2 400 ? 36.250 14.132 -0.642 1.00 10.00 400 PRO C C 1
ATOM 10944 O O . PRO C 2 400 ? 37.375 13.688 -0.427 1.00 10.00 400 PRO C O 1
ATOM 10948 N N . PHE C 2 401 ? 35.218 13.377 -1.010 1.00 10.00 401 PHE C N 1
ATOM 10949 C CA . PHE C 2 401 ? 35.357 11.950 -1.198 1.00 10.00 401 PHE C CA 1
ATOM 10950 C C . PHE C 2 401 ? 36.354 11.654 -2.320 1.00 10.00 401 PHE C C 1
ATOM 10951 O O . PHE C 2 401 ? 37.233 10.814 -2.164 1.00 10.00 401 PHE C O 1
ATOM 10959 N N . GLU C 2 402 ? 36.231 12.338 -3.443 1.00 10.00 402 GLU C N 1
ATOM 10960 C CA . GLU C 2 402 ? 37.151 12.073 -4.511 1.00 10.00 402 GLU C CA 1
ATOM 10961 C C . GLU C 2 402 ? 38.585 12.458 -4.144 1.00 10.00 402 GLU C C 1
ATOM 10962 O O . GLU C 2 402 ? 39.538 11.900 -4.691 1.00 10.00 402 GLU C O 1
ATOM 10968 N N . ARG C 2 403 ? 38.756 13.400 -3.218 1.00 10.00 403 ARG C N 1
ATOM 10969 C CA . ARG C 2 403 ? 40.101 13.773 -2.790 1.00 10.00 403 ARG C CA 1
ATOM 10970 C C . ARG C 2 403 ? 40.750 12.633 -2.022 1.00 10.00 403 ARG C C 1
ATOM 10971 O O . ARG C 2 403 ? 41.823 12.170 -2.396 1.00 10.00 403 ARG C O 1
ATOM 10979 N N . VAL C 2 404 ? 40.106 12.180 -0.948 1.00 10.00 404 VAL C N 1
ATOM 10980 C CA . VAL C 2 404 ? 40.655 11.096 -0.144 1.00 10.00 404 VAL C CA 1
ATOM 10981 C C . VAL C 2 404 ? 40.793 9.811 -0.939 1.00 10.00 404 VAL C C 1
ATOM 10982 O O . VAL C 2 404 ? 41.708 9.026 -0.695 1.00 10.00 404 VAL C O 1
ATOM 10986 N N . TYR C 2 405 ? 39.893 9.599 -1.895 1.00 10.00 405 TYR C N 1
ATOM 10987 C CA . TYR C 2 405 ? 39.902 8.403 -2.740 1.00 10.00 405 TYR C CA 1
ATOM 10988 C C . TYR C 2 405 ? 41.260 8.107 -3.363 1.00 10.00 405 TYR C C 1
ATOM 10989 O O . TYR C 2 405 ? 41.701 6.959 -3.373 1.00 10.00 405 TYR C O 1
ATOM 10998 N N . GLY C 2 406 ? 41.900 9.145 -3.898 1.00 10.00 406 GLY C N 1
ATOM 10999 C CA . GLY C 2 406 ? 43.202 8.985 -4.527 1.00 10.00 406 GLY C CA 1
ATOM 11000 C C . GLY C 2 406 ? 43.103 9.199 -6.022 1.00 10.00 406 GLY C C 1
ATOM 11001 O O . GLY C 2 406 ? 42.001 9.250 -6.559 1.00 10.00 406 GLY C O 1
ATOM 11002 N N . GLU C 2 407 ? 44.238 9.311 -6.703 1.00 10.00 407 GLU C N 1
ATOM 11003 C CA . GLU C 2 407 ? 44.220 9.537 -8.146 1.00 10.00 407 GLU C CA 1
ATOM 11004 C C . GLU C 2 407 ? 44.389 8.242 -8.942 1.00 10.00 407 GLU C C 1
ATOM 11005 O O . GLU C 2 407 ? 44.271 8.225 -10.167 1.00 10.00 407 GLU C O 1
ATOM 11011 N N . ASP C 2 408 ? 44.659 7.159 -8.231 1.00 10.00 408 ASP C N 1
ATOM 11012 C CA . ASP C 2 408 ? 44.811 5.876 -8.856 1.00 10.00 408 ASP C CA 1
ATOM 11013 C C . ASP C 2 408 ? 43.442 5.241 -9.025 1.00 10.00 408 ASP C C 1
ATOM 11014 O O . ASP C 2 408 ? 42.698 5.059 -8.055 1.00 10.00 408 ASP C O 1
ATOM 11019 N N . PRO C 2 409 ? 43.090 4.875 -10.271 1.00 10.00 409 PRO C N 1
ATOM 11020 C CA . PRO C 2 409 ? 41.813 4.258 -10.620 1.00 10.00 409 PRO C CA 1
ATOM 11021 C C . PRO C 2 409 ? 41.571 2.893 -9.985 1.00 10.00 409 PRO C C 1
ATOM 11022 O O . PRO C 2 409 ? 40.453 2.381 -10.009 1.00 10.00 409 PRO C O 1
ATOM 11026 N N . HIS C 2 410 ? 42.618 2.310 -9.406 1.00 10.00 410 HIS C N 1
ATOM 11027 C CA . HIS C 2 410 ? 42.479 1.018 -8.748 1.00 10.00 410 HIS C CA 1
ATOM 11028 C C . HIS C 2 410 ? 42.440 1.195 -7.247 1.00 10.00 410 HIS C C 1
ATOM 11029 O O . HIS C 2 410 ? 42.538 0.223 -6.513 1.00 10.00 410 HIS C O 1
ATOM 11036 N N . GLY C 2 411 ? 42.289 2.437 -6.803 1.00 10.00 411 GLY C N 1
ATOM 11037 C CA . GLY C 2 411 ? 42.232 2.707 -5.382 1.00 10.00 411 GLY C CA 1
ATOM 11038 C C . GLY C 2 411 ? 43.471 2.264 -4.627 1.00 10.00 411 GLY C C 1
ATOM 11039 O O . GLY C 2 411 ? 43.395 1.775 -3.490 1.00 10.00 411 GLY C O 1
ATOM 11040 N N . LEU C 2 412 ? 44.625 2.434 -5.257 1.00 10.00 412 LEU C N 1
ATOM 11041 C CA . LEU C 2 412 ? 45.872 2.045 -4.646 1.00 10.00 412 LEU C CA 1
ATOM 11042 C C . LEU C 2 412 ? 46.678 3.251 -4.191 1.00 10.00 412 LEU C C 1
ATOM 11043 O O . LEU C 2 412 ? 47.780 3.111 -3.661 1.00 10.00 412 LEU C O 1
ATOM 11048 N N . SER C 2 413 ? 46.135 4.441 -4.398 1.00 10.00 413 SER C N 1
ATOM 11049 C CA . SER C 2 413 ? 46.828 5.638 -3.950 1.00 10.00 413 SER C CA 1
ATOM 11050 C C . SER C 2 413 ? 46.868 5.604 -2.425 1.00 10.00 413 SER C C 1
ATOM 11051 O O . SER C 2 413 ? 45.950 5.080 -1.793 1.00 10.00 413 SER C O 1
ATOM 11054 N N . PRO C 2 414 ? 47.934 6.151 -1.810 1.00 10.00 414 PRO C N 1
ATOM 11055 C CA . PRO C 2 414 ? 47.999 6.132 -0.344 1.00 10.00 414 PRO C CA 1
ATOM 11056 C C . PRO C 2 414 ? 46.771 6.778 0.297 1.00 10.00 414 PRO C C 1
ATOM 11057 O O . PRO C 2 414 ? 46.320 7.832 -0.143 1.00 10.00 414 PRO C O 1
ATOM 11061 N N . ARG C 2 415 ? 46.231 6.123 1.320 1.00 10.00 415 ARG C N 1
ATOM 11062 C CA . ARG C 2 415 ? 45.050 6.590 2.037 1.00 10.00 415 ARG C CA 1
ATOM 11063 C C . ARG C 2 415 ? 45.266 6.550 3.547 1.00 10.00 415 ARG C C 1
ATOM 11064 O O . ARG C 2 415 ? 45.977 5.690 4.070 1.00 10.00 415 ARG C O 1
ATOM 11072 N N . THR C 2 416 ? 44.624 7.486 4.244 1.00 10.00 416 THR C N 1
ATOM 11073 C CA . THR C 2 416 ? 44.730 7.570 5.701 1.00 10.00 416 THR C CA 1
ATOM 11074 C C . THR C 2 416 ? 43.378 7.984 6.240 1.00 10.00 416 THR C C 1
ATOM 11075 O O . THR C 2 416 ? 42.838 9.000 5.826 1.00 10.00 416 THR C O 1
ATOM 11079 N N . GLU C 2 417 ? 42.828 7.191 7.153 1.00 10.00 417 GLU C N 1
ATOM 11080 C CA . GLU C 2 417 ? 41.525 7.514 7.725 1.00 10.00 417 GLU C CA 1
ATOM 11081 C C . GLU C 2 417 ? 41.532 8.950 8.213 1.00 10.00 417 GLU C C 1
ATOM 11082 O O . GLU C 2 417 ? 42.547 9.436 8.709 1.00 10.00 417 GLU C O 1
ATOM 11088 N N . GLY C 2 418 ? 40.406 9.637 8.066 1.00 10.00 418 GLY C N 1
ATOM 11089 C CA . GLY C 2 418 ? 40.351 11.010 8.520 1.00 10.00 418 GLY C CA 1
ATOM 11090 C C . GLY C 2 418 ? 39.765 11.990 7.537 1.00 10.00 418 GLY C C 1
ATOM 11091 O O . GLY C 2 418 ? 40.462 12.518 6.672 1.00 10.00 418 GLY C O 1
ATOM 11092 N N . GLU C 2 419 ? 38.468 12.228 7.664 1.00 10.00 419 GLU C N 1
ATOM 11093 C CA . GLU C 2 419 ? 37.790 13.180 6.804 1.00 10.00 419 GLU C CA 1
ATOM 11094 C C . GLU C 2 419 ? 36.558 13.633 7.557 1.00 10.00 419 GLU C C 1
ATOM 11095 O O . GLU C 2 419 ? 35.664 12.836 7.832 1.00 10.00 419 GLU C O 1
ATOM 11101 N N . TRP C 2 420 ? 36.516 14.918 7.894 1.00 10.00 420 TRP C N 1
ATOM 11102 C CA . TRP C 2 420 ? 35.399 15.447 8.665 1.00 10.00 420 TRP C CA 1
ATOM 11103 C C . TRP C 2 420 ? 34.630 16.570 7.989 1.00 10.00 420 TRP C C 1
ATOM 11104 O O . TRP C 2 420 ? 34.482 17.654 8.548 1.00 10.00 420 TRP C O 1
ATOM 11115 N N . SER C 2 421 ? 34.123 16.311 6.795 1.00 10.00 421 SER C N 1
ATOM 11116 C CA . SER C 2 421 ? 33.366 17.330 6.086 1.00 10.00 421 SER C CA 1
ATOM 11117 C C . SER C 2 421 ? 31.910 17.329 6.529 1.00 10.00 421 SER C C 1
ATOM 11118 O O . SER C 2 421 ? 31.530 16.579 7.426 1.00 10.00 421 SER C O 1
ATOM 11121 N N . PHE C 2 422 ? 31.113 18.195 5.914 1.00 10.00 422 PHE C N 1
ATOM 11122 C CA . PHE C 2 422 ? 29.693 18.314 6.228 1.00 10.00 422 PHE C CA 1
ATOM 11123 C C . PHE C 2 422 ? 29.362 18.107 7.706 1.00 10.00 422 PHE C C 1
ATOM 11124 O O . PHE C 2 422 ? 28.481 17.324 8.047 1.00 10.00 422 PHE C O 1
ATOM 11132 N N . ASN C 2 423 ? 30.083 18.816 8.569 1.00 10.00 423 ASN C N 1
ATOM 11133 C CA . ASN C 2 423 ? 29.869 18.741 10.016 1.00 10.00 423 ASN C CA 1
ATOM 11134 C C . ASN C 2 423 ? 29.945 17.330 10.545 1.00 10.00 423 ASN C C 1
ATOM 11135 O O . ASN C 2 423 ? 29.043 16.877 11.249 1.00 10.00 423 ASN C O 1
ATOM 11140 N N . ALA C 2 424 ? 31.022 16.642 10.216 1.00 10.00 424 ALA C N 1
ATOM 11141 C CA . ALA C 2 424 ? 31.196 15.274 10.672 1.00 10.00 424 ALA C CA 1
ATOM 11142 C C . ALA C 2 424 ? 31.477 15.250 12.167 1.00 10.00 424 ALA C C 1
ATOM 11143 O O . ALA C 2 424 ? 31.099 14.307 12.865 1.00 10.00 424 ALA C O 1
ATOM 11145 N N . GLU C 2 425 ? 32.134 16.301 12.653 1.00 10.00 425 GLU C N 1
ATOM 11146 C CA . GLU C 2 425 ? 32.491 16.402 14.068 1.00 10.00 425 GLU C CA 1
ATOM 11147 C C . GLU C 2 425 ? 31.295 16.630 14.984 1.00 10.00 425 GLU C C 1
ATOM 11148 O O . GLU C 2 425 ? 31.349 16.310 16.172 1.00 10.00 425 GLU C O 1
ATOM 11154 N N . GLU C 2 426 ? 30.214 17.170 14.423 1.00 10.00 426 GLU C N 1
ATOM 11155 C CA . GLU C 2 426 ? 29.006 17.444 15.189 1.00 10.00 426 GLU C CA 1
ATOM 11156 C C . GLU C 2 426 ? 27.972 16.341 15.029 1.00 10.00 426 GLU C C 1
ATOM 11157 O O . GLU C 2 426 ? 26.827 16.488 15.470 1.00 10.00 426 GLU C O 1
ATOM 11163 N N . THR C 2 427 ? 28.365 15.236 14.402 1.00 10.00 427 THR C N 1
ATOM 11164 C CA . THR C 2 427 ? 27.446 14.120 14.191 1.00 10.00 427 THR C CA 1
ATOM 11165 C C . THR C 2 427 ? 27.537 13.141 15.345 1.00 10.00 427 THR C C 1
ATOM 11166 O O . THR C 2 427 ? 28.609 12.929 15.910 1.00 10.00 427 THR C O 1
ATOM 11170 N N . GLU C 2 428 ? 26.399 12.561 15.703 1.00 10.00 428 GLU C N 1
ATOM 11171 C CA . GLU C 2 428 ? 26.337 11.587 16.787 1.00 10.00 428 GLU C CA 1
ATOM 11172 C C . GLU C 2 428 ? 27.002 10.272 16.383 1.00 10.00 428 GLU C C 1
ATOM 11173 O O . GLU C 2 428 ? 26.697 9.711 15.328 1.00 10.00 428 GLU C O 1
ATOM 11179 N N . VAL C 2 429 ? 27.910 9.783 17.227 1.00 10.00 429 VAL C N 1
ATOM 11180 C CA . VAL C 2 429 ? 28.629 8.537 16.974 1.00 10.00 429 VAL C CA 1
ATOM 11181 C C . VAL C 2 429 ? 27.810 7.337 17.473 1.00 10.00 429 VAL C C 1
ATOM 11182 O O . VAL C 2 429 ? 27.292 7.360 18.585 1.00 10.00 429 VAL C O 1
ATOM 11186 N N . ALA C 2 430 ? 27.697 6.298 16.653 1.00 10.00 430 ALA C N 1
ATOM 11187 C CA . ALA C 2 430 ? 26.948 5.110 17.046 1.00 10.00 430 ALA C CA 1
ATOM 11188 C C . ALA C 2 430 ? 27.815 4.158 17.852 1.00 10.00 430 ALA C C 1
ATOM 11189 O O . ALA C 2 430 ? 29.031 4.105 17.677 1.00 10.00 430 ALA C O 1
ATOM 11191 N N . ASP C 2 431 ? 27.179 3.406 18.736 1.00 10.00 431 ASP C N 1
ATOM 11192 C CA . ASP C 2 431 ? 27.889 2.444 19.562 1.00 10.00 431 ASP C CA 1
ATOM 11193 C C . ASP C 2 431 ? 27.725 1.073 18.922 1.00 10.00 431 ASP C C 1
ATOM 11194 O O . ASP C 2 431 ? 26.715 0.398 19.129 1.00 10.00 431 ASP C O 1
ATOM 11199 N N . SER C 2 432 ? 28.720 0.673 18.132 1.00 10.00 432 SER C N 1
ATOM 11200 C CA . SER C 2 432 ? 28.690 -0.614 17.445 1.00 10.00 432 SER C CA 1
ATOM 11201 C C . SER C 2 432 ? 30.095 -1.120 17.204 1.00 10.00 432 SER C C 1
ATOM 11202 O O . SER C 2 432 ? 31.063 -0.397 17.413 1.00 10.00 432 SER C O 1
ATOM 11205 N N . GLU C 2 433 ? 30.195 -2.369 16.769 1.00 10.00 433 GLU C N 1
ATOM 11206 C CA . GLU C 2 433 ? 31.497 -2.967 16.515 1.00 10.00 433 GLU C CA 1
ATOM 11207 C C . GLU C 2 433 ? 32.429 -2.046 15.728 1.00 10.00 433 GLU C C 1
ATOM 11208 O O . GLU C 2 433 ? 33.635 -2.003 15.972 1.00 10.00 433 GLU C O 1
ATOM 11214 N N . GLU C 2 434 ? 31.873 -1.304 14.782 1.00 10.00 434 GLU C N 1
ATOM 11215 C CA . GLU C 2 434 ? 32.679 -0.418 13.972 1.00 10.00 434 GLU C CA 1
ATOM 11216 C C . GLU C 2 434 ? 33.466 0.586 14.812 1.00 10.00 434 GLU C C 1
ATOM 11217 O O . GLU C 2 434 ? 34.645 0.828 14.559 1.00 10.00 434 GLU C O 1
ATOM 11223 N N . ASN C 2 435 ? 32.827 1.155 15.829 1.00 10.00 435 ASN C N 1
ATOM 11224 C CA . ASN C 2 435 ? 33.494 2.133 16.679 1.00 10.00 435 ASN C CA 1
ATOM 11225 C C . ASN C 2 435 ? 34.154 1.561 17.915 1.00 10.00 435 ASN C C 1
ATOM 11226 O O . ASN C 2 435 ? 34.576 2.301 18.803 1.00 10.00 435 ASN C O 1
ATOM 11231 N N . LYS C 2 436 ? 34.247 0.243 17.985 1.00 10.00 436 LYS C N 1
ATOM 11232 C CA . LYS C 2 436 ? 34.869 -0.392 19.134 1.00 10.00 436 LYS C CA 1
ATOM 11233 C C . LYS C 2 436 ? 36.375 -0.097 19.150 1.00 10.00 436 LYS C C 1
ATOM 11234 O O . LYS C 2 436 ? 37.059 -0.241 18.135 1.00 10.00 436 LYS C O 1
ATOM 11240 N N . ASN C 2 437 ? 36.880 0.334 20.305 1.00 10.00 437 ASN C N 1
ATOM 11241 C CA . ASN C 2 437 ? 38.300 0.650 20.460 1.00 10.00 437 ASN C CA 1
ATOM 11242 C C . ASN C 2 437 ? 38.736 1.774 19.529 1.00 10.00 437 ASN C C 1
ATOM 11243 O O . ASN C 2 437 ? 39.896 1.843 19.124 1.00 10.00 437 ASN C O 1
ATOM 11248 N N . THR C 2 438 ? 37.799 2.654 19.188 1.00 10.00 438 THR C N 1
ATOM 11249 C CA . THR C 2 438 ? 38.093 3.773 18.296 1.00 10.00 438 THR C CA 1
ATOM 11250 C C . THR C 2 438 ? 38.071 5.104 19.054 1.00 10.00 438 THR C C 1
ATOM 11251 O O . THR C 2 438 ? 37.133 5.388 19.804 1.00 10.00 438 THR C O 1
ATOM 11255 N N . ASP C 2 439 ? 39.101 5.919 18.851 1.00 10.00 439 ASP C N 1
ATOM 11256 C CA . ASP C 2 439 ? 39.191 7.210 19.524 1.00 10.00 439 ASP C CA 1
ATOM 11257 C C . ASP C 2 439 ? 38.169 8.208 19.025 1.00 10.00 439 ASP C C 1
ATOM 11258 O O . ASP C 2 439 ? 37.698 8.137 17.893 1.00 10.00 439 ASP C O 1
ATOM 11263 N N . GLN C 2 440 ? 37.851 9.155 19.892 1.00 10.00 440 GLN C N 1
ATOM 11264 C CA . GLN C 2 440 ? 36.877 10.195 19.622 1.00 10.00 440 GLN C CA 1
ATOM 11265 C C . GLN C 2 440 ? 36.948 10.823 18.232 1.00 10.00 440 GLN C C 1
ATOM 11266 O O . GLN C 2 440 ? 35.923 10.984 17.570 1.00 10.00 440 GLN C O 1
ATOM 11272 N N . HIS C 2 441 ? 38.151 11.179 17.790 1.00 10.00 441 HIS C N 1
ATOM 11273 C CA . HIS C 2 441 ? 38.322 11.831 16.492 1.00 10.00 441 HIS C CA 1
ATOM 11274 C C . HIS C 2 441 ? 37.954 10.959 15.297 1.00 10.00 441 HIS C C 1
ATOM 11275 O O . HIS C 2 441 ? 37.245 11.399 14.397 1.00 10.00 441 HIS C O 1
ATOM 11282 N N . LEU C 2 442 ? 38.424 9.720 15.299 1.00 10.00 442 LEU C N 1
ATOM 11283 C CA . LEU C 2 442 ? 38.151 8.799 14.209 1.00 10.00 442 LEU C CA 1
ATOM 11284 C C . LEU C 2 442 ? 36.683 8.384 14.134 1.00 10.00 442 LEU C C 1
ATOM 11285 O O . LEU C 2 442 ? 36.119 8.270 13.052 1.00 10.00 442 LEU C O 1
ATOM 11290 N N . ALA C 2 443 ? 36.070 8.150 15.286 1.00 10.00 443 ALA C N 1
ATOM 11291 C CA . ALA C 2 443 ? 34.679 7.725 15.337 1.00 10.00 443 ALA C CA 1
ATOM 11292 C C . ALA C 2 443 ? 33.731 8.746 14.740 1.00 10.00 443 ALA C C 1
ATOM 11293 O O . ALA C 2 443 ? 32.543 8.492 14.636 1.00 10.00 443 ALA C O 1
ATOM 11295 N N . THR C 2 444 ? 34.240 9.908 14.357 1.00 10.00 444 THR C N 1
ATOM 11296 C CA . THR C 2 444 ? 33.371 10.914 13.769 1.00 10.00 444 THR C CA 1
ATOM 11297 C C . THR C 2 444 ? 33.761 11.191 12.330 1.00 10.00 444 THR C C 1
ATOM 11298 O O . THR C 2 444 ? 33.156 12.029 11.664 1.00 10.00 444 THR C O 1
ATOM 11302 N N . SER C 2 445 ? 34.781 10.485 11.857 1.00 10.00 445 SER C N 1
ATOM 11303 C CA . SER C 2 445 ? 35.269 10.651 10.494 1.00 10.00 445 SER C CA 1
ATOM 11304 C C . SER C 2 445 ? 34.331 9.989 9.493 1.00 10.00 445 SER C C 1
ATOM 11305 O O . SER C 2 445 ? 33.767 8.932 9.772 1.00 10.00 445 SER C O 1
ATOM 11308 N N . ARG C 2 446 ? 34.162 10.614 8.336 1.00 10.00 446 ARG C N 1
ATOM 11309 C CA . ARG C 2 446 ? 33.307 10.060 7.291 1.00 10.00 446 ARG C CA 1
ATOM 11310 C C . ARG C 2 446 ? 34.117 9.069 6.450 1.00 10.00 446 ARG C C 1
ATOM 11311 O O . ARG C 2 446 ? 33.550 8.321 5.656 1.00 10.00 446 ARG C O 1
ATOM 11319 N N . TRP C 2 447 ? 35.432 9.058 6.653 1.00 10.00 447 TRP C N 1
ATOM 11320 C CA . TRP C 2 447 ? 36.358 8.195 5.923 1.00 10.00 447 TRP C CA 1
ATOM 11321 C C . TRP C 2 447 ? 37.051 7.234 6.886 1.00 10.00 447 TRP C C 1
ATOM 11322 O O . TRP C 2 447 ? 37.884 7.642 7.703 1.00 10.00 447 TRP C O 1
ATOM 11333 N N . ARG C 2 448 ? 36.695 5.955 6.781 1.00 10.00 448 ARG C N 1
ATOM 11334 C CA . ARG C 2 448 ? 37.263 4.908 7.635 1.00 10.00 448 ARG C CA 1
ATOM 11335 C C . ARG C 2 448 ? 37.509 3.591 6.893 1.00 10.00 448 ARG C C 1
ATOM 11336 O O . ARG C 2 448 ? 36.809 3.277 5.938 1.00 10.00 448 ARG C O 1
ATOM 11344 N N . LYS C 2 449 ? 38.508 2.827 7.332 1.00 10.00 449 LYS C N 1
ATOM 11345 C CA . LYS C 2 449 ? 38.835 1.549 6.699 1.00 10.00 449 LYS C CA 1
ATOM 11346 C C . LYS C 2 449 ? 38.502 0.377 7.614 1.00 10.00 449 LYS C C 1
ATOM 11347 O O . LYS C 2 449 ? 38.569 0.490 8.836 1.00 10.00 449 LYS C O 1
ATOM 11353 N N . PHE C 2 450 ? 38.141 -0.746 7.006 1.00 10.00 450 PHE C N 1
ATOM 11354 C CA . PHE C 2 450 ? 37.812 -1.945 7.759 1.00 10.00 450 PHE C CA 1
ATOM 11355 C C . PHE C 2 450 ? 38.473 -3.166 7.111 1.00 10.00 450 PHE C C 1
ATOM 11356 O O . PHE C 2 450 ? 38.475 -3.320 5.887 1.00 10.00 450 PHE C O 1
ATOM 11364 N N . SER C 2 451 ? 39.040 -4.030 7.938 1.00 10.00 451 SER C N 1
ATOM 11365 C CA . SER C 2 451 ? 39.724 -5.202 7.424 1.00 10.00 451 SER C CA 1
ATOM 11366 C C . SER C 2 451 ? 38.787 -6.324 6.985 1.00 10.00 451 SER C C 1
ATOM 11367 O O . SER C 2 451 ? 37.626 -6.386 7.389 1.00 10.00 451 SER C O 1
ATOM 11370 N N . ARG C 2 452 ? 39.310 -7.214 6.150 1.00 10.00 452 ARG C N 1
ATOM 11371 C CA . ARG C 2 452 ? 38.534 -8.334 5.657 1.00 10.00 452 ARG C CA 1
ATOM 11372 C C . ARG C 2 452 ? 38.147 -9.254 6.810 1.00 10.00 452 ARG C C 1
ATOM 11373 O O . ARG C 2 452 ? 37.015 -9.723 6.894 1.00 10.00 452 ARG C O 1
ATOM 11381 N N . GLU C 2 453 ? 39.097 -9.515 7.700 1.00 10.00 453 GLU C N 1
ATOM 11382 C CA . GLU C 2 453 ? 38.832 -10.378 8.828 1.00 10.00 453 GLU C CA 1
ATOM 11383 C C . GLU C 2 453 ? 37.780 -9.749 9.720 1.00 10.00 453 GLU C C 1
ATOM 11384 O O . GLU C 2 453 ? 36.960 -10.453 10.294 1.00 10.00 453 GLU C O 1
ATOM 11390 N N . TRP C 2 454 ? 37.794 -8.426 9.833 1.00 10.00 454 TRP C N 1
ATOM 11391 C CA . TRP C 2 454 ? 36.806 -7.759 10.673 1.00 10.00 454 TRP C CA 1
ATOM 11392 C C . TRP C 2 454 ? 35.430 -7.941 10.046 1.00 10.00 454 TRP C C 1
ATOM 11393 O O . TRP C 2 454 ? 34.494 -8.356 10.718 1.00 10.00 454 TRP C O 1
ATOM 11404 N N . ILE C 2 455 ? 35.306 -7.633 8.759 1.00 10.00 455 ILE C N 1
ATOM 11405 C CA . ILE C 2 455 ? 34.035 -7.798 8.079 1.00 10.00 455 ILE C CA 1
ATOM 11406 C C . ILE C 2 455 ? 33.547 -9.232 8.220 1.00 10.00 455 ILE C C 1
ATOM 11407 O O . ILE C 2 455 ? 32.360 -9.477 8.416 1.00 10.00 455 ILE C O 1
ATOM 11412 N N . ARG C 2 456 ? 34.469 -10.183 8.125 1.00 10.00 456 ARG C N 1
ATOM 11413 C CA . ARG C 2 456 ? 34.118 -11.592 8.248 1.00 10.00 456 ARG C CA 1
ATOM 11414 C C . ARG C 2 456 ? 33.548 -11.924 9.619 1.00 10.00 456 ARG C C 1
ATOM 11415 O O . ARG C 2 456 ? 32.474 -12.498 9.729 1.00 10.00 456 ARG C O 1
ATOM 11423 N N . THR C 2 457 ? 34.301 -11.554 10.650 1.00 10.00 457 THR C N 1
ATOM 11424 C CA . THR C 2 457 ? 33.948 -11.784 12.044 1.00 10.00 457 THR C CA 1
ATOM 11425 C C . THR C 2 457 ? 32.810 -10.929 12.576 1.00 10.00 457 THR C C 1
ATOM 11426 O O . THR C 2 457 ? 31.677 -11.395 12.737 1.00 10.00 457 THR C O 1
ATOM 11430 N N . ALA C 2 458 ? 33.126 -9.675 12.876 1.00 10.00 458 ALA C N 1
ATOM 11431 C CA . ALA C 2 458 ? 32.146 -8.739 13.411 1.00 10.00 458 ALA C CA 1
ATOM 11432 C C . ALA C 2 458 ? 30.909 -8.650 12.543 1.00 10.00 458 ALA C C 1
ATOM 11433 O O . ALA C 2 458 ? 29.799 -8.894 13.012 1.00 10.00 458 ALA C O 1
ATOM 11435 N N . LYS C 2 459 ? 31.105 -8.319 11.274 1.00 10.00 459 LYS C N 1
ATOM 11436 C CA . LYS C 2 459 ? 29.987 -8.158 10.363 1.00 10.00 459 LYS C CA 1
ATOM 11437 C C . LYS C 2 459 ? 29.410 -9.407 9.724 1.00 10.00 459 LYS C C 1
ATOM 11438 O O . LYS C 2 459 ? 28.426 -9.330 8.993 1.00 10.00 459 LYS C O 1
ATOM 11444 N N . SER C 2 460 ? 30.003 -10.558 10.001 1.00 10.00 460 SER C N 1
ATOM 11445 C CA . SER C 2 460 ? 29.497 -11.801 9.427 1.00 10.00 460 SER C CA 1
ATOM 11446 C C . SER C 2 460 ? 29.349 -11.638 7.916 1.00 10.00 460 SER C C 1
ATOM 11447 O O . SER C 2 460 ? 28.352 -12.049 7.317 1.00 10.00 460 SER C O 1
ATOM 11450 N N . ASP C 2 461 ? 30.359 -11.036 7.308 1.00 10.00 461 ASP C N 1
ATOM 11451 C CA . ASP C 2 461 ? 30.363 -10.815 5.878 1.00 10.00 461 ASP C CA 1
ATOM 11452 C C . ASP C 2 461 ? 29.183 -10.014 5.358 1.00 10.00 461 ASP C C 1
ATOM 11453 O O . ASP C 2 461 ? 28.462 -10.435 4.447 1.00 10.00 461 ASP C O 1
ATOM 11458 N N . SER C 2 462 ? 28.998 -8.846 5.956 1.00 10.00 462 SER C N 1
ATOM 11459 C CA . SER C 2 462 ? 27.961 -7.924 5.551 1.00 10.00 462 SER C CA 1
ATOM 11460 C C . SER C 2 462 ? 28.688 -6.625 5.285 1.00 10.00 462 SER C C 1
ATOM 11461 O O . SER C 2 462 ? 29.557 -6.226 6.060 1.00 10.00 462 SER C O 1
ATOM 11464 N N . LEU C 2 463 ? 28.340 -5.960 4.198 1.00 10.00 463 LEU C N 1
ATOM 11465 C CA . LEU C 2 463 ? 28.990 -4.709 3.864 1.00 10.00 463 LEU C CA 1
ATOM 11466 C C . LEU C 2 463 ? 28.152 -3.495 4.228 1.00 10.00 463 LEU C C 1
ATOM 11467 O O . LEU C 2 463 ? 28.424 -2.392 3.778 1.00 10.00 463 LEU C O 1
ATOM 11472 N N . ASP C 2 464 ? 27.133 -3.707 5.050 1.00 10.00 464 ASP C N 1
ATOM 11473 C CA . ASP C 2 464 ? 26.274 -2.622 5.497 1.00 10.00 464 ASP C CA 1
ATOM 11474 C C . ASP C 2 464 ? 26.974 -2.009 6.702 1.00 10.00 464 ASP C C 1
ATOM 11475 O O . ASP C 2 464 ? 26.476 -2.066 7.823 1.00 10.00 464 ASP C O 1
ATOM 11480 N N . ILE C 2 465 ? 28.145 -1.432 6.445 1.00 10.00 465 ILE C N 1
ATOM 11481 C CA . ILE C 2 465 ? 28.981 -0.823 7.471 1.00 10.00 465 ILE C CA 1
ATOM 11482 C C . ILE C 2 465 ? 28.630 0.627 7.742 1.00 10.00 465 ILE C C 1
ATOM 11483 O O . ILE C 2 465 ? 28.686 1.478 6.851 1.00 10.00 465 ILE C O 1
ATOM 11488 N N . SER C 2 466 ? 28.297 0.903 8.996 1.00 10.00 466 SER C N 1
ATOM 11489 C CA . SER C 2 466 ? 27.907 2.242 9.414 1.00 10.00 466 SER C CA 1
ATOM 11490 C C . SER C 2 466 ? 28.386 2.501 10.831 1.00 10.00 466 SER C C 1
ATOM 11491 O O . SER C 2 466 ? 28.325 1.607 11.663 1.00 10.00 466 SER C O 1
ATOM 11494 N N . TRP C 2 467 ? 28.849 3.714 11.110 1.00 10.00 467 TRP C N 1
ATOM 11495 C CA . TRP C 2 467 ? 29.332 4.036 12.445 1.00 10.00 467 TRP C CA 1
ATOM 11496 C C . TRP C 2 467 ? 28.934 5.441 12.870 1.00 10.00 467 TRP C C 1
ATOM 11497 O O . TRP C 2 467 ? 29.592 6.054 13.697 1.00 10.00 467 TRP C O 1
ATOM 11508 N N . LEU C 2 468 ? 27.889 6.706 12.085 1.00 76.40 468 LEU C N 1
ATOM 11509 C CA . LEU C 2 468 ? 27.436 7.952 12.668 1.00 76.40 468 LEU C CA 1
ATOM 11510 C C . LEU C 2 468 ? 25.946 8.118 12.773 1.00 76.40 468 LEU C C 1
ATOM 11511 O O . LEU C 2 468 ? 25.199 7.835 11.838 1.00 76.40 468 LEU C O 1
ATOM 11516 N N . LYS C 2 469 ? 25.492 8.553 13.976 1.00 85.44 469 LYS C N 1
ATOM 11517 C CA . LYS C 2 469 ? 24.129 8.926 14.271 1.00 85.44 469 LYS C CA 1
ATOM 11518 C C . LYS C 2 469 ? 23.775 10.284 13.728 1.00 85.44 469 LYS C C 1
ATOM 11519 O O . LYS C 2 469 ? 22.682 10.472 13.197 1.00 85.44 469 LYS C O 1
ATOM 11525 N N . ASP C 2 470 ? 24.690 11.272 13.855 1.00 73.39 470 ASP C N 1
ATOM 11526 C CA . ASP C 2 470 ? 24.429 12.635 13.461 1.00 73.39 470 ASP C CA 1
ATOM 11527 C C . ASP C 2 470 ? 23.103 13.054 14.011 1.00 73.39 470 ASP C C 1
ATOM 11528 O O . ASP C 2 470 ? 22.214 13.485 13.276 1.00 73.39 470 ASP C O 1
ATOM 11533 N N . LYS C 2 471 ? 22.939 12.949 15.345 1.00 99.45 471 LYS C N 1
ATOM 11534 C CA . LYS C 2 471 ? 21.697 13.291 15.979 1.00 99.45 471 LYS C CA 1
ATOM 11535 C C . LYS C 2 471 ? 21.436 14.742 15.752 1.00 99.45 471 LYS C C 1
ATOM 11536 O O . LYS C 2 471 ? 22.354 15.559 15.716 1.00 99.45 471 LYS C O 1
ATOM 11542 N N . ASP C 2 472 ? 20.154 15.106 15.569 1.00 28.94 472 ASP C N 1
ATOM 11543 C CA . ASP C 2 472 ? 19.846 16.485 15.348 1.00 28.94 472 ASP C CA 1
ATOM 11544 C C . ASP C 2 472 ? 19.421 17.064 16.656 1.00 28.94 472 ASP C C 1
ATOM 11545 O O . ASP C 2 472 ? 18.239 17.066 16.991 1.00 28.94 472 ASP C O 1
ATOM 11550 N N . SER C 2 473 ? 20.395 17.564 17.442 1.00 23.37 473 SER C N 1
ATOM 11551 C CA . SER C 2 473 ? 20.054 18.170 18.695 1.00 23.37 473 SER C CA 1
ATOM 11552 C C . SER C 2 473 ? 21.127 19.157 19.006 1.00 23.37 473 SER C C 1
ATOM 11553 O O . SER C 2 473 ? 22.226 19.081 18.464 1.00 23.37 473 SER C O 1
ATOM 11556 N N . ILE C 2 474 ? 20.823 20.134 19.882 1.00 72.81 474 ILE C N 1
ATOM 11557 C CA . ILE C 2 474 ? 21.839 21.075 20.237 1.00 72.81 474 ILE C CA 1
ATOM 11558 C C . ILE C 2 474 ? 22.186 20.829 21.668 1.00 72.81 474 ILE C C 1
ATOM 11559 O O . ILE C 2 474 ? 21.358 20.972 22.567 1.00 72.81 474 ILE C O 1
ATOM 11564 N N . ASP C 2 475 ? 23.440 20.405 21.912 1.00 44.72 475 ASP C N 1
ATOM 11565 C CA . ASP C 2 475 ? 23.859 20.123 23.252 1.00 44.72 475 ASP C CA 1
ATOM 11566 C C . ASP C 2 475 ? 25.230 20.702 23.397 1.00 44.72 475 ASP C C 1
ATOM 11567 O O . ASP C 2 475 ? 25.981 20.781 22.425 1.00 44.72 475 ASP C O 1
ATOM 11572 N N . ALA C 2 476 ? 25.589 21.151 24.614 1.00 19.09 476 ALA C N 1
ATOM 11573 C CA . ALA C 2 476 ? 26.901 21.687 24.804 1.00 19.09 476 ALA C CA 1
ATOM 11574 C C . ALA C 2 476 ? 27.857 20.571 24.550 1.00 19.09 476 ALA C C 1
ATOM 11575 O O . ALA C 2 476 ? 27.564 19.412 24.834 1.00 19.09 476 ALA C O 1
ATOM 11577 N N . ASP C 2 477 ? 29.031 20.898 23.983 1.00 49.78 477 ASP C N 1
ATOM 11578 C CA . ASP C 2 477 ? 29.976 19.872 23.663 1.00 49.78 477 ASP C CA 1
ATOM 11579 C C . ASP C 2 477 ? 31.088 19.881 24.666 1.00 49.78 477 ASP C C 1
ATOM 11580 O O . ASP C 2 477 ? 32.213 20.274 24.368 1.00 49.78 477 ASP C O 1
ATOM 11585 N N . SER C 2 478 ? 30.806 19.425 25.900 1.00 38.71 478 SER C N 1
ATOM 11586 C CA . SER C 2 478 ? 31.868 19.373 26.859 1.00 38.71 478 SER C CA 1
ATOM 11587 C C . SER C 2 478 ? 31.946 17.963 27.340 1.00 38.71 478 SER C C 1
ATOM 11588 O O . SER C 2 478 ? 31.007 17.461 27.955 1.00 38.71 478 SER C O 1
ATOM 11591 N N . LEU C 2 479 ? 33.066 17.271 27.058 1.00 104.39 479 LEU C N 1
ATOM 11592 C CA . LEU C 2 479 ? 33.146 15.920 27.526 1.00 104.39 479 LEU C CA 1
ATOM 11593 C C . LEU C 2 479 ? 34.579 15.546 27.718 1.00 104.39 479 LEU C C 1
ATOM 11594 O O . LEU C 2 479 ? 35.495 16.168 27.181 1.00 104.39 479 LEU C O 1
ATOM 11599 N N . PRO C 2 480 ? 34.768 14.535 28.519 1.00 120.09 480 PRO C N 1
ATOM 11600 C CA . PRO C 2 480 ? 36.091 14.015 28.731 1.00 120.09 480 PRO C CA 1
ATOM 11601 C C . PRO C 2 480 ? 36.483 13.219 27.528 1.00 120.09 480 PRO C C 1
ATOM 11602 O O . PRO C 2 480 ? 35.596 12.780 26.796 1.00 120.09 480 PRO C O 1
ATOM 11606 N N . GLU C 2 481 ? 37.794 13.033 27.291 1.00 27.49 481 GLU C N 1
ATOM 11607 C CA . GLU C 2 481 ? 38.225 12.291 26.143 1.00 27.49 481 GLU C CA 1
ATOM 11608 C C . GLU C 2 481 ? 37.781 10.868 26.273 1.00 27.49 481 GLU C C 1
ATOM 11609 O O . GLU C 2 481 ? 37.304 10.282 25.300 1.00 27.49 481 GLU C O 1
ATOM 11615 N N . PRO C 2 482 ? 37.909 10.276 27.429 1.00 83.84 482 PRO C N 1
ATOM 11616 C CA . PRO C 2 482 ? 37.499 8.908 27.553 1.00 83.84 482 PRO C CA 1
ATOM 11617 C C . PRO C 2 482 ? 36.028 8.759 27.367 1.00 83.84 482 PRO C C 1
ATOM 11618 O O . PRO C 2 482 ? 35.589 7.699 26.927 1.00 83.84 482 PRO C O 1
ATOM 11622 N N . ASP C 2 483 ? 35.250 9.797 27.717 1.00 27.63 483 ASP C N 1
ATOM 11623 C CA . ASP C 2 483 ? 33.827 9.719 27.571 1.00 27.63 483 ASP C CA 1
ATOM 11624 C C . ASP C 2 483 ? 33.508 9.644 26.113 1.00 27.63 483 ASP C C 1
ATOM 11625 O O . ASP C 2 483 ? 32.692 8.829 25.682 1.00 27.63 483 ASP C O 1
ATOM 11630 N N . VAL C 2 484 ? 34.174 10.493 25.313 1.00 29.08 484 VAL C N 1
ATOM 11631 C CA . VAL C 2 484 ? 33.917 10.575 23.906 1.00 29.08 484 VAL C CA 1
ATOM 11632 C C . VAL C 2 484 ? 34.317 9.288 23.257 1.00 29.08 484 VAL C C 1
ATOM 11633 O O . VAL C 2 484 ? 33.646 8.815 22.340 1.00 29.08 484 VAL C O 1
ATOM 11637 N N . LEU C 2 485 ? 35.423 8.682 23.724 1.00 38.66 485 LEU C N 1
ATOM 11638 C CA . LEU C 2 485 ? 35.924 7.492 23.099 1.00 38.66 485 LEU C CA 1
ATOM 11639 C C . LEU C 2 485 ? 34.871 6.433 23.172 1.00 38.66 485 LEU C C 1
ATOM 11640 O O . LEU C 2 485 ? 34.603 5.758 22.179 1.00 38.66 485 LEU C O 1
ATOM 11645 N N . ALA C 2 486 ? 34.228 6.261 24.343 1.00 44.37 486 ALA C N 1
ATOM 11646 C CA . ALA C 2 486 ? 33.234 5.229 24.415 1.00 44.37 486 ALA C CA 1
ATOM 11647 C C . ALA C 2 486 ? 31.910 5.851 24.107 1.00 44.37 486 ALA C C 1
ATOM 11648 O O . ALA C 2 486 ? 31.402 6.676 24.861 1.00 44.37 486 ALA C O 1
ATOM 11650 N N . ALA C 2 487 ? 31.312 5.450 22.968 1.00 32.28 487 ALA C N 1
ATOM 11651 C CA . ALA C 2 487 ? 30.058 6.002 22.549 1.00 32.28 487 ALA C CA 1
ATOM 11652 C C . ALA C 2 487 ? 29.002 5.630 23.539 1.00 32.28 487 ALA C C 1
ATOM 11653 O O . ALA C 2 487 ? 28.176 6.454 23.924 1.00 32.28 487 ALA C O 1
ATOM 11655 N N . GLU C 2 488 ? 29.021 4.361 23.983 1.00 92.15 488 GLU C N 1
ATOM 11656 C CA . GLU C 2 488 ? 28.049 3.827 24.893 1.00 92.15 488 GLU C CA 1
ATOM 11657 C C . GLU C 2 488 ? 28.171 4.514 26.215 1.00 92.15 488 GLU C C 1
ATOM 11658 O O . GLU C 2 488 ? 27.174 4.783 26.883 1.00 92.15 488 GLU C O 1
ATOM 11664 N N . ALA C 2 489 ? 29.414 4.837 26.611 1.00 37.24 489 ALA C N 1
ATOM 11665 C CA . ALA C 2 489 ? 29.705 5.430 27.884 1.00 37.24 489 ALA C CA 1
ATOM 11666 C C . ALA C 2 489 ? 28.997 6.739 27.978 1.00 37.24 489 ALA C C 1
ATOM 11667 O O . ALA C 2 489 ? 28.582 7.154 29.058 1.00 37.24 489 ALA C O 1
ATOM 11669 N N . MET C 2 490 ? 28.806 7.413 26.834 1.00 36.66 490 MET C N 1
ATOM 11670 C CA . MET C 2 490 ? 28.273 8.741 26.827 1.00 36.66 490 MET C CA 1
ATOM 11671 C C . MET C 2 490 ? 26.955 8.764 27.534 1.00 36.66 490 MET C C 1
ATOM 11672 O O . MET C 2 490 ? 26.683 9.690 28.291 1.00 36.66 490 MET C O 1
ATOM 11677 N N . GLY C 2 491 ? 26.100 7.747 27.329 1.00 20.05 491 GLY C N 1
ATOM 11678 C CA . GLY C 2 491 ? 24.809 7.812 27.949 1.00 20.05 491 GLY C CA 1
ATOM 11679 C C . GLY C 2 491 ? 24.959 7.890 29.437 1.00 20.05 491 GLY C C 1
ATOM 11680 O O . GLY C 2 491 ? 24.283 8.685 30.086 1.00 20.05 491 GLY C O 1
ATOM 11681 N N . GLU C 2 492 ? 25.841 7.059 30.026 1.00 68.94 492 GLU C N 1
ATOM 11682 C CA . GLU C 2 492 ? 25.986 7.071 31.453 1.00 68.94 492 GLU C CA 1
ATOM 11683 C C . GLU C 2 492 ? 26.585 8.365 31.906 1.00 68.94 492 GLU C C 1
ATOM 11684 O O . GLU C 2 492 ? 26.114 8.968 32.868 1.00 68.94 492 GLU C O 1
ATOM 11690 N N . LEU C 2 493 ? 27.639 8.839 31.214 1.00 76.36 493 LEU C N 1
ATOM 11691 C CA . LEU C 2 493 ? 28.288 10.048 31.633 1.00 76.36 493 LEU C CA 1
ATOM 11692 C C . LEU C 2 493 ? 27.347 11.196 31.502 1.00 76.36 493 LEU C C 1
ATOM 11693 O O . LEU C 2 493 ? 27.271 12.040 32.393 1.00 76.36 493 LEU C O 1
ATOM 11698 N N . VAL C 2 494 ? 26.578 11.245 30.401 1.00 30.31 494 VAL C N 1
ATOM 11699 C CA . VAL C 2 494 ? 25.690 12.341 30.140 1.00 30.31 494 VAL C CA 1
ATOM 11700 C C . VAL C 2 494 ? 24.664 12.422 31.223 1.00 30.31 494 VAL C C 1
ATOM 11701 O O . VAL C 2 494 ? 24.252 13.513 31.612 1.00 30.31 494 VAL C O 1
ATOM 11705 N N . GLN C 2 495 ? 24.232 11.264 31.751 1.00 66.14 495 GLN C N 1
ATOM 11706 C CA . GLN C 2 495 ? 23.185 11.254 32.727 1.00 66.14 495 GLN C CA 1
ATOM 11707 C C . GLN C 2 495 ? 23.627 12.080 33.897 1.00 66.14 495 GLN C C 1
ATOM 11708 O O . GLN C 2 495 ? 22.841 12.840 34.459 1.00 66.14 495 GLN C O 1
ATOM 11714 N N . ALA C 2 496 ? 24.912 11.968 34.279 1.00 25.40 496 ALA C N 1
ATOM 11715 C CA . ALA C 2 496 ? 25.442 12.689 35.401 1.00 25.40 496 ALA C CA 1
ATOM 11716 C C . ALA C 2 496 ? 25.335 14.156 35.128 1.00 25.40 496 ALA C C 1
ATOM 11717 O O . ALA C 2 496 ? 25.063 14.941 36.035 1.00 25.40 496 ALA C O 1
ATOM 11719 N N . LEU C 2 497 ? 25.552 14.564 33.864 1.00 85.20 497 LEU C N 1
ATOM 11720 C CA . LEU C 2 497 ? 25.523 15.953 33.503 1.00 85.20 497 LEU C CA 1
ATOM 11721 C C . LEU C 2 497 ? 24.165 16.531 33.747 1.00 85.20 497 LEU C C 1
ATOM 11722 O O . LEU C 2 497 ? 24.047 17.682 34.164 1.00 85.20 497 LEU C O 1
ATOM 11727 N N . SER C 2 498 ? 23.093 15.753 33.504 1.00 26.42 498 SER C N 1
ATOM 11728 C CA . SER C 2 498 ? 21.765 16.282 33.628 1.00 26.42 498 SER C CA 1
ATOM 11729 C C . SER C 2 498 ? 21.544 16.800 35.014 1.00 26.42 498 SER C C 1
ATOM 11730 O O . SER C 2 498 ? 21.003 17.892 35.189 1.00 26.42 498 SER C O 1
ATOM 11733 N N . GLU C 2 499 ? 21.955 16.033 36.041 1.00 75.57 499 GLU C N 1
ATOM 11734 C CA . GLU C 2 499 ? 21.740 16.425 37.405 1.00 75.57 499 GLU C CA 1
ATOM 11735 C C . GLU C 2 499 ? 22.560 17.647 37.691 1.00 75.57 499 GLU C C 1
ATOM 11736 O O . GLU C 2 499 ? 22.120 18.554 38.397 1.00 75.57 499 GLU C O 1
ATOM 11742 N N . LEU C 2 500 ? 23.775 17.708 37.119 1.00 35.61 500 LEU C N 1
ATOM 11743 C CA . LEU C 2 500 ? 24.704 18.770 37.379 1.00 35.61 500 LEU C CA 1
ATOM 11744 C C . LEU C 2 500 ? 24.109 20.078 36.958 1.00 35.61 500 LEU C C 1
ATOM 11745 O O . LEU C 2 500 ? 24.258 21.082 37.652 1.00 35.61 500 LEU C O 1
ATOM 11750 N N . ASP C 2 501 ? 23.409 20.100 35.812 1.00 22.07 501 ASP C N 1
ATOM 11751 C CA . ASP C 2 501 ? 22.857 21.324 35.310 1.00 22.07 501 ASP C CA 1
ATOM 11752 C C . ASP C 2 501 ? 21.878 21.861 36.305 1.00 22.07 501 ASP C C 1
ATOM 11753 O O . ASP C 2 501 ? 21.834 23.067 36.548 1.00 22.07 501 ASP C O 1
ATOM 11758 N N . ALA C 2 502 ? 21.072 20.977 36.919 1.00 20.53 502 ALA C N 1
ATOM 11759 C CA . ALA C 2 502 ? 20.067 21.428 37.838 1.00 20.53 502 ALA C CA 1
ATOM 11760 C C . ALA C 2 502 ? 20.726 22.122 38.986 1.00 20.53 502 ALA C C 1
ATOM 11761 O O . ALA C 2 502 ? 20.285 23.190 39.409 1.00 20.53 502 ALA C O 1
ATOM 11763 N N . LEU C 2 503 ? 21.819 21.538 39.514 1.00 28.24 503 LEU C N 1
ATOM 11764 C CA . LEU C 2 503 ? 22.497 22.104 40.645 1.00 28.24 503 LEU C CA 1
ATOM 11765 C C . LEU C 2 503 ? 23.085 23.420 40.257 1.00 28.24 503 LEU C C 1
ATOM 11766 O O . LEU C 2 503 ? 23.050 24.378 41.027 1.00 28.24 503 LEU C O 1
ATOM 11771 N N . MET C 2 504 ? 23.629 23.500 39.029 1.00 23.62 504 MET C N 1
ATOM 11772 C CA . MET C 2 504 ? 24.285 24.692 38.574 1.00 23.62 504 MET C CA 1
ATOM 11773 C C . MET C 2 504 ? 23.298 25.813 38.550 1.00 23.62 504 MET C C 1
ATOM 11774 O O . MET C 2 504 ? 23.637 26.947 38.879 1.00 23.62 504 MET C O 1
ATOM 11779 N N . ARG C 2 505 ? 22.047 25.524 38.156 1.00 42.71 505 ARG C N 1
ATOM 11780 C CA . ARG C 2 505 ? 21.064 26.562 38.061 1.00 42.71 505 ARG C CA 1
ATOM 11781 C C . ARG C 2 505 ? 20.869 27.179 39.409 1.00 42.71 505 ARG C C 1
ATOM 11782 O O . ARG C 2 505 ? 20.792 28.400 39.534 1.00 42.71 505 ARG C O 1
ATOM 11790 N N . GLU C 2 506 ? 20.791 26.351 40.466 1.00 17.59 506 GLU C N 1
ATOM 11791 C CA . GLU C 2 506 ? 20.581 26.887 41.779 1.00 17.59 506 GLU C CA 1
ATOM 11792 C C . GLU C 2 506 ? 21.765 27.730 42.135 1.00 17.59 506 GLU C C 1
ATOM 11793 O O . GLU C 2 506 ? 21.617 28.813 42.700 1.00 17.59 506 GLU C O 1
ATOM 11799 N N . LEU C 2 507 ? 22.977 27.253 41.797 1.00 27.13 507 LEU C N 1
ATOM 11800 C CA . LEU C 2 507 ? 24.183 27.961 42.119 1.00 27.13 507 LEU C CA 1
ATOM 11801 C C . LEU C 2 507 ? 24.203 29.262 41.380 1.00 27.13 507 LEU C C 1
ATOM 11802 O O . LEU C 2 507 ? 24.586 30.287 41.940 1.00 27.13 507 LEU C O 1
ATOM 11807 N N . GLY C 2 508 ? 23.773 29.265 40.106 1.00 12.81 508 GLY C N 1
ATOM 11808 C CA . GLY C 2 508 ? 23.805 30.490 39.366 1.00 12.81 508 GLY C CA 1
ATOM 11809 C C . GLY C 2 508 ? 25.181 30.651 38.812 1.00 12.81 508 GLY C C 1
ATOM 11810 O O . GLY C 2 508 ? 25.628 31.765 38.543 1.00 12.81 508 GLY C O 1
ATOM 11811 N N . ALA C 2 509 ? 25.896 29.525 38.625 1.00 17.98 509 ALA C N 1
ATOM 11812 C CA . ALA C 2 509 ? 27.225 29.602 38.101 1.00 17.98 509 ALA C CA 1
ATOM 11813 C C . ALA C 2 509 ? 27.130 30.203 36.735 1.00 17.98 509 ALA C C 1
ATOM 11814 O O . ALA C 2 509 ? 26.141 30.016 36.027 1.00 17.98 509 ALA C O 1
ATOM 11816 N N . SER C 2 510 ? 28.166 30.970 36.347 1.00 19.66 510 SER C N 1
ATOM 11817 C CA . SER C 2 510 ? 28.168 31.631 35.074 1.00 19.66 510 SER C CA 1
ATOM 11818 C C . SER C 2 510 ? 28.470 30.626 34.014 1.00 19.66 510 SER C C 1
ATOM 11819 O O . SER C 2 510 ? 28.960 29.531 34.292 1.00 19.66 510 SER C O 1
ATOM 11822 N N . ASP C 2 511 ? 28.161 30.982 32.752 1.00 40.08 511 ASP C N 1
ATOM 11823 C CA . ASP C 2 511 ? 28.409 30.081 31.668 1.00 40.08 511 ASP C CA 1
ATOM 11824 C C . ASP C 2 511 ? 29.830 30.254 31.229 1.00 40.08 511 ASP C C 1
ATOM 11825 O O . ASP C 2 511 ? 30.140 31.011 30.310 1.00 40.08 511 ASP C O 1
ATOM 11830 N N . GLU C 2 512 ? 30.751 29.538 31.900 1.00 27.73 512 GLU C N 1
ATOM 11831 C CA . GLU C 2 512 ? 32.127 29.634 31.520 1.00 27.73 512 GLU C CA 1
ATOM 11832 C C . GLU C 2 512 ? 32.687 28.252 31.511 1.00 27.73 512 GLU C C 1
ATOM 11833 O O . GLU C 2 512 ? 32.211 27.368 32.220 1.00 27.73 512 GLU C O 1
ATOM 11839 N N . ALA C 2 513 ? 33.713 28.033 30.667 1.00 17.59 513 ALA C N 1
ATOM 11840 C CA . ALA C 2 513 ? 34.323 26.744 30.525 1.00 17.59 513 ALA C CA 1
ATOM 11841 C C . ALA C 2 513 ? 34.953 26.350 31.819 1.00 17.59 513 ALA C C 1
ATOM 11842 O O . ALA C 2 513 ? 34.852 25.200 32.242 1.00 17.59 513 ALA C O 1
ATOM 11844 N N . ASP C 2 514 ? 35.607 27.311 32.499 1.00 19.10 514 ASP C N 1
ATOM 11845 C CA . ASP C 2 514 ? 36.315 27.002 33.707 1.00 19.10 514 ASP C CA 1
ATOM 11846 C C . ASP C 2 514 ? 35.349 26.476 34.717 1.00 19.10 514 ASP C C 1
ATOM 11847 O O . ASP C 2 514 ? 35.642 25.507 35.416 1.00 19.10 514 ASP C O 1
ATOM 11852 N N . LEU C 2 515 ? 34.157 27.090 34.812 1.00 66.86 515 LEU C N 1
ATOM 11853 C CA . LEU C 2 515 ? 33.205 26.658 35.793 1.00 66.86 515 LEU C CA 1
ATOM 11854 C C . LEU C 2 515 ? 32.795 25.250 35.500 1.00 66.86 515 LEU C C 1
ATOM 11855 O O . LEU C 2 515 ? 32.666 24.437 36.415 1.00 66.86 515 LEU C O 1
ATOM 11860 N N . GLN C 2 516 ? 32.588 24.916 34.213 1.00 64.29 516 GLN C N 1
ATOM 11861 C CA . GLN C 2 516 ? 32.141 23.599 33.863 1.00 64.29 516 GLN C CA 1
ATOM 11862 C C . GLN C 2 516 ? 33.197 22.612 34.238 1.00 64.29 516 GLN C C 1
ATOM 11863 O O . GLN C 2 516 ? 32.898 21.540 34.763 1.00 64.29 516 GLN C O 1
ATOM 11869 N N . ARG C 2 517 ? 34.474 22.956 33.987 1.00 46.38 517 ARG C N 1
ATOM 11870 C CA . ARG C 2 517 ? 35.549 22.044 34.244 1.00 46.38 517 ARG C CA 1
ATOM 11871 C C . ARG C 2 517 ? 35.612 21.740 35.707 1.00 46.38 517 ARG C C 1
ATOM 11872 O O . ARG C 2 517 ? 35.822 20.591 36.095 1.00 46.38 517 ARG C O 1
ATOM 11880 N N . GLN C 2 518 ? 35.423 22.759 36.563 1.00 24.39 518 GLN C N 1
ATOM 11881 C CA . GLN C 2 518 ? 35.552 22.553 37.976 1.00 24.39 518 GLN C CA 1
ATOM 11882 C C . GLN C 2 518 ? 34.530 21.561 38.435 1.00 24.39 518 GLN C C 1
ATOM 11883 O O . GLN C 2 518 ? 34.847 20.647 39.195 1.00 24.39 518 GLN C O 1
ATOM 11889 N N . LEU C 2 519 ? 33.273 21.710 37.979 1.00 31.96 519 LEU C N 1
ATOM 11890 C CA . LEU C 2 519 ? 32.209 20.843 38.397 1.00 31.96 519 LEU C CA 1
ATOM 11891 C C . LEU C 2 519 ? 32.462 19.457 37.899 1.00 31.96 519 LEU C C 1
ATOM 11892 O O . LEU C 2 519 ? 32.275 18.480 38.623 1.00 31.96 519 LEU C O 1
ATOM 11897 N N . LEU C 2 520 ? 32.923 19.346 36.642 1.00 40.67 520 LEU C N 1
ATOM 11898 C CA . LEU C 2 520 ? 33.126 18.081 35.999 1.00 40.67 520 LEU C CA 1
ATOM 11899 C C . LEU C 2 520 ? 34.174 17.328 36.749 1.00 40.67 520 LEU C C 1
ATOM 11900 O O . LEU C 2 520 ? 34.130 16.104 36.834 1.00 40.67 520 LEU C O 1
ATOM 11905 N N . GLU C 2 521 ? 35.148 18.051 37.323 1.00 34.62 521 GLU C N 1
ATOM 11906 C CA . GLU C 2 521 ? 36.233 17.393 37.986 1.00 34.62 521 GLU C CA 1
ATOM 11907 C C . GLU C 2 521 ? 35.685 16.507 39.059 1.00 34.62 521 GLU C C 1
ATOM 11908 O O . GLU C 2 521 ? 36.094 15.352 39.169 1.00 34.62 521 GLU C O 1
ATOM 11914 N N . GLU C 2 522 ? 34.774 17.026 39.908 1.00 41.59 522 GLU C N 1
ATOM 11915 C CA . GLU C 2 522 ? 34.209 16.223 40.959 1.00 41.59 522 GLU C CA 1
ATOM 11916 C C . GLU C 2 522 ? 33.188 15.242 40.447 1.00 41.59 522 GLU C C 1
ATOM 11917 O O . GLU C 2 522 ? 33.244 14.057 40.765 1.00 41.59 522 GLU C O 1
ATOM 11923 N N . ALA C 2 523 ? 32.232 15.721 39.619 1.00 30.11 523 ALA C N 1
ATOM 11924 C CA . ALA C 2 523 ? 31.127 14.914 39.173 1.00 30.11 523 ALA C CA 1
ATOM 11925 C C . ALA C 2 523 ? 31.602 13.775 38.330 1.00 30.11 523 ALA C C 1
ATOM 11926 O O . ALA C 2 523 ? 31.155 12.639 38.495 1.00 30.11 523 ALA C O 1
ATOM 11928 N N . PHE C 2 524 ? 32.542 14.051 37.412 1.00 42.55 524 PHE C N 1
ATOM 11929 C CA . PHE C 2 524 ? 33.040 13.070 36.493 1.00 42.55 524 PHE C CA 1
ATOM 11930 C C . PHE C 2 524 ? 33.691 11.964 37.258 1.00 42.55 524 PHE C C 1
ATOM 11931 O O . PHE C 2 524 ? 33.447 10.786 36.995 1.00 42.55 524 PHE C O 1
ATOM 11939 N N . GLY C 2 525 ? 34.524 12.321 38.248 1.00 15.99 525 GLY C N 1
ATOM 11940 C CA . GLY C 2 525 ? 35.256 11.353 39.011 1.00 15.99 525 GLY C CA 1
ATOM 11941 C C . GLY C 2 525 ? 34.309 10.469 39.757 1.00 15.99 525 GLY C C 1
ATOM 11942 O O . GLY C 2 525 ? 34.546 9.270 39.894 1.00 15.99 525 GLY C O 1
ATOM 11943 N N . GLY C 2 526 ? 33.204 11.042 40.267 1.00 13.86 526 GLY C N 1
ATOM 11944 C CA . GLY C 2 526 ? 32.301 10.287 41.084 1.00 13.86 526 GLY C CA 1
ATOM 11945 C C . GLY C 2 526 ? 31.754 9.130 40.311 1.00 13.86 526 GLY C C 1
ATOM 11946 O O . GLY C 2 526 ? 31.625 8.028 40.841 1.00 13.86 526 GLY C O 1
ATOM 11947 N N . VAL C 2 527 ? 31.414 9.349 39.029 1.00 20.14 527 VAL C N 1
ATOM 11948 C CA . VAL C 2 527 ? 30.828 8.306 38.237 1.00 20.14 527 VAL C CA 1
ATOM 11949 C C . VAL C 2 527 ? 31.807 7.185 38.109 1.00 20.14 527 VAL C C 1
ATOM 11950 O O . VAL C 2 527 ? 31.433 6.016 38.168 1.00 20.14 527 VAL C O 1
ATOM 11954 N N . LYS C 2 528 ? 33.100 7.518 37.953 1.00 46.68 528 LYS C N 1
ATOM 11955 C CA . LYS C 2 528 ? 34.089 6.503 37.745 1.00 46.68 528 LYS C CA 1
ATOM 11956 C C . LYS C 2 528 ? 34.056 5.576 38.913 1.00 46.68 528 LYS C C 1
ATOM 11957 O O . LYS C 2 528 ? 34.162 4.361 38.745 1.00 46.68 528 LYS C O 1
ATOM 11963 N N . GLU C 2 529 ? 33.896 6.121 40.132 1.00 9.17 529 GLU C N 1
ATOM 11964 C CA . GLU C 2 529 ? 33.870 5.293 41.300 1.00 9.17 529 GLU C CA 1
ATOM 11965 C C . GLU C 2 529 ? 32.814 4.204 41.126 1.00 9.17 529 GLU C C 1
ATOM 11966 O O . GLU C 2 529 ? 31.991 4.300 40.178 1.00 9.17 529 GLU C O 1
ATOM 11973 N N . MET D 3 6 ? -4.674 3.071 -8.298 1.00 10.00 1 MET D N 1
ATOM 11974 C CA . MET D 3 6 ? -5.226 4.402 -7.803 1.00 10.00 1 MET D CA 1
ATOM 11975 C C . MET D 3 6 ? -4.070 5.187 -7.224 1.00 10.00 1 MET D C 1
ATOM 11976 O O . MET D 3 6 ? -3.177 4.590 -6.609 1.00 10.00 1 MET D O 1
ATOM 11981 N N . THR D 3 7 ? -4.009 6.491 -7.487 1.00 10.00 2 THR D N 1
ATOM 11982 C CA . THR D 3 7 ? -2.924 7.296 -6.999 1.00 10.00 2 THR D CA 1
ATOM 11983 C C . THR D 3 7 ? -3.339 8.412 -6.042 1.00 10.00 2 THR D C 1
ATOM 11984 O O . THR D 3 7 ? -4.528 8.809 -5.967 1.00 10.00 2 THR D O 1
ATOM 11988 N N . TYR D 3 8 ? -2.368 8.944 -5.348 1.00 10.00 3 TYR D N 1
ATOM 11989 C CA . TYR D 3 8 ? -2.589 10.015 -4.408 1.00 10.00 3 TYR D CA 1
ATOM 11990 C C . TYR D 3 8 ? -3.137 11.230 -5.232 1.00 10.00 3 TYR D C 1
ATOM 11991 O O . TYR D 3 8 ? -4.090 11.943 -4.821 1.00 10.00 3 TYR D O 1
ATOM 12000 N N . ASN D 3 9 ? -2.547 11.461 -6.416 1.00 10.00 4 ASN D N 1
ATOM 12001 C CA . ASN D 3 9 ? -3.037 12.612 -7.249 1.00 10.00 4 ASN D CA 1
ATO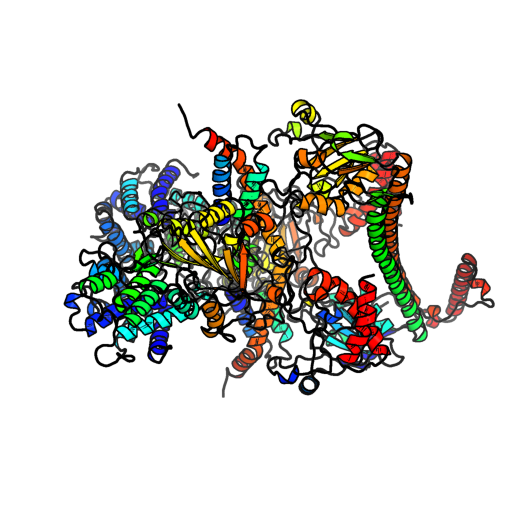M 12002 C C . ASN D 3 9 ? -4.494 12.464 -7.620 1.00 10.00 4 ASN D C 1
ATOM 12003 O O . ASN D 3 9 ? -5.171 13.492 -7.712 1.00 10.00 4 ASN D O 1
ATOM 12008 N N . ASN D 3 10 ? -5.012 11.222 -7.754 1.00 10.00 5 ASN D N 1
ATOM 12009 C CA . ASN D 3 10 ? -6.430 11.020 -8.085 1.00 10.00 5 ASN D CA 1
ATOM 12010 C C . ASN D 3 10 ? -7.262 11.497 -6.877 1.00 10.00 5 ASN D C 1
ATOM 12011 O O . ASN D 3 10 ? -8.232 12.262 -7.054 1.00 10.00 5 ASN D O 1
ATOM 12016 N N . VAL D 3 11 ? -6.911 11.069 -5.638 1.00 10.00 6 VAL D N 1
ATOM 12017 C CA . VAL D 3 11 ? -7.641 11.512 -4.446 1.00 10.00 6 VAL D CA 1
ATOM 12018 C C . VAL D 3 11 ? -7.516 13.031 -4.235 1.00 10.00 6 VAL D C 1
ATOM 12019 O O . VAL D 3 11 ? -8.501 13.681 -3.917 1.00 10.00 6 VAL D O 1
ATOM 12023 N N . PHE D 3 12 ? -6.313 13.573 -4.433 1.00 10.00 7 PHE D N 1
ATOM 12024 C CA . PHE D 3 12 ? -6.115 14.967 -4.259 1.00 10.00 7 PHE D CA 1
ATOM 12025 C C . PHE D 3 12 ? -6.955 15.736 -5.316 1.00 10.00 7 PHE D C 1
ATOM 12026 O O . PHE D 3 12 ? -7.532 16.771 -4.964 1.00 10.00 7 PHE D O 1
ATOM 12034 N N . ASP D 3 13 ? -7.030 15.238 -6.550 1.00 10.00 8 ASP D N 1
ATOM 12035 C CA . ASP D 3 13 ? -7.811 15.967 -7.580 1.00 10.00 8 ASP D CA 1
ATOM 12036 C C . ASP D 3 13 ? -9.309 15.918 -7.248 1.00 10.00 8 ASP D C 1
ATOM 12037 O O . ASP D 3 13 ? -10.128 16.655 -7.822 1.00 10.00 8 ASP D O 1
ATOM 12042 N N . HIS D 3 14 ? -9.683 15.032 -6.304 1.00 10.00 9 HIS D N 1
ATOM 12043 C CA . HIS D 3 14 ? -11.109 14.878 -5.942 1.00 10.00 9 HIS D CA 1
ATOM 12044 C C . HIS D 3 14 ? -11.415 15.943 -4.858 1.00 10.00 9 HIS D C 1
ATOM 12045 O O . HIS D 3 14 ? -12.277 16.848 -5.036 1.00 10.00 9 HIS D O 1
ATOM 12052 N N . ALA D 3 15 ? -10.675 15.923 -3.741 1.00 10.00 10 ALA D N 1
ATOM 12053 C CA . ALA D 3 15 ? -10.930 16.937 -2.656 1.00 10.00 10 ALA D CA 1
ATOM 12054 C C . ALA D 3 15 ? -10.782 18.380 -3.157 1.00 10.00 10 ALA D C 1
ATOM 12055 O O . ALA D 3 15 ? -11.484 19.281 -2.664 1.00 10.00 10 ALA D O 1
ATOM 12057 N N . TYR D 3 16 ? -9.822 18.602 -4.059 1.00 10.00 11 TYR D N 1
ATOM 12058 C CA . TYR D 3 16 ? -9.578 19.943 -4.658 1.00 10.00 11 TYR D CA 1
ATOM 12059 C C . TYR D 3 16 ? -10.797 20.444 -5.379 1.00 10.00 11 TYR D C 1
ATOM 12060 O O . TYR D 3 16 ? -11.219 21.588 -5.229 1.00 10.00 11 TYR D O 1
ATOM 12069 N N . GLU D 3 17 ? -11.433 19.546 -6.112 1.00 10.00 12 GLU D N 1
ATOM 12070 C CA . GLU D 3 17 ? -12.682 19.910 -6.842 1.00 10.00 12 GLU D CA 1
ATOM 12071 C C . GLU D 3 17 ? -13.882 20.053 -5.911 1.00 10.00 12 GLU D C 1
ATOM 12072 O O . GLU D 3 17 ? -14.786 20.851 -6.135 1.00 10.00 12 GLU D O 1
ATOM 12078 N N . MET D 3 18 ? -13.879 19.332 -4.807 1.00 10.00 13 MET D N 1
ATOM 12079 C CA . MET D 3 18 ? -14.999 19.435 -3.901 1.00 10.00 13 MET D CA 1
ATOM 12080 C C . MET D 3 18 ? -14.961 20.774 -3.166 1.00 10.00 13 MET D C 1
ATOM 12081 O O . MET D 3 18 ? -15.988 21.340 -2.760 1.00 10.00 13 MET D O 1
ATOM 12086 N N . LEU D 3 19 ? -13.744 21.202 -2.840 1.00 10.00 14 LEU D N 1
ATOM 12087 C CA . LEU D 3 19 ? -13.516 22.385 -1.994 1.00 10.00 14 LEU D CA 1
ATOM 12088 C C . LEU D 3 19 ? -13.983 23.551 -2.902 1.00 10.00 14 LEU D C 1
ATOM 12089 O O . LEU D 3 19 ? -14.627 24.487 -2.442 1.00 10.00 14 LEU D O 1
ATOM 12094 N N . LYS D 3 20 ? -13.651 23.485 -4.211 1.00 10.00 15 LYS D N 1
ATOM 12095 C CA . LYS D 3 20 ? -14.050 24.499 -5.210 1.00 10.00 15 LYS D CA 1
ATOM 12096 C C . LYS D 3 20 ? -15.564 24.642 -5.200 1.00 10.00 15 LYS D C 1
ATOM 12097 O O . LYS D 3 20 ? -16.130 25.749 -5.170 1.00 10.00 15 LYS D O 1
ATOM 12103 N N . GLU D 3 21 ? -16.240 23.486 -5.247 1.00 10.00 16 GLU D N 1
ATOM 12104 C CA . GLU D 3 21 ? -17.691 23.485 -5.157 1.00 10.00 16 GLU D CA 1
ATOM 12105 C C . GLU D 3 21 ? -18.188 24.102 -3.829 1.00 10.00 16 GLU D C 1
ATOM 12106 O O . GLU D 3 21 ? -18.993 25.015 -3.876 1.00 10.00 16 GLU D O 1
ATOM 12112 N N . ASN D 3 22 ? -17.716 23.587 -2.697 1.00 10.00 17 ASN D N 1
ATOM 12113 C CA . ASN D 3 22 ? -18.136 24.049 -1.356 1.00 10.00 17 ASN D CA 1
ATOM 12114 C C . ASN D 3 22 ? -17.872 25.590 -1.215 1.00 10.00 17 ASN D C 1
ATOM 12115 O O . ASN D 3 22 ? -18.643 26.346 -0.522 1.00 10.00 17 ASN D O 1
ATOM 12120 N N . ILE D 3 23 ? -16.797 26.061 -1.849 1.00 10.00 18 ILE D N 1
ATOM 12121 C CA . ILE D 3 23 ? -16.489 27.480 -1.800 1.00 10.00 18 ILE D CA 1
ATOM 12122 C C . ILE D 3 23 ? -17.602 28.286 -2.452 1.00 10.00 18 ILE D C 1
ATOM 12123 O O . ILE D 3 23 ? -18.090 29.300 -1.895 1.00 10.00 18 ILE D O 1
ATOM 12128 N N . ARG D 3 24 ? -18.044 27.837 -3.626 1.00 10.00 19 ARG D N 1
ATOM 12129 C CA . ARG D 3 24 ? -19.145 28.522 -4.335 1.00 10.00 19 ARG D CA 1
ATOM 12130 C C . ARG D 3 24 ? -20.457 28.418 -3.609 1.00 10.00 19 ARG D C 1
ATOM 12131 O O . ARG D 3 24 ? -21.223 29.411 -3.476 1.00 10.00 19 ARG D O 1
ATOM 12139 N N . TYR D 3 25 ? -20.775 27.226 -3.129 1.00 10.00 20 TYR D N 1
ATOM 12140 C CA . TYR D 3 25 ? -22.081 27.067 -2.502 1.00 10.00 20 TYR D CA 1
ATOM 12141 C C . TYR D 3 25 ? -22.280 27.987 -1.296 1.00 10.00 20 TYR D C 1
ATOM 12142 O O . TYR D 3 25 ? -23.468 28.372 -0.981 1.00 10.00 20 TYR D O 1
ATOM 12151 N N . ASP D 3 26 ? -21.220 28.297 -0.569 1.00 10.00 21 ASP D N 1
ATOM 12152 C CA . ASP D 3 26 ? -21.374 29.146 0.636 1.00 10.00 21 ASP D CA 1
ATOM 12153 C C . ASP D 3 26 ? -20.781 30.554 0.521 1.00 10.00 21 ASP D C 1
ATOM 12154 O O . ASP D 3 26 ? -20.594 31.211 1.569 1.00 10.00 21 ASP D O 1
ATOM 12159 N N . ASP D 3 27 ? -20.414 30.947 -0.696 1.00 10.00 22 ASP D N 1
ATOM 12160 C CA . ASP D 3 27 ? -19.749 32.261 -0.943 1.00 10.00 22 ASP D CA 1
ATOM 12161 C C . ASP D 3 27 ? -18.631 32.509 0.076 1.00 10.00 22 ASP D C 1
ATOM 12162 O O . ASP D 3 27 ? -18.604 33.553 0.762 1.00 10.00 22 ASP D O 1
ATOM 12167 N N . ILE D 3 28 ? -17.646 31.609 0.124 1.00 10.00 23 ILE D N 1
ATOM 12168 C CA . ILE D 3 28 ? -16.547 31.749 1.109 1.00 10.00 23 ILE D CA 1
ATOM 12169 C C . ILE D 3 28 ? -15.506 32.707 0.521 1.00 10.00 23 ILE D C 1
ATOM 12170 O O . ILE D 3 28 ? -15.132 32.594 -0.676 1.00 10.00 23 ILE D O 1
ATOM 12175 N N . ARG D 3 29 ? -15.086 33.676 1.326 1.00 10.00 24 ARG D N 1
ATOM 12176 C CA . ARG D 3 29 ? -14.192 34.714 0.836 1.00 10.00 24 ARG D CA 1
ATOM 12177 C C . ARG D 3 29 ? -12.898 34.881 1.608 1.00 10.00 24 ARG D C 1
ATOM 12178 O O . ARG D 3 29 ? -11.989 35.580 1.150 1.00 10.00 24 ARG D O 1
ATOM 12186 N N . ASP D 3 30 ? -12.817 34.212 2.735 1.00 10.00 25 ASP D N 1
ATOM 12187 C CA . ASP D 3 30 ? -11.679 34.368 3.663 1.00 10.00 25 ASP D CA 1
ATOM 12188 C C . ASP D 3 30 ? -11.148 33.041 4.176 1.00 10.00 25 ASP D C 1
ATOM 12189 O O . ASP D 3 30 ? -11.921 32.131 4.471 1.00 10.00 25 ASP D O 1
ATOM 12194 N N . THR D 3 31 ? -9.828 32.923 4.271 1.00 10.00 26 THR D N 1
ATOM 12195 C CA . THR D 3 31 ? -9.237 31.669 4.799 1.00 10.00 26 THR D CA 1
ATOM 12196 C C . THR D 3 31 ? -9.672 31.341 6.222 1.00 10.00 26 THR D C 1
ATOM 12197 O O . THR D 3 31 ? -9.648 30.174 6.645 1.00 10.00 26 THR D O 1
ATOM 12201 N N . ASP D 3 32 ? -10.111 32.347 6.964 1.00 10.00 27 ASP D N 1
ATOM 12202 C CA . ASP D 3 32 ? -10.457 32.092 8.335 1.00 10.00 27 ASP D CA 1
ATOM 12203 C C . ASP D 3 32 ? -11.825 31.441 8.467 1.00 10.00 27 ASP D C 1
ATOM 12204 O O . ASP D 3 32 ? -12.285 31.148 9.568 1.00 10.00 27 ASP D O 1
ATOM 12209 N N . ASP D 3 33 ? -12.464 31.220 7.324 1.00 10.00 28 ASP D N 1
ATOM 12210 C CA . ASP D 3 33 ? -13.777 30.621 7.254 1.00 10.00 28 ASP D CA 1
ATOM 12211 C C . ASP D 3 33 ? -13.707 29.348 6.375 1.00 10.00 28 ASP D C 1
ATOM 12212 O O . ASP D 3 33 ? -14.739 28.845 5.914 1.00 10.00 28 ASP D O 1
ATOM 12217 N N . LEU D 3 34 ? -12.496 28.847 6.139 1.00 10.00 29 LEU D N 1
ATOM 12218 C CA . LEU D 3 34 ? -12.288 27.705 5.234 1.00 10.00 29 LEU D CA 1
ATOM 12219 C C . LEU D 3 34 ? -12.112 26.360 5.924 1.00 10.00 29 LEU D C 1
ATOM 12220 O O . LEU D 3 34 ? -12.218 25.310 5.299 1.00 10.00 29 LEU D O 1
ATOM 12225 N N . HIS D 3 35 ? -11.838 26.389 7.210 1.00 10.00 30 HIS D N 1
ATOM 12226 C CA . HIS D 3 35 ? -11.545 25.160 7.931 1.00 10.00 30 HIS D CA 1
ATOM 12227 C C . HIS D 3 35 ? -12.512 24.001 7.659 1.00 10.00 30 HIS D C 1
ATOM 12228 O O . HIS D 3 35 ? -12.078 22.892 7.302 1.00 10.00 30 HIS D O 1
ATOM 12235 N N . ASP D 3 36 ? -13.807 24.231 7.873 1.00 10.00 31 ASP D N 1
ATOM 12236 C CA . ASP D 3 36 ? -14.755 23.160 7.692 1.00 10.00 31 ASP D CA 1
ATOM 12237 C C . ASP D 3 36 ? -14.880 22.745 6.249 1.00 10.00 31 ASP D C 1
ATOM 12238 O O . ASP D 3 36 ? -15.083 21.535 5.927 1.00 10.00 31 ASP D O 1
ATOM 12243 N N . ALA D 3 37 ? -14.794 23.676 5.312 1.00 10.00 32 ALA D N 1
ATOM 12244 C CA . ALA D 3 37 ? -14.911 23.239 3.913 1.00 10.00 32 ALA D CA 1
ATOM 12245 C C . ALA D 3 37 ? -13.772 22.294 3.492 1.00 10.00 32 ALA D C 1
ATOM 12246 O O . ALA D 3 37 ? -13.991 21.371 2.701 1.00 10.00 32 ALA D O 1
ATOM 12248 N N . ILE D 3 38 ? -12.553 22.583 3.954 1.00 10.00 33 ILE D N 1
ATOM 12249 C CA . ILE D 3 38 ? -11.306 21.822 3.650 1.00 10.00 33 ILE D CA 1
ATOM 12250 C C . ILE D 3 38 ? -11.414 20.408 4.237 1.00 10.00 33 ILE D C 1
ATOM 12251 O O . ILE D 3 38 ? -11.221 19.388 3.552 1.00 10.00 33 ILE D O 1
ATOM 12256 N N . HIS D 3 39 ? -11.831 20.342 5.493 1.00 10.00 34 HIS D N 1
ATOM 12257 C CA . HIS D 3 39 ? -11.998 19.025 6.205 1.00 10.00 34 HIS D CA 1
ATOM 12258 C C . HIS D 3 39 ? -13.103 18.167 5.657 1.00 10.00 34 HIS D C 1
ATOM 12259 O O . HIS D 3 39 ? -12.913 16.931 5.581 1.00 10.00 34 HIS D O 1
ATOM 12266 N N . MET D 3 40 ? -14.238 18.733 5.225 1.00 10.00 35 MET D N 1
ATOM 12267 C CA . MET D 3 40 ? -15.321 17.951 4.535 1.00 10.00 35 MET D CA 1
ATOM 12268 C C . MET D 3 40 ? -14.871 17.461 3.184 1.00 10.00 35 MET D C 1
ATOM 12269 O O . MET D 3 40 ? -15.375 16.471 2.619 1.00 10.00 35 MET D O 1
ATOM 12274 N N . ALA D 3 41 ? -14.016 18.249 2.528 1.00 10.00 36 ALA D N 1
ATOM 12275 C CA . ALA D 3 41 ? -13.506 17.944 1.194 1.00 10.00 36 ALA D CA 1
ATOM 12276 C C . ALA D 3 41 ? -12.677 16.649 1.262 1.00 10.00 36 ALA D C 1
ATOM 12277 O O . ALA D 3 41 ? -12.806 15.756 0.424 1.00 10.00 36 ALA D O 1
ATOM 12279 N N . ALA D 3 42 ? -11.785 16.610 2.247 1.00 10.00 37 ALA D N 1
ATOM 12280 C CA . ALA D 3 42 ? -11.031 15.380 2.467 1.00 10.00 37 ALA D CA 1
ATOM 12281 C C . ALA D 3 42 ? -11.987 14.113 2.689 1.00 10.00 37 ALA D C 1
ATOM 12282 O O . ALA D 3 42 ? -11.808 13.009 2.153 1.00 10.00 37 ALA D O 1
ATOM 12284 N N . ASP D 3 43 ? -13.003 14.314 3.522 1.00 10.00 38 ASP D N 1
ATOM 12285 C CA . ASP D 3 43 ? -13.913 13.241 3.875 1.00 10.00 38 ASP D CA 1
ATOM 12286 C C . ASP D 3 43 ? -14.509 12.645 2.641 1.00 10.00 38 ASP D C 1
ATOM 12287 O O . ASP D 3 43 ? -14.712 11.414 2.529 1.00 10.00 38 ASP D O 1
ATOM 12292 N N . ASN D 3 44 ? -14.886 13.513 1.748 1.00 10.00 39 ASN D N 1
ATOM 12293 C CA . ASN D 3 44 ? -15.453 13.030 0.519 1.00 10.00 39 ASN D CA 1
ATOM 12294 C C . ASN D 3 44 ? -14.437 12.372 -0.455 1.00 10.00 39 ASN D C 1
ATOM 12295 O O . ASN D 3 44 ? -14.838 11.533 -1.260 1.00 10.00 39 ASN D O 1
ATOM 12300 N N . ALA D 3 45 ? -13.157 12.695 -0.357 1.00 10.00 40 ALA D N 1
ATOM 12301 C CA . ALA D 3 45 ? -12.159 12.181 -1.256 1.00 10.00 40 ALA D CA 1
ATOM 12302 C C . ALA D 3 45 ? -11.379 10.972 -0.684 1.00 10.00 40 ALA D C 1
ATOM 12303 O O . ALA D 3 45 ? -10.825 10.236 -1.469 1.00 10.00 40 ALA D O 1
ATOM 12305 N N . VAL D 3 46 ? -11.356 10.743 0.612 1.00 10.00 41 VAL D N 1
ATOM 12306 C CA . VAL D 3 46 ? -10.579 9.600 1.146 1.00 10.00 41 VAL D CA 1
ATOM 12307 C C . VAL D 3 46 ? -11.149 8.326 0.581 1.00 10.00 41 VAL D C 1
ATOM 12308 O O . VAL D 3 46 ? -12.373 8.146 0.520 1.00 10.00 41 VAL D O 1
ATOM 12312 N N . PRO D 3 47 ? -10.300 7.395 0.206 1.00 10.00 42 PRO D N 1
ATOM 12313 C CA . PRO D 3 47 ? -10.783 6.177 -0.398 1.00 10.00 42 PRO D CA 1
ATOM 12314 C C . PRO D 3 47 ? -11.491 5.315 0.638 1.00 10.00 42 PRO D C 1
ATOM 12315 O O . PRO D 3 47 ? -11.189 5.358 1.824 1.00 10.00 42 PRO D O 1
ATOM 12319 N N . HIS D 3 48 ? -12.374 4.462 0.177 1.00 10.00 43 HIS D N 1
ATOM 12320 C CA . HIS D 3 48 ? -12.996 3.564 1.072 1.00 10.00 43 HIS D CA 1
ATOM 12321 C C . HIS D 3 48 ? -12.555 2.047 0.978 1.00 10.00 43 HIS D C 1
ATOM 12322 O O . HIS D 3 48 ? -12.640 1.273 1.989 1.00 10.00 43 HIS D O 1
ATOM 12329 N N . TYR D 3 49 ? -12.097 1.619 -0.182 1.00 10.00 44 TYR D N 1
ATOM 12330 C CA . TYR D 3 49 ? -11.738 0.217 -0.282 1.00 10.00 44 TYR D CA 1
ATOM 12331 C C . TYR D 3 49 ? -10.399 -0.060 0.375 1.00 10.00 44 TYR D C 1
ATOM 12332 O O . TYR D 3 49 ? -9.616 0.865 0.539 1.00 10.00 44 TYR D O 1
ATOM 12341 N N . TYR D 3 50 ? -10.098 -1.297 0.696 1.00 10.00 45 TYR D N 1
ATOM 12342 C CA . TYR D 3 50 ? -8.773 -1.629 1.292 1.00 10.00 45 TYR D CA 1
ATOM 12343 C C . TYR D 3 50 ? -7.658 -1.362 0.298 1.00 10.00 45 TYR D C 1
ATOM 12344 O O . TYR D 3 50 ? -6.715 -0.563 0.564 1.00 10.00 45 TYR D O 1
ATOM 12353 N N . ALA D 3 51 ? -7.723 -1.983 -0.894 1.00 10.00 46 ALA D N 1
ATOM 12354 C CA . ALA D 3 51 ? -6.619 -1.860 -1.822 1.00 10.00 46 ALA D CA 1
ATOM 12355 C C . ALA D 3 51 ? -6.390 -0.426 -2.280 1.00 10.00 46 ALA D C 1
ATOM 12356 O O . ALA D 3 51 ? -5.225 -0.036 -2.487 1.00 10.00 46 ALA D O 1
ATOM 12358 N N . ASP D 3 52 ? -7.493 0.326 -2.437 1.00 10.00 47 ASP D N 1
ATOM 12359 C CA . ASP D 3 52 ? -7.391 1.719 -2.883 1.00 10.00 47 ASP D CA 1
ATOM 12360 C C . ASP D 3 52 ? -6.602 2.505 -1.831 1.00 10.00 47 ASP D C 1
ATOM 12361 O O . ASP D 3 52 ? -5.784 3.349 -2.178 1.00 10.00 47 ASP D O 1
ATOM 12366 N N . ILE D 3 53 ? -6.888 2.270 -0.548 1.00 10.00 48 ILE D N 1
ATOM 12367 C CA . ILE D 3 53 ? -6.149 2.939 0.496 1.00 10.00 48 ILE D CA 1
ATOM 12368 C C . ILE D 3 53 ? -4.611 2.519 0.427 1.00 10.00 48 ILE D C 1
ATOM 12369 O O . ILE D 3 53 ? -3.693 3.370 0.465 1.00 10.00 48 ILE D O 1
ATOM 12374 N N . PHE D 3 54 ? -4.344 1.212 0.301 1.00 10.00 49 PHE D N 1
ATOM 12375 C CA . PHE D 3 54 ? -2.983 0.739 0.144 1.00 10.00 49 PHE D CA 1
ATOM 12376 C C . PHE D 3 54 ? -2.346 1.307 -1.182 1.00 10.00 49 PHE D C 1
ATOM 12377 O O . PHE D 3 54 ? -1.169 1.660 -1.210 1.00 10.00 49 PHE D O 1
ATOM 12385 N N . SER D 3 55 ? -3.118 1.385 -2.273 1.00 10.00 50 SER D N 1
ATOM 12386 C CA . SER D 3 55 ? -2.521 1.852 -3.558 1.00 10.00 50 SER D CA 1
ATOM 12387 C C . SER D 3 55 ? -2.112 3.318 -3.459 1.00 10.00 50 SER D C 1
ATOM 12388 O O . SER D 3 55 ? -1.143 3.758 -4.083 1.00 10.00 50 SER D O 1
ATOM 12391 N N . VAL D 3 56 ? -2.932 4.075 -2.721 1.00 10.00 51 VAL D N 1
ATOM 12392 C CA . VAL D 3 56 ? -2.706 5.514 -2.521 1.00 10.00 51 VAL D CA 1
ATOM 12393 C C . VAL D 3 56 ? -1.448 5.660 -1.713 1.00 10.00 51 VAL D C 1
ATOM 12394 O O . VAL D 3 56 ? -0.595 6.473 -2.091 1.00 10.00 51 VAL D O 1
ATOM 12398 N N . MET D 3 57 ? -1.265 4.863 -0.645 1.00 10.00 52 MET D N 1
ATOM 12399 C CA . MET D 3 57 ? -0.042 4.903 0.189 1.00 10.00 52 MET D CA 1
ATOM 12400 C C . MET D 3 57 ? 1.232 4.509 -0.598 1.00 10.00 52 MET D C 1
ATOM 12401 O O . MET D 3 57 ? 2.339 5.015 -0.297 1.00 10.00 52 MET D O 1
ATOM 12406 N N . ALA D 3 58 ? 1.075 3.695 -1.643 1.00 10.00 53 ALA D N 1
ATOM 12407 C CA . ALA D 3 58 ? 2.173 3.273 -2.525 1.00 10.00 53 ALA D CA 1
ATOM 12408 C C . ALA D 3 58 ? 2.584 4.346 -3.546 1.00 10.00 53 ALA D C 1
ATOM 12409 O O . ALA D 3 58 ? 3.648 4.217 -4.204 1.00 10.00 53 ALA D O 1
ATOM 12411 N N . SER D 3 59 ? 1.757 5.387 -3.748 1.00 10.00 54 SER D N 1
ATOM 12412 C CA . SER D 3 59 ? 2.048 6.318 -4.832 1.00 10.00 54 SER D CA 1
ATOM 12413 C C . SER D 3 59 ? 2.733 7.603 -4.396 1.00 10.00 54 SER D C 1
ATOM 12414 O O . SER D 3 59 ? 3.017 7.844 -3.239 1.00 10.00 54 SER D O 1
ATOM 12417 N N . GLU D 3 60 ? 3.054 8.414 -5.412 1.00 10.00 55 GLU D N 1
ATOM 12418 C CA . GLU D 3 60 ? 3.759 9.642 -5.265 1.00 10.00 55 GLU D CA 1
ATOM 12419 C C . GLU D 3 60 ? 2.997 10.729 -4.497 1.00 10.00 55 GLU D C 1
ATOM 12420 O O . GLU D 3 60 ? 1.824 10.900 -4.687 1.00 10.00 55 GLU D O 1
ATOM 12426 N N . GLY D 3 61 ? 3.664 11.467 -3.618 1.00 10.00 56 GLY D N 1
ATOM 12427 C CA . GLY D 3 61 ? 3.061 12.583 -2.941 1.00 10.00 56 GLY D CA 1
ATOM 12428 C C . GLY D 3 61 ? 2.724 12.481 -1.460 1.00 10.00 56 GLY D C 1
ATOM 12429 O O . GLY D 3 61 ? 2.248 13.462 -0.879 1.00 10.00 56 GLY D O 1
ATOM 12430 N N . ILE D 3 62 ? 2.914 11.307 -0.842 1.00 10.00 57 ILE D N 1
ATOM 12431 C CA . ILE D 3 62 ? 2.553 11.187 0.534 1.00 10.00 57 ILE D CA 1
ATOM 12432 C C . ILE D 3 62 ? 3.505 10.219 1.228 1.00 10.00 57 ILE D C 1
ATOM 12433 O O . ILE D 3 62 ? 3.864 9.130 0.646 1.00 10.00 57 ILE D O 1
ATOM 12438 N N . ASP D 3 63 ? 4.008 10.696 2.359 1.00 10.00 58 ASP D N 1
ATOM 12439 C CA . ASP D 3 63 ? 4.772 9.792 3.271 1.00 10.00 58 ASP D CA 1
ATOM 12440 C C . ASP D 3 63 ? 4.000 9.234 4.494 1.00 10.00 58 ASP D C 1
ATOM 12441 O O . ASP D 3 63 ? 2.877 9.680 4.801 1.00 10.00 58 ASP D O 1
ATOM 12446 N N . LEU D 3 64 ? 4.593 8.266 5.183 1.00 10.00 59 LEU D N 1
ATOM 12447 C CA . LEU D 3 64 ? 3.936 7.624 6.317 1.00 10.00 59 LEU D CA 1
ATOM 12448 C C . LEU D 3 64 ? 3.924 8.439 7.635 1.00 10.00 59 LEU D C 1
ATOM 12449 O O . LEU D 3 64 ? 3.117 8.202 8.537 1.00 10.00 59 LEU D O 1
ATOM 12454 N N . GLU D 3 65 ? 4.837 9.378 7.791 1.00 10.00 60 GLU D N 1
ATOM 12455 C CA . GLU D 3 65 ? 4.911 10.136 9.040 1.00 10.00 60 GLU D CA 1
ATOM 12456 C C . GLU D 3 65 ? 3.854 11.225 9.131 1.00 10.00 60 GLU D C 1
ATOM 12457 O O . GLU D 3 65 ? 3.605 11.887 8.149 1.00 10.00 60 GLU D O 1
ATOM 12463 N N . PHE D 3 66 ? 3.281 11.431 10.312 1.00 10.00 61 PHE D N 1
ATOM 12464 C CA . PHE D 3 66 ? 2.364 12.526 10.587 1.00 10.00 61 PHE D CA 1
ATOM 12465 C C . PHE D 3 66 ? 3.079 13.810 10.891 1.00 10.00 61 PHE D C 1
ATOM 12466 O O . PHE D 3 66 ? 4.120 13.788 11.592 1.00 10.00 61 PHE D O 1
ATOM 12474 N N . GLU D 3 67 ? 2.484 14.915 10.455 1.00 10.00 62 GLU D N 1
ATOM 12475 C CA . GLU D 3 67 ? 2.991 16.229 10.773 1.00 10.00 62 GLU D CA 1
ATOM 12476 C C . GLU D 3 67 ? 2.611 16.642 12.199 1.00 10.00 62 GLU D C 1
ATOM 12477 O O . GLU D 3 67 ? 3.456 17.132 12.969 1.00 10.00 62 GLU D O 1
ATOM 12483 N N . ASP D 3 68 ? 1.333 16.423 12.560 1.00 10.00 63 ASP D N 1
ATOM 12484 C CA . ASP D 3 68 ? 0.798 16.687 13.936 1.00 10.00 63 ASP D CA 1
ATOM 12485 C C . ASP D 3 68 ? 0.260 15.343 14.461 1.00 10.00 63 ASP D C 1
ATOM 12486 O O . ASP D 3 68 ? -0.714 14.799 13.912 1.00 10.00 63 ASP D O 1
ATOM 12491 N N . SER D 3 69 ? 0.902 14.820 15.513 1.00 10.00 64 SER D N 1
ATOM 12492 C CA . SER D 3 69 ? 0.611 13.497 16.064 1.00 10.00 64 SER D CA 1
ATOM 12493 C C . SER D 3 69 ? -0.780 13.480 16.724 1.00 10.00 64 SER D C 1
ATOM 12494 O O . SER D 3 69 ? -1.401 12.435 16.981 1.00 10.00 64 SER D O 1
ATOM 12497 N N . GLY D 3 70 ? -1.312 14.658 17.003 1.00 10.00 65 GLY D N 1
ATOM 12498 C CA . GLY D 3 70 ? -2.666 14.756 17.473 1.00 10.00 65 GLY D CA 1
ATOM 12499 C C . GLY D 3 70 ? -3.726 14.302 16.485 1.00 10.00 65 GLY D C 1
ATOM 12500 O O . GLY D 3 70 ? -4.888 14.080 16.882 1.00 10.00 65 GLY D O 1
ATOM 12501 N N . LEU D 3 71 ? -3.367 14.224 15.184 1.00 10.00 66 LEU D N 1
ATOM 12502 C CA . LEU D 3 71 ? -4.328 13.798 14.189 1.00 10.00 66 LEU D CA 1
ATOM 12503 C C . LEU D 3 71 ? -4.132 12.279 13.955 1.00 10.00 66 LEU D C 1
ATOM 12504 O O . LEU D 3 71 ? -4.809 11.743 13.098 1.00 10.00 66 LEU D O 1
ATOM 12509 N N . MET D 3 72 ? -3.229 11.636 14.717 1.00 10.00 67 MET D N 1
ATOM 12510 C CA . MET D 3 72 ? -2.970 10.210 14.624 1.00 10.00 67 MET D CA 1
ATOM 12511 C C . MET D 3 72 ? -3.695 9.409 15.711 1.00 10.00 67 MET D C 1
ATOM 12512 O O . MET D 3 72 ? -3.485 9.673 16.901 1.00 10.00 67 MET D O 1
ATOM 12517 N N . PRO D 3 73 ? -4.582 8.490 15.360 1.00 10.00 68 PRO D N 1
ATOM 12518 C CA . PRO D 3 73 ? -5.276 7.754 16.398 1.00 10.00 68 PRO D CA 1
ATOM 12519 C C . PRO D 3 73 ? -4.392 6.745 17.076 1.00 10.00 68 PRO D C 1
ATOM 12520 O O . PRO D 3 73 ? -3.675 6.061 16.411 1.00 10.00 68 PRO D O 1
ATOM 12524 N N . ASP D 3 74 ? -4.504 6.654 18.403 1.00 10.00 69 ASP D N 1
ATOM 12525 C CA . ASP D 3 74 ? -3.832 5.622 19.190 1.00 10.00 69 ASP D CA 1
ATOM 12526 C C . ASP D 3 74 ? -4.702 4.356 19.072 1.00 10.00 69 ASP D C 1
ATOM 12527 O O . ASP D 3 74 ? -5.729 4.168 19.774 1.00 10.00 69 ASP D O 1
ATOM 12532 N N . THR D 3 75 ? -4.347 3.498 18.133 1.00 10.00 70 THR D N 1
ATOM 12533 C CA . THR D 3 75 ? -5.176 2.338 17.843 1.00 10.00 70 THR D CA 1
ATOM 12534 C C . THR D 3 75 ? -4.333 1.227 17.241 1.00 10.00 70 THR D C 1
ATOM 12535 O O . THR D 3 75 ? -3.274 1.498 16.675 1.00 10.00 70 THR D O 1
ATOM 12539 N N . LYS D 3 76 ? -4.806 0.002 17.404 1.00 10.00 71 LYS D N 1
ATOM 12540 C CA . LYS D 3 76 ? -4.168 -1.185 16.854 1.00 10.00 71 LYS D CA 1
ATOM 12541 C C . LYS D 3 76 ? -4.613 -1.425 15.379 1.00 10.00 71 LYS D C 1
ATOM 12542 O O . LYS D 3 76 ? -4.041 -2.224 14.659 1.00 10.00 71 LYS D O 1
ATOM 12548 N N . ASP D 3 77 ? -5.668 -0.759 14.957 1.00 10.00 72 ASP D N 1
ATOM 12549 C CA . ASP D 3 77 ? -6.165 -0.899 13.589 1.00 10.00 72 ASP D CA 1
ATOM 12550 C C . ASP D 3 77 ? -5.280 -0.168 12.563 1.00 10.00 72 ASP D C 1
ATOM 12551 O O . ASP D 3 77 ? -5.462 1.048 12.356 1.00 10.00 72 ASP D O 1
ATOM 12556 N N . VAL D 3 78 ? -4.369 -0.898 11.906 1.00 10.00 73 VAL D N 1
ATOM 12557 C CA . VAL D 3 78 ? -3.460 -0.314 10.913 1.00 10.00 73 VAL D CA 1
ATOM 12558 C C . VAL D 3 78 ? -4.172 0.534 9.776 1.00 10.00 73 VAL D C 1
ATOM 12559 O O . VAL D 3 78 ? -3.705 1.613 9.391 1.00 10.00 73 VAL D O 1
ATOM 12563 N N . ILE D 3 79 ? -5.274 0.036 9.250 1.00 10.00 74 ILE D N 1
ATOM 12564 C CA . ILE D 3 79 ? -5.970 0.693 8.131 1.00 10.00 74 ILE D CA 1
ATOM 12565 C C . ILE D 3 79 ? -6.493 2.071 8.561 1.00 10.00 74 ILE D C 1
ATOM 12566 O O . ILE D 3 79 ? -6.500 2.981 7.794 1.00 10.00 74 ILE D O 1
ATOM 12571 N N . ARG D 3 80 ? -6.849 2.234 9.826 1.00 10.00 75 ARG D N 1
ATOM 12572 C CA . ARG D 3 80 ? -7.335 3.544 10.282 1.00 10.00 75 ARG D CA 1
ATOM 12573 C C . ARG D 3 80 ? -6.210 4.558 10.390 1.00 10.00 75 ARG D C 1
ATOM 12574 O O . ARG D 3 80 ? -6.382 5.759 10.146 1.00 10.00 75 ARG D O 1
ATOM 12582 N N . ILE D 3 81 ? -5.041 4.079 10.780 1.00 10.00 76 ILE D N 1
ATOM 12583 C CA . ILE D 3 81 ? -3.867 4.917 10.860 1.00 10.00 76 ILE D CA 1
ATOM 12584 C C . ILE D 3 81 ? -3.520 5.456 9.452 1.00 10.00 76 ILE D C 1
ATOM 12585 O O . ILE D 3 81 ? -3.266 6.672 9.248 1.00 10.00 76 ILE D O 1
ATOM 12590 N N . LEU D 3 82 ? -3.510 4.570 8.444 1.00 10.00 77 LEU D N 1
ATOM 12591 C CA . LEU D 3 82 ? -3.278 4.959 7.021 1.00 10.00 77 LEU D CA 1
ATOM 12592 C C . LEU D 3 82 ? -4.339 5.907 6.488 1.00 10.00 77 LEU D C 1
ATOM 12593 O O . LEU D 3 82 ? -4.038 6.889 5.795 1.00 10.00 77 LEU D O 1
ATOM 12598 N N . GLN D 3 83 ? -5.584 5.656 6.792 1.00 10.00 78 GLN D N 1
ATOM 12599 C CA . GLN D 3 83 ? -6.625 6.560 6.345 1.00 10.00 78 GLN D CA 1
ATOM 12600 C C . GLN D 3 83 ? -6.434 7.964 6.975 1.00 10.00 78 GLN D C 1
ATOM 12601 O O . GLN D 3 83 ? -6.589 9.000 6.324 1.00 10.00 78 GLN D O 1
ATOM 12607 N N . ALA D 3 84 ? -6.089 7.989 8.243 1.00 10.00 79 ALA D N 1
ATOM 12608 C CA . ALA D 3 84 ? -5.884 9.225 8.970 1.00 10.00 79 ALA D CA 1
ATOM 12609 C C . ALA D 3 84 ? -4.727 10.007 8.413 1.00 10.00 79 ALA D C 1
ATOM 12610 O O . ALA D 3 84 ? -4.745 11.265 8.415 1.00 10.00 79 ALA D O 1
ATOM 12612 N N . ARG D 3 85 ? -3.729 9.312 7.878 1.00 10.00 80 ARG D N 1
ATOM 12613 C CA . ARG D 3 85 ? -2.553 9.969 7.246 1.00 10.00 80 ARG D CA 1
ATOM 12614 C C . ARG D 3 85 ? -2.911 10.617 5.868 1.00 10.00 80 ARG D C 1
ATOM 12615 O O . ARG D 3 85 ? -2.519 11.778 5.602 1.00 10.00 80 ARG D O 1
ATOM 12623 N N . ILE D 3 86 ? -3.784 9.946 5.096 1.00 10.00 81 ILE D N 1
ATOM 12624 C CA . ILE D 3 86 ? -4.274 10.481 3.826 1.00 10.00 81 ILE D CA 1
ATOM 12625 C C . ILE D 3 86 ? -5.069 11.754 4.141 1.00 10.00 81 ILE D C 1
ATOM 12626 O O . ILE D 3 86 ? -4.906 12.818 3.525 1.00 10.00 81 ILE D O 1
ATOM 12631 N N . TYR D 3 87 ? -5.964 11.627 5.118 1.00 10.00 82 TYR D N 1
ATOM 12632 C CA . TYR D 3 87 ? -6.823 12.715 5.559 1.00 10.00 82 TYR D CA 1
ATOM 12633 C C . TYR D 3 87 ? -5.985 13.918 5.968 1.00 10.00 82 TYR D C 1
ATOM 12634 O O . TYR D 3 87 ? -6.218 15.074 5.478 1.00 10.00 82 TYR D O 1
ATOM 12643 N N . GLU D 3 88 ? -4.947 13.665 6.755 1.00 10.00 83 GLU D N 1
ATOM 12644 C CA . GLU D 3 88 ? -4.080 14.758 7.156 1.00 10.00 83 GLU D CA 1
ATOM 12645 C C . GLU D 3 88 ? -3.355 15.433 5.944 1.00 10.00 83 GLU D C 1
ATOM 12646 O O . GLU D 3 88 ? -3.348 16.682 5.841 1.00 10.00 83 GLU D O 1
ATOM 12652 N N . GLN D 3 89 ? -2.767 14.631 5.041 1.00 10.00 84 GLN D N 1
ATOM 12653 C CA . GLN D 3 89 ? -2.042 15.202 3.881 1.00 10.00 84 GLN D CA 1
ATOM 12654 C C . GLN D 3 89 ? -2.966 16.010 2.992 1.00 10.00 84 GLN D C 1
ATOM 12655 O O . GLN D 3 89 ? -2.610 17.124 2.521 1.00 10.00 84 GLN D O 1
ATOM 12661 N N . LEU D 3 90 ? -4.207 15.535 2.836 1.00 10.00 85 LEU D N 1
ATOM 12662 C CA . LEU D 3 90 ? -5.180 16.283 2.063 1.00 10.00 85 LEU D CA 1
ATOM 12663 C C . LEU D 3 90 ? -5.391 17.638 2.661 1.00 10.00 85 LEU D C 1
ATOM 12664 O O . LEU D 3 90 ? -5.465 18.645 1.908 1.00 10.00 85 LEU D O 1
ATOM 12669 N N . THR D 3 91 ? -5.578 17.689 3.966 1.00 10.00 86 THR D N 1
ATOM 12670 C CA . THR D 3 91 ? -5.915 18.961 4.622 1.00 10.00 86 THR D CA 1
ATOM 12671 C C . THR D 3 91 ? -4.704 19.915 4.509 1.00 10.00 86 THR D C 1
ATOM 12672 O O . THR D 3 91 ? -4.866 21.099 4.207 1.00 10.00 86 THR D O 1
ATOM 12676 N N . ILE D 3 92 ? -3.497 19.373 4.663 1.00 10.00 87 ILE D N 1
ATOM 12677 C CA . ILE D 3 92 ? -2.334 20.211 4.523 1.00 10.00 87 ILE D CA 1
ATOM 12678 C C . ILE D 3 92 ? -2.239 20.805 3.101 1.00 10.00 87 ILE D C 1
ATOM 12679 O O . ILE D 3 92 ? -1.945 22.027 2.936 1.00 10.00 87 ILE D O 1
ATOM 12684 N N . ASP D 3 93 ? -2.380 19.940 2.069 1.00 10.00 88 ASP D N 1
ATOM 12685 C CA . ASP D 3 93 ? -2.219 20.393 0.684 1.00 10.00 88 ASP D CA 1
ATOM 12686 C C . ASP D 3 93 ? -3.325 21.361 0.221 1.00 10.00 88 ASP D C 1
ATOM 12687 O O . ASP D 3 93 ? -3.082 22.301 -0.545 1.00 10.00 88 ASP D O 1
ATOM 12692 N N . LEU D 3 94 ? -4.540 21.138 0.711 1.00 10.00 89 LEU D N 1
ATOM 12693 C CA . LEU D 3 94 ? -5.663 22.031 0.398 1.00 10.00 89 LEU D CA 1
ATOM 12694 C C . LEU D 3 94 ? -5.377 23.378 1.072 1.00 10.00 89 LEU D C 1
ATOM 12695 O O . LEU D 3 94 ? -5.610 24.358 0.388 1.00 10.00 89 LEU D O 1
ATOM 12700 N N . TRP D 3 95 ? -4.856 23.427 2.328 1.00 10.00 90 TRP D N 1
ATOM 12701 C CA . TRP D 3 95 ? -4.522 24.698 2.930 1.00 10.00 90 TRP D CA 1
ATOM 12702 C C . TRP D 3 95 ? -3.444 25.473 2.098 1.00 10.00 90 TRP D C 1
ATOM 12703 O O . TRP D 3 95 ? -3.504 26.761 1.944 1.00 10.00 90 TRP D O 1
ATOM 12714 N N . GLU D 3 96 ? -2.512 24.796 1.485 1.00 10.00 91 GLU D N 1
ATOM 12715 C CA . GLU D 3 96 ? -1.535 25.508 0.645 1.00 10.00 91 GLU D CA 1
ATOM 12716 C C . GLU D 3 96 ? -2.186 26.128 -0.597 1.00 10.00 91 GLU D C 1
ATOM 12717 O O . GLU D 3 96 ? -1.578 27.003 -1.249 1.00 10.00 91 GLU D O 1
ATOM 12723 N N . ASP D 3 97 ? -3.334 25.597 -1.046 1.00 10.00 92 ASP D N 1
ATOM 12724 C CA . ASP D 3 97 ? -4.031 26.186 -2.188 1.00 10.00 92 ASP D CA 1
ATOM 12725 C C . ASP D 3 97 ? -5.189 27.146 -1.846 1.00 10.00 92 ASP D C 1
ATOM 12726 O O . ASP D 3 97 ? -5.847 27.660 -2.789 1.00 10.00 92 ASP D O 1
ATOM 12731 N N . ALA D 3 98 ? -5.391 27.394 -0.544 1.00 10.00 93 ALA D N 1
ATOM 12732 C CA . ALA D 3 98 ? -6.513 28.184 -0.061 1.00 10.00 93 ALA D CA 1
ATOM 12733 C C . ALA D 3 98 ? -6.568 29.586 -0.635 1.00 10.00 93 ALA D C 1
ATOM 12734 O O . ALA D 3 98 ? -7.546 29.975 -1.195 1.00 10.00 93 ALA D O 1
ATOM 12736 N N . GLU D 3 99 ? -5.487 30.333 -0.526 1.00 10.00 94 GLU D N 1
ATOM 12737 C CA . GLU D 3 99 ? -5.536 31.687 -1.080 1.00 10.00 94 GLU D CA 1
ATOM 12738 C C . GLU D 3 99 ? -5.798 31.687 -2.583 1.00 10.00 94 GLU D C 1
ATOM 12739 O O . GLU D 3 99 ? -6.510 32.542 -3.084 1.00 10.00 94 GLU D O 1
ATOM 12745 N N . ASP D 3 100 ? -5.123 30.790 -3.331 1.00 10.00 95 ASP D N 1
ATOM 12746 C CA . ASP D 3 100 ? -5.239 30.724 -4.787 1.00 10.00 95 ASP D CA 1
ATOM 12747 C C . ASP D 3 100 ? -6.667 30.464 -5.199 1.00 10.00 95 ASP D C 1
ATOM 12748 O O . ASP D 3 100 ? -7.173 31.029 -6.185 1.00 10.00 95 ASP D O 1
ATOM 12753 N N . LEU D 3 101 ? -7.299 29.510 -4.510 1.00 10.00 96 LEU D N 1
ATOM 12754 C CA . LEU D 3 101 ? -8.688 29.163 -4.775 1.00 10.00 96 LEU D CA 1
ATOM 12755 C C . LEU D 3 101 ? -9.669 30.254 -4.436 1.00 10.00 96 LEU D C 1
ATOM 12756 O O . LEU D 3 101 ? -10.581 30.550 -5.219 1.00 10.00 96 LEU D O 1
ATOM 12761 N N . LEU D 3 102 ? -9.451 30.921 -3.302 1.00 10.00 97 LEU D N 1
ATOM 12762 C CA . LEU D 3 102 ? -10.329 32.059 -2.962 1.00 10.00 97 LEU D CA 1
ATOM 12763 C C . LEU D 3 102 ? -10.173 33.224 -3.969 1.00 10.00 97 LEU D C 1
ATOM 12764 O O . LEU D 3 102 ? -11.153 33.836 -4.404 1.00 10.00 97 LEU D O 1
ATOM 12769 N N . ASN D 3 103 ? -8.953 33.468 -4.438 1.00 10.00 98 ASN D N 1
ATOM 12770 C CA . ASN D 3 103 ? -8.742 34.515 -5.516 1.00 10.00 98 ASN D CA 1
ATOM 12771 C C . ASN D 3 103 ? -9.431 34.125 -6.837 1.00 10.00 98 ASN D C 1
ATOM 12772 O O . ASN D 3 103 ? -10.101 34.990 -7.516 1.00 10.00 98 ASN D O 1
ATOM 12777 N N . GLU D 3 104 ? -9.279 32.857 -7.279 1.00 10.00 99 GLU D N 1
ATOM 12778 C CA . GLU D 3 104 ? -9.925 32.417 -8.540 1.00 10.00 99 GLU D CA 1
ATOM 12779 C C . GLU D 3 104 ? -11.482 32.604 -8.434 1.00 10.00 99 GLU D C 1
ATOM 12780 O O . GLU D 3 104 ? -12.123 33.012 -9.390 1.00 10.00 99 GLU D O 1
ATOM 12786 N N . TYR D 3 105 ? -12.066 32.313 -7.274 1.00 10.00 100 TYR D N 1
ATOM 12787 C CA . TYR D 3 105 ? -13.511 32.459 -7.135 1.00 10.00 100 TYR D CA 1
ATOM 12788 C C . TYR D 3 105 ? -13.938 33.953 -7.273 1.00 10.00 100 TYR D C 1
ATOM 12789 O O . TYR D 3 105 ? -14.869 34.301 -8.038 1.00 10.00 100 TYR D O 1
ATOM 12798 N N . LEU D 3 106 ? -13.264 34.800 -6.500 1.00 10.00 101 LEU D N 1
ATOM 12799 C CA . LEU D 3 106 ? -13.556 36.231 -6.463 1.00 10.00 101 LEU D CA 1
ATOM 12800 C C . LEU D 3 106 ? -13.414 36.822 -7.885 1.00 10.00 101 LEU D C 1
ATOM 12801 O O . LEU D 3 106 ? -14.208 37.660 -8.298 1.00 10.00 101 LEU D O 1
ATOM 12806 N N . GLU D 3 107 ? -12.364 36.408 -8.580 1.00 10.00 102 GLU D N 1
ATOM 12807 C CA . GLU D 3 107 ? -12.024 36.933 -9.952 1.00 10.00 102 GLU D CA 1
ATOM 12808 C C . GLU D 3 107 ? -12.842 36.362 -11.134 1.00 10.00 102 GLU D C 1
ATOM 12809 O O . GLU D 3 107 ? -12.644 36.755 -12.293 1.00 10.00 102 GLU D O 1
ATOM 12815 N N . GLU D 3 108 ? -13.787 35.484 -10.882 1.00 10.00 103 GLU D N 1
ATOM 12816 C CA . GLU D 3 108 ? -14.520 34.894 -12.009 1.00 10.00 103 GLU D CA 1
ATOM 12817 C C . GLU D 3 108 ? -15.680 35.653 -12.600 1.00 10.00 103 GLU D C 1
ATOM 12818 O O . GLU D 3 108 ? -16.422 35.083 -13.457 1.00 10.00 103 GLU D O 1
ATOM 12824 N N . VAL D 3 109 ? -15.873 36.884 -12.176 1.00 10.00 104 VAL D N 1
ATOM 12825 C CA . VAL D 3 109 ? -16.934 37.724 -12.754 1.00 10.00 104 VAL D CA 1
ATOM 12826 C C . VAL D 3 109 ? -16.388 39.116 -12.868 1.00 10.00 104 VAL D C 1
ATOM 12827 O O . VAL D 3 109 ? -15.403 39.452 -12.164 1.00 10.00 104 VAL D O 1
ATOM 12831 N N . GLU D 3 110 ? -16.921 39.914 -13.812 1.00 10.00 105 GLU D N 1
ATOM 12832 C CA . GLU D 3 110 ? -16.499 41.332 -13.918 1.00 10.00 105 GLU D CA 1
ATOM 12833 C C . GLU D 3 110 ? -17.550 42.165 -14.602 1.00 10.00 105 GLU D C 1
ATOM 12834 O O . GLU D 3 110 ? -18.171 41.698 -15.571 1.00 10.00 105 GLU D O 1
ATOM 12840 N N . GLU D 3 111 ? -17.800 43.385 -14.108 1.00 10.00 106 GLU D N 1
ATOM 12841 C CA . GLU D 3 111 ? -18.777 44.212 -14.812 1.00 10.00 106 GLU D CA 1
ATOM 12842 C C . GLU D 3 111 ? -18.008 45.040 -15.905 1.00 10.00 106 GLU D C 1
ATOM 12843 O O . GLU D 3 111 ? -17.388 46.057 -15.491 1.00 10.00 106 GLU D O 1
ATOM 12849 N N . TYR D 3 112 ? -18.044 44.666 -17.096 1.00 10.00 107 TYR D N 1
ATOM 12850 N N . MET E 3 6 ? 4.977 -2.717 -8.062 1.00 10.00 1 MET E N 1
ATOM 12851 C CA . MET E 3 6 ? 5.521 -4.049 -7.558 1.00 10.00 1 MET E CA 1
ATOM 12852 C C . MET E 3 6 ? 4.359 -4.821 -6.974 1.00 10.00 1 MET E C 1
ATOM 12853 O O . MET E 3 6 ? 3.459 -4.212 -6.384 1.00 10.00 1 MET E O 1
ATOM 12858 N N . THR E 3 7 ? 4.303 -6.132 -7.207 1.00 10.00 2 THR E N 1
ATOM 12859 C CA . THR E 3 7 ? 3.210 -6.926 -6.713 1.00 10.00 2 THR E CA 1
ATOM 12860 C C . THR E 3 7 ? 3.618 -8.018 -5.725 1.00 10.00 2 THR E C 1
ATOM 12861 O O . THR E 3 7 ? 4.805 -8.412 -5.627 1.00 10.00 2 THR E O 1
ATOM 12865 N N . TYR E 3 8 ? 2.639 -8.534 -5.028 1.00 10.00 3 TYR E N 1
ATOM 12866 C CA . TYR E 3 8 ? 2.851 -9.583 -4.061 1.00 10.00 3 TYR E CA 1
ATOM 12867 C C . TYR E 3 8 ? 3.408 -10.816 -4.847 1.00 10.00 3 TYR E C 1
ATOM 12868 O O . TYR E 3 8 ? 4.357 -11.517 -4.410 1.00 10.00 3 TYR E O 1
ATOM 12877 N N . ASN E 3 9 ? 2.831 -11.077 -6.031 1.00 10.00 4 ASN E N 1
ATOM 12878 C CA . ASN E 3 9 ? 3.332 -12.247 -6.832 1.00 10.00 4 ASN E CA 1
ATOM 12879 C C . ASN E 3 9 ? 4.792 -12.106 -7.191 1.00 10.00 4 ASN E C 1
ATOM 12880 O O . ASN E 3 9 ? 5.472 -13.133 -7.255 1.00 10.00 4 ASN E O 1
ATOM 12885 N N . ASN E 3 10 ? 5.313 -10.865 -7.346 1.00 10.00 5 ASN E N 1
ATOM 12886 C CA . ASN E 3 10 ? 6.734 -10.671 -7.664 1.00 10.00 5 ASN E CA 1
ATOM 12887 C C . ASN E 3 10 ? 7.553 -11.119 -6.437 1.00 10.00 5 ASN E C 1
ATOM 12888 O O . ASN E 3 10 ? 8.523 -11.889 -6.587 1.00 10.00 5 ASN E O 1
ATOM 12893 N N . VAL E 3 11 ? 7.193 -10.659 -5.215 1.00 10.00 6 VAL E N 1
ATOM 12894 C CA . VAL E 3 11 ? 7.908 -11.073 -4.004 1.00 10.00 6 VAL E CA 1
ATOM 12895 C C . VAL E 3 11 ? 7.777 -12.587 -3.757 1.00 10.00 6 VAL E C 1
ATOM 12896 O O . VAL E 3 11 ? 8.759 -13.229 -3.412 1.00 10.00 6 VAL E O 1
ATOM 12900 N N . PHE E 3 12 ? 6.575 -13.131 -3.955 1.00 10.00 7 PHE E N 1
ATOM 12901 C CA . PHE E 3 12 ? 6.372 -14.519 -3.747 1.00 10.00 7 PHE E CA 1
ATOM 12902 C C . PHE E 3 12 ? 7.220 -15.317 -4.774 1.00 10.00 7 PHE E C 1
ATOM 12903 O O . PHE E 3 12 ? 7.792 -16.344 -4.391 1.00 10.00 7 PHE E O 1
ATOM 12911 N N . ASP E 3 13 ? 7.308 -14.852 -6.022 1.00 10.00 8 ASP E N 1
ATOM 12912 C CA . ASP E 3 13 ? 8.099 -15.605 -7.026 1.00 10.00 8 ASP E CA 1
ATOM 12913 C C . ASP E 3 13 ? 9.595 -15.555 -6.676 1.00 10.00 8 ASP E C 1
ATOM 12914 O O . ASP E 3 13 ? 10.409 -16.335 -7.199 1.00 10.00 8 ASP E O 1
ATOM 12919 N N . HIS E 3 14 ? 9.965 -14.626 -5.777 1.00 10.00 9 HIS E N 1
ATOM 12920 C CA . HIS E 3 14 ? 11.390 -14.467 -5.405 1.00 10.00 9 HIS E CA 1
ATOM 12921 C C . HIS E 3 14 ? 11.680 -15.498 -4.284 1.00 10.00 9 HIS E C 1
ATOM 12922 O O . HIS E 3 14 ? 12.580 -16.375 -4.397 1.00 10.00 9 HIS E O 1
ATOM 12929 N N . ALA E 3 15 ? 10.879 -15.484 -3.209 1.00 10.00 10 ALA E N 1
ATOM 12930 C CA . ALA E 3 15 ? 11.115 -16.468 -2.091 1.00 10.00 10 ALA E CA 1
ATOM 12931 C C . ALA E 3 15 ? 10.970 -17.925 -2.550 1.00 10.00 10 ALA E C 1
ATOM 12932 O O . ALA E 3 15 ? 11.671 -18.812 -2.034 1.00 10.00 10 ALA E O 1
ATOM 12934 N N . TYR E 3 16 ? 10.008 -18.176 -3.446 1.00 10.00 11 TYR E N 1
ATOM 12935 C CA . TYR E 3 16 ? 9.765 -19.531 -4.005 1.00 10.00 11 TYR E CA 1
ATOM 12936 C C . TYR E 3 16 ? 10.985 -20.051 -4.715 1.00 10.00 11 TYR E C 1
ATOM 12937 O O . TYR E 3 16 ? 11.411 -21.188 -4.531 1.00 10.00 11 TYR E O 1
ATOM 12946 N N . GLU E 3 17 ? 11.622 -19.170 -5.472 1.00 10.00 12 GLU E N 1
ATOM 12947 C CA . GLU E 3 17 ? 12.868 -19.553 -6.193 1.00 10.00 12 GLU E CA 1
ATOM 12948 C C . GLU E 3 17 ? 14.071 -19.674 -5.258 1.00 10.00 12 GLU E C 1
ATOM 12949 O O . GLU E 3 17 ? 14.952 -20.504 -5.441 1.00 10.00 12 GLU E O 1
ATOM 12955 N N . MET E 3 18 ? 14.085 -18.894 -4.195 1.00 10.00 13 MET E N 1
ATOM 12956 C CA . MET E 3 18 ? 15.206 -18.975 -3.287 1.00 10.00 13 MET E CA 1
ATOM 12957 C C . MET E 3 18 ? 15.166 -20.294 -2.515 1.00 10.00 13 MET E C 1
ATOM 12958 O O . MET E 3 18 ? 16.192 -20.846 -2.087 1.00 10.00 13 MET E O 1
ATOM 12963 N N . LEU E 3 19 ? 13.947 -20.716 -2.186 1.00 10.00 14 LEU E N 1
ATOM 12964 C CA . LEU E 3 19 ? 13.717 -21.876 -1.312 1.00 10.00 14 LEU E CA 1
ATOM 12965 C C . LEU E 3 19 ? 14.194 -23.065 -2.183 1.00 10.00 14 LEU E C 1
ATOM 12966 O O . LEU E 3 19 ? 14.838 -23.985 -1.692 1.00 10.00 14 LEU E O 1
ATOM 12971 N N . LYS E 3 20 ? 13.872 -23.034 -3.496 1.00 10.00 15 LYS E N 1
ATOM 12972 C CA . LYS E 3 20 ? 14.282 -24.075 -4.464 1.00 10.00 15 LYS E CA 1
ATOM 12973 C C . LYS E 3 20 ? 15.795 -24.215 -4.439 1.00 10.00 15 LYS E C 1
ATOM 12974 O O . LYS E 3 20 ? 16.365 -25.319 -4.372 1.00 10.00 15 LYS E O 1
ATOM 12980 N N . GLU E 3 21 ? 16.470 -23.059 -4.512 1.00 10.00 16 GLU E N 1
ATOM 12981 C CA . GLU E 3 21 ? 17.921 -23.049 -4.410 1.00 10.00 16 GLU E CA 1
ATOM 12982 C C . GLU E 3 21 ? 18.408 -23.635 -3.064 1.00 10.00 16 GLU E C 1
ATOM 12983 O O . GLU E 3 21 ? 19.212 -24.551 -3.086 1.00 10.00 16 GLU E O 1
ATOM 12989 N N . ASN E 3 22 ? 17.930 -23.091 -1.949 1.00 10.00 17 ASN E N 1
ATOM 12990 C CA . ASN E 3 22 ? 18.344 -23.520 -0.594 1.00 10.00 17 ASN E CA 1
ATOM 12991 C C . ASN E 3 22 ? 18.080 -25.058 -0.419 1.00 10.00 17 ASN E C 1
ATOM 12992 O O . ASN E 3 22 ? 18.842 -25.797 0.300 1.00 10.00 17 ASN E O 1
ATOM 12997 N N . ILE E 3 23 ? 17.009 -25.547 -1.051 1.00 10.00 18 ILE E N 1
ATOM 12998 C CA . ILE E 3 23 ? 16.704 -26.964 -0.970 1.00 10.00 18 ILE E CA 1
ATOM 12999 C C . ILE E 3 23 ? 17.823 -27.785 -1.591 1.00 10.00 18 ILE E C 1
ATOM 13000 O O . ILE E 3 23 ? 18.307 -28.783 -1.004 1.00 10.00 18 ILE E O 1
ATOM 13005 N N . ARG E 3 24 ? 18.278 -27.363 -2.772 1.00 10.00 19 ARG E N 1
ATOM 13006 C CA . ARG E 3 24 ? 19.388 -28.062 -3.455 1.00 10.00 19 ARG E CA 1
ATOM 13007 C C . ARG E 3 24 ? 20.690 -27.940 -2.714 1.00 10.00 19 ARG E C 1
ATOM 13008 O O . ARG E 3 24 ? 21.457 -28.932 -2.550 1.00 10.00 19 ARG E O 1
ATOM 13016 N N . TYR E 3 25 ? 21.004 -26.740 -2.261 1.00 10.00 20 TYR E N 1
ATOM 13017 C CA . TYR E 3 25 ? 22.302 -26.563 -1.624 1.00 10.00 20 TYR E CA 1
ATOM 13018 C C . TYR E 3 25 ? 22.488 -27.451 -0.394 1.00 10.00 20 TYR E C 1
ATOM 13019 O O . TYR E 3 25 ? 23.673 -27.830 -0.062 1.00 10.00 20 TYR E O 1
ATOM 13028 N N . ASP E 3 26 ? 21.423 -27.742 0.330 1.00 10.00 21 ASP E N 1
ATOM 13029 C CA . ASP E 3 26 ? 21.564 -28.563 1.559 1.00 10.00 21 ASP E CA 1
ATOM 13030 C C . ASP E 3 26 ? 20.972 -29.972 1.475 1.00 10.00 21 ASP E C 1
ATOM 13031 O O . ASP E 3 26 ? 20.775 -30.602 2.533 1.00 10.00 21 ASP E O 1
ATOM 13036 N N . ASP E 3 27 ? 20.616 -30.394 0.262 1.00 10.00 22 ASP E N 1
ATOM 13037 C CA . ASP E 3 27 ? 19.952 -31.714 0.043 1.00 10.00 22 ASP E CA 1
ATOM 13038 C C . ASP E 3 27 ? 18.823 -31.935 1.057 1.00 10.00 22 ASP E C 1
ATOM 13039 O O . ASP E 3 27 ? 18.791 -32.961 1.769 1.00 10.00 22 ASP E O 1
ATOM 13044 N N . ILE E 3 28 ? 17.839 -31.034 1.075 1.00 10.00 23 ILE E N 1
ATOM 13045 C CA . ILE E 3 28 ? 16.730 -31.150 2.052 1.00 10.00 23 ILE E CA 1
ATOM 13046 C C . ILE E 3 28 ? 15.694 -32.121 1.477 1.00 10.00 23 ILE E C 1
ATOM 13047 O O . ILE E 3 28 ? 15.330 -32.037 0.275 1.00 10.00 23 ILE E O 1
ATOM 13052 N N . ARG E 3 29 ? 15.268 -33.069 2.304 1.00 10.00 24 ARG E N 1
ATOM 13053 C CA . ARG E 3 29 ? 14.374 -34.118 1.832 1.00 10.00 24 ARG E CA 1
ATOM 13054 C C . ARG E 3 29 ? 13.076 -34.266 2.596 1.00 10.00 24 ARG E C 1
ATOM 13055 O O . ARG E 3 29 ? 12.169 -34.976 2.147 1.00 10.00 24 ARG E O 1
ATOM 13063 N N . ASP E 3 30 ? 12.986 -33.568 3.706 1.00 10.00 25 ASP E N 1
ATOM 13064 C CA . ASP E 3 30 ? 11.840 -33.701 4.628 1.00 10.00 25 ASP E CA 1
ATOM 13065 C C . ASP E 3 30 ? 11.307 -32.360 5.105 1.00 10.00 25 ASP E C 1
ATOM 13066 O O . ASP E 3 30 ? 12.078 -31.444 5.383 1.00 10.00 25 ASP E O 1
ATOM 13071 N N . THR E 3 31 ? 9.984 -32.240 5.186 1.00 10.00 26 THR E N 1
ATOM 13072 C CA . THR E 3 31 ? 9.391 -30.972 5.677 1.00 10.00 26 THR E CA 1
ATOM 13073 C C . THR E 3 31 ? 9.812 -30.607 7.094 1.00 10.00 26 THR E C 1
ATOM 13074 O O . THR E 3 31 ? 9.787 -29.430 7.487 1.00 10.00 26 THR E O 1
ATOM 13078 N N . ASP E 3 32 ? 10.246 -31.597 7.864 1.00 10.00 27 ASP E N 1
ATOM 13079 C CA . ASP E 3 32 ? 10.580 -31.309 9.230 1.00 10.00 27 ASP E CA 1
ATOM 13080 C C . ASP E 3 32 ? 11.947 -30.655 9.359 1.00 10.00 27 ASP E C 1
ATOM 13081 O O . ASP E 3 32 ? 12.398 -30.337 10.458 1.00 10.00 27 ASP E O 1
ATOM 13086 N N . ASP E 3 33 ? 12.596 -30.464 8.218 1.00 10.00 28 ASP E N 1
ATOM 13087 C CA . ASP E 3 33 ? 13.911 -29.867 8.144 1.00 10.00 28 ASP E CA 1
ATOM 13088 C C . ASP E 3 33 ? 13.849 -28.615 7.233 1.00 10.00 28 ASP E C 1
ATOM 13089 O O . ASP E 3 33 ? 14.886 -28.124 6.768 1.00 10.00 28 ASP E O 1
ATOM 13094 N N . LEU E 3 34 ? 12.641 -28.121 6.973 1.00 10.00 29 LEU E N 1
ATOM 13095 C CA . LEU E 3 34 ? 12.441 -27.002 6.040 1.00 10.00 29 LEU E CA 1
ATOM 13096 C C . LEU E 3 34 ? 12.261 -25.639 6.695 1.00 10.00 29 LEU E C 1
ATOM 13097 O O . LEU E 3 34 ? 12.376 -24.605 6.046 1.00 10.00 29 LEU E O 1
ATOM 13102 N N . HIS E 3 35 ? 11.978 -25.638 7.979 1.00 10.00 30 HIS E N 1
ATOM 13103 C CA . HIS E 3 35 ? 11.679 -24.389 8.668 1.00 10.00 30 HIS E CA 1
ATOM 13104 C C . HIS E 3 35 ? 12.650 -23.240 8.376 1.00 10.00 30 HIS E C 1
ATOM 13105 O O . HIS E 3 35 ? 12.221 -22.137 7.989 1.00 10.00 30 HIS E O 1
ATOM 13112 N N . ASP E 3 36 ? 13.943 -23.466 8.606 1.00 10.00 31 ASP E N 1
ATOM 13113 C CA . ASP E 3 36 ? 14.893 -22.400 8.407 1.00 10.00 31 ASP E CA 1
ATOM 13114 C C . ASP E 3 36 ? 15.031 -22.020 6.956 1.00 10.00 31 ASP E C 1
ATOM 13115 O O . ASP E 3 36 ? 15.240 -20.819 6.607 1.00 10.00 31 ASP E O 1
ATOM 13120 N N . ALA E 3 37 ? 14.950 -22.975 6.041 1.00 10.00 32 ALA E N 1
ATOM 13121 C CA . ALA E 3 37 ? 15.081 -22.571 4.635 1.00 10.00 32 ALA E CA 1
ATOM 13122 C C . ALA E 3 37 ? 13.946 -21.635 4.181 1.00 10.00 32 ALA E C 1
ATOM 13123 O O . ALA E 3 37 ? 14.174 -20.731 3.368 1.00 10.00 32 ALA E O 1
ATOM 13125 N N . ILE E 3 38 ? 12.725 -21.913 4.636 1.00 10.00 33 ILE E N 1
ATOM 13126 C CA . ILE E 3 38 ? 11.481 -21.158 4.305 1.00 10.00 33 ILE E CA 1
ATOM 13127 C C . ILE E 3 38 ? 11.584 -19.731 4.857 1.00 10.00 33 ILE E C 1
ATOM 13128 O O . ILE E 3 38 ? 11.397 -18.728 4.146 1.00 10.00 33 ILE E O 1
ATOM 13133 N N . HIS E 3 39 ? 11.990 -19.632 6.114 1.00 10.00 34 HIS E N 1
ATOM 13134 C CA . HIS E 3 39 ? 12.154 -18.299 6.796 1.00 10.00 34 HIS E CA 1
ATOM 13135 C C . HIS E 3 39 ? 13.263 -17.456 6.238 1.00 10.00 34 HIS E C 1
ATOM 13136 O O . HIS E 3 39 ? 13.077 -16.223 6.129 1.00 10.00 34 HIS E O 1
ATOM 13143 N N . MET E 3 40 ? 14.402 -18.034 5.829 1.00 10.00 35 MET E N 1
ATOM 13144 C CA . MET E 3 40 ? 15.492 -17.268 5.129 1.00 10.00 35 MET E CA 1
ATOM 13145 C C . MET E 3 40 ? 15.053 -16.809 3.763 1.00 10.00 35 MET E C 1
ATOM 13146 O O . MET E 3 40 ? 15.562 -15.831 3.183 1.00 10.00 35 MET E O 1
ATOM 13151 N N . ALA E 3 41 ? 14.200 -17.609 3.120 1.00 10.00 36 ALA E N 1
ATOM 13152 C CA . ALA E 3 41 ? 13.700 -17.330 1.775 1.00 10.00 36 ALA E CA 1
ATOM 13153 C C . ALA E 3 41 ? 12.874 -16.034 1.810 1.00 10.00 36 ALA E C 1
ATOM 13154 O O . ALA E 3 41 ? 13.010 -15.159 0.956 1.00 10.00 36 ALA E O 1
ATOM 13156 N N . ALA E 3 42 ? 11.974 -15.973 2.788 1.00 10.00 37 ALA E N 1
ATOM 13157 C CA . ALA E 3 42 ? 11.219 -14.737 2.977 1.00 10.00 37 ALA E CA 1
ATOM 13158 C C . ALA E 3 42 ? 12.177 -13.468 3.179 1.00 10.00 37 ALA E C 1
ATOM 13159 O O . ALA E 3 42 ? 12.004 -12.374 2.619 1.00 10.00 37 ALA E O 1
ATOM 13161 N N . ASP E 3 43 ? 13.186 -13.653 4.023 1.00 10.00 38 ASP E N 1
ATOM 13162 C CA . ASP E 3 43 ? 14.095 -12.573 4.360 1.00 10.00 38 ASP E CA 1
ATOM 13163 C C . ASP E 3 43 ? 14.717 -12.016 3.118 1.00 10.00 38 ASP E C 1
ATOM 13164 O O . ASP E 3 43 ? 14.988 -10.802 3.001 1.00 10.00 38 ASP E O 1
ATOM 13169 N N . ASN E 3 44 ? 15.035 -12.910 2.227 1.00 10.00 39 ASN E N 1
ATOM 13170 C CA . ASN E 3 44 ? 15.622 -12.464 0.991 1.00 10.00 39 ASN E CA 1
ATOM 13171 C C . ASN E 3 44 ? 14.624 -11.820 -0.012 1.00 10.00 39 ASN E C 1
ATOM 13172 O O . ASN E 3 44 ? 15.037 -10.999 -0.823 1.00 10.00 39 ASN E O 1
ATOM 13177 N N . ALA E 3 45 ? 13.340 -12.135 0.076 1.00 10.00 40 ALA E N 1
ATOM 13178 C CA . ALA E 3 45 ? 12.358 -11.634 -0.848 1.00 10.00 40 ALA E CA 1
ATOM 13179 C C . ALA E 3 45 ? 11.575 -10.411 -0.311 1.00 10.00 40 ALA E C 1
ATOM 13180 O O . ALA E 3 45 ? 11.036 -9.691 -1.119 1.00 10.00 40 ALA E O 1
ATOM 13182 N N . VAL E 3 46 ? 11.531 -10.159 0.979 1.00 10.00 41 VAL E N 1
ATOM 13183 C CA . VAL E 3 46 ? 10.754 -9.000 1.480 1.00 10.00 41 VAL E CA 1
ATOM 13184 C C . VAL E 3 46 ? 11.339 -7.741 0.900 1.00 10.00 41 VAL E C 1
ATOM 13185 O O . VAL E 3 46 ? 12.563 -7.570 0.853 1.00 10.00 41 VAL E O 1
ATOM 13189 N N . PRO E 3 47 ? 10.500 -6.814 0.492 1.00 10.00 42 PRO E N 1
ATOM 13190 C CA . PRO E 3 47 ? 10.995 -5.610 -0.127 1.00 10.00 42 PRO E CA 1
ATOM 13191 C C . PRO E 3 47 ? 11.693 -4.733 0.900 1.00 10.00 42 PRO E C 1
ATOM 13192 O O . PRO E 3 47 ? 11.374 -4.751 2.084 1.00 10.00 42 PRO E O 1
ATOM 13196 N N . HIS E 3 48 ? 12.586 -3.892 0.437 1.00 10.00 43 HIS E N 1
ATOM 13197 C CA . HIS E 3 48 ? 13.200 -2.979 1.324 1.00 10.00 43 HIS E CA 1
ATOM 13198 C C . HIS E 3 48 ? 12.799 -1.456 1.165 1.00 10.00 43 HIS E C 1
ATOM 13199 O O . HIS E 3 48 ? 13.021 -0.613 2.098 1.00 10.00 43 HIS E O 1
ATOM 13206 N N . TYR E 3 49 ? 12.228 -1.094 0.031 1.00 10.00 44 TYR E N 1
ATOM 13207 C CA . TYR E 3 49 ? 11.905 0.310 -0.133 1.00 10.00 44 TYR E CA 1
ATOM 13208 C C . TYR E 3 49 ? 10.558 0.645 0.479 1.00 10.00 44 TYR E C 1
ATOM 13209 O O . TYR E 3 49 ? 9.739 -0.248 0.630 1.00 10.00 44 TYR E O 1
ATOM 13218 N N . TYR E 3 50 ? 10.295 1.898 0.772 1.00 10.00 45 TYR E N 1
ATOM 13219 C CA . TYR E 3 50 ? 8.963 2.286 1.324 1.00 10.00 45 TYR E CA 1
ATOM 13220 C C . TYR E 3 50 ? 7.863 1.997 0.318 1.00 10.00 45 TYR E C 1
ATOM 13221 O O . TYR E 3 50 ? 6.919 1.199 0.587 1.00 10.00 45 TYR E O 1
ATOM 13230 N N . ALA E 3 51 ? 7.946 2.591 -0.886 1.00 10.00 46 ALA E N 1
ATOM 13231 C CA . ALA E 3 51 ? 6.857 2.446 -1.828 1.00 10.00 46 ALA E CA 1
ATOM 13232 C C . ALA E 3 51 ? 6.635 1.001 -2.258 1.00 10.00 46 ALA E C 1
ATOM 13233 O O . ALA E 3 51 ? 5.477 0.603 -2.475 1.00 10.00 46 ALA E O 1
ATOM 13235 N N . ASP E 3 52 ? 7.742 0.249 -2.381 1.00 10.00 47 ASP E N 1
ATOM 13236 C CA . ASP E 3 52 ? 7.653 -1.155 -2.800 1.00 10.00 47 ASP E CA 1
ATOM 13237 C C . ASP E 3 52 ? 6.854 -1.922 -1.738 1.00 10.00 47 ASP E C 1
ATOM 13238 O O . ASP E 3 52 ? 6.041 -2.774 -2.076 1.00 10.00 47 ASP E O 1
ATOM 13243 N N . ILE E 3 53 ? 7.128 -1.659 -0.458 1.00 10.00 48 ILE E N 1
ATOM 13244 C CA . ILE E 3 53 ? 6.380 -2.309 0.594 1.00 10.00 48 ILE E CA 1
ATOM 13245 C C . ILE E 3 53 ? 4.843 -1.893 0.503 1.00 10.00 48 ILE E C 1
ATOM 13246 O O . ILE E 3 53 ? 3.928 -2.746 0.550 1.00 10.00 48 ILE E O 1
ATOM 13251 N N . PHE E 3 54 ? 4.576 -0.590 0.350 1.00 10.00 49 PHE E N 1
ATOM 13252 C CA . PHE E 3 54 ? 3.215 -0.123 0.171 1.00 10.00 49 PHE E CA 1
ATOM 13253 C C . PHE E 3 54 ? 2.589 -0.716 -1.149 1.00 10.00 49 PHE E C 1
ATOM 13254 O O . PHE E 3 54 ? 1.415 -1.075 -1.179 1.00 10.00 49 PHE E O 1
ATOM 13262 N N . SER E 3 55 ? 3.371 -0.817 -2.231 1.00 10.00 50 SER E N 1
ATOM 13263 C CA . SER E 3 55 ? 2.788 -1.307 -3.511 1.00 10.00 50 SER E CA 1
ATOM 13264 C C . SER E 3 55 ? 2.381 -2.776 -3.388 1.00 10.00 50 SER E C 1
ATOM 13265 O O . SER E 3 55 ? 1.414 -3.228 -4.010 1.00 10.00 50 SER E O 1
ATOM 13268 N N . VAL E 3 56 ? 3.194 -3.516 -2.628 1.00 10.00 51 VAL E N 1
ATOM 13269 C CA . VAL E 3 56 ? 2.969 -4.949 -2.401 1.00 10.00 51 VAL E CA 1
ATOM 13270 C C . VAL E 3 56 ? 1.703 -5.083 -1.601 1.00 10.00 51 VAL E C 1
ATOM 13271 O O . VAL E 3 56 ? 0.857 -5.906 -1.968 1.00 10.00 51 VAL E O 1
ATOM 13275 N N . MET E 3 57 ? 1.511 -4.267 -0.549 1.00 10.00 52 MET E N 1
ATOM 13276 C CA . MET E 3 57 ? 0.281 -4.291 0.273 1.00 10.00 52 MET E CA 1
ATOM 13277 C C . MET E 3 57 ? -0.987 -3.914 -0.532 1.00 10.00 52 MET E C 1
ATOM 13278 O O . MET E 3 57 ? -2.094 -4.418 -0.230 1.00 10.00 52 MET E O 1
ATOM 13283 N N . ALA E 3 58 ? -0.822 -3.123 -1.591 1.00 10.00 53 ALA E N 1
ATOM 13284 C CA . ALA E 3 58 ? -1.912 -2.719 -2.491 1.00 10.00 53 ALA E CA 1
ATOM 13285 C C . ALA E 3 58 ? -2.314 -3.814 -3.492 1.00 10.00 53 ALA E C 1
ATOM 13286 O O . ALA E 3 58 ? -3.373 -3.699 -4.162 1.00 10.00 53 ALA E O 1
ATOM 13288 N N . SER E 3 59 ? -1.484 -4.855 -3.669 1.00 10.00 54 SER E N 1
ATOM 13289 C CA . SER E 3 59 ? -1.765 -5.809 -4.735 1.00 10.00 54 SER E CA 1
ATOM 13290 C C . SER E 3 59 ? -2.448 -7.086 -4.280 1.00 10.00 54 SER E C 1
ATOM 13291 O O . SER E 3 59 ? -2.743 -7.305 -3.119 1.00 10.00 54 SER E O 1
ATOM 13294 N N . GLU E 3 60 ? -2.762 -7.919 -5.280 1.00 10.00 55 GLU E N 1
ATOM 13295 C CA . GLU E 3 60 ? -3.463 -9.143 -5.115 1.00 10.00 55 GLU E CA 1
ATOM 13296 C C . GLU E 3 60 ? -2.704 -10.217 -4.328 1.00 10.00 55 GLU E C 1
ATOM 13297 O O . GLU E 3 60 ? -1.543 -10.422 -4.543 1.00 10.00 55 GLU E O 1
ATOM 13303 N N . GLY E 3 61 ? -3.362 -10.906 -3.402 1.00 10.00 56 GLY E N 1
ATOM 13304 C CA . GLY E 3 61 ? -2.762 -12.009 -2.699 1.00 10.00 56 GLY E CA 1
ATOM 13305 C C . GLY E 3 61 ? -2.438 -11.877 -1.218 1.00 10.00 56 GLY E C 1
ATOM 13306 O O . GLY E 3 61 ? -1.962 -12.847 -0.615 1.00 10.00 56 GLY E O 1
ATOM 13307 N N . ILE E 3 62 ? -2.637 -10.693 -0.622 1.00 10.00 57 ILE E N 1
ATOM 13308 C CA . ILE E 3 62 ? -2.290 -10.548 0.754 1.00 10.00 57 ILE E CA 1
ATOM 13309 C C . ILE E 3 62 ? -3.251 -9.574 1.422 1.00 10.00 57 ILE E C 1
ATOM 13310 O O . ILE E 3 62 ? -3.610 -8.495 0.818 1.00 10.00 57 ILE E O 1
ATOM 13315 N N . ASP E 3 63 ? -3.762 -10.032 2.557 1.00 10.00 58 ASP E N 1
ATOM 13316 C CA . ASP E 3 63 ? -4.538 -9.114 3.446 1.00 10.00 58 ASP E CA 1
ATOM 13317 C C . ASP E 3 63 ? -3.775 -8.522 4.658 1.00 10.00 58 ASP E C 1
ATOM 13318 O O . ASP E 3 63 ? -2.655 -8.963 4.990 1.00 10.00 58 ASP E O 1
ATOM 13323 N N . LEU E 3 64 ? -4.374 -7.532 5.317 1.00 10.00 59 LEU E N 1
ATOM 13324 C CA . LEU E 3 64 ? -3.724 -6.861 6.440 1.00 10.00 59 LEU E CA 1
ATOM 13325 C C . LEU E 3 64 ? -3.725 -7.639 7.778 1.00 10.00 59 LEU E C 1
ATOM 13326 O O . LEU E 3 64 ? -2.928 -7.379 8.681 1.00 10.00 59 LEU E O 1
ATOM 13331 N N . GLU E 3 65 ? -4.641 -8.573 7.952 1.00 10.00 60 GLU E N 1
ATOM 13332 C CA . GLU E 3 65 ? -4.727 -9.296 9.220 1.00 10.00 60 GLU E CA 1
ATOM 13333 C C . GLU E 3 65 ? -3.675 -10.384 9.351 1.00 10.00 60 GLU E C 1
ATOM 13334 O O . GLU E 3 65 ? -3.418 -11.072 8.388 1.00 10.00 60 GLU E O 1
ATOM 13340 N N . PHE E 3 66 ? -3.110 -10.557 10.543 1.00 10.00 61 PHE E N 1
ATOM 13341 C CA . PHE E 3 66 ? -2.198 -11.644 10.858 1.00 10.00 61 PHE E CA 1
ATOM 13342 C C . PHE E 3 66 ? -2.916 -12.919 11.190 1.00 10.00 61 PHE E C 1
ATOM 13343 O O . PHE E 3 66 ? -3.963 -12.873 11.881 1.00 10.00 61 PHE E O 1
ATOM 13351 N N . GLU E 3 67 ? -2.320 -14.038 10.788 1.00 10.00 62 GLU E N 1
ATOM 13352 C CA . GLU E 3 67 ? -2.831 -15.340 11.141 1.00 10.00 62 GLU E CA 1
ATOM 13353 C C . GLU E 3 67 ? -2.463 -15.711 12.580 1.00 10.00 62 GLU E C 1
ATOM 13354 O O . GLU E 3 67 ? -3.318 -16.183 13.355 1.00 10.00 62 GLU E O 1
ATOM 13360 N N . ASP E 3 68 ? -1.190 -15.485 12.947 1.00 10.00 63 ASP E N 1
ATOM 13361 C CA . ASP E 3 68 ? -0.665 -15.712 14.334 1.00 10.00 63 ASP E CA 1
ATOM 13362 C C . ASP E 3 68 ? -0.131 -14.354 14.827 1.00 10.00 63 ASP E C 1
ATOM 13363 O O . ASP E 3 68 ? 0.846 -13.828 14.271 1.00 10.00 63 ASP E O 1
ATOM 13368 N N . SER E 3 69 ? -0.782 -13.802 15.858 1.00 10.00 64 SER E N 1
ATOM 13369 C CA . SER E 3 69 ? -0.495 -12.465 16.373 1.00 10.00 64 SER E CA 1
ATOM 13370 C C . SER E 3 69 ? 0.892 -12.431 17.044 1.00 10.00 64 SER E C 1
ATOM 13371 O O . SER E 3 69 ? 1.510 -11.378 17.279 1.00 10.00 64 SER E O 1
ATOM 13374 N N . GLY E 3 70 ? 1.418 -13.600 17.361 1.00 10.00 65 GLY E N 1
ATOM 13375 C CA . GLY E 3 70 ? 2.769 -13.687 17.845 1.00 10.00 65 GLY E CA 1
ATOM 13376 C C . GLY E 3 70 ? 3.838 -13.260 16.854 1.00 10.00 65 GLY E C 1
ATOM 13377 O O . GLY E 3 70 ? 4.998 -13.029 17.257 1.00 10.00 65 GLY E O 1
ATOM 13378 N N . LEU E 3 71 ? 3.488 -13.220 15.549 1.00 10.00 66 LEU E N 1
ATOM 13379 C CA . LEU E 3 71 ? 4.461 -12.823 14.553 1.00 10.00 66 LEU E CA 1
ATOM 13380 C C . LEU E 3 71 ? 4.270 -11.310 14.274 1.00 10.00 66 LEU E C 1
ATOM 13381 O O . LEU E 3 71 ? 4.954 -10.800 13.408 1.00 10.00 66 LEU E O 1
ATOM 13386 N N . MET E 3 72 ? 3.363 -10.645 15.010 1.00 10.00 67 MET E N 1
ATOM 13387 C CA . MET E 3 72 ? 3.104 -9.221 14.870 1.00 10.00 67 MET E CA 1
ATOM 13388 C C . MET E 3 72 ? 3.821 -8.393 15.945 1.00 10.00 67 MET E C 1
ATOM 13389 O O . MET E 3 72 ? 3.598 -8.621 17.139 1.00 10.00 67 MET E O 1
ATOM 13394 N N . PRO E 3 73 ? 4.710 -7.483 15.575 1.00 10.00 68 PRO E N 1
ATOM 13395 C CA . PRO E 3 73 ? 5.397 -6.719 16.599 1.00 10.00 68 PRO E CA 1
ATOM 13396 C C . PRO E 3 73 ? 4.508 -5.694 17.240 1.00 10.00 68 PRO E C 1
ATOM 13397 O O . PRO E 3 73 ? 3.797 -5.025 16.550 1.00 10.00 68 PRO E O 1
ATOM 13401 N N . ASP E 3 74 ? 4.608 -5.563 18.565 1.00 10.00 69 ASP E N 1
ATOM 13402 C CA . ASP E 3 74 ? 3.931 -4.509 19.315 1.00 10.00 69 ASP E CA 1
ATOM 13403 C C . ASP E 3 74 ? 4.804 -3.247 19.173 1.00 10.00 69 ASP E C 1
ATOM 13404 O O . ASP E 3 74 ? 5.825 -3.042 19.877 1.00 10.00 69 ASP E O 1
ATOM 13409 N N . THR E 3 75 ? 4.459 -2.414 18.206 1.00 10.00 70 THR E N 1
ATOM 13410 C CA . THR E 3 75 ? 5.292 -1.267 17.891 1.00 10.00 70 THR E CA 1
ATOM 13411 C C . THR E 3 75 ? 4.455 -0.172 17.252 1.00 10.00 70 THR E C 1
ATOM 13412 O O . THR E 3 75 ? 3.402 -0.455 16.682 1.00 10.00 70 THR E O 1
ATOM 13416 N N . LYS E 3 76 ? 4.927 1.059 17.384 1.00 10.00 71 LYS E N 1
ATOM 13417 C CA . LYS E 3 76 ? 4.297 2.228 16.793 1.00 10.00 71 LYS E CA 1
ATOM 13418 C C . LYS E 3 76 ? 4.757 2.427 15.317 1.00 10.00 71 LYS E C 1
ATOM 13419 O O . LYS E 3 76 ? 4.192 3.208 14.570 1.00 10.00 71 LYS E O 1
ATOM 13425 N N . ASP E 3 77 ? 5.813 1.751 14.926 1.00 10.00 72 ASP E N 1
ATOM 13426 C CA . ASP E 3 77 ? 6.321 1.851 13.557 1.00 10.00 72 ASP E CA 1
ATOM 13427 C C . ASP E 3 77 ? 5.444 1.094 12.545 1.00 10.00 72 ASP E C 1
ATOM 13428 O O . ASP E 3 77 ? 5.627 -0.129 12.374 1.00 10.00 72 ASP E O 1
ATOM 13433 N N . VAL E 3 78 ? 4.540 1.805 11.857 1.00 10.00 73 VAL E N 1
ATOM 13434 C CA . VAL E 3 78 ? 3.641 1.195 10.874 1.00 10.00 73 VAL E CA 1
ATOM 13435 C C . VAL E 3 78 ? 4.360 0.313 9.769 1.00 10.00 73 VAL E C 1
ATOM 13436 O O . VAL E 3 78 ? 3.896 -0.776 9.411 1.00 10.00 73 VAL E O 1
ATOM 13440 N N . ILE E 3 79 ? 5.468 0.795 9.239 1.00 10.00 74 ILE E N 1
ATOM 13441 C CA . ILE E 3 79 ? 6.172 0.107 8.143 1.00 10.00 74 ILE E CA 1
ATOM 13442 C C . ILE E 3 79 ? 6.692 -1.260 8.617 1.00 10.00 74 ILE E C 1
ATOM 13443 O O . ILE E 3 79 ? 6.702 -2.190 7.876 1.00 10.00 74 ILE E O 1
ATOM 13448 N N . ARG E 3 80 ? 7.035 -1.387 9.888 1.00 10.00 75 ARG E N 1
ATOM 13449 C CA . ARG E 3 80 ? 7.514 -2.683 10.384 1.00 10.00 75 ARG E CA 1
ATOM 13450 C C . ARG E 3 80 ? 6.389 -3.693 10.512 1.00 10.00 75 ARG E C 1
ATOM 13451 O O . ARG E 3 80 ? 6.560 -4.902 10.304 1.00 10.00 75 ARG E O 1
ATOM 13459 N N . ILE E 3 81 ? 5.219 -3.201 10.877 1.00 10.00 76 ILE E N 1
ATOM 13460 C CA . ILE E 3 81 ? 4.041 -4.038 10.971 1.00 10.00 76 ILE E CA 1
ATOM 13461 C C . ILE E 3 81 ? 3.706 -4.613 9.575 1.00 10.00 76 ILE E C 1
ATOM 13462 O O . ILE E 3 81 ? 3.450 -5.836 9.405 1.00 10.00 76 ILE E O 1
ATOM 13467 N N . LEU E 3 82 ? 3.705 -3.757 8.545 1.00 10.00 77 LEU E N 1
ATOM 13468 C CA . LEU E 3 82 ? 3.486 -4.186 7.129 1.00 10.00 77 LEU E CA 1
ATOM 13469 C C . LEU E 3 82 ? 4.551 -5.150 6.632 1.00 10.00 77 LEU E C 1
ATOM 13470 O O . LEU E 3 82 ? 4.255 -6.151 5.966 1.00 10.00 77 LEU E O 1
ATOM 13475 N N . GLN E 3 83 ? 5.791 -4.893 6.941 1.00 10.00 78 GLN E N 1
ATOM 13476 C CA . GLN E 3 83 ? 6.834 -5.808 6.527 1.00 10.00 78 GLN E CA 1
ATOM 13477 C C . GLN E 3 83 ? 6.639 -7.194 7.195 1.00 10.00 78 GLN E C 1
ATOM 13478 O O . GLN E 3 83 ? 6.797 -8.248 6.576 1.00 10.00 78 GLN E O 1
ATOM 13484 N N . ALA E 3 84 ? 6.281 -7.183 8.461 1.00 10.00 79 ALA E N 1
ATOM 13485 C CA . ALA E 3 84 ? 6.070 -8.398 9.219 1.00 10.00 79 ALA E CA 1
ATOM 13486 C C . ALA E 3 84 ? 4.917 -9.194 8.674 1.00 10.00 79 ALA E C 1
ATOM 13487 O O . ALA E 3 84 ? 4.932 -10.453 8.713 1.00 10.00 79 ALA E O 1
ATOM 13489 N N . ARG E 3 85 ? 3.924 -8.512 8.111 1.00 10.00 80 ARG E N 1
ATOM 13490 C CA . ARG E 3 85 ? 2.752 -9.188 7.488 1.00 10.00 80 ARG E CA 1
ATOM 13491 C C . ARG E 3 85 ? 3.120 -9.874 6.132 1.00 10.00 80 ARG E C 1
ATOM 13492 O O . ARG E 3 85 ? 2.729 -11.040 5.896 1.00 10.00 80 ARG E O 1
ATOM 13500 N N . ILE E 3 86 ? 4.002 -9.222 5.347 1.00 10.00 81 ILE E N 1
ATOM 13501 C CA . ILE E 3 86 ? 4.503 -9.796 4.100 1.00 10.00 81 ILE E CA 1
ATOM 13502 C C . ILE E 3 86 ? 5.293 -11.061 4.456 1.00 10.00 81 ILE E C 1
ATOM 13503 O O . ILE E 3 86 ? 5.133 -12.140 3.870 1.00 10.00 81 ILE E O 1
ATOM 13508 N N . TYR E 3 87 ? 6.180 -10.906 5.438 1.00 10.00 82 TYR E N 1
ATOM 13509 C CA . TYR E 3 87 ? 7.033 -11.984 5.915 1.00 10.00 82 TYR E CA 1
ATOM 13510 C C . TYR E 3 87 ? 6.190 -13.174 6.351 1.00 10.00 82 TYR E C 1
ATOM 13511 O O . TYR E 3 87 ? 6.426 -14.342 5.895 1.00 10.00 82 TYR E O 1
ATOM 13520 N N . GLU E 3 88 ? 5.145 -12.897 7.119 1.00 10.00 83 GLU E N 1
ATOM 13521 C CA . GLU E 3 88 ? 4.275 -13.977 7.545 1.00 10.00 83 GLU E CA 1
ATOM 13522 C C . GLU E 3 88 ? 3.557 -14.686 6.347 1.00 10.00 83 GLU E C 1
ATOM 13523 O O . GLU E 3 88 ? 3.549 -15.935 6.278 1.00 10.00 83 GLU E O 1
ATOM 13529 N N . GLN E 3 89 ? 2.980 -13.911 5.419 1.00 10.00 84 GLN E N 1
ATOM 13530 C CA . GLN E 3 89 ? 2.264 -14.509 4.266 1.00 10.00 84 GLN E CA 1
ATOM 13531 C C . GLN E 3 89 ? 3.193 -15.342 3.411 1.00 10.00 84 GLN E C 1
ATOM 13532 O O . GLN E 3 89 ? 2.841 -16.470 2.966 1.00 10.00 84 GLN E O 1
ATOM 13538 N N . LEU E 3 90 ? 4.438 -14.877 3.250 1.00 10.00 85 LEU E N 1
ATOM 13539 C CA . LEU E 3 90 ? 5.415 -15.646 2.509 1.00 10.00 85 LEU E CA 1
ATOM 13540 C C . LEU E 3 90 ? 5.620 -16.985 3.143 1.00 10.00 85 LEU E C 1
ATOM 13541 O O . LEU E 3 90 ? 5.699 -18.011 2.422 1.00 10.00 85 LEU E O 1
ATOM 13546 N N . THR E 3 91 ? 5.796 -16.996 4.454 1.00 10.00 86 THR E N 1
ATOM 13547 C CA . THR E 3 91 ? 6.124 -18.252 5.149 1.00 10.00 86 THR E CA 1
ATOM 13548 C C . THR E 3 91 ? 4.914 -19.207 5.050 1.00 10.00 86 THR E C 1
ATOM 13549 O O . THR E 3 91 ? 5.076 -20.401 4.783 1.00 10.00 86 THR E O 1
ATOM 13553 N N . ILE E 3 92 ? 3.707 -18.660 5.177 1.00 10.00 87 ILE E N 1
ATOM 13554 C CA . ILE E 3 92 ? 2.546 -19.500 5.051 1.00 10.00 87 ILE E CA 1
ATOM 13555 C C . ILE E 3 92 ? 2.460 -20.132 3.646 1.00 10.00 87 ILE E C 1
ATOM 13556 O O . ILE E 3 92 ? 2.166 -21.359 3.510 1.00 10.00 87 ILE E O 1
ATOM 13561 N N . ASP E 3 93 ? 2.610 -19.300 2.590 1.00 10.00 88 ASP E N 1
ATOM 13562 C CA . ASP E 3 93 ? 2.463 -19.790 1.217 1.00 10.00 88 ASP E CA 1
ATOM 13563 C C . ASP E 3 93 ? 3.570 -20.772 0.793 1.00 10.00 88 ASP E C 1
ATOM 13564 O O . ASP E 3 93 ? 3.332 -21.733 0.049 1.00 10.00 88 ASP E O 1
ATOM 13569 N N . LEU E 3 94 ? 4.780 -20.537 1.288 1.00 10.00 89 LEU E N 1
ATOM 13570 C CA . LEU E 3 94 ? 5.907 -21.440 1.008 1.00 10.00 89 LEU E CA 1
ATOM 13571 C C . LEU E 3 94 ? 5.611 -22.768 1.715 1.00 10.00 89 LEU E C 1
ATOM 13572 O O . LEU E 3 94 ? 5.850 -23.765 1.064 1.00 10.00 89 LEU E O 1
ATOM 13577 N N . TRP E 3 95 ? 5.081 -22.781 2.969 1.00 10.00 90 TRP E N 1
ATOM 13578 C CA . TRP E 3 95 ? 4.739 -24.034 3.602 1.00 10.00 90 TRP E CA 1
ATOM 13579 C C . TRP E 3 95 ? 3.667 -24.830 2.782 1.00 10.00 90 TRP E C 1
ATOM 13580 O O . TRP E 3 95 ? 3.728 -26.122 2.667 1.00 10.00 90 TRP E O 1
ATOM 13591 N N . GLU E 3 96 ? 2.742 -24.168 2.144 1.00 10.00 91 GLU E N 1
ATOM 13592 C CA . GLU E 3 96 ? 1.772 -24.904 1.317 1.00 10.00 91 GLU E CA 1
ATOM 13593 C C . GLU E 3 96 ? 2.433 -25.559 0.097 1.00 10.00 91 GLU E C 1
ATOM 13594 O O . GLU E 3 96 ? 1.830 -26.450 -0.535 1.00 10.00 91 GLU E O 1
ATOM 13600 N N . ASP E 3 97 ? 3.586 -25.042 -0.355 1.00 10.00 92 ASP E N 1
ATOM 13601 C CA . ASP E 3 97 ? 4.291 -25.664 -1.475 1.00 10.00 92 ASP E CA 1
ATOM 13602 C C . ASP E 3 97 ? 5.444 -26.615 -1.097 1.00 10.00 92 ASP E C 1
ATOM 13603 O O . ASP E 3 97 ? 6.109 -27.156 -2.018 1.00 10.00 92 ASP E O 1
ATOM 13608 N N . ALA E 3 98 ? 5.633 -26.826 0.214 1.00 10.00 93 ALA E N 1
ATOM 13609 C CA . ALA E 3 98 ? 6.751 -27.604 0.729 1.00 10.00 93 ALA E CA 1
ATOM 13610 C C . ALA E 3 98 ? 6.808 -29.020 0.194 1.00 10.00 93 ALA E C 1
ATOM 13611 O O . ALA E 3 98 ? 7.792 -29.425 -0.346 1.00 10.00 93 ALA E O 1
ATOM 13613 N N . GLU E 3 99 ? 5.728 -29.761 0.315 1.00 10.00 94 GLU E N 1
ATOM 13614 C CA . GLU E 3 99 ? 5.779 -31.131 -0.201 1.00 10.00 94 GLU E CA 1
ATOM 13615 C C . GLU E 3 99 ? 6.055 -31.175 -1.703 1.00 10.00 94 GLU E C 1
ATOM 13616 O O . GLU E 3 99 ? 6.771 -32.043 -2.171 1.00 10.00 94 GLU E O 1
ATOM 13622 N N . ASP E 3 100 ? 5.387 -30.300 -2.480 1.00 10.00 95 ASP E N 1
ATOM 13623 C CA . ASP E 3 100 ? 5.515 -30.274 -3.936 1.00 10.00 95 ASP E CA 1
ATOM 13624 C C . ASP E 3 100 ? 6.949 -30.025 -4.342 1.00 10.00 95 ASP E C 1
ATOM 13625 O O . ASP E 3 100 ? 7.461 -30.619 -5.307 1.00 10.00 95 ASP E O 1
ATOM 13630 N N . LEU E 3 101 ? 7.574 -29.053 -3.675 1.00 10.00 96 LEU E N 1
ATOM 13631 C CA . LEU E 3 101 ? 8.967 -28.717 -3.938 1.00 10.00 96 LEU E CA 1
ATOM 13632 C C . LEU E 3 101 ? 9.946 -29.800 -3.558 1.00 10.00 96 LEU E C 1
ATOM 13633 O O . LEU E 3 101 ? 10.862 -30.117 -4.327 1.00 10.00 96 LEU E O 1
ATOM 13638 N N . LEU E 3 102 ? 9.715 -30.432 -2.409 1.00 10.00 97 LEU E N 1
ATOM 13639 C CA . LEU E 3 102 ? 10.591 -31.562 -2.030 1.00 10.00 97 LEU E CA 1
ATOM 13640 C C . LEU E 3 102 ? 10.441 -32.754 -3.005 1.00 10.00 97 LEU E C 1
ATOM 13641 O O . LEU E 3 102 ? 11.424 -33.381 -3.414 1.00 10.00 97 LEU E O 1
ATOM 13646 N N . ASN E 3 103 ? 9.223 -33.008 -3.476 1.00 10.00 98 ASN E N 1
ATOM 13647 C CA . ASN E 3 103 ? 9.022 -34.086 -4.527 1.00 10.00 98 ASN E CA 1
ATOM 13648 C C . ASN E 3 103 ? 9.723 -33.732 -5.852 1.00 10.00 98 ASN E C 1
ATOM 13649 O O . ASN E 3 103 ? 10.398 -34.619 -6.503 1.00 10.00 98 ASN E O 1
ATOM 13654 N N . GLU E 3 104 ? 9.577 -32.480 -6.332 1.00 10.00 99 GLU E N 1
ATOM 13655 C CA . GLU E 3 104 ? 10.234 -32.075 -7.598 1.00 10.00 99 GLU E CA 1
ATOM 13656 C C . GLU E 3 104 ? 11.789 -32.259 -7.473 1.00 10.00 99 GLU E C 1
ATOM 13657 O O . GLU E 3 104 ? 12.436 -32.695 -8.412 1.00 10.00 99 GLU E O 1
ATOM 13663 N N . TYR E 3 105 ? 12.363 -31.937 -6.318 1.00 10.00 100 TYR E N 1
ATOM 13664 C CA . TYR E 3 105 ? 13.808 -32.081 -6.161 1.00 10.00 100 TYR E CA 1
ATOM 13665 C C . TYR E 3 105 ? 14.231 -33.579 -6.253 1.00 10.00 100 TYR E C 1
ATOM 13666 O O . TYR E 3 105 ? 15.169 -33.948 -7.000 1.00 10.00 100 TYR E O 1
ATOM 13675 N N . LEU E 3 106 ? 13.550 -34.404 -5.464 1.00 10.00 101 LEU E N 1
ATOM 13676 C CA . LEU E 3 106 ? 13.840 -35.835 -5.384 1.00 10.00 101 LEU E CA 1
ATOM 13677 C C . LEU E 3 106 ? 13.710 -36.464 -6.790 1.00 10.00 101 LEU E C 1
ATOM 13678 O O . LEU E 3 106 ? 14.506 -37.315 -7.171 1.00 10.00 101 LEU E O 1
ATOM 13683 N N . GLU E 3 107 ? 12.668 -36.067 -7.506 1.00 10.00 102 GLU E N 1
ATOM 13684 C CA . GLU E 3 107 ? 12.339 -36.630 -8.867 1.00 10.00 102 GLU E CA 1
ATOM 13685 C C . GLU E 3 107 ? 13.166 -36.094 -10.057 1.00 10.00 102 GLU E C 1
ATOM 13686 O O . GLU E 3 107 ? 12.980 -36.520 -11.205 1.00 10.00 102 GLU E O 1
ATOM 13692 N N . GLU E 3 108 ? 14.112 -35.211 -9.819 1.00 10.00 103 GLU E N 1
ATOM 13693 C CA . GLU E 3 108 ? 14.856 -34.654 -10.957 1.00 10.00 103 GLU E CA 1
ATOM 13694 C C . GLU E 3 108 ? 16.019 -35.430 -11.514 1.00 10.00 103 GLU E C 1
ATOM 13695 O O . GLU E 3 108 ? 16.771 -34.885 -12.381 1.00 10.00 103 GLU E O 1
ATOM 13701 N N . VAL E 3 109 ? 16.209 -36.649 -11.056 1.00 10.00 104 VAL E N 1
ATOM 13702 C CA . VAL E 3 109 ? 17.272 -37.506 -11.602 1.00 10.00 104 VAL E CA 1
ATOM 13703 C C . VAL E 3 109 ? 16.725 -38.899 -11.678 1.00 10.00 104 VAL E C 1
ATOM 13704 O O . VAL E 3 109 ? 15.734 -39.213 -10.976 1.00 10.00 104 VAL E O 1
ATOM 13708 N N . GLU E 3 110 ? 17.266 -39.724 -12.596 1.00 10.00 105 GLU E N 1
ATOM 13709 C CA . GLU E 3 110 ? 16.843 -41.145 -12.667 1.00 10.00 105 GLU E CA 1
ATOM 13710 C C . GLU E 3 110 ? 17.898 -41.997 -13.317 1.00 10.00 105 GLU E C 1
ATOM 13711 O O . GLU E 3 110 ? 18.528 -41.557 -14.295 1.00 10.00 105 GLU E O 1
ATOM 13717 N N . GLU E 3 111 ? 18.144 -43.201 -12.788 1.00 10.00 106 GLU E N 1
ATOM 13718 C CA . GLU E 3 111 ? 19.124 -44.051 -13.460 1.00 10.00 106 GLU E CA 1
ATOM 13719 C C . GLU E 3 111 ? 18.365 -44.907 -14.537 1.00 10.00 106 GLU E C 1
ATOM 13720 O O . GLU E 3 111 ? 17.739 -45.912 -14.100 1.00 10.00 106 GLU E O 1
#

Radius of gyration: 39.6 Å; Cα contacts (8 Å, |Δi|>4): 2900; chains: 5; bounding box: 99×88×119 Å

Organism: Escherichia coli (strain K12) (NCBI:txid83333)

Secondary structure (P-SEA, 3-state):
ccccccccccccccccccccccbbbbbcccccccccccccbbbbcaaaaaccccccccccccaaaaaaccbbbbbccbbbbbccccccccbbbbbbccccccccccbbbbbbccccccaaaaaaaaacaaaaaaaaccccccccccccaaaaaabbbbbccaaaaaaaaaaaaaaaaaaaaaaaaaaaaaaaaaaaaaaaaccccccbbbbcccccccccbbbbcccccbbbbbbccccccccccccccbbbbcaaaaaacccccccccccaaaaaaaccccccccbbbbbccccccccccccbbbbbcccccccccccbbbbbbcccccaaaaaaaaacaaaaaaaaaacccccccccccaaaaaabbbbbccaaaaaaaaaaaaaaaaaaaaaaaaaaaaaaaaaaaaaaaaaaaaccccccccccccccccccaaaaaaaaaaaaaaaaaaaccccccccc/ccccaaaaaaaaaaaaaaaacccccaaaaaaaaaaaaaaaaaaccccccccccccaaaaaacccaaaaaaaaaaaaaaaccccccccccccccccccccaaaaaaaaaaaaaccccccccccaaaaaaaaaaaaaaaaaaccccccccccccaaaaaaaaaaacccccbbbbbcccccaaaaaaaaaaaaaaccccccccaaaaaaaaccccccccccaaaaaaaaaaaaaacccccccccccccccccccccccccccccbbbbbcccccccccccccccccccccaaaaaaaaaaccccccccbbbbbcccccccccaaaaaaaaaaaaccccbbbbccccccccccbbbbbbbbccccccccccccccccbbbbbcccccccccccccccccccaaaaaaaccccccccccccccccccccccbbbbbcccccccccccccccccccccccccccccccccbbbbccccccccccccaaaaacccaaaaaaaaaaaaaaaaaaacccccaaaaaaaaaaaaaaaac/ccccaaaaaaaaaaaaaaaacccccaaaaaaaaaaaaaaaaaaccccccccccccaaaaaacccaaaaaaaaaaaaaaaccccccccccccccccccccaaaaaaaaaaaaaccccccccccaaaaaaaaaaaaaaaaaaccccccccccccaaaaaaaaaaacccccbbbbbcccccaaaaaaaaaaaaaaccccccccaaaaaaaaccccccccccaaaaaaaaaaaaaacccccccccccccccccccccccccccccbbbbbcccccccccccccccccccccaaaaaaaaaaccccccccbbbbbcccccccccaaaaaaaaaaaaccccbbbbccccccccccbbbbbbbbccccccccccccccccbbbbbcccccccccccccccccccaaaaaaaccccccccccccccccccccccbbbbbcccccccccccccccccccccccccccccccccbbbbccccccccccccaaaaacccaaaaaaaaaaaaaaaaaaacccccaaaaaaaaaaaaaaaac/ccaaaaaaaaaaaaaaaaaaaccccccccaaaaaaaaaacccccaaaaaaaaacccccccccccccccccccaaaaaaaaaaaaaaaaaaaaaaaaaaaaaacccc/ccaaaaaaaaaaaaaaaaaaaccccccccaaaaaaaaaacccccaaaaaaaaacccccccccccccccccccaaaaaaaaaaaaaaaaaaaaaaaaaaaaaacccc

Solvent-accessible surface area: 84885 Å² total

InterPro domains:
  IPR000055 Type I restriction modification DNA specificity domain [PF01420] (7-190)
  IPR000055 Type I restriction modification DNA specificity domain [PF01420] (348-403)
  IPR044946 Type I restriction modification DNA specificity domain superfamily [G3DSA:3.90.220.20] (2-209)
  IPR044946 Type I restriction modification DNA specificity domain superfamily [G3DSA:3.90.220.20] (221-422)
  IPR051212 Type I restriction enzyme S subunit [PTHR43140] (3-451)

B-factor: mean 24.57, std 27.52, range [9.17, 215.58]